Protein 4NM9 (pdb70)

Structure (mmCIF, N/CA/C/O backbone):
data_4NM9
#
_entry.id   4NM9
#
_cell.length_a   95.246
_cell.length_b   151.209
_cell.length_c   175.126
_cell.angle_alpha   90.000
_cell.angle_beta   90.000
_cell.angle_gamma   90.000
#
_symmetry.space_group_name_H-M   'P 21 21 21'
#
loop_
_entity.id
_entity.type
_entity.pdbx_description
1 polymer 'Proline dehydrogenase and Delta-1-pyrroline-5-carboxylate dehydrogenase'
2 non-polymer 'FLAVIN-ADENINE DINUCLEOTIDE'
3 non-polymer 1,2-ETHANEDIOL
4 water water
#
loop_
_atom_site.group_PDB
_atom_site.id
_atom_site.type_symbol
_atom_site.label_atom_id
_atom_site.label_alt_id
_atom_site.label_comp_id
_atom_site.label_asym_id
_atom_site.label_entity_id
_atom_site.label_seq_id
_atom_site.pdbx_PDB_ins_code
_atom_site.Cartn_x
_atom_site.Cartn_y
_atom_site.Cartn_z
_atom_site.occupancy
_atom_site.B_iso_or_equiv
_atom_site.auth_seq_id
_atom_site.auth_comp_id
_atom_site.auth_asym_id
_atom_site.auth_atom_id
_atom_site.pdbx_PDB_model_num
ATOM 1 N N . SER A 1 1 ? 88.854 17.106 5.502 1.00 43.23 0 SER A N 1
ATOM 2 C CA . SER A 1 1 ? 88.209 18.391 5.766 1.00 46.96 0 SER A CA 1
ATOM 3 C C . SER A 1 1 ? 88.752 19.473 4.841 1.00 44.95 0 SER A C 1
ATOM 4 O O . SER A 1 1 ? 88.019 20.015 4.013 1.00 39.07 0 SER A O 1
ATOM 6 N N . MET A 1 2 ? 90.036 19.793 4.990 1.00 43.49 1 MET A N 1
ATOM 7 C CA . MET A 1 2 ? 90.712 20.659 4.034 1.00 42.88 1 MET A CA 1
ATOM 8 C C . MET A 1 2 ? 90.769 19.950 2.674 1.00 45.17 1 MET A C 1
ATOM 9 O O . MET A 1 2 ? 90.524 20.555 1.628 1.00 43.95 1 MET A O 1
ATOM 11 N N . LEU A 1 3 ? 91.085 18.658 2.701 1.00 46.04 2 LEU A N 1
ATOM 12 C CA . LEU A 1 3 ? 91.056 17.830 1.501 1.00 47.71 2 LEU A CA 1
ATOM 13 C C . LEU A 1 3 ? 89.639 17.769 0.934 1.00 46.52 2 LEU A C 1
ATOM 14 O O . LEU A 1 3 ? 89.442 17.807 -0.284 1.00 45.63 2 LEU A O 1
ATOM 19 N N . ASN A 1 4 ? 88.657 17.672 1.826 1.00 42.15 3 ASN A N 1
ATOM 20 C CA . ASN A 1 4 ? 87.258 17.643 1.419 1.00 41.80 3 ASN A CA 1
ATOM 21 C C . ASN A 1 4 ? 86.857 18.904 0.656 1.00 41.41 3 ASN A C 1
ATOM 22 O O . ASN A 1 4 ? 86.246 18.823 -0.414 1.00 40.08 3 ASN A O 1
ATOM 27 N N . SER A 1 5 ? 87.213 20.063 1.210 1.00 36.96 4 SER A N 1
ATOM 28 C CA . SER A 1 5 ? 86.943 21.347 0.571 1.00 37.83 4 SER A CA 1
ATOM 29 C C . SER A 1 5 ? 87.590 21.448 -0.806 1.00 39.88 4 SER A C 1
ATOM 30 O O . SER A 1 5 ? 86.984 21.961 -1.746 1.00 43.24 4 SER A O 1
ATOM 32 N N . GLU A 1 6 ? 88.818 20.953 -0.924 1.00 37.11 5 GLU A N 1
ATOM 33 C CA . GLU A 1 6 ? 89.560 21.038 -2.181 1.00 28.75 5 GLU A CA 1
ATOM 34 C C . GLU A 1 6 ? 88.942 20.193 -3.292 1.00 37.42 5 GLU A C 1
ATOM 35 O O . GLU A 1 6 ? 88.822 20.649 -4.433 1.00 40.35 5 GLU A O 1
ATOM 37 N N . LEU A 1 7 ? 88.564 18.959 -2.965 1.00 32.12 6 LEU A N 1
ATOM 38 C CA . LEU A 1 7 ? 88.035 18.046 -3.972 1.00 34.04 6 LEU A CA 1
ATOM 39 C C . LEU A 1 7 ? 86.640 18.486 -4.390 1.00 36.42 6 LEU A C 1
ATOM 40 O O . LEU A 1 7 ? 86.255 18.365 -5.557 1.00 40.04 6 LEU A O 1
ATOM 45 N N . ASN A 1 8 ? 85.887 18.999 -3.422 1.00 33.33 7 ASN A N 1
ATOM 46 C CA . ASN A 1 8 ? 84.564 19.537 -3.684 1.00 34.62 7 ASN A CA 1
ATOM 47 C C . ASN A 1 8 ? 84.625 20.700 -4.673 1.00 37.76 7 ASN A C 1
ATOM 48 O O . ASN A 1 8 ? 83.730 20.872 -5.493 1.00 35.37 7 ASN A O 1
ATOM 53 N N . THR A 1 9 ? 85.693 21.490 -4.595 1.00 36.31 8 THR A N 1
ATOM 54 C CA . THR A 1 9 ? 85.878 22.610 -5.507 1.00 36.76 8 THR A CA 1
ATOM 55 C C . THR A 1 9 ? 86.058 22.120 -6.943 1.00 42.65 8 THR A C 1
ATOM 56 O O . THR A 1 9 ? 85.492 22.692 -7.874 1.00 44.12 8 THR A O 1
ATOM 60 N N . LYS A 1 10 ? 86.831 21.052 -7.120 1.00 41.44 9 LYS A N 1
ATOM 61 C CA . LYS A 1 10 ? 87.028 20.469 -8.445 1.00 36.03 9 LYS A CA 1
ATOM 62 C C . LYS A 1 10 ? 85.730 19.862 -8.989 1.00 37.00 9 LYS A C 1
ATOM 63 O O . LYS A 1 10 ? 85.475 19.895 -10.194 1.00 36.48 9 LYS A O 1
ATOM 65 N N . ILE A 1 11 ? 84.914 19.303 -8.100 1.00 30.70 10 ILE A N 1
ATOM 66 C CA . ILE A 1 11 ? 83.634 18.742 -8.515 1.00 32.97 10 ILE A CA 1
ATOM 67 C C . ILE A 1 11 ? 82.683 19.856 -8.952 1.00 34.44 10 ILE A C 1
ATOM 68 O O . ILE A 1 11 ? 82.085 19.788 -10.029 1.00 31.85 10 ILE A O 1
ATOM 73 N N . VAL A 1 12 ? 82.559 20.876 -8.107 1.00 34.25 11 VAL A N 1
ATOM 74 C CA . VAL A 1 12 ? 81.722 22.035 -8.391 1.00 39.58 11 VAL A CA 1
ATOM 75 C C . VAL A 1 12 ? 82.164 22.715 -9.684 1.00 43.06 11 VAL A C 1
ATOM 76 O O . VAL A 1 12 ? 81.330 23.073 -10.523 1.00 43.26 11 VAL A O 1
ATOM 80 N N . ASN A 1 13 ? 83.474 22.864 -9.857 1.00 42.42 12 ASN A N 1
ATOM 81 C CA . ASN A 1 13 ? 84.009 23.453 -11.080 1.00 41.90 12 ASN A CA 1
ATOM 82 C C . ASN A 1 13 ? 83.731 22.590 -12.304 1.00 40.48 12 ASN A C 1
ATOM 83 O O . ASN A 1 13 ? 83.501 23.112 -13.398 1.00 35.29 12 ASN A O 1
ATOM 88 N N . ARG A 1 14 ? 83.747 21.272 -12.122 1.00 33.28 13 ARG A N 1
ATOM 89 C CA . ARG A 1 14 ? 83.417 20.369 -13.225 1.00 36.14 13 ARG A CA 1
ATOM 90 C C . ARG A 1 14 ? 81.929 20.451 -13.578 1.00 38.01 13 ARG A C 1
ATOM 91 O O . ARG A 1 14 ? 81.557 20.431 -14.749 1.00 36.66 13 ARG A O 1
ATOM 99 N N . GLY A 1 15 ? 81.086 20.542 -12.556 1.00 35.75 14 GLY A N 1
ATOM 100 C CA . GLY A 1 15 ? 79.664 20.726 -12.764 1.00 35.39 14 GLY A CA 1
ATOM 101 C C . GLY A 1 15 ? 79.340 22.045 -13.444 1.00 38.35 14 GLY A C 1
ATOM 102 O O . GLY A 1 15 ? 78.447 22.105 -14.292 1.00 39.91 14 GLY A O 1
ATOM 103 N N . LYS A 1 16 ? 80.057 23.104 -13.072 1.00 37.23 15 LYS A N 1
ATOM 104 C CA . LYS A 1 16 ? 79.844 24.423 -13.670 1.00 35.63 15 LYS A CA 1
ATOM 105 C C . LYS A 1 16 ? 80.171 24.426 -15.158 1.00 39.20 15 LYS A C 1
ATOM 106 O O . LYS A 1 16 ? 79.453 25.026 -15.959 1.00 42.00 15 LYS A O 1
ATOM 112 N N . GLU A 1 17 ? 81.252 23.748 -15.525 1.00 39.57 16 GLU A N 1
ATOM 113 C CA . GLU A 1 17 ? 81.619 23.626 -16.927 1.00 40.71 16 GLU A CA 1
ATOM 114 C C . GLU A 1 17 ? 80.580 22.787 -17.656 1.00 38.81 16 GLU A C 1
ATOM 115 O O . GLU A 1 17 ? 80.224 23.074 -18.800 1.00 38.73 16 GLU A O 1
ATOM 117 N N . PHE A 1 18 ? 80.090 21.754 -16.979 1.00 38.56 17 PHE A N 1
ATOM 118 C CA . PHE A 1 18 ? 79.086 20.863 -17.546 1.00 40.76 17 PHE A CA 1
ATOM 119 C C . PHE A 1 18 ? 77.838 21.656 -17.907 1.00 41.95 17 PHE A C 1
ATOM 120 O O . PHE A 1 18 ? 77.286 21.500 -18.995 1.00 42.94 17 PHE A O 1
ATOM 128 N N . PHE A 1 19 ? 77.408 22.516 -16.989 1.00 39.89 18 PHE A N 1
ATOM 129 C CA . PHE A 1 19 ? 76.255 23.383 -17.213 1.00 38.13 18 PHE A CA 1
ATOM 130 C C . PHE A 1 19 ? 76.509 24.450 -18.272 1.00 42.89 18 PHE A C 1
ATOM 131 O O . PHE A 1 19 ? 75.635 24.739 -19.088 1.00 47.64 18 PHE A O 1
ATOM 139 N N . GLY A 1 20 ? 77.700 25.042 -18.246 1.00 37.68 19 GLY A N 1
ATOM 140 C CA . GLY A 1 20 ? 78.055 26.073 -19.202 1.00 41.35 19 GLY A CA 1
ATOM 141 C C . GLY A 1 20 ? 78.007 25.548 -20.622 1.00 42.47 19 GLY A C 1
ATOM 142 O O . GLY A 1 20 ? 77.639 26.271 -21.545 1.00 46.32 19 GLY A O 1
ATOM 143 N N . SER A 1 21 ? 78.369 24.279 -20.786 1.00 43.10 20 SER A N 1
ATOM 144 C CA . SER A 1 21 ? 78.391 23.639 -22.095 1.00 49.10 20 SER A CA 1
ATOM 145 C C . SER A 1 21 ? 77.003 23.173 -22.523 1.00 54.30 20 SER A C 1
ATOM 146 O O . SER A 1 21 ? 76.817 22.715 -23.649 1.00 53.87 20 SER A O 1
ATOM 149 N N . ILE A 1 22 ? 76.036 23.275 -21.615 1.00 54.80 21 ILE A N 1
ATOM 150 C CA . ILE A 1 22 ? 74.648 22.950 -21.928 1.00 55.80 21 ILE A CA 1
ATOM 151 C C . ILE A 1 22 ? 73.908 24.206 -22.374 1.00 64.50 21 ILE A C 1
ATOM 152 O O . ILE A 1 22 ? 73.284 24.221 -23.436 1.00 70.10 21 ILE A O 1
ATOM 157 N N . SER A 1 23 ? 73.988 25.246 -21.544 1.00 66.13 22 SER A N 1
ATOM 158 C CA . SER A 1 23 ? 73.523 26.601 -21.868 1.00 64.82 22 SER A CA 1
ATOM 159 C C . SER A 1 23 ? 72.157 26.691 -22.549 1.00 63.19 22 SER A C 1
ATOM 160 O O . SER A 1 23 ? 72.070 26.822 -23.770 1.00 63.12 22 SER A O 1
ATOM 162 N N . GLY A 1 24 ? 71.095 26.628 -21.754 1.00 62.05 23 GLY A N 1
ATOM 163 C CA . GLY A 1 24 ? 69.753 26.833 -22.269 1.00 60.37 23 GLY A CA 1
ATOM 164 C C . GLY A 1 24 ? 69.124 25.625 -22.935 1.00 55.96 23 GLY A C 1
ATOM 165 O O . GLY A 1 24 ? 67.915 25.606 -23.172 1.00 59.64 23 GLY A O 1
ATOM 166 N N . GLU A 1 25 ? 69.936 24.619 -23.248 1.00 50.97 24 GLU A N 1
ATOM 167 C CA . GLU A 1 25 ? 69.417 23.382 -23.819 1.00 47.58 24 GLU A CA 1
ATOM 168 C C . GLU A 1 25 ? 68.654 22.593 -22.753 1.00 49.82 24 GLU A C 1
ATOM 169 O O . GLU A 1 25 ? 69.207 22.253 -21.707 1.00 54.24 24 GLU A O 1
ATOM 171 N N . LYS A 1 26 ? 67.380 22.318 -23.017 1.00 46.74 25 LYS A N 1
ATOM 172 C CA . LYS A 1 26 ? 66.553 21.550 -22.091 1.00 47.73 25 LYS A CA 1
ATOM 173 C C . LYS A 1 26 ? 66.194 20.185 -22.664 1.00 45.86 25 LYS A C 1
ATOM 174 O O . LYS A 1 26 ? 66.083 20.030 -23.881 1.00 48.02 25 LYS A O 1
ATOM 180 N N . PRO A 1 27 ? 66.015 19.187 -21.782 1.00 43.98 26 PRO A N 1
ATOM 181 C CA . PRO A 1 27 ? 65.420 17.908 -22.179 1.00 41.96 26 PRO A CA 1
ATOM 182 C C . PRO A 1 27 ? 64.029 18.168 -22.747 1.00 43.85 26 PRO A C 1
ATOM 183 O O . PRO A 1 27 ? 63.369 19.116 -22.315 1.00 41.37 26 PRO A O 1
ATOM 187 N N . SER A 1 28 ? 63.591 17.343 -23.692 1.00 44.08 27 SER A N 1
ATOM 188 C CA . SER A 1 28 ? 62.354 17.605 -24.422 1.00 47.06 27 SER A CA 1
ATOM 189 C C . SER A 1 28 ? 61.119 17.619 -23.523 1.00 43.09 27 SER A C 1
ATOM 190 O O . SER A 1 28 ? 60.118 18.266 -23.839 1.00 38.86 27 SER A O 1
ATOM 193 N N . LEU A 1 29 ? 61.194 16.917 -22.397 1.00 39.01 28 LEU A N 1
ATOM 194 C CA . LEU A 1 29 ? 60.098 16.920 -21.434 1.00 37.97 28 LEU A CA 1
ATOM 195 C C . LEU A 1 29 ? 59.904 18.313 -20.815 1.00 37.51 28 LEU A C 1
ATOM 196 O O . LEU A 1 29 ? 58.811 18.660 -20.364 1.00 41.37 28 LEU A O 1
ATOM 201 N N . PHE A 1 30 ? 60.965 19.111 -20.803 1.00 32.02 29 PHE A N 1
ATOM 202 C CA . PHE A 1 30 ? 60.894 20.457 -20.248 1.00 32.59 29 PHE A CA 1
ATOM 203 C C . PHE A 1 30 ? 60.732 21.512 -21.340 1.00 33.73 29 PHE A C 1
ATOM 204 O O . PHE A 1 30 ? 60.816 22.711 -21.081 1.00 37.47 29 PHE A O 1
ATOM 212 N N . ASN A 1 31 ? 60.480 21.045 -22.559 1.00 33.89 30 ASN A N 1
ATOM 213 C CA . ASN A 1 31 ? 60.250 21.928 -23.700 1.00 36.56 30 ASN A CA 1
ATOM 214 C C . ASN A 1 31 ? 58.800 22.407 -23.719 1.00 38.21 30 ASN A C 1
ATOM 215 O O . ASN A 1 31 ? 57.908 21.683 -24.160 1.00 37.65 30 ASN A O 1
ATOM 220 N N . LYS A 1 32 ? 58.573 23.631 -23.250 1.00 38.48 31 LYS A N 1
ATOM 221 C CA . LYS A 1 32 ? 57.223 24.170 -23.130 1.00 39.85 31 LYS A CA 1
ATOM 222 C C . LYS A 1 32 ? 56.619 24.531 -24.487 1.00 40.73 31 LYS A C 1
ATOM 223 O O . LYS A 1 32 ? 55.476 24.981 -24.564 1.00 41.42 31 LYS A O 1
ATOM 229 N N . GLY A 1 33 ? 57.393 24.338 -25.549 1.00 41.65 32 GLY A N 1
ATOM 230 C CA . GLY A 1 33 ? 56.907 24.548 -26.899 1.00 47.02 32 GLY A CA 1
ATOM 231 C C . GLY A 1 33 ? 56.172 23.321 -27.402 1.00 51.40 32 GLY A C 1
ATOM 232 O O . GLY A 1 33 ? 55.404 23.395 -28.356 1.00 54.65 32 GLY A O 1
ATOM 233 N N . ALA A 1 34 ? 56.397 22.186 -26.749 1.00 50.28 33 ALA A N 1
ATOM 234 C CA . ALA A 1 34 ? 55.756 20.940 -27.155 1.00 49.13 33 ALA A CA 1
ATOM 235 C C . ALA A 1 34 ? 54.585 20.592 -26.239 1.00 46.69 33 ALA A C 1
ATOM 236 O O . ALA A 1 34 ? 54.497 21.086 -25.117 1.00 42.58 33 ALA A O 1
ATOM 238 N N . TRP A 1 35 ? 53.681 19.749 -26.733 1.00 48.16 34 TRP A N 1
ATOM 239 C CA . TRP A 1 35 ? 52.502 19.338 -25.974 1.00 44.66 34 TRP A CA 1
ATOM 240 C C . TRP A 1 35 ? 52.917 18.648 -24.678 1.00 43.77 34 TRP A C 1
ATOM 241 O O . TRP A 1 35 ? 52.345 18.880 -23.611 1.00 44.53 34 TRP A O 1
ATOM 252 N N . MET A 1 36 ? 53.919 17.791 -24.799 1.00 41.30 35 MET A N 1
ATOM 253 C CA . MET A 1 36 ? 54.475 17.052 -23.678 1.00 44.50 35 MET A CA 1
ATOM 254 C C . MET A 1 36 ? 54.985 17.990 -22.581 1.00 40.78 35 MET A C 1
ATOM 255 O O . MET A 1 36 ? 54.694 17.801 -21.394 1.00 39.50 35 MET A O 1
ATOM 260 N N . GLY A 1 37 ? 55.750 19.001 -22.989 1.00 38.73 36 GLY A N 1
ATOM 261 C CA . GLY A 1 37 ? 56.305 19.971 -22.062 1.00 35.94 36 GLY A CA 1
ATOM 262 C C . GLY A 1 37 ? 55.223 20.804 -21.406 1.00 36.91 36 GLY A C 1
ATOM 263 O O . GLY A 1 37 ? 55.338 21.183 -20.244 1.00 36.46 36 GLY A O 1
ATOM 264 N N . LYS A 1 38 ? 54.160 21.083 -22.154 1.00 36.86 37 LYS A N 1
ATOM 265 C CA . LYS A 1 38 ? 53.040 21.848 -21.621 1.00 35.70 37 LYS A CA 1
ATOM 266 C C . LYS A 1 38 ? 52.280 21.048 -20.567 1.00 34.41 37 LYS A C 1
ATOM 267 O O . LYS A 1 38 ? 51.922 21.574 -19.509 1.00 38.12 37 LYS A O 1
ATOM 269 N N . ALA A 1 39 ? 52.038 19.774 -20.852 1.00 31.48 38 ALA A N 1
ATOM 270 C CA . ALA A 1 39 ? 51.287 18.931 -19.925 1.00 31.48 38 ALA A CA 1
ATOM 271 C C . ALA A 1 39 ? 52.061 18.723 -18.622 1.00 31.40 38 ALA A C 1
ATOM 272 O O . ALA A 1 39 ? 51.483 18.727 -17.526 1.00 27.87 38 ALA A O 1
ATOM 274 N N . MET A 1 40 ? 53.372 18.551 -18.746 1.00 30.80 39 MET A N 1
ATOM 275 C CA . MET A 1 40 ? 54.216 18.362 -17.570 1.00 32.08 39 MET A CA 1
ATOM 276 C C . MET A 1 40 ? 54.378 19.659 -16.777 1.00 32.37 39 MET A C 1
ATOM 277 O O . MET A 1 40 ? 54.429 19.641 -15.546 1.00 34.31 39 MET A O 1
ATOM 282 N N . ASP A 1 41 ? 54.445 20.777 -17.493 1.00 33.34 40 ASP A N 1
ATOM 283 C CA . ASP A 1 41 ? 54.523 22.089 -16.867 1.00 35.99 40 ASP A CA 1
ATOM 284 C C . ASP A 1 41 ? 53.323 22.287 -15.955 1.00 37.74 40 ASP A C 1
ATOM 285 O O . ASP A 1 41 ? 53.467 22.655 -14.791 1.00 37.04 40 ASP A O 1
ATOM 290 N N . TRP A 1 42 ? 52.136 22.018 -16.482 1.00 39.84 41 TRP A N 1
ATOM 291 C CA . TRP A 1 42 ? 50.929 22.216 -15.700 1.00 38.88 41 TRP A CA 1
ATOM 292 C C . TRP A 1 42 ? 50.844 21.208 -14.558 1.00 34.36 41 TRP A C 1
ATOM 293 O O . TRP A 1 42 ? 50.356 21.533 -13.476 1.00 36.00 41 TRP A O 1
ATOM 304 N N . SER A 1 43 ? 51.343 19.997 -14.791 1.00 30.87 42 SER A N 1
ATOM 305 C CA . SER A 1 43 ? 51.422 18.993 -13.729 1.00 30.24 42 SER A CA 1
ATOM 306 C C . SER A 1 43 ? 52.310 19.462 -12.579 1.00 27.87 42 SER A C 1
ATOM 307 O O . SER A 1 43 ? 52.024 19.191 -11.412 1.00 26.28 42 SER A O 1
ATOM 310 N N . MET A 1 44 ? 53.390 20.164 -12.906 1.00 29.84 43 MET A N 1
ATOM 311 C CA . MET A 1 44 ? 54.322 20.620 -11.878 1.00 30.89 43 MET A CA 1
ATOM 312 C C . MET A 1 44 ? 53.784 21.843 -11.144 1.00 33.21 43 MET A C 1
ATOM 313 O O . MET A 1 44 ? 54.139 22.091 -9.992 1.00 35.89 43 MET A O 1
ATOM 318 N N . GLN A 1 45 ? 52.906 22.587 -11.807 1.00 34.17 44 GLN A N 1
ATOM 319 C CA . GLN A 1 45 ? 52.296 23.774 -11.211 1.00 35.63 44 GLN A CA 1
ATOM 320 C C . GLN A 1 45 ? 51.039 23.431 -10.415 1.00 37.13 44 GLN A C 1
ATOM 321 O O . GLN A 1 45 ? 50.681 24.137 -9.471 1.00 32.57 44 GLN A O 1
ATOM 323 N N . ASN A 1 46 ? 50.381 22.338 -10.790 1.00 37.16 45 ASN A N 1
ATOM 324 C CA . ASN A 1 46 ? 49.115 21.956 -10.173 1.00 35.31 45 ASN A CA 1
ATOM 325 C C . ASN A 1 46 ? 49.100 20.472 -9.802 1.00 32.39 45 ASN A C 1
ATOM 326 O O . ASN A 1 46 ? 49.021 19.609 -10.677 1.00 34.13 45 ASN A O 1
ATOM 331 N N . GLU A 1 47 ? 49.176 20.177 -8.505 1.00 26.75 46 GLU A N 1
ATOM 332 C CA . GLU A 1 47 ? 49.291 18.802 -8.041 1.00 26.28 46 GLU A CA 1
ATOM 333 C C . GLU A 1 47 ? 48.019 18.002 -8.307 1.00 29.42 46 GLU A C 1
ATOM 334 O O . GLU A 1 47 ? 48.077 16.796 -8.557 1.00 23.51 46 GLU A O 1
ATOM 340 N N . GLN A 1 48 ? 46.870 18.673 -8.256 1.00 31.22 47 GLN A N 1
ATOM 341 C CA . GLN A 1 48 ? 45.607 18.019 -8.572 1.00 29.46 47 GLN A CA 1
ATOM 342 C C . GLN A 1 48 ? 45.623 17.538 -10.029 1.00 27.07 47 GLN A C 1
ATOM 343 O O . GLN A 1 48 ? 45.261 16.398 -10.325 1.00 25.85 47 GLN A O 1
ATOM 345 N N . PHE A 1 49 ? 46.073 18.398 -10.935 1.00 28.09 48 PHE A N 1
ATOM 346 C CA . PHE A 1 49 ? 46.160 18.009 -12.336 1.00 27.28 48 PHE A CA 1
ATOM 347 C C . PHE A 1 49 ? 47.180 16.897 -12.552 1.00 29.20 48 PHE A C 1
ATOM 348 O O . PHE A 1 49 ? 46.947 15.976 -13.348 1.00 27.05 48 PHE A O 1
ATOM 356 N N . LYS A 1 50 ? 48.313 16.993 -11.857 1.00 23.34 49 LYS A N 1
ATOM 357 C CA . LYS A 1 50 ? 49.335 15.962 -11.943 1.00 23.20 49 LYS A CA 1
ATOM 358 C C . LYS A 1 50 ? 48.745 14.603 -11.606 1.00 24.12 49 LYS A C 1
ATOM 359 O O . LYS A 1 50 ? 48.934 13.637 -12.345 1.00 23.56 49 LYS A O 1
ATOM 365 N N . ILE A 1 51 ? 48.037 14.528 -10.483 1.00 22.84 50 ILE A N 1
ATOM 366 C CA . ILE A 1 51 ? 47.405 13.279 -10.080 1.00 21.56 50 ILE A CA 1
ATOM 367 C C . ILE A 1 51 ? 46.429 12.763 -11.144 1.00 22.34 50 ILE A C 1
ATOM 368 O O . ILE A 1 51 ? 46.452 11.580 -11.486 1.00 18.59 50 ILE A O 1
ATOM 373 N N . GLN A 1 52 ? 45.587 13.643 -11.679 1.00 20.42 51 GLN A N 1
ATOM 374 C CA . GLN A 1 52 ? 44.658 13.234 -12.736 1.00 21.83 51 GLN A CA 1
ATOM 375 C C . GLN A 1 52 ? 45.367 12.772 -14.019 1.00 23.03 51 GLN A C 1
ATOM 376 O O . GLN A 1 52 ? 45.024 11.729 -14.584 1.00 21.42 51 GLN A O 1
ATOM 382 N N . MET A 1 53 ? 46.340 13.555 -14.479 1.00 18.42 52 MET A N 1
ATOM 383 C CA . MET A 1 53 ? 47.048 13.240 -15.714 1.00 19.37 52 MET A CA 1
ATOM 384 C C . MET A 1 53 ? 47.818 11.924 -15.602 1.00 21.98 52 MET A C 1
ATOM 385 O O . MET A 1 53 ? 47.753 11.083 -16.496 1.00 22.07 52 MET A O 1
ATOM 390 N N . PHE A 1 54 ? 48.543 11.743 -14.503 1.00 16.54 53 PHE A N 1
ATOM 391 C CA . PHE A 1 54 ? 49.376 10.547 -14.337 1.00 16.08 53 PHE A CA 1
ATOM 392 C C . PHE A 1 54 ? 48.535 9.281 -14.163 1.00 18.54 53 PHE A C 1
ATOM 393 O O . PHE A 1 54 ? 48.892 8.218 -14.671 1.00 20.02 53 PHE A O 1
ATOM 401 N N . ARG A 1 55 ? 47.435 9.384 -13.421 1.00 15.28 54 ARG A N 1
ATOM 402 C CA . ARG A 1 55 ? 46.517 8.260 -13.295 1.00 14.81 54 ARG A CA 1
ATOM 403 C C . ARG A 1 55 ? 45.862 7.935 -14.640 1.00 17.47 54 ARG A C 1
ATOM 404 O O . ARG A 1 55 ? 45.589 6.771 -14.936 1.00 16.84 54 ARG A O 1
ATOM 412 N N . PHE A 1 56 ? 45.607 8.969 -15.434 1.00 15.68 55 PHE A N 1
ATOM 413 C CA . PHE A 1 56 ? 44.999 8.769 -16.750 1.00 16.02 55 PHE A CA 1
ATOM 414 C C . PHE A 1 56 ? 45.950 7.999 -17.664 1.00 19.91 55 PHE A C 1
ATOM 415 O O . PHE A 1 56 ? 45.536 7.071 -18.358 1.00 18.09 55 PHE A O 1
ATOM 423 N N . VAL A 1 57 ? 47.226 8.379 -17.667 1.00 16.26 56 VAL A N 1
ATOM 424 C CA . VAL A 1 57 ? 48.202 7.671 -18.490 1.00 21.83 56 VAL A CA 1
ATOM 425 C C . VAL A 1 57 ? 48.289 6.197 -18.063 1.00 20.31 56 VAL A C 1
ATOM 426 O O . VAL A 1 57 ? 48.354 5.304 -18.909 1.00 19.44 56 VAL A O 1
ATOM 430 N N . ASP A 1 58 ? 48.271 5.955 -16.755 1.00 15.21 57 ASP A N 1
ATOM 431 C CA . ASP A 1 58 ? 48.269 4.592 -16.206 1.00 15.23 57 ASP A CA 1
ATOM 432 C C . ASP A 1 58 ? 47.101 3.765 -16.753 1.00 18.15 57 ASP A C 1
ATOM 433 O O . ASP A 1 58 ? 47.287 2.631 -17.192 1.00 17.62 57 ASP A O 1
ATOM 438 N N . VAL A 1 59 ? 45.898 4.329 -16.715 1.00 17.00 58 VAL A N 1
ATOM 439 C CA . VAL A 1 59 ? 44.707 3.595 -17.150 1.00 16.37 58 VAL A CA 1
ATOM 440 C C . VAL A 1 59 ? 44.574 3.581 -18.681 1.00 16.10 58 VAL A C 1
ATOM 441 O O . VAL A 1 59 ? 43.880 2.738 -19.246 1.00 15.09 58 VAL A O 1
ATOM 445 N N . PHE A 1 60 ? 45.267 4.503 -19.339 1.00 15.60 59 PHE A N 1
ATOM 446 C CA . PHE A 1 60 ? 45.121 4.716 -20.787 1.00 18.06 59 PHE A CA 1
ATOM 447 C C . PHE A 1 60 ? 45.113 3.455 -21.684 1.00 16.18 59 PHE A C 1
ATOM 448 O O . PHE A 1 60 ? 44.261 3.325 -22.564 1.00 16.50 59 PHE A O 1
ATOM 456 N N . PRO A 1 61 ? 46.039 2.509 -21.456 1.00 15.86 60 PRO A N 1
ATOM 457 C CA . PRO A 1 61 ? 46.009 1.381 -22.401 1.00 19.02 60 PRO A CA 1
ATOM 458 C C . PRO A 1 61 ? 44.793 0.449 -22.266 1.00 23.42 60 PRO A C 1
ATOM 459 O O . PRO A 1 61 ? 44.559 -0.355 -23.164 1.00 17.51 60 PRO A O 1
ATOM 463 N N . SER A 1 62 ? 44.023 0.562 -21.186 1.00 17.71 61 SER A N 1
ATOM 464 C CA A SER A 1 62 ? 42.819 -0.249 -21.054 0.46 16.53 61 SER A CA 1
ATOM 465 C CA B SER A 1 62 ? 42.808 -0.228 -21.012 0.54 16.83 61 SER A CA 1
ATOM 466 C C . SER A 1 62 ? 41.607 0.448 -21.661 1.00 17.20 61 SER A C 1
ATOM 467 O O . SER A 1 62 ? 40.508 -0.109 -21.683 1.00 16.16 61 SER A O 1
ATOM 472 N N . LEU A 1 63 ? 41.804 1.659 -22.174 1.00 15.97 62 LEU A N 1
ATOM 473 C CA . LEU A 1 63 ? 40.690 2.416 -22.747 1.00 18.69 62 LEU A CA 1
ATOM 474 C C . LEU A 1 63 ? 40.465 2.021 -24.202 1.00 18.52 62 LEU A C 1
ATOM 475 O O . LEU A 1 63 ? 40.625 2.838 -25.117 1.00 18.14 62 LEU A O 1
ATOM 480 N N . THR A 1 64 ? 40.065 0.767 -24.394 1.00 16.74 63 THR A N 1
ATOM 481 C CA . THR A 1 64 ? 40.085 0.111 -25.714 1.00 17.63 63 THR A CA 1
ATOM 482 C C . THR A 1 64 ? 38.867 0.315 -26.621 1.00 18.26 63 THR A C 1
ATOM 483 O O . THR A 1 64 ? 38.853 -0.156 -27.780 1.00 20.85 63 THR A O 1
ATOM 487 N N . THR A 1 65 ? 37.848 1.006 -26.124 1.00 17.68 64 THR A N 1
ATOM 488 C CA . THR A 1 65 ? 36.722 1.397 -26.962 1.00 18.53 64 THR A CA 1
ATOM 489 C C . THR A 1 65 ? 36.505 2.907 -26.920 1.00 22.97 64 THR A C 1
ATOM 490 O O . THR A 1 65 ? 36.989 3.591 -26.014 1.00 21.32 64 THR A O 1
ATOM 494 N N . SER A 1 66 ? 35.760 3.414 -27.899 1.00 19.23 65 SER A N 1
ATOM 495 C CA . SER A 1 66 ? 35.442 4.834 -27.972 1.00 19.68 65 SER A CA 1
ATOM 496 C C . SER A 1 66 ? 34.678 5.280 -26.720 1.00 23.73 65 SER A C 1
ATOM 497 O O . SER A 1 66 ? 34.834 6.407 -26.252 1.00 21.29 65 SER A O 1
ATOM 500 N N . LYS A 1 67 ? 33.862 4.376 -26.183 1.00 21.06 66 LYS A N 1
ATOM 501 C CA . LYS A 1 67 ? 33.069 4.639 -24.988 1.00 23.25 66 LYS A CA 1
ATOM 502 C C . LYS A 1 67 ? 33.978 4.807 -23.772 1.00 20.44 66 LYS A C 1
ATOM 503 O O . LYS A 1 67 ? 33.899 5.816 -23.074 1.00 23.61 66 LYS A O 1
ATOM 507 N N . LEU A 1 68 ? 34.830 3.814 -23.522 1.00 17.44 67 LEU A N 1
ATOM 508 C CA . LEU A 1 68 ? 35.776 3.866 -22.414 1.00 20.05 67 LEU A CA 1
ATOM 509 C C . LEU A 1 68 ? 36.652 5.114 -22.460 1.00 22.03 67 LEU A C 1
ATOM 510 O O . LEU A 1 68 ? 36.839 5.787 -21.445 1.00 20.87 67 LEU A O 1
ATOM 515 N N . LEU A 1 69 ? 37.180 5.418 -23.640 1.00 18.88 68 LEU A N 1
ATOM 516 C CA . LEU A 1 69 ? 38.090 6.546 -23.798 1.00 20.26 68 LEU A CA 1
ATOM 517 C C . LEU A 1 69 ? 37.392 7.878 -23.523 1.00 23.01 68 LEU A C 1
ATOM 518 O O . LEU A 1 69 ? 37.854 8.661 -22.691 1.00 21.92 68 LEU A O 1
ATOM 523 N N . THR A 1 70 ? 36.277 8.122 -24.207 1.00 18.90 69 THR A N 1
ATOM 524 C CA . THR A 1 70 ? 35.525 9.364 -24.044 1.00 21.44 69 THR A CA 1
ATOM 525 C C . THR A 1 70 ? 35.076 9.590 -22.596 1.00 19.50 69 THR A C 1
ATOM 526 O O . THR A 1 70 ? 35.219 10.689 -22.054 1.00 20.15 69 THR A O 1
ATOM 530 N N . GLU A 1 71 ? 34.550 8.549 -21.963 1.00 18.21 70 GLU A N 1
ATOM 531 C CA . GLU A 1 71 ? 34.076 8.686 -20.593 1.00 19.05 70 GLU A CA 1
ATOM 532 C C . GLU A 1 71 ? 35.215 8.908 -19.609 1.00 18.99 70 GLU A C 1
ATOM 533 O O . GLU A 1 71 ? 35.075 9.693 -18.671 1.00 22.43 70 GLU A O 1
ATOM 539 N N . HIS A 1 72 ? 36.339 8.226 -19.801 1.00 19.67 71 HIS A N 1
ATOM 540 C CA . HIS A 1 72 ? 37.446 8.406 -18.868 1.00 16.76 71 HIS A CA 1
ATOM 541 C C . HIS A 1 72 ? 38.023 9.809 -18.992 1.00 23.91 71 HIS A C 1
ATOM 542 O O . HIS A 1 72 ? 38.401 10.421 -17.994 1.00 20.55 71 HIS A O 1
ATOM 549 N N . ILE A 1 73 ? 38.063 10.326 -20.216 1.00 19.40 72 ILE A N 1
ATOM 550 C CA . ILE A 1 73 ? 38.598 11.663 -20.445 1.00 23.43 72 ILE A CA 1
ATOM 551 C C . ILE A 1 73 ? 37.809 12.695 -19.648 1.00 24.85 72 ILE A C 1
ATOM 552 O O . ILE A 1 73 ? 38.389 13.546 -18.967 1.00 23.12 72 ILE A O 1
ATOM 557 N N . ARG A 1 74 ? 36.487 12.584 -19.706 1.00 20.88 73 ARG A N 1
ATOM 558 C CA . ARG A 1 74 ? 35.615 13.505 -19.004 1.00 21.85 73 ARG A CA 1
ATOM 559 C C . ARG A 1 74 ? 35.761 13.317 -17.503 1.00 19.07 73 ARG A C 1
ATOM 560 O O . ARG A 1 74 ? 35.778 14.288 -16.762 1.00 23.58 73 ARG A O 1
ATOM 562 N N . GLU A 1 75 ? 35.877 12.067 -17.061 1.00 17.50 74 GLU A N 1
ATOM 563 C CA . GLU A 1 75 ? 35.911 11.769 -15.638 1.00 24.25 74 GLU A CA 1
ATOM 564 C C . GLU A 1 75 ? 37.228 12.208 -15.008 1.00 22.64 74 GLU A C 1
ATOM 565 O O . GLU A 1 75 ? 37.286 12.514 -13.815 1.00 20.18 74 GLU A O 1
ATOM 571 N N . TYR A 1 76 ? 38.286 12.241 -15.804 1.00 17.03 75 TYR A N 1
ATOM 572 C CA . TYR A 1 76 ? 39.590 12.648 -15.280 1.00 21.75 75 TYR A CA 1
ATOM 573 C C . TYR A 1 76 ? 39.852 14.143 -15.452 1.00 19.91 75 TYR A C 1
ATOM 574 O O . TYR A 1 76 ? 40.450 14.770 -14.584 1.00 22.23 75 TYR A O 1
ATOM 583 N N . PHE A 1 77 ? 39.386 14.712 -16.559 1.00 18.29 76 PHE A N 1
ATOM 584 C CA . PHE A 1 77 ? 39.740 16.085 -16.901 1.00 21.96 76 PHE A CA 1
ATOM 585 C C . PHE A 1 77 ? 38.550 17.039 -16.940 1.00 24.90 76 PHE A C 1
ATOM 586 O O . PHE A 1 77 ? 38.727 18.233 -17.147 1.00 26.70 76 PHE A O 1
ATOM 594 N N . GLY A 1 78 ? 37.343 16.519 -16.743 1.00 24.23 77 GLY A N 1
ATOM 595 C CA . GLY A 1 78 ? 36.161 17.364 -16.728 1.00 29.94 77 GLY A CA 1
ATOM 596 C C . GLY A 1 78 ? 35.622 17.646 -18.118 1.00 35.14 77 GLY A C 1
ATOM 597 O O . GLY A 1 78 ? 36.084 17.072 -19.103 1.00 33.69 77 GLY A O 1
ATOM 598 N N . ASN A 1 79 ? 34.634 18.530 -18.204 1.00 42.49 78 ASN A N 1
ATOM 599 C CA . ASN A 1 79 ? 34.074 18.899 -19.501 1.00 52.35 78 ASN A CA 1
ATOM 600 C C . ASN A 1 79 ? 35.104 19.621 -20.363 1.00 55.20 78 ASN A C 1
ATOM 601 O O . ASN A 1 79 ? 36.065 20.191 -19.846 1.00 57.33 78 ASN A O 1
ATOM 606 N N . GLU A 1 80 ? 34.899 19.598 -21.677 1.00 54.40 79 GLU A N 1
ATOM 607 C CA . GLU A 1 80 ? 35.868 20.148 -22.623 1.00 55.07 79 GLU A CA 1
ATOM 608 C C . GLU A 1 80 ? 36.015 21.674 -22.562 1.00 57.32 79 GLU A C 1
ATOM 609 O O . GLU A 1 80 ? 36.371 22.308 -23.553 1.00 60.80 79 GLU A O 1
ATOM 611 N N . GLN A 1 81 ? 35.746 22.254 -21.398 1.00 57.90 80 GLN A N 1
ATOM 612 C CA . GLN A 1 81 ? 35.908 23.686 -21.187 1.00 61.41 80 GLN A CA 1
ATOM 613 C C . GLN A 1 81 ? 36.534 23.943 -19.819 1.00 64.26 80 GLN A C 1
ATOM 614 O O . GLN A 1 81 ? 36.999 25.047 -19.533 1.00 68.11 80 GLN A O 1
ATOM 616 N N . ASP A 1 82 ? 36.538 22.912 -18.980 1.00 61.58 81 ASP A N 1
ATOM 617 C CA . ASP A 1 82 ? 37.162 22.980 -17.664 1.00 57.72 81 ASP A CA 1
ATOM 618 C C . ASP A 1 82 ? 38.623 22.534 -17.746 1.00 58.76 81 ASP A C 1
ATOM 619 O O . ASP A 1 82 ? 39.371 22.629 -16.770 1.00 57.86 81 ASP A O 1
ATOM 621 N N . MET A 1 83 ? 39.019 22.051 -18.923 1.00 58.69 82 MET A N 1
ATOM 622 C CA . MET A 1 83 ? 40.376 21.566 -19.168 1.00 60.03 82 MET A CA 1
ATOM 623 C C . MET A 1 83 ? 41.331 22.728 -19.433 1.00 64.50 82 MET A C 1
ATOM 624 O O . MET A 1 83 ? 40.888 23.860 -19.637 1.00 69.76 82 MET A O 1
ATOM 629 N N . PRO A 1 84 ? 42.647 22.457 -19.424 1.00 58.71 83 PRO A N 1
ATOM 630 C CA . PRO A 1 84 ? 43.604 23.512 -19.787 1.00 57.68 83 PRO A CA 1
ATOM 631 C C . PRO A 1 84 ? 43.729 23.723 -21.301 1.00 57.52 83 PRO A C 1
ATOM 632 O O . PRO A 1 84 ? 43.416 22.830 -22.093 1.00 53.44 83 PRO A O 1
ATOM 636 N N . ASN A 1 106 ? 39.978 12.405 -28.726 1.00 58.35 105 ASN A N 1
ATOM 637 C CA . ASN A 1 106 ? 40.193 10.965 -28.655 1.00 53.44 105 ASN A CA 1
ATOM 638 C C . ASN A 1 106 ? 41.343 10.520 -29.547 1.00 55.63 105 ASN A C 1
ATOM 639 O O . ASN A 1 106 ? 42.319 9.946 -29.066 1.00 50.89 105 ASN A O 1
ATOM 644 N N . LYS A 1 107 ? 41.218 10.778 -30.849 1.00 58.36 106 LYS A N 1
ATOM 645 C CA . LYS A 1 107 ? 42.255 10.415 -31.814 1.00 57.09 106 LYS A CA 1
ATOM 646 C C . LYS A 1 107 ? 43.514 11.252 -31.602 1.00 57.86 106 LYS A C 1
ATOM 647 O O . LYS A 1 107 ? 44.632 10.784 -31.844 1.00 51.81 106 LYS A O 1
ATOM 649 N N . VAL A 1 108 ? 43.319 12.485 -31.139 1.00 60.34 107 VAL A N 1
ATOM 650 C CA . VAL A 1 108 ? 44.418 13.420 -30.919 1.00 60.09 107 VAL A CA 1
ATOM 651 C C . VAL A 1 108 ? 45.162 13.124 -29.625 1.00 56.49 107 VAL A C 1
ATOM 652 O O . VAL A 1 108 ? 46.370 12.884 -29.639 1.00 54.54 107 VAL A O 1
ATOM 654 N N . LEU A 1 109 ? 44.435 13.149 -28.509 1.00 54.32 108 LEU A N 1
ATOM 655 C CA . LEU A 1 109 ? 45.015 12.883 -27.194 1.00 45.19 108 LEU A CA 1
ATOM 656 C C . LEU A 1 109 ? 45.716 11.522 -27.129 1.00 39.15 108 LEU A C 1
ATOM 657 O O . LEU A 1 109 ? 46.702 11.354 -26.400 1.00 33.33 108 LEU A O 1
ATOM 662 N N . THR A 1 110 ? 45.206 10.563 -27.900 1.00 32.22 109 THR A N 1
ATOM 663 C CA . THR A 1 110 ? 45.822 9.244 -28.013 1.00 29.16 109 THR A CA 1
ATOM 664 C C . THR A 1 110 ? 47.203 9.376 -28.641 1.00 32.18 109 THR A C 1
ATOM 665 O O . THR A 1 110 ? 48.183 8.820 -28.140 1.00 28.64 109 THR A O 1
ATOM 669 N N . SER A 1 111 ? 47.280 10.117 -29.743 1.00 33.99 110 SER A N 1
ATOM 670 C CA . SER A 1 111 ? 48.553 10.280 -30.446 1.00 34.85 110 SER A CA 1
ATOM 671 C C . SER A 1 111 ? 49.593 10.997 -29.579 1.00 25.50 110 SER A C 1
ATOM 672 O O . SER A 1 111 ? 50.764 10.633 -29.585 1.00 28.46 110 SER A O 1
ATOM 675 N N . ASN A 1 112 ? 49.166 11.990 -28.807 1.00 25.02 111 ASN A N 1
ATOM 676 C CA . ASN A 1 112 ? 50.086 12.673 -27.901 1.00 25.26 111 ASN A CA 1
ATOM 677 C C . ASN A 1 112 ? 50.658 11.782 -26.790 1.00 26.56 111 ASN A C 1
ATOM 678 O O . ASN A 1 112 ? 51.861 11.805 -26.526 1.00 28.71 111 ASN A O 1
ATOM 683 N N . ILE A 1 113 ? 49.802 11.004 -26.137 1.00 22.53 112 ILE A N 1
ATOM 684 C CA . ILE A 1 113 ? 50.270 10.108 -25.082 1.00 21.83 112 ILE A CA 1
ATOM 685 C C . ILE A 1 113 ? 51.162 9.005 -25.653 1.00 24.31 112 ILE A C 1
ATOM 686 O O . ILE A 1 113 ? 52.201 8.664 -25.075 1.00 19.43 112 ILE A O 1
ATOM 691 N N . GLU A 1 114 ? 50.765 8.460 -26.802 1.00 20.02 113 GLU A N 1
ATOM 692 C CA . GLU A 1 114 ? 51.567 7.433 -27.457 1.00 24.76 113 GLU A CA 1
ATOM 693 C C . GLU A 1 114 ? 52.933 7.979 -27.875 1.00 20.45 113 GLU A C 1
ATOM 694 O O . GLU A 1 114 ? 53.951 7.312 -27.699 1.00 22.51 113 GLU A O 1
ATOM 700 N N . GLU A 1 115 ? 52.960 9.198 -28.407 1.00 21.14 114 GLU A N 1
ATOM 701 C CA . GLU A 1 115 ? 54.226 9.820 -28.774 1.00 25.99 114 GLU A CA 1
ATOM 702 C C . GLU A 1 115 ? 55.086 10.025 -27.528 1.00 26.72 114 GLU A C 1
ATOM 703 O O . GLU A 1 115 ? 56.300 9.860 -27.569 1.00 26.63 114 GLU A O 1
ATOM 705 N N . MET A 1 116 ? 54.441 10.365 -26.417 1.00 22.01 115 MET A N 1
ATOM 706 C CA . MET A 1 116 ? 55.137 10.556 -25.153 1.00 24.43 115 MET A CA 1
ATOM 707 C C . MET A 1 116 ? 55.798 9.249 -24.707 1.00 30.31 115 MET A C 1
ATOM 708 O O . MET A 1 116 ? 56.952 9.240 -24.280 1.00 27.60 115 MET A O 1
ATOM 713 N N . ALA A 1 117 ? 55.072 8.141 -24.827 1.00 19.36 116 ALA A N 1
ATOM 714 C CA . ALA A 1 117 ? 55.610 6.838 -24.441 1.00 19.58 116 ALA A CA 1
ATOM 715 C C . ALA A 1 117 ? 56.740 6.372 -25.364 1.00 19.20 116 ALA A C 1
ATOM 716 O O . ALA A 1 117 ? 57.685 5.719 -24.920 1.00 21.02 116 ALA A O 1
ATOM 718 N N . ARG A 1 118 ? 56.633 6.699 -26.649 1.00 19.77 117 ARG A N 1
ATOM 719 C CA . ARG A 1 118 ? 57.643 6.276 -27.618 1.00 27.86 117 ARG A CA 1
ATOM 720 C C . ARG A 1 118 ? 58.997 6.932 -27.399 1.00 24.46 117 ARG A C 1
ATOM 721 O O . ARG A 1 118 ? 60.027 6.392 -27.809 1.00 27.62 117 ARG A O 1
ATOM 729 N N . GLN A 1 119 ? 59.001 8.090 -26.747 1.00 26.21 118 GLN A N 1
ATOM 730 C CA . GLN A 1 119 ? 60.252 8.788 -26.457 1.00 29.33 118 GLN A CA 1
ATOM 731 C C . GLN A 1 119 ? 61.201 7.963 -25.584 1.00 25.17 118 GLN A C 1
ATOM 732 O O . GLN A 1 119 ? 62.416 8.159 -25.639 1.00 24.54 118 GLN A O 1
ATOM 734 N N . PHE A 1 120 ? 60.652 7.039 -24.795 1.00 25.52 119 PHE A N 1
ATOM 735 C CA . PHE A 1 120 ? 61.441 6.286 -23.809 1.00 21.88 119 PHE A CA 1
ATOM 736 C C . PHE A 1 120 ? 61.734 4.832 -24.179 1.00 23.64 119 PHE A C 1
ATOM 737 O O . PHE A 1 120 ? 62.344 4.103 -23.392 1.00 22.89 119 PHE A O 1
ATOM 745 N N . ILE A 1 121 ? 61.292 4.403 -25.357 1.00 21.12 120 ILE A N 1
ATOM 746 C CA . ILE A 1 121 ? 61.525 3.026 -25.788 1.00 20.99 120 ILE A CA 1
ATOM 747 C C . ILE A 1 121 ? 62.195 3.019 -27.158 1.00 23.02 120 ILE A C 1
ATOM 748 O O . ILE A 1 121 ? 61.971 3.921 -27.970 1.00 26.87 120 ILE A O 1
ATOM 753 N N . VAL A 1 122 ? 63.038 2.021 -27.408 1.00 23.53 121 VAL A N 1
ATOM 754 C CA . VAL A 1 122 ? 63.752 1.949 -28.680 1.00 23.40 121 VAL A CA 1
ATOM 755 C C . VAL A 1 122 ? 63.000 1.170 -29.748 1.00 25.95 121 VAL A C 1
ATOM 756 O O . VAL A 1 122 ? 63.480 1.034 -30.874 1.00 29.41 121 VAL A O 1
ATOM 760 N N . GLY A 1 123 ? 61.822 0.662 -29.409 1.00 25.61 122 GLY A N 1
ATOM 761 C CA . GLY A 1 123 ? 61.020 -0.051 -30.388 1.00 23.68 122 GLY A CA 1
ATOM 762 C C . GLY A 1 123 ? 59.955 -0.941 -29.786 1.00 24.34 122 GLY A C 1
ATOM 763 O O . GLY A 1 123 ? 59.902 -1.139 -28.570 1.00 23.51 122 GLY A O 1
ATOM 764 N N . GLU A 1 124 ? 59.102 -1.485 -30.649 1.00 23.34 123 GLU A N 1
ATOM 765 C CA . GLU A 1 124 ? 57.984 -2.301 -30.198 1.00 28.43 123 GLU A CA 1
ATOM 766 C C . GLU A 1 124 ? 58.189 -3.770 -30.533 1.00 31.26 123 GLU A C 1
ATOM 767 O O . GLU A 1 124 ? 57.556 -4.643 -29.944 1.00 35.82 123 GLU A O 1
ATOM 773 N N . THR A 1 125 ? 59.086 -4.033 -31.474 1.00 32.61 124 THR A N 1
ATOM 774 C CA . THR A 1 125 ? 59.442 -5.398 -31.822 1.00 32.01 124 THR A CA 1
ATOM 775 C C . THR A 1 125 ? 60.946 -5.578 -31.678 1.00 35.25 124 THR A C 1
ATOM 776 O O . THR A 1 125 ? 61.699 -4.600 -31.642 1.00 29.67 124 THR A O 1
ATOM 780 N N . THR A 1 126 ? 61.373 -6.833 -31.601 1.00 32.23 125 THR A N 1
ATOM 781 C CA . THR A 1 126 ? 62.786 -7.159 -31.555 1.00 31.95 125 THR A CA 1
ATOM 782 C C . THR A 1 126 ? 63.534 -6.597 -32.758 1.00 28.67 125 THR A C 1
ATOM 783 O O . THR A 1 126 ? 64.586 -5.989 -32.597 1.00 30.39 125 THR A O 1
ATOM 787 N N . LYS A 1 127 ? 62.989 -6.786 -33.962 1.00 30.47 126 LYS A N 1
ATOM 788 C CA . LYS A 1 127 ? 63.668 -6.314 -35.168 1.00 28.27 126 LYS A CA 1
ATOM 789 C C . LYS A 1 127 ? 63.796 -4.793 -35.180 1.00 24.04 126 LYS A C 1
ATOM 790 O O . LYS A 1 127 ? 64.829 -4.258 -35.565 1.00 25.22 126 LYS A O 1
ATOM 792 N N . GLU A 1 128 ? 62.749 -4.096 -34.754 1.00 26.18 127 GLU A N 1
ATOM 793 C CA . GLU A 1 128 ? 62.801 -2.640 -34.712 1.00 28.21 127 GLU A CA 1
ATOM 794 C C . GLU A 1 128 ? 63.823 -2.183 -33.663 1.00 23.62 127 GLU A C 1
ATOM 795 O O . GLU A 1 128 ? 64.594 -1.257 -33.903 1.00 21.81 127 GLU A O 1
ATOM 801 N N . ALA A 1 129 ? 63.805 -2.835 -32.504 1.00 22.82 128 ALA A N 1
ATOM 802 C CA . ALA A 1 129 ? 64.760 -2.540 -31.432 1.00 23.44 128 ALA A CA 1
ATOM 803 C C . ALA A 1 129 ? 66.188 -2.712 -31.935 1.00 24.79 128 ALA A C 1
ATOM 804 O O . ALA A 1 129 ? 67.018 -1.822 -31.777 1.00 27.63 128 ALA A O 1
ATOM 806 N N . VAL A 1 130 ? 66.458 -3.845 -32.579 1.00 27.49 129 VAL A N 1
ATOM 807 C CA . VAL A 1 130 ? 67.796 -4.126 -33.094 1.00 23.49 129 VAL A CA 1
ATOM 808 C C . VAL A 1 130 ? 68.240 -3.083 -34.115 1.00 26.61 129 VAL A C 1
ATOM 809 O O . VAL A 1 130 ? 69.370 -2.604 -34.050 1.00 22.36 129 VAL A O 1
ATOM 813 N N . LYS A 1 131 ? 67.351 -2.718 -35.040 1.00 26.95 130 LYS A N 1
ATOM 814 C CA . LYS A 1 131 ? 67.657 -1.670 -36.012 1.00 28.17 130 LYS A CA 1
ATOM 815 C C . LYS A 1 131 ? 67.962 -0.335 -35.327 1.00 25.62 130 LYS A C 1
ATOM 816 O O . LYS A 1 131 ? 68.926 0.346 -35.676 1.00 27.64 130 LYS A O 1
ATOM 818 N N . ASN A 1 132 ? 67.146 0.037 -34.349 1.00 23.21 131 ASN A N 1
ATOM 819 C CA . ASN A 1 132 ? 67.366 1.292 -33.638 1.00 25.57 131 ASN A CA 1
ATOM 820 C C . ASN A 1 132 ? 68.621 1.281 -32.753 1.00 27.32 131 ASN A C 1
ATOM 821 O O . ASN A 1 132 ? 69.307 2.294 -32.628 1.00 25.45 131 ASN A O 1
ATOM 826 N N . LEU A 1 133 ? 68.925 0.134 -32.155 1.00 23.50 132 LEU A N 1
ATOM 827 C CA . LEU A 1 133 ? 70.161 -0.009 -31.381 1.00 26.05 132 LEU A CA 1
ATOM 828 C C . LEU A 1 133 ? 71.408 0.193 -32.233 1.00 27.92 132 LEU A C 1
ATOM 829 O O . LEU A 1 133 ? 72.381 0.805 -31.787 1.00 29.50 132 LEU A O 1
ATOM 834 N N . GLU A 1 134 ? 71.382 -0.331 -33.453 1.00 22.97 133 GLU A N 1
ATOM 835 C CA . GLU A 1 134 ? 72.499 -0.156 -34.383 1.00 31.41 133 GLU A CA 1
ATOM 836 C C . GLU A 1 134 ? 72.651 1.307 -34.790 1.00 32.25 133 GLU A C 1
ATOM 837 O O . GLU A 1 134 ? 73.770 1.804 -34.954 1.00 32.27 133 GLU A O 1
ATOM 843 N N . LYS A 1 135 ? 71.524 1.995 -34.938 1.00 24.34 134 LYS A N 1
ATOM 844 C CA . LYS A 1 135 ? 71.537 3.424 -35.234 1.00 35.74 134 LYS A CA 1
ATOM 845 C C . LYS A 1 135 ? 72.210 4.202 -34.109 1.00 24.75 134 LYS A C 1
ATOM 846 O O . LYS A 1 135 ? 73.033 5.084 -34.357 1.00 30.49 134 LYS A O 1
ATOM 852 N N . LEU A 1 136 ? 71.857 3.861 -32.876 1.00 23.98 135 LEU A N 1
ATOM 853 C CA . LEU A 1 136 ? 72.459 4.484 -31.699 1.00 26.21 135 LEU A CA 1
ATOM 854 C C . LEU A 1 136 ? 73.971 4.278 -31.642 1.00 24.69 135 LEU A C 1
ATOM 855 O O . LEU A 1 136 ? 74.708 5.191 -31.273 1.00 30.00 135 LEU A O 1
ATOM 860 N N . ARG A 1 137 ? 74.427 3.083 -32.008 1.00 23.91 136 ARG A N 1
ATOM 861 C CA . ARG A 1 137 ? 75.856 2.796 -32.064 1.00 25.70 136 ARG A CA 1
ATOM 862 C C . ARG A 1 137 ? 76.561 3.747 -33.022 1.00 30.31 136 ARG A C 1
ATOM 863 O O . ARG A 1 137 ? 77.634 4.265 -32.717 1.00 26.60 136 ARG A O 1
ATOM 871 N N . LYS A 1 138 ? 75.959 3.976 -34.185 1.00 33.64 137 LYS A N 1
ATOM 872 C CA . LYS A 1 138 ? 76.560 4.870 -35.172 1.00 35.25 137 LYS A CA 1
ATOM 873 C C . LYS A 1 138 ? 76.619 6.310 -34.658 1.00 32.34 137 LYS A C 1
ATOM 874 O O . LYS A 1 138 ? 77.428 7.114 -35.124 1.00 33.33 137 LYS A O 1
ATOM 876 N N . ASP A 1 139 ? 75.766 6.633 -33.692 1.00 29.87 138 ASP A N 1
ATOM 877 C CA . ASP A 1 139 ? 75.806 7.946 -33.064 1.00 33.09 138 ASP A CA 1
ATOM 878 C C . ASP A 1 139 ? 76.705 7.957 -31.824 1.00 35.51 138 ASP A C 1
ATOM 879 O O . ASP A 1 139 ? 76.753 8.948 -31.093 1.00 37.72 138 ASP A O 1
ATOM 884 N N . GLY A 1 140 ? 77.412 6.849 -31.600 1.00 33.09 139 GLY A N 1
ATOM 885 C CA . GLY A 1 140 ? 78.416 6.760 -30.549 1.00 31.10 139 GLY A CA 1
ATOM 886 C C . GLY A 1 140 ? 77.955 6.250 -29.193 1.00 28.08 139 GLY A C 1
ATOM 887 O O . GLY A 1 140 ? 78.711 6.307 -28.216 1.00 26.75 139 GLY A O 1
ATOM 888 N N . PHE A 1 141 ? 76.728 5.742 -29.125 1.00 24.86 140 PHE A N 1
ATOM 889 C CA . PHE A 1 141 ? 76.155 5.296 -27.855 1.00 24.80 140 PHE A CA 1
ATOM 890 C C . PHE A 1 141 ? 76.089 3.780 -27.727 1.00 26.70 140 PHE A C 1
ATOM 891 O O . PHE A 1 141 ? 75.596 3.094 -28.624 1.00 28.22 140 PHE A O 1
ATOM 899 N N . ALA A 1 142 ? 76.582 3.269 -26.603 1.00 22.22 141 ALA A N 1
ATOM 900 C CA . ALA A 1 142 ? 76.404 1.865 -26.252 1.00 26.39 141 ALA A CA 1
ATOM 901 C C . ALA A 1 142 ? 74.992 1.678 -25.721 1.00 23.01 141 ALA A C 1
ATOM 902 O O . ALA A 1 142 ? 74.272 2.652 -25.503 1.00 21.03 141 ALA A O 1
ATOM 904 N N . ALA A 1 143 ? 74.593 0.434 -25.491 1.00 21.43 142 ALA A N 1
ATOM 905 C CA . ALA A 1 143 ? 73.264 0.183 -24.954 1.00 19.92 142 ALA A CA 1
ATOM 906 C C . ALA A 1 143 ? 73.243 -0.974 -23.961 1.00 19.69 142 ALA A C 1
ATOM 907 O O . ALA A 1 143 ? 74.096 -1.861 -24.002 1.00 20.19 142 ALA A O 1
ATOM 909 N N . VAL A 1 144 ? 72.285 -0.932 -23.043 1.00 18.75 143 VAL A N 1
ATOM 910 C CA . VAL A 1 144 ? 71.887 -2.128 -22.314 1.00 18.15 143 VAL A CA 1
ATOM 911 C C . VAL A 1 144 ? 70.400 -2.308 -22.571 1.00 19.25 143 VAL A C 1
ATOM 912 O O . VAL A 1 144 ? 69.604 -1.398 -22.331 1.00 19.19 143 VAL A O 1
ATOM 916 N N . VAL A 1 145 ? 70.036 -3.472 -23.101 1.00 18.34 144 VAL A N 1
ATOM 917 C CA . VAL A 1 145 ? 68.686 -3.686 -23.613 1.00 18.77 144 VAL A CA 1
ATOM 918 C C . VAL A 1 145 ? 67.778 -4.362 -22.590 1.00 20.72 144 VAL A C 1
ATOM 919 O O . VAL A 1 145 ? 68.153 -5.351 -21.961 1.00 17.74 144 VAL A O 1
ATOM 923 N N . ASP A 1 146 ? 66.580 -3.816 -22.427 1.00 19.19 145 ASP A N 1
ATOM 924 C CA . ASP A 1 146 ? 65.621 -4.351 -21.471 1.00 16.24 145 ASP A CA 1
ATOM 925 C C . ASP A 1 146 ? 64.320 -4.689 -22.191 1.00 20.91 145 ASP A C 1
ATOM 926 O O . ASP A 1 146 ? 63.909 -3.992 -23.119 1.00 16.60 145 ASP A O 1
ATOM 931 N N . VAL A 1 147 ? 63.676 -5.764 -21.762 1.00 20.19 146 VAL A N 1
ATOM 932 C CA . VAL A 1 147 ? 62.426 -6.185 -22.372 1.00 19.92 146 VAL A CA 1
ATOM 933 C C . VAL A 1 147 ? 61.242 -5.712 -21.525 1.00 15.41 146 VAL A C 1
ATOM 934 O O . VAL A 1 147 ? 61.069 -6.145 -20.382 1.00 19.87 146 VAL A O 1
ATOM 938 N N . LEU A 1 148 ? 60.445 -4.797 -22.071 1.00 17.97 147 LEU A N 1
ATOM 939 C CA . LEU A 1 148 ? 59.219 -4.363 -21.391 1.00 24.61 147 LEU A CA 1
ATOM 940 C C . LEU A 1 148 ? 58.238 -5.522 -21.210 1.00 24.91 147 LEU A C 1
ATOM 941 O O . LEU A 1 148 ? 58.116 -6.389 -22.080 1.00 29.76 147 LEU A O 1
ATOM 946 N N . GLY A 1 149 ? 57.502 -5.515 -20.105 1.00 23.52 148 GLY A N 1
ATOM 947 C CA . GLY A 1 149 ? 56.450 -6.495 -19.919 1.00 25.37 148 GLY A CA 1
ATOM 948 C C . GLY A 1 149 ? 55.507 -6.157 -18.786 1.00 24.25 148 GLY A C 1
ATOM 949 O O . GLY A 1 149 ? 55.881 -5.472 -17.832 1.00 21.75 148 GLY A O 1
ATOM 950 N N . GLU A 1 150 ? 54.269 -6.624 -18.898 1.00 25.45 149 GLU A N 1
ATOM 951 C CA . GLU A 1 150 ? 53.344 -6.566 -17.776 1.00 23.02 149 GLU A CA 1
ATOM 952 C C . GLU A 1 150 ? 53.898 -7.489 -16.695 1.00 20.93 149 GLU A C 1
ATOM 953 O O . GLU A 1 150 ? 54.767 -8.321 -16.977 1.00 25.77 149 GLU A O 1
ATOM 959 N N . ALA A 1 151 ? 53.428 -7.325 -15.461 1.00 19.23 150 ALA A N 1
ATOM 960 C CA . ALA A 1 151 ? 53.854 -8.192 -14.365 1.00 20.34 150 ALA A CA 1
ATOM 961 C C . ALA A 1 151 ? 53.691 -9.656 -14.760 1.00 20.57 150 ALA A C 1
ATOM 962 O O . ALA A 1 151 ? 52.720 -10.023 -15.422 1.00 21.55 150 ALA A O 1
ATOM 964 N N . THR A 1 152 ? 54.659 -10.483 -14.373 1.00 23.66 151 THR A N 1
ATOM 965 C CA . THR A 1 152 ? 54.574 -11.911 -14.633 1.00 20.64 151 THR A CA 1
ATOM 966 C C . THR A 1 152 ? 53.649 -12.564 -13.612 1.00 13.81 151 THR A C 1
ATOM 967 O O . THR A 1 152 ? 53.923 -12.557 -12.412 1.00 13.57 151 THR A O 1
ATOM 971 N N . LEU A 1 153 ? 52.549 -13.124 -14.101 1.00 15.37 152 LEU A N 1
ATOM 972 C CA . LEU A 1 153 ? 51.549 -13.728 -13.228 1.00 17.53 152 LEU A CA 1
ATOM 973 C C . LEU A 1 153 ? 51.435 -15.232 -13.444 1.00 19.06 152 LEU A C 1
ATOM 974 O O . LEU A 1 153 ? 50.654 -15.892 -12.775 1.00 18.86 152 LEU A O 1
ATOM 979 N N . SER A 1 154 ? 52.200 -15.776 -14.383 1.00 19.19 153 SER A N 1
ATOM 980 C CA . SER A 1 154 ? 52.174 -17.217 -14.600 1.00 16.57 153 SER A CA 1
ATOM 981 C C . SER A 1 154 ? 53.521 -17.769 -15.062 1.00 17.08 153 SER A C 1
ATOM 982 O O . SER A 1 154 ? 54.420 -17.021 -15.446 1.00 13.86 153 SER A O 1
ATOM 985 N N . GLU A 1 155 ? 53.647 -19.090 -15.029 1.00 15.34 154 GLU A N 1
ATOM 986 C CA . GLU A 1 155 ? 54.782 -19.759 -15.649 1.00 14.72 154 GLU A CA 1
ATOM 987 C C . GLU A 1 155 ? 54.855 -19.507 -17.164 1.00 19.54 154 GLU A C 1
ATOM 988 O O . GLU A 1 155 ? 55.933 -19.266 -17.698 1.00 20.94 154 GLU A O 1
ATOM 994 N N . GLU A 1 156 ? 53.716 -19.554 -17.849 1.00 19.40 155 GLU A N 1
ATOM 995 C CA . GLU A 1 156 ? 53.706 -19.272 -19.290 1.00 19.66 155 GLU A CA 1
ATOM 996 C C . GLU A 1 156 ? 54.216 -17.855 -19.564 1.00 17.21 155 GLU A C 1
ATOM 997 O O . GLU A 1 156 ? 55.034 -17.647 -20.456 1.00 15.75 155 GLU A O 1
ATOM 999 N N . GLU A 1 157 ? 53.742 -16.880 -18.791 1.00 16.31 156 GLU A N 1
ATOM 1000 C CA . GLU A 1 157 ? 54.245 -15.507 -18.917 1.00 17.35 156 GLU A CA 1
ATOM 1001 C C . GLU A 1 157 ? 55.751 -15.410 -18.631 1.00 17.01 156 GLU A C 1
ATOM 1002 O O . GLU A 1 157 ? 56.473 -14.687 -19.328 1.00 17.87 156 GLU A O 1
ATOM 1008 N N . ALA A 1 158 ? 56.229 -16.136 -17.622 1.00 16.03 157 ALA A N 1
ATOM 1009 C CA . ALA A 1 158 ? 57.668 -16.142 -17.337 1.00 18.08 157 ALA A CA 1
ATOM 1010 C C . ALA A 1 158 ? 58.436 -16.718 -18.524 1.00 19.31 157 ALA A C 1
ATOM 1011 O O . ALA A 1 158 ? 59.519 -16.232 -18.871 1.00 18.12 157 ALA A O 1
ATOM 1013 N N . GLU A 1 159 ? 57.865 -17.744 -19.155 1.00 17.80 158 GLU A N 1
ATOM 1014 C CA . GLU A 1 159 ? 58.486 -18.341 -20.343 1.00 19.89 158 GLU A CA 1
ATOM 1015 C C . GLU A 1 159 ? 58.491 -17.399 -21.547 1.00 19.99 158 GLU A C 1
ATOM 1016 O O . GLU A 1 159 ? 59.469 -17.337 -22.291 1.00 22.52 158 GLU A O 1
ATOM 1022 N N . VAL A 1 160 ? 57.403 -16.666 -21.744 1.00 18.22 159 VAL A N 1
ATOM 1023 C CA . VAL A 1 160 ? 57.363 -15.685 -22.825 1.00 23.11 159 VAL A CA 1
ATOM 1024 C C . VAL A 1 160 ? 58.440 -14.609 -22.635 1.00 24.69 159 VAL A C 1
ATOM 1025 O O . VAL A 1 160 ? 59.175 -14.278 -23.574 1.00 24.87 159 VAL A O 1
ATOM 1029 N N . TYR A 1 161 ? 58.546 -14.089 -21.414 1.00 19.21 160 TYR A N 1
ATOM 1030 C CA . TYR A 1 161 ? 59.550 -13.082 -21.077 1.00 17.88 160 TYR A CA 1
ATOM 1031 C C . TYR A 1 161 ? 60.966 -13.630 -21.303 1.00 19.61 160 TYR A C 1
ATOM 1032 O O . TYR A 1 161 ? 61.805 -12.978 -21.939 1.00 19.05 160 TYR A O 1
ATOM 1041 N N . THR A 1 162 ? 61.216 -14.841 -20.809 1.00 19.58 161 THR A N 1
ATOM 1042 C CA . THR A 1 162 ? 62.503 -15.514 -21.010 1.00 15.44 161 THR A CA 1
ATOM 1043 C C . THR A 1 162 ? 62.846 -15.719 -22.493 1.00 18.60 161 THR A C 1
ATOM 1044 O O . THR A 1 162 ? 63.969 -15.440 -22.941 1.00 17.94 161 THR A O 1
ATOM 1048 N N . ASN A 1 163 ? 61.877 -16.215 -23.249 1.00 19.34 162 ASN A N 1
ATOM 1049 C CA . ASN A 1 163 ? 62.078 -16.468 -24.671 1.00 16.76 162 ASN A CA 1
ATOM 1050 C C . ASN A 1 163 ? 62.267 -15.199 -25.481 1.00 21.78 162 ASN A C 1
ATOM 1051 O O . ASN A 1 163 ? 62.893 -15.211 -26.554 1.00 19.17 162 ASN A O 1
ATOM 1056 N N . THR A 1 164 ? 61.732 -14.095 -24.977 1.00 18.05 163 THR A N 1
ATOM 1057 C CA . THR A 1 164 ? 61.944 -12.824 -25.661 1.00 21.47 163 THR A CA 1
ATOM 1058 C C . THR A 1 164 ? 63.411 -12.408 -25.552 1.00 19.04 163 THR A C 1
ATOM 1059 O O . THR A 1 164 ? 63.984 -11.917 -26.517 1.00 19.00 163 THR A O 1
ATOM 1063 N N . TYR A 1 165 ? 64.030 -12.608 -24.388 1.00 18.69 164 TYR A N 1
ATOM 1064 C CA . TYR A 1 165 ? 65.466 -12.330 -24.277 1.00 18.69 164 TYR A CA 1
ATOM 1065 C C . TYR A 1 165 ? 66.296 -13.241 -25.180 1.00 22.62 164 TYR A C 1
ATOM 1066 O O . TYR A 1 165 ? 67.228 -12.785 -25.859 1.00 19.53 164 TYR A O 1
ATOM 1075 N N . LEU A 1 166 ? 65.954 -14.524 -25.190 1.00 22.37 165 LEU A N 1
ATOM 1076 C CA . LEU A 1 166 ? 66.653 -15.486 -26.028 1.00 22.09 165 LEU A CA 1
ATOM 1077 C C . LEU A 1 166 ? 66.529 -15.077 -27.491 1.00 20.74 165 LEU A C 1
ATOM 1078 O O . LEU A 1 166 ? 67.487 -15.195 -28.261 1.00 25.59 165 LEU A O 1
ATOM 1083 N N . GLU A 1 167 ? 65.352 -14.577 -27.865 1.00 17.77 166 GLU A N 1
ATOM 1084 C CA . GLU A 1 167 ? 65.100 -14.157 -29.251 1.00 21.50 166 GLU A CA 1
ATOM 1085 C C . GLU A 1 167 ? 65.968 -12.952 -29.582 1.00 22.54 166 GLU A C 1
ATOM 1086 O O . GLU A 1 167 ? 66.587 -12.884 -30.643 1.00 23.39 166 GLU A O 1
ATOM 1092 N N . LEU A 1 168 ? 66.016 -12.009 -28.648 1.00 19.48 167 LEU A N 1
ATOM 1093 C CA . LEU A 1 168 ? 66.821 -10.807 -28.794 1.00 19.11 167 LEU A CA 1
ATOM 1094 C C . LEU A 1 168 ? 68.289 -11.170 -28.966 1.00 22.30 167 LEU A C 1
ATOM 1095 O O . LEU A 1 168 ? 68.966 -10.687 -29.885 1.00 23.00 167 LEU A O 1
ATOM 1100 N N . LEU A 1 169 ? 68.772 -12.035 -28.077 1.00 20.62 168 LEU A N 1
ATOM 1101 C CA . LEU A 1 169 ? 70.168 -12.447 -28.096 1.00 18.69 168 LEU A CA 1
ATOM 1102 C C . LEU A 1 169 ? 70.502 -13.160 -29.398 1.00 24.41 168 LEU A C 1
ATOM 1103 O O . LEU A 1 169 ? 71.604 -13.017 -29.912 1.00 23.51 168 LEU A O 1
ATOM 1108 N N . GLU A 1 170 ? 69.555 -13.924 -29.937 1.00 20.93 169 GLU A N 1
ATOM 1109 C CA . GLU A 1 170 ? 69.804 -14.597 -31.210 1.00 23.89 169 GLU A CA 1
ATOM 1110 C C . GLU A 1 170 ? 69.937 -13.581 -32.342 1.00 26.93 169 GLU A C 1
ATOM 1111 O O . GLU A 1 170 ? 70.805 -13.710 -33.212 1.00 29.68 169 GLU A O 1
ATOM 1117 N N . ALA A 1 171 ? 69.074 -12.571 -32.322 1.00 28.20 170 ALA A N 1
ATOM 1118 C CA . ALA A 1 171 ? 69.119 -11.505 -33.317 1.00 31.06 170 ALA A CA 1
ATOM 1119 C C . ALA A 1 171 ? 70.428 -10.723 -33.235 1.00 30.22 170 ALA A C 1
ATOM 1120 O O . ALA A 1 171 ? 71.056 -10.435 -34.255 1.00 28.80 170 ALA A O 1
ATOM 1122 N N . LEU A 1 172 ? 70.836 -10.387 -32.015 1.00 27.47 171 LEU A N 1
ATOM 1123 C CA . LEU A 1 172 ? 72.061 -9.628 -31.789 1.00 23.13 171 LEU A CA 1
ATOM 1124 C C . LEU A 1 172 ? 73.295 -10.452 -32.134 1.00 29.98 171 LEU A C 1
ATOM 1125 O O . LEU A 1 172 ? 74.300 -9.911 -32.606 1.00 29.04 171 LEU A O 1
ATOM 1130 N N . LYS A 1 173 ? 73.216 -11.759 -31.891 1.00 31.94 172 LYS A N 1
ATOM 1131 C CA . LYS A 1 173 ? 74.318 -12.672 -32.197 1.00 32.25 172 LYS A CA 1
ATOM 1132 C C . LYS A 1 173 ? 74.685 -12.590 -33.672 1.00 32.40 172 LYS A C 1
ATOM 1133 O O . LYS A 1 173 ? 75.861 -12.618 -34.037 1.00 31.32 172 LYS A O 1
ATOM 1139 N N . LYS A 1 174 ? 73.664 -12.471 -34.509 1.00 33.71 173 LYS A N 1
ATOM 1140 C CA . LYS A 1 174 ? 73.852 -12.444 -35.952 1.00 35.85 173 LYS A CA 1
ATOM 1141 C C . LYS A 1 174 ? 74.359 -11.094 -36.440 1.00 38.57 173 LYS A C 1
ATOM 1142 O O . LYS A 1 174 ? 74.889 -10.992 -37.543 1.00 43.25 173 LYS A O 1
ATOM 1148 N N . GLU A 1 175 ? 74.194 -10.056 -35.629 1.00 32.16 174 GLU A N 1
ATOM 1149 C CA . GLU A 1 175 ? 74.523 -8.705 -36.078 1.00 31.54 174 GLU A CA 1
ATOM 1150 C C . GLU A 1 175 ? 75.858 -8.185 -35.558 1.00 28.61 174 GLU A C 1
ATOM 1151 O O . GLU A 1 175 ? 76.533 -7.427 -36.245 1.00 30.03 174 GLU A O 1
ATOM 1157 N N . GLN A 1 176 ? 76.223 -8.581 -34.340 1.00 27.78 175 GLN A N 1
ATOM 1158 C CA . GLN A 1 176 ? 77.327 -7.936 -33.628 1.00 28.42 175 GLN A CA 1
ATOM 1159 C C . GLN A 1 176 ? 78.682 -8.081 -34.318 1.00 30.97 175 GLN A C 1
ATOM 1160 O O . GLN A 1 176 ? 79.542 -7.208 -34.189 1.00 27.60 175 GLN A O 1
ATOM 1166 N N . GLY A 1 177 ? 78.864 -9.168 -35.064 1.00 35.74 176 GLY A N 1
ATOM 1167 C CA . GLY A 1 177 ? 80.095 -9.380 -35.806 1.00 35.78 176 GLY A CA 1
ATOM 1168 C C . GLY A 1 177 ? 80.387 -8.286 -36.820 1.00 37.10 176 GLY A C 1
ATOM 1169 O O . GLY A 1 177 ? 81.542 -8.041 -37.172 1.00 41.32 176 GLY A O 1
ATOM 1170 N N . SER A 1 178 ? 79.336 -7.621 -37.289 1.00 37.04 177 SER A N 1
ATOM 1171 C CA . SER A 1 178 ? 79.480 -6.564 -38.287 1.00 36.05 177 SER A CA 1
ATOM 1172 C C . SER A 1 178 ? 79.584 -5.180 -37.644 1.00 37.32 177 SER A C 1
ATOM 1173 O O . SER A 1 178 ? 79.682 -4.168 -38.341 1.00 36.80 177 SER A O 1
ATOM 1176 N N . TRP A 1 179 ? 79.562 -5.138 -36.314 1.00 34.73 178 TRP A N 1
ATOM 1177 C CA . TRP A 1 179 ? 79.639 -3.874 -35.588 1.00 34.50 178 TRP A CA 1
ATOM 1178 C C . TRP A 1 179 ? 81.076 -3.525 -35.247 1.00 33.35 178 TRP A C 1
ATOM 1179 O O . TRP A 1 179 ? 81.781 -4.324 -34.638 1.00 40.02 178 TRP A O 1
ATOM 1190 N N . LYS A 1 180 ? 81.505 -2.326 -35.623 1.00 34.36 179 LYS A N 1
ATOM 1191 C CA . LYS A 1 180 ? 82.794 -1.820 -35.178 1.00 35.56 179 LYS A CA 1
ATOM 1192 C C . LYS A 1 180 ? 82.628 -1.411 -33.725 1.00 32.52 179 LYS A C 1
ATOM 1193 O O . LYS A 1 180 ? 81.609 -0.828 -33.365 1.00 32.56 179 LYS A O 1
ATOM 1195 N N . GLY A 1 181 ? 83.613 -1.719 -32.888 1.00 33.72 180 GLY A N 1
ATOM 1196 C CA . GLY A 1 181 ? 83.561 -1.285 -31.502 1.00 31.87 180 GLY A CA 1
ATOM 1197 C C . GLY A 1 181 ? 83.605 0.232 -31.440 1.00 29.17 180 GLY A C 1
ATOM 1198 O O . GLY A 1 181 ? 84.260 0.866 -32.263 1.00 29.05 180 GLY A O 1
ATOM 1199 N N . LEU A 1 182 ? 82.896 0.816 -30.482 1.00 28.35 181 LEU A N 1
ATOM 1200 C CA . LEU A 1 182 ? 82.936 2.259 -30.272 1.00 26.75 181 LEU A CA 1
ATOM 1201 C C . LEU A 1 182 ? 84.365 2.705 -29.987 1.00 29.16 181 LEU A C 1
ATOM 1202 O O . LEU A 1 182 ? 85.130 1.966 -29.367 1.00 30.64 181 LEU A O 1
ATOM 1207 N N . PRO A 1 183 ? 84.728 3.922 -30.423 1.00 29.64 182 PRO A N 1
ATOM 1208 C CA . PRO A 1 183 ? 86.128 4.344 -30.304 1.00 32.98 182 PRO A CA 1
ATOM 1209 C C . PRO A 1 183 ? 86.560 4.531 -28.855 1.00 36.31 182 PRO A C 1
ATOM 1210 O O . PRO A 1 183 ? 85.779 4.984 -28.012 1.00 32.33 182 PRO A O 1
ATOM 1214 N N . GLY A 1 184 ? 87.807 4.160 -28.585 1.00 33.71 183 GLY A N 1
ATOM 1215 C CA . GLY A 1 184 ? 88.410 4.317 -27.277 1.00 31.48 183 GLY A CA 1
ATOM 1216 C C . GLY A 1 184 ? 89.844 4.773 -27.445 1.00 36.71 183 GLY A C 1
ATOM 1217 O O . GLY A 1 184 ? 90.221 5.281 -28.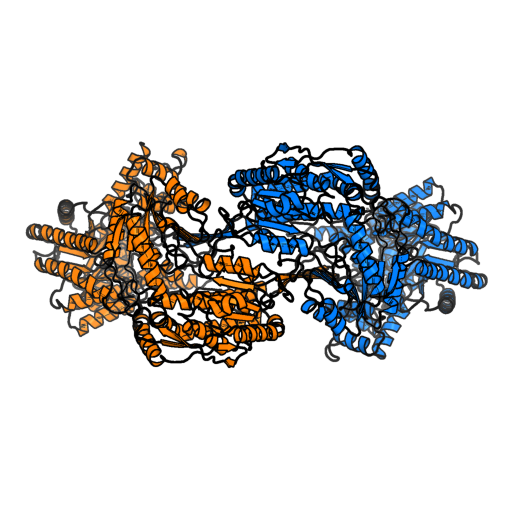505 1.00 39.57 183 GLY A O 1
ATOM 1218 N N . LYS A 1 185 ? 90.650 4.575 -26.410 1.00 34.85 184 LYS A N 1
ATOM 1219 C CA . LYS A 1 185 ? 92.028 5.056 -26.400 1.00 41.03 184 LYS A CA 1
ATOM 1220 C C . LYS A 1 185 ? 93.026 3.940 -26.704 1.00 45.42 184 LYS A C 1
ATOM 1221 O O . LYS A 1 185 ? 94.197 4.199 -26.986 1.00 53.68 184 LYS A O 1
ATOM 1227 N N . GLY A 1 186 ? 92.554 2.701 -26.646 1.00 40.23 185 GLY A N 1
ATOM 1228 C CA . GLY A 1 186 ? 93.385 1.547 -26.929 1.00 39.03 185 GLY A CA 1
ATOM 1229 C C . GLY A 1 186 ? 92.646 0.254 -26.641 1.00 44.30 185 GLY A C 1
ATOM 1230 O O . GLY A 1 186 ? 91.482 0.268 -26.232 1.00 45.39 185 GLY A O 1
ATOM 1231 N N . GLY A 1 187 ? 93.322 -0.869 -26.854 1.00 40.85 186 GLY A N 1
ATOM 1232 C CA . GLY A 1 187 ? 92.730 -2.167 -26.597 1.00 39.25 186 GLY A CA 1
ATOM 1233 C C . GLY A 1 187 ? 92.212 -2.848 -27.849 1.00 41.43 186 GLY A C 1
ATOM 1234 O O . GLY A 1 187 ? 92.811 -2.757 -28.921 1.00 39.61 186 GLY A O 1
ATOM 1235 N N . ASP A 1 188 ? 91.081 -3.528 -27.710 1.00 39.24 187 ASP A N 1
ATOM 1236 C CA . ASP A 1 188 ? 90.537 -4.356 -28.773 1.00 35.82 187 ASP A CA 1
ATOM 1237 C C . ASP A 1 188 ? 89.564 -3.561 -29.638 1.00 35.00 187 ASP A C 1
ATOM 1238 O O . ASP A 1 188 ? 88.496 -3.166 -29.169 1.00 31.60 187 ASP A O 1
ATOM 1243 N N . PRO A 1 189 ? 89.915 -3.345 -30.918 1.00 38.63 188 PRO A N 1
ATOM 1244 C CA . PRO A 1 189 ? 89.051 -2.579 -31.825 1.00 36.60 188 PRO A CA 1
ATOM 1245 C C . PRO A 1 189 ? 87.695 -3.249 -32.072 1.00 36.10 188 PRO A C 1
ATOM 1246 O O . PRO A 1 189 ? 86.794 -2.615 -32.626 1.00 31.08 188 PRO A O 1
ATOM 1250 N N . GLY A 1 190 ? 87.553 -4.507 -31.660 1.00 34.96 189 GLY A N 1
ATOM 1251 C CA . GLY A 1 190 ? 86.296 -5.217 -31.806 1.00 31.39 189 GLY A CA 1
ATOM 1252 C C . GLY A 1 190 ? 85.408 -5.080 -30.581 1.00 33.05 189 GLY A C 1
ATOM 1253 O O . GLY A 1 190 ? 84.259 -5.512 -30.588 1.00 34.46 189 GLY A O 1
ATOM 1254 N N . LEU A 1 191 ? 85.941 -4.474 -29.524 1.00 30.89 190 LEU A N 1
ATOM 1255 C CA . LEU A 1 191 ? 85.164 -4.241 -28.311 1.00 29.34 190 LEU A CA 1
ATOM 1256 C C . LEU A 1 191 ? 84.856 -2.760 -28.148 1.00 26.02 190 LEU A C 1
ATOM 1257 O O . LEU A 1 191 ? 85.573 -1.907 -28.672 1.00 26.30 190 LEU A O 1
ATOM 1262 N N . ASP A 1 192 ? 83.798 -2.452 -27.411 1.00 27.14 191 ASP A N 1
ATOM 1263 C CA . ASP A 1 192 ? 83.426 -1.060 -27.205 1.00 23.23 191 ASP A CA 1
ATOM 1264 C C . ASP A 1 192 ? 84.437 -0.333 -26.321 1.00 25.43 191 ASP A C 1
ATOM 1265 O O . ASP A 1 192 ? 84.757 -0.786 -25.215 1.00 24.42 191 ASP A O 1
ATOM 1270 N N . TRP A 1 193 ? 84.957 0.776 -26.847 1.00 29.25 192 TRP A N 1
ATOM 1271 C CA . TRP A 1 193 ? 86.017 1.550 -26.203 1.00 29.04 192 TRP A CA 1
ATOM 1272 C C . TRP A 1 193 ? 87.273 0.701 -26.021 1.00 27.87 192 TRP A C 1
ATOM 1273 O O . TRP A 1 193 ? 88.182 1.062 -25.276 1.00 27.04 192 TRP A O 1
ATOM 1284 N N . GLY A 1 194 ? 87.316 -0.427 -26.722 1.00 29.35 193 GLY A N 1
ATOM 1285 C CA . GLY A 1 194 ? 88.456 -1.317 -26.669 1.00 30.41 193 GLY A CA 1
ATOM 1286 C C . GLY A 1 194 ? 88.369 -2.379 -25.586 1.00 31.19 193 GLY A C 1
ATOM 1287 O O . GLY A 1 194 ? 89.286 -3.190 -25.467 1.00 25.55 193 GLY A O 1
ATOM 1288 N N . HIS A 1 195 ? 87.282 -2.393 -24.809 1.00 29.45 194 HIS A N 1
ATOM 1289 C CA . HIS A 1 195 ? 87.160 -3.355 -23.705 1.00 27.79 194 HIS A CA 1
ATOM 1290 C C . HIS A 1 195 ? 85.760 -3.924 -23.398 1.00 28.44 194 HIS A C 1
ATOM 1291 O O . HIS A 1 195 ? 85.644 -5.074 -22.973 1.00 31.65 194 HIS A O 1
ATOM 1298 N N . ALA A 1 196 ? 84.706 -3.140 -23.601 1.00 24.91 195 ALA A N 1
ATOM 1299 C CA . ALA A 1 196 ? 83.354 -3.591 -23.239 1.00 25.37 195 ALA A CA 1
ATOM 1300 C C . ALA A 1 196 ? 82.684 -4.499 -24.278 1.00 22.79 195 ALA A C 1
ATOM 1301 O O . ALA A 1 196 ? 82.730 -4.222 -25.474 1.00 27.41 195 ALA A O 1
ATOM 1303 N N . PRO A 1 197 ? 82.052 -5.590 -23.813 1.00 20.69 196 PRO A N 1
ATOM 1304 C CA . PRO A 1 197 ? 81.209 -6.427 -24.675 1.00 20.60 196 PRO A CA 1
ATOM 1305 C C . PRO A 1 197 ? 80.146 -5.576 -25.360 1.00 26.17 196 PRO A C 1
ATOM 1306 O O . PRO A 1 197 ? 79.564 -4.696 -24.719 1.00 22.31 196 PRO A O 1
ATOM 1310 N N . LYS A 1 198 ? 79.895 -5.839 -26.641 1.00 25.49 197 LYS A N 1
ATOM 1311 C CA . LYS A 1 198 ? 78.976 -5.024 -27.427 1.00 21.20 197 LYS A CA 1
ATOM 1312 C C . LYS A 1 198 ? 77.522 -5.330 -27.111 1.00 30.89 197 LYS A C 1
ATOM 1313 O O . LYS A 1 198 ? 76.644 -4.483 -27.296 1.00 28.98 197 LYS A O 1
ATOM 1319 N N . VAL A 1 199 ? 77.272 -6.545 -26.640 1.00 20.21 198 VAL A N 1
ATOM 1320 C CA . VAL A 1 199 ? 75.925 -6.948 -26.277 1.00 19.69 198 VAL A CA 1
ATOM 1321 C C . VAL A 1 199 ? 75.798 -6.946 -24.745 1.00 19.10 198 VAL A C 1
ATOM 1322 O O . VAL A 1 199 ? 76.600 -7.552 -24.035 1.00 22.24 198 VAL A O 1
ATOM 1326 N N . ASN A 1 200 ? 74.798 -6.225 -24.264 1.00 18.79 199 ASN A N 1
ATOM 1327 C CA . ASN A 1 200 ? 74.598 -5.994 -22.840 1.00 22.08 199 ASN A CA 1
ATOM 1328 C C . ASN A 1 200 ? 73.090 -5.937 -22.639 1.00 22.81 199 ASN A C 1
ATOM 1329 O O . ASN A 1 200 ? 72.406 -5.137 -23.280 1.00 19.33 199 ASN A O 1
ATOM 1334 N N . ILE A 1 201 ? 72.563 -6.808 -21.781 1.00 19.52 200 ILE A N 1
ATOM 1335 C CA . ILE A 1 201 ? 71.129 -6.835 -21.523 1.00 16.96 200 ILE A CA 1
ATOM 1336 C C . ILE A 1 201 ? 70.840 -6.765 -20.026 1.00 16.43 200 ILE A C 1
ATOM 1337 O O . ILE A 1 201 ? 71.670 -7.172 -19.218 1.00 16.55 200 ILE A O 1
ATOM 1342 N N . ALA A 1 202 ? 69.672 -6.237 -19.667 1.00 16.14 201 ALA A N 1
ATOM 1343 C CA . ALA A 1 202 ? 69.240 -6.206 -18.265 1.00 19.04 201 ALA A CA 1
ATOM 1344 C C . ALA A 1 202 ? 67.943 -6.966 -18.126 1.00 20.33 201 ALA A C 1
ATOM 1345 O O . ALA A 1 202 ? 67.061 -6.876 -18.988 1.00 18.49 201 ALA A O 1
ATOM 1347 N N . VAL A 1 203 ? 67.823 -7.708 -17.032 1.00 15.10 202 VAL A N 1
ATOM 1348 C CA . VAL A 1 203 ? 66.668 -8.565 -16.808 1.00 14.49 202 VAL A CA 1
ATOM 1349 C C . VAL A 1 203 ? 66.082 -8.267 -15.420 1.00 18.67 202 VAL A C 1
ATOM 1350 O O . VAL A 1 203 ? 66.827 -8.093 -14.455 1.00 16.75 202 VAL A O 1
ATOM 1354 N N . LYS A 1 204 ? 64.754 -8.184 -15.337 1.00 16.51 203 LYS A N 1
ATOM 1355 C CA . LYS A 1 204 ? 64.061 -8.016 -14.059 1.00 16.57 203 LYS A CA 1
ATOM 1356 C C . LYS A 1 204 ? 63.787 -9.394 -13.470 1.00 16.03 203 LYS A C 1
ATOM 1357 O O . LYS A 1 204 ? 62.992 -10.159 -14.023 1.00 17.40 203 LYS A O 1
ATOM 1363 N N . PRO A 1 205 ? 64.446 -9.722 -12.347 1.00 16.97 204 PRO A N 1
ATOM 1364 C CA . PRO A 1 205 ? 64.358 -11.045 -11.716 1.00 13.76 204 PRO A CA 1
ATOM 1365 C C . PRO A 1 205 ? 62.943 -11.540 -11.393 1.00 15.63 204 PRO A C 1
ATOM 1366 O O . PRO A 1 205 ? 62.656 -12.714 -11.638 1.00 16.95 204 PRO A O 1
ATOM 1370 N N . THR A 1 206 ? 62.078 -10.684 -10.855 1.00 16.80 205 THR A N 1
ATOM 1371 C CA . THR A 1 206 ? 60.733 -11.129 -10.473 1.00 20.56 205 THR A CA 1
ATOM 1372 C C . THR A 1 206 ? 59.875 -11.460 -11.689 1.00 23.23 205 THR A C 1
ATOM 1373 O O . THR A 1 206 ? 58.908 -12.221 -11.590 1.00 21.21 205 THR A O 1
ATOM 1377 N N . ALA A 1 207 ? 60.237 -10.907 -12.843 1.00 17.92 206 ALA A N 1
ATOM 1378 C CA . ALA A 1 207 ? 59.560 -11.264 -14.082 1.00 16.52 206 ALA A CA 1
ATOM 1379 C C . ALA A 1 207 ? 59.806 -12.730 -14.476 1.00 16.79 206 ALA A C 1
ATOM 1380 O O . ALA A 1 207 ? 59.144 -13.258 -15.368 1.00 17.23 206 ALA A O 1
ATOM 1382 N N . LEU A 1 208 ? 60.756 -13.381 -13.813 1.00 14.86 207 LEU A N 1
ATOM 1383 C CA . LEU A 1 208 ? 61.068 -14.779 -14.111 1.00 18.22 207 LEU A CA 1
ATOM 1384 C C . LEU A 1 208 ? 60.287 -15.760 -13.212 1.00 17.64 207 LEU A C 1
ATOM 1385 O O . LEU A 1 208 ? 60.394 -16.977 -13.369 1.00 19.94 207 LEU A O 1
ATOM 1390 N N . PHE A 1 209 ? 59.504 -15.235 -12.275 1.00 15.77 208 PHE A N 1
ATOM 1391 C CA . PHE A 1 209 ? 58.774 -16.101 -11.341 1.00 17.50 208 PHE A CA 1
ATOM 1392 C C . PHE A 1 209 ? 57.596 -15.394 -10.680 1.00 16.64 208 PHE A C 1
ATOM 1393 O O . PHE A 1 209 ? 57.779 -14.515 -9.830 1.00 14.06 208 PHE A O 1
ATOM 1401 N N . CYS A 1 210 ? 56.390 -15.820 -11.037 1.00 13.71 209 CYS A N 1
ATOM 1402 C CA . CYS A 1 210 ? 55.184 -15.132 -10.613 1.00 13.64 209 CYS A CA 1
ATOM 1403 C C . CYS A 1 210 ? 54.911 -15.231 -9.114 1.00 18.29 209 CYS A C 1
ATOM 1404 O O . CYS A 1 210 ? 54.110 -14.472 -8.587 1.00 20.16 209 CYS A O 1
ATOM 1407 N N . LEU A 1 211 ? 55.568 -16.160 -8.428 1.00 15.54 210 LEU A N 1
ATOM 1408 C CA . LEU A 1 211 ? 55.338 -16.305 -6.988 1.00 16.88 210 LEU A CA 1
ATOM 1409 C C . LEU A 1 211 ? 56.546 -15.884 -6.141 1.00 17.88 210 LEU A C 1
ATOM 1410 O O . LEU A 1 211 ? 56.674 -16.302 -4.985 1.00 19.18 210 LEU A O 1
ATOM 1415 N N . ALA A 1 212 ? 57.415 -15.045 -6.703 1.00 16.68 211 ALA A N 1
ATOM 1416 C CA . ALA A 1 212 ? 58.603 -14.578 -5.981 1.00 17.29 211 ALA A CA 1
ATOM 1417 C C . ALA A 1 212 ? 58.227 -13.895 -4.669 1.00 18.05 211 ALA A C 1
ATOM 1418 O O . ALA A 1 212 ? 57.467 -12.926 -4.653 1.00 16.62 211 ALA A O 1
ATOM 1420 N N . ASN A 1 213 ? 58.781 -14.398 -3.567 1.00 14.55 212 ASN A N 1
ATOM 1421 C CA . ASN A 1 213 ? 58.285 -14.046 -2.246 1.00 12.75 212 ASN A CA 1
ATOM 1422 C C . ASN A 1 213 ? 59.254 -14.592 -1.200 1.00 11.70 212 ASN A C 1
ATOM 1423 O O . ASN A 1 213 ? 59.506 -15.796 -1.159 1.00 15.94 212 ASN A O 1
ATOM 1428 N N . PRO A 1 214 ? 59.826 -13.710 -0.367 1.00 14.17 213 PRO A N 1
ATOM 1429 C CA . PRO A 1 214 ? 60.845 -14.185 0.582 1.00 10.37 213 PRO A CA 1
ATOM 1430 C C . PRO A 1 214 ? 60.265 -15.125 1.656 1.00 11.32 213 PRO A C 1
ATOM 1431 O O . PRO A 1 214 ? 61.028 -15.762 2.383 1.00 12.15 213 PRO A O 1
ATOM 1435 N N . GLN A 1 215 ? 58.938 -15.203 1.751 1.00 16.99 214 GLN A N 1
ATOM 1436 C CA . GLN A 1 215 ? 58.295 -16.187 2.618 1.00 17.31 214 GLN A CA 1
ATOM 1437 C C . GLN A 1 215 ? 58.653 -17.599 2.146 1.00 15.52 214 GLN A C 1
ATOM 1438 O O . GLN A 1 215 ? 58.783 -18.511 2.955 1.00 17.03 214 GLN A O 1
ATOM 1444 N N . ASP A 1 216 ? 58.801 -17.779 0.833 1.00 17.40 215 ASP A N 1
ATOM 1445 C CA . ASP A 1 216 ? 59.404 -19.004 0.305 1.00 15.81 215 ASP A CA 1
ATOM 1446 C C . ASP A 1 216 ? 60.726 -18.635 -0.355 1.00 18.66 215 ASP A C 1
ATOM 1447 O O . ASP A 1 216 ? 60.855 -18.643 -1.573 1.00 14.65 215 ASP A O 1
ATOM 1452 N N . PHE A 1 217 ? 61.706 -18.303 0.471 1.00 21.37 216 PHE A N 1
ATOM 1453 C CA . PHE A 1 217 ? 62.970 -17.756 -0.014 1.00 19.02 216 PHE A CA 1
ATOM 1454 C C . PHE A 1 217 ? 63.726 -18.687 -0.974 1.00 21.49 216 PHE A C 1
ATOM 1455 O O . PHE A 1 217 ? 64.104 -18.283 -2.083 1.00 15.40 216 PHE A O 1
ATOM 1463 N N . GLU A 1 218 ? 63.943 -19.929 -0.552 1.00 16.91 217 GLU A N 1
ATOM 1464 C CA . GLU A 1 218 ? 64.695 -20.878 -1.370 1.00 18.55 217 GLU A CA 1
ATOM 1465 C C . GLU A 1 218 ? 63.987 -21.188 -2.683 1.00 19.14 217 GLU A C 1
ATOM 1466 O O . GLU A 1 218 ? 64.623 -21.242 -3.734 1.00 20.25 217 GLU A O 1
ATOM 1472 N N . GLY A 1 219 ? 62.673 -21.395 -2.610 1.00 15.87 218 GLY A N 1
ATOM 1473 C CA . GLY A 1 219 ? 61.860 -21.661 -3.779 1.00 16.36 218 GLY A CA 1
ATOM 1474 C C . GLY A 1 219 ? 61.925 -20.528 -4.789 1.00 20.77 218 GLY A C 1
ATOM 1475 O O . GLY A 1 219 ? 61.961 -20.767 -5.997 1.00 14.81 218 GLY A O 1
ATOM 1476 N N . SER A 1 220 ? 61.943 -19.291 -4.292 1.00 15.70 219 SER A N 1
ATOM 1477 C CA . SER A 1 220 ? 61.976 -18.120 -5.168 1.00 18.13 219 SER A CA 1
ATOM 1478 C C . SER A 1 220 ? 63.342 -17.954 -5.841 1.00 15.20 219 SER A C 1
ATOM 1479 O O . SER A 1 220 ? 63.431 -17.663 -7.038 1.00 12.96 219 SER A O 1
ATOM 1482 N N . VAL A 1 221 ? 64.405 -18.152 -5.068 1.00 13.06 220 VAL A N 1
ATOM 1483 C CA . VAL A 1 221 ? 65.758 -18.048 -5.600 1.00 16.43 220 VAL A CA 1
ATOM 1484 C C . VAL A 1 221 ? 65.951 -19.063 -6.721 1.00 17.23 220 VAL A C 1
ATOM 1485 O O . VAL A 1 221 ? 66.382 -18.706 -7.812 1.00 13.84 220 VAL A O 1
ATOM 1489 N N . VAL A 1 222 ? 65.588 -20.317 -6.464 1.00 17.56 221 VAL A N 1
ATOM 1490 C CA . VAL A 1 222 ? 65.786 -21.383 -7.455 1.00 16.75 221 VAL A CA 1
ATOM 1491 C C . VAL A 1 222 ? 65.000 -21.173 -8.751 1.00 19.55 221 VAL A C 1
ATOM 1492 O O . VAL A 1 222 ? 65.533 -21.353 -9.855 1.00 18.36 221 VAL A O 1
ATOM 1496 N N . ALA A 1 223 ? 63.734 -20.780 -8.627 1.00 16.12 222 ALA A N 1
ATOM 1497 C CA . ALA A 1 223 ? 62.897 -20.611 -9.814 1.00 12.57 222 ALA A CA 1
ATOM 1498 C C . ALA A 1 223 ? 63.402 -19.477 -10.684 1.00 15.99 222 ALA A C 1
ATOM 1499 O O . ALA A 1 223 ? 63.409 -19.583 -11.913 1.00 16.30 222 ALA A O 1
ATOM 1501 N N . ILE A 1 224 ? 63.806 -18.385 -10.045 1.00 15.48 223 ILE A N 1
ATOM 1502 C CA . ILE A 1 224 ? 64.381 -17.253 -10.760 1.00 14.59 223 ILE A CA 1
ATOM 1503 C C . ILE A 1 224 ? 65.741 -17.609 -11.348 1.00 17.51 223 ILE A C 1
ATOM 1504 O O . ILE A 1 224 ? 66.004 -17.357 -12.534 1.00 18.31 223 ILE A O 1
ATOM 1509 N N . LEU A 1 225 ? 66.595 -18.204 -10.519 1.00 14.92 224 LEU A N 1
ATOM 1510 C CA . LEU A 1 225 ? 67.925 -18.639 -10.954 1.00 16.94 224 LEU A CA 1
ATOM 1511 C C . LEU A 1 225 ? 67.860 -19.580 -12.160 1.00 18.23 224 LEU A C 1
ATOM 1512 O O . LEU A 1 225 ? 68.642 -19.441 -13.102 1.00 15.49 224 LEU A O 1
ATOM 1517 N N . ASP A 1 226 ? 66.926 -20.525 -12.147 1.00 18.25 225 ASP A N 1
ATOM 1518 C CA . ASP A 1 226 ? 66.836 -21.479 -13.257 1.00 19.16 225 ASP A CA 1
ATOM 1519 C C . ASP A 1 226 ? 66.552 -20.802 -14.598 1.00 22.01 225 ASP A C 1
ATOM 1520 O O . ASP A 1 226 ? 67.076 -21.224 -15.633 1.00 21.25 225 ASP A O 1
ATOM 1525 N N . ARG A 1 227 ? 65.724 -19.762 -14.587 1.00 15.76 226 ARG A N 1
ATOM 1526 C CA . ARG A 1 227 ? 65.472 -19.014 -15.814 1.00 17.51 226 ARG A CA 1
ATOM 1527 C C . ARG A 1 227 ? 66.631 -18.069 -16.148 1.00 17.60 226 ARG A C 1
ATOM 1528 O O . ARG A 1 227 ? 67.052 -17.987 -17.297 1.00 15.21 226 ARG A O 1
ATOM 1536 N N . MET A 1 228 ? 67.149 -17.374 -15.141 1.00 16.31 227 MET A N 1
ATOM 1537 C CA . MET A 1 228 ? 68.284 -16.481 -15.339 1.00 16.99 227 MET A CA 1
ATOM 1538 C C . MET A 1 228 ? 69.500 -17.229 -15.888 1.00 20.26 227 MET A C 1
ATOM 1539 O O . MET A 1 228 ? 70.254 -16.688 -16.698 1.00 20.71 227 MET A O 1
ATOM 1544 N N . ARG A 1 229 ? 69.687 -18.473 -15.452 1.00 17.09 228 ARG A N 1
ATOM 1545 C CA . ARG A 1 229 ? 70.796 -19.280 -15.951 1.00 18.58 228 ARG A CA 1
ATOM 1546 C C . ARG A 1 229 ? 70.619 -19.582 -17.441 1.00 23.60 228 ARG A C 1
ATOM 1547 O O . ARG A 1 229 ? 71.588 -19.578 -18.205 1.00 18.18 228 ARG A O 1
ATOM 1555 N N . ARG A 1 230 ? 69.380 -19.843 -17.850 1.00 19.99 229 ARG A N 1
ATOM 1556 C CA . ARG A 1 230 ? 69.084 -20.100 -19.253 1.00 21.00 229 ARG A CA 1
ATOM 1557 C C . ARG A 1 230 ? 69.421 -18.891 -20.118 1.00 22.03 229 ARG A C 1
ATOM 1558 O O . ARG A 1 230 ? 70.022 -19.034 -21.179 1.00 18.64 229 ARG A O 1
ATOM 1566 N N . ILE A 1 231 ? 69.044 -17.702 -19.661 1.00 21.36 230 ILE A N 1
ATOM 1567 C CA . ILE A 1 231 ? 69.402 -16.474 -20.368 1.00 20.62 230 ILE A CA 1
ATOM 1568 C C . ILE A 1 231 ? 70.923 -16.252 -20.378 1.00 21.03 230 ILE A C 1
ATOM 1569 O O . ILE A 1 231 ? 71.510 -15.923 -21.415 1.00 19.58 230 ILE A O 1
ATOM 1574 N N . PHE A 1 232 ? 71.555 -16.462 -19.226 1.00 18.03 231 PHE A N 1
ATOM 1575 C CA . PHE A 1 232 ? 72.984 -16.194 -19.064 1.00 16.89 231 PHE A CA 1
ATOM 1576 C C . PHE A 1 232 ? 73.842 -17.081 -19.956 1.00 19.32 231 PHE A C 1
ATOM 1577 O O . PHE A 1 232 ? 74.836 -16.621 -20.524 1.00 19.17 231 PHE A O 1
ATOM 1585 N N . LYS A 1 233 ? 73.464 -18.350 -20.091 1.00 22.73 232 LYS A N 1
ATOM 1586 C CA . LYS A 1 233 ? 74.193 -19.254 -20.986 1.00 21.37 232 LYS A CA 1
ATOM 1587 C C . LYS A 1 233 ? 74.181 -18.740 -22.425 1.00 23.99 232 LYS A C 1
ATOM 1588 O O . LYS A 1 233 ? 75.180 -18.832 -23.145 1.00 24.40 232 LYS A O 1
ATOM 1594 N N . LYS A 1 234 ? 73.051 -18.188 -22.843 1.00 20.98 233 LYS A N 1
ATOM 1595 C CA . LYS A 1 234 ? 72.966 -17.612 -24.177 1.00 22.51 233 LYS A CA 1
ATOM 1596 C C . LYS A 1 234 ? 73.815 -16.342 -24.279 1.00 19.63 233 LYS A C 1
ATOM 1597 O O . LYS A 1 234 ? 74.469 -16.099 -25.294 1.00 21.78 233 LYS A O 1
ATOM 1601 N N . VAL A 1 235 ? 73.800 -15.534 -23.225 1.00 19.48 234 VAL A N 1
ATOM 1602 C CA . VAL A 1 235 ? 74.640 -14.338 -23.156 1.00 17.78 234 VAL A CA 1
ATOM 1603 C C . VAL A 1 235 ? 76.124 -14.693 -23.282 1.00 22.93 234 VAL A C 1
ATOM 1604 O O . VAL A 1 235 ? 76.872 -14.053 -24.032 1.00 23.56 234 VAL A O 1
ATOM 1608 N N . MET A 1 236 ? 76.550 -15.718 -22.549 1.00 18.88 235 MET A N 1
ATOM 1609 C CA . MET A 1 236 ? 77.943 -16.162 -22.600 1.00 18.58 235 MET A CA 1
ATOM 1610 C C . MET A 1 236 ? 78.355 -16.672 -23.983 1.00 18.99 235 MET A C 1
ATOM 1611 O O . MET A 1 236 ? 79.506 -16.514 -24.388 1.00 23.89 235 MET A O 1
ATOM 1616 N N . GLU A 1 237 ? 77.424 -17.297 -24.697 1.00 22.15 236 GLU A N 1
ATOM 1617 C CA . GLU A 1 237 ? 77.685 -17.727 -26.073 1.00 26.75 236 GLU A CA 1
ATOM 1618 C C . GLU A 1 237 ? 78.063 -16.551 -26.972 1.00 28.90 236 GLU A C 1
ATOM 1619 O O . GLU A 1 237 ? 78.781 -16.718 -27.953 1.00 29.60 236 GLU A O 1
ATOM 1625 N N . LEU A 1 238 ? 77.543 -15.369 -26.655 1.00 27.82 237 LEU A N 1
ATOM 1626 C CA . LEU A 1 238 ? 77.778 -14.183 -27.472 1.00 30.65 237 LEU A CA 1
ATOM 1627 C C . LEU A 1 238 ? 78.925 -13.371 -26.897 1.00 24.95 237 LEU A C 1
ATOM 1628 O O . LEU A 1 238 ? 79.283 -12.321 -27.438 1.00 25.74 237 LEU A O 1
ATOM 1633 N N . ASN A 1 239 ? 79.496 -13.867 -25.802 1.00 20.42 238 ASN A N 1
ATOM 1634 C CA . ASN A 1 239 ? 80.438 -13.096 -25.003 1.00 21.53 238 ASN A CA 1
ATOM 1635 C C . ASN A 1 239 ? 79.865 -11.732 -24.609 1.00 22.85 238 ASN A C 1
ATOM 1636 O O . ASN A 1 239 ? 80.539 -10.706 -24.724 1.00 24.38 238 ASN A O 1
ATOM 1641 N N . GLY A 1 240 ? 78.614 -11.732 -24.148 1.00 19.80 239 GLY A N 1
ATOM 1642 C CA . GLY A 1 240 ? 77.919 -10.500 -23.827 1.00 18.96 239 GLY A CA 1
ATOM 1643 C C . GLY A 1 240 ? 77.917 -10.221 -22.334 1.00 18.49 239 GLY A C 1
ATOM 1644 O O . GLY A 1 240 ? 78.558 -10.932 -21.566 1.00 20.12 239 GLY A O 1
ATOM 1645 N N . PHE A 1 241 ? 77.180 -9.194 -21.925 1.00 23.28 240 PHE A N 1
ATOM 1646 C CA . PHE A 1 241 ? 77.097 -8.804 -20.510 1.00 19.21 240 PHE A CA 1
ATOM 1647 C C . PHE A 1 241 ? 75.642 -8.948 -20.076 1.00 19.30 240 PHE A C 1
ATOM 1648 O O . PHE A 1 241 ? 74.731 -8.548 -20.810 1.00 19.16 240 PHE A O 1
ATOM 1656 N N . LEU A 1 242 ? 75.430 -9.523 -18.891 1.00 17.47 241 LEU A N 1
ATOM 1657 C CA . LEU A 1 242 ? 74.101 -9.644 -18.304 1.00 18.13 241 LEU A CA 1
ATOM 1658 C C . LEU A 1 242 ? 74.072 -8.817 -17.027 1.00 21.01 241 LEU A C 1
ATOM 1659 O O . LEU A 1 242 ? 74.899 -9.019 -16.135 1.00 16.83 241 LEU A O 1
ATOM 1664 N N . CYS A 1 243 ? 73.146 -7.868 -16.950 1.00 21.12 242 CYS A N 1
ATOM 1665 C CA . CYS A 1 243 ? 72.940 -7.147 -15.701 1.00 15.65 242 CYS A CA 1
ATOM 1666 C C . CYS A 1 243 ? 71.662 -7.620 -15.052 1.00 16.51 242 CYS A C 1
ATOM 1667 O O . CYS A 1 243 ? 70.602 -7.644 -15.682 1.00 20.12 242 CYS A O 1
ATOM 1670 N N . ILE A 1 244 ? 71.768 -8.011 -13.785 1.00 14.82 243 ILE A N 1
ATOM 1671 C CA . ILE A 1 244 ? 70.601 -8.376 -13.003 1.00 15.17 243 ILE A CA 1
ATOM 1672 C C . ILE A 1 244 ? 70.068 -7.119 -12.308 1.00 18.08 243 ILE A C 1
ATOM 1673 O O . ILE A 1 244 ? 70.717 -6.563 -11.413 1.00 14.22 243 ILE A O 1
ATOM 1678 N N . ASP A 1 245 ? 68.910 -6.643 -12.760 1.00 16.91 244 ASP A N 1
ATOM 1679 C CA . ASP A 1 245 ? 68.332 -5.419 -12.214 1.00 18.07 244 ASP A CA 1
ATOM 1680 C C . ASP A 1 245 ? 67.839 -5.633 -10.789 1.00 19.55 244 ASP A C 1
ATOM 1681 O O . ASP A 1 245 ? 67.635 -6.765 -10.357 1.00 16.35 244 ASP A O 1
ATOM 1686 N N . MET A 1 246 ? 67.644 -4.540 -10.063 1.00 13.54 245 MET A N 1
ATOM 1687 C CA . MET A 1 246 ? 67.181 -4.635 -8.679 1.00 13.17 245 MET A CA 1
ATOM 1688 C C . MET A 1 246 ? 65.776 -4.060 -8.594 1.00 13.22 245 MET A C 1
ATOM 1689 O O . MET A 1 246 ? 65.493 -2.997 -9.152 1.00 14.74 245 MET A O 1
ATOM 1694 N N . GLU A 1 247 ? 64.886 -4.767 -7.916 1.00 12.56 246 GLU A N 1
ATOM 1695 C CA . GLU A 1 247 ? 63.503 -4.330 -7.857 1.00 14.75 246 GLU A CA 1
ATOM 1696 C C . GLU A 1 247 ? 63.150 -3.844 -6.451 1.00 13.47 246 GLU A C 1
ATOM 1697 O O . GLU A 1 247 ? 63.974 -3.194 -5.816 1.00 14.36 246 GLU A O 1
ATOM 1703 N N . SER A 1 248 ? 61.949 -4.149 -5.965 1.00 11.80 247 SER A N 1
ATOM 1704 C CA . SER A 1 248 ? 61.513 -3.604 -4.674 1.00 16.70 247 SER A CA 1
ATOM 1705 C C . SER A 1 248 ? 62.184 -4.316 -3.501 1.00 15.21 247 SER A C 1
ATOM 1706 O O . SER A 1 248 ? 62.663 -5.444 -3.633 1.00 12.81 247 SER A O 1
ATOM 1709 N N . TYR A 1 249 ? 62.203 -3.652 -2.351 1.00 12.83 248 TYR A N 1
ATOM 1710 C CA . TYR A 1 249 ? 62.918 -4.155 -1.175 1.00 12.53 248 TYR A CA 1
ATOM 1711 C C . TYR A 1 249 ? 62.485 -5.567 -0.759 1.00 13.31 248 TYR A C 1
ATOM 1712 O O . TYR A 1 249 ? 63.282 -6.353 -0.243 1.00 16.83 248 TYR A O 1
ATOM 1721 N N . ARG A 1 250 ? 61.211 -5.868 -0.981 1.00 16.33 249 ARG A N 1
ATOM 1722 C CA . ARG A 1 250 ? 60.655 -7.204 -0.760 1.00 16.84 249 ARG A CA 1
ATOM 1723 C C . ARG A 1 250 ? 61.514 -8.330 -1.370 1.00 19.00 249 ARG A C 1
ATOM 1724 O O . ARG A 1 250 ? 61.631 -9.417 -0.793 1.00 15.10 249 ARG A O 1
ATOM 1732 N N . HIS A 1 251 ? 62.115 -8.070 -2.530 1.00 12.22 250 HIS A N 1
ATOM 1733 C CA . HIS A 1 251 ? 62.870 -9.102 -3.246 1.00 11.11 250 HIS A CA 1
ATOM 1734 C C . HIS A 1 251 ? 64.387 -8.877 -3.284 1.00 12.80 250 HIS A C 1
ATOM 1735 O O . HIS A 1 251 ? 65.099 -9.638 -3.940 1.00 14.70 250 HIS A O 1
ATOM 1742 N N . LYS A 1 252 ? 64.875 -7.851 -2.587 1.00 17.45 251 LYS A N 1
ATOM 1743 C CA . LYS A 1 252 ? 66.298 -7.487 -2.651 1.00 14.98 251 LYS A CA 1
ATOM 1744 C C . LYS A 1 252 ? 67.236 -8.637 -2.240 1.00 19.09 251 LYS A C 1
ATOM 1745 O O . LYS A 1 252 ? 68.179 -8.962 -2.964 1.00 15.49 251 LYS A O 1
ATOM 1751 N N . GLU A 1 253 ? 66.970 -9.263 -1.095 1.00 14.10 252 GLU A N 1
ATOM 1752 C CA . GLU A 1 253 ? 67.807 -10.373 -0.645 1.00 14.20 252 GLU A CA 1
ATOM 1753 C C . GLU A 1 253 ? 67.739 -11.564 -1.597 1.00 14.29 252 GLU A C 1
ATOM 1754 O O . GLU A 1 253 ? 68.750 -12.213 -1.857 1.00 14.90 252 GLU A O 1
ATOM 1760 N N . ILE A 1 254 ? 66.545 -11.860 -2.100 1.00 13.70 253 ILE A N 1
ATOM 1761 C CA . ILE A 1 254 ? 66.392 -12.918 -3.086 1.00 16.80 253 ILE A CA 1
ATOM 1762 C C . ILE A 1 254 ? 67.299 -12.646 -4.289 1.00 15.89 253 ILE A C 1
ATOM 1763 O O . ILE A 1 254 ? 68.025 -13.528 -4.758 1.00 16.28 253 ILE A O 1
ATOM 1768 N N . ILE A 1 255 ? 67.269 -11.410 -4.767 1.00 13.96 254 ILE A N 1
ATOM 1769 C CA . ILE A 1 255 ? 68.012 -11.048 -5.974 1.00 13.90 254 ILE A CA 1
ATOM 1770 C C . ILE A 1 255 ? 69.513 -11.102 -5.734 1.00 18.00 254 ILE A C 1
ATOM 1771 O O . ILE A 1 255 ? 70.260 -11.615 -6.572 1.00 16.97 254 ILE A O 1
ATOM 1776 N N . LEU A 1 256 ? 69.962 -10.627 -4.572 1.00 16.04 255 LEU A N 1
ATOM 1777 C CA . LEU A 1 256 ? 71.379 -10.734 -4.249 1.00 17.42 255 LEU A CA 1
ATOM 1778 C C . LEU A 1 256 ? 71.828 -12.188 -4.289 1.00 14.18 255 LEU A C 1
ATOM 1779 O O . LEU A 1 256 ? 72.911 -12.497 -4.771 1.00 16.71 255 LEU A O 1
ATOM 1784 N N . GLU A 1 257 ? 70.991 -13.082 -3.778 1.00 14.92 256 GLU A N 1
ATOM 1785 C CA . GLU A 1 257 ? 71.370 -14.486 -3.676 1.00 16.89 256 GLU A CA 1
ATOM 1786 C C . GLU A 1 257 ? 71.375 -15.148 -5.061 1.00 15.88 256 GLU A C 1
ATOM 1787 O O . GLU A 1 257 ? 72.194 -16.025 -5.347 1.00 15.76 256 GLU A O 1
ATOM 1793 N N . VAL A 1 258 ? 70.460 -14.719 -5.927 1.00 15.54 257 VAL A N 1
ATOM 1794 C CA . VAL A 1 258 ? 70.462 -15.190 -7.313 1.00 13.66 257 VAL A CA 1
ATOM 1795 C C . VAL A 1 258 ? 71.780 -14.811 -7.988 1.00 16.69 257 VAL A C 1
ATOM 1796 O O . VAL A 1 258 ? 72.434 -15.655 -8.611 1.00 15.22 257 VAL A O 1
ATOM 1800 N N . PHE A 1 259 ? 72.179 -13.549 -7.841 1.00 15.86 258 PHE A N 1
ATOM 1801 C CA . PHE A 1 259 ? 73.435 -13.070 -8.424 1.00 17.26 258 PHE A CA 1
ATOM 1802 C C . PHE A 1 259 ? 74.643 -13.831 -7.888 1.00 17.21 258 PHE A C 1
ATOM 1803 O O . PHE A 1 259 ? 75.550 -14.194 -8.643 1.00 16.26 258 PHE A O 1
ATOM 1811 N N . ARG A 1 260 ? 74.669 -14.046 -6.575 1.00 16.70 259 ARG A N 1
ATOM 1812 C CA . ARG A 1 260 ? 75.787 -14.753 -5.958 1.00 17.03 259 ARG A CA 1
ATOM 1813 C C . ARG A 1 260 ? 75.889 -16.202 -6.444 1.00 19.32 259 ARG A C 1
ATOM 1814 O O . ARG A 1 260 ? 76.987 -16.679 -6.728 1.00 19.40 259 ARG A O 1
ATOM 1822 N N . ARG A 1 261 ? 74.758 -16.896 -6.571 1.00 15.41 260 ARG A N 1
ATOM 1823 C CA . ARG A 1 261 ? 74.811 -18.300 -7.002 1.00 20.37 260 ARG A CA 1
ATOM 1824 C C . ARG A 1 261 ? 75.257 -18.435 -8.456 1.00 20.57 260 ARG A C 1
ATOM 1825 O O . ARG A 1 261 ? 76.093 -19.285 -8.797 1.00 16.45 260 ARG A O 1
ATOM 1833 N N . LEU A 1 262 ? 74.710 -17.575 -9.305 1.00 16.14 261 LEU A N 1
ATOM 1834 C CA . LEU A 1 262 ? 75.008 -17.613 -10.730 1.00 14.84 261 LEU A CA 1
ATOM 1835 C C . LEU A 1 262 ? 76.461 -17.254 -10.978 1.00 15.87 261 LEU A C 1
ATOM 1836 O O . LEU A 1 262 ? 77.114 -17.826 -11.862 1.00 17.04 261 LEU A O 1
ATOM 1841 N N . LYS A 1 263 ? 76.973 -16.311 -10.190 1.00 19.23 262 LYS A N 1
ATOM 1842 C CA . LYS A 1 263 ? 78.358 -15.871 -10.326 1.00 18.64 262 LYS A CA 1
ATOM 1843 C C . LYS A 1 263 ? 79.303 -17.022 -10.013 1.00 20.28 262 LYS A C 1
ATOM 1844 O O . LYS A 1 263 ? 80.271 -17.251 -10.726 1.00 20.96 262 LYS A O 1
ATOM 1850 N N . LEU A 1 264 ? 79.012 -17.750 -8.940 1.00 17.71 263 LEU A N 1
ATOM 1851 C CA . LEU A 1 264 ? 79.876 -18.858 -8.541 1.00 21.65 263 LEU A CA 1
ATOM 1852 C C . LEU A 1 264 ? 79.771 -20.047 -9.505 1.00 20.50 263 LEU A C 1
ATOM 1853 O O . LEU A 1 264 ? 80.733 -20.795 -9.675 1.00 26.37 263 LEU A O 1
ATOM 1858 N N . GLU A 1 265 ? 78.619 -20.217 -10.154 1.00 19.90 264 GLU A N 1
ATOM 1859 C CA . GLU A 1 265 ? 78.500 -21.260 -11.182 1.00 21.09 264 GLU A CA 1
ATOM 1860 C C . GLU A 1 265 ? 79.398 -20.947 -12.376 1.00 20.61 264 GLU A C 1
ATOM 1861 O O . GLU A 1 265 ? 79.863 -21.852 -13.073 1.00 23.96 264 GLU A O 1
ATOM 1867 N N . TYR A 1 266 ? 79.634 -19.661 -12.618 1.00 20.35 265 TYR A N 1
ATOM 1868 C CA . TYR A 1 266 ? 80.472 -19.232 -13.730 1.00 18.05 265 TYR A CA 1
ATOM 1869 C C . TYR A 1 266 ? 81.529 -18.264 -13.243 1.00 21.54 265 TYR A C 1
ATOM 1870 O O . TYR A 1 266 ? 81.638 -17.136 -13.728 1.00 20.61 265 TYR A O 1
ATOM 1879 N N . ARG A 1 267 ? 82.326 -18.742 -12.293 1.00 20.95 266 ARG A N 1
ATOM 1880 C CA . ARG A 1 267 ? 83.251 -17.895 -11.554 1.00 23.73 266 ARG A CA 1
ATOM 1881 C C . ARG A 1 267 ? 84.275 -17.192 -12.439 1.00 26.53 266 ARG A C 1
ATOM 1882 O O . ARG A 1 267 ? 84.784 -16.133 -12.075 1.00 24.97 266 ARG A O 1
ATOM 1890 N N . ASP A 1 268 ? 84.557 -17.758 -13.609 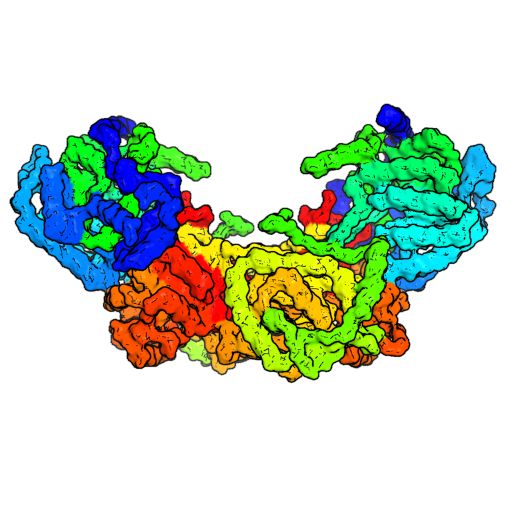1.00 27.06 267 ASP A N 1
ATOM 1891 C CA . ASP A 1 268 ? 85.576 -17.181 -14.477 1.00 29.57 267 ASP A CA 1
ATOM 1892 C C . ASP A 1 268 ? 85.012 -16.202 -15.509 1.00 32.59 267 ASP A C 1
ATOM 1893 O O . ASP A 1 268 ? 85.773 -15.530 -16.204 1.00 34.69 267 ASP A O 1
ATOM 1898 N N . TYR A 1 269 ? 83.689 -16.124 -15.625 1.00 24.90 268 TYR A N 1
ATOM 1899 C CA . TYR A 1 269 ? 83.090 -15.229 -16.620 1.00 19.20 268 TYR A CA 1
ATOM 1900 C C . TYR A 1 269 ? 82.855 -13.852 -16.015 1.00 22.61 268 TYR A C 1
ATOM 1901 O O . TYR A 1 269 ? 82.112 -13.708 -15.045 1.00 22.10 268 TYR A O 1
ATOM 1910 N N . PRO A 1 270 ? 83.505 -12.834 -16.585 1.00 22.30 269 PRO A N 1
ATOM 1911 C CA . PRO A 1 270 ? 83.572 -11.517 -15.946 1.00 25.60 269 PRO A CA 1
ATOM 1912 C C . PRO A 1 270 ? 82.367 -10.613 -16.201 1.00 22.26 269 PRO A C 1
ATOM 1913 O O . PRO A 1 270 ? 82.186 -9.648 -15.464 1.00 23.09 269 PRO A O 1
ATOM 1917 N N . HIS A 1 271 ? 81.559 -10.916 -17.208 1.00 21.77 270 HIS A N 1
ATOM 1918 C CA . HIS A 1 271 ? 80.520 -9.980 -17.645 1.00 23.37 270 HIS A CA 1
ATOM 1919 C C . HIS A 1 271 ? 79.136 -10.237 -17.044 1.00 21.65 270 HIS A C 1
ATOM 1920 O O . HIS A 1 271 ? 78.151 -10.478 -17.762 1.00 19.11 270 HIS A O 1
ATOM 1927 N N . LEU A 1 272 ? 79.076 -10.173 -15.719 1.00 17.77 271 LEU A N 1
ATOM 1928 C CA . LEU A 1 272 ? 77.829 -10.309 -14.994 1.00 18.09 271 LEU A CA 1
ATOM 1929 C C . LEU A 1 272 ? 77.743 -9.184 -13.965 1.00 21.05 271 LEU A C 1
ATOM 1930 O O . LEU A 1 272 ? 78.669 -8.977 -13.178 1.00 19.87 271 LEU A O 1
ATOM 1935 N N . GLY A 1 273 ? 76.634 -8.452 -13.984 1.00 17.93 272 GLY A N 1
ATOM 1936 C CA . GLY A 1 273 ? 76.467 -7.302 -13.117 1.00 17.42 272 GLY A CA 1
ATOM 1937 C C . GLY A 1 273 ? 75.237 -7.405 -12.237 1.00 15.68 272 GLY A C 1
ATOM 1938 O O . GLY A 1 273 ? 74.328 -8.186 -12.506 1.00 16.57 272 GLY A O 1
ATOM 1939 N N .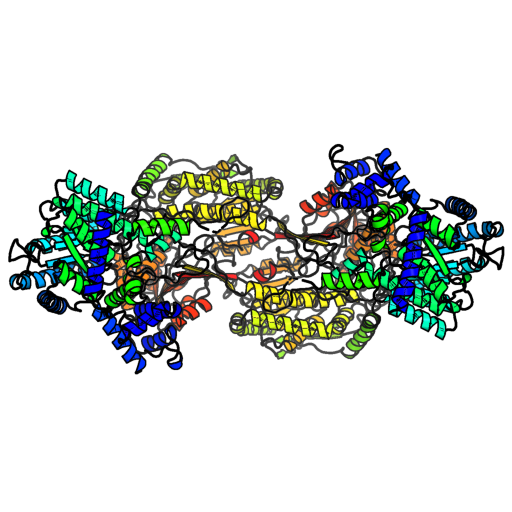 ILE A 1 274 ? 75.232 -6.622 -11.162 1.00 17.42 273 ILE A N 1
ATOM 1940 C CA . ILE A 1 274 ? 74.090 -6.507 -10.276 1.00 15.45 273 ILE A CA 1
ATOM 1941 C C . ILE A 1 274 ? 73.851 -5.017 -10.034 1.00 14.90 273 ILE A C 1
ATOM 1942 O O . ILE A 1 274 ? 74.794 -4.229 -10.027 1.00 17.19 273 ILE A O 1
ATOM 1947 N N . VAL A 1 275 ? 72.587 -4.636 -9.879 1.00 15.53 274 VAL A N 1
ATOM 1948 C CA . VAL A 1 275 ? 72.220 -3.277 -9.510 1.00 14.67 274 VAL A CA 1
ATOM 1949 C C . VAL A 1 275 ? 72.155 -3.165 -7.983 1.00 14.40 274 VAL A C 1
ATOM 1950 O O . VAL A 1 275 ? 71.605 -4.038 -7.322 1.00 14.02 274 VAL A O 1
ATOM 1954 N N . LEU A 1 276 ? 72.740 -2.105 -7.433 1.00 15.03 275 LEU A N 1
ATOM 1955 C CA . LEU A 1 276 ? 72.608 -1.809 -6.006 1.00 16.84 275 LEU A CA 1
ATOM 1956 C C . LEU A 1 276 ? 72.023 -0.410 -5.859 1.00 16.19 275 LEU A C 1
ATOM 1957 O O . LEU A 1 276 ? 72.429 0.509 -6.576 1.00 15.49 275 LEU A O 1
ATOM 1962 N N . GLN A 1 277 ? 71.082 -0.257 -4.926 1.00 17.43 276 GLN A N 1
ATOM 1963 C CA . GLN A 1 277 ? 70.337 0.993 -4.759 1.00 19.05 276 GLN A CA 1
ATOM 1964 C C . GLN A 1 277 ? 70.857 1.837 -3.602 1.00 18.61 276 GLN A C 1
ATOM 1965 O O . GLN A 1 277 ? 70.678 1.480 -2.434 1.00 14.20 276 GLN A O 1
ATOM 1971 N N . ALA A 1 278 ? 71.479 2.965 -3.933 1.00 14.96 277 ALA A N 1
ATOM 1972 C CA . ALA A 1 278 ? 71.975 3.889 -2.920 1.00 17.14 277 ALA A CA 1
ATOM 1973 C C . ALA A 1 278 ? 70.871 4.490 -2.043 1.00 17.60 277 ALA A C 1
ATOM 1974 O O . ALA A 1 278 ? 71.157 5.022 -0.976 1.00 17.34 277 ALA A O 1
ATOM 1976 N N . TYR A 1 279 ? 69.612 4.425 -2.465 1.00 16.49 278 TYR A N 1
ATOM 1977 C CA . TYR A 1 279 ? 68.571 4.970 -1.587 1.00 17.40 278 TYR A CA 1
ATOM 1978 C C . TYR A 1 279 ? 68.195 4.064 -0.413 1.00 15.34 278 TYR A C 1
ATOM 1979 O O . TYR A 1 279 ? 67.444 4.480 0.467 1.00 16.63 278 TYR A O 1
ATOM 1988 N N . LEU A 1 280 ? 68.716 2.837 -0.393 1.00 16.04 279 LEU A N 1
ATOM 1989 C CA . LEU A 1 280 ? 68.466 1.926 0.735 1.00 14.03 279 LEU A CA 1
ATOM 1990 C C . LEU A 1 280 ? 69.458 2.125 1.880 1.00 15.00 279 LEU A C 1
ATOM 1991 O O . LEU A 1 280 ? 70.679 2.141 1.684 1.00 16.14 279 LEU A O 1
ATOM 1996 N N . LYS A 1 281 ? 68.929 2.267 3.085 1.00 15.36 280 LYS A N 1
ATOM 1997 C CA . LYS A 1 281 ? 69.770 2.304 4.275 1.00 17.75 280 LYS A CA 1
ATOM 1998 C C . LYS A 1 281 ? 70.697 1.079 4.340 1.00 15.32 280 LYS A C 1
ATOM 1999 O O . LYS A 1 281 ? 71.846 1.199 4.742 1.00 17.98 280 LYS A O 1
ATOM 2005 N N . ASP A 1 282 ? 70.193 -0.081 3.922 1.00 13.28 281 ASP A N 1
ATOM 2006 C CA . ASP A 1 282 ? 70.978 -1.320 3.859 1.00 17.08 281 ASP A CA 1
ATOM 2007 C C . ASP A 1 282 ? 72.188 -1.265 2.920 1.00 17.90 281 ASP A C 1
ATOM 2008 O O . ASP A 1 282 ? 73.062 -2.125 2.991 1.00 13.70 281 ASP A O 1
ATOM 2013 N N . ASN A 1 283 ? 72.223 -0.319 1.984 1.00 16.86 282 ASN A N 1
ATOM 2014 C CA . ASN A 1 283 ? 73.185 -0.456 0.897 1.00 14.15 282 ASN A CA 1
ATOM 2015 C C . ASN A 1 283 ? 74.658 -0.311 1.281 1.00 15.05 282 ASN A C 1
ATOM 2016 O O . ASN A 1 283 ? 75.523 -0.909 0.642 1.00 16.96 282 ASN A O 1
ATOM 2021 N N . ASP A 1 284 ? 74.947 0.497 2.299 1.00 15.18 283 ASP A N 1
ATOM 2022 C CA . ASP A 1 284 ? 76.314 0.608 2.788 1.00 17.01 283 ASP A CA 1
ATOM 2023 C C . ASP A 1 284 ? 76.819 -0.780 3.175 1.00 17.93 283 ASP A C 1
ATOM 2024 O O . ASP A 1 284 ? 77.888 -1.212 2.729 1.00 19.32 283 ASP A O 1
ATOM 2029 N N . LYS A 1 285 ? 76.026 -1.491 3.968 1.00 17.81 284 LYS A N 1
ATOM 2030 C CA . LYS A 1 285 ? 76.383 -2.846 4.378 1.00 17.24 284 LYS A CA 1
ATOM 2031 C C . LYS A 1 285 ? 76.350 -3.853 3.221 1.00 14.37 284 LYS A C 1
ATOM 2032 O O . LYS A 1 285 ? 77.226 -4.712 3.124 1.00 20.84 284 LYS A O 1
ATOM 2038 N N . ASP A 1 286 ? 75.332 -3.764 2.367 1.00 14.10 285 ASP A N 1
ATOM 2039 C CA . ASP A 1 286 ? 75.198 -4.709 1.255 1.00 13.98 285 ASP A CA 1
ATOM 2040 C C . ASP A 1 286 ? 76.394 -4.616 0.321 1.00 18.79 285 ASP A C 1
ATOM 2041 O O . ASP A 1 286 ? 76.933 -5.633 -0.104 1.00 17.40 285 ASP A O 1
ATOM 2046 N N . LEU A 1 287 ? 76.825 -3.393 0.029 1.00 17.24 286 LEU A N 1
ATOM 2047 C CA . LEU A 1 287 ? 77.993 -3.192 -0.827 1.00 18.06 286 LEU A CA 1
ATOM 2048 C C . LEU A 1 287 ? 79.270 -3.702 -0.139 1.00 19.75 286 LEU A C 1
ATOM 2049 O O . LEU A 1 287 ? 80.079 -4.394 -0.754 1.00 15.65 286 LEU A O 1
ATOM 2054 N N . ASP A 1 288 ? 79.451 -3.365 1.135 1.00 16.11 287 ASP A N 1
ATOM 2055 C CA . ASP A 1 288 ? 80.583 -3.910 1.891 1.00 18.28 287 ASP A CA 1
ATOM 2056 C C . ASP A 1 288 ? 80.579 -5.442 1.831 1.00 15.54 287 ASP A C 1
ATOM 2057 O O . ASP A 1 288 ? 81.601 -6.059 1.535 1.00 20.14 287 ASP A O 1
ATOM 2062 N N . ASP A 1 289 ? 79.417 -6.042 2.103 1.00 17.61 288 ASP A N 1
ATOM 2063 C CA . ASP A 1 289 ? 79.282 -7.500 2.148 1.00 19.67 288 ASP A CA 1
ATOM 2064 C C . ASP A 1 289 ? 79.617 -8.144 0.801 1.00 20.55 288 ASP A C 1
ATOM 2065 O O . ASP A 1 289 ? 80.286 -9.177 0.749 1.00 20.54 288 ASP A O 1
ATOM 2070 N N . LEU A 1 290 ? 79.130 -7.544 -0.283 1.00 18.69 289 LEU A N 1
ATOM 2071 C CA . LEU A 1 290 ? 79.301 -8.130 -1.612 1.00 15.02 289 LEU A CA 1
ATOM 2072 C C . LEU A 1 290 ? 80.765 -8.031 -2.040 1.00 17.41 289 LEU A C 1
ATOM 2073 O O . LEU A 1 290 ? 81.319 -8.953 -2.661 1.00 15.68 289 LEU A O 1
ATOM 2078 N N . LEU A 1 291 ? 81.396 -6.913 -1.695 1.00 15.82 290 LEU A N 1
ATOM 2079 C CA . LEU A 1 291 ? 82.808 -6.728 -1.995 1.00 16.35 290 LEU A CA 1
ATOM 2080 C C . LEU A 1 291 ? 83.667 -7.735 -1.221 1.00 18.63 290 LEU A C 1
ATOM 2081 O O . LEU A 1 291 ? 84.596 -8.335 -1.777 1.00 17.70 290 LEU A O 1
ATOM 2086 N N . ALA A 1 292 ? 83.361 -7.915 0.063 1.00 21.14 291 ALA A N 1
ATOM 2087 C CA . ALA A 1 292 ? 84.061 -8.911 0.873 1.00 23.90 291 ALA A CA 1
ATOM 2088 C C . ALA A 1 292 ? 83.797 -10.325 0.350 1.00 21.33 291 ALA A C 1
ATOM 2089 O O . ALA A 1 292 ? 84.699 -11.154 0.314 1.00 21.00 291 ALA A O 1
ATOM 2091 N N . TRP A 1 293 ? 82.554 -10.585 -0.048 1.00 18.93 292 TRP A N 1
ATOM 2092 C CA . TRP A 1 293 ? 82.164 -11.868 -0.625 1.00 20.06 292 TRP A CA 1
ATOM 2093 C C . TRP A 1 293 ? 82.943 -12.165 -1.902 1.00 21.02 292 TRP A C 1
ATOM 2094 O O . TRP A 1 293 ? 83.427 -13.282 -2.090 1.00 22.34 292 TRP A O 1
ATOM 2105 N N . ALA A 1 294 ? 83.073 -11.164 -2.771 1.00 17.03 293 ALA A N 1
ATOM 2106 C CA . ALA A 1 294 ? 83.819 -11.336 -4.009 1.00 19.18 293 ALA A CA 1
ATOM 2107 C C . ALA A 1 294 ? 85.284 -11.661 -3.719 1.00 23.05 293 ALA A C 1
ATOM 2108 O O . ALA A 1 294 ? 85.865 -12.551 -4.339 1.00 22.09 293 ALA A O 1
ATOM 2110 N N . LYS A 1 295 ? 85.868 -10.945 -2.762 1.00 22.28 294 LYS A N 1
ATOM 2111 C CA . LYS A 1 295 ? 87.241 -11.207 -2.328 1.00 26.24 294 LYS A CA 1
ATOM 2112 C C . LYS A 1 295 ? 87.419 -12.621 -1.777 1.00 24.00 294 LYS A C 1
ATOM 2113 O O . LYS A 1 295 ? 88.351 -13.327 -2.163 1.00 26.10 294 LYS A O 1
ATOM 2119 N N . GLU A 1 296 ? 86.538 -13.028 -0.867 1.00 24.91 295 GLU A N 1
ATOM 2120 C CA . GLU A 1 296 ? 86.634 -14.362 -0.272 1.00 25.77 295 GLU A CA 1
ATOM 2121 C C . GLU A 1 296 ? 86.602 -15.449 -1.349 1.00 25.72 295 GLU A C 1
ATOM 2122 O O . GLU A 1 296 ? 87.377 -16.401 -1.306 1.00 23.67 295 GLU A O 1
ATOM 2125 N N . HIS A 1 297 ? 85.729 -15.282 -2.336 1.00 23.38 296 HIS A N 1
ATOM 2126 C CA . HIS A 1 297 ? 85.576 -16.277 -3.393 1.00 22.11 296 HIS A CA 1
ATOM 2127 C C . HIS A 1 297 ? 86.516 -16.053 -4.577 1.00 25.22 296 HIS A C 1
ATOM 2128 O O . HIS A 1 297 ? 86.479 -16.807 -5.558 1.00 26.87 296 HIS A O 1
ATOM 2135 N N . LYS A 1 298 ? 87.352 -15.022 -4.481 1.00 24.32 297 LYS A N 1
ATOM 2136 C CA . LYS A 1 298 ? 88.320 -14.703 -5.529 1.00 25.28 297 LYS A CA 1
ATOM 2137 C C . LYS A 1 298 ? 87.666 -14.565 -6.901 1.00 23.80 297 LYS A C 1
ATOM 2138 O O . LYS A 1 298 ? 88.189 -15.051 -7.912 1.00 25.20 297 LYS A O 1
ATOM 2142 N N . VAL A 1 299 ? 86.508 -13.919 -6.929 1.00 20.58 298 VAL A N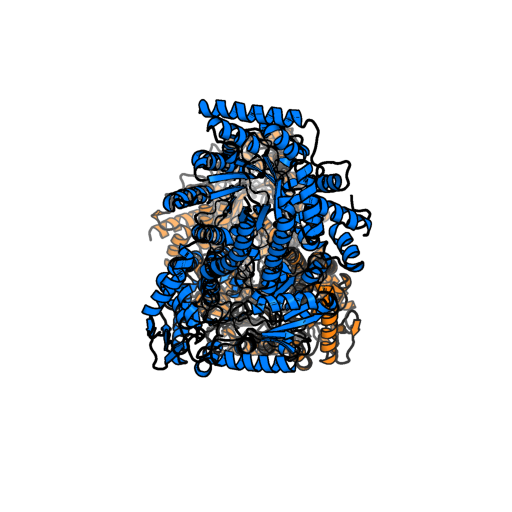 1
ATOM 2143 C CA . VAL A 1 299 ? 85.851 -13.615 -8.201 1.00 25.69 298 VAL A CA 1
ATOM 2144 C C . VAL A 1 299 ? 85.835 -12.107 -8.414 1.00 26.06 298 VAL A C 1
ATOM 2145 O O . VAL A 1 299 ? 86.142 -11.345 -7.502 1.00 23.58 298 VAL A O 1
ATOM 2149 N N . GLN A 1 300 ? 85.495 -11.679 -9.622 1.00 24.86 299 GLN A N 1
ATOM 2150 C CA . GLN A 1 300 ? 85.292 -10.263 -9.883 1.00 28.04 299 GLN A CA 1
ATOM 2151 C C . GLN A 1 300 ? 83.806 -10.027 -10.060 1.00 24.47 299 GLN A C 1
ATOM 2152 O O . GLN A 1 300 ? 83.075 -10.948 -10.397 1.00 19.63 299 GLN A O 1
ATOM 2158 N N . ILE A 1 301 ? 83.351 -8.804 -9.809 1.00 22.39 300 ILE A N 1
ATOM 2159 C CA . ILE A 1 301 ? 81.946 -8.470 -10.012 1.00 19.40 300 ILE A CA 1
ATOM 2160 C C . ILE A 1 301 ? 81.785 -7.163 -10.782 1.00 19.32 300 ILE A C 1
ATOM 2161 O O . ILE A 1 301 ? 82.755 -6.450 -11.043 1.00 19.43 300 ILE A O 1
ATOM 2166 N N . SER A 1 302 ? 80.548 -6.857 -11.145 1.00 20.27 301 SER A N 1
ATOM 2167 C CA . SER A 1 302 ? 80.224 -5.550 -11.687 1.00 19.65 301 SER A CA 1
ATOM 2168 C C . SER A 1 302 ? 78.995 -5.024 -10.971 1.00 16.51 301 SER A C 1
ATOM 2169 O O . SER A 1 302 ? 78.039 -5.762 -10.740 1.00 16.08 301 SER A O 1
ATOM 2172 N N . VAL A 1 303 ? 79.017 -3.746 -10.614 1.00 21.03 302 VAL A N 1
ATOM 2173 C CA . VAL A 1 303 ? 77.863 -3.135 -9.962 1.00 16.30 302 VAL A CA 1
ATOM 2174 C C . VAL A 1 303 ? 77.349 -1.928 -10.751 1.00 16.53 302 VAL A C 1
ATOM 2175 O O . VAL A 1 303 ? 78.102 -1.007 -11.041 1.00 16.99 302 VAL A O 1
ATOM 2179 N N . ARG A 1 304 ? 76.069 -1.932 -11.113 1.00 16.90 303 ARG A N 1
ATOM 2180 C CA . ARG A 1 304 ? 75.461 -0.691 -11.566 1.00 16.41 303 ARG A CA 1
ATOM 2181 C C . ARG A 1 304 ? 74.843 -0.022 -10.336 1.00 16.15 303 ARG A C 1
ATOM 2182 O O . ARG A 1 304 ? 73.830 -0.495 -9.803 1.00 15.67 303 ARG A O 1
ATOM 2190 N N . LEU A 1 305 ? 75.459 1.061 -9.874 1.00 16.49 304 LEU A N 1
ATOM 2191 C CA . LEU A 1 305 ? 74.926 1.788 -8.719 1.00 16.31 304 LEU A CA 1
ATOM 2192 C C . LEU A 1 305 ? 73.905 2.814 -9.192 1.00 17.21 304 LEU A C 1
ATOM 2193 O O . LEU A 1 305 ? 74.190 3.651 -10.065 1.00 17.80 304 LEU A O 1
ATOM 2198 N N . VAL A 1 306 ? 72.709 2.714 -8.625 1.00 15.94 305 VAL A N 1
ATOM 2199 C CA . VAL A 1 306 ? 71.628 3.635 -8.891 1.00 19.40 305 VAL A CA 1
ATOM 2200 C C . VAL A 1 306 ? 71.176 4.202 -7.545 1.00 22.35 305 VAL A C 1
ATOM 2201 O O . VAL A 1 306 ? 71.563 3.699 -6.484 1.00 15.55 305 VAL A O 1
ATOM 2205 N N . LYS A 1 307 ? 70.370 5.253 -7.585 1.00 17.05 306 LYS A N 1
ATOM 2206 C CA . LYS A 1 307 ? 69.715 5.708 -6.371 1.00 17.14 306 LYS A CA 1
ATOM 2207 C C . LYS A 1 307 ? 68.538 4.786 -6.062 1.00 16.82 306 LYS A C 1
ATOM 2208 O O . LYS A 1 307 ? 68.560 4.092 -5.049 1.00 14.81 306 LYS A O 1
ATOM 2214 N N . GLY A 1 308 ? 67.543 4.722 -6.951 1.00 15.58 307 GLY A N 1
ATOM 2215 C CA . GLY A 1 308 ? 66.466 3.761 -6.779 1.00 14.42 307 GLY A CA 1
ATOM 2216 C C . GLY A 1 308 ? 65.139 4.214 -7.350 1.00 14.72 307 GLY A C 1
ATOM 2217 O O . GLY A 1 308 ? 64.818 5.401 -7.310 1.00 17.95 307 GLY A O 1
ATOM 2218 N N . ALA A 1 309 ? 64.352 3.261 -7.844 1.00 14.05 308 ALA A N 1
ATOM 2219 C CA . ALA A 1 309 ? 63.155 3.574 -8.621 1.00 21.55 308 ALA A CA 1
ATOM 2220 C C . ALA A 1 309 ? 61.818 3.474 -7.868 1.00 19.55 308 ALA A C 1
ATOM 2221 O O . ALA A 1 309 ? 60.781 3.845 -8.414 1.00 15.81 308 ALA A O 1
ATOM 2223 N N . TYR A 1 310 ? 61.832 3.003 -6.621 1.00 13.83 309 TYR A N 1
ATOM 2224 C CA . TYR A 1 310 ? 60.575 2.675 -5.938 1.00 14.20 309 TYR A CA 1
ATOM 2225 C C . TYR A 1 310 ? 60.362 3.461 -4.651 1.00 13.60 309 TYR A C 1
ATOM 2226 O O . TYR A 1 310 ? 59.758 2.951 -3.711 1.00 12.95 309 TYR A O 1
ATOM 2235 N N . TRP A 1 311 ? 60.855 4.691 -4.605 1.00 16.50 310 TRP A N 1
ATOM 2236 C CA . TRP A 1 311 ? 60.908 5.423 -3.341 1.00 16.62 310 TRP A CA 1
ATOM 2237 C C . TRP A 1 311 ? 59.545 5.589 -2.657 1.00 15.70 310 TRP A C 1
ATOM 2238 O O . TRP A 1 311 ? 59.367 5.214 -1.493 1.00 14.60 310 TRP A O 1
ATOM 2249 N N . ASP A 1 312 ? 58.584 6.152 -3.378 1.00 15.69 311 ASP A N 1
ATOM 2250 C CA . ASP A 1 312 ? 57.250 6.358 -2.812 1.00 17.55 311 ASP A CA 1
ATOM 2251 C C . ASP A 1 312 ? 56.617 5.057 -2.367 1.00 15.77 311 ASP A C 1
ATOM 2252 O O . ASP A 1 312 ? 56.027 4.985 -1.288 1.00 19.21 311 ASP A O 1
ATOM 2257 N N . TYR A 1 313 ? 56.748 4.030 -3.201 1.00 15.98 312 TYR A N 1
ATOM 2258 C CA . TYR A 1 313 ? 56.228 2.708 -2.880 1.00 18.29 312 TYR A CA 1
ATOM 2259 C C . TYR A 1 313 ? 56.822 2.148 -1.583 1.00 16.84 312 TYR A C 1
ATOM 2260 O O . TYR A 1 313 ? 56.088 1.660 -0.717 1.00 14.01 312 TYR A O 1
ATOM 2269 N N . GLU A 1 314 ? 58.146 2.197 -1.448 1.00 17.45 313 GLU A N 1
ATOM 2270 C CA . GLU A 1 314 ? 58.773 1.627 -0.245 1.00 14.77 313 GLU A CA 1
ATOM 2271 C C . GLU A 1 314 ? 58.334 2.362 1.005 1.00 14.67 313 GLU A C 1
ATOM 2272 O O . GLU A 1 314 ? 58.159 1.758 2.060 1.00 15.77 313 GLU A O 1
ATOM 2278 N N . THR A 1 315 ? 58.200 3.676 0.901 1.00 15.06 314 THR A N 1
ATOM 2279 C CA . THR A 1 315 ? 57.836 4.463 2.071 1.00 17.49 314 THR A CA 1
ATOM 2280 C C . THR A 1 315 ? 56.422 4.106 2.535 1.00 15.57 314 THR A C 1
ATOM 2281 O O . THR A 1 315 ? 56.189 3.828 3.723 1.00 20.57 314 THR A O 1
ATOM 2285 N N . VAL A 1 316 ? 55.494 4.083 1.588 1.00 13.45 315 VAL A N 1
ATOM 2286 C CA . VAL A 1 316 ? 54.103 3.745 1.864 1.00 17.20 315 VAL A CA 1
ATOM 2287 C C . VAL A 1 316 ? 53.978 2.320 2.395 1.00 20.94 315 VAL A C 1
ATOM 2288 O O . VAL A 1 316 ? 53.315 2.082 3.409 1.00 18.76 315 VAL A O 1
ATOM 2292 N N . LYS A 1 317 ? 54.648 1.380 1.730 1.00 21.39 316 LYS A N 1
ATOM 2293 C CA . LYS A 1 317 ? 54.536 -0.030 2.092 1.00 19.73 316 LYS A CA 1
ATOM 2294 C C . LYS A 1 317 ? 55.026 -0.261 3.515 1.00 17.03 316 LYS A C 1
ATOM 2295 O O . LYS A 1 317 ? 54.393 -0.982 4.283 1.00 20.15 316 LYS A O 1
ATOM 2301 N N . ALA A 1 318 ? 56.150 0.358 3.864 1.00 14.91 317 ALA A N 1
ATOM 2302 C CA . ALA A 1 318 ? 56.692 0.219 5.215 1.00 14.81 317 ALA A CA 1
ATOM 2303 C C . ALA A 1 318 ? 55.746 0.803 6.265 1.00 17.26 317 ALA A C 1
ATOM 2304 O O . ALA A 1 318 ? 55.496 0.186 7.309 1.00 17.50 317 ALA A O 1
ATOM 2306 N N . LYS A 1 319 ? 55.226 1.996 5.987 1.00 15.81 318 LYS A N 1
ATOM 2307 C CA . LYS A 1 319 ? 54.319 2.676 6.914 1.00 18.21 318 LYS A CA 1
ATOM 2308 C C . LYS A 1 319 ? 53.024 1.887 7.084 1.00 19.59 318 LYS A C 1
ATOM 2309 O O . LYS A 1 319 ? 52.389 1.934 8.132 1.00 19.24 318 LYS A O 1
ATOM 2315 N N . GLN A 1 320 ? 52.622 1.177 6.037 1.00 17.92 319 GLN A N 1
ATOM 2316 C CA . GLN A 1 320 ? 51.405 0.379 6.082 1.00 18.53 319 GLN A CA 1
ATOM 2317 C C . GLN A 1 320 ? 51.544 -0.870 6.944 1.00 21.67 319 GLN A C 1
ATOM 2318 O O . GLN A 1 320 ? 50.552 -1.482 7.330 1.00 21.34 319 GLN A O 1
ATOM 2324 N N . ASN A 1 321 ? 52.779 -1.243 7.253 1.00 24.54 320 ASN A N 1
ATOM 2325 C CA . ASN A 1 321 ? 53.029 -2.510 7.920 1.00 23.82 320 ASN A CA 1
ATOM 2326 C C . ASN A 1 321 ? 53.832 -2.372 9.203 1.00 21.30 320 ASN A C 1
ATOM 2327 O O . ASN A 1 321 ? 54.277 -3.374 9.779 1.00 22.34 320 ASN A O 1
ATOM 2332 N N . ASP A 1 322 ? 54.000 -1.128 9.654 1.00 19.58 321 ASP A N 1
ATOM 2333 C CA . ASP A 1 322 ? 54.819 -0.810 10.834 1.00 20.02 321 ASP A CA 1
ATOM 2334 C C . ASP A 1 322 ? 56.233 -1.372 10.728 1.00 22.27 321 ASP A C 1
ATOM 2335 O O . ASP A 1 322 ? 56.814 -1.806 11.720 1.00 18.76 321 ASP A O 1
ATOM 2337 N N . TRP A 1 323 ? 56.769 -1.381 9.511 1.00 25.38 322 TRP A N 1
ATOM 2338 C CA . TRP A 1 323 ? 58.156 -1.759 9.272 1.00 21.68 322 TRP A CA 1
ATOM 2339 C C . TRP A 1 323 ? 59.003 -0.494 9.251 1.00 21.62 322 TRP A C 1
ATOM 2340 O O . TRP A 1 323 ? 58.495 0.582 8.951 1.00 20.59 322 TRP A O 1
ATOM 2351 N N . GLU A 1 324 ? 60.291 -0.613 9.569 1.00 17.97 323 GLU A N 1
ATOM 2352 C CA . GLU A 1 324 ? 61.201 0.511 9.397 1.00 19.86 323 GLU A CA 1
ATOM 2353 C C . GLU A 1 324 ? 61.261 0.844 7.915 1.00 19.52 323 GLU A C 1
ATOM 2354 O O . GLU A 1 324 ? 61.361 -0.063 7.084 1.00 16.30 323 GLU A O 1
ATOM 2360 N N . VAL A 1 325 ? 61.170 2.129 7.578 1.00 20.53 324 VAL A N 1
ATOM 2361 C CA . VAL A 1 325 ? 61.260 2.552 6.178 1.00 19.98 324 VAL A CA 1
ATOM 2362 C C . VAL A 1 325 ? 62.663 2.241 5.661 1.00 16.63 324 VAL A C 1
ATOM 2363 O O . VAL A 1 325 ? 63.655 2.701 6.235 1.00 13.77 324 VAL A O 1
ATOM 2367 N N . PRO A 1 326 ? 62.753 1.431 4.593 1.00 19.44 325 PRO A N 1
ATOM 2368 C CA . PRO A 1 326 ? 64.069 0.931 4.179 1.00 16.21 325 PRO A CA 1
ATOM 2369 C C . PRO A 1 326 ? 64.876 1.951 3.382 1.00 17.75 325 PRO A C 1
ATOM 2370 O O . PRO A 1 326 ? 66.086 1.764 3.198 1.00 15.78 325 PRO A O 1
ATOM 2374 N N . VAL A 1 327 ? 64.218 3.013 2.925 1.00 13.87 326 VAL A N 1
ATOM 2375 C CA . VAL A 1 327 ? 64.896 4.064 2.185 1.00 13.09 326 VAL A CA 1
ATOM 2376 C C . VAL A 1 327 ? 65.188 5.282 3.044 1.00 14.72 326 VAL A C 1
ATOM 2377 O O . VAL A 1 327 ? 64.478 5.546 4.018 1.00 18.08 326 VAL A O 1
ATOM 2381 N N . TRP A 1 328 ? 66.243 6.015 2.690 1.00 14.33 327 TRP A N 1
ATOM 2382 C CA . TRP A 1 328 ? 66.448 7.357 3.230 1.00 16.60 327 TRP A CA 1
ATOM 2383 C C . TRP A 1 328 ? 65.228 8.203 2.855 1.00 20.86 327 TRP A C 1
ATOM 2384 O O . TRP A 1 328 ? 64.593 7.960 1.818 1.00 17.46 327 TRP A O 1
ATOM 2395 N N . THR A 1 329 ? 64.875 9.177 3.691 1.00 14.57 328 THR A N 1
ATOM 2396 C CA . THR A 1 329 ? 63.694 9.984 3.388 1.00 19.16 328 THR A CA 1
ATOM 2397 C C . THR A 1 329 ? 63.982 11.465 3.144 1.00 15.26 328 THR A C 1
ATOM 2398 O O . THR A 1 329 ? 63.076 12.239 2.851 1.00 21.99 328 THR A O 1
ATOM 2402 N N . ILE A 1 330 ? 65.248 11.850 3.260 1.00 15.68 329 ILE A N 1
ATOM 2403 C CA . ILE A 1 330 ? 65.692 13.149 2.786 1.00 22.22 329 ILE A CA 1
ATOM 2404 C C . ILE A 1 330 ? 66.442 12.902 1.472 1.00 22.18 329 ILE A C 1
ATOM 2405 O O . ILE A 1 330 ? 67.382 12.104 1.439 1.00 20.49 329 ILE A O 1
ATOM 2410 N N . LYS A 1 331 ? 66.036 13.572 0.397 1.00 16.82 330 LYS A N 1
ATOM 2411 C CA . LYS A 1 331 ? 66.609 13.285 -0.926 1.00 20.93 330 LYS A CA 1
ATOM 2412 C C . LYS A 1 331 ? 68.139 13.430 -0.971 1.00 19.73 330 LYS A C 1
ATOM 2413 O O . LYS A 1 331 ? 68.834 12.628 -1.604 1.00 18.49 330 LYS A O 1
ATOM 2419 N N . ALA A 1 332 ? 68.663 14.441 -0.288 1.00 18.78 331 ALA A N 1
ATOM 2420 C CA . ALA A 1 332 ? 70.110 14.629 -0.213 1.00 20.22 331 ALA A CA 1
ATOM 2421 C C . ALA A 1 332 ? 70.842 13.432 0.413 1.00 17.97 331 ALA A C 1
ATOM 2422 O O . ALA A 1 332 ? 72.007 13.186 0.097 1.00 18.22 331 ALA A O 1
ATOM 2424 N N . GLU A 1 333 ? 70.168 12.698 1.297 1.00 17.40 332 GLU A N 1
ATOM 2425 C CA . GLU A 1 333 ? 70.748 11.487 1.885 1.00 19.91 332 GLU A CA 1
ATOM 2426 C C . GLU A 1 333 ? 71.046 10.402 0.841 1.00 20.86 332 GLU A C 1
ATOM 2427 O O . GLU A 1 333 ? 72.052 9.694 0.940 1.00 17.93 332 GLU A O 1
ATOM 2433 N N . SER A 1 334 ? 70.168 10.263 -0.148 1.00 16.55 333 SER A N 1
ATOM 2434 C CA . SER A 1 334 ? 70.431 9.347 -1.265 1.00 19.84 333 SER A CA 1
ATOM 2435 C C . SER A 1 334 ? 71.599 9.812 -2.135 1.00 18.81 333 SER A C 1
ATOM 2436 O O . SER A 1 334 ? 72.437 9.000 -2.545 1.00 16.95 333 SER A O 1
ATOM 2439 N N . ASP A 1 335 ? 71.652 11.113 -2.423 1.00 17.53 334 ASP A N 1
ATOM 2440 C CA . ASP A 1 335 ? 72.774 11.684 -3.162 1.00 19.54 334 ASP A CA 1
ATOM 2441 C C . ASP A 1 335 ? 74.091 11.448 -2.419 1.00 21.90 334 ASP A C 1
ATOM 2442 O O . ASP A 1 335 ? 75.093 11.035 -3.012 1.00 18.56 334 ASP A O 1
ATOM 2447 N N . ALA A 1 336 ? 74.087 11.733 -1.120 1.00 18.33 335 ALA A N 1
ATOM 2448 C CA . ALA A 1 336 ? 75.281 11.548 -0.296 1.00 20.53 335 ALA A CA 1
ATOM 2449 C C . ALA A 1 336 ? 75.693 10.079 -0.266 1.00 18.08 335 ALA A C 1
ATOM 2450 O O . ALA A 1 336 ? 76.866 9.757 -0.397 1.00 19.75 335 ALA A O 1
ATOM 2452 N N . ALA A 1 337 ? 74.725 9.192 -0.086 1.00 17.43 336 ALA A N 1
ATOM 2453 C CA . ALA A 1 337 ? 75.008 7.763 -0.096 1.00 21.56 336 ALA A CA 1
ATOM 2454 C C . ALA A 1 337 ? 75.599 7.335 -1.449 1.00 19.22 336 ALA A C 1
ATOM 2455 O O . ALA A 1 337 ? 76.544 6.540 -1.502 1.00 17.19 336 ALA A O 1
ATOM 2457 N N . TYR A 1 338 ? 75.058 7.877 -2.538 1.00 17.30 337 TYR A N 1
ATOM 2458 C CA . TYR A 1 338 ? 75.585 7.550 -3.870 1.00 17.50 337 TYR A CA 1
ATOM 2459 C C . TYR A 1 338 ? 77.066 7.904 -3.992 1.00 18.09 337 TYR A C 1
ATOM 2460 O O . TYR A 1 338 ? 77.883 7.081 -4.412 1.00 18.12 337 TYR A O 1
ATOM 2469 N N . GLU A 1 339 ? 77.420 9.129 -3.636 1.00 18.61 338 GLU A N 1
ATOM 2470 C CA . GLU A 1 339 ? 78.810 9.551 -3.789 1.00 19.23 338 GLU A CA 1
ATOM 2471 C C . GLU A 1 339 ? 79.750 8.740 -2.874 1.00 19.14 338 GLU A C 1
ATOM 2472 O O . GLU A 1 339 ? 80.857 8.369 -3.273 1.00 19.42 338 GLU A O 1
ATOM 2478 N N . ARG A 1 340 ? 79.276 8.455 -1.663 1.00 18.75 339 ARG A N 1
ATOM 2479 C CA . ARG A 1 340 ? 80.005 7.625 -0.700 1.00 23.25 339 ARG A CA 1
ATOM 2480 C C . ARG A 1 340 ? 80.225 6.213 -1.234 1.00 18.26 339 ARG A C 1
ATOM 2481 O O . ARG A 1 340 ? 81.327 5.670 -1.152 1.00 18.46 339 ARG A O 1
ATOM 2489 N N . GLN A 1 341 ? 79.168 5.634 -1.796 1.00 17.77 340 GLN A N 1
ATOM 2490 C CA . GLN A 1 341 ? 79.210 4.262 -2.289 1.00 21.27 340 GLN A CA 1
ATOM 2491 C C . GLN A 1 341 ? 79.951 4.148 -3.617 1.00 19.00 340 GLN A C 1
ATOM 2492 O O . GLN A 1 341 ? 80.684 3.178 -3.842 1.00 17.80 340 GLN A O 1
ATOM 2498 N N . ALA A 1 342 ? 79.784 5.143 -4.486 1.00 18.10 341 ALA A N 1
ATOM 2499 C CA . ALA A 1 342 ? 80.597 5.202 -5.702 1.00 18.55 341 ALA A CA 1
ATOM 2500 C C . ALA A 1 342 ? 82.096 5.236 -5.383 1.00 26.07 341 ALA A C 1
ATOM 2501 O O . ALA A 1 342 ? 82.892 4.538 -6.017 1.00 19.18 341 ALA A O 1
ATOM 2503 N N . ARG A 1 343 ? 82.484 6.042 -4.395 1.00 19.31 342 ARG A N 1
ATOM 2504 C CA . ARG A 1 343 ? 83.889 6.076 -3.986 1.00 23.11 342 ARG A CA 1
ATOM 2505 C C . ARG A 1 343 ? 84.353 4.691 -3.542 1.00 19.46 342 ARG A C 1
ATOM 2506 O O . ARG A 1 343 ? 85.444 4.255 -3.897 1.00 20.56 342 ARG A O 1
ATOM 2514 N N . LYS A 1 344 ? 83.515 3.997 -2.779 1.00 18.87 343 LYS A N 1
ATOM 2515 C CA . LYS A 1 344 ? 83.885 2.682 -2.261 1.00 23.41 343 LYS A CA 1
ATOM 2516 C C . LYS A 1 344 ? 84.083 1.680 -3.409 1.00 23.20 343 LYS A C 1
ATOM 2517 O O . LYS A 1 344 ? 85.058 0.920 -3.427 1.00 19.45 343 LYS A O 1
ATOM 2523 N N . ILE A 1 345 ? 83.182 1.711 -4.385 1.00 18.28 344 ILE A N 1
ATOM 2524 C CA . ILE A 1 345 ? 83.353 0.891 -5.578 1.00 18.27 344 ILE A CA 1
ATOM 2525 C C . ILE A 1 345 ? 84.644 1.235 -6.326 1.00 18.91 344 ILE A C 1
ATOM 2526 O O . ILE A 1 345 ? 85.436 0.348 -6.652 1.00 20.52 344 ILE A O 1
ATOM 2531 N N . LEU A 1 346 ? 84.862 2.522 -6.580 1.00 19.37 345 LEU A N 1
ATOM 2532 C CA . LEU A 1 346 ? 86.052 2.970 -7.303 1.00 22.01 345 LEU A CA 1
ATOM 2533 C C . LEU A 1 346 ? 87.357 2.589 -6.591 1.00 22.35 345 LEU A C 1
ATOM 2534 O O . LEU A 1 346 ? 88.350 2.227 -7.239 1.00 20.70 345 LEU A O 1
ATOM 2539 N N . GLU A 1 347 ? 87.345 2.685 -5.260 1.00 20.19 346 GLU A N 1
ATOM 2540 C CA . GLU A 1 347 ? 88.482 2.262 -4.438 1.00 20.43 346 GLU A CA 1
ATOM 2541 C C . GLU A 1 347 ? 88.765 0.793 -4.730 1.00 21.61 346 GLU A C 1
ATOM 2542 O O . GLU A 1 347 ? 89.917 0.357 -4.754 1.00 22.07 346 GLU A O 1
ATOM 2548 N N . ASN A 1 348 ? 87.694 0.039 -4.946 1.00 19.60 347 ASN A N 1
ATOM 2549 C CA . ASN A 1 348 ? 87.789 -1.391 -5.214 1.00 19.81 347 ASN A CA 1
ATOM 2550 C C . ASN A 1 348 ? 87.761 -1.779 -6.694 1.00 19.42 347 ASN A C 1
ATOM 2551 O O . ASN A 1 348 ? 87.309 -2.865 -7.036 1.00 19.66 347 ASN A O 1
ATOM 2556 N N . HIS A 1 349 ? 88.250 -0.903 -7.561 1.00 21.74 348 HIS A N 1
ATOM 2557 C CA . HIS A 1 349 ? 88.133 -1.126 -9.004 1.00 22.43 348 HIS A CA 1
ATOM 2558 C C . HIS A 1 349 ? 88.831 -2.406 -9.495 1.00 22.70 348 HIS A C 1
ATOM 2559 O O . HIS A 1 349 ? 88.490 -2.942 -10.555 1.00 24.16 348 HIS A O 1
ATOM 2566 N N . GLN A 1 350 ? 89.800 -2.898 -8.730 1.00 21.03 349 GLN A N 1
ATOM 2567 C CA . GLN A 1 350 ? 90.508 -4.112 -9.130 1.00 23.02 349 GLN A CA 1
ATOM 2568 C C . GLN A 1 350 ? 89.566 -5.316 -9.149 1.00 20.55 349 GLN A C 1
ATOM 2569 O O . GLN A 1 350 ? 89.709 -6.201 -9.986 1.00 22.72 349 GLN A O 1
ATOM 2571 N N . ILE A 1 351 ? 88.585 -5.345 -8.254 1.00 19.30 350 ILE A N 1
ATOM 2572 C CA . ILE A 1 351 ? 87.656 -6.469 -8.246 1.00 25.20 350 ILE A CA 1
ATOM 2573 C C . ILE A 1 351 ? 86.236 -6.105 -8.684 1.00 22.71 350 ILE A C 1
ATOM 2574 O O . ILE A 1 351 ? 85.438 -6.987 -8.985 1.00 23.75 350 ILE A O 1
ATOM 2579 N N . CYS A 1 352 ? 85.927 -4.813 -8.735 1.00 20.72 351 CYS A N 1
ATOM 2580 C CA . CYS A 1 352 ? 84.558 -4.384 -9.015 1.00 18.08 351 CYS A CA 1
ATOM 2581 C C . CYS A 1 352 ? 84.460 -3.340 -10.133 1.00 21.25 351 CYS A C 1
ATOM 2582 O O . CYS A 1 352 ? 84.858 -2.185 -9.970 1.00 20.99 351 CYS A O 1
ATOM 2585 N N . HIS A 1 353 ? 83.926 -3.767 -11.274 1.00 19.25 352 HIS A N 1
ATOM 2586 C CA . HIS A 1 353 ? 83.640 -2.869 -12.379 1.00 18.63 352 HIS A CA 1
ATOM 2587 C C . HIS A 1 353 ? 82.425 -2.013 -12.017 1.00 18.33 352 HIS A C 1
ATOM 2588 O O . HIS A 1 353 ? 81.524 -2.483 -11.331 1.00 18.62 352 HIS A O 1
ATOM 2595 N N . PHE A 1 354 ? 82.403 -0.769 -12.491 1.00 21.24 353 PHE A N 1
ATOM 2596 C CA . PHE A 1 354 ? 81.426 0.234 -12.054 1.00 19.99 353 PHE A CA 1
ATOM 2597 C C . PHE A 1 354 ? 80.630 0.835 -13.223 1.00 23.18 353 PHE A C 1
ATOM 2598 O O . PHE A 1 354 ? 81.201 1.318 -14.195 1.00 19.18 353 PHE A O 1
ATOM 2606 N N . ALA A 1 355 ? 79.306 0.808 -13.125 1.00 23.36 354 ALA A N 1
ATOM 2607 C CA . ALA A 1 355 ? 78.481 1.596 -14.033 1.00 18.37 354 ALA A CA 1
ATOM 2608 C C . ALA A 1 355 ? 77.782 2.683 -13.218 1.00 21.28 354 ALA A C 1
ATOM 2609 O O . ALA A 1 355 ? 76.952 2.390 -12.354 1.00 17.76 354 ALA A O 1
ATOM 2611 N N . CYS A 1 356 ? 78.153 3.933 -13.474 1.00 18.81 355 CYS A N 1
ATOM 2612 C CA . CYS A 1 356 ? 77.520 5.071 -12.837 1.00 20.15 355 CYS A CA 1
ATOM 2613 C C . CYS A 1 356 ? 76.209 5.348 -13.549 1.00 23.55 355 CYS A C 1
ATOM 2614 O O . CYS A 1 356 ? 76.211 5.766 -14.697 1.00 25.82 355 CYS A O 1
ATOM 2617 N N . ALA A 1 357 ? 75.090 5.124 -12.867 1.00 18.53 356 ALA A N 1
ATOM 2618 C CA . ALA A 1 357 ? 73.786 5.303 -13.493 1.00 18.01 356 ALA A CA 1
ATOM 2619 C C . ALA A 1 357 ? 73.012 6.438 -12.831 1.00 18.02 356 ALA A C 1
ATOM 2620 O O . ALA A 1 357 ? 72.306 6.229 -11.844 1.00 20.93 356 ALA A O 1
ATOM 2622 N N . SER A 1 358 ? 73.146 7.633 -13.396 1.00 18.60 357 SER A N 1
ATOM 2623 C CA . SER A 1 358 ? 72.555 8.843 -12.841 1.00 18.76 357 SER A CA 1
ATOM 2624 C C . SER A 1 358 ? 72.423 9.902 -13.926 1.00 20.13 357 SER A C 1
ATOM 2625 O O . SER A 1 358 ? 73.246 9.972 -14.843 1.00 20.93 357 SER A O 1
ATOM 2628 N N . HIS A 1 359 ? 71.397 10.737 -13.800 1.00 22.01 358 HIS A N 1
ATOM 2629 C CA . HIS A 1 359 ? 71.193 11.853 -14.711 1.00 22.06 358 HIS A CA 1
ATOM 2630 C C . HIS A 1 359 ? 71.589 13.151 -14.010 1.00 21.59 358 HIS A C 1
ATOM 2631 O O . HIS A 1 359 ? 71.471 14.238 -14.573 1.00 21.75 358 HIS A O 1
ATOM 2638 N N . ASN A 1 360 ? 72.088 13.015 -12.782 1.00 20.34 359 ASN A N 1
ATOM 2639 C CA . ASN A 1 360 ? 72.426 14.148 -11.916 1.00 20.73 359 ASN A CA 1
ATOM 2640 C C . ASN A 1 360 ? 73.842 14.644 -12.167 1.00 21.41 359 ASN A C 1
ATOM 2641 O O . ASN A 1 360 ? 74.807 13.926 -11.910 1.00 24.84 359 ASN A O 1
ATOM 2646 N N . ILE A 1 361 ? 73.954 15.887 -12.635 1.00 22.16 360 ILE A N 1
ATOM 2647 C CA . ILE A 1 361 ? 75.240 16.470 -13.016 1.00 24.68 360 ILE A CA 1
ATOM 2648 C C . ILE A 1 361 ? 76.232 16.542 -11.851 1.00 22.96 360 ILE A C 1
ATOM 2649 O O . ILE A 1 361 ? 77.421 16.295 -12.032 1.00 25.01 360 ILE A O 1
ATOM 2654 N N . ARG A 1 362 ? 75.743 16.877 -10.663 1.00 22.72 361 ARG A N 1
ATOM 2655 C CA . ARG A 1 362 ? 76.587 16.834 -9.464 1.00 25.42 361 ARG A CA 1
ATOM 2656 C C . ARG A 1 362 ? 77.127 15.420 -9.250 1.00 22.12 361 ARG A C 1
ATOM 2657 O O . ARG A 1 362 ? 78.330 15.220 -9.096 1.00 22.38 361 ARG A O 1
ATOM 2665 N N . THR A 1 363 ? 76.222 14.447 -9.255 1.00 21.38 362 THR A N 1
ATOM 2666 C CA . THR A 1 363 ? 76.581 13.054 -9.029 1.00 21.76 362 THR A CA 1
ATOM 2667 C C . THR A 1 363 ? 77.600 12.564 -10.053 1.00 26.38 362 THR A C 1
ATOM 2668 O O . THR A 1 363 ? 78.611 11.954 -9.700 1.00 23.01 362 THR A O 1
ATOM 2672 N N . ILE A 1 364 ? 77.332 12.849 -11.323 1.00 21.41 363 ILE A N 1
ATOM 2673 C CA . ILE A 1 364 ? 78.229 12.459 -12.394 1.00 21.76 363 ILE A CA 1
ATOM 2674 C C . ILE A 1 364 ? 79.577 13.147 -12.260 1.00 22.46 363 ILE A C 1
ATOM 2675 O O . ILE A 1 364 ? 80.615 12.514 -12.446 1.00 24.60 363 ILE A O 1
ATOM 2680 N N . SER A 1 365 ? 79.565 14.441 -11.948 1.00 22.99 364 SER A N 1
ATOM 2681 C CA . SER A 1 365 ? 80.810 15.192 -11.789 1.00 23.74 364 SER A CA 1
ATOM 2682 C C . SER A 1 365 ? 81.625 14.667 -10.610 1.00 23.51 364 SER A C 1
ATOM 2683 O O . SER A 1 365 ? 82.862 14.676 -10.640 1.00 23.96 364 SER A O 1
ATOM 2686 N N . ALA A 1 366 ? 80.922 14.237 -9.565 1.00 24.34 365 ALA A N 1
ATOM 2687 C CA . ALA A 1 366 ? 81.578 13.706 -8.373 1.00 26.28 365 ALA A CA 1
ATOM 2688 C C . ALA A 1 366 ? 82.304 12.414 -8.716 1.00 22.35 365 ALA A C 1
ATOM 2689 O O . ALA A 1 366 ? 83.454 12.236 -8.355 1.00 24.04 365 ALA A O 1
ATOM 2691 N N . VAL A 1 367 ? 81.626 11.529 -9.437 1.00 21.85 366 VAL A N 1
ATOM 2692 C CA . VAL A 1 367 ? 82.226 10.285 -9.911 1.00 21.63 366 VAL A CA 1
ATOM 2693 C C . VAL A 1 367 ? 83.458 10.513 -10.801 1.00 26.32 366 VAL A C 1
ATOM 2694 O O . VAL A 1 367 ? 84.482 9.848 -10.631 1.00 22.39 366 VAL A O 1
ATOM 2698 N N . MET A 1 368 ? 83.372 11.454 -11.739 1.00 26.66 367 MET A N 1
ATOM 2699 C CA . MET A 1 368 ? 84.507 11.717 -12.630 1.00 25.64 367 MET A CA 1
ATOM 2700 C C . MET A 1 368 ? 85.743 12.189 -11.868 1.00 26.03 367 MET A C 1
ATOM 2701 O O . MET A 1 368 ? 86.863 11.772 -12.165 1.00 25.59 367 MET A O 1
ATOM 2706 N N . GLU A 1 369 ? 85.537 13.063 -10.892 1.00 27.49 368 GLU A N 1
ATOM 2707 C CA . GLU A 1 369 ? 86.646 13.585 -10.105 1.00 26.73 368 GLU A CA 1
ATOM 2708 C C . GLU A 1 369 ? 87.226 12.536 -9.153 1.00 25.28 368 GLU A C 1
ATOM 2709 O O . GLU A 1 369 ? 88.438 12.464 -8.956 1.00 28.50 368 GLU A O 1
ATOM 2715 N N . MET A 1 370 ? 86.357 11.723 -8.569 1.00 24.82 369 MET A N 1
ATOM 2716 C CA . MET A 1 370 ? 86.807 10.654 -7.685 1.00 23.09 369 MET A CA 1
ATOM 2717 C C . MET A 1 370 ? 87.606 9.602 -8.451 1.00 26.22 369 MET A C 1
ATOM 2718 O O . MET A 1 370 ? 88.596 9.077 -7.946 1.00 23.20 369 MET A O 1
ATOM 2723 N N . ALA A 1 371 ? 87.183 9.303 -9.678 1.00 24.88 370 ALA A N 1
ATOM 2724 C CA . ALA A 1 371 ? 87.919 8.358 -10.518 1.00 24.44 370 ALA A CA 1
ATOM 2725 C C . ALA A 1 371 ? 89.304 8.900 -10.818 1.00 24.79 370 ALA A C 1
ATOM 2726 O O . ALA A 1 371 ? 90.292 8.160 -10.828 1.00 24.44 370 ALA A O 1
ATOM 2728 N N . ARG A 1 372 ? 89.372 10.206 -11.052 1.00 28.05 371 ARG A N 1
ATOM 2729 C CA . ARG A 1 372 ? 90.642 10.872 -11.283 1.00 26.91 371 ARG A CA 1
ATOM 2730 C C . ARG A 1 372 ? 91.515 10.865 -10.020 1.00 25.49 371 ARG A C 1
ATOM 2731 O O . ARG A 1 372 ? 92.704 10.537 -10.084 1.00 27.30 371 ARG A O 1
ATOM 2733 N N . GLU A 1 373 ? 90.923 11.219 -8.883 1.00 25.20 372 GLU A N 1
ATOM 2734 C CA . GLU A 1 373 ? 91.640 11.229 -7.606 1.00 25.31 372 GLU A CA 1
ATOM 2735 C C . GLU A 1 373 ? 92.234 9.851 -7.292 1.00 27.13 372 GLU A C 1
ATOM 2736 O O . GLU A 1 373 ? 93.359 9.749 -6.807 1.00 30.41 372 GLU A O 1
ATOM 2742 N N . LEU A 1 374 ? 91.469 8.797 -7.568 1.00 24.23 373 LEU A N 1
ATOM 2743 C CA . LEU A 1 374 ? 91.896 7.434 -7.257 1.00 24.27 373 LEU A CA 1
ATOM 2744 C C . LEU A 1 374 ? 92.632 6.751 -8.412 1.00 27.48 373 LEU A C 1
ATOM 2745 O O . LEU A 1 374 ? 92.968 5.570 -8.318 1.00 25.34 373 LEU A O 1
ATOM 2750 N N . ASN A 1 375 ? 92.876 7.498 -9.491 1.00 24.63 374 ASN A N 1
ATOM 2751 C CA . ASN A 1 375 ? 93.574 6.992 -10.679 1.00 28.20 374 ASN A CA 1
ATOM 2752 C C . ASN A 1 375 ? 93.005 5.676 -11.224 1.00 27.97 374 ASN A C 1
ATOM 2753 O O . ASN A 1 375 ? 93.745 4.741 -11.542 1.00 27.58 374 ASN A O 1
ATOM 2758 N N . VAL A 1 376 ? 91.683 5.623 -11.3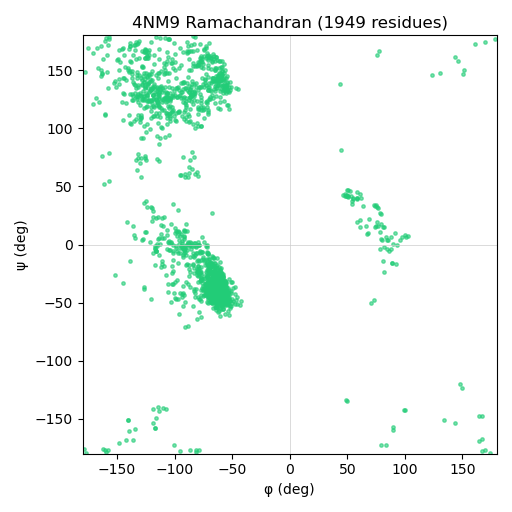43 1.00 24.77 375 VAL A N 1
ATOM 2759 C CA . VAL A 1 376 ? 90.996 4.427 -11.800 1.00 23.17 375 VAL A CA 1
ATOM 2760 C C . VAL A 1 376 ? 91.118 4.321 -13.314 1.00 26.47 375 VAL A C 1
ATOM 2761 O O . VAL A 1 376 ? 90.852 5.289 -14.013 1.00 26.42 375 VAL A O 1
ATOM 2765 N N . PRO A 1 377 ? 91.540 3.149 -13.822 1.00 27.07 376 PRO A N 1
ATOM 2766 C CA . PRO A 1 377 ? 91.617 2.914 -15.273 1.00 25.00 376 PRO A CA 1
ATOM 2767 C C . PRO A 1 377 ? 90.230 2.994 -15.913 1.00 25.70 376 PRO A C 1
ATOM 2768 O O . PRO A 1 377 ? 89.240 2.560 -15.319 1.00 22.62 376 PRO A O 1
ATOM 2772 N N . GLU A 1 378 ? 90.163 3.537 -17.121 1.00 27.21 377 GLU A N 1
ATOM 2773 C CA . GLU A 1 378 ? 88.876 3.791 -17.752 1.00 27.06 377 GLU A CA 1
ATOM 2774 C C . GLU A 1 378 ? 88.069 2.529 -18.000 1.00 27.97 377 GLU A C 1
ATOM 2775 O O . GLU A 1 378 ? 86.839 2.570 -17.986 1.00 24.84 377 GLU A O 1
ATOM 2781 N N . ASP A 1 379 ? 88.749 1.402 -18.185 1.00 24.46 378 ASP A N 1
ATOM 2782 C CA . ASP A 1 379 ? 88.038 0.155 -18.460 1.00 23.16 378 ASP A CA 1
ATOM 2783 C C . ASP A 1 379 ? 87.306 -0.384 -17.230 1.00 24.39 378 ASP A C 1
ATOM 2784 O O . ASP A 1 379 ? 86.649 -1.418 -17.307 1.00 21.74 378 ASP A O 1
ATOM 2789 N N . ARG A 1 380 ? 87.415 0.321 -16.104 1.00 24.33 379 ARG A N 1
ATOM 2790 C CA . ARG A 1 380 ? 86.760 -0.103 -14.865 1.00 20.87 379 ARG A CA 1
ATOM 2791 C C . ARG A 1 380 ? 85.509 0.713 -14.513 1.00 20.54 379 ARG A C 1
ATOM 2792 O O . ARG A 1 380 ? 84.831 0.413 -13.528 1.00 20.01 379 ARG A O 1
ATOM 2800 N N . TYR A 1 381 ? 85.214 1.752 -15.291 1.00 20.90 380 TYR A N 1
ATOM 2801 C CA . TYR A 1 381 ? 83.980 2.514 -15.081 1.00 23.25 380 TYR A CA 1
ATOM 2802 C C . TYR A 1 381 ? 83.392 3.104 -16.359 1.00 20.92 380 TYR A C 1
ATOM 2803 O O . TYR A 1 381 ? 84.121 3.553 -17.235 1.00 24.69 380 TYR A O 1
ATOM 2812 N N . GLU A 1 382 ? 82.063 3.101 -16.436 1.00 20.50 381 GLU A N 1
ATOM 2813 C CA . GLU A 1 382 ? 81.336 3.703 -17.550 1.00 24.09 381 GLU A CA 1
ATOM 2814 C C . GLU A 1 382 ? 80.135 4.439 -16.988 1.00 20.44 381 GLU A C 1
ATOM 2815 O O . GLU A 1 382 ? 79.840 4.332 -15.796 1.00 22.31 381 GLU A O 1
ATOM 2821 N N . PHE A 1 383 ? 79.430 5.173 -17.842 1.00 20.70 382 PHE A N 1
ATOM 2822 C CA . PHE A 1 383 ? 78.258 5.927 -17.404 1.00 23.76 382 PHE A CA 1
ATOM 2823 C C . PHE A 1 383 ? 76.994 5.470 -18.141 1.00 21.94 382 PHE A C 1
ATOM 2824 O O . PHE A 1 383 ? 77.034 5.181 -19.342 1.00 21.01 382 PHE A O 1
ATOM 2832 N N . GLN A 1 384 ? 75.875 5.408 -17.427 1.00 21.83 383 GLN A N 1
ATOM 2833 C CA . GLN A 1 384 ? 74.621 4.970 -18.035 1.00 19.33 383 GLN A CA 1
ATOM 2834 C C . GLN A 1 384 ? 73.500 5.958 -17.749 1.00 28.52 383 GLN A C 1
ATOM 2835 O O . GLN A 1 384 ? 73.457 6.555 -16.682 1.00 19.17 383 GLN A O 1
ATOM 2841 N N . VAL A 1 385 ? 72.616 6.155 -18.725 1.00 19.42 384 VAL A N 1
ATOM 2842 C CA . VAL A 1 385 ? 71.409 6.945 -18.526 1.00 19.34 384 VAL A CA 1
ATOM 2843 C C . VAL A 1 385 ? 70.246 6.202 -19.172 1.00 21.22 384 VAL A C 1
ATOM 2844 O O . VAL A 1 385 ? 70.457 5.294 -19.976 1.00 20.29 384 VAL A O 1
ATOM 2848 N N . LEU A 1 386 ? 69.025 6.569 -18.800 1.00 18.90 385 LEU A N 1
ATOM 2849 C CA . LEU A 1 386 ? 67.847 5.963 -19.400 1.00 18.49 385 LEU A CA 1
ATOM 2850 C C . LEU A 1 386 ? 67.619 6.613 -20.758 1.00 21.42 385 LEU A C 1
ATOM 2851 O O . LEU A 1 386 ? 67.726 7.833 -20.904 1.00 22.79 385 LEU A O 1
ATOM 2856 N N . TYR A 1 387 ? 67.329 5.781 -21.749 1.00 19.12 386 TYR A N 1
ATOM 2857 C CA . TYR A 1 387 ? 67.001 6.256 -23.091 1.00 19.69 386 TYR A CA 1
ATOM 2858 C C . TYR A 1 387 ? 65.843 7.264 -23.030 1.00 19.80 386 TYR A C 1
ATOM 2859 O O . TYR A 1 387 ? 64.855 7.045 -22.328 1.00 21.27 386 TYR A O 1
ATOM 2868 N N . GLY A 1 388 ? 65.991 8.382 -23.731 1.00 23.02 387 GLY A N 1
ATOM 2869 C CA . GLY A 1 388 ? 64.892 9.314 -23.917 1.00 26.99 387 GLY A CA 1
ATOM 2870 C C . GLY A 1 388 ? 64.801 10.450 -22.915 1.00 31.32 387 GLY A C 1
ATOM 2871 O O . GLY A 1 388 ? 63.903 11.286 -22.995 1.00 35.08 387 GLY A O 1
ATOM 2872 N N . MET A 1 389 ? 65.714 10.496 -21.957 1.00 33.35 388 MET A N 1
ATOM 2873 C CA . MET A 1 389 ? 65.699 11.629 -21.039 1.00 38.29 388 MET A CA 1
ATOM 2874 C C . MET A 1 389 ? 67.062 12.237 -20.794 1.00 34.38 388 MET A C 1
ATOM 2875 O O . MET A 1 389 ? 68.086 11.667 -21.180 1.00 32.64 388 MET A O 1
ATOM 2880 N N . ALA A 1 390 ? 67.047 13.415 -20.176 1.00 34.21 389 ALA A N 1
ATOM 2881 C CA . ALA A 1 390 ? 68.264 14.151 -19.850 1.00 32.54 389 ALA A CA 1
ATOM 2882 C C . ALA A 1 390 ? 69.224 14.252 -21.032 1.00 29.74 389 ALA A C 1
ATOM 2883 O O . ALA A 1 390 ? 70.431 14.101 -20.863 1.00 31.86 389 ALA A O 1
ATOM 2885 N N . GLU A 1 391 ? 68.684 14.504 -22.226 1.00 30.70 390 GLU A N 1
ATOM 2886 C CA . GLU A 1 391 ? 69.499 14.588 -23.449 1.00 29.34 390 GLU A CA 1
ATOM 2887 C C . GLU A 1 391 ? 70.782 15.423 -23.359 1.00 30.08 390 GLU A C 1
ATOM 2888 O O . GLU A 1 391 ? 71.833 14.958 -23.798 1.00 31.00 390 GLU A O 1
ATOM 2894 N N . PRO A 1 392 ? 70.710 16.652 -22.804 1.00 32.05 391 PRO A N 1
ATOM 2895 C CA . PRO A 1 392 ? 71.955 17.425 -22.731 1.00 30.83 391 PRO A CA 1
ATOM 2896 C C . PRO A 1 392 ? 72.960 16.795 -21.775 1.00 30.72 391 PRO A C 1
ATOM 2897 O O . PRO A 1 392 ? 74.167 16.923 -21.982 1.00 33.15 391 PRO A O 1
ATOM 2901 N N . VAL A 1 393 ? 72.464 16.138 -20.731 1.00 32.95 392 VAL A N 1
ATOM 2902 C CA . VAL A 1 393 ? 73.332 15.461 -19.773 1.00 32.92 392 VAL A CA 1
ATOM 2903 C C . VAL A 1 393 ? 74.032 14.293 -20.464 1.00 31.76 392 VAL A C 1
ATOM 2904 O O . VAL A 1 393 ? 75.244 14.119 -20.342 1.00 35.16 392 VAL A O 1
ATOM 2908 N N . ARG A 1 394 ? 73.256 13.507 -21.205 1.00 31.26 393 ARG A N 1
ATOM 2909 C CA . ARG A 1 394 ? 73.788 12.447 -22.057 1.00 30.69 393 ARG A CA 1
ATOM 2910 C C . ARG A 1 394 ? 74.818 12.977 -23.068 1.00 36.56 393 ARG A C 1
ATOM 2911 O O . ARG A 1 394 ? 75.881 12.380 -23.278 1.00 37.66 393 ARG A O 1
ATOM 2919 N N . LYS A 1 395 ? 74.496 14.098 -23.702 1.00 36.86 394 LYS A N 1
ATOM 2920 C CA . LYS A 1 395 ? 75.398 14.691 -24.682 1.00 36.67 394 LYS A CA 1
ATOM 2921 C C . LYS A 1 395 ? 76.701 15.092 -24.002 1.00 35.67 394 LYS A C 1
ATOM 2922 O O . LYS A 1 395 ? 77.786 14.853 -24.530 1.00 34.75 394 LYS A O 1
ATOM 2924 N N . GLY A 1 396 ? 76.581 15.681 -22.814 1.00 35.24 395 GLY A N 1
ATOM 2925 C CA . GLY A 1 396 ? 77.735 16.126 -22.055 1.00 35.86 395 GLY A CA 1
ATOM 2926 C C . GLY A 1 396 ? 78.660 14.992 -21.649 1.00 31.31 395 GLY A C 1
ATOM 2927 O O . GLY A 1 396 ? 79.877 15.124 -21.721 1.00 29.62 395 GLY A O 1
ATOM 2928 N N . ILE A 1 397 ? 78.081 13.875 -21.214 1.00 30.62 396 ILE A N 1
ATOM 2929 C CA . ILE A 1 397 ? 78.872 12.712 -20.825 1.00 30.00 396 ILE A CA 1
ATOM 2930 C C . ILE A 1 397 ? 79.659 12.162 -22.008 1.00 32.92 396 ILE A C 1
ATOM 2931 O O . ILE A 1 397 ? 80.851 11.857 -21.892 1.00 34.48 396 ILE A O 1
ATOM 2936 N N . LEU A 1 398 ? 78.989 12.052 -23.150 1.00 32.36 397 LEU A N 1
ATOM 2937 C CA . LEU A 1 398 ? 79.637 11.589 -24.364 1.00 29.96 397 LEU A CA 1
ATOM 2938 C C . LEU A 1 398 ? 80.836 12.465 -24.685 1.00 32.66 397 LEU A C 1
ATOM 2939 O O . LEU A 1 398 ? 81.906 11.961 -25.035 1.00 34.42 397 LEU A O 1
ATOM 2944 N N . LYS A 1 399 ? 80.665 13.776 -24.543 1.00 33.70 398 LYS A N 1
ATOM 2945 C CA . LYS A 1 399 ? 81.726 14.720 -24.890 1.00 38.21 398 LYS A CA 1
ATOM 2946 C C . LYS A 1 399 ? 82.912 14.645 -23.925 1.00 38.48 398 LYS A C 1
ATOM 2947 O O . LYS A 1 399 ? 84.061 14.659 -24.354 1.00 39.28 398 LYS A O 1
ATOM 2949 N N . VAL A 1 400 ? 82.624 14.555 -22.629 1.00 37.41 399 VAL A N 1
ATOM 2950 C CA . VAL A 1 400 ? 83.664 14.550 -21.597 1.00 41.84 399 VAL A CA 1
ATOM 2951 C C . VAL A 1 400 ? 84.277 13.168 -21.354 1.00 42.24 399 VAL A C 1
ATOM 2952 O O . VAL A 1 400 ? 85.496 13.006 -21.384 1.00 45.02 399 VAL A O 1
ATOM 2956 N N . ALA A 1 401 ? 83.429 12.174 -21.107 1.00 40.07 400 ALA A N 1
ATOM 2957 C CA . ALA A 1 401 ? 83.907 10.831 -20.777 1.00 37.18 400 ALA A CA 1
ATOM 2958 C C . ALA A 1 401 ? 84.055 9.929 -22.005 1.00 36.67 400 ALA A C 1
ATOM 2959 O O . ALA A 1 401 ? 85.047 9.205 -22.136 1.00 34.55 400 ALA A O 1
ATOM 2961 N N . GLY A 1 402 ? 83.072 9.969 -22.901 1.00 27.32 401 GLY A N 1
ATOM 2962 C CA . GLY A 1 402 ? 83.133 9.178 -24.119 1.00 28.86 401 GLY A CA 1
ATOM 2963 C C . GLY A 1 402 ? 82.560 7.779 -23.979 1.00 30.82 401 GLY A C 1
ATOM 2964 O O . GLY A 1 402 ? 82.289 7.113 -24.978 1.00 34.96 401 GLY A O 1
ATOM 2965 N N . ARG A 1 403 ? 82.374 7.324 -22.745 1.00 24.81 402 ARG A N 1
ATOM 2966 C CA . ARG A 1 403 ? 81.830 5.989 -22.511 1.00 23.90 402 ARG A CA 1
ATOM 2967 C C . ARG A 1 403 ? 80.443 6.089 -21.880 1.00 25.67 402 ARG A C 1
ATOM 2968 O O . ARG A 1 403 ? 80.298 6.171 -20.661 1.00 22.82 402 ARG A O 1
ATOM 2976 N N . ILE A 1 404 ? 79.425 6.099 -22.737 1.00 22.53 403 ILE A N 1
ATOM 2977 C CA . ILE A 1 404 ? 78.052 6.292 -22.306 1.00 22.06 403 ILE A CA 1
ATOM 2978 C C . ILE A 1 404 ? 77.164 5.208 -22.910 1.00 23.29 403 ILE A C 1
ATOM 2979 O O . ILE A 1 404 ? 77.220 4.928 -24.120 1.00 24.69 403 ILE A O 1
ATOM 2984 N N . ARG A 1 405 ? 76.375 4.579 -22.052 1.00 20.93 404 ARG A N 1
ATOM 2985 C CA . ARG A 1 405 ? 75.502 3.485 -22.442 1.00 23.46 404 ARG A CA 1
ATOM 2986 C C . ARG A 1 405 ? 74.060 3.842 -22.095 1.00 29.30 404 ARG A C 1
ATOM 2987 O O . ARG A 1 405 ? 73.770 4.276 -20.972 1.00 26.23 404 ARG A O 1
ATOM 2995 N N . LEU A 1 406 ? 73.157 3.662 -23.055 1.00 23.64 405 LEU A N 1
ATOM 2996 C CA . LEU A 1 406 ? 71.749 3.964 -22.848 1.00 19.86 405 LEU A CA 1
ATOM 2997 C C . LEU A 1 406 ? 70.979 2.712 -22.453 1.00 19.18 405 LEU A C 1
ATOM 2998 O O . LEU A 1 406 ? 71.055 1.688 -23.139 1.00 19.15 405 LEU A O 1
ATOM 3003 N N . TYR A 1 407 ? 70.237 2.800 -21.352 1.00 18.67 406 TYR A N 1
ATOM 3004 C CA . TYR A 1 407 ? 69.316 1.746 -20.958 1.00 18.05 406 TYR A CA 1
ATOM 3005 C C . TYR A 1 407 ? 68.100 1.835 -21.871 1.00 19.47 406 TYR A C 1
ATOM 3006 O O . TYR A 1 407 ? 67.367 2.823 -21.854 1.00 20.32 406 TYR A O 1
ATOM 3015 N N . ALA A 1 408 ? 67.896 0.795 -22.665 1.00 18.11 407 ALA A N 1
ATOM 3016 C CA . ALA A 1 408 ? 67.014 0.883 -23.824 1.00 20.27 407 ALA A CA 1
ATOM 3017 C C . ALA A 1 408 ? 65.945 -0.189 -23.748 1.00 19.67 407 ALA A C 1
ATOM 3018 O O . ALA A 1 408 ? 66.189 -1.336 -24.121 1.00 20.76 407 ALA A O 1
ATOM 3020 N N . PRO A 1 409 ? 64.760 0.173 -23.242 1.00 19.03 408 PRO A N 1
ATOM 3021 C CA . PRO A 1 409 ? 63.682 -0.814 -23.178 1.00 20.91 408 PRO A CA 1
ATOM 3022 C C . PRO A 1 409 ? 62.950 -0.878 -24.512 1.00 20.06 408 PRO A C 1
ATOM 3023 O O . PRO A 1 409 ? 62.948 0.087 -25.279 1.00 21.92 408 PRO A O 1
ATOM 3027 N N . TYR A 1 410 ? 62.356 -2.028 -24.797 1.00 18.69 409 TYR A N 1
ATOM 3028 C CA . TYR A 1 410 ? 61.534 -2.165 -25.988 1.00 18.46 409 TYR A CA 1
ATOM 3029 C C . TYR A 1 410 ? 60.419 -3.148 -25.711 1.00 20.52 409 TYR A C 1
ATOM 3030 O O . TYR A 1 410 ? 60.526 -3.992 -24.809 1.00 18.45 409 TYR A O 1
ATOM 3039 N N . GLY A 1 411 ? 59.343 -3.037 -26.477 1.00 23.63 410 GLY A N 1
ATOM 3040 C CA . GLY A 1 411 ? 58.242 -3.958 -26.318 1.00 28.98 410 GLY A CA 1
ATOM 3041 C C . GLY A 1 411 ? 56.888 -3.319 -26.512 1.00 23.87 410 GLY A C 1
ATOM 3042 O O . GLY A 1 411 ? 56.746 -2.317 -27.208 1.00 22.57 410 GLY A O 1
ATOM 3043 N N . ASN A 1 412 ? 55.892 -3.913 -25.873 1.00 25.04 411 ASN A N 1
ATOM 3044 C CA . ASN A 1 412 ? 54.497 -3.576 -26.119 1.00 23.49 411 ASN A CA 1
ATOM 3045 C C . ASN A 1 412 ? 54.076 -2.260 -25.479 1.00 23.63 411 ASN A C 1
ATOM 3046 O O . ASN A 1 412 ? 54.496 -1.933 -24.360 1.00 21.73 411 ASN A O 1
ATOM 3051 N N . MET A 1 413 ? 53.218 -1.516 -26.173 1.00 24.16 412 MET A N 1
ATOM 3052 C CA . MET A 1 413 ? 52.746 -0.233 -25.661 1.00 30.48 412 MET A CA 1
ATOM 3053 C C . MET A 1 413 ? 52.052 -0.324 -24.289 1.00 28.55 412 MET A C 1
ATOM 3054 O O . MET A 1 413 ? 52.041 0.653 -23.538 1.00 27.72 412 MET A O 1
ATOM 3059 N N . VAL A 1 414 ? 51.466 -1.477 -23.968 1.00 22.99 413 VAL A N 1
ATOM 3060 C CA . VAL A 1 414 ? 50.810 -1.633 -22.670 1.00 20.18 413 VAL A CA 1
ATOM 3061 C C . VAL A 1 414 ? 51.798 -1.449 -21.498 1.00 23.20 413 VAL A C 1
ATOM 3062 O O . VAL A 1 414 ? 51.625 -0.521 -20.701 1.00 25.24 413 VAL A O 1
ATOM 3066 N N . PRO A 1 415 ? 52.845 -2.300 -21.394 1.00 24.62 414 PRO A N 1
ATOM 3067 C CA . PRO A 1 415 ? 53.819 -1.998 -20.330 1.00 23.52 414 PRO A CA 1
ATOM 3068 C C . PRO A 1 415 ? 54.637 -0.737 -20.630 1.00 25.00 414 PRO A C 1
ATOM 3069 O O . PRO A 1 415 ? 55.265 -0.178 -19.721 1.00 21.81 414 PRO A O 1
ATOM 3073 N N . GLY A 1 416 ? 54.624 -0.297 -21.888 1.00 24.21 415 GLY A N 1
ATOM 3074 C CA . GLY A 1 416 ? 55.272 0.949 -22.269 1.00 21.44 415 GLY A CA 1
ATOM 3075 C C . GLY A 1 416 ? 54.638 2.157 -21.593 1.00 23.73 415 GLY A C 1
ATOM 3076 O O . GLY A 1 416 ? 55.321 3.132 -21.272 1.00 20.91 415 GLY A O 1
ATOM 3077 N N . MET A 1 417 ? 53.329 2.083 -21.359 1.00 23.56 416 MET A N 1
ATOM 3078 C CA . MET A 1 417 ? 52.600 3.164 -20.702 1.00 27.16 416 MET A CA 1
ATOM 3079 C C . MET A 1 417 ? 52.910 3.220 -19.210 1.00 23.74 416 MET A C 1
ATOM 3080 O O . MET A 1 417 ? 53.012 4.304 -18.633 1.00 22.73 416 MET A O 1
ATOM 3085 N N . GLY A 1 418 ? 53.036 2.049 -18.592 1.00 22.15 417 GLY A N 1
ATOM 3086 C CA . GLY A 1 418 ? 53.418 1.959 -17.195 1.00 23.25 417 GLY A CA 1
ATOM 3087 C C . GLY A 1 418 ? 54.801 2.545 -17.012 1.00 23.74 417 GLY A C 1
ATOM 3088 O O . GLY A 1 418 ? 55.039 3.290 -16.064 1.00 22.09 417 GLY A O 1
ATOM 3089 N N . TYR A 1 419 ? 55.705 2.224 -17.943 1.00 20.99 418 TYR A N 1
ATOM 3090 C CA . TYR A 1 419 ? 57.066 2.752 -17.915 1.00 20.57 418 TYR A CA 1
ATOM 3091 C C . TYR A 1 419 ? 57.034 4.269 -18.091 1.00 20.73 418 TYR A C 1
ATOM 3092 O O . TYR A 1 419 ? 57.755 4.996 -17.404 1.00 22.53 418 TYR A O 1
ATOM 3101 N N . LEU A 1 420 ? 56.191 4.743 -19.008 1.00 19.75 419 LEU A N 1
ATOM 3102 C CA . LEU A 1 420 ? 56.042 6.179 -19.230 1.00 17.74 419 LEU A CA 1
ATOM 3103 C C . LEU A 1 420 ? 55.692 6.910 -17.930 1.00 20.23 419 LEU A C 1
ATOM 3104 O O . LEU A 1 420 ? 56.338 7.896 -17.577 1.00 22.00 419 LEU A O 1
ATOM 3109 N N . VAL A 1 421 ? 54.675 6.425 -17.224 1.00 21.29 420 VAL A N 1
ATOM 3110 C CA . VAL A 1 421 ? 54.280 7.020 -15.943 1.00 19.97 420 VAL A CA 1
ATOM 3111 C C . VAL A 1 421 ? 55.465 7.158 -14.983 1.00 24.06 420 VAL A C 1
ATOM 3112 O O . VAL A 1 421 ? 55.689 8.223 -14.404 1.00 21.65 420 VAL A O 1
ATOM 3116 N N . ARG A 1 422 ? 56.233 6.086 -14.828 1.00 23.08 421 ARG A N 1
ATOM 3117 C CA . ARG A 1 422 ? 57.393 6.114 -13.932 1.00 24.49 421 ARG A CA 1
ATOM 3118 C C . ARG A 1 422 ? 58.450 7.150 -14.335 1.00 24.33 421 ARG A C 1
ATOM 3119 O O . ARG A 1 422 ? 59.071 7.781 -13.468 1.00 21.79 421 ARG A O 1
ATOM 3127 N N . ARG A 1 423 ? 58.642 7.339 -15.641 1.00 19.39 422 ARG A N 1
ATOM 3128 C CA . ARG A 1 423 ? 59.579 8.347 -16.118 1.00 21.65 422 ARG A CA 1
ATOM 3129 C C . ARG A 1 423 ? 59.027 9.753 -15.888 1.00 21.02 422 ARG A C 1
ATOM 3130 O O . ARG A 1 423 ? 59.787 10.695 -15.637 1.00 23.90 422 ARG A O 1
ATOM 3138 N N . LEU A 1 424 ? 57.708 9.903 -16.003 1.00 19.60 423 LEU A N 1
ATOM 3139 C CA . LEU A 1 424 ? 57.091 11.214 -15.827 1.00 17.52 423 LEU A CA 1
ATOM 3140 C C . LEU A 1 424 ? 57.183 11.619 -14.356 1.00 18.56 423 LEU A C 1
ATOM 3141 O O . LEU A 1 424 ? 57.386 12.789 -14.041 1.00 20.45 423 LEU A O 1
ATOM 3146 N N . LEU A 1 425 ? 57.048 10.634 -13.472 1.00 20.65 424 LEU A N 1
ATOM 3147 C CA . LEU A 1 425 ? 57.188 10.837 -12.031 1.00 22.49 424 LEU A CA 1
ATOM 3148 C C . LEU A 1 425 ? 58.613 11.232 -11.674 1.00 25.54 424 LEU A C 1
ATOM 3149 O O . LEU A 1 425 ? 58.836 12.176 -10.914 1.00 24.06 424 LEU A O 1
ATOM 3154 N N . GLU A 1 426 ? 59.575 10.498 -12.226 1.00 22.34 425 GLU A N 1
ATOM 3155 C CA . GLU A 1 426 ? 60.987 10.782 -12.016 1.00 17.73 425 GLU A CA 1
ATOM 3156 C C . GLU A 1 426 ? 61.358 12.204 -12.438 1.00 24.48 425 GLU A C 1
ATOM 3157 O O . GLU A 1 426 ? 62.043 12.918 -11.702 1.00 22.19 425 GLU A O 1
ATOM 3163 N N . ASN A 1 427 ? 60.897 12.615 -13.618 1.00 21.13 426 ASN A N 1
ATOM 3164 C CA . ASN A 1 427 ? 61.226 13.930 -14.167 1.00 20.85 426 ASN A CA 1
ATOM 3165 C C . ASN A 1 427 ? 60.554 15.120 -13.486 1.00 22.01 426 ASN A C 1
ATOM 3166 O O . ASN A 1 427 ? 61.085 16.227 -13.516 1.00 26.54 426 ASN A O 1
ATOM 3171 N N . THR A 1 428 ? 59.383 14.900 -12.902 1.00 18.58 427 THR A N 1
ATOM 3172 C CA . THR A 1 428 ? 58.594 16.000 -12.360 1.00 20.10 427 THR A CA 1
ATOM 3173 C C . THR A 1 428 ? 58.539 16.036 -10.832 1.00 24.27 427 THR A C 1
ATOM 3174 O O . THR A 1 428 ? 57.801 16.843 -10.261 1.00 23.47 427 THR A O 1
ATOM 3178 N N . ALA A 1 429 ? 59.294 15.159 -10.175 1.00 24.46 428 ALA A N 1
ATOM 3179 C CA . ALA A 1 429 ? 59.319 15.132 -8.710 1.00 25.56 428 ALA A CA 1
ATOM 3180 C C . ALA A 1 429 ? 59.850 16.457 -8.180 1.00 19.68 428 ALA A C 1
ATOM 3181 O O . ALA A 1 429 ? 60.716 17.063 -8.794 1.00 18.82 428 ALA A O 1
ATOM 3183 N N . ASN A 1 430 ? 59.328 16.910 -7.046 1.00 22.62 429 ASN A N 1
ATOM 3184 C CA . ASN A 1 430 ? 59.804 18.149 -6.437 1.00 27.09 429 ASN A CA 1
ATOM 3185 C C . ASN A 1 430 ? 61.312 18.167 -6.232 1.00 22.34 429 ASN A C 1
ATOM 3186 O O . ASN A 1 430 ? 61.962 19.179 -6.472 1.00 25.77 429 ASN A O 1
ATOM 3191 N N . GLU A 1 431 ? 61.856 17.032 -5.803 1.00 21.32 430 GLU A N 1
ATOM 3192 C CA . GLU A 1 431 ? 63.277 16.908 -5.491 1.00 21.73 430 GLU A CA 1
ATOM 3193 C C . GLU A 1 431 ? 64.123 16.379 -6.654 1.00 27.83 430 GLU A C 1
ATOM 3194 O O . GLU A 1 431 ? 65.305 16.068 -6.478 1.00 26.15 430 GLU A O 1
ATOM 3196 N N . SER A 1 432 ? 63.523 16.276 -7.839 1.00 25.21 431 SER A N 1
ATOM 3197 C CA . SER A 1 432 ? 64.248 15.821 -9.022 1.00 18.94 431 SER A CA 1
ATOM 3198 C C . SER A 1 432 ? 65.299 16.836 -9.430 1.00 20.24 431 SER A C 1
ATOM 3199 O O . SER A 1 432 ? 64.997 18.024 -9.590 1.00 20.32 431 SER A O 1
ATOM 3202 N N . PHE A 1 433 ? 66.534 16.364 -9.609 1.00 19.98 432 PHE A N 1
ATOM 3203 C CA . PHE A 1 433 ? 67.617 17.214 -10.083 1.00 23.04 432 PHE A CA 1
ATOM 3204 C C . PHE A 1 433 ? 67.304 17.756 -11.479 1.00 25.73 432 PHE A C 1
ATOM 3205 O O . PHE A 1 433 ? 67.695 18.873 -11.833 1.00 21.90 432 PHE A O 1
ATOM 3213 N N . LEU A 1 434 ? 66.615 16.957 -12.283 1.00 28.08 433 LEU A N 1
ATOM 3214 C CA . LEU A 1 434 ? 66.273 17.399 -13.632 1.00 26.05 433 LEU A CA 1
ATOM 3215 C C . LEU A 1 434 ? 65.275 18.554 -13.583 1.00 22.39 433 LEU A C 1
ATOM 3216 O O . LEU A 1 434 ? 65.491 19.587 -14.213 1.00 27.18 433 LEU A O 1
ATOM 3221 N N . ARG A 1 435 ? 64.196 18.379 -12.822 1.00 26.05 434 ARG A N 1
ATOM 3222 C CA . ARG A 1 435 ? 63.207 19.442 -12.654 1.00 25.72 434 ARG A CA 1
ATOM 3223 C C . ARG A 1 435 ? 63.846 20.748 -12.177 1.00 27.86 434 ARG A C 1
ATOM 3224 O O . ARG A 1 435 ? 63.625 21.803 -12.769 1.00 27.32 434 ARG A O 1
ATOM 3232 N N . GLN A 1 436 ? 64.648 20.672 -11.116 1.00 25.66 435 GLN A N 1
ATOM 3233 C CA . GLN A 1 436 ? 65.281 21.867 -10.551 1.00 24.74 435 GLN A CA 1
ATOM 3234 C C . GLN A 1 436 ? 66.239 22.540 -11.525 1.00 28.98 435 GLN A C 1
ATOM 3235 O O . GLN A 1 436 ? 66.361 23.770 -11.545 1.00 29.54 435 GLN A O 1
ATOM 3241 N N . SER A 1 437 ? 66.915 21.737 -12.338 1.00 28.30 436 SER A N 1
ATOM 3242 C CA . SER A 1 437 ? 67.841 22.277 -13.329 1.00 33.65 436 SER A CA 1
ATOM 3243 C C . SER A 1 437 ? 67.119 22.887 -14.530 1.00 38.99 436 SER A C 1
ATOM 3244 O O . SER A 1 437 ? 67.531 23.924 -15.047 1.00 41.03 436 SER A O 1
ATOM 3247 N N . PHE A 1 438 ? 66.043 22.243 -14.971 1.00 39.96 437 PHE A N 1
ATOM 3248 C CA . PHE A 1 438 ? 65.469 22.557 -16.281 1.00 40.62 437 PHE A CA 1
ATOM 3249 C C . PHE A 1 438 ? 64.057 23.121 -16.265 1.00 42.69 437 PHE A C 1
ATOM 3250 O O . PHE A 1 438 ? 63.531 23.504 -17.309 1.00 43.92 437 PHE A O 1
ATOM 3258 N N . ALA A 1 439 ? 63.442 23.169 -15.089 1.00 42.94 438 ALA A N 1
ATOM 3259 C CA . ALA A 1 439 ? 62.140 23.808 -14.951 1.00 45.43 438 ALA A CA 1
ATOM 3260 C C . ALA A 1 439 ? 62.199 24.961 -13.952 1.00 53.16 438 ALA A C 1
ATOM 3261 O O . ALA A 1 439 ? 61.706 26.056 -14.228 1.00 55.31 438 ALA A O 1
ATOM 3263 N N . GLU A 1 440 ? 62.820 24.714 -12.802 1.00 55.34 439 GLU A N 1
ATOM 3264 C CA . GLU A 1 440 ? 62.786 25.662 -11.693 1.00 55.08 439 GLU A CA 1
ATOM 3265 C C . GLU A 1 440 ? 63.839 26.765 -11.799 1.00 55.87 439 GLU A C 1
ATOM 3266 O O . GLU A 1 440 ? 63.821 27.710 -11.009 1.00 57.06 439 GLU A O 1
ATOM 3272 N N . ASP A 1 441 ? 64.738 26.646 -12.775 1.00 54.67 440 ASP A N 1
ATOM 3273 C CA . ASP A 1 441 ? 65.839 27.597 -12.941 1.00 56.83 440 ASP A CA 1
ATOM 3274 C C . ASP A 1 441 ? 66.575 27.822 -11.615 1.00 58.43 440 ASP A C 1
ATOM 3275 O O . ASP A 1 441 ? 66.831 28.958 -11.211 1.00 57.00 440 ASP A O 1
ATOM 3277 N N . ALA A 1 442 ? 66.889 26.723 -10.934 1.00 56.82 441 ALA A N 1
ATOM 3278 C CA . ALA A 1 442 ? 67.544 26.773 -9.632 1.00 48.09 441 ALA A CA 1
ATOM 3279 C C . ALA A 1 442 ? 68.966 27.314 -9.748 1.00 46.14 441 ALA A C 1
ATOM 3280 O O . ALA A 1 442 ? 69.574 27.271 -10.819 1.00 47.56 441 ALA A O 1
ATOM 3282 N N . GLN A 1 443 ? 69.487 27.838 -8.644 1.00 46.65 442 GLN A N 1
ATOM 3283 C CA . GLN A 1 443 ? 70.839 28.383 -8.632 1.00 44.21 442 GLN A CA 1
ATOM 3284 C C . GLN A 1 443 ? 71.853 27.249 -8.725 1.00 38.46 442 GLN A C 1
ATOM 3285 O O . GLN A 1 443 ? 71.749 26.251 -8.010 1.00 35.64 442 GLN A O 1
ATOM 3287 N N . ILE A 1 444 ? 72.829 27.408 -9.612 1.00 40.93 443 ILE A N 1
ATOM 3288 C CA . ILE A 1 444 ? 73.815 26.362 -9.869 1.00 43.89 443 ILE A CA 1
ATOM 3289 C C . ILE A 1 444 ? 74.618 25.992 -8.618 1.00 42.70 443 ILE A C 1
ATOM 3290 O O . ILE A 1 444 ? 75.004 24.838 -8.442 1.00 40.71 443 ILE A O 1
ATOM 3295 N N . GLU A 1 445 ? 74.835 26.963 -7.737 1.00 45.45 444 GLU A N 1
ATOM 3296 C CA . GLU A 1 445 ? 75.582 26.720 -6.507 1.00 41.33 444 GLU A CA 1
ATOM 3297 C C . GLU A 1 445 ? 74.850 25.750 -5.585 1.00 35.26 444 GLU A C 1
ATOM 3298 O O . GLU A 1 445 ? 75.478 24.915 -4.945 1.00 36.77 444 GLU A O 1
ATOM 3304 N N . ARG A 1 446 ? 73.525 25.854 -5.521 1.00 34.95 445 ARG A N 1
ATOM 3305 C CA . ARG A 1 446 ? 72.740 24.916 -4.725 1.00 34.10 445 ARG A CA 1
ATOM 3306 C C . ARG A 1 446 ? 72.727 23.534 -5.378 1.00 31.77 445 ARG A C 1
ATOM 3307 O O . ARG A 1 446 ? 72.764 22.515 -4.694 1.00 32.07 445 ARG A O 1
ATOM 3309 N N . LEU A 1 447 ? 72.688 23.508 -6.705 1.00 32.01 446 LEU A N 1
ATOM 3310 C CA . LEU A 1 447 ? 72.632 22.254 -7.451 1.00 31.89 446 LEU A CA 1
ATOM 3311 C C . LEU A 1 447 ? 73.911 21.434 -7.291 1.00 26.23 446 LEU A C 1
ATOM 3312 O O . LEU A 1 447 ? 73.862 20.207 -7.192 1.00 26.71 446 LEU A O 1
ATOM 3317 N N . LEU A 1 448 ? 75.051 22.120 -7.274 1.00 24.72 447 LEU A N 1
ATOM 3318 C CA . LEU A 1 448 ? 76.348 21.452 -7.261 1.00 28.43 447 LEU A CA 1
ATOM 3319 C C . LEU A 1 448 ? 76.940 21.371 -5.855 1.00 29.60 447 LEU A C 1
ATOM 3320 O O . LEU A 1 448 ? 78.106 21.039 -5.681 1.00 28.92 447 LEU A O 1
ATOM 3325 N N . GLU A 1 449 ? 76.124 21.683 -4.860 1.00 30.71 448 GLU A N 1
ATOM 3326 C CA . GLU A 1 449 ? 76.535 21.609 -3.465 1.00 32.64 448 GLU A CA 1
ATOM 3327 C C . GLU A 1 449 ? 76.851 20.167 -3.058 1.00 28.06 448 GLU A C 1
ATOM 3328 O O . GLU A 1 449 ? 76.164 19.237 -3.486 1.00 24.95 448 GLU A O 1
ATOM 3334 N N . ASP A 1 450 ? 77.894 19.976 -2.249 1.00 25.06 449 ASP A N 1
ATOM 3335 C CA . ASP A 1 450 ? 78.151 18.663 -1.659 1.00 23.99 449 ASP A CA 1
ATOM 3336 C C . ASP A 1 450 ? 76.881 18.247 -0.932 1.00 22.23 449 ASP A C 1
ATOM 3337 O O . ASP A 1 450 ? 76.419 18.954 -0.038 1.00 33.70 449 ASP A O 1
ATOM 3342 N N . PRO A 1 451 ? 76.290 17.107 -1.333 1.00 21.49 450 PRO A N 1
ATOM 3343 C CA . PRO A 1 451 ? 75.023 16.684 -0.727 1.00 23.25 450 PRO A CA 1
ATOM 3344 C C . PRO A 1 451 ? 75.157 16.344 0.758 1.00 24.02 450 PRO A C 1
ATOM 3345 O O . PRO A 1 451 ? 74.152 16.329 1.471 1.00 25.22 450 PRO A O 1
ATOM 3349 N N . ALA A 1 452 ? 76.377 16.074 1.217 1.00 21.76 451 ALA A N 1
ATOM 3350 C CA . ALA A 1 452 ? 76.612 15.847 2.638 1.00 23.79 451 ALA A CA 1
ATOM 3351 C C . ALA A 1 452 ? 76.310 17.119 3.423 1.00 24.96 451 ALA A C 1
ATOM 3352 O O . ALA A 1 452 ? 75.818 17.065 4.554 1.00 26.46 451 ALA A O 1
ATOM 3354 N N . VAL A 1 453 ? 76.612 18.267 2.821 1.00 25.13 452 VAL A N 1
ATOM 3355 C CA . VAL A 1 453 ? 76.296 19.546 3.450 1.00 30.09 452 VAL A CA 1
ATOM 3356 C C . VAL A 1 453 ? 74.783 19.777 3.444 1.00 30.60 452 VAL A C 1
ATOM 3357 O O . VAL A 1 453 ? 74.200 20.167 4.455 1.00 30.55 452 VAL A O 1
ATOM 3361 N N . THR A 1 454 ? 74.153 19.511 2.302 1.00 25.41 453 THR A N 1
ATOM 3362 C CA . THR A 1 454 ? 72.704 19.578 2.189 1.00 21.35 453 THR A CA 1
ATOM 3363 C C . THR A 1 454 ? 72.040 18.690 3.242 1.00 24.54 453 THR A C 1
ATOM 3364 O O . THR A 1 454 ? 71.041 19.081 3.863 1.00 25.06 453 THR A O 1
ATOM 3368 N N . VAL A 1 455 ? 72.595 17.494 3.440 1.00 21.96 454 VAL A N 1
ATOM 3369 C CA . VAL A 1 455 ? 72.051 16.557 4.425 1.00 21.39 454 VAL A CA 1
ATOM 3370 C C . VAL A 1 455 ? 72.008 17.195 5.812 1.00 26.42 454 VAL A C 1
ATOM 3371 O O . VAL A 1 455 ? 70.957 17.221 6.460 1.00 32.22 454 VAL A O 1
ATOM 3375 N N . GLU A 1 456 ? 73.145 17.728 6.248 1.00 30.82 455 GLU A N 1
ATOM 3376 C CA . GLU A 1 456 ? 73.252 18.309 7.581 1.00 31.16 455 GLU A CA 1
ATOM 3377 C C . GLU A 1 456 ? 72.261 19.441 7.778 1.00 32.45 455 GLU A C 1
ATOM 3378 O O . GLU A 1 456 ? 71.637 19.554 8.833 1.00 33.34 455 GLU A O 1
ATOM 3384 N N . ARG A 1 457 ? 72.109 20.268 6.751 1.00 34.32 456 ARG A N 1
ATOM 3385 C CA . ARG A 1 457 ? 71.197 21.398 6.824 1.00 37.70 456 ARG A CA 1
ATOM 3386 C C . ARG A 1 457 ? 69.744 20.940 6.918 1.00 38.63 456 ARG A C 1
ATOM 3387 O O . ARG A 1 457 ? 68.979 21.463 7.729 1.00 42.02 456 ARG A O 1
ATOM 3395 N N . GLU A 1 458 ? 69.374 19.953 6.101 1.00 36.56 457 GLU A N 1
ATOM 3396 C CA . GLU A 1 458 ? 68.014 19.417 6.101 1.00 37.43 457 GLU A CA 1
ATOM 3397 C C . GLU A 1 458 ? 67.668 18.693 7.399 1.00 38.84 457 GLU A C 1
ATOM 3398 O O . GLU A 1 458 ? 66.520 18.717 7.845 1.00 39.48 457 GLU A O 1
ATOM 3404 N N . ARG A 1 459 ? 68.656 18.026 7.987 1.00 41.02 458 ARG A N 1
ATOM 3405 C CA . ARG A 1 459 ? 68.441 17.317 9.244 1.00 38.28 458 ARG A CA 1
ATOM 3406 C C . ARG A 1 459 ? 68.196 18.308 10.370 1.00 43.93 458 ARG A C 1
ATOM 3407 O O . ARG A 1 459 ? 67.296 18.118 11.185 1.00 48.17 458 ARG A O 1
ATOM 3415 N N . ALA A 1 460 ? 68.995 19.372 10.398 1.00 46.39 459 ALA A N 1
ATOM 3416 C CA . ALA A 1 460 ? 68.861 20.415 11.412 1.00 50.81 459 ALA A CA 1
ATOM 3417 C C . ALA A 1 460 ? 67.480 21.068 11.367 1.00 56.39 459 ALA A C 1
ATOM 3418 O O . ALA A 1 460 ? 66.846 21.282 12.405 1.00 58.63 459 ALA A O 1
ATOM 3420 N N . ALA A 1 461 ? 67.019 21.380 10.160 1.00 55.62 460 ALA A N 1
ATOM 3421 C CA . ALA A 1 461 ? 65.710 21.996 9.981 1.00 54.72 460 ALA A CA 1
ATOM 3422 C C . ALA A 1 461 ? 64.585 21.065 10.426 1.00 59.39 460 ALA A C 1
ATOM 3423 O O . ALA A 1 461 ? 63.647 21.496 11.098 1.00 63.34 460 ALA A O 1
ATOM 3425 N N . ARG A 1 462 ? 64.682 19.790 10.055 1.00 58.01 461 ARG A N 1
ATOM 3426 C CA . ARG A 1 462 ? 63.669 18.808 10.436 1.00 54.83 461 ARG A CA 1
ATOM 3427 C C . ARG A 1 462 ? 63.695 18.564 11.942 1.00 58.09 461 ARG A C 1
ATOM 3428 O O . ARG A 1 462 ? 62.699 18.139 12.526 1.00 59.69 461 ARG A O 1
ATOM 3430 N N . ALA A 1 463 ? 64.838 18.844 12.564 1.00 58.32 462 ALA A N 1
ATOM 3431 C CA . ALA A 1 463 ? 64.976 18.723 14.010 1.00 60.37 462 ALA A CA 1
ATOM 3432 C C . ALA A 1 463 ? 64.166 19.803 14.725 1.00 66.75 462 ALA A C 1
ATOM 3433 O O . ALA A 1 463 ? 63.666 19.588 15.832 1.00 71.06 462 ALA A O 1
ATOM 3435 N N . ALA A 1 464 ? 64.039 20.963 14.086 1.00 64.64 463 ALA A N 1
ATOM 3436 C CA . ALA A 1 464 ? 63.275 22.072 14.650 1.00 60.85 463 ALA A CA 1
ATOM 3437 C C . ALA A 1 464 ? 61.828 22.053 14.164 1.00 60.53 463 ALA A C 1
ATOM 3438 O O . ALA A 1 464 ? 61.001 21.291 14.669 1.00 60.82 463 ALA A O 1
ATOM 3440 N N . LYS A 1 471 ? 49.814 12.157 18.975 1.00 45.18 470 LYS A N 1
ATOM 3441 C CA . LYS A 1 471 ? 49.855 12.343 20.422 1.00 52.31 470 LYS A CA 1
ATOM 3442 C C . LYS A 1 471 ? 49.001 11.306 21.157 1.00 56.24 470 LYS A C 1
ATOM 3443 O O . LYS A 1 471 ? 47.814 11.142 20.866 1.00 58.20 470 LYS A O 1
ATOM 3445 N N . GLY A 1 472 ? 49.612 10.605 22.107 1.00 54.58 471 GLY A N 1
ATOM 3446 C CA . GLY A 1 472 ? 48.892 9.640 22.918 1.00 55.28 471 GLY A CA 1
ATOM 3447 C C . GLY A 1 472 ? 48.237 10.308 24.114 1.00 57.70 471 GLY A C 1
ATOM 3448 O O . GLY A 1 472 ? 48.483 11.484 24.387 1.00 56.74 471 GLY A O 1
ATOM 3449 N N . LEU A 1 473 ? 47.408 9.558 24.835 1.00 57.99 472 LEU A N 1
ATOM 3450 C CA . LEU A 1 473 ? 46.655 10.116 25.955 1.00 56.31 472 LEU A CA 1
ATOM 3451 C C . LEU A 1 473 ? 46.835 9.319 27.246 1.00 56.74 472 LEU A C 1
ATOM 3452 O O . LEU A 1 473 ? 46.958 8.094 27.228 1.00 54.05 472 LEU A O 1
ATOM 3457 N N . GLY A 1 474 ? 46.840 10.027 28.370 1.00 58.64 473 GLY A N 1
ATOM 3458 C CA . GLY A 1 474 ? 46.996 9.394 29.664 1.00 55.00 473 GLY A CA 1
ATOM 3459 C C . GLY A 1 474 ? 48.388 8.828 29.848 1.00 54.25 473 GLY A C 1
ATOM 3460 O O . GLY A 1 474 ? 48.594 7.923 30.654 1.00 58.23 473 GLY A O 1
ATOM 3461 N N . GLY A 1 475 ? 49.344 9.355 29.088 1.00 51.00 474 GLY A N 1
ATOM 3462 C CA . GLY A 1 475 ? 50.727 8.930 29.205 1.00 45.51 474 GLY A CA 1
ATOM 3463 C C . GLY A 1 475 ? 51.076 7.718 28.363 1.00 39.54 474 GLY A C 1
ATOM 3464 O O . GLY A 1 475 ? 52.238 7.313 28.309 1.00 43.19 474 GLY A O 1
ATOM 3465 N N . LEU A 1 476 ? 50.077 7.126 27.715 1.00 32.78 475 LEU A N 1
ATOM 3466 C CA . LEU A 1 476 ? 50.317 6.001 26.811 1.00 27.90 475 LEU A CA 1
ATOM 3467 C C . LEU A 1 476 ? 50.608 6.525 25.415 1.00 24.39 475 LEU A C 1
ATOM 3468 O O . LEU A 1 476 ? 50.009 7.518 24.999 1.00 28.25 475 LEU A O 1
ATOM 3473 N N . PRO A 1 477 ? 51.506 5.849 24.674 1.00 22.78 476 PRO A N 1
ATOM 3474 C CA . PRO A 1 477 ? 51.716 6.207 23.264 1.00 24.12 476 PRO A CA 1
ATOM 3475 C C . PRO A 1 477 ? 50.425 6.018 22.486 1.00 24.62 476 PRO A C 1
ATOM 3476 O O . PRO A 1 477 ? 49.560 5.268 22.937 1.00 24.26 476 PRO A O 1
ATOM 3480 N N . PRO A 1 478 ? 50.288 6.697 21.339 1.00 24.38 477 PRO A N 1
ATOM 3481 C CA . PRO A 1 478 ? 49.082 6.512 20.529 1.00 25.06 477 PRO A CA 1
ATOM 3482 C C . PRO A 1 478 ? 49.003 5.075 20.025 1.00 20.41 477 PRO A C 1
ATOM 3483 O O . PRO A 1 478 ? 50.011 4.362 20.038 1.00 23.32 477 PRO A O 1
ATOM 3487 N N . PHE A 1 479 ? 47.819 4.642 19.605 1.00 21.04 478 PHE A N 1
ATOM 3488 C CA . PHE A 1 479 ? 47.693 3.302 19.060 1.00 21.03 478 PHE A CA 1
ATOM 3489 C C . PHE A 1 479 ? 48.431 3.211 17.726 1.00 21.47 478 PHE A C 1
ATOM 3490 O O . PHE A 1 479 ? 48.363 4.127 16.905 1.00 18.05 478 PHE A O 1
ATOM 3498 N N . ASN A 1 480 ? 49.131 2.098 17.526 1.00 18.32 479 ASN A N 1
ATOM 3499 C CA . ASN A 1 480 ? 49.679 1.727 16.226 1.00 16.59 479 ASN A CA 1
ATOM 3500 C C . ASN A 1 480 ? 49.540 0.224 16.082 1.00 16.09 479 ASN A C 1
ATOM 3501 O O . ASN A 1 480 ? 49.696 -0.503 17.065 1.00 16.87 479 ASN A O 1
ATOM 3506 N N . ASN A 1 481 ? 49.213 -0.240 14.878 1.00 14.25 480 ASN A N 1
ATOM 3507 C CA . ASN A 1 481 ? 49.092 -1.674 14.638 1.00 12.89 480 ASN A CA 1
ATOM 3508 C C . ASN A 1 481 ? 50.454 -2.348 14.793 1.00 14.77 480 ASN A C 1
ATOM 3509 O O . ASN A 1 481 ? 51.489 -1.797 14.375 1.00 14.58 480 ASN A O 1
ATOM 3514 N N . GLU A 1 482 ? 50.454 -3.535 15.389 1.00 12.90 481 GLU A N 1
ATOM 3515 C CA . GLU A 1 482 ? 51.680 -4.302 15.580 1.00 15.18 481 GLU A CA 1
ATOM 3516 C C . GLU A 1 482 ? 52.304 -4.665 14.228 1.00 19.82 481 GLU A C 1
ATOM 3517 O O . GLU A 1 482 ? 51.603 -5.052 13.291 1.00 18.08 481 GLU A O 1
ATOM 3523 N N . ALA A 1 483 ? 53.624 -4.532 14.139 1.00 16.87 482 ALA A N 1
ATOM 3524 C CA . ALA A 1 483 ? 54.360 -4.837 12.915 1.00 15.04 482 ALA A CA 1
ATOM 3525 C C . ALA A 1 483 ? 54.089 -6.246 12.397 1.00 15.40 482 ALA A C 1
ATOM 3526 O O . ALA A 1 483 ? 54.141 -7.226 13.148 1.00 16.02 482 ALA A O 1
ATOM 3528 N N . MET A 1 484 ? 53.804 -6.342 11.102 1.00 16.57 483 MET A N 1
ATOM 3529 C CA . MET A 1 484 ? 53.595 -7.626 10.459 1.00 15.21 483 MET A CA 1
ATOM 3530 C C . MET A 1 484 ? 54.931 -8.370 10.362 1.00 14.43 483 MET A C 1
ATOM 3531 O O . MET A 1 484 ? 55.997 -7.746 10.363 1.00 12.75 483 MET A O 1
ATOM 3536 N N . VAL A 1 485 ? 54.882 -9.695 10.295 1.00 15.28 484 VAL A N 1
ATOM 3537 C CA . VAL A 1 485 ? 56.094 -10.476 10.080 1.00 16.55 484 VAL A CA 1
ATOM 3538 C C . VAL A 1 485 ? 56.782 -9.987 8.793 1.00 14.11 484 VAL A C 1
ATOM 3539 O O . VAL A 1 485 ? 56.118 -9.599 7.826 1.00 13.53 484 VAL A O 1
ATOM 3543 N N . ASP A 1 486 ? 58.108 -9.968 8.804 1.00 14.37 485 ASP A N 1
ATOM 3544 C CA . ASP A 1 486 ? 58.861 -9.376 7.706 1.00 15.36 485 ASP A CA 1
ATOM 3545 C C . ASP A 1 486 ? 59.900 -10.368 7.184 1.00 12.69 485 ASP A C 1
ATOM 3546 O O . ASP A 1 486 ? 61.038 -10.413 7.662 1.00 13.51 485 ASP A O 1
ATOM 3551 N N . PHE A 1 487 ? 59.508 -11.157 6.186 1.00 13.26 486 PHE A N 1
ATOM 3552 C CA . PHE A 1 487 ? 60.384 -12.208 5.664 1.00 17.07 486 PHE A CA 1
ATOM 3553 C C . PHE A 1 487 ? 61.558 -11.731 4.797 1.00 16.21 486 PHE A C 1
ATOM 3554 O O . PHE A 1 487 ? 62.332 -12.553 4.303 1.00 15.05 486 PHE A O 1
ATOM 3562 N N . THR A 1 488 ? 61.717 -10.419 4.633 1.00 12.91 487 THR A N 1
ATOM 3563 C CA . THR A 1 488 ? 62.991 -9.914 4.107 1.00 12.27 487 THR A CA 1
ATOM 3564 C C . THR A 1 488 ? 64.107 -10.206 5.118 1.00 13.79 487 THR A C 1
ATOM 3565 O O . THR A 1 488 ? 65.277 -10.291 4.754 1.00 18.61 487 THR A O 1
ATOM 3569 N N . ARG A 1 489 ? 63.731 -10.382 6.386 1.00 15.27 488 ARG A N 1
ATOM 3570 C CA . ARG A 1 489 ? 64.685 -10.657 7.452 1.00 13.79 488 ARG A CA 1
ATOM 3571 C C . ARG A 1 489 ? 65.021 -12.144 7.593 1.00 12.73 488 ARG A C 1
ATOM 3572 O O . ARG A 1 489 ? 64.133 -12.983 7.713 1.00 17.27 488 ARG A O 1
ATOM 3580 N N . ALA A 1 490 ? 66.311 -12.459 7.615 1.00 16.40 489 ALA A N 1
ATOM 3581 C CA . ALA A 1 490 ? 66.749 -13.834 7.835 1.00 19.61 489 ALA A CA 1
ATOM 3582 C C . ALA A 1 490 ? 66.234 -14.386 9.168 1.00 18.32 489 ALA A C 1
ATOM 3583 O O . ALA A 1 490 ? 65.825 -15.543 9.236 1.00 21.94 489 ALA A O 1
ATOM 3585 N N . ASP A 1 491 ? 66.238 -13.564 10.216 1.00 16.41 490 ASP A N 1
ATOM 3586 C CA . ASP A 1 491 ? 65.795 -14.046 11.523 1.00 18.62 490 ASP A CA 1
ATOM 3587 C C . ASP A 1 491 ? 64.309 -14.417 11.512 1.00 20.23 490 ASP A C 1
ATOM 3588 O O . ASP A 1 491 ? 63.915 -15.447 12.063 1.00 17.93 490 ASP A O 1
ATOM 3593 N N . HIS A 1 492 ? 63.495 -13.628 10.818 1.00 15.75 491 HIS A N 1
ATOM 3594 C CA . HIS A 1 492 ? 62.080 -13.973 10.694 1.00 14.12 491 HIS A CA 1
ATOM 3595 C C . HIS A 1 492 ? 61.849 -15.248 9.888 1.00 19.20 491 HIS A C 1
ATOM 3596 O O . HIS A 1 492 ? 61.025 -16.074 10.276 1.00 18.06 491 HIS A O 1
ATOM 3603 N N . ARG A 1 493 ? 62.568 -15.405 8.775 1.00 16.96 492 ARG A N 1
ATOM 3604 C CA . ARG A 1 493 ? 62.490 -16.627 7.980 1.00 20.04 492 ARG A CA 1
ATOM 3605 C C . ARG A 1 493 ? 62.890 -17.851 8.805 1.00 19.21 492 ARG A C 1
ATOM 3606 O O . ARG A 1 493 ? 62.306 -18.929 8.661 1.00 19.65 492 ARG A O 1
ATOM 3614 N N . ALA A 1 494 ? 63.880 -17.688 9.675 1.00 18.40 493 ALA A N 1
ATOM 3615 C CA . ALA A 1 494 ? 64.382 -18.828 10.430 1.00 15.15 493 ALA A CA 1
ATOM 3616 C C . ALA A 1 494 ? 63.483 -19.156 11.623 1.00 18.18 493 ALA A C 1
ATOM 3617 O O . ALA A 1 494 ? 63.502 -20.282 12.131 1.00 17.64 493 ALA A O 1
ATOM 3619 N N . ALA A 1 495 ? 62.709 -18.177 12.075 1.00 18.16 494 ALA A N 1
ATOM 3620 C CA . ALA A 1 495 ? 61.960 -18.343 13.325 1.00 20.07 494 ALA A CA 1
ATOM 3621 C C . ALA A 1 495 ? 60.854 -19.386 13.199 1.00 18.67 494 ALA A C 1
ATOM 3622 O O . ALA A 1 495 ? 60.610 -20.150 14.122 1.00 15.12 494 ALA A O 1
ATOM 3624 N N . PHE A 1 496 ? 60.183 -19.427 12.056 1.00 15.43 495 PHE A N 1
ATOM 3625 C CA . PHE A 1 496 ? 59.052 -20.345 11.928 1.00 16.79 495 PHE A CA 1
ATOM 3626 C C . PHE A 1 496 ? 59.425 -21.833 12.041 1.00 20.97 495 PHE A C 1
ATOM 3627 O O . PHE A 1 496 ? 58.819 -22.544 12.848 1.00 16.06 495 PHE A O 1
ATOM 3635 N N . PRO A 1 497 ? 60.425 -22.304 11.263 1.00 19.40 496 PRO A N 1
ATOM 3636 C CA . PRO A 1 497 ? 60.836 -23.703 11.450 1.00 12.69 496 PRO A CA 1
ATOM 3637 C C . PRO A 1 497 ? 61.293 -24.004 12.884 1.00 15.49 496 PRO A C 1
ATOM 3638 O O . PRO A 1 497 ? 60.986 -25.078 13.413 1.00 17.63 496 PRO A O 1
ATOM 3642 N N . LYS A 1 498 ? 61.999 -23.060 13.496 1.00 16.68 497 LYS A N 1
ATOM 3643 C CA . LYS A 1 498 ? 62.466 -23.203 14.876 1.00 18.86 497 LYS A CA 1
ATOM 3644 C C . LYS A 1 498 ? 61.291 -23.370 15.846 1.00 17.89 497 LYS A C 1
ATOM 3645 O O . LYS A 1 498 ? 61.266 -24.297 16.656 1.00 18.27 497 LYS A O 1
ATOM 3651 N N . HIS A 1 499 ? 60.312 -22.478 15.740 1.00 18.21 498 HIS A N 1
ATOM 3652 C CA . HIS A 1 499 ? 59.190 -22.469 16.664 1.00 17.81 498 HIS A CA 1
ATOM 3653 C C . HIS A 1 499 ? 58.172 -23.573 16.396 1.00 17.08 498 HIS A C 1
ATOM 3654 O O . HIS A 1 499 ? 57.531 -24.057 17.314 1.00 16.03 498 HIS A O 1
ATOM 3661 N N . ILE A 1 500 ? 58.031 -23.985 15.141 1.00 14.75 499 ILE A N 1
ATOM 3662 C CA . ILE A 1 500 ? 57.201 -25.142 14.848 1.00 13.64 499 ILE A CA 1
ATOM 3663 C C . ILE A 1 500 ? 57.798 -26.388 15.489 1.00 17.73 499 ILE A C 1
ATOM 3664 O O . ILE A 1 500 ? 57.078 -27.215 16.062 1.00 18.08 499 ILE A O 1
ATOM 3669 N N . ALA A 1 501 ? 59.119 -26.511 15.414 1.00 15.92 500 ALA A N 1
ATOM 3670 C CA . ALA A 1 501 ? 59.804 -27.623 16.064 1.00 14.91 500 ALA A CA 1
ATOM 3671 C C . ALA A 1 501 ? 59.647 -27.585 17.599 1.00 16.14 500 ALA A C 1
ATOM 3672 O O . ALA A 1 501 ? 59.397 -28.614 18.235 1.00 14.50 500 ALA A O 1
ATOM 3674 N N . GLN A 1 502 ? 59.811 -26.402 18.185 1.00 14.91 501 GLN A N 1
ATOM 3675 C CA . GLN A 1 502 ? 59.665 -26.228 19.629 1.00 16.91 501 GLN A CA 1
ATOM 3676 C C . GLN A 1 502 ? 58.255 -26.561 20.088 1.00 16.81 501 GLN A C 1
ATOM 3677 O O . GLN A 1 502 ? 58.066 -27.207 21.124 1.00 17.23 501 GLN A O 1
ATOM 3683 N N . VAL A 1 503 ? 57.262 -26.128 19.320 1.00 13.26 502 VAL A N 1
ATOM 3684 C CA . VAL A 1 503 ? 55.883 -26.486 19.631 1.00 12.43 502 VAL A CA 1
ATOM 3685 C C . VAL A 1 503 ? 55.711 -28.003 19.609 1.00 14.48 502 VAL A C 1
ATOM 3686 O O . VAL A 1 503 ? 55.033 -28.564 20.469 1.00 16.16 502 VAL A O 1
ATOM 3690 N N . ARG A 1 504 ? 56.337 -28.674 18.642 1.00 14.24 503 ARG A N 1
ATOM 3691 C CA . ARG A 1 504 ? 56.243 -30.135 18.577 1.00 13.42 503 ARG A CA 1
ATOM 3692 C C . ARG A 1 504 ? 56.811 -30.864 19.807 1.00 16.25 503 ARG A C 1
ATOM 3693 O O . ARG A 1 504 ? 56.425 -31.999 20.083 1.00 15.87 503 ARG A O 1
ATOM 3701 N N . THR A 1 505 ? 57.711 -30.231 20.556 1.00 18.93 504 THR A N 1
ATOM 3702 C CA . THR A 1 505 ? 58.186 -30.864 21.797 1.00 18.43 504 THR A CA 1
ATOM 3703 C C . THR A 1 505 ? 57.152 -30.778 22.920 1.00 19.16 504 THR A C 1
ATOM 3704 O O . THR A 1 505 ? 57.320 -31.417 23.956 1.00 15.93 504 THR A O 1
ATOM 3708 N N . GLN A 1 506 ? 56.095 -29.989 22.716 1.00 20.91 505 GLN A N 1
ATOM 3709 C CA . GLN A 1 506 ? 55.109 -29.708 23.773 1.00 22.34 505 GLN A CA 1
ATOM 3710 C C . GLN A 1 506 ? 53.745 -30.341 23.531 1.00 19.16 505 GLN A C 1
ATOM 3711 O O . GLN A 1 506 ? 52.764 -29.928 24.143 1.00 22.77 505 GLN A O 1
ATOM 3717 N N . LEU A 1 507 ? 53.669 -31.306 22.624 1.00 16.12 506 LEU A N 1
ATOM 3718 C CA . LEU A 1 507 ? 52.389 -31.927 22.293 1.00 19.02 506 LEU A CA 1
ATOM 3719 C C . LEU A 1 507 ? 52.036 -33.045 23.280 1.00 23.48 506 LEU A C 1
ATOM 3720 O O . LEU A 1 507 ? 52.884 -33.496 24.047 1.00 23.40 506 LEU A O 1
ATOM 3725 N N . GLY A 1 508 ? 50.782 -33.492 23.252 1.00 22.65 507 GLY A N 1
ATOM 3726 C CA . GLY A 1 508 ? 50.369 -34.623 24.066 1.00 24.15 507 GLY A CA 1
ATOM 3727 C C . GLY A 1 508 ? 49.742 -34.233 25.394 1.00 28.41 507 GLY A C 1
ATOM 3728 O O . GLY A 1 508 ? 49.408 -35.094 26.204 1.00 32.98 507 GLY A O 1
ATOM 3729 N N . LYS A 1 509 ? 49.576 -32.937 25.628 1.00 26.31 508 LYS A N 1
ATOM 3730 C CA . LYS A 1 509 ? 49.038 -32.481 26.905 1.00 21.82 508 LYS A CA 1
ATOM 3731 C C . LYS A 1 509 ? 47.526 -32.600 26.957 1.00 22.30 508 LYS A C 1
ATOM 3732 O O . LYS A 1 509 ? 46.848 -32.565 25.920 1.00 17.71 508 LYS A O 1
ATOM 3738 N N . THR A 1 510 ? 47.004 -32.717 28.173 1.00 21.26 509 THR A N 1
ATOM 3739 C CA . THR A 1 510 ? 45.567 -32.660 28.405 1.00 22.21 509 THR A CA 1
ATOM 3740 C C . THR A 1 510 ? 45.207 -31.269 28.926 1.00 25.12 509 THR A C 1
ATOM 3741 O O . THR A 1 510 ? 45.798 -30.785 29.897 1.00 21.80 509 THR A O 1
ATOM 3745 N N . TYR A 1 511 ? 44.242 -30.631 28.274 1.00 18.16 510 TYR A N 1
ATOM 3746 C CA . TYR A 1 511 ? 43.876 -29.260 28.590 1.00 21.22 510 TYR A CA 1
ATOM 3747 C C . TYR A 1 511 ? 42.578 -29.220 29.384 1.00 21.58 510 TYR A C 1
ATOM 3748 O O . TYR A 1 511 ? 41.537 -29.678 28.913 1.00 20.52 510 TYR A O 1
ATOM 3757 N N . PRO A 1 512 ? 42.639 -28.676 30.610 1.00 21.64 511 PRO A N 1
ATOM 3758 C CA . PRO A 1 512 ? 41.486 -28.687 31.510 1.00 21.25 511 PRO A CA 1
ATOM 3759 C C . PRO A 1 512 ? 40.612 -27.463 31.289 1.00 18.56 511 PRO A C 1
ATOM 3760 O O . PRO A 1 512 ? 41.006 -26.546 30.565 1.00 16.53 511 PRO A O 1
ATOM 3764 N N . LEU A 1 513 ? 39.437 -27.448 31.909 1.00 16.86 512 LEU A N 1
ATOM 3765 C CA . LEU A 1 513 ? 38.670 -26.218 32.009 1.00 17.37 512 LEU A CA 1
ATOM 3766 C C . LEU A 1 513 ? 39.426 -25.270 32.937 1.00 14.62 512 LEU A C 1
ATOM 3767 O O . LEU A 1 513 ? 40.265 -25.701 33.734 1.00 19.78 512 LEU A O 1
ATOM 3772 N N . PHE A 1 514 ? 39.127 -23.981 32.848 1.00 16.28 513 PHE A N 1
ATOM 3773 C CA . PHE A 1 514 ? 39.714 -23.024 33.777 1.00 18.74 513 PHE A CA 1
ATOM 3774 C C . PHE A 1 514 ? 38.595 -22.181 34.357 1.00 16.20 513 PHE A C 1
ATOM 3775 O O . PHE A 1 514 ? 38.018 -21.332 33.681 1.00 17.19 513 PHE A O 1
ATOM 3783 N N . ILE A 1 515 ? 38.264 -22.457 35.612 1.00 17.79 514 ILE A N 1
ATOM 3784 C CA . ILE A 1 515 ? 37.111 -21.836 36.245 1.00 17.71 514 ILE A CA 1
ATOM 3785 C C . ILE A 1 515 ? 37.499 -21.245 37.596 1.00 17.73 514 ILE A C 1
ATOM 3786 O O . ILE A 1 515 ? 38.112 -21.925 38.429 1.00 16.06 514 ILE A O 1
ATOM 3791 N N . ASN A 1 516 ? 37.159 -19.974 37.799 1.00 17.71 515 ASN A N 1
ATOM 3792 C CA . ASN A 1 516 ? 37.471 -19.274 39.049 1.00 17.19 515 ASN A CA 1
ATOM 3793 C C . ASN A 1 516 ? 38.935 -19.403 39.474 1.00 19.35 515 ASN A C 1
ATOM 3794 O O . ASN A 1 516 ? 39.242 -19.595 40.657 1.00 17.09 515 ASN A O 1
ATOM 3799 N N . GLY A 1 517 ? 39.838 -19.309 38.505 1.00 19.16 516 GLY A N 1
ATOM 3800 C CA . GLY A 1 517 ? 41.261 -19.364 38.783 1.00 20.84 516 GLY A CA 1
ATOM 3801 C C . GLY A 1 517 ? 41.815 -20.762 38.983 1.00 22.08 516 GLY A C 1
ATOM 3802 O O . GLY A 1 517 ? 42.990 -20.917 39.299 1.00 22.51 516 GLY A O 1
ATOM 3803 N N . LYS A 1 518 ? 40.980 -21.780 38.806 1.00 18.92 517 LYS A N 1
ATOM 3804 C CA . LYS A 1 518 ? 41.410 -23.156 39.046 1.00 21.46 517 LYS A CA 1
ATOM 3805 C C . LYS A 1 518 ? 41.258 -24.025 37.801 1.00 21.59 517 LYS A C 1
ATOM 3806 O O . LYS A 1 518 ? 40.297 -23.884 37.046 1.00 17.41 517 LYS A O 1
ATOM 3810 N N . GLU A 1 519 ? 42.210 -24.930 37.601 1.00 23.73 518 GLU A N 1
ATOM 3811 C CA . GLU A 1 519 ? 42.103 -25.938 36.554 1.00 22.36 518 GLU A CA 1
ATOM 3812 C C . GLU A 1 519 ? 41.148 -27.039 36.995 1.00 24.76 518 GLU A C 1
ATOM 3813 O O . GLU A 1 519 ? 41.291 -27.607 38.080 1.00 28.53 518 GLU A O 1
ATOM 3819 N N . VAL A 1 520 ? 40.157 -27.314 36.158 1.00 20.11 519 VAL A N 1
ATOM 3820 C CA . VAL A 1 520 ? 39.152 -28.323 36.443 1.00 20.93 519 VAL A CA 1
ATOM 3821 C C . VAL A 1 520 ? 39.158 -29.411 35.366 1.00 24.84 519 VAL A C 1
ATOM 3822 O O . VAL A 1 520 ? 38.847 -29.143 34.216 1.00 18.29 519 VAL A O 1
ATOM 3826 N N . ARG A 1 521 ? 39.507 -30.640 35.729 1.00 23.04 520 ARG A N 1
ATOM 3827 C CA . ARG A 1 521 ? 39.477 -31.718 34.747 1.00 28.03 520 ARG A CA 1
ATOM 3828 C C . ARG A 1 521 ? 38.107 -32.375 34.669 1.00 28.84 520 ARG A C 1
ATOM 3829 O O . ARG A 1 521 ? 37.372 -32.417 35.656 1.00 25.29 520 ARG A O 1
ATOM 3837 N N . THR A 1 522 ? 37.763 -32.883 33.491 1.00 24.53 521 THR A N 1
ATOM 3838 C CA . THR A 1 522 ? 36.579 -33.731 33.342 1.00 29.70 521 THR A CA 1
ATOM 3839 C C . THR A 1 522 ? 36.931 -35.029 32.622 1.00 30.84 521 THR A C 1
ATOM 3840 O O . THR A 1 522 ? 38.005 -35.147 32.027 1.00 33.44 521 THR A O 1
ATOM 3844 N N . ASN A 1 523 ? 36.020 -35.997 32.662 1.00 23.35 522 ASN A N 1
ATOM 3845 C CA . ASN A 1 523 ? 36.283 -37.304 32.067 1.00 29.21 522 ASN A CA 1
ATOM 3846 C C . ASN A 1 523 ? 35.983 -37.369 30.572 1.00 26.46 522 ASN A C 1
ATOM 3847 O O . ASN A 1 523 ? 36.186 -38.403 29.944 1.00 34.57 522 ASN A O 1
ATOM 3852 N N . ASP A 1 524 ? 35.498 -36.270 30.006 1.00 22.74 523 ASP A N 1
ATOM 3853 C CA . ASP A 1 524 ? 35.156 -36.238 28.584 1.00 24.26 523 ASP A CA 1
ATOM 3854 C C . ASP A 1 524 ? 36.226 -35.491 27.791 1.00 23.05 523 ASP A C 1
ATOM 3855 O O . ASP A 1 524 ? 36.323 -34.268 27.871 1.00 23.22 523 ASP A O 1
ATOM 3860 N N . LEU A 1 525 ? 37.031 -36.237 27.038 1.00 24.36 524 LEU A N 1
ATOM 3861 C CA . LEU A 1 525 ? 38.165 -35.674 26.315 1.00 23.71 524 LEU A CA 1
ATOM 3862 C C . LEU A 1 525 ? 37.967 -35.789 24.812 1.00 23.00 524 LEU A C 1
ATOM 3863 O O . LEU A 1 525 ? 37.594 -36.851 24.323 1.00 22.22 524 LEU A O 1
ATOM 3868 N N . ILE A 1 526 ? 38.235 -34.704 24.088 1.00 19.49 525 ILE A N 1
ATOM 3869 C CA . ILE A 1 526 ? 38.220 -34.716 22.623 1.00 19.88 525 ILE A CA 1
ATOM 3870 C C . ILE A 1 526 ? 39.603 -34.351 22.087 1.00 21.23 525 ILE A C 1
ATOM 3871 O O . ILE A 1 526 ? 40.156 -33.314 22.448 1.00 20.32 525 ILE A O 1
ATOM 3876 N N . PRO A 1 527 ? 40.175 -35.209 21.230 1.00 22.97 526 PRO A N 1
ATOM 3877 C CA . PRO A 1 527 ? 41.500 -34.884 20.696 1.00 22.65 526 PRO A CA 1
ATOM 3878 C C . PRO A 1 527 ? 41.460 -33.722 19.712 1.00 22.11 526 PRO A C 1
ATOM 3879 O O . PRO A 1 527 ? 40.434 -33.475 19.069 1.00 20.38 526 PRO A O 1
ATOM 3883 N N . THR A 1 528 ? 42.569 -32.995 19.629 1.00 17.77 527 THR A N 1
ATOM 3884 C CA . THR A 1 528 ? 42.730 -31.942 18.633 1.00 17.59 527 THR A CA 1
ATOM 3885 C C . THR A 1 528 ? 43.920 -32.308 17.746 1.00 17.76 527 THR A C 1
ATOM 3886 O O . THR A 1 528 ? 45.003 -32.646 18.238 1.00 16.62 527 THR A O 1
ATOM 3890 N N . VAL A 1 529 ? 43.710 -32.287 16.435 1.00 13.74 528 VAL A N 1
ATOM 3891 C CA . VAL A 1 529 ? 44.721 -32.805 15.524 1.00 16.42 528 VAL A CA 1
ATOM 3892 C C . VAL A 1 529 ? 45.126 -31.778 14.478 1.00 15.46 528 VAL A C 1
ATOM 3893 O O . VAL A 1 529 ? 44.473 -30.750 14.306 1.00 16.77 528 VAL A O 1
ATOM 3897 N N . ASN A 1 530 ? 46.234 -32.064 13.811 1.00 17.54 529 ASN A N 1
ATOM 3898 C CA . ASN A 1 530 ? 46.739 -31.256 12.708 1.00 13.98 529 ASN A CA 1
ATOM 3899 C C . ASN A 1 530 ? 45.903 -31.565 11.452 1.00 12.38 529 ASN A C 1
ATOM 3900 O O . ASN A 1 530 ? 45.882 -32.696 10.985 1.00 15.07 529 ASN A O 1
ATOM 3905 N N . PRO A 1 531 ? 45.200 -30.563 10.906 1.00 13.09 530 PRO A N 1
ATOM 3906 C CA . PRO A 1 531 ? 44.393 -30.803 9.698 1.00 13.20 530 PRO A CA 1
ATOM 3907 C C . PRO A 1 531 ? 45.207 -31.212 8.466 1.00 15.20 530 PRO A C 1
ATOM 3908 O O . PRO A 1 531 ? 44.680 -31.898 7.585 1.00 17.38 530 PRO A O 1
ATOM 3912 N N . ASN A 1 532 ? 46.461 -30.790 8.386 1.00 14.72 531 ASN A N 1
ATOM 3913 C CA . ASN A 1 532 ? 47.312 -31.215 7.278 1.00 15.56 531 ASN A CA 1
ATOM 3914 C C . ASN A 1 532 ? 47.962 -32.566 7.537 1.00 19.89 531 ASN A C 1
ATOM 3915 O O . ASN A 1 532 ? 48.573 -33.150 6.649 1.00 21.14 531 ASN A O 1
ATOM 3920 N N . LYS A 1 533 ? 47.840 -33.060 8.764 1.00 14.12 532 LYS A N 1
ATOM 3921 C CA . LYS A 1 533 ? 48.352 -34.382 9.092 1.00 16.02 532 LYS A CA 1
ATOM 3922 C C . LYS A 1 533 ? 47.598 -34.902 10.300 1.00 19.24 532 LYS A C 1
ATOM 3923 O O . LYS A 1 533 ? 48.095 -34.823 11.421 1.00 19.05 532 LYS A O 1
ATOM 3929 N N . PRO A 1 534 ? 46.374 -35.404 10.073 1.00 19.23 533 PRO A N 1
ATOM 3930 C CA . PRO A 1 534 ? 45.435 -35.755 11.146 1.00 20.87 533 PRO A CA 1
ATOM 3931 C C . PRO A 1 534 ? 45.969 -36.816 12.104 1.00 19.19 533 PRO A C 1
ATOM 3932 O O . PRO A 1 534 ? 45.452 -36.928 13.208 1.00 23.22 533 PRO A O 1
ATOM 3936 N N . SER A 1 535 ? 46.972 -37.582 11.685 1.00 18.74 534 SER A N 1
ATOM 3937 C CA . SER A 1 535 ? 47.575 -38.582 12.557 1.00 22.43 534 SER A CA 1
ATOM 3938 C C . SER A 1 535 ? 48.385 -37.914 13.670 1.00 22.19 534 SER A C 1
ATOM 3939 O O . SER A 1 535 ? 48.684 -38.537 14.678 1.00 19.97 534 SER A O 1
ATOM 3942 N N . GLU A 1 536 ? 48.729 -36.644 13.483 1.00 21.18 535 GLU A N 1
ATOM 3943 C CA . GLU A 1 536 ? 49.449 -35.893 14.504 1.00 22.81 535 GLU A CA 1
ATOM 3944 C C . GLU A 1 536 ? 48.493 -35.254 15.508 1.00 21.38 535 GLU A C 1
ATOM 3945 O O . GLU A 1 536 ? 47.813 -34.274 15.197 1.00 17.83 535 GLU A O 1
ATOM 3951 N N . VAL A 1 537 ? 48.439 -35.812 16.714 1.00 19.59 536 VAL A N 1
ATOM 3952 C CA . VAL A 1 537 ? 47.541 -35.301 17.746 1.00 19.63 536 VAL A CA 1
ATOM 3953 C C . VAL A 1 537 ? 48.264 -34.272 18.610 1.00 18.09 536 VAL A C 1
ATOM 3954 O O . VAL A 1 537 ? 49.295 -34.575 19.189 1.00 22.23 536 VAL A O 1
ATOM 3958 N N . LEU A 1 538 ? 47.735 -33.055 18.687 1.00 16.93 537 LEU A N 1
ATOM 3959 C CA . LEU A 1 538 ? 48.408 -31.995 19.441 1.00 19.42 537 LEU A CA 1
ATOM 3960 C C . LEU A 1 538 ? 48.098 -32.049 20.937 1.00 22.12 537 LEU A C 1
ATOM 3961 O O . LEU A 1 538 ? 48.870 -31.544 21.749 1.00 24.56 537 LEU A O 1
ATOM 3966 N N . GLY A 1 539 ? 46.962 -32.639 21.296 1.00 18.92 538 GLY A N 1
ATOM 3967 C CA . GLY A 1 539 ? 46.592 -32.757 22.697 1.00 20.46 538 GLY A CA 1
ATOM 3968 C C . GLY A 1 539 ? 45.166 -33.233 22.880 1.00 21.12 538 GLY A C 1
ATOM 3969 O O . GLY A 1 539 ? 44.480 -33.534 21.910 1.00 21.50 538 GLY A O 1
ATOM 3970 N N . GLN A 1 540 ? 44.722 -33.302 24.131 1.00 21.73 539 GLN A N 1
ATOM 3971 C CA . GLN A 1 540 ? 43.356 -33.706 24.449 1.00 22.02 539 GLN A CA 1
ATOM 3972 C C . GLN A 1 540 ? 42.693 -32.587 25.235 1.00 22.18 539 GLN A C 1
ATOM 3973 O O . GLN A 1 540 ? 43.319 -31.993 26.114 1.00 24.53 539 GLN A O 1
ATOM 3979 N N . ILE A 1 541 ? 41.424 -32.317 24.942 1.00 18.56 540 ILE A N 1
ATOM 3980 C CA . ILE A 1 541 ? 40.713 -31.218 25.584 1.00 13.99 540 ILE A CA 1
ATOM 3981 C C . ILE A 1 541 ? 39.547 -31.725 26.446 1.00 21.77 540 ILE A C 1
ATOM 3982 O O . ILE A 1 541 ? 38.672 -32.428 25.948 1.00 20.81 540 ILE A O 1
ATOM 3987 N N . CYS A 1 542 ? 39.545 -31.376 27.735 1.00 17.74 541 CYS A N 1
ATOM 3988 C CA . CYS A 1 542 ? 38.408 -31.669 28.611 1.00 18.88 541 CYS A CA 1
ATOM 3989 C C . CYS A 1 542 ? 37.180 -30.878 28.189 1.00 20.21 541 CYS A C 1
ATOM 3990 O O . CYS A 1 542 ? 37.284 -29.708 27.832 1.00 20.33 541 CYS A O 1
ATOM 3993 N N . GLN A 1 543 ? 36.014 -31.510 28.263 1.00 20.05 542 GLN A N 1
ATOM 3994 C CA . GLN A 1 543 ? 34.771 -30.865 27.862 1.00 18.95 542 GLN A CA 1
ATOM 3995 C C . GLN A 1 543 ? 33.916 -30.537 29.076 1.00 20.44 542 GLN A C 1
ATOM 3996 O O . GLN A 1 543 ? 33.764 -31.363 29.981 1.00 18.55 542 GLN A O 1
ATOM 4002 N N . ALA A 1 544 ? 33.360 -29.329 29.094 1.00 16.34 543 ALA A N 1
ATOM 4003 C CA . ALA A 1 544 ? 32.509 -28.906 30.203 1.00 16.35 543 ALA A CA 1
ATOM 4004 C C . ALA A 1 544 ? 31.089 -29.417 29.997 1.00 17.96 543 ALA A C 1
ATOM 4005 O O . ALA A 1 544 ? 30.519 -29.247 28.923 1.00 19.28 543 ALA A O 1
ATOM 4007 N N . GLY A 1 545 ? 30.525 -30.058 31.016 1.00 18.25 544 GLY A N 1
ATOM 4008 C CA . GLY A 1 545 ? 29.107 -30.359 31.015 1.00 21.03 544 GLY A CA 1
ATOM 4009 C C . GLY A 1 545 ? 28.345 -29.118 31.453 1.00 22.40 544 GLY A C 1
ATOM 4010 O O . GLY A 1 545 ? 28.951 -28.077 31.708 1.00 20.39 544 GLY A O 1
ATOM 4011 N N . THR A 1 546 ? 27.022 -29.212 31.537 1.00 22.90 545 THR A N 1
ATOM 4012 C CA . THR A 1 546 ? 26.223 -28.073 31.984 1.00 23.87 545 THR A CA 1
ATOM 4013 C C . THR A 1 546 ? 26.544 -27.703 33.421 1.00 19.55 545 THR A C 1
ATOM 4014 O O . THR A 1 546 ? 26.465 -26.536 33.799 1.00 19.94 545 THR A O 1
ATOM 4018 N N . THR A 1 547 ? 26.901 -28.700 34.223 1.00 20.19 546 THR A N 1
ATOM 4019 C CA . THR A 1 547 ? 27.313 -28.447 35.600 1.00 25.63 546 THR A CA 1
ATOM 4020 C C . THR A 1 547 ? 28.530 -27.519 35.650 1.00 25.84 546 THR A C 1
ATOM 4021 O O . THR A 1 547 ? 28.541 -26.527 36.389 1.00 21.80 546 THR A O 1
ATOM 4025 N N . GLU A 1 548 ? 29.545 -27.824 34.847 1.00 22.26 547 GLU A N 1
ATOM 4026 C CA . GLU A 1 548 ? 30.754 -27.010 34.851 1.00 20.66 547 GLU A CA 1
ATOM 4027 C C . GLU A 1 548 ? 30.494 -25.630 34.254 1.00 20.10 547 GLU A C 1
ATOM 4028 O O . GLU A 1 548 ? 31.037 -24.630 34.729 1.00 18.64 547 GLU A O 1
ATOM 4034 N N . VAL A 1 549 ? 29.664 -25.568 33.217 1.00 18.09 548 VAL A N 1
ATOM 4035 C CA . VAL A 1 549 ? 29.345 -24.278 32.614 1.00 20.51 548 VAL A CA 1
ATOM 4036 C C . VAL A 1 549 ? 28.623 -23.402 33.635 1.00 19.86 548 VAL A C 1
ATOM 4037 O O . VAL A 1 549 ? 28.929 -22.220 33.772 1.00 18.00 548 VAL A O 1
ATOM 4041 N N . GLY A 1 550 ? 27.668 -23.990 34.350 1.00 22.93 549 GLY A N 1
ATOM 4042 C CA . GLY A 1 550 ? 26.955 -23.291 35.408 1.00 21.99 549 GLY A CA 1
ATOM 4043 C C . GLY A 1 550 ? 27.893 -22.810 36.503 1.00 17.73 549 GLY A C 1
ATOM 4044 O O . GLY A 1 550 ? 27.726 -21.712 37.045 1.00 18.16 549 GLY A O 1
ATOM 4045 N N . ASP A 1 551 ? 28.893 -23.623 36.819 1.00 17.82 550 ASP A N 1
ATOM 4046 C CA . ASP A 1 551 ? 29.927 -23.226 37.773 1.00 21.48 550 ASP A CA 1
ATOM 4047 C C . ASP A 1 551 ? 30.725 -22.014 37.280 1.00 21.40 550 ASP A C 1
ATOM 4048 O O . ASP A 1 551 ? 31.074 -21.132 38.063 1.00 17.72 550 ASP A O 1
ATOM 4053 N N . ALA A 1 552 ? 31.042 -21.985 35.986 1.00 15.62 551 ALA A N 1
ATOM 4054 C CA . ALA A 1 552 ? 31.801 -20.870 35.434 1.00 17.66 551 ALA A CA 1
ATOM 4055 C C . ALA A 1 552 ? 30.973 -19.591 35.456 1.00 17.16 551 ALA A C 1
ATOM 4056 O O . ALA A 1 552 ? 31.479 -18.516 35.770 1.00 17.14 551 ALA A O 1
ATOM 4058 N N . ILE A 1 553 ? 29.695 -19.715 35.112 1.00 13.15 552 ILE A N 1
ATOM 4059 C CA . ILE A 1 553 ? 28.798 -18.571 35.126 1.00 14.79 552 ILE A CA 1
ATOM 4060 C C . ILE A 1 553 ? 28.674 -18.043 36.557 1.00 18.84 552 ILE A C 1
ATOM 4061 O O . ILE A 1 553 ? 28.652 -16.830 36.789 1.00 18.27 552 ILE A O 1
ATOM 4066 N N . ALA A 1 554 ? 28.633 -18.960 37.519 1.00 14.93 553 ALA A N 1
ATOM 4067 C CA . ALA A 1 554 ? 28.508 -18.565 38.922 1.00 16.12 553 ALA A CA 1
ATOM 4068 C C . ALA A 1 554 ? 29.776 -17.854 39.359 1.00 18.45 553 ALA A C 1
ATOM 4069 O O . ALA A 1 554 ? 29.724 -16.860 40.090 1.00 20.69 553 ALA A O 1
ATOM 4071 N N . ALA A 1 555 ? 30.915 -18.364 38.905 1.00 18.71 554 ALA A N 1
ATOM 4072 C CA . ALA A 1 555 ? 32.200 -17.747 39.219 1.00 21.70 554 ALA A CA 1
ATOM 4073 C C . ALA A 1 555 ? 32.257 -16.331 38.659 1.00 20.50 554 ALA A C 1
ATOM 4074 O O . ALA A 1 555 ? 32.619 -15.391 39.368 1.00 18.18 554 ALA A O 1
ATOM 4076 N N . ALA A 1 556 ? 31.886 -16.193 37.386 1.00 13.09 555 ALA A N 1
ATOM 4077 C CA . ALA A 1 556 ? 31.841 -14.896 36.718 1.00 12.70 555 ALA A CA 1
ATOM 4078 C C . ALA A 1 556 ? 30.896 -13.942 37.432 1.00 15.88 555 ALA A C 1
ATOM 4079 O O . ALA A 1 556 ? 31.214 -12.770 37.628 1.00 17.00 555 ALA A O 1
ATOM 4081 N N . LYS A 1 557 ? 29.730 -14.445 37.827 1.00 14.41 556 LYS A N 1
ATOM 4082 C CA . LYS A 1 557 ? 28.757 -13.603 38.506 1.00 17.64 556 LYS A CA 1
ATOM 4083 C C . LYS A 1 557 ? 29.290 -13.115 39.860 1.00 16.83 556 LYS A C 1
ATOM 4084 O O . LYS A 1 557 ? 29.062 -11.968 40.245 1.00 16.47 556 LYS A O 1
ATOM 4090 N N . ALA A 1 558 ? 30.011 -13.979 40.566 1.00 14.92 557 ALA A N 1
ATOM 4091 C CA . ALA A 1 558 ? 30.557 -13.606 41.871 1.00 19.23 557 ALA A CA 1
ATOM 4092 C C . ALA A 1 558 ? 31.683 -12.577 41.746 1.00 18.59 557 ALA A C 1
ATOM 4093 O O . ALA A 1 558 ? 31.837 -11.715 42.606 1.00 18.31 557 ALA A O 1
ATOM 4095 N N . ALA A 1 559 ? 32.454 -12.670 40.667 1.00 17.15 558 ALA A N 1
ATOM 4096 C CA . ALA A 1 559 ? 33.588 -11.774 40.433 1.00 18.24 558 ALA A CA 1
ATOM 4097 C C . ALA A 1 559 ? 33.158 -10.393 39.939 1.00 20.12 558 ALA A C 1
ATOM 4098 O O . ALA A 1 559 ? 33.892 -9.410 40.097 1.00 16.50 558 ALA A O 1
ATOM 4100 N N . PHE A 1 560 ? 31.971 -10.338 39.338 1.00 18.33 559 PHE A N 1
ATOM 4101 C CA . PHE A 1 560 ? 31.465 -9.144 38.656 1.00 16.23 559 PHE A CA 1
ATOM 4102 C C . PHE A 1 560 ? 31.381 -7.858 39.496 1.00 16.57 559 PHE A C 1
ATOM 4103 O O . PHE A 1 560 ? 31.826 -6.806 39.040 1.00 14.01 559 PHE A O 1
ATOM 4111 N N . PRO A 1 561 ? 30.798 -7.919 40.709 1.00 17.57 560 PRO A N 1
ATOM 4112 C CA . PRO A 1 561 ? 30.693 -6.635 41.422 1.00 18.24 560 PRO A CA 1
ATOM 4113 C C . PRO A 1 561 ? 32.038 -5.948 41.684 1.00 16.77 560 PRO A C 1
ATOM 4114 O O . PRO A 1 561 ? 32.110 -4.733 41.533 1.00 19.04 560 PRO A O 1
ATOM 4118 N N . ALA A 1 562 ? 33.070 -6.698 42.063 1.00 13.90 561 ALA A N 1
ATOM 4119 C CA . ALA A 1 562 ? 34.381 -6.102 42.314 1.00 19.13 561 ALA A CA 1
ATOM 4120 C C . ALA A 1 562 ? 35.067 -5.670 41.020 1.00 19.12 561 ALA A C 1
ATOM 4121 O O . ALA A 1 562 ? 35.806 -4.690 41.001 1.00 16.93 561 ALA A O 1
ATOM 4123 N N . TRP A 1 563 ? 34.825 -6.411 39.944 1.00 16.25 562 TRP A N 1
ATOM 4124 C CA . TRP A 1 563 ? 35.422 -6.085 38.653 1.00 15.16 562 TRP A CA 1
ATOM 4125 C C . TRP A 1 563 ? 34.730 -4.850 38.061 1.00 16.90 562 TRP A C 1
ATOM 4126 O O . TRP A 1 563 ? 35.381 -3.944 37.541 1.00 14.62 562 TRP A O 1
ATOM 4137 N N . ARG A 1 564 ? 33.404 -4.813 38.149 1.00 16.89 563 ARG A N 1
ATOM 4138 C CA . ARG A 1 564 ? 32.656 -3.634 37.724 1.00 17.37 563 ARG A CA 1
ATOM 4139 C C . ARG A 1 564 ? 33.164 -2.374 38.429 1.00 16.24 563 ARG A C 1
ATOM 4140 O O . ARG A 1 564 ? 33.276 -1.309 37.819 1.00 15.75 563 ARG A O 1
ATOM 4148 N N . ASP A 1 565 ? 33.475 -2.505 39.717 1.00 14.04 564 ASP A N 1
ATOM 4149 C CA . ASP A 1 565 ? 33.920 -1.372 40.528 1.00 17.17 564 ASP A CA 1
ATOM 4150 C C . ASP A 1 565 ? 35.409 -1.060 40.394 1.00 18.46 564 ASP A C 1
ATOM 4151 O O . ASP A 1 565 ? 35.910 -0.129 41.014 1.00 19.88 564 ASP A O 1
ATOM 4156 N N . THR A 1 566 ? 36.118 -1.842 39.592 1.00 14.21 565 THR A N 1
ATOM 4157 C CA . THR A 1 566 ? 37.523 -1.575 39.330 1.00 15.90 565 THR A CA 1
ATOM 4158 C C . THR A 1 566 ? 37.667 -0.417 38.321 1.00 18.70 565 THR A C 1
ATOM 4159 O O . THR A 1 566 ? 36.956 -0.364 37.319 1.00 21.02 565 THR A O 1
ATOM 4163 N N . ASP A 1 567 ? 38.575 0.511 38.605 1.00 17.96 566 ASP A N 1
ATOM 4164 C CA . ASP A 1 567 ? 38.795 1.680 37.753 1.00 21.34 566 ASP A CA 1
ATOM 4165 C C . ASP A 1 567 ? 39.071 1.278 36.302 1.00 13.84 566 ASP A C 1
ATOM 4166 O O . ASP A 1 567 ? 39.877 0.393 36.046 1.00 15.82 566 ASP A O 1
ATOM 4171 N N . PRO A 1 568 ? 38.384 1.921 35.349 1.00 18.80 567 PRO A N 1
ATOM 4172 C CA . PRO A 1 568 ? 38.558 1.625 33.918 1.00 16.58 567 PRO A CA 1
ATOM 4173 C C . PRO A 1 568 ? 40.019 1.642 33.479 1.00 14.68 567 PRO A C 1
ATOM 4174 O O . PRO A 1 568 ? 40.432 0.803 32.674 1.00 17.74 567 PRO A O 1
ATOM 4178 N N . ARG A 1 569 ? 40.794 2.590 34.001 1.00 18.36 568 ARG A N 1
ATOM 4179 C CA . ARG A 1 569 ? 42.220 2.659 33.698 1.00 18.28 568 ARG A CA 1
ATOM 4180 C C . ARG A 1 569 ? 42.954 1.411 34.200 1.00 20.61 568 ARG A C 1
ATOM 4181 O O . ARG A 1 569 ? 43.896 0.928 33.555 1.00 17.72 568 ARG A O 1
ATOM 4189 N N . THR A 1 570 ? 42.524 0.890 35.350 1.00 18.15 569 THR A N 1
ATOM 4190 C CA . THR A 1 570 ? 43.136 -0.306 35.921 1.00 15.86 569 THR A CA 1
ATOM 4191 C C . THR A 1 570 ? 42.790 -1.542 35.091 1.00 12.34 569 THR A C 1
ATOM 4192 O O . THR A 1 570 ? 43.654 -2.375 34.813 1.00 15.79 569 THR A O 1
ATOM 4196 N N . ARG A 1 571 ? 41.523 -1.649 34.694 1.00 13.10 570 ARG A N 1
ATOM 4197 C CA . ARG A 1 571 ? 41.091 -2.753 33.847 1.00 15.37 570 ARG A CA 1
ATOM 4198 C C . ARG A 1 571 ? 41.877 -2.727 32.526 1.00 14.71 570 ARG A C 1
ATOM 4199 O O . ARG A 1 571 ? 42.331 -3.766 32.050 1.00 15.95 570 ARG A O 1
ATOM 4207 N N . ALA A 1 572 ? 42.062 -1.534 31.966 1.00 14.05 571 ALA A N 1
ATOM 4208 C CA . ALA A 1 572 ? 42.825 -1.383 30.723 1.00 18.73 571 ALA A CA 1
ATOM 4209 C C . ALA A 1 572 ? 44.268 -1.854 30.900 1.00 15.53 571 ALA A C 1
ATOM 4210 O O . ALA A 1 572 ? 44.843 -2.466 29.992 1.00 15.84 571 ALA A O 1
ATOM 4212 N N . GLU A 1 573 ? 44.841 -1.589 32.073 1.00 12.93 572 GLU A N 1
ATOM 4213 C CA . GLU A 1 573 ? 46.205 -2.031 32.362 1.00 14.87 572 GLU A CA 1
ATOM 4214 C C . GLU A 1 573 ? 46.368 -3.547 32.204 1.00 17.87 572 GLU A C 1
ATOM 4215 O O . GLU A 1 573 ? 47.406 -4.015 31.740 1.00 16.46 572 GLU A O 1
ATOM 4221 N N . TYR A 1 574 ? 45.347 -4.316 32.579 1.00 15.48 573 TYR A N 1
ATOM 4222 C CA . TYR A 1 574 ? 45.427 -5.766 32.413 1.00 12.77 573 TYR A CA 1
ATOM 4223 C C . TYR A 1 574 ? 45.549 -6.144 30.941 1.00 14.17 573 TYR A C 1
ATOM 4224 O O . TYR A 1 574 ? 46.308 -7.042 30.584 1.00 16.36 573 TYR A O 1
ATOM 4233 N N . LEU A 1 575 ? 44.799 -5.460 30.091 1.00 14.39 574 LEU A N 1
ATOM 4234 C CA . LEU A 1 575 ? 44.864 -5.739 28.652 1.00 14.49 574 LEU A CA 1
ATOM 4235 C C . LEU A 1 575 ? 46.239 -5.403 28.082 1.00 15.64 574 LEU A C 1
ATOM 4236 O O . LEU A 1 575 ? 46.759 -6.116 27.218 1.00 16.81 574 LEU A O 1
ATOM 4241 N N . LEU A 1 576 ? 46.823 -4.309 28.559 1.00 19.57 575 LEU A N 1
ATOM 4242 C CA . LEU A 1 576 ? 48.163 -3.922 28.129 1.00 17.04 575 LEU A CA 1
ATOM 4243 C C . LEU A 1 576 ? 49.207 -4.942 28.560 1.00 20.06 575 LEU A C 1
ATOM 4244 O O . LEU A 1 576 ? 50.151 -5.225 27.814 1.00 15.87 575 LEU A O 1
ATOM 4249 N N . LYS A 1 577 ? 49.046 -5.492 29.763 1.00 15.42 576 LYS A N 1
ATOM 4250 C CA . LYS A 1 577 ? 49.944 -6.541 30.230 1.00 15.96 576 LYS A CA 1
ATOM 4251 C C . LYS A 1 577 ? 49.781 -7.793 29.387 1.00 16.67 576 LYS A C 1
ATOM 4252 O O . LYS A 1 577 ? 50.774 -8.436 29.019 1.00 15.80 576 LYS A O 1
ATOM 4258 N N . ALA A 1 578 ? 48.536 -8.127 29.060 1.00 16.19 577 ALA A N 1
ATOM 4259 C CA . ALA A 1 578 ? 48.270 -9.285 28.214 1.00 14.39 577 ALA A CA 1
ATOM 4260 C C . ALA A 1 578 ? 48.856 -9.097 26.809 1.00 15.53 577 ALA A C 1
ATOM 4261 O O . ALA A 1 578 ? 49.320 -10.057 26.194 1.00 14.06 577 ALA A O 1
ATOM 4263 N N . ALA A 1 579 ? 48.828 -7.863 26.310 1.00 17.03 578 ALA A N 1
ATOM 4264 C CA . ALA A 1 579 ? 49.391 -7.555 24.992 1.00 18.44 578 ALA A CA 1
ATOM 4265 C C . ALA A 1 579 ? 50.913 -7.716 24.989 1.00 14.26 578 ALA A C 1
ATOM 4266 O O . ALA A 1 579 ? 51.490 -8.236 24.028 1.00 15.24 578 ALA A O 1
ATOM 4268 N N . GLN A 1 580 ? 51.570 -7.282 26.061 1.00 15.91 579 GLN A N 1
ATOM 4269 C CA . GLN A 1 580 ? 53.015 -7.473 26.153 1.00 17.80 579 GLN A CA 1
ATOM 4270 C C . GLN A 1 580 ? 53.347 -8.967 26.278 1.00 18.45 579 GLN A C 1
ATOM 4271 O O . GLN A 1 580 ? 54.323 -9.442 25.695 1.00 18.91 579 GLN A O 1
ATOM 4277 N N . ALA A 1 581 ? 52.522 -9.715 27.015 1.00 17.78 580 ALA A N 1
ATOM 4278 C CA . ALA A 1 581 ? 52.729 -11.162 27.140 1.00 16.65 580 ALA A CA 1
ATOM 4279 C C . ALA A 1 581 ? 52.643 -11.874 25.784 1.00 17.24 580 ALA A C 1
ATOM 4280 O O . ALA A 1 581 ? 53.412 -12.792 25.507 1.00 16.70 580 ALA A O 1
ATOM 4282 N N . ALA A 1 582 ? 51.712 -11.435 24.945 1.00 14.74 581 ALA A N 1
ATOM 4283 C CA . ALA A 1 582 ? 51.520 -12.023 23.621 1.00 12.29 581 ALA A CA 1
ATOM 4284 C C . ALA A 1 582 ? 52.637 -11.596 22.677 1.00 14.50 581 ALA A C 1
ATOM 4285 O O . ALA A 1 582 ? 53.176 -12.410 21.918 1.00 16.43 581 ALA A O 1
ATOM 4287 N N . ARG A 1 583 ? 52.983 -10.315 22.739 1.00 13.53 582 ARG A N 1
ATOM 4288 C CA . ARG A 1 583 ? 54.061 -9.768 21.928 1.00 15.94 582 ARG A CA 1
ATOM 4289 C C . ARG A 1 583 ? 55.356 -10.543 22.165 1.00 17.95 582 ARG A C 1
ATOM 4290 O O . ARG A 1 583 ? 56.082 -10.848 21.227 1.00 13.95 582 ARG A O 1
ATOM 4298 N N . LYS A 1 584 ? 55.619 -10.898 23.418 1.00 13.75 583 LYS A N 1
ATOM 4299 C CA . LYS A 1 584 ? 56.816 -11.664 23.764 1.00 12.25 583 LYS A CA 1
ATOM 4300 C C . LYS A 1 584 ? 56.774 -13.102 23.263 1.00 18.43 583 LYS A C 1
ATOM 4301 O O . LYS A 1 584 ? 57.809 -13.769 23.207 1.00 24.52 583 LYS A O 1
ATOM 4307 N N . ARG A 1 585 ? 55.587 -13.589 22.913 1.00 16.79 584 ARG A N 1
ATOM 4308 C CA . ARG A 1 585 ? 55.439 -14.980 22.472 1.00 15.32 584 ARG A CA 1
ATOM 4309 C C . ARG A 1 585 ? 54.975 -15.084 21.020 1.00 17.96 584 ARG A C 1
ATOM 4310 O O . ARG A 1 585 ? 54.416 -16.103 20.612 1.00 17.08 584 ARG A O 1
ATOM 4318 N N . LEU A 1 586 ? 55.215 -14.029 20.253 1.00 14.21 585 LEU A N 1
ATOM 4319 C CA . LEU A 1 586 ? 54.640 -13.906 18.913 1.00 14.62 585 LEU A CA 1
ATOM 4320 C C . LEU A 1 586 ? 54.876 -15.114 18.004 1.00 13.01 585 LEU A C 1
ATOM 4321 O O . LEU A 1 586 ? 53.917 -15.688 17.485 1.00 15.43 585 LEU A O 1
ATOM 4326 N N . PHE A 1 587 ? 56.131 -15.525 17.820 1.00 15.60 586 PHE A N 1
ATOM 4327 C CA . PHE A 1 587 ? 56.386 -16.639 16.902 1.00 17.33 586 PHE A CA 1
ATOM 4328 C C . PHE A 1 587 ? 55.901 -17.960 17.489 1.00 14.79 586 PHE A C 1
ATOM 4329 O O . PHE A 1 587 ? 55.436 -18.831 16.771 1.00 13.68 586 PHE A O 1
ATOM 4337 N N . GLU A 1 588 ? 56.001 -18.098 18.807 1.00 11.93 587 GLU A N 1
ATOM 4338 C CA . GLU A 1 588 ? 55.520 -19.309 19.462 1.00 12.53 587 GLU A CA 1
ATOM 4339 C C . GLU A 1 588 ? 54.004 -19.484 19.279 1.00 15.17 587 GLU A C 1
ATOM 4340 O O . GLU A 1 588 ? 53.526 -20.557 18.888 1.00 14.09 587 GLU A O 1
ATOM 4346 N N . LEU A 1 589 ? 53.257 -18.422 19.570 1.00 10.39 588 LEU A N 1
ATOM 4347 C CA . LEU A 1 589 ? 51.803 -18.411 19.417 1.00 18.57 588 LEU A CA 1
ATOM 4348 C C . LEU A 1 589 ? 51.408 -18.670 17.961 1.00 16.41 588 LEU A C 1
ATOM 4349 O O . LEU A 1 589 ? 50.433 -19.366 17.673 1.00 13.34 588 LEU A O 1
ATOM 4354 N N . SER A 1 590 ? 52.189 -18.121 17.045 1.00 14.61 589 SER A N 1
ATOM 4355 C CA . SER A 1 590 ? 51.945 -18.324 15.623 1.00 12.66 589 SER A CA 1
ATOM 4356 C C . SER A 1 590 ? 52.109 -19.791 15.220 1.00 13.32 589 SER A C 1
ATOM 4357 O O . SER A 1 590 ? 51.288 -20.345 14.479 1.00 13.47 589 SER A O 1
ATOM 4360 N N . ALA A 1 591 ? 53.180 -20.413 15.701 1.00 17.74 590 ALA A N 1
ATOM 4361 C CA . ALA A 1 591 ? 53.498 -21.793 15.332 1.00 15.19 590 ALA A CA 1
ATOM 4362 C C . ALA A 1 591 ? 52.399 -22.759 15.750 1.00 17.37 590 ALA A C 1
ATOM 4363 O O . ALA A 1 591 ? 52.135 -23.747 15.067 1.00 13.79 590 ALA A O 1
ATOM 4365 N N . TRP A 1 592 ? 51.768 -22.479 16.883 1.00 12.61 591 TRP A N 1
ATOM 4366 C CA . TRP A 1 592 ? 50.673 -23.316 17.356 1.00 12.03 591 TRP A CA 1
ATOM 4367 C C . TRP A 1 592 ? 49.529 -23.310 16.348 1.00 10.53 591 TRP A C 1
ATOM 4368 O O . TRP A 1 592 ? 48.888 -24.325 16.114 1.00 16.43 591 TRP A O 1
ATOM 4379 N N . GLN A 1 593 ? 49.258 -22.139 15.779 1.00 13.22 592 GLN A N 1
ATOM 4380 C CA . GLN A 1 593 ? 48.171 -22.001 14.822 1.00 17.38 592 GLN A CA 1
ATOM 4381 C C . GLN A 1 593 ? 48.489 -22.696 13.503 1.00 16.32 592 GLN A C 1
ATOM 4382 O O . GLN A 1 593 ? 47.608 -23.282 12.880 1.00 12.73 592 GLN A O 1
ATOM 4388 N N . VAL A 1 594 ? 49.753 -22.643 13.092 1.00 13.31 593 VAL A N 1
ATOM 4389 C CA . VAL A 1 594 ? 50.197 -23.357 11.900 1.00 14.86 593 VAL A CA 1
ATOM 4390 C C . VAL A 1 594 ? 49.825 -24.835 11.997 1.00 15.74 593 VAL A C 1
ATOM 4391 O O . VAL A 1 594 ? 49.259 -25.406 11.064 1.00 14.45 593 VAL A O 1
ATOM 4395 N N . LEU A 1 595 ? 50.108 -25.435 13.148 1.00 11.93 594 LEU A N 1
ATOM 4396 C CA . LEU A 1 595 ? 49.850 -26.860 13.347 1.00 13.86 594 LEU A CA 1
ATOM 4397 C C . LEU A 1 595 ? 48.396 -27.201 13.719 1.00 14.63 594 LEU A C 1
ATOM 4398 O O . LEU A 1 595 ? 47.861 -28.200 13.249 1.00 14.89 594 LEU A O 1
ATOM 4403 N N . GLU A 1 596 ? 47.770 -26.410 14.587 1.00 16.55 595 GLU A N 1
ATOM 4404 C CA . GLU A 1 596 ? 46.438 -26.789 15.065 1.00 16.21 595 GLU A CA 1
ATOM 4405 C C . GLU A 1 596 ? 45.311 -26.527 14.058 1.00 15.82 595 GLU A C 1
ATOM 4406 O O . GLU A 1 596 ? 44.310 -27.238 14.060 1.00 14.82 595 GLU A O 1
ATOM 4412 N N . ILE A 1 597 ? 45.451 -25.512 13.210 1.00 14.83 596 ILE A N 1
ATOM 4413 C CA . ILE A 1 597 ? 44.352 -25.182 12.301 1.00 12.87 596 ILE A CA 1
ATOM 4414 C C . ILE A 1 597 ? 44.814 -24.913 10.864 1.00 12.18 596 ILE A C 1
ATOM 4415 O O . ILE A 1 597 ? 44.028 -24.479 10.034 1.00 15.17 596 ILE A O 1
ATOM 4420 N N . GLY A 1 598 ? 46.084 -25.173 10.569 1.00 10.38 597 GLY A N 1
ATOM 4421 C CA . GLY A 1 598 ? 46.546 -25.094 9.191 1.00 10.34 597 GLY A CA 1
ATOM 4422 C C . GLY A 1 598 ? 46.682 -23.680 8.653 1.00 13.37 597 GLY A C 1
ATOM 4423 O O . GLY A 1 598 ? 46.445 -23.427 7.457 1.00 12.18 597 GLY A O 1
ATOM 4424 N N . LYS A 1 599 ? 47.066 -22.755 9.530 1.00 14.16 598 LYS A N 1
ATOM 4425 C CA . LYS A 1 599 ? 47.426 -21.404 9.111 1.00 11.47 598 LYS A CA 1
ATOM 4426 C C . LYS A 1 599 ? 48.793 -21.406 8.434 1.00 13.83 598 LYS A C 1
ATOM 4427 O O . LYS A 1 599 ? 49.731 -22.037 8.922 1.00 11.64 598 LYS A O 1
ATOM 4433 N N . GLN A 1 600 ? 48.902 -20.692 7.317 1.00 10.46 599 GLN A N 1
ATOM 4434 C CA . GLN A 1 600 ? 50.190 -20.444 6.689 1.00 11.28 599 GLN A CA 1
ATOM 4435 C C . GLN A 1 600 ? 50.984 -19.506 7.598 1.00 15.47 599 GLN A C 1
ATOM 4436 O O . GLN A 1 600 ? 50.394 -18.861 8.468 1.00 13.44 599 GLN A O 1
ATOM 4442 N N . TRP A 1 601 ? 52.304 -19.431 7.411 1.00 14.08 600 TRP A N 1
ATOM 4443 C CA . TRP A 1 601 ? 53.158 -18.682 8.345 1.00 14.76 600 TRP A CA 1
ATOM 4444 C C . TRP A 1 601 ? 52.686 -17.244 8.524 1.00 18.45 600 TRP A C 1
ATOM 4445 O O . TRP A 1 601 ? 52.561 -16.776 9.647 1.00 15.92 600 TRP A O 1
ATOM 4456 N N . ASP A 1 602 ? 52.441 -16.543 7.415 1.00 14.16 601 ASP A N 1
ATOM 4457 C CA . ASP A 1 602 ? 51.960 -15.158 7.479 1.00 10.57 601 ASP A CA 1
ATOM 4458 C C . ASP A 1 602 ? 50.562 -15.035 8.104 1.00 12.93 601 ASP A C 1
ATOM 4459 O O . ASP A 1 602 ? 50.295 -14.103 8.863 1.00 11.44 601 ASP A O 1
ATOM 4464 N N . GLN A 1 603 ? 49.673 -15.965 7.761 1.00 14.32 602 GLN A N 1
ATOM 4465 C CA . GLN A 1 603 ? 48.313 -15.976 8.288 1.00 15.60 602 GLN A CA 1
ATOM 4466 C C . GLN A 1 603 ? 48.339 -16.159 9.799 1.00 13.89 602 GLN A C 1
ATOM 4467 O O . GLN A 1 603 ? 47.586 -15.515 10.548 1.00 10.93 602 GLN A O 1
ATOM 4473 N N . ALA A 1 604 ? 49.216 -17.045 10.245 1.00 9.37 603 ALA A N 1
ATOM 4474 C CA . ALA A 1 604 ? 49.340 -17.326 11.674 1.00 12.22 603 ALA A CA 1
ATOM 4475 C C . ALA A 1 604 ? 49.840 -16.100 12.448 1.00 12.09 603 ALA A C 1
ATOM 4476 O O . ALA A 1 604 ? 49.273 -15.721 13.486 1.00 13.69 603 ALA A O 1
ATOM 4478 N N . TYR A 1 605 ? 50.897 -15.479 11.934 1.00 12.03 604 TYR A N 1
ATOM 4479 C CA . TYR A 1 605 ? 51.492 -14.309 12.581 1.00 13.05 604 TYR A CA 1
ATOM 4480 C C . TYR A 1 605 ? 50.497 -13.155 12.628 1.00 12.55 604 TYR A C 1
ATOM 4481 O O . TYR A 1 605 ? 50.361 -12.486 13.656 1.00 15.73 604 TYR A O 1
ATOM 4490 N N . ALA A 1 606 ? 49.792 -12.947 11.516 1.00 10.82 605 ALA A N 1
ATOM 4491 C CA . ALA A 1 606 ? 48.760 -11.916 11.430 1.00 10.30 605 ALA A CA 1
ATOM 4492 C C . ALA A 1 606 ? 47.606 -12.147 12.413 1.00 11.59 605 ALA A C 1
ATOM 4493 O O . ALA A 1 606 ? 46.969 -11.195 12.871 1.00 14.76 605 ALA A O 1
ATOM 4495 N N . ASP A 1 607 ? 47.325 -13.405 12.728 1.00 12.02 606 ASP A N 1
ATOM 4496 C CA . ASP A 1 607 ? 46.274 -13.712 13.704 1.00 10.70 606 ASP A CA 1
ATOM 4497 C C . ASP A 1 607 ? 46.716 -13.230 15.083 1.00 13.73 606 ASP A C 1
ATOM 4498 O O . ASP A 1 607 ? 45.920 -12.668 15.852 1.00 12.36 606 ASP A O 1
ATOM 4503 N N . VAL A 1 608 ? 47.987 -13.453 15.403 1.00 12.44 607 VAL A N 1
ATOM 4504 C CA . VAL A 1 608 ? 48.503 -13.038 16.712 1.00 11.47 607 VAL A CA 1
ATOM 4505 C C . VAL A 1 608 ? 48.645 -11.520 16.809 1.00 13.30 607 VAL A C 1
ATOM 4506 O O . VAL A 1 608 ? 48.298 -10.928 17.840 1.00 12.86 607 VAL A O 1
ATOM 4510 N N . THR A 1 609 ? 49.141 -10.878 15.748 1.00 11.92 608 THR A N 1
ATOM 4511 C CA . THR A 1 609 ? 49.258 -9.417 15.774 1.00 12.48 608 THR A CA 1
ATOM 4512 C C . THR A 1 609 ? 47.891 -8.737 15.892 1.00 12.93 608 THR A C 1
ATOM 4513 O O . THR A 1 609 ? 47.772 -7.682 16.520 1.00 12.76 608 THR A O 1
ATOM 4517 N N . GLU A 1 610 ? 46.871 -9.330 15.277 1.00 13.48 609 GLU A N 1
ATOM 4518 C CA . GLU A 1 610 ? 45.514 -8.797 15.398 1.00 8.61 609 GLU A CA 1
ATOM 4519 C C . GLU A 1 610 ? 45.021 -8.881 16.850 1.00 8.69 609 GLU A C 1
ATOM 4520 O O . GLU A 1 610 ? 44.443 -7.933 17.367 1.00 16.01 609 GLU A O 1
ATOM 4526 N N . ALA A 1 611 ? 45.245 -10.030 17.485 1.00 8.77 610 ALA A N 1
ATOM 4527 C CA . ALA A 1 611 ? 44.965 -10.193 18.912 1.00 10.65 610 ALA A CA 1
ATOM 4528 C C . ALA A 1 611 ? 45.634 -9.094 19.748 1.00 16.68 610 ALA A C 1
ATOM 4529 O O . ALA A 1 611 ? 45.006 -8.487 20.628 1.00 14.97 610 ALA A O 1
ATOM 4531 N N . ILE A 1 612 ? 46.908 -8.845 19.465 1.00 12.19 611 ILE A N 1
ATOM 4532 C CA . ILE A 1 612 ? 47.663 -7.816 20.173 1.00 14.26 611 ILE A CA 1
ATOM 4533 C C . ILE A 1 612 ? 47.027 -6.454 19.913 1.00 17.00 611 ILE A C 1
ATOM 4534 O O . ILE A 1 612 ? 46.833 -5.662 20.837 1.00 17.24 611 ILE A O 1
ATOM 4539 N N . ASP A 1 613 ? 46.681 -6.193 18.653 1.00 10.98 612 ASP A N 1
ATOM 4540 C CA . ASP A 1 613 ? 46.036 -4.930 18.299 1.00 11.65 612 ASP A CA 1
ATOM 4541 C C . ASP A 1 613 ? 44.727 -4.690 19.068 1.00 11.93 612 ASP A C 1
ATOM 4542 O O . ASP A 1 613 ? 44.483 -3.577 19.508 1.00 12.45 612 ASP A O 1
ATOM 4547 N N . PHE A 1 614 ? 43.884 -5.714 19.199 1.00 10.22 613 PHE A N 1
ATOM 4548 C CA . PHE A 1 614 ? 42.612 -5.567 19.925 1.00 11.76 613 PHE A CA 1
ATOM 4549 C C . PHE A 1 614 ? 42.901 -5.156 21.367 1.00 12.37 613 PHE A C 1
ATOM 4550 O O . PHE A 1 614 ? 42.278 -4.242 21.920 1.00 12.72 613 PHE A O 1
ATOM 4558 N N . LEU A 1 615 ? 43.868 -5.835 21.970 1.00 11.77 614 LEU A N 1
ATOM 4559 C CA . LEU A 1 615 ? 44.241 -5.539 23.351 1.00 14.40 614 LEU A CA 1
ATOM 4560 C C . LEU A 1 615 ? 44.697 -4.086 23.517 1.00 17.98 614 LEU A C 1
ATOM 4561 O O . LEU A 1 615 ? 44.195 -3.367 24.394 1.00 11.38 614 LEU A O 1
ATOM 4566 N N . GLU A 1 616 ? 45.628 -3.652 22.666 1.00 11.97 615 GLU A N 1
ATOM 4567 C CA . GLU A 1 616 ? 46.149 -2.284 22.728 1.00 12.41 615 GLU A CA 1
ATOM 4568 C C . GLU A 1 616 ? 45.061 -1.250 22.432 1.00 13.52 615 GLU A C 1
ATOM 4569 O O . GLU A 1 616 ? 45.023 -0.171 23.029 1.00 13.27 615 GLU A O 1
ATOM 4575 N N . TYR A 1 617 ? 44.192 -1.580 21.482 1.00 16.28 616 TYR A N 1
ATOM 4576 C CA . TYR A 1 617 ? 43.173 -0.649 21.030 1.00 13.68 616 TYR A CA 1
ATOM 4577 C C . TYR A 1 617 ? 42.020 -0.547 22.027 1.00 10.85 616 TYR A C 1
ATOM 4578 O O . TYR A 1 617 ? 41.588 0.545 22.364 1.00 11.36 616 TYR A O 1
ATOM 4587 N N . TYR A 1 618 ? 41.503 -1.689 22.473 1.00 9.98 617 TYR A N 1
ATOM 4588 C CA . TYR A 1 618 ? 40.419 -1.675 23.454 1.00 13.13 617 TYR A CA 1
ATOM 4589 C C . TYR A 1 618 ? 40.863 -1.107 24.805 1.00 13.44 617 TYR A C 1
ATOM 4590 O O . TYR A 1 618 ? 40.056 -0.514 25.505 1.00 13.45 617 TYR A O 1
ATOM 4599 N N . ALA A 1 619 ? 42.136 -1.264 25.167 1.00 11.76 618 ALA A N 1
ATOM 4600 C CA . ALA A 1 619 ? 42.628 -0.626 26.392 1.00 13.25 618 ALA A CA 1
ATOM 4601 C C . ALA A 1 619 ? 42.481 0.888 26.290 1.00 15.47 618 ALA A C 1
ATOM 4602 O O . ALA A 1 619 ? 41.965 1.541 27.202 1.00 13.00 618 ALA A O 1
ATOM 4604 N N . ARG A 1 620 ? 42.929 1.439 25.168 1.00 13.48 619 ARG A N 1
ATOM 4605 C CA . ARG A 1 620 ? 42.858 2.878 24.937 1.00 15.98 619 ARG A CA 1
ATOM 4606 C C . ARG A 1 620 ? 41.410 3.359 24.833 1.00 14.01 619 ARG A C 1
ATOM 4607 O O . ARG A 1 620 ? 41.065 4.425 25.344 1.00 15.65 619 ARG A O 1
ATOM 4615 N N . GLU A 1 621 ? 40.568 2.568 24.182 1.00 10.42 620 GLU A N 1
ATOM 4616 C CA . GLU A 1 621 ? 39.162 2.921 24.063 1.00 10.41 620 GLU A CA 1
ATOM 4617 C C . GLU A 1 621 ? 38.478 2.985 25.434 1.00 10.61 620 GLU A C 1
ATOM 4618 O O . GLU A 1 621 ? 37.690 3.885 25.686 1.00 13.99 620 GLU A O 1
ATOM 4624 N N . MET A 1 622 ? 38.779 2.039 26.314 1.00 11.81 621 MET A N 1
ATOM 4625 C CA . MET A 1 622 ? 38.141 2.062 27.630 1.00 12.61 621 MET A CA 1
ATOM 4626 C C . MET A 1 622 ? 38.627 3.267 28.422 1.00 16.98 621 MET A C 1
ATOM 4627 O O . MET A 1 622 ? 37.865 3.877 29.177 1.00 16.70 621 MET A O 1
ATOM 4632 N N . ILE A 1 623 ? 39.902 3.605 28.257 1.00 11.90 622 ILE A N 1
ATOM 4633 C CA . ILE A 1 623 ? 40.463 4.777 28.945 1.00 13.27 622 ILE A CA 1
ATOM 4634 C C . ILE A 1 623 ? 39.757 6.030 28.436 1.00 14.77 622 ILE A C 1
ATOM 4635 O O . ILE A 1 623 ? 39.404 6.926 29.205 1.00 13.90 622 ILE A O 1
ATOM 4640 N N . ARG A 1 624 ? 39.531 6.076 27.131 1.00 13.08 623 ARG A N 1
ATOM 4641 C CA . ARG A 1 624 ? 38.837 7.201 26.525 1.00 14.82 623 ARG A CA 1
ATOM 4642 C C . ARG A 1 624 ? 37.398 7.308 27.031 1.00 16.01 623 ARG A C 1
ATOM 4643 O O . ARG A 1 624 ? 36.905 8.402 27.312 1.00 17.23 623 ARG A O 1
ATOM 4651 N N . LEU A 1 625 ? 36.726 6.167 27.139 1.00 12.61 624 LEU A N 1
ATOM 4652 C CA . LEU A 1 625 ? 35.295 6.154 27.458 1.00 14.79 624 LEU A CA 1
ATOM 4653 C C . LEU A 1 625 ? 35.024 6.097 28.957 1.00 18.18 624 LEU A C 1
ATOM 4654 O O . LEU A 1 625 ? 33.886 6.252 29.398 1.00 18.56 624 LEU A O 1
ATOM 4659 N N . GLY A 1 626 ? 36.078 5.889 29.733 1.00 16.41 625 GLY A N 1
ATOM 4660 C CA . GLY A 1 626 ? 35.943 5.571 31.146 1.00 16.27 625 GLY A CA 1
ATOM 4661 C C . GLY A 1 626 ? 35.689 6.723 32.097 1.00 24.64 625 GLY A C 1
ATOM 4662 O O . GLY A 1 626 ? 35.317 6.497 33.249 1.00 25.00 625 GLY A O 1
ATOM 4663 N N . GLN A 1 627 ? 35.892 7.954 31.641 1.00 23.29 626 GLN A N 1
ATOM 4664 C CA . GLN A 1 627 ? 35.654 9.108 32.507 1.00 28.57 626 GLN A CA 1
ATOM 4665 C C . GLN A 1 627 ? 34.279 9.724 32.238 1.00 22.87 626 GLN A C 1
ATOM 4666 O O . GLN A 1 627 ? 33.970 10.043 31.100 1.00 23.69 626 GLN A O 1
ATOM 4668 N N . PRO A 1 628 ? 33.451 9.895 33.288 1.00 24.48 627 PRO A N 1
ATOM 4669 C CA . PRO A 1 628 ? 32.157 10.573 33.129 1.00 21.77 627 PRO A CA 1
ATOM 4670 C C . PRO A 1 628 ? 32.306 11.962 32.515 1.00 20.51 627 PRO A C 1
ATOM 4671 O O . PRO A 1 628 ? 33.211 12.702 32.888 1.00 25.07 627 PRO A O 1
ATOM 4675 N N . GLN A 1 629 ? 31.428 12.304 31.579 1.00 23.39 628 GLN A N 1
ATOM 4676 C CA . GLN A 1 629 ? 31.486 13.600 30.920 1.00 19.41 628 GLN A CA 1
ATOM 4677 C C . GLN A 1 629 ? 30.280 14.441 31.294 1.00 15.98 628 GLN A C 1
ATOM 4678 O O . GLN A 1 629 ? 29.152 13.942 31.297 1.00 15.25 628 GLN A O 1
ATOM 4684 N N . ARG A 1 630 ? 30.513 15.713 31.601 1.00 15.25 629 ARG A N 1
ATOM 4685 C CA . ARG A 1 630 ? 29.402 16.622 31.824 1.00 15.86 629 ARG A CA 1
ATOM 4686 C C . ARG A 1 630 ? 28.617 16.776 30.531 1.00 22.57 629 ARG A C 1
ATOM 4687 O O . ARG A 1 630 ? 29.213 16.931 29.466 1.00 16.14 629 ARG A O 1
ATOM 4695 N N . VAL A 1 631 ? 27.293 16.710 30.617 1.00 15.51 630 VAL A N 1
ATOM 4696 C CA . VAL A 1 631 ? 26.441 17.006 29.466 1.00 15.46 630 VAL A CA 1
ATOM 4697 C C . VAL A 1 631 ? 25.441 18.105 29.829 1.00 17.88 630 VAL A C 1
ATOM 4698 O O . VAL A 1 631 ? 25.003 18.211 30.982 1.00 16.88 630 VAL A O 1
ATOM 4702 N N . GLY A 1 632 ? 25.085 18.940 28.856 1.00 16.24 631 GLY A N 1
ATOM 4703 C CA . GLY A 1 632 ? 24.338 20.150 29.154 1.00 16.86 631 GLY A CA 1
ATOM 4704 C C . GLY A 1 632 ? 25.226 21.224 29.772 1.00 17.41 631 GLY A C 1
ATOM 4705 O O . GLY A 1 632 ? 26.328 20.944 30.248 1.00 17.31 631 GLY A O 1
ATOM 4706 N N . HIS A 1 633 ? 24.759 22.461 29.770 1.00 18.03 632 HIS A N 1
ATOM 4707 C CA . HIS A 1 633 ? 25.567 23.556 30.290 1.00 18.62 632 HIS A CA 1
ATOM 4708 C C . HIS A 1 633 ? 24.772 24.521 31.177 1.00 19.31 632 HIS A C 1
ATOM 4709 O O . HIS A 1 633 ? 25.226 25.634 31.460 1.00 19.93 632 HIS A O 1
ATOM 4716 N N . ALA A 1 634 ? 23.595 24.092 31.622 1.00 19.23 633 ALA A N 1
ATOM 4717 C CA . ALA A 1 634 ? 22.770 24.920 32.509 1.00 19.86 633 ALA A CA 1
ATOM 4718 C C . ALA A 1 634 ? 23.410 25.007 33.900 1.00 20.15 633 ALA A C 1
ATOM 4719 O O . ALA A 1 634 ? 23.870 24.005 34.432 1.00 20.60 633 ALA A O 1
ATOM 4721 N N . PRO A 1 635 ? 23.454 26.210 34.480 1.00 20.91 634 PRO A N 1
ATOM 4722 C CA . PRO A 1 635 ? 24.064 26.380 35.805 1.00 21.27 634 PRO A CA 1
ATOM 4723 C C . PRO A 1 635 ? 23.160 25.796 36.907 1.00 21.25 634 PRO A C 1
ATOM 4724 O O . PRO A 1 635 ? 22.019 25.449 36.622 1.00 21.05 634 PRO A O 1
ATOM 4728 N N . GLY A 1 636 ? 23.672 25.680 38.133 1.00 21.46 635 GLY A N 1
ATOM 4729 C CA . GLY A 1 636 ? 22.909 25.110 39.232 1.00 21.48 635 GLY A CA 1
ATOM 4730 C C . GLY A 1 636 ? 22.628 23.627 39.041 1.00 20.69 635 GLY A C 1
ATOM 4731 O O . GLY A 1 636 ? 21.864 23.030 39.799 1.00 20.64 635 GLY A O 1
ATOM 4732 N N . GLU A 1 637 ? 23.263 23.030 38.036 1.00 20.10 636 GLU A N 1
ATOM 4733 C CA . GLU A 1 637 ? 22.998 21.650 37.646 1.00 19.36 636 GLU A CA 1
ATOM 4734 C C . GLU A 1 637 ? 24.243 20.985 37.092 1.00 22.46 636 GLU A C 1
ATOM 4735 O O . GLU A 1 637 ? 24.980 21.594 36.315 1.00 20.09 636 GLU A O 1
ATOM 4741 N N . LEU A 1 638 ? 24.468 19.732 37.479 1.00 18.38 637 LEU A N 1
ATOM 4742 C CA . LEU A 1 638 ? 25.522 18.923 36.879 1.00 17.84 637 LEU A CA 1
ATOM 4743 C C . LEU A 1 638 ? 24.928 17.618 36.403 1.00 19.24 637 LEU A C 1
ATOM 4744 O O . LEU A 1 638 ? 24.396 16.860 37.209 1.00 20.01 637 LEU A O 1
ATOM 4749 N N . ASN A 1 639 ? 24.985 17.371 35.094 1.00 16.80 638 ASN A N 1
ATOM 4750 C CA . ASN A 1 639 ? 24.656 16.055 34.556 1.00 16.18 638 ASN A CA 1
ATOM 4751 C C . ASN A 1 639 ? 25.913 15.382 34.072 1.00 21.18 638 ASN A C 1
ATOM 4752 O O . ASN A 1 639 ? 26.638 15.948 33.255 1.00 16.64 638 ASN A O 1
ATOM 4757 N N . HIS A 1 640 ? 26.165 14.172 34.557 1.00 15.43 639 HIS A N 1
ATOM 4758 C CA . HIS A 1 640 ? 27.297 13.400 34.070 1.00 16.65 639 HIS A CA 1
ATOM 4759 C C . HIS A 1 640 ? 26.798 12.128 33.411 1.00 20.45 639 HIS A C 1
ATOM 4760 O O . HIS A 1 640 ? 25.957 11.418 33.963 1.00 17.82 639 HIS A O 1
ATOM 4767 N N . TYR A 1 641 ? 27.313 11.871 32.213 1.00 14.11 640 TYR A N 1
ATOM 4768 C CA . TYR A 1 641 ? 26.910 10.742 31.391 1.00 13.61 640 TYR A CA 1
ATOM 4769 C C . TYR A 1 641 ? 28.102 9.798 31.359 1.00 17.74 640 TYR A C 1
ATOM 4770 O O . TYR A 1 641 ? 29.238 10.227 31.109 1.00 18.63 640 TYR A O 1
ATOM 4779 N N . PHE A 1 642 ? 27.860 8.518 31.622 1.00 13.00 641 PHE A N 1
ATOM 4780 C CA . PHE A 1 642 ? 28.949 7.553 31.715 1.00 12.74 641 PHE A CA 1
ATOM 4781 C C . PHE A 1 642 ? 28.419 6.149 31.463 1.00 15.79 641 PHE A C 1
ATOM 4782 O O . PHE A 1 642 ? 27.217 5.967 31.282 1.00 15.19 641 PHE A O 1
ATOM 4790 N N . TYR A 1 643 ? 29.314 5.165 31.451 1.00 12.14 642 TYR A N 1
ATOM 4791 C CA . TYR A 1 643 ? 28.948 3.800 31.084 1.00 16.71 642 TYR A CA 1
ATOM 4792 C C . TYR A 1 643 ? 29.200 2.777 32.186 1.00 18.30 642 TYR A C 1
ATOM 4793 O O . TYR A 1 643 ? 30.111 2.930 33.002 1.00 18.19 642 TYR A O 1
ATOM 4802 N N . GLU A 1 644 ? 28.372 1.738 32.193 1.00 16.46 643 GLU A N 1
ATOM 4803 C CA . GLU A 1 644 ? 28.457 0.655 33.164 1.00 18.16 643 GLU A CA 1
ATOM 4804 C C . GLU A 1 644 ? 28.419 -0.667 32.432 1.00 16.00 643 GLU A C 1
ATOM 4805 O O . GLU A 1 644 ? 27.715 -0.802 31.435 1.00 14.33 643 GLU A O 1
ATOM 4811 N N . PRO A 1 645 ? 29.144 -1.665 32.942 1.00 17.28 644 PRO A N 1
ATOM 4812 C CA . PRO A 1 645 ? 29.045 -2.981 32.315 1.00 16.84 644 PRO A CA 1
ATOM 4813 C C . PRO A 1 645 ? 27.688 -3.634 32.568 1.00 15.63 644 PRO A C 1
ATOM 4814 O O . PRO A 1 645 ? 26.879 -3.125 33.346 1.00 18.64 644 PRO A O 1
ATOM 4818 N N . LYS A 1 646 ? 27.475 -4.774 31.919 1.00 22.26 645 LYS A N 1
ATOM 4819 C CA . LYS A 1 646 ? 26.201 -5.482 31.950 1.00 19.94 645 LYS A CA 1
ATOM 4820 C C . LYS A 1 646 ? 26.197 -6.656 32.923 1.00 22.26 645 LYS A C 1
ATOM 4821 O O . LYS A 1 646 ? 25.220 -6.884 33.638 1.00 22.24 645 LYS A O 1
ATOM 4827 N N . GLY A 1 647 ? 27.284 -7.413 32.951 1.00 18.38 646 GLY A N 1
ATOM 4828 C CA . GLY A 1 647 ? 27.350 -8.547 33.845 1.00 17.49 646 GLY A CA 1
ATOM 4829 C C . GLY A 1 647 ? 28.175 -9.689 33.304 1.00 19.14 646 GLY A C 1
ATOM 4830 O O . GLY A 1 647 ? 29.366 -9.539 33.045 1.00 16.00 646 GLY A O 1
ATOM 4831 N N . VAL A 1 648 ? 27.544 -10.845 33.148 1.00 14.22 647 VAL A N 1
ATOM 4832 C CA . VAL A 1 648 ? 28.252 -12.001 32.632 1.00 13.68 647 VAL A CA 1
ATOM 4833 C C . VAL A 1 648 ? 28.062 -12.111 31.129 1.00 13.98 647 VAL A C 1
ATOM 4834 O O . VAL A 1 648 ? 26.934 -12.094 30.632 1.00 13.67 647 VAL A O 1
ATOM 4838 N N . ALA A 1 649 ? 29.182 -12.197 30.414 1.00 14.26 648 ALA A N 1
ATOM 4839 C CA . ALA A 1 649 ? 29.176 -12.319 28.955 1.00 10.56 648 ALA A CA 1
ATOM 4840 C C . ALA A 1 649 ? 29.547 -13.733 28.520 1.00 16.98 648 ALA A C 1
ATOM 4841 O O . ALA A 1 649 ? 30.588 -14.248 28.908 1.00 16.83 648 ALA A O 1
ATOM 4843 N N . ALA A 1 650 ? 28.704 -14.355 27.701 1.00 14.86 649 ALA A N 1
ATOM 4844 C CA . ALA A 1 650 ? 29.094 -15.599 27.044 1.00 13.15 649 ALA A CA 1
ATOM 4845 C C . ALA A 1 650 ? 29.836 -15.248 25.752 1.00 12.69 649 ALA A C 1
ATOM 4846 O O . ALA A 1 650 ? 29.346 -14.464 24.941 1.00 13.53 649 ALA A O 1
ATOM 4848 N N . VAL A 1 651 ? 31.029 -15.806 25.583 1.00 12.36 650 VAL A N 1
ATOM 4849 C CA . VAL A 1 651 ? 31.836 -15.537 24.392 1.00 13.76 650 VAL A CA 1
ATOM 4850 C C . VAL A 1 651 ? 32.001 -16.844 23.638 1.00 14.71 650 VAL A C 1
ATOM 4851 O O . VAL A 1 651 ? 32.614 -17.787 24.134 1.00 13.43 650 VAL A O 1
ATOM 4855 N N . ILE A 1 652 ? 31.407 -16.906 22.452 1.00 14.66 651 ILE A N 1
ATOM 4856 C CA . ILE A 1 652 ? 31.404 -18.127 21.669 1.00 13.58 651 ILE A CA 1
ATOM 4857 C C . ILE A 1 652 ? 32.207 -17.852 20.404 1.00 16.46 651 ILE A C 1
ATOM 4858 O O . ILE A 1 652 ? 31.772 -17.092 19.538 1.00 12.25 651 ILE A O 1
ATOM 4863 N N . ALA A 1 653 ? 33.377 -18.480 20.320 1.00 18.47 652 ALA A N 1
ATOM 4864 C CA . ALA A 1 653 ? 34.430 -18.083 19.387 1.00 15.39 652 ALA A CA 1
ATOM 4865 C C . ALA A 1 653 ? 34.622 -19.055 18.222 1.00 10.31 652 ALA A C 1
ATOM 4866 O O . ALA A 1 653 ? 34.377 -20.252 18.366 1.00 16.09 652 ALA A O 1
ATOM 4868 N N . PRO A 1 654 ? 35.065 -18.537 17.056 1.00 12.48 653 PRO A N 1
ATOM 4869 C CA . PRO A 1 654 ? 35.319 -19.371 15.877 1.00 12.30 653 PRO A CA 1
ATOM 4870 C C . PRO A 1 654 ? 36.734 -19.977 15.876 1.00 15.81 653 PRO A C 1
ATOM 4871 O O . PRO A 1 654 ? 37.601 -19.555 16.654 1.00 14.06 653 PRO A O 1
ATOM 4875 N N . TRP A 1 655 ? 36.954 -20.962 15.008 1.00 12.30 654 TRP A N 1
ATOM 4876 C CA . TRP A 1 655 ? 38.271 -21.586 14.836 1.00 10.74 654 TRP A CA 1
ATOM 4877 C C . TRP A 1 655 ? 39.141 -20.899 13.780 1.00 13.06 654 TRP A C 1
ATOM 4878 O O . TRP A 1 655 ? 40.353 -21.100 13.743 1.00 14.26 654 TRP A O 1
ATOM 4889 N N . ASN A 1 656 ? 38.535 -20.094 12.916 1.00 12.01 655 ASN A N 1
ATOM 4890 C CA . ASN A 1 656 ? 39.270 -19.566 11.764 1.00 16.38 655 ASN A CA 1
ATOM 4891 C C . ASN A 1 656 ? 40.202 -18.399 12.103 1.00 19.93 655 ASN A C 1
ATOM 4892 O O . ASN A 1 656 ? 41.240 -18.238 11.473 1.00 15.04 655 ASN A O 1
ATOM 4897 N N . PHE A 1 657 ? 39.831 -17.595 13.098 1.00 16.38 656 PHE A N 1
ATOM 4898 C CA . PHE A 1 657 ? 40.755 -16.622 13.682 1.00 15.76 656 PHE A CA 1
ATOM 4899 C C . PHE A 1 657 ? 40.821 -16.867 15.175 1.00 16.49 656 PHE A C 1
ATOM 4900 O O . PHE A 1 657 ? 40.292 -16.086 15.958 1.00 12.07 656 PHE A O 1
ATOM 4908 N N . PRO A 1 658 ? 41.479 -17.967 15.561 1.00 14.89 657 PRO A N 1
ATOM 4909 C CA . PRO A 1 658 ? 41.320 -18.589 16.879 1.00 9.29 657 PRO A CA 1
ATOM 4910 C C . PRO A 1 658 ? 41.906 -17.787 18.031 1.00 17.07 657 PRO A C 1
ATOM 4911 O O . PRO A 1 658 ? 41.463 -17.979 19.163 1.00 20.53 657 PRO A O 1
ATOM 4915 N N . LEU A 1 659 ? 42.876 -16.919 17.771 1.00 14.89 658 LEU A N 1
ATOM 4916 C CA . LEU A 1 659 ? 43.376 -16.059 18.839 1.00 15.66 658 LEU A CA 1
ATOM 4917 C C . LEU A 1 659 ? 42.805 -14.654 18.654 1.00 15.98 658 LEU A C 1
ATOM 4918 O O . LEU A 1 659 ? 42.249 -14.083 19.589 1.00 15.04 658 LEU A O 1
ATOM 4923 N N . ALA A 1 660 ? 42.909 -14.124 17.432 1.00 11.62 659 ALA A N 1
ATOM 4924 C CA . ALA A 1 660 ? 42.463 -12.763 17.127 1.00 12.29 659 ALA A CA 1
ATOM 4925 C C . ALA A 1 660 ? 41.019 -12.472 17.553 1.00 13.94 659 ALA A C 1
ATOM 4926 O O . ALA A 1 660 ? 40.780 -11.591 18.368 1.00 13.21 659 ALA A O 1
ATOM 4928 N N . ILE A 1 661 ? 40.060 -13.213 17.006 1.00 12.97 660 ILE A N 1
ATOM 4929 C CA . ILE A 1 661 ? 38.646 -12.922 17.278 1.00 13.26 660 ILE A CA 1
ATOM 4930 C C . ILE A 1 661 ? 38.234 -13.293 18.711 1.00 14.70 660 ILE A C 1
ATOM 4931 O O . ILE A 1 661 ? 37.488 -12.565 19.361 1.00 14.95 660 ILE A O 1
ATOM 4936 N N . SER A 1 662 ? 38.733 -14.421 19.194 1.00 15.00 661 SER A N 1
ATOM 4937 C CA . SER A 1 662 ? 38.536 -14.804 20.588 1.00 15.61 661 SER A CA 1
ATOM 4938 C C . SER A 1 662 ? 39.006 -13.711 21.541 1.00 15.40 661 SER A C 1
ATOM 4939 O O . SER A 1 662 ? 38.276 -13.293 22.438 1.00 15.86 661 SER A O 1
ATOM 4942 N N . MET A 1 663 ? 40.238 -13.256 21.347 1.00 11.53 662 MET A N 1
ATOM 4943 C CA . MET A 1 663 ? 40.803 -12.243 22.225 1.00 16.60 662 MET A CA 1
ATOM 4944 C C . MET A 1 663 ? 40.100 -10.898 22.067 1.00 14.68 662 MET A C 1
ATOM 4945 O O . MET A 1 663 ? 39.910 -10.180 23.035 1.00 14.15 662 MET A O 1
ATOM 4950 N N . GLY A 1 664 ? 39.719 -10.548 20.846 1.00 13.73 663 GLY A N 1
ATOM 4951 C CA . GLY A 1 664 ? 38.967 -9.321 20.639 1.00 12.49 663 GLY A CA 1
ATOM 4952 C C . GLY A 1 664 ? 37.652 -9.312 21.410 1.00 13.32 663 GLY A C 1
ATOM 4953 O O . GLY A 1 664 ? 37.379 -8.376 22.160 1.00 13.87 663 GLY A O 1
ATOM 4954 N N . MET A 1 665 ? 36.846 -10.358 21.239 1.00 10.90 664 MET A N 1
ATOM 4955 C CA . MET A 1 665 ? 35.547 -10.430 21.911 1.00 10.36 664 MET A CA 1
ATOM 4956 C C . MET A 1 665 ? 35.706 -10.509 23.420 1.00 10.21 664 MET A C 1
ATOM 4957 O O . MET A 1 665 ? 35.018 -9.809 24.149 1.00 10.85 664 MET A O 1
ATOM 4962 N N . ALA A 1 666 ? 36.592 -11.384 23.883 1.00 9.36 665 ALA A N 1
ATOM 4963 C CA . ALA A 1 666 ? 36.782 -11.562 25.318 1.00 12.66 665 ALA A CA 1
ATOM 4964 C C . ALA A 1 666 ? 37.353 -10.307 25.992 1.00 17.53 665 ALA A C 1
ATOM 4965 O O . ALA A 1 666 ? 36.868 -9.886 27.053 1.00 14.00 665 ALA A O 1
ATOM 4967 N N . SER A 1 667 ? 38.379 -9.708 25.391 1.00 11.57 666 SER A N 1
ATOM 4968 C CA . SER A 1 667 ? 39.030 -8.557 26.022 1.0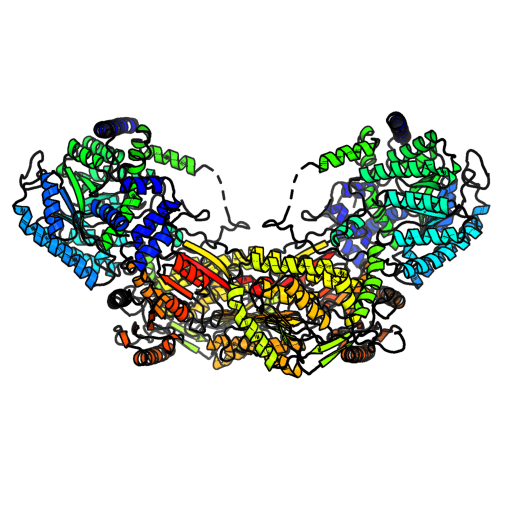0 13.29 666 SER A CA 1
ATOM 4969 C C . SER A 1 667 ? 38.136 -7.319 25.991 1.00 13.38 666 SER A C 1
ATOM 4970 O O . SER A 1 667 ? 38.220 -6.476 26.881 1.00 14.84 666 SER A O 1
ATOM 4973 N N . ALA A 1 668 ? 37.300 -7.198 24.957 1.00 11.85 667 ALA A N 1
ATOM 4974 C CA . ALA A 1 668 ? 36.327 -6.109 24.907 1.00 13.99 667 ALA A CA 1
ATOM 4975 C C . ALA A 1 668 ? 35.351 -6.232 26.076 1.00 13.82 667 ALA A C 1
ATOM 4976 O O . ALA A 1 668 ? 35.126 -5.272 26.798 1.00 11.34 667 ALA A O 1
ATOM 4978 N N . ALA A 1 669 ? 34.767 -7.416 26.242 1.00 11.58 668 ALA A N 1
ATOM 4979 C CA . ALA A 1 669 ? 33.859 -7.678 27.366 1.00 13.30 668 ALA A CA 1
ATOM 4980 C C . ALA A 1 669 ? 34.538 -7.439 28.724 1.00 14.60 668 ALA A C 1
ATOM 4981 O O . ALA A 1 669 ? 33.977 -6.801 29.615 1.00 12.95 668 ALA A O 1
ATOM 4983 N N . ILE A 1 670 ? 35.762 -7.929 28.861 1.00 11.61 669 ILE A N 1
ATOM 4984 C CA . ILE A 1 670 ? 36.503 -7.811 30.111 1.00 13.71 669 ILE A CA 1
ATOM 4985 C C . ILE A 1 670 ? 36.866 -6.367 30.440 1.00 15.50 669 ILE A C 1
ATOM 4986 O O . ILE A 1 670 ? 36.666 -5.922 31.577 1.00 14.73 669 ILE A O 1
ATOM 4991 N N . VAL A 1 671 ? 37.373 -5.621 29.454 1.00 13.61 670 VAL A N 1
ATOM 4992 C CA . VAL A 1 671 ? 37.862 -4.278 29.755 1.00 14.77 670 VAL A CA 1
ATOM 4993 C C . VAL A 1 671 ? 36.730 -3.327 30.117 1.00 13.41 670 VAL A C 1
ATOM 4994 O O . VAL A 1 671 ? 36.935 -2.378 30.881 1.00 12.73 670 VAL A O 1
ATOM 4998 N N . THR A 1 672 ? 35.537 -3.605 29.597 1.00 13.56 671 THR A N 1
ATOM 4999 C CA . THR A 1 672 ? 34.362 -2.781 29.870 1.00 14.19 671 THR A CA 1
ATOM 5000 C C . THR A 1 672 ? 33.703 -3.138 31.213 1.00 16.76 671 THR A C 1
ATOM 5001 O O . THR A 1 672 ? 32.670 -2.574 31.574 1.00 16.07 671 THR A O 1
ATOM 5005 N N . GLY A 1 673 ? 34.285 -4.090 31.933 1.00 13.40 672 GLY A N 1
ATOM 5006 C CA . GLY A 1 673 ? 33.817 -4.406 33.276 1.00 13.61 672 GLY A CA 1
ATOM 5007 C C . GLY A 1 673 ? 32.923 -5.628 33.387 1.00 14.54 672 GLY A C 1
ATOM 5008 O O . GLY A 1 673 ? 32.357 -5.893 34.457 1.00 15.75 672 GLY A O 1
ATOM 5009 N N . ASN A 1 674 ? 32.786 -6.385 32.299 1.00 11.80 673 ASN A N 1
ATOM 5010 C CA . ASN A 1 674 ? 32.017 -7.626 32.354 1.00 13.54 673 ASN A CA 1
ATOM 5011 C C . ASN A 1 674 ? 32.933 -8.782 32.734 1.00 18.49 673 ASN A C 1
ATOM 5012 O O . ASN A 1 674 ? 34.158 -8.644 32.673 1.00 16.68 673 ASN A O 1
ATOM 5017 N N . CYS A 1 675 ? 32.351 -9.914 33.131 1.00 11.24 674 CYS A N 1
ATOM 5018 C CA . CYS A 1 675 ? 33.139 -11.131 33.321 1.00 12.51 674 CYS A CA 1
ATOM 5019 C C . CYS A 1 675 ? 32.725 -12.166 32.284 1.00 16.88 674 CYS A C 1
ATOM 5020 O O . CYS A 1 675 ? 31.565 -12.227 31.888 1.00 19.41 674 CYS A O 1
ATOM 5023 N N . VAL A 1 676 ? 33.676 -12.991 31.865 1.00 12.78 675 VAL A N 1
ATOM 5024 C CA . VAL A 1 676 ? 33.510 -13.788 30.654 1.00 11.39 675 VAL A CA 1
ATOM 5025 C C . VAL A 1 676 ? 33.479 -15.293 30.909 1.00 12.62 675 VAL A C 1
ATOM 5026 O O . VAL A 1 676 ? 34.268 -15.819 31.699 1.00 18.01 675 VAL A O 1
ATOM 5030 N N . VAL A 1 677 ? 32.532 -15.972 30.268 1.00 15.41 676 VAL A N 1
ATOM 5031 C CA . VAL A 1 677 ? 32.587 -17.424 30.147 1.00 14.09 676 VAL A CA 1
ATOM 5032 C C . VAL A 1 677 ? 32.793 -17.725 28.663 1.00 13.67 676 VAL A C 1
ATOM 5033 O O . VAL A 1 677 ? 31.966 -17.381 27.818 1.00 13.40 676 VAL A O 1
ATOM 5037 N N . PHE A 1 678 ? 33.910 -18.367 28.366 1.00 16.96 677 PHE A N 1
ATOM 5038 C CA . PHE A 1 678 ? 34.429 -18.433 27.006 1.00 13.63 677 PHE A CA 1
ATOM 5039 C C . PHE A 1 678 ? 34.438 -19.867 26.487 1.00 16.07 677 PHE A C 1
ATOM 5040 O O . PHE A 1 678 ? 34.991 -20.765 27.130 1.00 14.23 677 PHE A O 1
ATOM 5048 N N . LYS A 1 679 ? 33.803 -20.075 25.335 1.00 16.57 678 LYS A N 1
ATOM 5049 C CA . LYS A 1 679 ? 33.770 -21.381 24.685 1.00 16.57 678 LYS A CA 1
ATOM 5050 C C . LYS A 1 679 ? 34.528 -21.269 23.371 1.00 17.82 678 LYS A C 1
ATOM 5051 O O . LYS A 1 679 ? 34.010 -20.692 22.417 1.00 14.66 678 LYS A O 1
ATOM 5057 N N . PRO A 1 680 ? 35.764 -21.802 23.320 1.00 16.34 679 PRO A N 1
ATOM 5058 C CA . PRO A 1 680 ? 36.502 -21.810 22.052 1.00 17.94 679 PRO A CA 1
ATOM 5059 C C . PRO A 1 680 ? 35.906 -22.865 21.140 1.00 19.59 679 PRO A C 1
ATOM 5060 O O . PRO A 1 680 ? 35.195 -23.748 21.619 1.00 16.04 679 PRO A O 1
ATOM 5064 N N . SER A 1 681 ? 36.175 -22.800 19.846 1.00 13.56 680 SER A N 1
ATOM 5065 C CA A SER A 1 681 ? 35.804 -23.902 18.974 0.54 13.02 680 SER A CA 1
ATOM 5066 C CA B SER A 1 681 ? 35.799 -23.907 18.981 0.46 13.19 680 SER A CA 1
ATOM 5067 C C . SER A 1 681 ? 36.613 -25.132 19.369 1.00 15.72 680 SER A C 1
ATOM 5068 O O . SER A 1 681 ? 37.771 -25.010 19.778 1.00 18.13 680 SER A O 1
ATOM 5073 N N . GLY A 1 682 ? 36.003 -26.311 19.250 1.00 16.18 681 GLY A N 1
ATOM 5074 C CA . GLY A 1 682 ? 36.677 -27.550 19.597 1.00 19.71 681 GLY A CA 1
ATOM 5075 C C . GLY A 1 682 ? 38.046 -27.711 18.960 1.00 22.33 681 GLY A C 1
ATOM 5076 O O . GLY A 1 682 ? 39.043 -27.946 19.650 1.00 22.45 681 GLY A O 1
ATOM 5077 N N . ILE A 1 683 ? 38.107 -27.556 17.639 1.00 15.76 682 ILE A N 1
ATOM 5078 C CA . ILE A 1 683 ? 39.351 -27.797 16.908 1.00 16.45 682 ILE A CA 1
ATOM 5079 C C . ILE A 1 683 ? 40.455 -26.757 17.135 1.00 16.38 682 ILE A C 1
ATOM 5080 O O . ILE A 1 683 ? 41.581 -26.937 16.692 1.00 20.65 682 ILE A O 1
ATOM 5085 N N . THR A 1 684 ? 40.144 -25.663 17.815 1.00 14.85 683 THR A N 1
ATOM 5086 C CA . THR A 1 684 ? 41.196 -24.706 18.141 1.00 14.29 683 THR A CA 1
ATOM 5087 C C . THR A 1 684 ? 41.234 -24.444 19.644 1.00 15.13 683 THR A C 1
ATOM 5088 O O . THR A 1 684 ? 41.491 -23.323 20.094 1.00 14.58 683 THR A O 1
ATOM 5092 N N . SER A 1 685 ? 40.990 -25.496 20.416 1.00 11.59 684 SER A N 1
ATOM 5093 C CA . SER A 1 685 ? 40.921 -25.357 21.871 1.00 14.18 684 SER A CA 1
ATOM 5094 C C . SER A 1 685 ? 42.256 -24.976 22.510 1.00 16.19 684 SER A C 1
ATOM 5095 O O . SER A 1 685 ? 42.284 -24.246 23.504 1.00 15.38 684 SER A O 1
ATOM 5098 N N . ILE A 1 686 ? 43.362 -25.457 21.949 1.00 13.14 685 ILE A N 1
ATOM 5099 C CA . ILE A 1 686 ? 44.676 -25.061 22.461 1.00 15.42 685 ILE A CA 1
ATOM 5100 C C . ILE A 1 686 ? 44.924 -23.565 22.283 1.00 16.73 685 ILE A C 1
ATOM 5101 O O . ILE A 1 686 ? 45.480 -22.913 23.169 1.00 15.77 685 ILE A O 1
ATOM 5106 N N . ILE A 1 687 ? 44.498 -23.010 21.149 1.00 15.76 686 ILE A N 1
ATOM 5107 C CA . ILE A 1 687 ? 44.613 -21.569 20.957 1.00 13.73 686 ILE A CA 1
ATOM 5108 C C . ILE A 1 687 ? 43.725 -20.853 21.976 1.00 14.51 686 ILE A C 1
ATOM 5109 O O . ILE A 1 687 ? 44.066 -19.777 22.464 1.00 14.03 686 ILE A O 1
ATOM 5114 N N . GLY A 1 688 ? 42.584 -21.456 22.293 1.00 17.76 687 GLY A N 1
ATOM 5115 C CA . GLY A 1 688 ? 41.713 -20.925 23.329 1.00 16.91 687 GLY A CA 1
ATOM 5116 C C . GLY A 1 688 ? 42.448 -20.884 24.661 1.00 19.63 687 GLY A C 1
ATOM 5117 O O . GLY A 1 688 ? 42.359 -19.905 25.404 1.00 18.09 687 GLY A O 1
ATOM 5118 N N . TRP A 1 689 ? 43.192 -21.949 24.946 1.00 14.08 688 TRP A N 1
ATOM 5119 C CA . TRP A 1 689 ? 44.006 -22.027 26.160 1.00 15.84 688 TRP A CA 1
ATOM 5120 C C . TRP A 1 689 ? 45.024 -20.890 26.245 1.00 17.22 688 TRP A C 1
ATOM 5121 O O . TRP A 1 689 ? 45.358 -20.428 27.335 1.00 15.76 688 TRP A O 1
ATOM 5132 N N . HIS A 1 690 ? 45.510 -20.433 25.092 1.00 13.92 689 HIS A N 1
ATOM 5133 C CA . HIS A 1 690 ? 46.411 -19.285 25.063 1.00 16.60 689 HIS A CA 1
ATOM 5134 C C . HIS A 1 690 ? 45.808 -18.043 25.722 1.00 15.12 689 HIS A C 1
ATOM 5135 O O . HIS A 1 690 ? 46.540 -17.239 26.297 1.00 12.95 689 HIS A O 1
ATOM 5142 N N . LEU A 1 691 ? 44.488 -17.891 25.651 1.00 11.90 690 LEU A N 1
ATOM 5143 C CA . LEU A 1 691 ? 43.837 -16.788 26.346 1.00 12.36 690 LEU A CA 1
ATOM 5144 C C . LEU A 1 691 ? 43.977 -16.966 27.854 1.00 13.04 690 LEU A C 1
ATOM 5145 O O . LEU A 1 691 ? 44.207 -16.001 28.577 1.00 13.79 690 LEU A O 1
ATOM 5150 N N . VAL A 1 692 ? 43.850 -18.202 28.320 1.00 14.60 691 VAL A N 1
ATOM 5151 C CA . VAL A 1 692 ? 44.035 -18.491 29.740 1.00 13.09 691 VAL A CA 1
ATOM 5152 C C . VAL A 1 692 ? 45.454 -18.129 30.161 1.00 17.74 691 VAL A C 1
ATOM 5153 O O . VAL A 1 692 ? 45.657 -17.439 31.152 1.00 17.68 691 VAL A O 1
ATOM 5157 N N . GLU A 1 693 ? 46.430 -18.588 29.390 1.00 16.33 692 GLU A N 1
ATOM 5158 C CA . GLU A 1 693 ? 47.832 -18.299 29.686 1.00 18.77 692 GLU A CA 1
ATOM 5159 C C . GLU A 1 693 ? 48.120 -16.795 29.732 1.00 14.90 692 GLU A C 1
ATOM 5160 O O . GLU A 1 693 ? 48.807 -16.320 30.640 1.00 18.15 692 GLU A O 1
ATOM 5166 N N . LEU A 1 694 ? 47.580 -16.055 28.765 1.00 14.20 693 LEU A N 1
ATOM 5167 C CA . LEU A 1 694 ? 47.857 -14.623 28.648 1.00 17.29 693 LEU A CA 1
ATOM 5168 C C . LEU A 1 694 ? 47.206 -13.815 29.770 1.00 18.33 693 LEU A C 1
ATOM 5169 O O . LEU A 1 694 ? 47.835 -12.925 30.355 1.00 14.42 693 LEU A O 1
ATOM 5174 N N . PHE A 1 695 ? 45.948 -14.119 30.073 1.00 13.78 694 PHE A N 1
ATOM 5175 C CA . PHE A 1 695 ? 45.282 -13.431 31.170 1.00 16.68 694 PHE A CA 1
ATOM 5176 C C . PHE A 1 695 ? 45.886 -13.799 32.517 1.00 17.81 694 PHE A C 1
ATOM 5177 O O . PHE A 1 695 ? 45.968 -12.954 33.410 1.00 18.82 694 PHE A O 1
ATOM 5185 N N . ARG A 1 696 ? 46.329 -15.046 32.664 1.00 18.76 695 ARG A N 1
ATOM 5186 C CA . ARG A 1 696 ? 47.011 -15.434 33.897 1.00 19.49 695 ARG A CA 1
ATOM 5187 C C . ARG A 1 696 ? 48.307 -14.655 34.061 1.00 22.27 695 ARG A C 1
ATOM 5188 O O . ARG A 1 696 ? 48.616 -14.181 35.159 1.00 19.35 695 ARG A O 1
ATOM 5196 N N . GLU A 1 697 ? 49.066 -14.518 32.978 1.00 17.11 696 GLU A N 1
ATOM 5197 C CA . GLU A 1 697 ? 50.330 -13.787 33.063 1.00 19.51 696 GLU A CA 1
ATOM 5198 C C . GLU A 1 697 ? 50.074 -12.316 33.387 1.00 20.14 696 GLU A C 1
ATOM 5199 O O . GLU A 1 697 ? 50.884 -11.670 34.047 1.00 21.52 696 GLU A O 1
ATOM 5205 N N . ALA A 1 698 ? 48.928 -11.805 32.945 1.00 15.72 697 ALA A N 1
ATOM 5206 C CA . ALA A 1 698 ? 48.547 -10.417 33.201 1.00 17.61 697 ALA A CA 1
ATOM 5207 C C . ALA A 1 698 ? 48.051 -10.222 34.633 1.00 20.30 697 ALA A C 1
ATOM 5208 O O . ALA A 1 698 ? 47.900 -9.089 35.092 1.00 17.44 697 ALA A O 1
ATOM 5210 N N . GLY A 1 699 ? 47.787 -11.328 35.322 1.00 16.14 698 GLY A N 1
ATOM 5211 C CA . GLY A 1 699 ? 47.320 -11.285 36.698 1.00 18.59 698 GLY A CA 1
ATOM 5212 C C . GLY A 1 699 ? 45.841 -10.946 36.843 1.00 21.68 698 GLY A C 1
ATOM 5213 O O . GLY A 1 699 ? 45.417 -10.400 37.867 1.00 15.36 698 GLY A O 1
ATOM 5214 N N . LEU A 1 700 ? 45.047 -11.259 35.825 1.00 16.40 699 LEU A N 1
ATOM 5215 C CA . LEU A 1 700 ? 43.610 -10.975 35.872 1.00 15.07 699 LEU A CA 1
ATOM 5216 C C . LEU A 1 700 ? 42.934 -11.630 37.088 1.00 18.34 699 LEU A C 1
ATOM 5217 O O . LEU A 1 700 ? 43.203 -12.794 37.397 1.00 16.90 699 LEU A O 1
ATOM 5222 N N . PRO A 1 701 ? 42.050 -10.886 37.781 1.00 20.90 700 PRO A N 1
ATOM 5223 C CA . PRO A 1 701 ? 41.395 -11.458 38.968 1.00 21.13 700 PRO A CA 1
ATOM 5224 C C . PRO A 1 701 ? 40.615 -12.724 38.632 1.00 21.46 700 PRO A C 1
ATOM 5225 O O . PRO A 1 701 ? 40.087 -12.844 37.523 1.00 18.43 700 PRO A O 1
ATOM 5229 N N . GLU A 1 702 ? 40.582 -13.668 39.570 1.00 17.95 701 GLU A N 1
ATOM 5230 C CA . GLU A 1 702 ? 39.921 -14.955 39.353 1.00 15.12 701 GLU A CA 1
ATOM 5231 C C . GLU A 1 702 ? 38.436 -14.771 39.054 1.00 15.18 701 GLU A C 1
ATOM 5232 O O . GLU A 1 702 ? 37.779 -13.893 39.617 1.00 18.98 701 GLU A O 1
ATOM 5235 N N . GLY A 1 703 ? 37.913 -15.573 38.131 1.00 17.58 702 GLY A N 1
ATOM 5236 C CA . GLY A 1 703 ? 36.503 -15.502 37.798 1.00 14.95 702 GLY A CA 1
ATOM 5237 C C . GLY A 1 703 ? 36.164 -14.513 36.695 1.00 18.58 702 GLY A C 1
ATOM 5238 O O . GLY A 1 703 ? 35.072 -14.565 36.139 1.00 17.02 702 GLY A O 1
ATOM 5239 N N . VAL A 1 704 ? 37.089 -13.607 36.385 1.00 15.83 703 VAL A N 1
ATOM 5240 C CA . VAL A 1 704 ? 36.835 -12.587 35.372 1.00 16.02 703 VAL A CA 1
ATOM 5241 C C . VAL A 1 704 ? 36.862 -13.194 33.957 1.00 15.53 703 VAL A C 1
ATOM 5242 O O . VAL A 1 704 ? 36.164 -12.728 33.051 1.00 16.36 703 VAL A O 1
ATOM 5246 N N . PHE A 1 705 ? 37.648 -14.258 33.792 1.00 16.36 704 PHE A N 1
ATOM 5247 C CA . PHE A 1 705 ? 37.703 -15.004 32.532 1.00 12.83 704 PHE A CA 1
ATOM 5248 C C . PHE A 1 705 ? 37.701 -16.487 32.857 1.00 13.76 704 PHE A C 1
ATOM 5249 O O . PHE A 1 705 ? 38.548 -16.965 33.611 1.00 18.17 704 PHE A O 1
ATOM 5257 N N . ASN A 1 706 ? 36.746 -17.209 32.296 1.00 14.60 705 ASN A N 1
ATOM 5258 C CA . ASN A 1 706 ? 36.647 -18.642 32.525 1.00 14.14 705 ASN A CA 1
ATOM 5259 C C . ASN A 1 706 ? 36.608 -19.373 31.196 1.00 16.79 705 ASN A C 1
ATOM 5260 O O . ASN A 1 706 ? 35.959 -18.927 30.253 1.00 16.11 705 ASN A O 1
ATOM 5265 N N . PHE A 1 707 ? 37.305 -20.502 31.140 1.00 13.56 706 PHE A N 1
ATOM 5266 C CA . PHE A 1 707 ? 37.537 -21.226 29.894 1.00 17.22 706 PHE A CA 1
ATOM 5267 C C . PHE A 1 707 ? 36.779 -22.544 29.970 1.00 16.81 706 PHE A C 1
ATOM 5268 O O . PHE A 1 707 ? 37.123 -23.424 30.768 1.00 17.41 706 PHE A O 1
ATOM 5276 N N . THR A 1 708 ? 35.713 -22.647 29.179 1.00 15.62 707 THR A N 1
ATOM 5277 C CA . THR A 1 708 ? 34.848 -23.821 29.183 1.00 14.61 707 THR A CA 1
ATOM 5278 C C . THR A 1 708 ? 34.556 -24.354 27.766 1.00 15.20 707 THR A C 1
ATOM 5279 O O . THR A 1 708 ? 33.452 -24.179 27.232 1.00 14.74 707 THR A O 1
ATOM 5283 N N . PRO A 1 709 ? 35.547 -25.009 27.151 1.00 15.74 708 PRO A N 1
ATOM 5284 C CA . PRO A 1 709 ? 35.221 -25.753 25.927 1.00 16.48 708 PRO A CA 1
ATOM 5285 C C . PRO A 1 709 ? 34.207 -26.841 26.283 1.00 18.48 708 PRO A C 1
ATOM 5286 O O . PRO A 1 709 ? 34.172 -27.302 27.432 1.00 15.79 708 PRO A O 1
ATOM 5290 N N . GLY A 1 710 ? 33.372 -27.232 25.330 1.00 18.35 709 GLY A N 1
ATOM 5291 C CA . GLY A 1 710 ? 32.350 -28.225 25.608 1.00 15.69 709 GLY A CA 1
ATOM 5292 C C . GLY A 1 710 ? 31.609 -28.576 24.335 1.00 19.82 709 GLY A C 1
ATOM 5293 O O . GLY A 1 710 ? 31.767 -27.905 23.321 1.00 16.67 709 GLY A O 1
ATOM 5294 N N . ARG A 1 711 ? 30.794 -29.623 24.387 1.00 21.78 710 ARG A N 1
ATOM 5295 C CA . ARG A 1 711 ? 30.022 -30.025 23.221 1.00 26.55 710 ARG A CA 1
ATOM 5296 C C . ARG A 1 711 ? 28.784 -29.148 23.104 1.00 24.92 710 ARG A C 1
ATOM 5297 O O . ARG A 1 711 ? 27.995 -29.057 24.041 1.00 21.94 710 ARG A O 1
ATOM 5305 N N . GLY A 1 712 ? 28.628 -28.497 21.956 1.00 23.05 711 GLY A N 1
ATOM 5306 C CA . GLY A 1 712 ? 27.471 -27.652 21.705 1.00 23.32 711 GLY A CA 1
ATOM 5307 C C . GLY A 1 712 ? 26.146 -28.356 21.946 1.00 27.14 711 GLY A C 1
ATOM 5308 O O . GLY A 1 712 ? 25.209 -27.764 22.485 1.00 24.69 711 GLY A O 1
ATOM 5309 N N . SER A 1 713 ? 26.079 -29.630 21.560 1.00 22.83 712 SER A N 1
ATOM 5310 C CA . SER A 1 713 ? 24.875 -30.435 21.747 1.00 29.54 712 SER A CA 1
ATOM 5311 C C . SER A 1 713 ? 24.562 -30.701 23.220 1.00 28.13 712 SER A C 1
ATOM 5312 O O . SER A 1 713 ? 23.434 -31.056 23.566 1.00 29.12 712 SER A O 1
ATOM 5315 N N . VAL A 1 714 ? 25.563 -30.533 24.080 1.00 27.12 713 VAL A N 1
ATOM 5316 C CA . VAL A 1 714 ? 25.395 -30.743 25.516 1.00 27.24 713 VAL A CA 1
ATOM 5317 C C . VAL A 1 714 ? 25.143 -29.431 26.270 1.00 26.91 713 VAL A C 1
ATOM 5318 O O . VAL A 1 714 ? 24.231 -29.354 27.091 1.00 25.48 713 VAL A O 1
ATOM 5322 N N . MET A 1 715 ? 25.937 -28.401 25.984 1.00 26.82 714 MET A N 1
ATOM 5323 C CA . MET A 1 715 ? 25.904 -27.177 26.792 1.00 21.38 714 MET A CA 1
ATOM 5324 C C . MET A 1 715 ? 25.741 -25.884 25.997 1.00 20.54 714 MET A C 1
ATOM 5325 O O . MET A 1 715 ? 25.789 -24.796 26.570 1.00 23.60 714 MET A O 1
ATOM 5330 N N . GLY A 1 716 ? 25.565 -25.989 24.683 1.00 21.05 715 GLY A N 1
ATOM 5331 C CA . GLY A 1 716 ? 25.433 -24.799 23.855 1.00 20.03 715 GLY A CA 1
ATOM 5332 C C . GLY A 1 716 ? 24.213 -23.948 24.186 1.00 17.83 715 GLY A C 1
ATOM 5333 O O . GLY A 1 716 ? 24.327 -22.737 24.434 1.00 19.01 715 GLY A O 1
ATOM 5334 N N . ASP A 1 717 ? 23.036 -24.567 24.178 1.00 17.98 716 ASP A N 1
ATOM 5335 C CA . ASP A 1 717 ? 21.805 -23.844 24.487 1.00 21.39 716 ASP A CA 1
ATOM 5336 C C . ASP A 1 717 ? 21.795 -23.427 25.954 1.00 22.24 716 ASP A C 1
ATOM 5337 O O . ASP A 1 717 ? 21.323 -22.346 26.292 1.00 23.51 716 ASP A O 1
ATOM 5342 N N . TYR A 1 718 ? 22.333 -24.284 26.818 1.00 20.48 717 TYR A N 1
ATOM 5343 C CA . TYR A 1 718 ? 22.416 -23.987 28.246 1.00 18.48 717 TYR A CA 1
ATOM 5344 C C . TYR A 1 718 ? 23.127 -22.649 28.483 1.00 19.67 717 TYR A C 1
ATOM 5345 O O . TYR A 1 718 ? 22.629 -21.788 29.211 1.00 19.53 717 TYR A O 1
ATOM 5354 N N . LEU A 1 719 ? 24.282 -22.478 27.846 1.00 16.06 718 LEU A N 1
ATOM 5355 C CA . LEU A 1 719 ? 25.083 -21.272 28.007 1.00 20.95 718 LEU A CA 1
ATOM 5356 C C . LEU A 1 719 ? 24.334 -20.033 27.521 1.00 20.90 718 LEU A C 1
ATOM 5357 O O . LEU A 1 719 ? 24.266 -19.024 28.222 1.00 21.74 718 LEU A O 1
ATOM 5362 N N . VAL A 1 720 ? 23.772 -20.120 26.321 1.00 15.26 719 VAL A N 1
ATOM 5363 C CA . VAL A 1 720 ? 22.995 -19.028 25.743 1.00 15.80 719 VAL A CA 1
ATOM 5364 C C . VAL A 1 720 ? 21.711 -18.708 26.512 1.00 17.67 719 VAL A C 1
ATOM 5365 O O . VAL A 1 720 ? 21.356 -17.532 26.655 1.00 17.87 719 VAL A O 1
ATOM 5369 N N . ASP A 1 721 ? 21.027 -19.743 27.009 1.00 13.40 720 ASP A N 1
ATOM 5370 C CA . ASP A 1 721 ? 19.730 -19.578 27.667 1.00 16.09 720 ASP A CA 1
ATOM 5371 C C . ASP A 1 721 ? 19.832 -19.105 29.109 1.00 16.16 720 ASP A C 1
ATOM 5372 O O . ASP A 1 721 ? 18.838 -18.662 29.686 1.00 17.38 720 ASP A O 1
ATOM 5377 N N . HIS A 1 722 ? 21.010 -19.257 29.705 1.00 14.02 721 HIS A N 1
ATOM 5378 C CA . HIS A 1 722 ? 21.141 -19.104 31.152 1.00 14.68 721 HIS A CA 1
ATOM 5379 C C . HIS A 1 722 ? 20.702 -17.707 31.571 1.00 17.33 721 HIS A C 1
ATOM 5380 O O . HIS A 1 722 ? 21.053 -16.730 30.911 1.00 17.30 721 HIS A O 1
ATOM 5387 N N . PRO A 1 723 ? 19.926 -17.608 32.666 1.00 18.42 722 PRO A N 1
ATOM 5388 C CA . PRO A 1 723 ? 19.395 -16.317 33.124 1.00 15.72 722 PRO A CA 1
ATOM 5389 C C . PRO A 1 723 ? 20.449 -15.350 33.681 1.00 15.03 722 PRO A C 1
ATOM 5390 O O . PRO A 1 723 ? 20.170 -14.156 33.758 1.00 16.83 722 PRO A O 1
ATOM 5394 N N . ASP A 1 724 ? 21.624 -15.837 34.072 1.00 14.64 723 ASP A N 1
ATOM 5395 C CA . ASP A 1 724 ? 22.659 -14.931 34.571 1.00 14.72 723 ASP A CA 1
ATOM 5396 C C . ASP A 1 724 ? 23.536 -14.345 33.446 1.00 16.16 723 ASP A C 1
ATOM 5397 O O . ASP A 1 724 ? 24.440 -13.548 33.697 1.00 17.43 723 ASP A O 1
ATOM 5402 N N . ILE A 1 725 ? 23.263 -14.728 32.206 1.00 14.71 724 ILE A N 1
ATOM 5403 C CA . ILE A 1 725 ? 23.984 -14.164 31.065 1.00 14.99 724 ILE A CA 1
ATOM 5404 C C . ILE A 1 725 ? 23.310 -12.859 30.640 1.00 15.93 724 ILE A C 1
ATOM 5405 O O . ILE A 1 725 ? 22.095 -12.827 30.468 1.00 17.65 724 ILE A O 1
ATOM 5410 N N . SER A 1 726 ? 24.083 -11.783 30.500 1.00 12.66 725 SER A N 1
ATOM 5411 C CA . SER A 1 726 ? 23.524 -10.485 30.093 1.00 12.28 725 SER A CA 1
ATOM 5412 C C . SER A 1 726 ? 23.974 -10.081 28.691 1.00 12.74 725 SER A C 1
ATOM 5413 O O . SER A 1 726 ? 23.394 -9.180 28.066 1.00 13.57 725 SER A O 1
ATOM 5416 N N . LEU A 1 727 ? 25.025 -10.733 28.214 1.00 13.95 726 LEU A N 1
ATOM 5417 C CA . LEU A 1 727 ? 25.591 -10.412 26.903 1.00 18.15 726 LEU A CA 1
ATOM 5418 C C . LEU A 1 727 ? 26.095 -11.678 26.233 1.00 14.92 726 LEU A C 1
ATOM 5419 O O . LEU A 1 727 ? 26.638 -12.551 26.898 1.00 14.04 726 LEU A O 1
ATOM 5424 N N . ILE A 1 728 ? 25.932 -11.774 24.913 1.00 10.35 727 ILE A N 1
ATOM 5425 C CA . ILE A 1 728 ? 26.545 -12.863 24.165 1.00 11.51 727 ILE A CA 1
ATOM 5426 C C . ILE A 1 728 ? 27.361 -12.279 23.008 1.00 13.34 727 ILE A C 1
ATOM 5427 O O . ILE A 1 728 ? 26.843 -11.513 22.203 1.00 15.47 727 ILE A O 1
ATOM 5432 N N . ALA A 1 729 ? 28.643 -12.620 22.951 1.00 14.95 728 ALA A N 1
ATOM 5433 C CA . ALA A 1 729 ? 29.477 -12.221 21.823 1.00 13.46 728 ALA A CA 1
ATOM 5434 C C . ALA A 1 729 ? 29.774 -13.470 21.016 1.00 14.18 728 ALA A C 1
ATOM 5435 O O . ALA A 1 729 ? 30.415 -14.402 21.514 1.00 12.32 728 ALA A O 1
ATOM 5437 N N . PHE A 1 730 ? 29.280 -13.492 19.777 1.00 13.45 729 PHE A N 1
ATOM 5438 C CA . PHE A 1 730 ? 29.382 -14.661 18.917 1.00 13.68 729 PHE A CA 1
ATOM 5439 C C . PHE A 1 730 ? 29.977 -14.267 17.570 1.00 17.21 729 PHE A C 1
ATOM 5440 O O . PHE A 1 730 ? 29.650 -13.221 17.011 1.00 14.18 729 PHE A O 1
ATOM 5448 N N . THR A 1 731 ? 30.874 -15.096 17.059 1.00 15.16 730 THR A N 1
ATOM 5449 C CA . THR A 1 731 ? 31.336 -14.929 15.688 1.00 10.16 730 THR A CA 1
ATOM 5450 C C . THR A 1 731 ? 31.347 -16.317 15.082 1.00 14.32 730 THR A C 1
ATOM 5451 O O . THR A 1 731 ? 31.920 -17.238 15.659 1.00 15.87 730 THR A O 1
ATOM 5455 N N . GLY A 1 732 ? 30.704 -16.478 13.931 1.00 13.12 731 GLY A N 1
ATOM 5456 C CA . GLY A 1 732 ? 30.618 -17.787 13.310 1.00 17.52 731 GLY A CA 1
ATOM 5457 C C . GLY A 1 732 ? 29.539 -17.794 12.250 1.00 18.72 731 GLY A C 1
ATOM 5458 O O . GLY A 1 732 ? 29.295 -16.764 11.619 1.00 19.22 731 GLY A O 1
ATOM 5459 N N . SER A 1 733 ? 28.880 -18.935 12.060 1.00 14.28 732 SER A N 1
ATOM 5460 C CA . SER A 1 733 ? 27.967 -19.094 10.926 1.00 19.42 732 SER A CA 1
ATOM 5461 C C . SER A 1 733 ? 26.658 -18.350 11.144 1.00 21.68 732 SER A C 1
ATOM 5462 O O . SER A 1 733 ? 26.224 -18.157 12.283 1.00 15.91 732 SER A O 1
ATOM 5465 N N . MET A 1 734 ? 26.034 -17.933 10.044 1.00 19.48 733 MET A N 1
ATOM 5466 C CA . MET A 1 734 ? 24.716 -17.312 10.095 1.00 18.16 733 MET A CA 1
ATOM 5467 C C . MET A 1 734 ? 23.704 -18.211 10.801 1.00 17.62 733 MET A C 1
ATOM 5468 O O . MET A 1 734 ? 22.950 -17.752 11.662 1.00 16.74 733 MET A O 1
ATOM 5473 N N . GLU A 1 735 ? 23.681 -19.488 10.424 1.00 15.92 734 GLU A N 1
ATOM 5474 C CA . GLU A 1 735 ? 22.718 -20.432 10.996 1.00 21.92 734 GLU A CA 1
ATOM 5475 C C . GLU A 1 735 ? 22.799 -20.476 12.532 1.00 20.78 734 GLU A C 1
ATOM 5476 O O . GLU A 1 735 ? 21.782 -20.386 13.224 1.00 20.55 734 GLU A O 1
ATOM 5478 N N . THR A 1 736 ? 24.008 -20.611 13.061 1.00 15.91 735 THR A N 1
ATOM 5479 C CA . THR A 1 736 ? 24.184 -20.634 14.507 1.00 16.08 735 THR A CA 1
ATOM 5480 C C . THR A 1 736 ? 23.915 -19.266 15.125 1.00 18.23 735 THR A C 1
ATOM 5481 O O . THR A 1 736 ? 23.270 -19.168 16.167 1.00 21.19 735 THR A O 1
ATOM 5485 N N . GLY A 1 737 ? 24.400 -18.211 14.475 1.00 16.00 736 GLY A N 1
ATOM 5486 C CA . GLY A 1 737 ? 24.175 -16.863 14.966 1.00 16.72 736 GLY A CA 1
ATOM 5487 C C . GLY A 1 737 ? 22.704 -16.529 15.105 1.00 17.48 736 GLY A C 1
ATOM 5488 O O . GLY A 1 737 ? 22.276 -15.974 16.121 1.00 17.54 736 GLY A O 1
ATOM 5489 N N . LEU A 1 738 ? 21.929 -16.859 14.073 1.00 15.57 737 LEU A N 1
ATOM 5490 C CA . LEU A 1 738 ? 20.490 -16.613 14.085 1.00 13.55 737 LEU A CA 1
ATOM 5491 C C . LEU A 1 738 ? 19.762 -17.398 15.178 1.00 14.60 737 LEU A C 1
ATOM 5492 O O . LEU A 1 738 ? 18.818 -16.891 15.779 1.00 14.39 737 LEU A O 1
ATOM 5497 N N . ARG A 1 739 ? 20.178 -18.638 15.412 1.00 12.59 738 ARG A N 1
ATOM 5498 C CA . ARG A 1 739 ? 19.589 -19.432 16.480 1.00 15.77 738 ARG A CA 1
ATOM 5499 C C . ARG A 1 739 ? 19.863 -18.773 17.833 1.00 16.73 738 ARG A C 1
ATOM 5500 O O . ARG A 1 739 ? 18.969 -18.659 18.670 1.00 16.23 738 ARG A O 1
ATOM 5508 N N . ILE A 1 740 ? 21.098 -18.324 18.038 1.00 13.16 739 ILE A N 1
ATOM 5509 C CA . ILE A 1 740 ? 21.463 -17.664 19.289 1.00 17.84 739 ILE A CA 1
ATOM 5510 C C . ILE A 1 740 ? 20.620 -16.408 19.520 1.00 19.61 739 ILE A C 1
ATOM 5511 O O . ILE A 1 740 ? 20.120 -16.171 20.622 1.00 15.94 739 ILE A O 1
ATOM 5516 N N . ILE A 1 741 ? 20.442 -15.620 18.464 1.00 16.17 740 ILE A N 1
ATOM 5517 C CA . ILE A 1 741 ? 19.704 -14.369 18.565 1.00 15.40 740 ILE A CA 1
ATOM 5518 C C . ILE A 1 741 ? 18.271 -14.665 18.966 1.00 17.17 740 ILE A C 1
ATOM 5519 O O . ILE A 1 741 ? 17.705 -13.996 19.830 1.00 17.20 740 ILE A O 1
ATOM 5524 N N . GLU A 1 742 ? 17.700 -15.701 18.363 1.00 13.77 741 GLU A N 1
ATOM 5525 C CA . GLU A 1 742 ? 16.319 -16.055 18.637 1.00 17.35 741 GLU A CA 1
ATOM 5526 C C . GLU A 1 742 ? 16.147 -16.475 20.096 1.00 20.61 741 GLU A C 1
ATOM 5527 O O . GLU A 1 742 ? 15.257 -15.977 20.784 1.00 16.87 741 GLU A O 1
ATOM 5533 N N . ARG A 1 743 ? 17.007 -17.375 20.564 1.00 15.36 742 ARG A N 1
ATOM 5534 C CA . ARG A 1 743 ? 16.917 -17.876 21.937 1.00 17.82 742 ARG A CA 1
ATOM 5535 C C . ARG A 1 743 ? 17.234 -16.808 22.980 1.00 18.32 742 ARG A C 1
ATOM 5536 O O . ARG A 1 743 ? 16.633 -16.788 24.060 1.00 20.46 742 ARG A O 1
ATOM 5544 N N . ALA A 1 744 ? 18.177 -15.924 22.667 1.00 15.15 743 ALA A N 1
ATOM 5545 C CA . ALA A 1 744 ? 18.634 -14.926 23.635 1.00 18.22 743 ALA A CA 1
ATOM 5546 C C . ALA A 1 744 ? 17.580 -13.870 23.908 1.00 18.50 743 ALA A C 1
ATOM 5547 O O . ALA A 1 744 ? 17.642 -13.167 24.919 1.00 20.11 743 ALA A O 1
ATOM 5549 N N . ALA A 1 745 ? 16.625 -13.748 22.995 1.00 14.95 744 ALA A N 1
ATOM 5550 C CA . ALA A 1 745 ? 15.596 -12.722 23.100 1.00 20.86 744 ALA A CA 1
ATOM 5551 C C . ALA A 1 745 ? 14.668 -12.981 24.281 1.00 20.62 744 ALA A C 1
ATOM 5552 O O . ALA A 1 745 ? 14.122 -12.047 24.857 1.00 21.64 744 ALA A O 1
ATOM 5554 N N . LYS A 1 746 ? 14.502 -14.249 24.647 1.00 18.53 745 LYS A N 1
ATOM 5555 C CA . LYS A 1 746 ? 13.621 -14.596 25.768 1.00 21.81 745 LYS A CA 1
ATOM 5556 C C . LYS A 1 746 ? 14.222 -14.167 27.114 1.00 20.78 745 LYS A C 1
ATOM 5557 O O . LYS A 1 746 ? 15.411 -14.394 27.386 1.00 20.93 745 LYS A O 1
ATOM 5563 N N . VAL A 1 747 ? 13.408 -13.518 27.940 1.00 19.67 746 VAL A N 1
ATOM 5564 C CA . VAL A 1 747 ? 13.806 -13.205 29.309 1.00 15.89 746 VAL A CA 1
ATOM 5565 C C . VAL A 1 747 ? 13.262 -14.289 30.238 1.00 20.08 746 VAL A C 1
ATOM 5566 O O . VAL A 1 747 ? 12.057 -14.448 30.367 1.00 18.84 746 VAL A O 1
ATOM 5570 N N . HIS A 1 748 ? 14.157 -15.042 30.864 1.00 20.04 747 HIS A N 1
ATOM 5571 C CA . HIS A 1 748 ? 13.764 -16.134 31.752 1.00 21.86 747 HIS A CA 1
ATOM 5572 C C . HIS A 1 748 ? 13.589 -15.644 33.187 1.00 26.22 747 HIS A C 1
ATOM 5573 O O . HIS A 1 748 ? 14.006 -14.530 33.509 1.00 21.97 747 HIS A O 1
ATOM 5580 N N . PRO A 1 749 ? 12.957 -16.465 34.051 1.00 25.79 748 PRO A N 1
ATOM 5581 C CA . PRO A 1 749 ? 12.847 -16.064 35.459 1.00 24.45 748 PRO A CA 1
ATOM 5582 C C . PRO A 1 749 ? 14.216 -15.771 36.064 1.00 25.68 748 PRO A C 1
ATOM 5583 O O . PRO A 1 749 ? 15.146 -16.574 35.917 1.00 26.79 748 PRO A O 1
ATOM 5587 N N . GLY A 1 750 ? 14.346 -14.620 36.715 1.00 21.75 749 GLY A N 1
ATOM 5588 C CA . GLY A 1 750 ? 15.588 -14.287 37.388 1.00 20.41 749 GLY A CA 1
ATOM 5589 C C . GLY A 1 750 ? 16.592 -13.582 36.504 1.00 23.24 749 GLY A C 1
ATOM 5590 O O . GLY A 1 750 ? 17.663 -13.199 36.965 1.00 24.14 749 GLY A O 1
ATOM 5591 N N . GLN A 1 751 ? 16.257 -13.423 35.225 1.00 18.08 750 GLN A N 1
ATOM 5592 C CA . GLN A 1 751 ? 17.139 -12.735 34.293 1.00 16.28 750 GLN A CA 1
ATOM 5593 C C . GLN A 1 751 ? 17.072 -11.224 34.486 1.00 15.01 750 GLN A C 1
ATOM 5594 O O . GLN A 1 751 ? 16.008 -10.623 34.359 1.00 24.12 750 GLN A O 1
ATOM 5600 N N . ALA A 1 752 ? 18.217 -10.615 34.766 1.00 15.22 751 ALA A N 1
ATOM 5601 C CA . ALA A 1 752 ? 18.286 -9.198 35.101 1.00 19.00 751 ALA A CA 1
ATOM 5602 C C . ALA A 1 752 ? 18.078 -8.272 33.906 1.00 18.48 751 ALA A C 1
ATOM 5603 O O . ALA A 1 752 ? 17.446 -7.226 34.031 1.00 13.99 751 ALA A O 1
ATOM 5605 N N . ASN A 1 753 ? 18.629 -8.651 32.759 1.00 17.79 752 ASN A N 1
ATOM 5606 C CA . ASN A 1 753 ? 18.603 -7.791 31.581 1.00 15.68 752 ASN A CA 1
ATOM 5607 C C . ASN A 1 753 ? 18.008 -8.473 30.345 1.00 17.22 752 ASN A C 1
ATOM 5608 O O . ASN A 1 753 ? 17.943 -9.702 30.264 1.00 15.52 752 ASN A O 1
ATOM 5613 N N . VAL A 1 754 ? 17.583 -7.658 29.382 1.00 11.74 753 VAL A N 1
ATOM 5614 C CA . VAL A 1 754 ? 17.375 -8.130 28.015 1.00 11.40 753 VAL A CA 1
ATOM 5615 C C . VAL A 1 754 ? 18.778 -8.389 27.472 1.00 12.61 753 VAL A C 1
ATOM 5616 O O . VAL A 1 754 ? 19.645 -7.516 27.546 1.00 15.12 753 VAL A O 1
ATOM 5620 N N . LYS A 1 755 ? 19.021 -9.596 26.982 1.00 12.55 754 LYS A N 1
ATOM 5621 C CA . LYS A 1 755 ? 20.358 -9.980 26.554 1.00 15.19 754 LYS A CA 1
ATOM 5622 C C . LYS A 1 755 ? 20.832 -9.191 25.344 1.00 16.89 754 LYS A C 1
ATOM 5623 O O . LYS A 1 755 ? 20.091 -9.010 24.374 1.00 17.77 754 LYS A O 1
ATOM 5629 N N . LYS A 1 756 ? 22.072 -8.715 25.420 1.00 15.99 755 LYS A N 1
ATOM 5630 C CA . LYS A 1 756 ? 22.674 -7.950 24.331 1.00 16.13 755 LYS A CA 1
ATOM 5631 C C . LYS A 1 756 ? 23.452 -8.880 23.415 1.00 17.30 755 LYS A C 1
ATOM 5632 O O . LYS A 1 756 ? 24.219 -9.714 23.885 1.00 15.79 755 LYS A O 1
ATOM 5638 N N . ILE A 1 757 ? 23.247 -8.717 22.107 1.00 14.61 756 ILE A N 1
ATOM 5639 C CA . ILE A 1 757 ? 23.930 -9.513 21.096 1.00 17.39 756 ILE A CA 1
ATOM 5640 C C . ILE A 1 757 ? 25.009 -8.708 20.387 1.00 18.45 756 ILE A C 1
ATOM 5641 O O . ILE A 1 757 ? 24.746 -7.633 19.852 1.00 17.43 756 ILE A O 1
ATOM 5646 N N . ILE A 1 758 ? 26.226 -9.239 20.388 1.00 15.28 757 ILE A N 1
ATOM 5647 C CA . ILE A 1 758 ? 27.289 -8.726 19.532 1.00 20.04 757 ILE A CA 1
ATOM 5648 C C . ILE A 1 758 ? 27.678 -9.876 18.612 1.00 16.87 757 ILE A C 1
ATOM 5649 O O . ILE A 1 758 ? 28.226 -10.879 19.059 1.00 17.55 757 ILE A O 1
ATOM 5654 N N . SER A 1 759 ? 27.352 -9.750 17.328 1.00 16.69 758 SER A N 1
ATOM 5655 C CA . SER A 1 759 ? 27.453 -10.886 16.424 1.00 17.11 758 SER A CA 1
ATOM 5656 C C . SER A 1 759 ? 28.064 -10.506 15.078 1.00 16.76 758 SER A C 1
ATOM 5657 O O . SER A 1 759 ? 27.658 -9.534 14.443 1.00 13.18 758 SER A O 1
ATOM 5660 N N . GLU A 1 760 ? 29.061 -11.278 14.673 1.00 20.88 759 GLU A N 1
ATOM 5661 C CA . GLU A 1 760 ? 29.690 -11.138 13.368 1.00 19.13 759 GLU A CA 1
ATOM 5662 C C . GLU A 1 760 ? 29.444 -12.473 12.687 1.00 14.92 759 GLU A C 1
ATOM 5663 O O . GLU A 1 760 ? 29.845 -13.520 13.196 1.00 14.88 759 GLU A O 1
ATOM 5669 N N . MET A 1 761 ? 28.739 -12.467 11.562 1.00 13.52 760 MET A N 1
ATOM 5670 C CA . MET A 1 761 ? 28.427 -13.724 10.910 1.00 12.21 760 MET A CA 1
ATOM 5671 C C . MET A 1 761 ? 29.079 -13.761 9.519 1.00 20.11 760 MET A C 1
ATOM 5672 O O . MET A 1 761 ? 30.059 -13.056 9.270 1.00 22.45 760 MET A O 1
ATOM 5677 N N . GLY A 1 762 ? 28.562 -14.590 8.631 1.00 18.66 761 GLY A N 1
ATOM 5678 C CA . GLY A 1 762 ? 29.267 -14.854 7.387 1.00 21.05 761 GLY A CA 1
ATOM 5679 C C . GLY A 1 762 ? 29.099 -13.829 6.285 1.00 17.45 761 GLY A C 1
ATOM 5680 O O . GLY A 1 762 ? 28.451 -12.797 6.451 1.00 14.83 761 GLY A O 1
ATOM 5681 N N . GLY A 1 763 ? 29.697 -14.127 5.137 1.00 13.41 762 GLY A N 1
ATOM 5682 C CA . GLY A 1 763 ? 29.541 -13.294 3.965 1.00 10.89 762 GLY A CA 1
ATOM 5683 C C . GLY A 1 763 ? 29.503 -14.152 2.716 1.00 10.99 762 GLY A C 1
ATOM 5684 O O . GLY A 1 763 ? 29.873 -15.326 2.748 1.00 11.99 762 GLY A O 1
ATOM 5685 N N . LYS A 1 764 ? 29.027 -13.567 1.620 1.00 13.47 763 LYS A N 1
ATOM 5686 C CA . LYS A 1 764 ? 29.181 -14.163 0.292 1.00 9.70 763 LYS A CA 1
ATOM 5687 C C . LYS A 1 764 ? 29.750 -13.043 -0.569 1.00 11.61 763 LYS A C 1
ATOM 5688 O O . LYS A 1 764 ? 29.051 -12.427 -1.365 1.00 13.40 763 LYS A O 1
ATOM 5694 N N . ASN A 1 765 ? 31.030 -12.773 -0.364 1.00 10.71 764 ASN A N 1
ATOM 5695 C CA . ASN A 1 765 ? 31.623 -11.508 -0.758 1.00 9.46 764 ASN A CA 1
ATOM 5696 C C . ASN A 1 765 ? 32.101 -11.520 -2.195 1.00 14.47 764 ASN A C 1
ATOM 5697 O O . ASN A 1 765 ? 32.769 -12.457 -2.617 1.00 12.92 764 ASN A O 1
ATOM 5702 N N . ALA A 1 766 ? 31.748 -10.470 -2.931 1.00 12.55 765 ALA A N 1
ATOM 5703 C CA . ALA A 1 766 ? 32.160 -10.332 -4.322 1.00 13.48 765 ALA A CA 1
ATOM 5704 C C . ALA A 1 766 ? 33.266 -9.297 -4.498 1.00 14.16 765 ALA A C 1
ATOM 5705 O O . ALA A 1 766 ? 33.325 -8.314 -3.761 1.00 12.14 765 ALA A O 1
ATOM 5707 N N . ILE A 1 767 ? 34.140 -9.538 -5.480 1.00 13.59 766 ILE A N 1
ATOM 5708 C CA . ILE A 1 767 ? 35.041 -8.509 -6.003 1.00 12.16 766 ILE A CA 1
ATOM 5709 C C . ILE A 1 767 ? 34.626 -8.249 -7.452 1.00 11.69 766 ILE A C 1
ATOM 5710 O O . ILE A 1 767 ? 34.464 -9.182 -8.237 1.00 13.57 766 ILE A O 1
ATOM 5715 N N . ILE A 1 768 ? 34.419 -6.984 -7.793 1.00 11.18 767 ILE A N 1
ATOM 5716 C CA . ILE A 1 768 ? 34.040 -6.610 -9.156 1.00 11.56 767 ILE A CA 1
ATOM 5717 C C . ILE A 1 768 ? 35.289 -6.224 -9.943 1.00 14.77 767 ILE A C 1
ATOM 5718 O O . ILE A 1 768 ? 36.090 -5.419 -9.472 1.00 13.28 767 ILE A O 1
ATOM 5723 N N . ILE A 1 769 ? 35.468 -6.816 -11.125 1.00 13.01 768 ILE A N 1
ATOM 5724 C CA . ILE A 1 769 ? 36.575 -6.469 -12.013 1.00 11.56 768 ILE A CA 1
ATOM 5725 C C . ILE A 1 769 ? 36.026 -5.662 -13.191 1.00 12.34 768 ILE A C 1
ATOM 5726 O O . ILE A 1 769 ? 35.413 -6.229 -14.082 1.00 13.77 768 ILE A O 1
ATOM 5731 N N . ASP A 1 770 ? 36.242 -4.346 -13.178 1.00 12.10 769 ASP A N 1
ATOM 5732 C CA . ASP A 1 770 ? 35.688 -3.429 -14.183 1.00 12.55 769 ASP A CA 1
ATOM 5733 C C . ASP A 1 770 ? 36.517 -3.537 -15.457 1.00 14.47 769 ASP A C 1
ATOM 5734 O O . ASP A 1 770 ? 37.660 -4.011 -15.413 1.00 14.53 769 ASP A O 1
ATOM 5739 N N . ASP A 1 771 ? 35.955 -3.094 -16.581 1.00 13.34 770 ASP A N 1
ATOM 5740 C CA . ASP A 1 771 ? 36.662 -3.118 -17.860 1.00 16.10 770 ASP A CA 1
ATOM 5741 C C . ASP A 1 771 ? 38.065 -2.533 -17.791 1.00 17.57 770 ASP A C 1
ATOM 5742 O O . ASP A 1 771 ? 38.981 -3.024 -18.447 1.00 18.27 770 ASP A O 1
ATOM 5747 N N . ASP A 1 772 ? 38.226 -1.473 -17.005 1.00 15.75 771 ASP A N 1
ATOM 5748 C CA . ASP A 1 772 ? 39.486 -0.739 -16.973 1.00 18.70 771 ASP A CA 1
ATOM 5749 C C . ASP A 1 772 ? 40.413 -1.175 -15.828 1.00 17.41 771 ASP A C 1
ATOM 5750 O O . ASP A 1 772 ? 41.411 -0.508 -15.547 1.00 15.73 771 ASP A O 1
ATOM 5755 N N . ALA A 1 773 ? 40.081 -2.284 -15.170 1.00 13.72 772 ALA A N 1
ATOM 5756 C CA . ALA A 1 773 ? 40.890 -2.772 -14.048 1.00 16.52 772 ALA A CA 1
ATOM 5757 C C . ALA A 1 773 ? 42.341 -3.028 -14.459 1.00 16.33 772 ALA A C 1
ATOM 5758 O O . ALA A 1 773 ? 42.604 -3.484 -15.565 1.00 15.25 772 ALA A O 1
ATOM 5760 N N . ASP A 1 774 ? 43.277 -2.712 -13.568 1.00 13.50 773 ASP A N 1
ATOM 5761 C CA . ASP A 1 774 ? 44.672 -3.099 -13.743 1.00 14.33 773 ASP A CA 1
ATOM 5762 C C . ASP A 1 774 ? 44.783 -4.568 -13.388 1.00 11.89 773 ASP A C 1
ATOM 5763 O O . ASP A 1 774 ? 44.841 -4.916 -12.212 1.00 13.90 773 ASP A O 1
ATOM 5768 N N . LEU A 1 775 ? 44.846 -5.430 -14.395 1.00 12.08 774 LEU A N 1
ATOM 5769 C CA . LEU A 1 775 ? 44.825 -6.869 -14.142 1.00 12.75 774 LEU A CA 1
ATOM 5770 C C . LEU A 1 775 ? 46.088 -7.367 -13.448 1.00 15.22 774 LEU A C 1
ATOM 5771 O O . LEU A 1 775 ? 46.071 -8.416 -12.794 1.00 14.70 774 LEU A O 1
ATOM 5776 N N . ASP A 1 776 ? 47.187 -6.627 -13.592 1.00 14.52 775 ASP A N 1
ATOM 5777 C CA . ASP A 1 776 ? 48.408 -6.982 -12.869 1.00 15.29 775 ASP A CA 1
ATOM 5778 C C . ASP A 1 776 ? 48.185 -6.952 -11.353 1.00 18.06 775 ASP A C 1
ATOM 5779 O O . ASP A 1 776 ? 48.831 -7.693 -10.613 1.00 16.23 775 ASP A O 1
ATOM 5784 N N . GLU A 1 777 ? 47.274 -6.098 -10.895 1.00 18.85 776 GLU A N 1
ATOM 5785 C CA . GLU A 1 777 ? 46.918 -6.066 -9.472 1.00 15.96 776 GLU A CA 1
ATOM 5786 C C . GLU A 1 777 ? 45.713 -6.950 -9.167 1.00 12.83 776 GLU A C 1
ATOM 5787 O O . GLU A 1 777 ? 45.699 -7.671 -8.160 1.00 17.68 776 GLU A O 1
ATOM 5793 N N . ALA A 1 778 ? 44.683 -6.854 -10.009 1.00 11.91 777 ALA A N 1
ATOM 5794 C CA . ALA A 1 778 ? 43.424 -7.557 -9.770 1.00 12.33 777 ALA A CA 1
ATOM 5795 C C . ALA A 1 778 ? 43.625 -9.066 -9.616 1.00 14.98 777 ALA A C 1
ATOM 5796 O O . ALA A 1 778 ? 43.075 -9.684 -8.709 1.00 10.47 777 ALA A O 1
ATOM 5798 N N . VAL A 1 779 ? 44.418 -9.659 -10.503 1.00 17.89 778 VAL A N 1
ATOM 5799 C CA . VAL A 1 779 ? 44.592 -11.111 -10.494 1.00 17.02 778 VAL A CA 1
ATOM 5800 C C . VAL A 1 779 ? 45.199 -11.632 -9.175 1.00 16.35 778 VAL A C 1
ATOM 5801 O O . VAL A 1 779 ? 44.579 -12.463 -8.503 1.00 14.59 778 VAL A O 1
ATOM 5805 N N . PRO A 1 780 ? 46.390 -11.142 -8.787 1.00 13.03 779 PRO A N 1
ATOM 5806 C CA . PRO A 1 780 ? 46.909 -11.715 -7.538 1.00 14.49 779 PRO A CA 1
ATOM 5807 C C . PRO A 1 780 ? 46.076 -11.360 -6.302 1.00 16.72 779 PRO A C 1
ATOM 5808 O O . PRO A 1 780 ? 46.040 -12.161 -5.367 1.00 15.99 779 PRO A O 1
ATOM 5812 N N . HIS A 1 781 ? 45.430 -10.196 -6.290 1.00 13.45 780 HIS A N 1
ATOM 5813 C CA . HIS A 1 781 ? 44.601 -9.823 -5.137 1.00 11.50 780 HIS A CA 1
ATOM 5814 C C . HIS A 1 781 ? 43.356 -10.693 -5.045 1.00 12.47 780 HIS A C 1
ATOM 5815 O O . HIS A 1 781 ? 42.935 -11.069 -3.951 1.00 11.77 780 HIS A O 1
ATOM 5822 N N . VAL A 1 782 ? 42.757 -10.999 -6.191 1.00 9.83 781 VAL A N 1
ATOM 5823 C CA . VAL A 1 782 ? 41.602 -11.886 -6.215 1.00 13.46 781 VAL A CA 1
ATOM 5824 C C . VAL A 1 782 ? 41.995 -13.299 -5.771 1.00 13.02 781 VAL A C 1
ATOM 5825 O O . VAL A 1 782 ? 41.290 -13.925 -4.978 1.00 13.00 781 VAL A O 1
ATOM 5829 N N . LEU A 1 783 ? 43.126 -13.790 -6.274 1.00 10.65 782 LEU A N 1
ATOM 5830 C CA . LEU A 1 783 ? 43.606 -15.125 -5.911 1.00 9.92 782 LEU A CA 1
ATOM 5831 C C . LEU A 1 783 ? 43.813 -15.219 -4.405 1.00 11.10 782 LEU A C 1
ATOM 5832 O O . LEU A 1 783 ? 43.430 -16.204 -3.775 1.00 9.86 782 LEU A O 1
ATOM 5837 N N . TYR A 1 784 ? 44.428 -14.192 -3.831 1.00 11.87 783 TYR A N 1
ATOM 5838 C CA . TYR A 1 784 ? 44.642 -14.167 -2.392 1.00 13.91 783 TYR A CA 1
ATOM 5839 C C . TYR A 1 784 ? 43.325 -14.037 -1.598 1.00 15.53 783 TYR A C 1
ATOM 5840 O O . TYR A 1 784 ? 43.139 -14.690 -0.557 1.00 13.63 783 TYR A O 1
ATOM 5849 N N . SER A 1 785 ? 42.425 -13.184 -2.079 1.00 13.99 784 SER A N 1
ATOM 5850 C CA . SER A 1 785 ? 41.137 -12.970 -1.410 1.00 16.20 784 SER A CA 1
ATOM 5851 C C . SER A 1 785 ? 40.324 -14.248 -1.386 1.00 11.97 784 SER A C 1
ATOM 5852 O O . SER A 1 785 ? 39.610 -14.518 -0.432 1.00 11.31 784 SER A O 1
ATOM 5855 N N . ALA A 1 786 ? 40.449 -15.043 -2.444 1.00 11.60 785 ALA A N 1
ATOM 5856 C CA . ALA A 1 786 ? 39.686 -16.277 -2.558 1.00 11.05 785 ALA A CA 1
ATOM 5857 C C . ALA A 1 786 ? 40.315 -17.459 -1.825 1.00 13.52 785 ALA A C 1
ATOM 5858 O O . ALA A 1 786 ? 39.604 -18.274 -1.233 1.00 15.19 785 ALA A O 1
ATOM 5860 N N . PHE A 1 787 ? 41.639 -17.575 -1.897 1.00 9.54 786 PHE A N 1
ATOM 5861 C CA . PHE A 1 787 ? 42.302 -18.796 -1.457 1.00 12.32 786 PHE A CA 1
ATOM 5862 C C . PHE A 1 787 ? 43.261 -18.639 -0.274 1.00 12.65 786 PHE A C 1
ATOM 5863 O O . PHE A 1 787 ? 43.821 -19.623 0.196 1.00 12.04 786 PHE A O 1
ATOM 5871 N N . GLY A 1 788 ? 43.451 -17.409 0.200 1.00 13.44 787 GLY A N 1
ATOM 5872 C CA . GLY A 1 788 ? 44.231 -17.196 1.411 1.00 14.81 787 GLY A CA 1
ATOM 5873 C C . GLY A 1 788 ? 43.596 -17.978 2.545 1.00 16.07 787 GLY A C 1
ATOM 5874 O O . GLY A 1 788 ? 42.382 -17.910 2.744 1.00 14.31 787 GLY A O 1
ATOM 5875 N N . PHE A 1 789 ? 44.408 -18.744 3.268 1.00 15.33 788 PHE A N 1
ATOM 5876 C CA . PHE A 1 789 ? 43.898 -19.625 4.320 1.00 12.87 788 PHE A CA 1
ATOM 5877 C C . PHE A 1 789 ? 42.735 -20.492 3.809 1.00 12.27 788 PHE A C 1
ATOM 5878 O O . PHE A 1 789 ? 41.706 -20.643 4.478 1.00 9.40 788 PHE A O 1
ATOM 5886 N N . GLN A 1 790 ? 42.887 -21.023 2.593 1.00 14.38 789 GLN A N 1
ATOM 5887 C CA . GLN A 1 790 ? 41.920 -21.974 2.039 1.00 16.17 789 GLN A CA 1
ATOM 5888 C C . GLN A 1 790 ? 40.544 -21.353 1.908 1.00 11.45 789 GLN A C 1
ATOM 5889 O O . GLN A 1 790 ? 39.560 -22.084 1.899 1.00 14.46 789 GLN A O 1
ATOM 5895 N N . GLY A 1 791 ? 40.450 -20.026 1.878 1.00 10.17 790 GLY A N 1
ATOM 5896 C CA . GLY A 1 791 ? 39.154 -19.378 1.765 1.00 9.43 790 GLY A CA 1
ATOM 5897 C C . GLY A 1 791 ? 38.314 -19.421 3.034 1.00 15.48 790 GLY A C 1
ATOM 5898 O O . GLY A 1 791 ? 37.110 -19.155 2.999 1.00 14.47 790 GLY A O 1
ATOM 5899 N N . GLN A 1 792 ? 38.942 -19.745 4.160 1.00 11.94 791 GLN A N 1
ATOM 5900 C CA . GLN A 1 792 ? 38.203 -19.898 5.409 1.00 13.16 791 GLN A CA 1
ATOM 5901 C C . GLN A 1 792 ? 38.131 -18.590 6.193 1.00 16.15 791 GLN A C 1
ATOM 5902 O O . GLN A 1 792 ? 38.585 -18.508 7.346 1.00 14.54 791 GLN A O 1
ATOM 5908 N N . LYS A 1 793 ? 37.576 -17.565 5.554 1.00 14.09 792 LYS A N 1
ATOM 5909 C CA . LYS A 1 793 ? 37.424 -16.255 6.177 1.00 17.41 792 LYS A CA 1
ATOM 5910 C C . LYS A 1 793 ? 36.036 -15.725 5.880 1.00 20.98 792 LYS A C 1
ATOM 5911 O O . LYS A 1 793 ? 35.550 -15.859 4.755 1.00 14.80 792 LYS A O 1
ATOM 5917 N N . CYS A 1 794 ? 35.386 -15.126 6.877 1.00 16.21 793 CYS A N 1
ATOM 5918 C CA . CYS A 1 794 ? 34.089 -14.516 6.626 1.00 16.61 793 CYS A CA 1
ATOM 5919 C C . CYS A 1 794 ? 34.193 -13.407 5.586 1.00 17.86 793 CYS A C 1
ATOM 5920 O O . CYS A 1 794 ? 33.198 -13.061 4.949 1.00 16.44 793 CYS A O 1
ATOM 5923 N N . SER A 1 795 ? 35.400 -12.875 5.407 1.00 13.68 794 SER A N 1
ATOM 5924 C CA . SER A 1 795 ? 35.639 -11.789 4.455 1.00 13.33 794 SER A CA 1
ATOM 5925 C C . SER A 1 795 ? 36.084 -12.281 3.070 1.00 11.57 794 SER A C 1
ATOM 5926 O O . SER A 1 795 ? 36.264 -11.476 2.153 1.00 11.67 794 SER A O 1
ATOM 5929 N N . ALA A 1 796 ? 36.253 -13.592 2.919 1.00 11.12 795 ALA A N 1
ATOM 5930 C CA . ALA A 1 796 ? 36.832 -14.145 1.693 1.00 13.85 795 ALA A CA 1
ATOM 5931 C C . ALA A 1 796 ? 36.035 -13.801 0.448 1.00 15.08 795 ALA A C 1
ATOM 5932 O O . ALA A 1 796 ? 34.805 -13.735 0.474 1.00 13.68 795 ALA A O 1
ATOM 5934 N N . CYS A 1 797 ? 36.749 -13.599 -0.653 1.00 14.17 796 CYS A N 1
ATOM 5935 C CA . CYS A 1 797 ? 36.089 -13.469 -1.940 1.00 11.52 796 CYS A CA 1
ATOM 5936 C C . CYS A 1 797 ? 35.669 -14.852 -2.439 1.00 11.09 796 CYS A C 1
ATOM 5937 O O . CYS A 1 797 ? 36.505 -15.715 -2.672 1.00 12.03 796 CYS A O 1
ATOM 5940 N N . SER A 1 798 ? 34.364 -15.068 -2.567 1.00 10.02 797 SER A N 1
ATOM 5941 C CA . SER A 1 798 ? 33.845 -16.329 -3.083 1.00 9.95 797 SER A CA 1
ATOM 5942 C C . SER A 1 798 ? 33.116 -16.075 -4.401 1.00 10.93 797 SER A C 1
ATOM 5943 O O . SER A 1 798 ? 32.650 -17.003 -5.061 1.00 12.83 797 SER A O 1
ATOM 5946 N N . ARG A 1 799 ? 32.990 -14.804 -4.758 1.00 11.47 798 ARG A N 1
ATOM 5947 C CA . ARG A 1 799 ? 32.411 -14.424 -6.041 1.00 11.74 798 ARG A CA 1
ATOM 5948 C C . ARG A 1 799 ? 33.303 -13.388 -6.705 1.00 12.88 798 ARG A C 1
ATOM 5949 O O . ARG A 1 799 ? 33.607 -12.352 -6.125 1.00 13.59 798 ARG A O 1
ATOM 5957 N N . VAL A 1 800 ? 33.727 -13.655 -7.931 1.00 15.03 799 VAL A N 1
ATOM 5958 C CA . VAL A 1 800 ? 34.388 -12.605 -8.680 1.00 11.86 799 VAL A CA 1
ATOM 5959 C C . VAL A 1 800 ? 33.502 -12.249 -9.878 1.00 11.10 799 VAL A C 1
ATOM 5960 O O . VAL A 1 800 ? 33.154 -13.103 -10.688 1.00 16.62 799 VAL A O 1
ATOM 5964 N N . ILE A 1 801 ? 33.080 -10.992 -9.929 1.00 11.13 800 ILE A N 1
ATOM 5965 C CA . ILE A 1 801 ? 32.104 -10.547 -10.921 1.00 11.48 800 ILE A CA 1
ATOM 5966 C C . ILE A 1 801 ? 32.851 -9.723 -11.939 1.00 15.92 800 ILE A C 1
ATOM 5967 O O . ILE A 1 801 ? 33.345 -8.637 -11.628 1.00 12.84 800 ILE A O 1
ATOM 5972 N N . VAL A 1 802 ? 32.948 -10.258 -13.152 1.00 15.56 801 VAL A N 1
ATOM 5973 C CA . VAL A 1 802 ? 33.860 -9.718 -14.142 1.00 13.49 801 VAL A CA 1
ATOM 5974 C C . VAL A 1 802 ? 33.104 -9.117 -15.320 1.00 12.68 801 VAL A C 1
ATOM 5975 O O . VAL A 1 802 ? 32.219 -9.756 -15.899 1.00 15.43 801 VAL A O 1
ATOM 5979 N N . LEU A 1 803 ? 33.458 -7.886 -15.673 1.00 12.80 802 LEU A N 1
ATOM 5980 C CA . LEU A 1 803 ? 32.818 -7.212 -16.795 1.00 16.20 802 LEU A CA 1
ATOM 5981 C C . LEU A 1 803 ? 33.038 -7.977 -18.101 1.00 13.66 802 LEU A C 1
ATOM 5982 O O . LEU A 1 803 ? 34.113 -8.520 -18.347 1.00 14.85 802 LEU A O 1
ATOM 5987 N N . ASP A 1 804 ? 31.989 -8.009 -18.914 1.00 14.06 803 ASP A N 1
ATOM 5988 C CA . ASP A 1 804 ? 31.903 -8.793 -20.143 1.00 15.46 803 ASP A CA 1
ATOM 5989 C C . ASP A 1 804 ? 33.159 -8.683 -21.022 1.00 18.45 803 ASP A C 1
ATOM 5990 O O . ASP A 1 804 ? 33.754 -9.694 -21.390 1.00 16.18 803 ASP A O 1
ATOM 5995 N N . ALA A 1 805 ? 33.588 -7.459 -21.305 1.00 14.82 804 ALA A N 1
ATOM 5996 C CA . ALA A 1 805 ? 34.682 -7.220 -22.255 1.00 19.79 804 ALA A CA 1
ATOM 5997 C C . ALA A 1 805 ? 36.085 -7.557 -21.750 1.00 17.01 804 ALA A C 1
ATOM 5998 O O . ALA A 1 805 ? 37.024 -7.628 -22.539 1.00 18.39 804 ALA A O 1
ATOM 6000 N N . VAL A 1 806 ? 36.240 -7.752 -20.446 1.00 14.22 805 VAL A N 1
ATOM 6001 C CA . VAL A 1 806 ? 37.544 -8.103 -19.911 1.00 16.18 805 VAL A CA 1
ATOM 6002 C C . VAL A 1 806 ? 37.544 -9.537 -19.365 1.00 18.15 805 VAL A C 1
ATOM 6003 O O . VAL A 1 806 ? 38.566 -10.032 -18.898 1.00 16.12 805 VAL A O 1
ATOM 6007 N N . TYR A 1 807 ? 36.396 -10.208 -19.471 1.00 17.99 806 TYR A N 1
ATOM 6008 C CA . TYR A 1 807 ? 36.215 -11.554 -18.911 1.00 16.11 806 TYR A CA 1
ATOM 6009 C C . TYR A 1 807 ? 37.260 -12.594 -19.337 1.00 20.25 806 TYR A C 1
ATOM 6010 O O . TYR A 1 807 ? 37.900 -13.215 -18.491 1.00 18.76 806 TYR A O 1
ATOM 6019 N N . ASP A 1 808 ? 37.395 -12.808 -20.646 1.00 15.93 807 ASP A N 1
ATOM 6020 C CA . ASP A 1 808 ? 38.313 -13.820 -21.162 1.00 14.24 807 ASP A CA 1
ATOM 6021 C C . ASP A 1 808 ? 39.755 -13.529 -20.773 1.00 16.54 807 ASP A C 1
ATOM 6022 O O . ASP A 1 808 ? 40.475 -14.425 -20.329 1.00 17.71 807 ASP A O 1
ATOM 6027 N N . LYS A 1 809 ? 40.176 -12.275 -20.910 1.00 14.00 808 LYS A N 1
ATOM 6028 C CA . LYS A 1 809 ? 41.530 -11.898 -20.524 1.00 13.79 808 LYS A CA 1
ATOM 6029 C C . LYS A 1 809 ? 41.798 -12.111 -19.022 1.00 16.35 808 LYS A C 1
ATOM 6030 O O . LYS A 1 809 ? 42.815 -12.697 -18.639 1.00 14.96 808 LYS A O 1
ATOM 6036 N N . PHE A 1 810 ? 40.884 -11.637 -18.179 1.00 13.01 809 PHE A N 1
ATOM 6037 C CA . PHE A 1 810 ? 41.040 -11.781 -16.726 1.00 13.99 809 PHE A CA 1
ATOM 6038 C C . PHE A 1 810 ? 41.069 -13.239 -16.299 1.00 13.53 809 PHE A C 1
ATOM 6039 O O . PHE A 1 810 ? 41.926 -13.636 -15.517 1.00 13.33 809 PHE A O 1
ATOM 6047 N N . ILE A 1 811 ? 40.146 -14.044 -16.819 1.00 12.95 810 ILE A N 1
ATOM 6048 C CA . ILE A 1 811 ? 40.054 -15.427 -16.359 1.00 14.22 810 ILE A CA 1
ATOM 6049 C C . ILE A 1 811 ? 41.262 -16.256 -16.765 1.00 15.10 810 ILE A C 1
ATOM 6050 O O . ILE A 1 811 ? 41.737 -17.084 -15.992 1.00 17.08 810 ILE A O 1
ATOM 6055 N N . GLU A 1 812 ? 41.771 -16.011 -17.971 1.00 14.47 811 GLU A N 1
ATOM 6056 C CA . GLU A 1 812 ? 42.972 -16.695 -18.437 1.00 19.15 811 GLU A CA 1
ATOM 6057 C C . GLU A 1 812 ? 44.179 -16.421 -17.532 1.00 17.89 811 GLU A C 1
ATOM 6058 O O . GLU A 1 812 ? 44.938 -17.339 -17.209 1.00 15.21 811 GLU A O 1
ATOM 6064 N N . ARG A 1 813 ? 44.374 -15.167 -17.132 1.00 12.66 812 ARG A N 1
ATOM 6065 C CA . ARG A 1 813 ? 45.496 -14.850 -16.253 1.00 12.36 812 ARG A CA 1
ATOM 6066 C C . ARG A 1 813 ? 45.267 -15.391 -14.844 1.00 14.20 812 ARG A C 1
ATOM 6067 O O . ARG A 1 813 ? 46.205 -15.834 -14.185 1.00 15.13 812 ARG A O 1
ATOM 6075 N N . LEU A 1 814 ? 44.020 -15.355 -14.383 1.00 13.41 813 LEU A N 1
ATOM 6076 C CA . LEU A 1 814 ? 43.716 -15.812 -13.018 1.00 14.45 813 LEU A CA 1
ATOM 6077 C C . LEU A 1 814 ? 43.968 -17.314 -12.902 1.00 13.44 813 LEU A C 1
ATOM 6078 O O . LEU A 1 814 ? 44.657 -17.781 -11.985 1.00 15.59 813 LEU A O 1
ATOM 6083 N N . VAL A 1 815 ? 43.414 -18.065 -13.844 1.00 14.50 814 VAL A N 1
ATOM 6084 C CA . VAL A 1 815 ? 43.618 -19.511 -13.897 1.00 16.99 814 VAL A CA 1
ATOM 6085 C C . VAL A 1 815 ? 45.094 -19.855 -14.089 1.00 17.60 814 VAL A C 1
ATOM 6086 O O . VAL A 1 815 ? 45.607 -20.780 -13.463 1.00 18.02 814 VAL A O 1
ATOM 6090 N N . SER A 1 816 ? 45.790 -19.100 -14.933 1.00 20.49 815 SER A N 1
ATOM 6091 C CA . SER A 1 816 ? 47.209 -19.371 -15.149 1.00 17.56 815 SER A CA 1
ATOM 6092 C C . SER A 1 816 ? 48.047 -19.117 -13.895 1.00 14.26 815 SER A C 1
ATOM 6093 O O . SER A 1 816 ? 49.011 -19.839 -13.636 1.00 15.65 815 SER A O 1
ATOM 6096 N N . MET A 1 817 ? 47.691 -18.098 -13.119 1.00 11.76 816 MET A N 1
ATOM 6097 C CA . MET A 1 817 ? 48.402 -17.866 -11.863 1.00 12.26 816 MET A CA 1
ATOM 6098 C C . MET A 1 817 ? 48.078 -18.968 -10.863 1.00 12.72 816 MET A C 1
ATOM 6099 O O . MET A 1 817 ? 48.966 -19.472 -10.175 1.00 17.22 816 MET A O 1
ATOM 6104 N N . ALA A 1 818 ? 46.799 -19.325 -10.785 1.00 11.72 817 ALA A N 1
ATOM 6105 C CA . ALA A 1 818 ? 46.346 -20.402 -9.903 1.00 16.60 817 ALA A CA 1
ATOM 6106 C C . ALA A 1 818 ? 47.137 -21.680 -10.160 1.00 18.96 817 ALA A C 1
ATOM 6107 O O . ALA A 1 818 ? 47.593 -22.333 -9.219 1.00 14.26 817 ALA A O 1
ATOM 6109 N N . LYS A 1 819 ? 47.322 -22.011 -11.438 1.00 13.62 818 LYS A N 1
ATOM 6110 C CA . LYS A 1 819 ? 48.031 -23.233 -11.831 1.00 12.84 818 LYS A CA 1
ATOM 6111 C C . LYS A 1 819 ? 49.460 -23.276 -11.316 1.00 14.00 818 LYS A C 1
ATOM 6112 O O . LYS A 1 819 ? 50.055 -24.352 -11.204 1.00 16.59 818 LYS A O 1
ATOM 6118 N N . ALA A 1 820 ? 50.020 -22.105 -11.042 1.00 13.56 819 ALA A N 1
ATOM 6119 C CA . ALA A 1 820 ? 51.396 -22.013 -10.572 1.00 18.09 819 ALA A CA 1
ATOM 6120 C C . ALA A 1 820 ? 51.494 -22.316 -9.079 1.00 16.52 819 ALA A C 1
ATOM 6121 O O . ALA A 1 820 ? 52.554 -22.697 -8.593 1.00 13.51 819 ALA A O 1
ATOM 6123 N N . THR A 1 821 ? 50.392 -22.138 -8.354 1.00 13.90 820 THR A N 1
ATOM 6124 C CA . THR A 1 821 ? 50.406 -22.333 -6.898 1.00 14.63 820 THR A CA 1
ATOM 6125 C C . THR A 1 821 ? 50.319 -23.812 -6.523 1.00 18.33 820 THR A C 1
ATOM 6126 O O . THR A 1 821 ? 49.809 -24.622 -7.292 1.00 17.01 820 THR A O 1
ATOM 6130 N N . LYS A 1 822 ? 50.826 -24.159 -5.343 1.00 18.62 821 LYS A N 1
ATOM 6131 C CA . LYS A 1 822 ? 50.764 -25.531 -4.850 1.00 16.91 821 LYS A CA 1
ATOM 6132 C C . LYS A 1 822 ? 49.887 -25.619 -3.610 1.00 15.75 821 LYS A C 1
ATOM 6133 O O . LYS A 1 822 ? 49.904 -24.722 -2.769 1.00 16.61 821 LYS A O 1
ATOM 6139 N N . VAL A 1 823 ? 49.143 -26.714 -3.496 1.00 13.66 822 VAL A N 1
ATOM 6140 C CA . VAL A 1 823 ? 48.356 -27.006 -2.297 1.00 16.32 822 VAL A CA 1
ATOM 6141 C C . VAL A 1 823 ? 49.078 -28.049 -1.437 1.00 15.27 822 VAL A C 1
ATOM 6142 O O . VAL A 1 823 ? 49.488 -29.102 -1.935 1.00 15.46 822 VAL A O 1
ATOM 6146 N N . GLY A 1 824 ? 49.253 -27.755 -0.149 1.00 16.60 823 GLY A N 1
ATOM 6147 C CA . GLY A 1 824 ? 49.957 -28.667 0.734 1.00 13.36 823 GLY A CA 1
ATOM 6148 C C . GLY A 1 824 ? 50.080 -28.110 2.141 1.00 13.73 823 GLY A C 1
ATOM 6149 O O . GLY A 1 824 ? 49.661 -26.984 2.398 1.00 15.71 823 GLY A O 1
ATOM 6150 N N . PRO A 1 825 ? 50.661 -28.900 3.060 1.00 18.85 824 PRO A N 1
ATOM 6151 C CA . PRO A 1 825 ? 50.782 -28.509 4.470 1.00 15.06 824 PRO A CA 1
ATOM 6152 C C . PRO A 1 825 ? 51.260 -27.076 4.668 1.00 15.99 824 PRO A C 1
ATOM 6153 O O . PRO A 1 825 ? 52.211 -26.637 4.019 1.00 16.07 824 PRO A O 1
ATOM 6157 N N . SER A 1 826 ? 50.579 -26.364 5.561 1.00 11.26 825 SER A N 1
ATOM 6158 C CA . SER A 1 826 ? 50.854 -24.957 5.827 1.00 13.12 825 SER A CA 1
ATOM 6159 C C . SER A 1 826 ? 52.201 -24.717 6.499 1.00 12.64 825 SER A C 1
ATOM 6160 O O . SER A 1 826 ? 52.705 -23.593 6.489 1.00 16.97 825 SER A O 1
ATOM 6163 N N . GLU A 1 827 ? 52.785 -25.754 7.096 1.00 14.93 826 GLU A N 1
ATOM 6164 C CA . GLU A 1 827 ? 54.097 -25.595 7.715 1.00 15.18 826 GLU A CA 1
ATOM 6165 C C . GLU A 1 827 ? 55.211 -25.454 6.674 1.00 15.27 826 GLU A C 1
ATOM 6166 O O . GLU A 1 827 ? 56.304 -24.998 6.988 1.00 16.64 826 GLU A O 1
ATOM 6172 N N . ASP A 1 828 ? 54.922 -25.845 5.439 1.00 17.28 827 ASP A N 1
ATOM 6173 C CA . ASP A 1 828 ? 55.864 -25.684 4.334 1.00 13.90 827 ASP A CA 1
ATOM 6174 C C . ASP A 1 828 ? 55.487 -24.394 3.624 1.00 16.20 827 ASP A C 1
ATOM 6175 O O . ASP A 1 828 ? 54.403 -24.289 3.049 1.00 15.87 827 ASP A O 1
ATOM 6180 N N . PRO A 1 829 ? 56.374 -23.394 3.677 1.00 13.99 828 PRO A N 1
ATOM 6181 C CA . PRO A 1 829 ? 56.015 -22.077 3.150 1.00 11.37 828 PRO A CA 1
ATOM 6182 C C . PRO A 1 829 ? 55.924 -22.060 1.617 1.00 16.74 828 PRO A C 1
ATOM 6183 O O . PRO A 1 829 ? 55.474 -21.077 1.047 1.00 18.77 828 PRO A O 1
ATOM 6187 N N . ALA A 1 830 ? 56.329 -23.144 0.969 1.00 17.04 829 ALA A N 1
ATOM 6188 C CA . ALA A 1 830 ? 56.251 -23.224 -0.486 1.00 18.20 829 ALA A CA 1
ATOM 6189 C C . ALA A 1 830 ? 54.804 -23.361 -0.945 1.00 17.95 829 ALA A C 1
ATOM 6190 O O . ALA A 1 830 ? 54.474 -23.053 -2.089 1.00 18.48 829 ALA A O 1
ATOM 6192 N N . ASN A 1 831 ? 53.936 -23.827 -0.052 1.00 14.50 830 ASN A N 1
ATOM 6193 C CA . ASN A 1 831 ? 52.538 -24.054 -0.398 1.00 13.46 830 ASN A CA 1
ATOM 6194 C C . ASN A 1 831 ? 51.708 -22.779 -0.267 1.00 16.57 830 ASN A C 1
ATOM 6195 O O . ASN A 1 831 ? 51.915 -21.982 0.653 1.00 19.23 830 ASN A O 1
ATOM 6200 N N . TYR A 1 832 ? 50.791 -22.578 -1.208 1.00 14.25 831 TYR A N 1
ATOM 6201 C CA . TYR A 1 832 ? 49.956 -21.384 -1.223 1.00 13.34 831 TYR A CA 1
ATOM 6202 C C . TYR A 1 832 ? 48.834 -21.519 -0.205 1.00 14.55 831 TYR A C 1
ATOM 6203 O O . TYR A 1 832 ? 48.573 -20.598 0.569 1.00 13.11 831 TYR A O 1
ATOM 6212 N N . MET A 1 833 ? 48.177 -22.675 -0.221 1.00 14.07 832 MET A N 1
ATOM 6213 C CA . MET A 1 833 ? 47.126 -22.993 0.731 1.00 16.37 832 MET A CA 1
ATOM 6214 C C . MET A 1 833 ? 47.215 -24.480 1.029 1.00 16.25 832 MET A C 1
ATOM 6215 O O . MET A 1 833 ? 47.936 -25.209 0.343 1.00 15.09 832 MET A O 1
ATOM 6220 N N . GLY A 1 834 ? 46.478 -24.924 2.048 1.00 14.03 833 GLY A N 1
ATOM 6221 C CA . GLY A 1 834 ? 46.564 -26.295 2.519 1.00 10.79 833 GLY A CA 1
ATOM 6222 C C . GLY A 1 834 ? 45.227 -26.900 2.900 1.00 15.10 833 GLY A C 1
ATOM 6223 O O . GLY A 1 834 ? 44.189 -26.520 2.355 1.00 16.35 833 GLY A O 1
ATOM 6224 N N . ALA A 1 835 ? 45.252 -27.841 3.840 1.00 13.87 834 ALA A N 1
ATOM 6225 C CA . ALA A 1 835 ? 44.046 -28.540 4.270 1.00 14.54 834 ALA A CA 1
ATOM 6226 C C . ALA A 1 835 ? 43.056 -27.595 4.938 1.00 12.25 834 ALA A C 1
ATOM 6227 O O . ALA A 1 835 ? 43.447 -26.588 5.542 1.00 14.89 834 ALA A O 1
ATOM 6229 N N . VAL A 1 836 ? 41.773 -27.920 4.821 1.00 11.62 835 VAL A N 1
ATOM 6230 C CA . VAL A 1 836 ? 40.734 -27.146 5.490 1.00 11.10 835 VAL A CA 1
ATOM 6231 C C . VAL A 1 836 ? 40.617 -27.661 6.923 1.00 14.06 835 VAL A C 1
ATOM 6232 O O . VAL A 1 836 ? 41.330 -28.591 7.305 1.00 14.65 835 VAL A O 1
ATOM 6236 N N . ALA A 1 837 ? 39.725 -27.065 7.708 1.00 14.25 836 ALA A N 1
ATOM 6237 C CA . ALA A 1 837 ? 39.805 -27.168 9.177 1.00 16.36 836 ALA A CA 1
ATOM 6238 C C . ALA A 1 837 ? 39.676 -28.584 9.750 1.00 15.74 836 ALA A C 1
ATOM 6239 O O . ALA A 1 837 ? 40.402 -28.958 10.675 1.00 17.37 836 ALA A O 1
ATOM 6241 N N . ASP A 1 838 ? 38.729 -29.355 9.231 1.00 13.60 837 ASP A N 1
ATOM 6242 C CA . ASP A 1 838 ? 38.511 -30.708 9.734 1.00 18.23 837 ASP A CA 1
ATOM 6243 C C . ASP A 1 838 ? 37.760 -31.576 8.735 1.00 19.49 837 ASP A C 1
ATOM 6244 O O . ASP A 1 838 ? 37.442 -31.126 7.626 1.00 19.37 837 ASP A O 1
ATOM 6249 N N . ASP A 1 839 ? 37.483 -32.818 9.129 1.00 17.09 838 ASP A N 1
ATOM 6250 C CA . ASP A 1 839 ? 36.800 -33.760 8.248 1.00 18.24 838 ASP A CA 1
ATOM 6251 C C . ASP A 1 839 ? 35.433 -33.228 7.837 1.00 16.47 838 ASP A C 1
ATOM 6252 O O . ASP A 1 839 ? 35.023 -33.367 6.685 1.00 19.74 838 ASP A O 1
ATOM 6254 N N . LYS A 1 840 ? 34.734 -32.623 8.787 1.00 19.33 839 LYS A N 1
ATOM 6255 C CA . LYS A 1 840 ? 33.387 -32.114 8.548 1.00 21.81 839 LYS A CA 1
ATOM 6256 C C . LYS A 1 840 ? 33.409 -30.994 7.508 1.00 22.53 839 LYS A C 1
ATOM 6257 O O . LYS A 1 840 ? 32.594 -30.976 6.582 1.00 20.18 839 LYS A O 1
ATOM 6259 N N . ALA A 1 841 ? 34.352 -30.066 7.660 1.00 18.79 840 ALA A N 1
ATOM 6260 C CA . ALA A 1 841 ? 34.507 -28.971 6.710 1.00 20.08 840 ALA A CA 1
ATOM 6261 C C . ALA A 1 841 ? 34.803 -29.509 5.311 1.00 17.42 840 ALA A C 1
ATOM 6262 O O . ALA A 1 841 ? 34.217 -29.063 4.326 1.00 15.92 840 ALA A O 1
ATOM 6264 N N . MET A 1 842 ? 35.704 -30.484 5.236 1.00 16.79 841 MET A N 1
ATOM 6265 C CA . MET A 1 842 ? 36.106 -31.050 3.960 1.00 20.15 841 MET A CA 1
ATOM 6266 C C . MET A 1 842 ? 34.909 -31.656 3.240 1.00 24.95 841 MET A C 1
ATOM 6267 O O . MET A 1 842 ? 34.717 -31.426 2.039 1.00 21.67 841 MET A O 1
ATOM 6272 N N . LYS A 1 843 ? 34.106 -32.423 3.979 1.00 22.15 842 LYS A N 1
ATOM 6273 C CA . LYS A 1 843 ? 32.924 -33.074 3.407 1.00 18.52 842 LYS A CA 1
ATOM 6274 C C . LYS A 1 843 ? 31.925 -32.043 2.898 1.00 20.01 842 LYS A C 1
ATOM 6275 O O . LYS A 1 843 ? 31.401 -32.166 1.792 1.00 22.16 842 LYS A O 1
ATOM 6277 N N . SER A 1 844 ? 31.687 -31.018 3.709 1.00 17.10 843 SER A N 1
ATOM 6278 C CA . SER A 1 844 ? 30.728 -29.973 3.374 1.00 19.10 843 SER A CA 1
ATOM 6279 C C . SER A 1 844 ? 31.179 -29.164 2.151 1.00 16.57 843 SER A C 1
ATOM 6280 O O . SER A 1 844 ? 30.398 -28.932 1.227 1.00 20.09 843 SER A O 1
ATOM 6283 N N . ILE A 1 845 ? 32.445 -28.750 2.148 1.00 12.07 844 ILE A N 1
ATOM 6284 C CA . ILE A 1 845 ? 33.015 -28.012 1.022 1.00 16.46 844 ILE A CA 1
ATOM 6285 C C . ILE A 1 845 ? 33.025 -28.824 -0.277 1.00 16.72 844 ILE A C 1
ATOM 6286 O O . ILE A 1 845 ? 32.752 -28.285 -1.353 1.00 17.59 844 ILE A O 1
ATOM 6291 N N . LYS A 1 846 ? 33.342 -30.114 -0.190 1.00 14.99 845 LYS A N 1
ATOM 6292 C CA . LYS A 1 846 ? 33.369 -30.952 -1.382 1.00 18.01 845 LYS A CA 1
ATOM 6293 C C . LYS A 1 846 ? 31.971 -31.135 -1.980 1.00 20.09 845 LYS A C 1
ATOM 6294 O O . LYS A 1 846 ? 31.816 -31.204 -3.202 1.00 22.41 845 LYS A O 1
ATOM 6300 N N . GLU A 1 847 ? 30.965 -31.230 -1.118 1.00 16.39 846 GLU A N 1
ATOM 6301 C CA . GLU A 1 847 ? 29.582 -31.312 -1.579 1.00 20.38 846 GLU A CA 1
ATOM 6302 C C . GLU A 1 847 ? 29.239 -30.039 -2.345 1.00 23.61 846 GLU A C 1
ATOM 6303 O O . GLU A 1 847 ? 28.674 -30.098 -3.448 1.00 19.22 846 GLU A O 1
ATOM 6309 N N . TYR A 1 848 ? 29.633 -28.897 -1.784 1.00 20.22 847 TYR A N 1
ATOM 6310 C CA . TYR A 1 848 ? 29.426 -27.611 -2.447 1.00 18.89 847 TYR A CA 1
ATOM 6311 C C . TYR A 1 848 ? 30.160 -27.510 -3.779 1.00 17.68 847 TYR A C 1
ATOM 6312 O O . TYR A 1 848 ? 29.632 -26.955 -4.736 1.00 18.40 847 TYR A O 1
ATOM 6321 N N . ALA A 1 849 ? 31.377 -28.041 -3.843 1.00 14.97 848 ALA A N 1
ATOM 6322 C CA . ALA A 1 849 ? 32.110 -28.053 -5.104 1.00 17.89 848 ALA A CA 1
ATOM 6323 C C . ALA A 1 849 ? 31.341 -28.828 -6.177 1.00 22.32 848 ALA A C 1
ATOM 6324 O O . ALA A 1 849 ? 31.213 -28.372 -7.317 1.00 21.56 848 ALA A O 1
ATOM 6326 N N . GLU A 1 850 ? 30.827 -30.002 -5.815 1.00 18.52 849 GLU A N 1
ATOM 6327 C CA . GLU A 1 850 ? 30.052 -30.807 -6.759 1.00 20.49 849 GLU A CA 1
ATOM 6328 C C . GLU A 1 850 ? 28.777 -30.091 -7.199 1.00 18.86 849 GLU A C 1
ATOM 6329 O O . GLU A 1 850 ? 28.432 -30.096 -8.378 1.00 18.33 849 GLU A O 1
ATOM 6335 N N . ILE A 1 851 ? 28.085 -29.462 -6.255 1.00 16.67 850 ILE A N 1
ATOM 6336 C CA . ILE A 1 851 ? 26.929 -28.636 -6.600 1.00 18.49 850 ILE A CA 1
ATOM 6337 C C . ILE A 1 851 ? 27.324 -27.545 -7.610 1.00 17.62 850 ILE A C 1
ATOM 6338 O O . ILE A 1 851 ? 26.669 -27.369 -8.643 1.00 20.07 850 ILE A O 1
ATOM 6343 N N . GLY A 1 852 ? 28.407 -26.834 -7.313 1.00 16.79 851 GLY A N 1
ATOM 6344 C CA . GLY A 1 852 ? 28.902 -25.793 -8.202 1.00 22.04 851 GLY A CA 1
ATOM 6345 C C . GLY A 1 852 ? 29.277 -26.284 -9.592 1.00 21.31 851 GLY A C 1
ATOM 6346 O O . GLY A 1 852 ? 29.086 -25.576 -10.588 1.00 20.97 851 GLY A O 1
ATOM 6347 N N . LYS A 1 853 ? 29.809 -27.497 -9.669 1.00 18.45 852 LYS A N 1
ATOM 6348 C CA . LYS A 1 853 ? 30.205 -28.061 -10.953 1.00 22.86 852 LYS A CA 1
ATOM 6349 C C . LYS A 1 853 ? 29.007 -28.413 -11.825 1.00 23.71 852 LYS A C 1
ATOM 6350 O O . LYS A 1 853 ? 29.118 -28.479 -13.055 1.00 25.27 852 LYS A O 1
ATOM 6356 N N . ARG A 1 854 ? 27.865 -28.663 -11.197 1.00 23.30 853 ARG A N 1
ATOM 6357 C CA . ARG A 1 854 ? 26.661 -28.949 -11.961 1.00 24.12 853 ARG A CA 1
ATOM 6358 C C . ARG A 1 854 ? 25.963 -27.644 -12.331 1.00 26.63 853 ARG A C 1
ATOM 6359 O O . ARG A 1 854 ? 25.230 -27.586 -13.311 1.00 33.29 853 ARG A O 1
ATOM 6361 N N . GLU A 1 855 ? 26.213 -26.592 -11.552 1.00 21.06 854 GLU A N 1
ATOM 6362 C CA . GLU A 1 855 ? 25.624 -25.281 -11.816 1.00 21.28 854 GLU A CA 1
ATOM 6363 C C . GLU A 1 855 ? 26.410 -24.503 -12.876 1.00 22.43 854 GLU A C 1
ATOM 6364 O O . GLU A 1 855 ? 25.821 -23.910 -13.778 1.00 22.40 854 GLU A O 1
ATOM 6370 N N . GLY A 1 856 ? 27.735 -24.499 -12.746 1.00 23.90 855 GLY A N 1
ATOM 6371 C CA . GLY A 1 856 ? 28.604 -23.801 -13.678 1.00 23.01 855 GLY A CA 1
ATOM 6372 C C . GLY A 1 856 ? 29.510 -24.764 -14.420 1.00 22.81 855 GLY A C 1
ATOM 6373 O O . GLY A 1 856 ? 29.145 -25.916 -14.663 1.00 23.46 855 GLY A O 1
ATOM 6374 N N . HIS A 1 857 ? 30.699 -24.295 -14.782 1.00 18.57 856 HIS A N 1
ATOM 6375 C CA . HIS A 1 857 ? 31.684 -25.151 -15.414 1.00 16.50 856 HIS A CA 1
ATOM 6376 C C . HIS A 1 857 ? 33.034 -24.925 -14.763 1.00 18.72 856 HIS A C 1
ATOM 6377 O O . HIS A 1 857 ? 33.413 -23.791 -14.490 1.00 21.84 856 HIS A O 1
ATOM 6384 N N . VAL A 1 858 ? 33.755 -26.007 -14.499 1.00 19.31 857 VAL A N 1
ATOM 6385 C CA . VAL A 1 858 ? 35.037 -25.887 -13.824 1.00 19.68 857 VAL A CA 1
ATOM 6386 C C . VAL A 1 858 ? 36.081 -25.228 -14.726 1.00 18.56 857 VAL A C 1
ATOM 6387 O O . VAL A 1 858 ? 36.291 -25.644 -15.861 1.00 19.87 857 VAL A O 1
ATOM 6391 N N . LEU A 1 859 ? 36.714 -24.179 -14.215 1.00 16.28 858 LEU A N 1
ATOM 6392 C CA . LEU A 1 859 ? 37.799 -23.514 -14.925 1.00 17.04 858 LEU A CA 1
ATOM 6393 C C . LEU A 1 859 ? 39.154 -24.003 -14.422 1.00 18.18 858 LEU A C 1
ATOM 6394 O O . LEU A 1 859 ? 40.125 -24.034 -15.174 1.00 18.51 858 LEU A O 1
ATOM 6399 N N . TYR A 1 860 ? 39.209 -24.379 -13.145 1.00 18.19 859 TYR A N 1
ATOM 6400 C CA . TYR A 1 860 ? 40.429 -24.911 -12.544 1.00 16.12 859 TYR A CA 1
ATOM 6401 C C . TYR A 1 860 ? 40.119 -25.737 -11.302 1.00 17.05 859 TYR A C 1
ATOM 6402 O O . TYR A 1 860 ? 39.330 -25.323 -10.444 1.00 12.99 859 TYR A O 1
ATOM 6411 N N . GLU A 1 861 ? 40.763 -26.894 -11.207 1.00 17.09 860 GLU A N 1
ATOM 6412 C CA . GLU A 1 861 ? 40.695 -27.726 -10.010 1.00 16.63 860 GLU A CA 1
ATOM 6413 C C . GLU A 1 861 ? 42.084 -28.293 -9.761 1.00 16.18 860 GLU A C 1
ATOM 6414 O O . GLU A 1 861 ? 42.564 -29.112 -10.543 1.00 15.59 860 GLU A O 1
ATOM 6420 N N . SER A 1 862 ? 42.733 -27.837 -8.688 1.00 16.55 861 SER A N 1
ATOM 6421 C CA . SER A 1 862 ? 44.141 -28.146 -8.448 1.00 15.01 861 SER A CA 1
ATOM 6422 C C . SER A 1 862 ? 44.366 -29.597 -8.064 1.00 18.07 861 SER A C 1
ATOM 6423 O O . SER A 1 862 ? 43.449 -30.267 -7.603 1.00 20.42 861 SER A O 1
ATOM 6426 N N . PRO A 1 863 ? 45.601 -30.088 -8.254 1.00 18.86 862 PRO A N 1
ATOM 6427 C CA . PRO A 1 863 ? 45.962 -31.348 -7.604 1.00 22.35 862 PRO A CA 1
ATOM 6428 C C . PRO A 1 863 ? 45.990 -31.117 -6.095 1.00 17.80 862 PRO A C 1
ATOM 6429 O O . PRO A 1 863 ? 46.083 -29.961 -5.655 1.00 17.36 862 PRO A O 1
ATOM 6433 N N . VAL A 1 864 ? 45.890 -32.189 -5.314 1.00 19.55 863 VAL A N 1
ATOM 6434 C CA . VAL A 1 864 ? 46.137 -32.116 -3.872 1.00 19.88 863 VAL A CA 1
ATOM 6435 C C . VAL A 1 864 ? 47.094 -33.249 -3.484 1.00 18.89 863 VAL A C 1
ATOM 6436 O O . VAL A 1 864 ? 47.248 -34.208 -4.248 1.00 18.18 863 VAL A O 1
ATOM 6440 N N . PRO A 1 865 ? 47.761 -33.138 -2.318 1.00 16.53 864 PRO A N 1
ATOM 6441 C CA . PRO A 1 865 ? 48.731 -34.188 -1.981 1.00 17.34 864 PRO A CA 1
ATOM 6442 C C . PRO A 1 865 ? 48.047 -35.536 -1.807 1.00 19.66 864 PRO A C 1
ATOM 6443 O O . PRO A 1 865 ? 46.868 -35.578 -1.459 1.00 21.56 864 PRO A O 1
ATOM 6447 N N . ALA A 1 866 ? 48.768 -36.620 -2.073 1.00 21.73 865 ALA A N 1
ATOM 6448 C CA . ALA A 1 866 ? 48.253 -37.954 -1.807 1.00 24.75 865 ALA A CA 1
ATOM 6449 C C . ALA A 1 866 ? 48.382 -38.212 -0.308 1.00 27.21 865 ALA A C 1
ATOM 6450 O O . ALA A 1 866 ? 49.189 -37.574 0.356 1.00 26.26 865 ALA A O 1
ATOM 6452 N N . GLY A 1 867 ? 47.590 -39.137 0.223 1.00 30.22 866 GLY A N 1
ATOM 6453 C CA . GLY A 1 867 ? 47.689 -39.487 1.630 1.00 32.19 866 GLY A CA 1
ATOM 6454 C C . GLY A 1 867 ? 46.793 -38.654 2.529 1.00 31.92 866 GLY A C 1
ATOM 6455 O O . GLY A 1 867 ? 45.805 -38.075 2.077 1.00 31.49 866 GLY A O 1
ATOM 6456 N N . GLU A 1 868 ? 47.147 -38.575 3.809 1.00 28.32 867 GLU A N 1
ATOM 6457 C CA . GLU A 1 868 ? 46.265 -37.974 4.802 1.00 19.75 867 GLU A CA 1
ATOM 6458 C C . GLU A 1 868 ? 46.249 -36.448 4.764 1.00 19.15 867 GLU A C 1
ATOM 6459 O O . GLU A 1 868 ? 47.157 -35.817 4.224 1.00 21.91 867 GLU A O 1
ATOM 6465 N N . GLY A 1 869 ? 45.205 -35.866 5.347 1.00 19.80 868 GLY A N 1
ATOM 6466 C CA . GLY A 1 869 ? 45.047 -34.423 5.380 1.00 16.92 868 GLY A CA 1
ATOM 6467 C C . GLY A 1 869 ? 43.726 -34.020 4.763 1.00 16.42 868 GLY A C 1
ATOM 6468 O O . GLY A 1 869 ? 43.266 -34.656 3.818 1.00 20.12 868 GLY A O 1
ATOM 6469 N N . TYR A 1 870 ? 43.107 -32.967 5.290 1.00 15.12 869 TYR A N 1
ATOM 6470 C CA . TYR A 1 870 ? 41.766 -32.596 4.852 1.00 16.05 869 TYR A CA 1
ATOM 6471 C C . TYR A 1 870 ? 41.822 -31.664 3.637 1.00 18.04 869 TYR A C 1
ATOM 6472 O O . TYR A 1 870 ? 41.358 -30.521 3.696 1.00 13.92 869 TYR A O 1
ATOM 6481 N N . PHE A 1 871 ? 42.395 -32.161 2.539 1.00 17.44 870 PHE A N 1
ATOM 6482 C CA . PHE A 1 871 ? 42.645 -31.330 1.362 1.00 21.15 870 PHE A CA 1
ATOM 6483 C C . PHE A 1 871 ? 41.427 -31.191 0.451 1.00 21.47 870 PHE A C 1
ATOM 6484 O O . PHE A 1 871 ? 40.775 -32.170 0.102 1.00 20.81 870 PHE A O 1
ATOM 6492 N N . VAL A 1 872 ? 41.128 -29.953 0.086 1.00 18.08 871 VAL A N 1
ATOM 6493 C CA . VAL A 1 872 ? 40.132 -29.664 -0.929 1.00 17.81 871 VAL A CA 1
ATOM 6494 C C . VAL A 1 872 ? 40.898 -28.905 -1.997 1.00 15.31 871 VAL A C 1
ATOM 6495 O O . VAL A 1 872 ? 41.639 -27.981 -1.671 1.00 11.74 871 VAL A O 1
ATOM 6499 N N . PRO A 1 873 ? 40.719 -29.282 -3.274 1.00 14.93 872 PRO A N 1
ATOM 6500 C CA . PRO A 1 873 ? 41.434 -28.588 -4.351 1.00 15.87 872 PRO A CA 1
ATOM 6501 C C . PRO A 1 873 ? 41.110 -27.100 -4.396 1.00 14.62 872 PRO A C 1
ATOM 6502 O O . PRO A 1 873 ? 39.987 -26.691 -4.089 1.00 15.91 872 PRO A O 1
ATOM 6506 N N . MET A 1 874 ? 42.102 -26.299 -4.758 1.00 15.08 873 MET A N 1
ATOM 6507 C CA . MET A 1 874 ? 41.857 -24.919 -5.141 1.00 15.69 873 MET A CA 1
ATOM 6508 C C . MET A 1 874 ? 40.965 -24.991 -6.387 1.00 17.47 873 MET A C 1
ATOM 6509 O O . MET A 1 874 ? 41.355 -25.555 -7.405 1.00 13.95 873 MET A O 1
ATOM 6514 N N . THR A 1 875 ? 39.755 -24.449 -6.282 1.00 12.86 874 THR A N 1
ATOM 6515 C CA . THR A 1 875 ? 38.717 -24.689 -7.263 1.00 13.75 874 THR A CA 1
ATOM 6516 C C . THR A 1 875 ? 38.138 -23.380 -7.784 1.00 16.74 874 THR A C 1
ATOM 6517 O O . THR A 1 875 ? 37.756 -22.509 -7.003 1.00 14.00 874 THR A O 1
ATOM 6521 N N . ILE A 1 876 ? 38.103 -23.240 -9.111 1.00 16.06 875 ILE A N 1
ATOM 6522 C CA . ILE A 1 876 ? 37.513 -22.067 -9.748 1.00 13.86 875 ILE A CA 1
ATOM 6523 C C . ILE A 1 876 ? 36.434 -22.522 -10.723 1.00 16.34 875 ILE A C 1
ATOM 6524 O O . ILE A 1 876 ? 36.676 -23.386 -11.574 1.00 15.58 875 ILE A O 1
ATOM 6529 N N . ILE A 1 877 ? 35.249 -21.930 -10.602 1.00 14.68 876 ILE A N 1
ATOM 6530 C CA . ILE A 1 877 ? 34.080 -22.350 -11.369 1.00 12.54 876 ILE A CA 1
ATOM 6531 C C . ILE A 1 877 ? 33.422 -21.167 -12.072 1.00 15.77 876 ILE A C 1
ATOM 6532 O O . ILE A 1 877 ? 33.066 -20.179 -11.427 1.00 15.78 876 ILE A O 1
ATOM 6537 N N . GLY A 1 878 ? 33.259 -21.274 -13.390 1.00 19.88 877 GLY A N 1
ATOM 6538 C CA . GLY A 1 878 ? 32.694 -20.196 -14.186 1.00 18.86 877 GLY A CA 1
ATOM 6539 C C . GLY A 1 878 ? 31.265 -20.462 -14.613 1.00 19.45 877 GLY A C 1
ATOM 6540 O O . GLY A 1 878 ? 30.718 -21.532 -14.341 1.00 20.40 877 GLY A O 1
ATOM 6541 N N . GLY A 1 879 ? 30.653 -19.489 -15.283 1.00 16.84 878 GLY A N 1
ATOM 6542 C CA . GLY A 1 879 ? 29.272 -19.630 -15.719 1.00 17.66 878 GLY A CA 1
ATOM 6543 C C . GLY A 1 879 ? 28.261 -19.434 -14.593 1.00 15.92 878 GLY A C 1
ATOM 6544 O O . GLY A 1 879 ? 27.090 -19.781 -14.728 1.00 14.34 878 GLY A O 1
ATOM 6545 N N . ILE A 1 880 ? 28.701 -18.862 -13.483 1.00 15.15 879 ILE A N 1
ATOM 6546 C CA . ILE A 1 880 ? 27.833 -18.732 -12.313 1.00 15.55 879 ILE A CA 1
ATOM 6547 C C . ILE A 1 880 ? 26.963 -17.475 -12.362 1.00 19.85 879 ILE A C 1
ATOM 6548 O O . ILE A 1 880 ? 27.436 -16.392 -12.709 1.00 19.94 879 ILE A O 1
ATOM 6553 N N . LYS A 1 881 ? 25.684 -17.647 -12.030 1.00 14.74 880 LYS A N 1
ATOM 6554 C CA . LYS A 1 881 ? 24.686 -16.582 -12.063 1.00 14.48 880 LYS A CA 1
ATOM 6555 C C . LYS A 1 881 ? 24.072 -16.438 -10.671 1.00 18.08 880 LYS A C 1
ATOM 6556 O O . LYS A 1 881 ? 24.202 -17.340 -9.850 1.00 16.01 880 LYS A O 1
ATOM 6558 N N . PRO A 1 882 ? 23.404 -15.307 -10.397 1.00 15.20 881 PRO A N 1
ATOM 6559 C CA . PRO A 1 882 ? 22.884 -15.101 -9.035 1.00 19.04 881 PRO A CA 1
ATOM 6560 C C . PRO A 1 882 ? 21.892 -16.169 -8.552 1.00 20.12 881 PRO A C 1
ATOM 6561 O O . PRO A 1 882 ? 21.832 -16.404 -7.355 1.00 18.77 881 PRO A O 1
ATOM 6565 N N . GLU A 1 883 ? 21.144 -16.812 -9.447 1.00 18.97 882 GLU A N 1
ATOM 6566 C CA . GLU A 1 883 ? 20.210 -17.854 -9.006 1.00 19.27 882 GLU A CA 1
ATOM 6567 C C . GLU A 1 883 ? 20.898 -19.126 -8.486 1.00 23.59 882 GLU A C 1
ATOM 6568 O O . GLU A 1 883 ? 20.259 -19.949 -7.836 1.00 25.88 882 GLU A O 1
ATOM 6574 N N . HIS A 1 884 ? 22.188 -19.290 -8.766 1.00 20.04 883 HIS A N 1
ATOM 6575 C CA . HIS A 1 884 ? 22.902 -20.512 -8.378 1.00 17.87 883 HIS A CA 1
ATOM 6576 C C . HIS A 1 884 ? 23.202 -20.591 -6.881 1.00 18.59 883 HIS A C 1
ATOM 6577 O O . HIS A 1 884 ? 23.550 -19.587 -6.252 1.00 14.72 883 HIS A O 1
ATOM 6584 N N . ARG A 1 885 ? 23.084 -21.791 -6.316 1.00 15.50 884 ARG A N 1
ATOM 6585 C CA . ARG A 1 885 ? 23.425 -21.995 -4.909 1.00 14.39 884 ARG A CA 1
ATOM 6586 C C . ARG A 1 885 ? 24.830 -21.508 -4.542 1.00 19.13 884 ARG A C 1
ATOM 6587 O O . ARG A 1 885 ? 25.010 -20.888 -3.495 1.00 16.84 884 ARG A O 1
ATOM 6595 N N . ILE A 1 886 ? 25.831 -21.761 -5.381 1.00 12.16 885 ILE A N 1
ATOM 6596 C CA . ILE A 1 886 ? 27.177 -21.311 -5.006 1.00 14.45 885 ILE A CA 1
ATOM 6597 C C . ILE A 1 886 ? 27.410 -19.824 -5.264 1.00 13.98 885 ILE A C 1
ATOM 6598 O O . ILE A 1 886 ? 28.493 -19.315 -5.006 1.00 17.59 885 ILE A O 1
ATOM 6603 N N . ALA A 1 887 ? 26.396 -19.141 -5.786 1.00 14.54 886 ALA A N 1
ATOM 6604 C CA . ALA A 1 887 ? 26.398 -17.681 -5.828 1.00 12.18 886 ALA A CA 1
ATOM 6605 C C . ALA A 1 887 ? 25.729 -17.079 -4.595 1.00 14.70 886 ALA A C 1
ATOM 6606 O O . ALA A 1 887 ? 25.709 -15.855 -4.436 1.00 13.28 886 ALA A O 1
ATOM 6608 N N . GLN A 1 888 ? 25.177 -17.928 -3.730 1.00 11.29 887 GLN A N 1
ATOM 6609 C CA . GLN A 1 888 ? 24.346 -17.443 -2.616 1.00 14.37 887 GLN A CA 1
ATOM 6610 C C . GLN A 1 888 ? 24.770 -17.947 -1.240 1.00 15.81 887 GLN A C 1
ATOM 6611 O O . GLN A 1 888 ? 24.689 -17.211 -0.250 1.00 16.38 887 GLN A O 1
ATOM 6617 N N . GLU A 1 889 ? 25.198 -19.203 -1.178 1.00 15.47 888 GLU A N 1
ATOM 6618 C CA . GLU A 1 889 ? 25.484 -19.861 0.093 1.00 13.32 888 GLU A CA 1
ATOM 6619 C C . GLU A 1 889 ? 26.971 -19.835 0.433 1.00 17.57 888 GLU A C 1
ATOM 6620 O O . GLU A 1 889 ? 27.817 -20.110 -0.414 1.00 18.30 888 GLU A O 1
ATOM 6626 N N . GLU A 1 890 ? 27.282 -19.498 1.679 1.00 12.34 889 GLU A N 1
ATOM 6627 C CA . GLU A 1 890 ? 28.673 -19.411 2.117 1.00 15.32 889 GLU A CA 1
ATOM 6628 C C . GLU A 1 890 ? 29.276 -20.804 2.229 1.00 19.29 889 GLU A C 1
ATOM 6629 O O . GLU A 1 890 ? 28.823 -21.630 3.023 1.00 16.17 889 GLU A O 1
ATOM 6635 N N . ILE A 1 891 ? 30.310 -21.054 1.438 1.00 12.39 890 ILE A N 1
ATOM 6636 C CA . ILE A 1 891 ? 30.950 -22.355 1.399 1.00 13.85 890 ILE A CA 1
ATOM 6637 C C . ILE A 1 891 ? 32.096 -22.450 2.421 1.00 16.29 890 ILE A C 1
ATOM 6638 O O . ILE A 1 891 ? 32.357 -23.519 2.972 1.00 15.37 890 ILE A O 1
ATOM 6643 N N . PHE A 1 892 ? 32.767 -21.329 2.669 1.00 12.31 891 PHE A N 1
ATOM 6644 C CA . PHE A 1 892 ? 33.865 -21.264 3.640 1.00 14.13 891 PHE A CA 1
ATOM 6645 C C . PHE A 1 892 ? 35.038 -22.177 3.268 1.00 16.57 891 PHE A C 1
ATOM 6646 O O . PHE A 1 892 ? 35.652 -22.805 4.123 1.00 12.36 891 PHE A O 1
ATOM 6654 N N . GLY A 1 893 ? 35.354 -22.231 1.979 1.00 11.60 892 GLY A N 1
ATOM 6655 C CA . GLY A 1 893 ? 36.438 -23.059 1.503 1.00 12.94 892 GLY A CA 1
ATOM 6656 C C . GLY A 1 893 ? 36.951 -22.570 0.158 1.00 14.11 892 GLY A C 1
ATOM 6657 O O . GLY A 1 893 ? 36.491 -21.551 -0.352 1.00 16.25 892 GLY A O 1
ATOM 6658 N N . PRO A 1 894 ? 37.912 -23.297 -0.418 1.00 14.86 893 PRO A N 1
ATOM 6659 C CA . PRO A 1 894 ? 38.617 -22.834 -1.621 1.00 13.45 893 PRO A CA 1
ATOM 6660 C C . PRO A 1 894 ? 37.808 -23.067 -2.900 1.00 14.47 893 PRO A C 1
ATOM 6661 O O . PRO A 1 894 ? 38.266 -23.781 -3.784 1.00 11.49 893 PRO A O 1
ATOM 6665 N N . VAL A 1 895 ? 36.614 -22.480 -2.970 1.00 13.28 894 VAL A N 1
ATOM 6666 C CA . VAL A 1 895 ? 35.744 -22.592 -4.143 1.00 17.84 894 VAL A CA 1
ATOM 6667 C C . VAL A 1 895 ? 35.297 -21.200 -4.584 1.00 18.01 894 VAL A C 1
ATOM 6668 O O . VAL A 1 895 ? 34.494 -20.547 -3.913 1.00 17.57 894 VAL A O 1
ATOM 6672 N N . LEU A 1 896 ? 35.825 -20.752 -5.714 1.00 14.36 895 LEU A N 1
ATOM 6673 C CA . LEU A 1 896 ? 35.557 -19.406 -6.204 1.00 13.73 895 LEU A CA 1
ATOM 6674 C C . LEU A 1 896 ? 34.609 -19.450 -7.403 1.00 13.65 895 LEU A C 1
ATOM 6675 O O . LEU A 1 896 ? 34.893 -20.112 -8.403 1.00 13.75 895 LEU A O 1
ATOM 6680 N N . ALA A 1 897 ? 33.490 -18.742 -7.294 1.00 13.79 896 ALA A N 1
ATOM 6681 C CA . ALA A 1 897 ? 32.555 -18.595 -8.410 1.00 13.62 896 ALA A CA 1
ATOM 6682 C C . ALA A 1 897 ? 32.934 -17.403 -9.287 1.00 14.27 896 ALA A C 1
ATOM 6683 O O . ALA A 1 897 ? 33.154 -16.293 -8.786 1.00 13.89 896 ALA A O 1
ATOM 6685 N N . VAL A 1 898 ? 32.976 -17.625 -10.599 1.00 18.11 897 VAL A N 1
ATOM 6686 C CA . VAL A 1 898 ? 33.202 -16.541 -11.544 1.00 15.18 897 VAL A CA 1
ATOM 6687 C C . VAL A 1 898 ? 31.901 -16.189 -12.276 1.00 12.13 897 VAL A C 1
ATOM 6688 O O . VAL A 1 898 ? 31.245 -17.052 -12.859 1.00 14.10 897 VAL A O 1
ATOM 6692 N N . MET A 1 899 ? 31.525 -14.916 -12.223 1.00 15.68 898 MET A N 1
ATOM 6693 C CA . MET A 1 899 ? 30.253 -14.454 -12.771 1.00 12.33 898 MET A CA 1
ATOM 6694 C C . MET A 1 899 ? 30.520 -13.391 -13.834 1.00 13.52 898 MET A C 1
ATOM 6695 O O . MET A 1 899 ? 31.310 -12.466 -13.615 1.00 17.89 898 MET A O 1
ATOM 6700 N N . ARG A 1 900 ? 29.868 -13.534 -14.986 1.00 12.99 899 ARG A N 1
ATOM 6701 C CA . ARG A 1 900 ? 30.097 -12.637 -16.114 1.00 13.28 899 ARG A CA 1
ATOM 6702 C C . ARG A 1 900 ? 29.007 -11.568 -16.220 1.00 13.44 899 ARG A C 1
ATOM 6703 O O . ARG A 1 900 ? 27.871 -11.859 -16.614 1.00 16.23 899 ARG A O 1
ATOM 6711 N N . ALA A 1 901 ? 29.348 -10.328 -15.879 1.00 14.99 900 ALA A N 1
ATOM 6712 C CA . ALA A 1 901 ? 28.356 -9.249 -15.887 1.00 13.43 900 ALA A CA 1
ATOM 6713 C C . ALA A 1 901 ? 28.343 -8.514 -17.228 1.00 14.97 900 ALA A C 1
ATOM 6714 O O . ALA A 1 901 ? 29.403 -8.277 -17.814 1.00 14.27 900 ALA A O 1
ATOM 6716 N N . LYS A 1 902 ? 27.153 -8.157 -17.712 1.00 14.27 901 LYS A N 1
ATOM 6717 C CA . LYS A 1 902 ? 27.008 -7.609 -19.066 1.00 20.36 901 LYS A CA 1
ATOM 6718 C C . LYS A 1 902 ? 27.393 -6.141 -19.117 1.00 19.83 901 LYS A C 1
ATOM 6719 O O . LYS A 1 902 ? 27.812 -5.634 -20.158 1.00 17.08 901 LYS A O 1
ATOM 6725 N N . ASP A 1 903 ? 27.247 -5.462 -17.983 1.00 16.04 902 ASP A N 1
ATOM 6726 C CA . ASP A 1 903 ? 27.666 -4.071 -17.868 1.00 15.41 902 ASP A CA 1
ATOM 6727 C C . ASP A 1 903 ? 27.863 -3.727 -16.398 1.00 20.09 902 ASP A C 1
ATOM 6728 O O . ASP A 1 903 ? 27.667 -4.576 -15.525 1.00 13.69 902 ASP A O 1
ATOM 6733 N N . PHE A 1 904 ? 28.285 -2.504 -16.112 1.00 14.05 903 PHE A N 1
ATOM 6734 C CA . PHE A 1 904 ? 28.647 -2.188 -14.735 1.00 13.59 903 PHE A CA 1
ATOM 6735 C C . PHE A 1 904 ? 27.417 -2.139 -13.821 1.00 13.94 903 PHE A C 1
ATOM 6736 O O . PHE A 1 904 ? 27.476 -2.545 -12.646 1.00 15.69 903 PHE A O 1
ATOM 6744 N N . ASP A 1 905 ? 26.301 -1.665 -14.362 1.00 17.56 904 ASP A N 1
ATOM 6745 C CA . ASP A 1 905 ? 25.039 -1.668 -13.617 1.00 22.33 904 ASP A CA 1
ATOM 6746 C C . ASP A 1 905 ? 24.641 -3.075 -13.153 1.00 23.42 904 ASP A C 1
ATOM 6747 O O . ASP A 1 905 ? 24.185 -3.264 -12.022 1.00 16.22 904 ASP A O 1
ATOM 6752 N N . GLN A 1 906 ? 24.797 -4.064 -14.027 1.00 21.04 905 GLN A N 1
ATOM 6753 C CA . GLN A 1 906 ? 24.506 -5.436 -13.634 1.00 13.49 905 GLN A CA 1
ATOM 6754 C C . GLN A 1 906 ? 25.542 -5.975 -12.648 1.00 12.97 905 GLN A C 1
ATOM 6755 O O . GLN A 1 906 ? 25.197 -6.730 -11.741 1.00 19.10 905 GLN A O 1
ATOM 6761 N N . ALA A 1 907 ? 26.807 -5.593 -12.819 1.00 12.86 906 ALA A N 1
ATOM 6762 C CA . ALA A 1 907 ? 27.853 -5.990 -11.875 1.00 12.41 906 ALA A CA 1
ATOM 6763 C C . ALA A 1 907 ? 27.482 -5.590 -10.442 1.00 19.32 906 ALA A C 1
ATOM 6764 O O . ALA A 1 907 ? 27.636 -6.374 -9.499 1.00 14.51 906 ALA A O 1
ATOM 6766 N N . ILE A 1 908 ? 26.983 -4.369 -10.292 1.00 12.22 907 ILE A N 1
ATOM 6767 C CA . ILE A 1 908 ? 26.584 -3.856 -8.977 1.00 17.17 907 ILE A CA 1
ATOM 6768 C C . ILE A 1 908 ? 25.329 -4.582 -8.478 1.00 16.79 907 ILE A C 1
ATOM 6769 O O . ILE A 1 908 ? 25.249 -4.999 -7.319 1.00 14.19 907 ILE A O 1
ATOM 6774 N N . GLU A 1 909 ? 24.356 -4.740 -9.367 1.00 14.50 908 GLU A N 1
ATOM 6775 C CA . GLU A 1 909 ? 23.138 -5.490 -9.064 1.00 16.51 908 GLU A CA 1
ATOM 6776 C C . GLU A 1 909 ? 23.458 -6.909 -8.577 1.00 19.09 908 GLU A C 1
ATOM 6777 O O . GLU A 1 909 ? 22.918 -7.370 -7.557 1.00 16.15 908 GLU A O 1
ATOM 6783 N N . TRP A 1 910 ? 24.353 -7.592 -9.293 1.00 15.52 909 TRP A N 1
ATOM 6784 C CA . TRP A 1 910 ? 24.767 -8.933 -8.899 1.00 14.39 909 TRP A CA 1
ATOM 6785 C C . TRP A 1 910 ? 25.549 -8.961 -7.575 1.00 15.06 909 TRP A C 1
ATOM 6786 O O . TRP A 1 910 ? 25.336 -9.846 -6.748 1.00 18.37 909 TRP A O 1
ATOM 6797 N N . ALA A 1 911 ? 26.449 -8.000 -7.376 1.00 15.21 910 ALA A N 1
ATOM 6798 C CA . ALA A 1 911 ? 27.170 -7.896 -6.112 1.00 14.70 910 ALA A CA 1
ATOM 6799 C C . ALA A 1 911 ? 26.199 -7.813 -4.935 1.00 15.03 910 ALA A C 1
ATOM 6800 O O . ALA A 1 911 ? 26.466 -8.359 -3.861 1.00 13.11 910 ALA A O 1
ATOM 6802 N N . ASN A 1 912 ? 25.076 -7.134 -5.157 1.00 14.84 911 ASN A N 1
ATOM 6803 C CA . ASN A 1 912 ? 24.074 -6.915 -4.118 1.00 17.46 911 ASN A CA 1
ATOM 6804 C C . ASN A 1 912 ? 22.988 -7.978 -4.063 1.00 16.59 911 ASN A C 1
ATOM 6805 O O . ASN A 1 912 ? 21.982 -7.778 -3.380 1.00 16.83 911 ASN A O 1
ATOM 6810 N N . SER A 1 913 ? 23.169 -9.096 -4.769 1.00 12.27 912 SER A N 1
ATOM 6811 C CA . SER A 1 913 ? 22.077 -10.067 -4.931 1.00 14.76 912 SER A CA 1
ATOM 6812 C C . SER A 1 913 ? 22.004 -11.201 -3.896 1.00 16.87 912 SER A C 1
ATOM 6813 O O . SER A 1 913 ? 21.191 -12.118 -4.054 1.00 15.06 912 SER A O 1
ATOM 6816 N N . THR A 1 914 ? 22.840 -11.157 -2.861 1.00 14.08 913 THR A N 1
ATOM 6817 C CA . THR A 1 914 ? 22.806 -12.195 -1.822 1.00 14.18 913 THR A CA 1
ATOM 6818 C C . THR A 1 914 ? 22.173 -11.646 -0.554 1.00 13.65 913 THR A C 1
ATOM 6819 O O . THR A 1 914 ? 21.834 -10.474 -0.490 1.00 13.13 913 THR A O 1
ATOM 6823 N N . GLN A 1 915 ? 22.019 -12.493 0.456 1.00 12.16 914 GLN A N 1
ATOM 6824 C CA . GLN A 1 915 ? 21.448 -12.033 1.717 1.00 15.41 914 GLN A CA 1
ATOM 6825 C C . GLN A 1 915 ? 22.536 -11.502 2.648 1.00 13.80 914 GLN A C 1
ATOM 6826 O O . GLN A 1 915 ? 22.259 -11.077 3.771 1.00 13.44 914 GLN A O 1
ATOM 6832 N N . PHE A 1 916 ? 23.773 -11.507 2.164 1.00 13.11 915 PHE A N 1
ATOM 6833 C CA . PHE A 1 916 ? 24.913 -11.076 2.971 1.00 13.19 915 PHE A CA 1
ATOM 6834 C C . PHE A 1 916 ? 25.420 -9.698 2.554 1.00 12.41 915 PHE A C 1
ATOM 6835 O O . PHE A 1 916 ? 25.126 -9.221 1.455 1.00 15.07 915 PHE A O 1
ATOM 6843 N N . ALA A 1 917 ? 26.170 -9.049 3.439 1.00 11.53 916 ALA A N 1
ATOM 6844 C CA . ALA A 1 917 ? 26.759 -7.753 3.105 1.00 13.14 916 ALA A CA 1
ATOM 6845 C C . ALA A 1 917 ? 27.972 -7.469 3.976 1.00 11.43 916 ALA A C 1
ATOM 6846 O O . ALA A 1 917 ? 28.040 -6.436 4.655 1.00 16.70 916 ALA A O 1
ATOM 6848 N N . LEU A 1 918 ? 28.929 -8.394 3.980 1.00 11.26 917 LEU A N 1
ATOM 6849 C CA . LEU A 1 918 ? 30.071 -8.256 4.885 1.00 10.79 917 LEU A CA 1
ATOM 6850 C C . LEU A 1 918 ? 31.197 -7.449 4.239 1.00 14.09 917 LEU A C 1
ATOM 6851 O O . LEU A 1 918 ? 31.467 -6.315 4.636 1.00 11.27 917 LEU A O 1
ATOM 6856 N N . THR A 1 919 ? 31.858 -8.035 3.246 1.00 13.25 918 THR A N 1
ATOM 6857 C CA . THR A 1 919 ? 32.897 -7.312 2.513 1.00 10.65 918 THR A CA 1
ATOM 6858 C C . THR A 1 919 ? 32.635 -7.332 1.019 1.00 9.15 918 THR A C 1
ATOM 6859 O O . THR A 1 919 ? 31.786 -8.070 0.527 1.00 12.51 918 THR A O 1
ATOM 6863 N N . GLY A 1 920 ? 33.381 -6.503 0.307 1.00 12.01 919 GLY A N 1
ATOM 6864 C CA . GLY A 1 920 ? 33.300 -6.453 -1.144 1.00 9.45 919 GLY A CA 1
ATOM 6865 C C . GLY A 1 920 ? 34.540 -5.754 -1.643 1.00 15.39 919 GLY A C 1
ATOM 6866 O O . GLY A 1 920 ? 35.211 -5.035 -0.895 1.00 11.85 919 GLY A O 1
ATOM 6867 N N . GLY A 1 921 ? 34.858 -5.968 -2.914 1.00 14.40 920 GLY A N 1
ATOM 6868 C CA . GLY A 1 921 ? 36.005 -5.320 -3.494 1.00 13.59 920 GLY A CA 1
ATOM 6869 C C . GLY A 1 921 ? 35.639 -4.827 -4.879 1.00 16.04 920 GLY A C 1
ATOM 6870 O O . GLY A 1 921 ? 34.690 -5.322 -5.497 1.00 10.21 920 GLY A O 1
ATOM 6871 N N . ILE A 1 922 ? 36.369 -3.831 -5.360 1.00 12.10 921 ILE A N 1
ATOM 6872 C CA . ILE A 1 922 ? 36.244 -3.468 -6.765 1.00 11.89 921 ILE A CA 1
ATOM 6873 C C . ILE A 1 922 ? 37.579 -3.031 -7.335 1.00 12.26 921 ILE A C 1
ATOM 6874 O O . ILE A 1 922 ? 38.281 -2.201 -6.740 1.00 11.65 921 ILE A O 1
ATOM 6879 N N . PHE A 1 923 ? 37.937 -3.601 -8.484 1.00 12.43 922 PHE A N 1
ATOM 6880 C CA . PHE A 1 923 ? 39.082 -3.107 -9.235 1.00 11.65 922 PHE A CA 1
ATOM 6881 C C . PHE A 1 923 ? 38.567 -2.281 -10.394 1.00 15.91 922 PHE A C 1
ATOM 6882 O O . PHE A 1 923 ? 37.894 -2.797 -11.286 1.00 15.18 922 PHE A O 1
ATOM 6890 N N . SER A 1 924 ? 38.872 -0.988 -10.356 1.00 11.67 923 SER A N 1
ATOM 6891 C CA . SER A 1 924 ? 38.384 -0.049 -11.345 1.00 13.71 923 SER A CA 1
ATOM 6892 C C . SER A 1 924 ? 39.205 1.215 -11.260 1.00 13.48 923 SER A C 1
ATOM 6893 O O . SER A 1 924 ? 39.621 1.618 -10.172 1.00 14.68 923 SER A O 1
ATOM 6896 N N . ARG A 1 925 ? 39.439 1.834 -12.409 1.00 13.56 924 ARG A N 1
ATOM 6897 C CA . ARG A 1 925 ? 40.125 3.117 -12.458 1.00 14.13 924 ARG A CA 1
ATOM 6898 C C . ARG A 1 925 ? 39.209 4.174 -13.058 1.00 16.48 924 ARG A C 1
ATOM 6899 O O . ARG A 1 925 ? 39.664 5.136 -13.671 1.00 18.96 924 ARG A O 1
ATOM 6907 N N . SER A 1 926 ? 37.904 3.974 -12.867 1.00 14.97 925 SER A N 1
ATOM 6908 C CA . SER A 1 926 ? 36.878 4.915 -13.315 1.00 13.86 925 SER A CA 1
ATOM 6909 C C . SER A 1 926 ? 36.291 5.667 -12.125 1.00 16.22 925 SER A C 1
ATOM 6910 O O . SER A 1 926 ? 35.626 5.055 -11.288 1.00 15.66 925 SER A O 1
ATOM 6913 N N . PRO A 1 927 ? 36.528 6.989 -12.046 1.00 17.43 926 PRO A N 1
ATOM 6914 C CA . PRO A 1 927 ? 35.987 7.789 -10.939 1.00 21.20 926 PRO A CA 1
ATOM 6915 C C . PRO A 1 927 ? 34.468 7.666 -10.801 1.00 20.22 926 PRO A C 1
ATOM 6916 O O . PRO A 1 927 ? 33.959 7.623 -9.685 1.00 17.74 926 PRO A O 1
ATOM 6920 N N . GLU A 1 928 ? 33.763 7.596 -11.922 1.00 16.47 927 GLU A N 1
ATOM 6921 C CA . GLU A 1 928 ? 32.308 7.465 -11.907 1.00 16.00 927 GLU A CA 1
ATOM 6922 C C . GLU A 1 928 ? 31.879 6.118 -11.328 1.00 17.93 927 GLU A C 1
ATOM 6923 O O . GLU A 1 928 ? 30.973 6.047 -10.488 1.00 17.39 927 GLU A O 1
ATOM 6929 N N . HIS A 1 929 ? 32.528 5.047 -11.775 1.00 17.03 928 HIS A N 1
ATOM 6930 C CA . HIS A 1 929 ? 32.197 3.708 -11.289 1.00 14.21 928 HIS A CA 1
ATOM 6931 C C . HIS A 1 929 ? 32.585 3.508 -9.835 1.00 16.16 928 HIS A C 1
ATOM 6932 O O . HIS A 1 929 ? 31.878 2.827 -9.085 1.00 14.93 928 HIS A O 1
ATOM 6939 N N . LEU A 1 930 ? 33.717 4.082 -9.442 1.00 16.48 929 LEU A N 1
ATOM 6940 C CA . LEU A 1 930 ? 34.138 4.019 -8.048 1.00 15.75 929 LEU A CA 1
ATOM 6941 C C . LEU A 1 930 ? 33.144 4.772 -7.162 1.00 12.37 929 LEU A C 1
ATOM 6942 O O . LEU A 1 930 ? 32.788 4.301 -6.077 1.00 15.95 929 LEU A O 1
ATOM 6947 N N . ALA A 1 931 ? 32.686 5.930 -7.635 1.00 15.34 930 ALA A N 1
ATOM 6948 C CA . ALA A 1 931 ? 31.673 6.710 -6.912 1.00 18.77 930 ALA A CA 1
ATOM 6949 C C . ALA A 1 931 ? 30.371 5.924 -6.758 1.00 20.76 930 ALA A C 1
ATOM 6950 O O . ALA A 1 931 ? 29.775 5.888 -5.672 1.00 14.40 930 ALA A O 1
ATOM 6952 N N . LYS A 1 932 ? 29.931 5.296 -7.846 1.00 12.94 931 LYS A N 1
ATOM 6953 C CA . LYS A 1 932 ? 28.737 4.450 -7.817 1.00 17.92 931 LYS A CA 1
ATOM 6954 C C . LYS A 1 932 ? 28.896 3.276 -6.845 1.00 16.88 931 LYS A C 1
ATOM 6955 O O . LYS A 1 932 ? 27.967 2.943 -6.100 1.00 14.89 931 LYS A O 1
ATOM 6961 N N . ALA A 1 933 ? 30.074 2.660 -6.834 1.00 12.62 932 ALA A N 1
ATOM 6962 C CA . ALA A 1 933 ? 30.335 1.552 -5.911 1.00 13.55 932 ALA A CA 1
ATOM 6963 C C . ALA A 1 933 ? 30.347 2.009 -4.455 1.00 15.47 932 ALA A C 1
ATOM 6964 O O . ALA A 1 933 ? 29.796 1.330 -3.592 1.00 15.85 932 ALA A O 1
ATOM 6966 N N . ARG A 1 934 ? 30.981 3.150 -4.180 1.00 14.58 933 ARG A N 1
ATOM 6967 C CA . ARG A 1 934 ? 31.011 3.692 -2.814 1.00 14.99 933 ARG A CA 1
ATOM 6968 C C . ARG A 1 934 ? 29.594 3.884 -2.283 1.00 15.36 933 ARG A C 1
ATOM 6969 O O . ARG A 1 934 ? 29.300 3.584 -1.124 1.00 17.84 933 ARG A O 1
ATOM 6977 N N . ARG A 1 935 ? 28.710 4.371 -3.142 1.00 15.80 934 ARG A N 1
ATOM 6978 C CA . ARG A 1 935 ? 27.327 4.596 -2.749 1.00 17.25 934 ARG A CA 1
ATOM 6979 C C . ARG A 1 935 ? 26.487 3.320 -2.700 1.00 19.52 934 ARG A C 1
ATOM 6980 O O . ARG A 1 935 ? 25.780 3.069 -1.721 1.00 17.37 934 ARG A O 1
ATOM 6988 N N . GLU A 1 936 ? 26.582 2.500 -3.740 1.00 15.23 935 GLU A N 1
ATOM 6989 C CA . GLU A 1 936 ? 25.624 1.404 -3.938 1.00 12.41 935 GLU A CA 1
ATOM 6990 C C . GLU A 1 936 ? 26.086 0.002 -3.534 1.00 11.28 935 GLU A C 1
ATOM 6991 O O . GLU A 1 936 ? 25.259 -0.871 -3.300 1.00 18.62 935 GLU A O 1
ATOM 6997 N N . PHE A 1 937 ? 27.395 -0.226 -3.483 1.00 14.28 936 PHE A N 1
ATOM 6998 C CA . PHE A 1 937 ? 27.921 -1.540 -3.122 1.00 15.20 936 PHE A CA 1
ATOM 6999 C C . PHE A 1 937 ? 27.974 -1.568 -1.586 1.00 17.88 936 PHE A C 1
ATOM 7000 O O . PHE A 1 937 ? 29.025 -1.378 -0.968 1.00 15.86 936 PHE A O 1
ATOM 7008 N N . ARG A 1 938 ? 26.816 -1.808 -0.985 1.00 15.51 937 ARG A N 1
ATOM 7009 C CA . ARG A 1 938 ? 26.617 -1.525 0.434 1.00 14.62 937 ARG A CA 1
ATOM 7010 C C . ARG A 1 938 ? 27.012 -2.669 1.369 1.00 20.56 937 ARG A C 1
ATOM 7011 O O . ARG A 1 938 ? 26.171 -3.254 2.052 1.00 26.14 937 ARG A O 1
ATOM 7019 N N . VAL A 1 939 ? 28.307 -2.959 1.412 1.00 13.33 938 VAL A N 1
ATOM 7020 C CA . VAL A 1 939 ? 28.848 -3.923 2.362 1.00 13.66 938 VAL A CA 1
ATOM 7021 C C . VAL A 1 939 ? 29.461 -3.187 3.555 1.00 14.47 938 VAL A C 1
ATOM 7022 O O . VAL A 1 939 ? 29.705 -1.981 3.490 1.00 13.96 938 VAL A O 1
ATOM 7026 N N . GLY A 1 940 ? 29.699 -3.903 4.650 1.00 15.37 939 GLY A N 1
ATOM 7027 C CA . GLY A 1 940 ? 30.287 -3.286 5.828 1.00 15.38 939 GLY A CA 1
ATOM 7028 C C . GLY A 1 940 ? 31.710 -2.797 5.602 1.00 12.42 939 GLY A C 1
ATOM 7029 O O . GLY A 1 940 ? 32.159 -1.813 6.213 1.00 13.12 939 GLY A O 1
ATOM 7030 N N . ASN A 1 941 ? 32.429 -3.496 4.728 1.00 13.56 940 ASN A N 1
ATOM 7031 C CA . ASN A 1 941 ? 33.785 -3.107 4.384 1.00 9.67 940 ASN A CA 1
ATOM 7032 C C . ASN A 1 941 ? 33.996 -3.271 2.890 1.00 11.08 940 ASN A C 1
ATOM 7033 O O . ASN A 1 941 ? 34.113 -4.391 2.395 1.00 9.88 940 ASN A O 1
ATOM 7038 N N . LEU A 1 942 ? 34.011 -2.153 2.177 1.00 11.83 941 LEU A N 1
ATOM 7039 C CA . LEU A 1 942 ? 34.237 -2.160 0.735 1.00 11.44 941 LEU A CA 1
ATOM 7040 C C . LEU A 1 942 ? 35.683 -1.782 0.464 1.00 16.14 941 LEU A C 1
ATOM 7041 O O . LEU A 1 942 ? 36.180 -0.797 1.013 1.00 12.88 941 LEU A O 1
ATOM 7046 N N . TYR A 1 943 ? 36.363 -2.551 -0.379 1.00 9.53 942 TYR A N 1
ATOM 7047 C CA . TYR A 1 943 ? 37.761 -2.254 -0.676 1.00 11.23 942 TYR A CA 1
ATOM 7048 C C . TYR A 1 943 ? 37.932 -1.861 -2.149 1.00 13.26 942 TYR A C 1
ATOM 7049 O O . TYR A 1 943 ? 37.377 -2.512 -3.028 1.00 14.26 942 TYR A O 1
ATOM 7058 N N . ILE A 1 944 ? 38.690 -0.800 -2.406 1.00 12.17 943 ILE A N 1
ATOM 7059 C CA . ILE A 1 944 ? 38.904 -0.329 -3.777 1.00 11.39 943 ILE A CA 1
ATOM 7060 C C . ILE A 1 944 ? 40.345 -0.583 -4.188 1.00 13.65 943 ILE A C 1
ATOM 7061 O O . ILE A 1 944 ? 41.274 -0.123 -3.523 1.00 12.81 943 ILE A O 1
ATOM 7066 N N . ASN A 1 945 ? 40.519 -1.329 -5.280 1.00 15.23 944 ASN A N 1
ATOM 7067 C CA . ASN A 1 945 ? 41.837 -1.644 -5.840 1.00 15.98 944 ASN A CA 1
ATOM 7068 C C . ASN A 1 945 ? 42.814 -2.379 -4.914 1.00 17.87 944 ASN A C 1
ATOM 7069 O O . ASN A 1 945 ? 44.021 -2.118 -4.913 1.00 12.52 944 ASN A O 1
ATOM 7074 N N . ARG A 1 946 ? 42.274 -3.311 -4.137 1.00 10.74 945 ARG A N 1
ATOM 7075 C CA . ARG A 1 946 ? 43.081 -4.217 -3.333 1.00 9.70 945 ARG A CA 1
ATOM 7076 C C . ARG A 1 946 ? 42.193 -5.366 -2.904 1.00 13.14 945 ARG A C 1
ATOM 7077 O O . ARG A 1 946 ? 40.976 -5.321 -3.114 1.00 15.08 945 ARG A O 1
ATOM 7085 N N . ASN A 1 947 ? 42.795 -6.392 -2.311 1.00 10.79 946 ASN A N 1
ATOM 7086 C CA . ASN A 1 947 ? 42.039 -7.525 -1.786 1.00 14.01 946 ASN A CA 1
ATOM 7087 C C . ASN A 1 947 ? 41.017 -7.079 -0.735 1.00 14.60 946 ASN A C 1
ATOM 7088 O O . ASN A 1 947 ? 41.157 -6.008 -0.122 1.00 11.55 946 ASN A O 1
ATOM 7093 N N . ASN A 1 948 ? 39.992 -7.900 -0.523 1.00 10.29 947 ASN A N 1
ATOM 7094 C CA . ASN A 1 948 ? 38.920 -7.538 0.411 1.00 15.09 947 ASN A CA 1
ATOM 7095 C C . ASN A 1 948 ? 39.020 -8.263 1.745 1.00 15.98 947 ASN A C 1
ATOM 7096 O O . ASN A 1 948 ? 38.046 -8.330 2.488 1.00 10.35 947 ASN A O 1
ATOM 7101 N N . THR A 1 949 ? 40.197 -8.814 2.036 1.00 12.61 948 THR A N 1
ATOM 7102 C CA . THR A 1 949 ? 40.442 -9.472 3.312 1.00 18.41 948 THR A CA 1
ATOM 7103 C C . THR A 1 949 ? 41.522 -8.723 4.100 1.00 20.09 948 THR A C 1
ATOM 7104 O O . THR A 1 949 ? 42.053 -7.715 3.634 1.00 18.09 948 THR A O 1
ATOM 7108 N N . GLY A 1 950 ? 41.827 -9.206 5.302 1.00 20.44 949 GLY A N 1
ATOM 7109 C CA . GLY A 1 950 ? 42.904 -8.630 6.097 1.00 25.03 949 GLY A CA 1
ATOM 7110 C C . GLY A 1 950 ? 42.638 -7.290 6.771 1.00 22.60 949 GLY A C 1
ATOM 7111 O O . GLY A 1 950 ? 43.548 -6.463 6.909 1.00 20.74 949 GLY A O 1
ATOM 7112 N N . ALA A 1 951 ? 41.401 -7.069 7.203 1.00 14.42 950 ALA A N 1
ATOM 7113 C CA . ALA A 1 951 ? 41.056 -5.840 7.910 1.00 15.11 950 ALA A CA 1
ATOM 7114 C C . ALA A 1 951 ? 41.938 -5.663 9.153 1.00 12.82 950 ALA A C 1
ATOM 7115 O O . ALA A 1 951 ? 42.196 -6.629 9.871 1.00 14.87 950 ALA A O 1
ATOM 7117 N N . LEU A 1 952 ? 42.408 -4.435 9.381 1.00 10.28 951 LEU A N 1
ATOM 7118 C CA . LEU A 1 952 ? 43.256 -4.103 10.533 1.00 9.61 951 LEU A CA 1
ATOM 7119 C C . LEU A 1 952 ? 42.482 -3.259 11.535 1.00 10.63 951 LEU A C 1
ATOM 7120 O O . LEU A 1 952 ? 41.635 -2.440 11.153 1.00 10.82 951 LEU A O 1
ATOM 7125 N N . VAL A 1 953 ? 42.793 -3.449 12.813 1.00 9.91 952 VAL A N 1
ATOM 7126 C CA . VAL A 1 953 ? 42.197 -2.651 13.877 1.00 15.03 952 VAL A CA 1
ATOM 7127 C C . VAL A 1 953 ? 42.406 -1.159 13.615 1.00 14.76 952 VAL A C 1
ATOM 7128 O O . VAL A 1 953 ? 43.485 -0.743 13.193 1.00 19.12 952 VAL A O 1
ATOM 7132 N N . GLU A 1 954 ? 41.345 -0.388 13.857 1.00 11.34 953 GLU A N 1
ATOM 7133 C CA . GLU A 1 954 ? 41.269 1.065 13.655 1.00 11.07 953 GLU A CA 1
ATOM 7134 C C . GLU A 1 954 ? 41.191 1.495 12.183 1.00 10.28 953 GLU A C 1
ATOM 7135 O O . GLU A 1 954 ? 40.357 2.334 11.831 1.00 11.69 953 GLU A O 1
ATOM 7141 N N . ARG A 1 955 ? 42.061 0.934 11.343 1.00 10.35 954 ARG A N 1
ATOM 7142 C CA . ARG A 1 955 ? 42.072 1.268 9.909 1.00 13.20 954 ARG A CA 1
ATOM 7143 C C . ARG A 1 955 ? 40.843 0.688 9.215 1.00 13.32 954 ARG A C 1
ATOM 7144 O O . ARG A 1 955 ? 40.190 1.358 8.420 1.00 10.51 954 ARG A O 1
ATOM 7152 N N . GLN A 1 956 ? 40.528 -0.565 9.516 1.00 11.49 955 GLN A N 1
ATOM 7153 C CA . GLN A 1 956 ? 39.355 -1.200 8.934 1.00 9.86 955 GLN A CA 1
ATOM 7154 C C . GLN A 1 956 ? 38.470 -1.871 9.987 1.00 13.11 955 GLN A C 1
ATOM 7155 O O . GLN A 1 956 ? 38.395 -3.102 10.040 1.00 11.55 955 GLN A O 1
ATOM 7161 N N . PRO A 1 957 ? 37.789 -1.066 10.815 1.00 12.74 956 PRO A N 1
ATOM 7162 C CA . PRO A 1 957 ? 36.826 -1.669 11.755 1.00 14.92 956 PRO A CA 1
ATOM 7163 C C . PRO A 1 957 ? 35.858 -2.578 10.976 1.00 17.11 956 PRO A C 1
ATOM 7164 O O . PRO A 1 957 ? 35.328 -2.179 9.937 1.00 14.77 956 PRO A O 1
ATOM 7168 N N . PHE A 1 958 ? 35.663 -3.799 11.462 1.00 10.96 957 PHE A N 1
ATOM 7169 C CA . PHE A 1 958 ? 35.124 -4.870 10.638 1.00 10.06 957 PHE A CA 1
ATOM 7170 C C . PHE A 1 958 ? 33.736 -5.358 11.057 1.00 14.48 957 PHE A C 1
ATOM 7171 O O . PHE A 1 958 ? 33.495 -5.655 12.224 1.00 13.69 957 PHE A O 1
ATOM 7179 N N . GLY A 1 959 ? 32.832 -5.470 10.090 1.00 10.61 958 GLY A N 1
ATOM 7180 C CA . GLY A 1 959 ? 31.508 -5.996 10.362 1.00 9.78 958 GLY A CA 1
ATOM 7181 C C . GLY A 1 959 ? 30.449 -5.338 9.512 1.00 11.20 958 GLY A C 1
ATOM 7182 O O . GLY A 1 959 ? 30.645 -4.221 9.035 1.00 14.48 958 GLY A O 1
ATOM 7183 N N . GLY A 1 960 ? 29.319 -6.021 9.345 1.00 10.62 959 GLY A N 1
ATOM 7184 C CA . GLY A 1 960 ? 28.238 -5.522 8.511 1.00 13.20 959 GLY A CA 1
ATOM 7185 C C . GLY A 1 960 ? 26.858 -5.833 9.074 1.00 13.97 959 GLY A C 1
ATOM 7186 O O . GLY A 1 960 ? 26.713 -6.247 10.229 1.00 14.69 959 GLY A O 1
ATOM 7187 N N . ALA A 1 961 ? 25.845 -5.617 8.245 1.00 14.52 960 ALA A N 1
ATOM 7188 C CA . ALA A 1 961 ? 24.467 -5.891 8.608 1.00 16.06 960 ALA A CA 1
ATOM 7189 C C . ALA A 1 961 ? 23.903 -6.951 7.654 1.00 12.65 960 ALA A C 1
ATOM 7190 O O . ALA A 1 961 ? 24.616 -7.875 7.277 1.00 14.77 960 ALA A O 1
ATOM 7192 N N . ARG A 1 962 ? 22.637 -6.806 7.259 1.00 11.08 961 ARG A N 1
ATOM 7193 C CA . ARG A 1 962 ? 21.921 -7.868 6.534 1.00 13.28 961 ARG A CA 1
ATOM 7194 C C . ARG A 1 962 ? 22.093 -9.195 7.288 1.00 13.65 961 ARG A C 1
ATOM 7195 O O . ARG A 1 962 ? 21.964 -9.219 8.508 1.00 16.13 961 ARG A O 1
ATOM 7203 N N . MET A 1 963 ? 22.400 -10.293 6.599 1.00 13.33 962 MET A N 1
ATOM 7204 C CA . MET A 1 963 ? 22.606 -11.549 7.330 1.00 13.31 962 MET A CA 1
ATOM 7205 C C . MET A 1 963 ? 24.052 -11.751 7.775 1.00 16.32 962 MET A C 1
ATOM 7206 O O . MET A 1 963 ? 24.416 -12.837 8.232 1.00 13.64 962 MET A O 1
ATOM 7211 N N . SER A 1 964 ? 24.865 -10.702 7.675 1.00 10.06 963 SER A N 1
ATOM 7212 C CA . SER A 1 964 ? 26.283 -10.813 8.010 1.00 9.39 963 SER A CA 1
ATOM 7213 C C . SER A 1 964 ? 26.617 -10.343 9.433 1.00 10.60 963 SER A C 1
ATOM 7214 O O . SER A 1 964 ? 27.753 -10.476 9.889 1.00 14.51 963 SER A O 1
ATOM 7217 N N . GLY A 1 965 ? 25.638 -9.774 10.120 1.00 13.64 964 GLY A N 1
ATOM 7218 C CA . GLY A 1 965 ? 25.866 -9.329 11.484 1.00 13.66 964 GLY A CA 1
ATOM 7219 C C . GLY A 1 965 ? 24.785 -8.389 11.968 1.00 14.67 964 GLY A C 1
ATOM 7220 O O . GLY A 1 965 ? 23.747 -8.232 11.323 1.00 13.22 964 GLY A O 1
ATOM 7221 N N . VAL A 1 966 ? 25.029 -7.766 13.117 1.00 15.26 965 VAL A N 1
ATOM 7222 C CA . VAL A 1 966 ? 24.062 -6.841 13.691 1.00 13.96 965 VAL A CA 1
ATOM 7223 C C . VAL A 1 966 ? 24.594 -5.408 13.715 1.00 14.97 965 VAL A C 1
ATOM 7224 O O . VAL A 1 966 ? 24.155 -4.583 14.514 1.00 16.31 965 VAL A O 1
ATOM 7228 N N . GLY A 1 967 ? 25.549 -5.116 12.840 1.00 19.06 966 GLY A N 1
ATOM 7229 C CA . GLY A 1 967 ? 26.046 -3.758 12.703 1.00 14.23 966 GLY A CA 1
ATOM 7230 C C . GLY A 1 967 ? 27.061 -3.371 13.760 1.00 16.23 966 GLY A C 1
ATOM 7231 O O . GLY A 1 967 ? 27.349 -2.194 13.958 1.00 18.69 966 GLY A O 1
ATOM 7232 N N . THR A 1 968 ? 27.592 -4.361 14.461 1.00 13.54 967 THR A N 1
ATOM 7233 C CA . THR A 1 968 ? 28.688 -4.114 15.379 1.00 15.67 967 THR A CA 1
ATOM 7234 C C . THR A 1 968 ? 29.998 -4.258 14.609 1.00 17.23 967 THR A C 1
ATOM 7235 O O . THR A 1 968 ? 30.132 -5.144 13.761 1.00 16.93 967 THR A O 1
ATOM 7239 N N . LYS A 1 969 ? 30.943 -3.362 14.873 1.00 15.25 968 LYS A N 1
ATOM 7240 C CA . LYS A 1 969 ? 32.221 -3.378 14.160 1.00 16.21 968 LYS A CA 1
ATOM 7241 C C . LYS A 1 969 ? 33.412 -3.523 15.101 1.00 9.66 968 LYS A C 1
ATOM 7242 O O . LYS A 1 969 ? 33.872 -2.544 15.689 1.00 10.12 968 LYS A O 1
ATOM 7248 N N . ALA A 1 970 ? 33.919 -4.745 15.216 1.00 11.93 969 ALA A N 1
ATOM 7249 C CA . ALA A 1 970 ? 35.137 -4.997 15.979 1.00 14.83 969 ALA A CA 1
ATOM 7250 C C . ALA A 1 970 ? 36.279 -4.111 15.474 1.00 16.69 969 ALA A C 1
ATOM 7251 O O . ALA A 1 970 ? 36.362 -3.820 14.287 1.00 13.84 969 ALA A O 1
ATOM 7253 N N . GLY A 1 971 ? 37.141 -3.670 16.383 1.00 12.19 970 GLY A N 1
ATOM 7254 C CA . GLY A 1 971 ? 38.309 -2.896 16.010 1.00 15.39 970 GLY A CA 1
ATOM 7255 C C . GLY A 1 971 ? 38.026 -1.451 15.629 1.00 16.16 970 GLY A C 1
ATOM 7256 O O . GLY A 1 971 ? 38.871 -0.790 15.016 1.00 13.12 970 GLY A O 1
ATOM 7257 N N . GLY A 1 972 ? 36.843 -0.959 15.986 1.00 11.84 971 GLY A N 1
ATOM 7258 C CA . GLY A 1 972 ? 36.477 0.422 15.721 1.00 11.95 971 GLY A CA 1
ATOM 7259 C C . GLY A 1 972 ? 35.915 1.168 16.928 1.00 16.37 971 GLY A C 1
ATOM 7260 O O . GLY A 1 972 ? 35.702 0.586 18.002 1.00 13.73 971 GLY A O 1
ATOM 7261 N N . PRO A 1 973 ? 35.661 2.474 16.756 1.00 15.09 972 PRO A N 1
ATOM 7262 C CA . PRO A 1 973 ? 35.383 3.354 17.897 1.00 16.67 972 PRO A CA 1
ATOM 7263 C C . PRO A 1 973 ? 33.951 3.275 18.433 1.00 13.88 972 PRO A C 1
ATOM 7264 O O . PRO A 1 973 ? 33.644 4.027 19.360 1.00 16.38 972 PRO A O 1
ATOM 7268 N N . ASP A 1 974 ? 33.102 2.412 17.868 1.00 11.11 973 ASP A N 1
ATOM 7269 C CA . ASP A 1 974 ? 31.740 2.231 18.376 1.00 14.37 973 ASP A CA 1
ATOM 7270 C C . ASP A 1 974 ? 31.576 0.900 19.114 1.00 16.29 973 ASP A C 1
ATOM 7271 O O . ASP A 1 974 ? 30.514 0.616 19.663 1.00 16.16 973 ASP A O 1
ATOM 7276 N N . TYR A 1 975 ? 32.628 0.084 19.119 1.00 10.82 974 TYR A N 1
ATOM 7277 C CA . TYR A 1 975 ? 32.513 -1.301 19.563 1.00 11.90 974 TYR A CA 1
ATOM 7278 C C . TYR A 1 975 ? 32.302 -1.467 21.074 1.00 9.37 974 TYR A C 1
ATOM 7279 O O . TYR A 1 975 ? 31.405 -2.196 21.485 1.00 10.74 974 TYR A O 1
ATOM 7288 N N . LEU A 1 976 ? 33.133 -0.822 21.889 1.00 10.60 975 LEU A N 1
ATOM 7289 C CA . LEU A 1 976 ? 33.032 -1.008 23.352 1.00 11.77 975 LEU A CA 1
ATOM 7290 C C . LEU A 1 976 ? 31.668 -0.609 23.922 1.00 11.75 975 LEU A C 1
ATOM 7291 O O . LEU A 1 976 ? 31.195 -1.217 24.882 1.00 14.98 975 LEU A O 1
ATOM 7296 N N . LEU A 1 977 ? 31.023 0.399 23.337 1.00 13.69 976 LEU A N 1
ATOM 7297 C CA . LEU A 1 977 ? 29.725 0.831 23.851 1.00 16.50 976 LEU A CA 1
ATOM 7298 C C . LEU A 1 977 ? 28.705 -0.307 23.846 1.00 17.96 976 LEU A C 1
ATOM 7299 O O . LEU A 1 977 ? 27.791 -0.333 24.676 1.00 16.20 976 LEU A O 1
ATOM 7304 N N . HIS A 1 978 ? 28.870 -1.262 22.934 1.00 14.13 977 HIS A N 1
ATOM 7305 C CA . HIS A 1 978 ? 27.905 -2.356 22.835 1.00 13.24 977 HIS A CA 1
ATOM 7306 C C . HIS A 1 978 ? 27.969 -3.295 24.037 1.00 12.92 977 HIS A C 1
ATOM 7307 O O . HIS A 1 978 ? 27.026 -4.045 24.286 1.00 13.68 977 HIS A O 1
ATOM 7314 N N . PHE A 1 979 ? 29.075 -3.248 24.775 1.00 11.39 978 PHE A N 1
ATOM 7315 C CA . PHE A 1 979 ? 29.255 -4.127 25.936 1.00 12.05 978 PHE A CA 1
ATOM 7316 C C . PHE A 1 979 ? 28.815 -3.446 27.230 1.00 14.04 978 PHE A C 1
ATOM 7317 O O . PHE A 1 979 ? 28.926 -4.025 28.317 1.00 17.65 978 PHE A O 1
ATOM 7325 N N . MET A 1 980 ? 28.301 -2.225 27.112 1.00 14.41 979 MET A N 1
ATOM 7326 C CA . MET A 1 980 ? 27.912 -1.439 28.286 1.00 16.99 979 MET A CA 1
ATOM 7327 C C . MET A 1 980 ? 26.532 -0.810 28.125 1.00 15.67 979 MET A C 1
ATOM 7328 O O . MET A 1 980 ? 25.916 -0.911 27.056 1.00 15.72 979 MET A O 1
ATOM 7333 N N . ASP A 1 981 ? 26.050 -0.178 29.198 1.00 15.14 980 ASP A N 1
ATOM 7334 C CA . ASP A 1 981 ? 24.831 0.629 29.154 1.00 19.15 980 ASP A CA 1
ATOM 7335 C C . ASP A 1 981 ? 25.118 1.991 29.751 1.00 17.88 980 ASP A C 1
ATOM 7336 O O . ASP A 1 981 ? 25.851 2.094 30.730 1.00 17.08 980 ASP A O 1
ATOM 7341 N N . PRO A 1 982 ? 24.546 3.043 29.157 1.00 15.32 981 PRO A N 1
ATOM 7342 C CA . PRO A 1 982 ? 24.829 4.389 29.652 1.00 16.63 981 PRO A CA 1
ATOM 7343 C C . PRO A 1 982 ? 24.032 4.696 30.906 1.00 14.54 981 PRO A C 1
ATOM 7344 O O . PRO A 1 982 ? 22.965 4.110 31.114 1.00 12.47 981 PRO A O 1
ATOM 7348 N N . ARG A 1 983 ? 24.548 5.606 31.727 1.00 12.52 982 ARG A N 1
ATOM 7349 C CA . ARG A 1 983 ? 23.842 6.079 32.913 1.00 15.18 982 ARG A CA 1
ATOM 7350 C C . ARG A 1 983 ? 24.035 7.580 32.969 1.00 13.26 982 ARG A C 1
ATOM 7351 O O . ARG A 1 983 ? 25.071 8.094 32.533 1.00 16.89 982 ARG A O 1
ATOM 7359 N N . VAL A 1 984 ? 23.057 8.282 33.524 1.00 13.62 983 VAL A N 1
ATOM 7360 C CA . VAL A 1 984 ? 23.232 9.693 33.821 1.00 14.04 983 VAL A CA 1
ATOM 7361 C C . VAL A 1 984 ? 22.974 9.963 35.307 1.00 15.36 983 VAL A C 1
ATOM 7362 O O . VAL A 1 984 ? 21.996 9.468 35.854 1.00 15.39 983 VAL A O 1
ATOM 7366 N N . VAL A 1 985 ? 23.851 10.743 35.946 1.00 14.79 984 VAL A N 1
ATOM 7367 C CA . VAL A 1 985 ? 23.561 11.303 37.265 1.00 15.30 984 VAL A CA 1
ATOM 7368 C C . VAL A 1 985 ? 23.351 12.805 37.116 1.00 15.92 984 VAL A C 1
ATOM 7369 O O . VAL A 1 985 ? 24.203 13.508 36.562 1.00 15.92 984 VAL A O 1
ATOM 7373 N N . THR A 1 986 ? 22.202 13.283 37.581 1.00 16.09 985 THR A N 1
ATOM 7374 C CA . THR A 1 986 ? 21.860 14.694 37.523 1.00 16.57 985 THR A CA 1
ATOM 7375 C C . THR A 1 986 ? 21.779 15.261 38.945 1.00 22.25 985 THR A C 1
ATOM 7376 O O . THR A 1 986 ? 21.003 14.775 39.766 1.00 19.94 985 THR A O 1
ATOM 7380 N N . GLU A 1 987 ? 22.572 16.284 39.236 1.00 17.56 986 GLU A N 1
ATOM 7381 C CA . GLU A 1 987 ? 22.557 16.864 40.586 1.00 18.16 986 GLU A CA 1
ATOM 7382 C C . GLU A 1 987 ? 22.157 18.334 40.599 1.00 18.76 986 GLU A C 1
ATOM 7383 O O . GLU A 1 987 ? 22.780 19.159 39.935 1.00 19.13 986 GLU A O 1
ATOM 7389 N N . ASN A 1 988 ? 21.095 18.651 41.332 1.00 19.17 987 ASN A N 1
ATOM 7390 C CA . ASN A 1 988 ? 20.787 20.031 41.667 1.00 19.87 987 ASN A CA 1
ATOM 7391 C C . ASN A 1 988 ? 21.837 20.505 42.671 1.00 31.75 987 ASN A C 1
ATOM 7392 O O . ASN A 1 988 ? 21.869 20.030 43.802 1.00 20.47 987 ASN A O 1
ATOM 7397 N N . THR A 1 989 ? 22.693 21.435 42.257 1.00 20.56 988 THR A N 1
ATOM 7398 C CA . THR A 1 989 ? 23.808 21.871 43.100 1.00 20.98 988 THR A CA 1
ATOM 7399 C C . THR A 1 989 ? 23.469 23.114 43.915 1.00 21.84 988 THR A C 1
ATOM 7400 O O . THR A 1 989 ? 24.297 23.608 44.682 1.00 22.31 988 THR A O 1
ATOM 7404 N N . MET A 1 990 ? 22.258 23.634 43.735 1.00 22.09 989 MET A N 1
ATOM 7405 C CA . MET A 1 990 ? 21.849 24.821 44.468 1.00 22.93 989 MET A CA 1
ATOM 7406 C C . MET A 1 990 ? 21.339 24.458 45.870 1.00 23.24 989 MET A C 1
ATOM 7407 O O . MET A 1 990 ? 20.453 23.621 46.022 1.00 22.93 989 MET A O 1
ATOM 7412 N N . ARG A 1 991 ? 21.941 25.071 46.885 1.00 23.88 990 ARG A N 1
ATOM 7413 C CA . ARG A 1 991 ? 21.469 24.943 48.260 1.00 24.34 990 ARG A CA 1
ATOM 7414 C C . ARG A 1 991 ? 21.260 26.341 48.806 1.00 25.27 990 ARG A C 1
ATOM 7415 O O . ARG A 1 991 ? 22.166 27.167 48.733 1.00 25.65 990 ARG A O 1
ATOM 7423 N N . ARG A 1 992 ? 20.073 26.607 49.347 1.00 25.67 991 ARG A N 1
ATOM 7424 C CA . ARG A 1 992 ? 19.811 27.861 50.048 1.00 26.62 991 ARG A CA 1
ATOM 7425 C C . ARG A 1 992 ? 20.149 29.078 49.175 1.00 26.96 991 ARG A C 1
ATOM 7426 O O . ARG A 1 992 ? 20.670 30.075 49.656 1.00 27.70 991 ARG A O 1
ATOM 7434 N N . GLY A 1 993 ? 19.868 28.972 47.876 1.00 26.44 992 GLY A N 1
ATOM 7435 C CA . GLY A 1 993 ? 20.037 30.093 46.965 1.00 26.76 992 GLY A CA 1
ATOM 7436 C C . GLY A 1 993 ? 21.406 30.266 46.323 1.00 33.42 992 GLY A C 1
ATOM 7437 O O . GLY A 1 993 ? 21.648 31.268 45.644 1.00 32.53 992 GLY A O 1
ATOM 7438 N N . PHE A 1 994 ? 22.309 29.312 46.532 1.00 26.06 993 PHE A N 1
ATOM 7439 C CA . PHE A 1 994 ? 23.627 29.394 45.907 1.00 25.85 993 PHE A CA 1
ATOM 7440 C C . PHE A 1 994 ? 24.108 28.051 45.399 1.00 24.90 993 PHE A C 1
ATOM 7441 O O . PHE A 1 994 ? 23.784 27.006 45.961 1.00 24.52 993 PHE A O 1
ATOM 7449 N N . ALA A 1 995 ? 24.883 28.095 44.318 1.00 24.55 994 ALA A N 1
ATOM 7450 C CA . ALA A 1 995 ? 25.499 26.905 43.753 1.00 23.70 994 ALA A CA 1
ATOM 7451 C C . ALA A 1 995 ? 26.913 27.254 43.302 1.00 23.73 994 ALA A C 1
ATOM 7452 O O . ALA A 1 995 ? 27.183 28.395 42.946 1.00 25.48 994 ALA A O 1
ATOM 7454 N N . PRO A 1 996 ? 27.824 26.275 43.328 1.00 26.60 995 PRO A N 1
ATOM 7455 C CA . PRO A 1 996 ? 29.173 26.524 42.816 1.00 25.79 995 PRO A CA 1
ATOM 7456 C C . PRO A 1 996 ? 29.097 26.848 41.317 1.00 23.44 995 PRO A C 1
ATOM 7457 O O . PRO A 1 996 ? 28.275 26.257 40.614 1.00 22.36 995 PRO A O 1
ATOM 7461 N N . ILE A 1 997 ? 29.910 27.789 40.850 1.00 24.17 996 ILE A N 1
ATOM 7462 C CA . ILE A 1 997 ? 29.982 28.091 39.426 1.00 29.43 996 ILE A CA 1
ATOM 7463 C C . ILE A 1 997 ? 30.980 27.141 38.799 1.00 22.38 996 ILE A C 1
ATOM 7464 O O . ILE A 1 997 ? 32.125 27.066 39.239 1.00 31.45 996 ILE A O 1
ATOM 7469 N N . GLU A 1 998 ? 30.546 26.398 37.790 1.00 24.43 997 GLU A N 1
ATOM 7470 C CA . GLU A 1 998 ? 31.418 25.442 37.119 1.00 24.45 997 GLU A CA 1
ATOM 7471 C C . GLU A 1 998 ? 31.892 26.036 35.796 1.00 29.85 997 GLU A C 1
ATOM 7472 O O . GLU A 1 998 ? 31.229 26.910 35.234 1.00 26.89 997 GLU A O 1
ATOM 7478 N N . GLU A 1 999 ? 33.033 25.559 35.307 1.00 29.30 998 GLU A N 1
ATOM 7479 C CA . GLU A 1 999 ? 33.721 26.191 34.178 1.00 33.51 998 GLU A CA 1
ATOM 7480 C C . GLU A 1 999 ? 32.865 26.309 32.912 1.00 30.35 998 GLU A C 1
ATOM 7481 O O . GLU A 1 999 ? 32.821 27.364 32.274 1.00 34.08 998 GLU A O 1
ATOM 7483 N N . ASP A 1 1000 ? 32.179 25.231 32.558 1.00 23.43 999 ASP A N 1
ATOM 7484 C CA . ASP A 1 1000 ? 31.420 25.204 31.317 1.00 25.51 999 ASP A CA 1
ATOM 7485 C C . ASP A 1 1000 ? 29.966 25.638 31.506 1.00 24.49 999 ASP A C 1
ATOM 7486 O O . ASP A 1 1000 ? 29.143 25.447 30.610 1.00 25.84 999 ASP A O 1
ATOM 7488 N N . ASP A 1 1001 ? 29.649 26.215 32.667 1.00 22.77 1000 ASP A N 1
ATOM 7489 C CA . ASP A 1 1001 ? 28.311 26.756 32.903 1.00 24.55 1000 ASP A CA 1
ATOM 7490 C C . ASP A 1 1001 ? 28.001 27.885 31.924 1.00 29.93 1000 ASP A C 1
ATOM 7491 O O . ASP A 1 1001 ? 28.846 28.749 31.682 1.00 30.15 1000 ASP A O 1
ATOM 7496 N N . ASP A 1 1002 ? 26.784 27.896 31.393 1.00 26.80 1001 ASP A N 1
ATOM 7497 C CA . ASP A 1 1002 ? 26.238 29.096 30.768 1.00 29.80 1001 ASP A CA 1
ATOM 7498 C C . ASP A 1 1002 ? 25.945 30.087 31.895 1.00 31.93 1001 ASP A C 1
ATOM 7499 O O . ASP A 1 1002 ? 25.089 29.842 32.747 1.00 32.32 1001 ASP A O 1
ATOM 7504 N N . TRP A 1 1003 ? 26.669 31.201 31.913 1.00 32.39 1002 TRP A N 1
ATOM 7505 C CA . TRP A 1 1003 ? 26.518 32.176 32.990 1.00 34.04 1002 TRP A CA 1
ATOM 7506 C C . TRP A 1 1003 ? 26.425 33.601 32.426 1.00 37.71 1002 TRP A C 1
ATOM 7507 O O . TRP A 1 1003 ? 26.084 33.782 31.255 1.00 39.53 1002 TRP A O 1
ATOM 7518 N N . VAL A 1 1004 ? 26.718 34.603 33.252 1.00 41.84 1003 VAL A N 1
ATOM 7519 C CA . VAL A 1 1004 ? 26.598 36.002 32.840 1.00 42.04 1003 VAL A CA 1
ATOM 7520 C C . VAL A 1 1004 ? 27.949 36.637 32.498 1.00 45.73 1003 VAL A C 1
ATOM 7521 O O . VAL A 1 1004 ? 29.010 36.103 32.837 1.00 47.41 1003 VAL A O 1
ATOM 7525 N N . ASN B 1 4 ? 24.295 64.014 37.503 1.00 46.21 3 ASN B N 1
ATOM 7526 C CA . ASN B 1 4 ? 24.169 65.383 37.996 1.00 48.45 3 ASN B CA 1
ATOM 7527 C C . ASN B 1 4 ? 25.323 65.753 38.927 1.00 48.20 3 ASN B C 1
ATOM 7528 O O . ASN B 1 4 ? 25.237 65.556 40.138 1.00 49.92 3 ASN B O 1
ATOM 7530 N N . SER B 1 5 ? 26.391 66.299 38.346 1.00 45.49 4 SER B N 1
ATOM 7531 C CA . SER B 1 5 ? 27.683 66.501 39.023 1.00 44.77 4 SER B CA 1
ATOM 7532 C C . SER B 1 5 ? 27.657 67.146 40.418 1.00 42.24 4 SER B C 1
ATOM 7533 O O . SER B 1 5 ? 28.389 66.723 41.316 1.00 36.24 4 SER B O 1
ATOM 7535 N N . GLU B 1 6 ? 26.837 68.177 40.594 1.00 40.32 5 GLU B N 1
ATOM 7536 C CA . GLU B 1 6 ? 26.802 68.899 41.862 1.00 36.07 5 GLU B CA 1
ATOM 7537 C C . GLU B 1 6 ? 26.225 68.021 42.971 1.00 37.03 5 GLU B C 1
ATOM 7538 O O . GLU B 1 6 ? 26.777 67.939 44.077 1.00 35.42 5 GLU B O 1
ATOM 7541 N N . LEU B 1 7 ? 25.112 67.363 42.665 1.00 33.70 6 LEU B N 1
ATOM 7542 C CA . LEU B 1 7 ? 24.488 66.443 43.600 1.00 31.81 6 LEU B CA 1
ATOM 7543 C C . LEU B 1 7 ? 25.444 65.290 43.888 1.00 28.11 6 LEU B C 1
ATOM 7544 O O . LEU B 1 7 ? 25.658 64.920 45.041 1.00 25.85 6 LEU B O 1
ATOM 7549 N N . ASN B 1 8 ? 26.033 64.735 42.833 1.00 26.50 7 ASN B N 1
ATOM 7550 C CA . ASN B 1 8 ? 26.944 63.616 43.000 1.00 29.28 7 ASN B CA 1
ATOM 7551 C C . ASN B 1 8 ? 28.098 63.945 43.938 1.00 31.70 7 ASN B C 1
ATOM 7552 O O . ASN B 1 8 ? 28.511 63.109 44.734 1.00 27.95 7 ASN B O 1
ATOM 7557 N N . THR B 1 9 ? 28.599 65.172 43.847 1.00 30.84 8 THR B N 1
ATOM 7558 C CA . THR B 1 9 ? 29.664 65.638 44.734 1.00 33.82 8 THR B CA 1
ATOM 7559 C C . THR B 1 9 ? 29.216 65.690 46.200 1.00 32.57 8 THR B C 1
ATOM 7560 O O . THR B 1 9 ? 29.987 65.358 47.108 1.00 31.06 8 THR B O 1
ATOM 7564 N N . LYS B 1 10 ? 27.972 66.106 46.431 1.00 28.23 9 LYS B N 1
ATOM 7565 C CA . LYS B 1 10 ? 27.415 66.125 47.782 1.00 26.62 9 LYS B CA 1
ATOM 7566 C C . LYS B 1 10 ? 27.261 64.712 48.322 1.00 27.25 9 LYS B C 1
ATOM 7567 O O . LYS B 1 10 ? 27.523 64.454 49.498 1.00 27.71 9 LYS B O 1
ATOM 7573 N N . ILE B 1 11 ? 26.823 63.806 47.455 1.00 25.25 10 ILE B N 1
ATOM 7574 C CA . ILE B 1 11 ? 26.672 62.403 47.815 1.00 24.08 10 ILE B CA 1
ATOM 7575 C C . ILE B 1 11 ? 28.026 61.813 48.207 1.00 27.35 10 ILE B C 1
ATOM 7576 O O . ILE B 1 11 ? 28.143 61.158 49.239 1.00 24.22 10 ILE B O 1
ATOM 7581 N N . VAL B 1 12 ? 29.046 62.057 47.387 1.00 28.05 11 VAL B N 1
ATOM 7582 C CA . VAL B 1 12 ? 30.387 61.546 47.669 1.00 27.99 11 VAL B CA 1
ATOM 7583 C C . VAL B 1 12 ? 30.937 62.086 48.992 1.00 25.26 11 VAL B C 1
ATOM 7584 O O . VAL B 1 12 ? 31.492 61.332 49.787 1.00 27.10 11 VAL B O 1
ATOM 7588 N N . ASN B 1 13 ? 30.766 63.382 49.239 1.00 26.26 12 ASN B N 1
ATOM 7589 C CA . ASN B 1 13 ? 31.224 63.963 50.498 1.00 28.08 12 ASN B CA 1
ATOM 7590 C C . ASN B 1 13 ? 30.462 63.421 51.696 1.00 28.90 12 ASN B C 1
ATOM 7591 O O . ASN B 1 13 ? 31.039 63.218 52.765 1.00 29.66 12 ASN B O 1
ATOM 7596 N N . ARG B 1 14 ? 29.164 63.194 51.518 1.00 25.40 13 ARG B N 1
ATOM 7597 C CA . ARG B 1 14 ? 28.343 62.604 52.573 1.00 25.12 13 ARG B CA 1
ATOM 7598 C C . ARG B 1 14 ? 28.863 61.204 52.874 1.00 26.74 13 ARG B C 1
ATOM 7599 O O . ARG B 1 14 ? 28.984 60.815 54.034 1.00 23.79 13 ARG B O 1
ATOM 7607 N N . GLY B 1 15 ? 29.183 60.458 51.819 1.00 23.08 14 GLY B N 1
ATOM 7608 C CA . GLY B 1 15 ? 29.757 59.129 51.968 1.00 26.83 14 GLY B CA 1
ATOM 7609 C C . GLY B 1 15 ? 31.102 59.165 52.681 1.00 27.58 14 GLY B C 1
ATOM 7610 O O . GLY B 1 15 ? 31.384 58.328 53.546 1.00 22.59 14 GLY B O 1
ATOM 7611 N N . LYS B 1 16 ? 31.936 60.135 52.316 1.00 24.01 15 LYS B N 1
ATOM 7612 C CA . LYS B 1 16 ? 33.237 60.300 52.954 1.00 30.66 15 LYS B CA 1
ATOM 7613 C C . LYS B 1 16 ? 33.108 60.584 54.454 1.00 32.89 15 LYS B C 1
ATOM 7614 O O . LYS B 1 16 ? 33.835 60.006 55.264 1.00 35.79 15 LYS B O 1
ATOM 7620 N N . GLU B 1 17 ? 32.177 61.459 54.825 1.00 26.82 16 GLU B N 1
ATOM 7621 C CA . GLU B 1 17 ? 31.941 61.755 56.236 1.00 27.18 16 GLU B CA 1
ATOM 7622 C C . GLU B 1 17 ? 31.462 60.504 56.963 1.00 28.04 16 GLU B C 1
ATOM 7623 O O . GLU B 1 17 ? 31.798 60.272 58.124 1.00 28.04 16 GLU B O 1
ATOM 7625 N N . PHE B 1 18 ? 30.676 59.695 56.266 1.00 23.77 17 PHE B N 1
ATOM 7626 C CA . PHE B 1 18 ? 30.134 58.479 56.848 1.00 22.84 17 PHE B CA 1
ATOM 7627 C C . PHE B 1 18 ? 31.240 57.484 57.198 1.00 24.37 17 PHE B C 1
ATOM 7628 O O . PHE B 1 18 ? 31.285 56.975 58.325 1.00 26.59 17 PHE B O 1
ATOM 7636 N N . PHE B 1 19 ? 32.121 57.210 56.236 1.00 24.14 18 PHE B N 1
ATOM 7637 C CA . PHE B 1 19 ? 33.272 56.337 56.467 1.00 25.45 18 PHE B CA 1
ATOM 7638 C C . PHE B 1 19 ? 34.183 56.896 57.562 1.00 29.85 18 PHE B C 1
ATOM 7639 O O . PHE B 1 19 ? 34.834 56.142 58.282 1.00 30.12 18 PHE B O 1
ATOM 7647 N N . GLY B 1 20 ? 34.232 58.219 57.674 1.00 27.50 19 GLY B N 1
ATOM 7648 C CA . GLY B 1 20 ? 35.008 58.864 58.713 1.00 25.42 19 GLY B CA 1
ATOM 7649 C C . GLY B 1 20 ? 34.415 58.611 60.083 1.00 30.08 19 GLY B C 1
ATOM 7650 O O . GLY B 1 20 ? 35.130 58.312 61.032 1.00 30.82 19 GLY B O 1
ATOM 7651 N N . SER B 1 21 ? 33.097 58.712 60.195 1.00 28.57 20 SER B N 1
ATOM 7652 C CA . SER B 1 21 ? 32.451 58.548 61.496 1.00 31.58 20 SER B CA 1
ATOM 7653 C C . SER B 1 21 ? 32.468 57.094 61.988 1.00 32.96 20 SER B C 1
ATOM 7654 O O . SER B 1 21 ? 32.174 56.824 63.150 1.00 35.23 20 SER B O 1
ATOM 7657 N N . ILE B 1 22 ? 32.817 56.173 61.093 1.00 28.13 21 ILE B N 1
ATOM 7658 C CA . ILE B 1 22 ? 32.865 54.740 61.386 1.00 31.70 21 ILE B CA 1
ATOM 7659 C C . ILE B 1 22 ? 34.120 54.375 62.189 1.00 33.19 21 ILE B C 1
ATOM 7660 O O . ILE B 1 22 ? 34.121 53.418 62.977 1.00 29.19 21 ILE B O 1
ATOM 7665 N N . SER B 1 23 ? 35.177 55.156 61.989 1.00 29.25 22 SER B N 1
ATOM 7666 C CA . SER B 1 23 ? 36.404 55.050 62.783 1.00 31.27 22 SER B CA 1
ATOM 7667 C C . SER B 1 23 ? 37.112 53.710 62.624 1.00 26.81 22 SER B C 1
ATOM 7668 O O . SER B 1 23 ? 37.719 53.215 63.572 1.00 30.75 22 SER B O 1
ATOM 7671 N N . GLY B 1 24 ? 37.027 53.122 61.435 1.00 23.80 23 GLY B N 1
ATOM 7672 C CA . GLY B 1 24 ? 37.715 51.872 61.156 1.00 25.03 23 GLY B CA 1
ATOM 7673 C C . GLY B 1 24 ? 37.039 50.621 61.699 1.00 23.19 23 GLY B C 1
ATOM 7674 O O . GLY B 1 24 ? 37.512 49.506 61.451 1.00 21.88 23 GLY B O 1
ATOM 7675 N N . GLU B 1 25 ? 35.935 50.792 62.429 1.00 22.53 24 GLU B N 1
ATOM 7676 C CA . GLU B 1 25 ? 35.183 49.652 62.947 1.00 19.30 24 GLU B CA 1
ATOM 7677 C C . GLU B 1 25 ? 34.718 48.687 61.857 1.00 24.73 24 GLU B C 1
ATOM 7678 O O . GLU B 1 25 ? 34.180 49.105 60.820 1.00 20.51 24 GLU B O 1
ATOM 7684 N N . LYS B 1 26 ? 34.917 47.393 62.105 1.00 18.52 25 LYS B N 1
ATOM 7685 C CA . LYS B 1 26 ? 34.435 46.351 61.201 1.00 17.94 25 LYS B CA 1
ATOM 7686 C C . LYS B 1 26 ? 33.219 45.651 61.798 1.00 18.15 25 LYS B C 1
ATOM 7687 O O . LYS B 1 26 ? 33.166 45.418 63.012 1.00 17.51 25 LYS B O 1
ATOM 7693 N N . PRO B 1 27 ? 32.225 45.329 60.956 1.00 16.81 26 PRO B N 1
ATOM 7694 C CA . PRO B 1 27 ? 31.105 44.513 61.434 1.00 16.31 26 PRO B CA 1
ATOM 7695 C C . PRO B 1 27 ? 31.657 43.183 61.938 1.00 21.01 26 PRO B C 1
ATOM 7696 O O . PRO B 1 27 ? 32.716 42.757 61.470 1.00 18.71 26 PRO B O 1
ATOM 7700 N N . SER B 1 28 ? 30.961 42.543 62.876 1.00 16.98 27 SER B N 1
ATOM 7701 C CA . SER B 1 28 ? 31.478 41.338 63.535 1.00 20.68 27 SER B CA 1
ATOM 7702 C C . SER B 1 28 ? 31.867 40.240 62.550 1.00 19.26 27 SER B C 1
ATOM 7703 O O . SER B 1 28 ? 32.811 39.480 62.773 1.00 22.00 27 SER B O 1
ATOM 7706 N N . LEU B 1 29 ? 31.144 40.178 61.443 1.00 19.44 28 LEU B N 1
ATOM 7707 C CA . LEU B 1 29 ? 31.394 39.173 60.432 1.00 22.53 28 LEU B CA 1
ATOM 7708 C C . LEU B 1 29 ? 32.767 39.364 59.779 1.00 23.03 28 LEU B C 1
ATOM 7709 O O . LEU B 1 29 ? 33.345 38.420 59.242 1.00 21.37 28 LEU B O 1
ATOM 7714 N N . PHE B 1 30 ? 33.296 40.585 59.843 1.00 22.45 29 PHE B N 1
ATOM 7715 C CA . PHE B 1 30 ? 34.631 40.869 59.315 1.00 18.04 29 PHE B CA 1
ATOM 7716 C C . PHE B 1 30 ? 35.669 41.075 60.424 1.00 19.67 29 PHE B C 1
ATOM 7717 O O . PHE B 1 30 ? 36.781 41.540 60.165 1.00 18.95 29 PHE B O 1
ATOM 7725 N N . ASN B 1 31 ? 35.298 40.730 61.657 1.00 22.48 30 ASN B N 1
ATOM 7726 C CA . ASN B 1 31 ? 36.209 40.822 62.795 1.00 20.81 30 ASN B CA 1
ATOM 7727 C C . ASN B 1 31 ? 37.072 39.568 62.856 1.00 26.77 30 ASN B C 1
ATOM 7728 O O . ASN B 1 31 ? 36.616 38.505 63.295 1.00 24.16 30 ASN B O 1
ATOM 7733 N N . LYS B 1 32 ? 38.323 39.704 62.428 1.00 25.53 31 LYS B N 1
ATOM 7734 C CA . LYS B 1 32 ? 39.245 38.575 62.364 1.00 34.92 31 LYS B CA 1
ATOM 7735 C C . LYS B 1 32 ? 39.701 38.106 63.743 1.00 37.81 31 LYS B C 1
ATOM 7736 O O . LYS B 1 32 ? 40.449 37.137 63.860 1.00 38.08 31 LYS B O 1
ATOM 7742 N N . GLY B 1 33 ? 39.245 38.795 64.782 1.00 37.84 32 GLY B N 1
ATOM 7743 C CA . GLY B 1 33 ? 39.529 38.384 66.143 1.00 41.68 32 GLY B CA 1
ATOM 7744 C C . GLY B 1 33 ? 38.459 37.437 66.642 1.00 44.33 32 GLY B C 1
ATOM 7745 O O . GLY B 1 33 ? 38.652 36.732 67.631 1.00 46.18 32 GLY B O 1
ATOM 7746 N N . ALA B 1 34 ? 37.325 37.423 65.948 1.00 39.93 33 ALA B N 1
ATOM 7747 C CA . ALA B 1 34 ? 36.203 36.572 66.322 1.00 37.94 33 ALA B CA 1
ATOM 7748 C C . ALA B 1 34 ? 36.164 35.314 65.463 1.00 36.13 33 ALA B C 1
ATOM 7749 O O . ALA B 1 34 ? 36.691 35.293 64.345 1.00 34.18 33 ALA B O 1
ATOM 7751 N N . TRP B 1 35 ? 35.527 34.270 65.985 1.00 32.84 34 TRP B N 1
ATOM 7752 C CA . TRP B 1 35 ? 35.483 32.992 65.292 1.00 30.48 34 TRP B CA 1
ATOM 7753 C C . TRP B 1 35 ? 34.782 33.118 63.942 1.00 28.14 34 TRP B C 1
ATOM 7754 O O . TRP B 1 35 ? 35.273 32.603 62.932 1.00 27.20 34 TRP B O 1
ATOM 7765 N N . MET B 1 36 ? 33.640 33.799 63.924 1.00 21.85 35 MET B N 1
ATOM 7766 C CA . MET B 1 36 ? 32.882 33.927 62.686 1.00 24.84 35 MET B CA 1
ATOM 7767 C C . MET B 1 36 ? 33.681 34.705 61.647 1.00 22.32 35 MET B C 1
ATOM 7768 O O . MET B 1 36 ? 33.624 34.403 60.457 1.00 26.20 35 MET B O 1
ATOM 7773 N N . GLY B 1 37 ? 34.452 35.682 62.113 1.00 24.26 36 GLY B N 1
ATOM 7774 C CA . GLY B 1 37 ? 35.314 36.461 61.241 1.00 26.77 36 GLY B CA 1
ATOM 7775 C C . GLY B 1 37 ? 36.406 35.627 60.598 1.00 25.41 36 GLY B C 1
ATOM 7776 O O . GLY B 1 37 ? 36.696 35.781 59.408 1.00 23.48 36 GLY B O 1
ATOM 7777 N N . LYS B 1 38 ? 37.012 34.739 61.385 1.00 22.59 37 LYS B N 1
ATOM 7778 C CA . LYS B 1 38 ? 38.026 33.821 60.870 1.00 21.96 37 LYS B CA 1
ATOM 7779 C C . LYS B 1 38 ? 37.396 32.865 59.856 1.00 22.70 37 LYS B C 1
ATOM 7780 O O . LYS B 1 38 ? 37.967 32.594 58.799 1.00 25.07 37 LYS B O 1
ATOM 7786 N N . ALA B 1 39 ? 36.206 32.368 60.185 1.00 18.37 38 ALA B N 1
ATOM 7787 C CA . ALA B 1 39 ? 35.494 31.439 59.321 1.00 22.51 38 ALA B CA 1
ATOM 7788 C C . ALA B 1 39 ? 35.140 32.105 57.996 1.00 24.98 38 ALA B C 1
ATOM 7789 O O . ALA B 1 39 ? 35.295 31.509 56.926 1.00 22.79 38 ALA B O 1
ATOM 7791 N N . MET B 1 40 ? 34.656 33.340 58.064 1.00 19.29 39 MET B N 1
ATOM 7792 C CA . MET B 1 40 ? 34.287 34.043 56.843 1.00 21.99 39 MET B CA 1
ATOM 7793 C C . MET B 1 40 ? 35.517 34.476 56.047 1.00 20.50 39 MET B C 1
ATOM 7794 O O . MET B 1 40 ? 35.493 34.476 54.818 1.00 18.64 39 MET B O 1
ATOM 7799 N N . ASP B 1 41 ? 36.591 34.825 56.754 1.00 23.46 40 ASP B N 1
ATOM 7800 C CA . ASP B 1 41 ? 37.846 35.209 56.110 1.00 26.36 40 ASP B CA 1
ATOM 7801 C C . ASP B 1 41 ? 38.379 34.069 55.242 1.00 27.39 40 ASP B C 1
ATOM 7802 O O . ASP B 1 41 ? 38.775 34.279 54.092 1.00 26.88 40 ASP B O 1
ATOM 7807 N N . TRP B 1 42 ? 38.371 32.858 55.785 1.00 26.08 41 TRP B N 1
ATOM 7808 C CA . TRP B 1 42 ? 38.879 31.720 55.034 1.00 28.01 41 TRP B CA 1
ATOM 7809 C C . TRP B 1 42 ? 37.932 31.359 53.883 1.00 24.45 41 TRP B C 1
ATOM 7810 O O . TRP B 1 42 ? 38.385 31.013 52.781 1.00 21.43 41 TRP B O 1
ATOM 7821 N N . SER B 1 43 ? 36.627 31.472 54.130 1.00 22.71 42 SER B N 1
ATOM 7822 C CA . SER B 1 43 ? 35.620 31.251 53.088 1.00 19.08 42 SER B CA 1
ATOM 7823 C C . SER B 1 43 ? 35.850 32.189 51.913 1.00 21.41 42 SER B C 1
ATOM 7824 O O . SER B 1 43 ? 35.676 31.802 50.754 1.00 18.90 42 SER B O 1
ATOM 7827 N N . MET B 1 44 ? 36.225 33.428 52.221 1.00 18.42 43 MET B N 1
ATOM 7828 C CA . MET B 1 44 ? 36.426 34.441 51.189 1.00 22.48 43 MET B CA 1
ATOM 7829 C C . MET B 1 44 ? 37.723 34.228 50.409 1.00 23.89 43 MET B C 1
ATOM 7830 O O . MET B 1 44 ? 37.817 34.606 49.240 1.00 25.05 43 MET B O 1
ATOM 7835 N N . GLN B 1 45 ? 38.708 33.603 51.049 1.00 24.56 44 GLN B N 1
ATOM 7836 C CA . GLN B 1 45 ? 39.985 33.320 50.399 1.00 26.25 44 GLN B CA 1
ATOM 7837 C C . GLN B 1 45 ? 39.964 31.990 49.644 1.00 26.86 44 GLN B C 1
ATOM 7838 O O . GLN B 1 45 ? 40.770 31.770 48.745 1.00 30.00 44 GLN B O 1
ATOM 7844 N N . ASN B 1 46 ? 39.043 31.106 50.017 1.00 23.66 45 ASN B N 1
ATOM 7845 C CA . ASN B 1 46 ? 39.063 29.733 49.525 1.00 21.58 45 ASN B CA 1
ATOM 7846 C C . ASN B 1 46 ? 37.662 29.270 49.179 1.00 24.07 45 ASN B C 1
ATOM 7847 O O . ASN B 1 46 ? 36.866 28.957 50.064 1.00 25.03 45 ASN B O 1
ATOM 7852 N N . GLU B 1 47 ? 37.367 29.228 47.883 1.00 18.66 46 GLU B N 1
ATOM 7853 C CA . GLU B 1 47 ? 36.021 28.941 47.411 1.00 19.28 46 GLU B CA 1
ATOM 7854 C C . GLU B 1 47 ? 35.537 27.539 47.789 1.00 17.77 46 GLU B C 1
ATOM 7855 O O . GLU B 1 47 ? 34.357 27.353 48.097 1.00 19.68 46 GLU B O 1
ATOM 7861 N N . GLN B 1 48 ? 36.441 26.562 47.768 1.00 21.72 47 GLN B N 1
ATOM 7862 C CA . GLN B 1 48 ? 36.085 25.199 48.156 1.00 26.09 47 GLN B CA 1
ATOM 7863 C C . GLN B 1 48 ? 35.616 25.190 49.614 1.00 21.60 47 GLN B C 1
ATOM 7864 O O . GLN B 1 48 ? 34.587 24.596 49.947 1.00 17.29 47 GLN B O 1
ATOM 7866 N N . PHE B 1 49 ? 36.357 25.871 50.475 1.00 20.24 48 PHE B N 1
ATOM 7867 C CA . PHE B 1 49 ? 35.957 25.945 51.876 1.00 16.26 48 PHE B CA 1
ATOM 7868 C C . PHE B 1 49 ? 34.619 26.656 52.064 1.00 18.27 48 PHE B C 1
ATOM 7869 O O . PHE B 1 49 ? 33.791 26.214 52.854 1.00 19.07 48 PHE B O 1
ATOM 7877 N N . LYS B 1 50 ? 34.424 27.768 51.360 1.00 15.39 49 LYS B N 1
ATOM 7878 C CA . LYS B 1 50 ? 33.150 28.476 51.410 1.00 18.55 49 LYS B CA 1
ATOM 7879 C C . LYS B 1 50 ? 31.974 27.550 51.104 1.00 18.00 49 LYS B C 1
ATOM 7880 O O . LYS B 1 50 ? 30.980 27.542 51.821 1.00 17.49 49 LYS B O 1
ATOM 7886 N N . ILE B 1 51 ? 32.095 26.787 50.024 1.00 16.56 50 ILE B N 1
ATOM 7887 C CA . ILE B 1 51 ? 31.062 25.849 49.629 1.00 17.29 50 ILE B CA 1
ATOM 7888 C C . ILE B 1 51 ? 30.830 24.816 50.730 1.00 16.57 50 ILE B C 1
ATOM 7889 O O . ILE B 1 51 ? 29.690 24.534 51.092 1.00 15.01 50 ILE B O 1
ATOM 7894 N N . GLN B 1 52 ? 31.911 24.263 51.266 1.00 17.84 51 GLN B N 1
ATOM 7895 C CA . GLN B 1 52 ? 31.786 23.278 52.337 1.00 16.83 51 GLN B CA 1
ATOM 7896 C C . GLN B 1 52 ? 31.161 23.896 53.597 1.00 18.68 51 GLN B C 1
ATOM 7897 O O . GLN B 1 52 ? 30.221 23.340 54.165 1.00 12.33 51 GLN B O 1
ATOM 7903 N N . MET B 1 53 ? 31.673 25.051 54.018 1.00 15.88 52 MET B N 1
ATOM 7904 C CA . MET B 1 53 ? 31.198 25.697 55.244 1.00 15.29 52 MET B CA 1
ATOM 7905 C C . MET B 1 53 ? 29.738 26.132 55.131 1.00 17.46 52 MET B C 1
ATOM 7906 O O . MET B 1 53 ? 28.945 25.911 56.050 1.00 16.47 52 MET B O 1
ATOM 7911 N N . PHE B 1 54 ? 29.373 26.737 54.002 1.00 14.69 53 PHE B N 1
ATOM 7912 C CA . PHE B 1 54 ? 28.009 27.233 53.856 1.00 11.85 53 PHE B CA 1
ATOM 7913 C C . PHE B 1 54 ? 27.012 26.085 53.708 1.00 14.78 53 PHE B C 1
ATOM 7914 O O . PHE B 1 54 ? 25.894 26.152 54.229 1.00 15.55 53 PHE B O 1
ATOM 7922 N N . ARG B 1 55 ? 27.405 25.031 52.997 1.00 16.32 54 ARG B N 1
ATOM 7923 C CA . ARG B 1 55 ? 26.546 23.857 52.900 1.00 11.14 54 ARG B CA 1
ATOM 7924 C C . ARG B 1 55 ? 26.422 23.154 54.246 1.00 16.11 54 ARG B C 1
ATOM 7925 O O . ARG B 1 55 ? 25.368 22.600 54.567 1.00 16.34 54 ARG B O 1
ATOM 7933 N N . PHE B 1 56 ? 27.497 23.163 55.027 1.00 13.87 55 PHE B N 1
ATOM 7934 C CA . PHE B 1 56 ? 27.421 22.555 56.354 1.00 15.14 55 PHE B CA 1
ATOM 7935 C C . PHE B 1 56 ? 26.431 23.308 57.259 1.00 16.56 55 PHE B C 1
ATOM 7936 O O . PHE B 1 56 ? 25.644 22.696 57.994 1.00 13.99 55 PHE B O 1
ATOM 7944 N N . VAL B 1 57 ? 26.468 24.635 57.200 1.00 14.58 56 VAL B N 1
ATOM 7945 C CA . VAL B 1 57 ? 25.570 25.440 58.018 1.00 14.31 56 VAL B CA 1
ATOM 7946 C C . VAL B 1 57 ? 24.119 25.178 57.609 1.00 16.08 56 VAL B C 1
ATOM 7947 O O . VAL B 1 57 ? 23.236 25.099 58.459 1.00 13.26 56 VAL B O 1
ATOM 7951 N N . ASP B 1 58 ? 23.891 25.014 56.306 1.00 11.38 57 ASP B N 1
ATOM 7952 C CA . ASP B 1 58 ? 22.570 24.668 55.785 1.00 10.76 57 ASP B CA 1
ATOM 7953 C C . ASP B 1 58 ? 22.051 23.334 56.351 1.00 13.49 57 ASP B C 1
ATOM 7954 O O . ASP B 1 58 ? 20.907 23.249 56.801 1.00 13.78 57 ASP B O 1
ATOM 7959 N N . VAL B 1 59 ? 22.886 22.296 56.344 1.00 12.47 58 VAL B N 1
ATOM 7960 C CA . VAL B 1 59 ? 22.435 20.981 56.820 1.00 14.76 58 VAL B CA 1
ATOM 7961 C C . VAL B 1 59 ? 22.418 20.878 58.360 1.00 16.10 58 VAL B C 1
ATOM 7962 O O . VAL B 1 59 ? 21.716 20.045 58.940 1.00 14.68 58 VAL B O 1
ATOM 7966 N N . PHE B 1 60 ? 23.172 21.752 59.007 1.00 12.64 59 PHE B N 1
ATOM 7967 C CA . PHE B 1 60 ? 23.360 21.726 60.469 1.00 14.29 59 PHE B CA 1
ATOM 7968 C C . PHE B 1 60 ? 22.110 21.458 61.343 1.00 13.65 59 PHE B C 1
ATOM 7969 O O . PHE B 1 60 ? 22.148 20.616 62.244 1.00 16.04 59 PHE B O 1
ATOM 7977 N N . PRO B 1 61 ? 20.999 22.168 61.094 1.00 15.47 60 PRO B N 1
ATOM 7978 C CA . PRO B 1 61 ? 19.885 21.900 62.019 1.00 16.78 60 PRO B CA 1
ATOM 7979 C C . PRO B 1 61 ? 19.273 20.496 61.895 1.00 16.87 60 PRO B C 1
ATOM 7980 O O . PRO B 1 61 ? 18.469 20.123 62.739 1.00 16.88 60 PRO B O 1
ATOM 7984 N N . SER B 1 62 ? 19.639 19.732 60.873 1.00 15.21 61 SER B N 1
ATOM 7985 C CA A SER B 1 62 ? 19.129 18.370 60.755 0.47 16.61 61 SER B CA 1
ATOM 7986 C CA B SER B 1 62 ? 19.150 18.364 60.712 0.53 16.65 61 SER B CA 1
ATOM 7987 C C . SER B 1 62 ? 20.075 17.351 61.390 1.00 15.57 61 SER B C 1
ATOM 7988 O O . SER B 1 62 ? 19.766 16.168 61.449 1.00 19.61 61 SER B O 1
ATOM 7993 N N . LEU B 1 63 ? 21.221 17.812 61.887 1.00 11.92 62 LEU B N 1
ATOM 7994 C CA . LEU B 1 63 ? 22.185 16.893 62.497 1.00 12.91 62 LEU B CA 1
ATOM 7995 C C . LEU B 1 63 ? 21.834 16.693 63.972 1.00 16.22 62 LEU B C 1
ATOM 7996 O O . LEU B 1 63 ? 22.526 17.186 64.858 1.00 14.39 62 LEU B O 1
ATOM 8001 N N . THR B 1 64 ? 20.759 15.949 64.210 1.00 13.47 63 THR B N 1
ATOM 8002 C CA . THR B 1 64 ? 20.116 15.896 65.522 1.00 19.05 63 THR B CA 1
ATOM 8003 C C . THR B 1 64 ? 20.575 14.755 66.425 1.00 20.66 63 THR B C 1
ATOM 8004 O O . THR B 1 64 ? 20.110 14.637 67.558 1.00 22.90 63 THR B O 1
ATOM 8008 N N . THR B 1 65 ? 21.475 13.910 65.938 1.00 19.69 64 THR B N 1
ATOM 8009 C CA . THR B 1 65 ? 22.088 12.904 66.805 1.00 20.01 64 THR B CA 1
ATOM 8010 C C . THR B 1 65 ? 23.594 13.038 66.722 1.00 20.08 64 THR B C 1
ATOM 8011 O O . THR B 1 65 ? 24.107 13.678 65.815 1.00 16.39 64 THR B O 1
ATOM 8015 N N . SER B 1 66 ? 24.297 12.415 67.659 1.00 21.48 65 SER B N 1
ATOM 8016 C CA . SER B 1 66 ? 25.748 12.545 67.750 1.00 21.41 65 SER B CA 1
ATOM 8017 C C . SER B 1 66 ? 26.457 11.927 66.541 1.00 21.65 65 SER B C 1
ATOM 8018 O O . SER B 1 66 ? 27.490 12.427 66.082 1.00 19.92 65 SER B O 1
ATOM 8021 N N . LYS B 1 67 ? 25.890 10.839 66.031 1.00 19.54 66 LYS B N 1
ATOM 8022 C CA . LYS B 1 67 ? 26.448 10.136 64.884 1.00 22.71 66 LYS B CA 1
ATOM 8023 C C . LYS B 1 67 ? 26.351 10.971 63.599 1.00 21.69 66 LYS B C 1
ATOM 8024 O O . LYS B 1 67 ? 27.339 11.119 62.882 1.00 24.52 66 LYS B O 1
ATOM 8027 N N . LEU B 1 68 ? 25.158 11.488 63.311 1.00 18.20 67 LEU B N 1
ATOM 8028 C CA . LEU B 1 68 ? 24.930 12.369 62.167 1.00 22.23 67 LEU B CA 1
ATOM 8029 C C . LEU B 1 68 ? 25.904 13.534 62.190 1.00 25.27 67 LEU B C 1
ATOM 8030 O O . LEU B 1 68 ? 26.540 13.857 61.181 1.00 22.59 67 LEU B O 1
ATOM 8035 N N . LEU B 1 69 ? 26.012 14.158 63.357 1.00 19.99 68 LEU B N 1
ATOM 8036 C CA . LEU B 1 69 ? 26.855 15.331 63.516 1.00 18.10 68 LEU B CA 1
ATOM 8037 C C . LEU B 1 69 ? 28.333 15.012 63.276 1.00 16.87 68 LEU B C 1
ATOM 8038 O O . LEU B 1 69 ? 28.988 15.658 62.456 1.00 17.67 68 LEU B O 1
ATOM 8043 N N . THR B 1 70 ? 28.850 14.020 63.989 1.00 15.74 69 THR B N 1
ATOM 8044 C CA . THR B 1 70 ? 30.248 13.627 63.846 1.00 20.09 69 THR B CA 1
ATOM 8045 C C . THR B 1 70 ? 30.581 13.262 62.402 1.00 20.88 69 THR B C 1
ATOM 8046 O O . THR B 1 70 ? 31.601 13.689 61.858 1.00 19.92 69 THR B O 1
ATOM 8050 N N . GLU B 1 71 ? 29.715 12.473 61.780 1.00 16.98 70 GLU B N 1
ATOM 8051 C CA . GLU B 1 71 ? 29.961 12.035 60.411 1.00 17.53 70 GLU B CA 1
ATOM 8052 C C . GLU B 1 71 ? 29.930 13.172 59.404 1.00 20.30 70 GLU B C 1
ATOM 8053 O O . GLU B 1 71 ? 30.768 13.226 58.500 1.00 22.49 70 GLU B O 1
ATOM 8059 N N . HIS B 1 72 ? 28.967 14.074 59.548 1.00 16.22 71 HIS B N 1
ATOM 8060 C CA . HIS B 1 72 ? 28.867 15.195 58.624 1.00 15.98 71 HIS B CA 1
ATOM 8061 C C . HIS B 1 72 ? 30.061 16.131 58.755 1.00 17.92 71 HIS B C 1
ATOM 8062 O O . HIS B 1 72 ? 30.524 16.703 57.765 1.00 17.63 71 HIS B O 1
ATOM 8069 N N . ILE B 1 73 ? 30.559 16.279 59.978 1.00 15.88 72 ILE B N 1
ATOM 8070 C CA . ILE B 1 73 ? 31.695 17.154 60.225 1.00 16.64 72 ILE B CA 1
ATOM 8071 C C . ILE B 1 73 ? 32.906 16.616 59.486 1.00 18.76 72 ILE B C 1
ATOM 8072 O O . ILE B 1 73 ? 33.577 17.354 58.756 1.00 17.11 72 ILE B O 1
ATOM 8077 N N . ARG B 1 74 ? 33.154 15.318 59.633 1.00 20.84 73 ARG B N 1
ATOM 8078 C CA . ARG B 1 74 ? 34.232 14.682 58.891 1.00 20.90 73 ARG B CA 1
ATOM 8079 C C . ARG B 1 74 ? 34.032 14.748 57.376 1.00 18.41 73 ARG B C 1
ATOM 8080 O O . ARG B 1 74 ? 34.989 14.971 56.644 1.00 20.07 73 ARG B O 1
ATOM 8088 N N . GLU B 1 75 ? 32.801 14.559 56.903 1.00 16.03 74 GLU B N 1
ATOM 8089 C CA . GLU B 1 75 ? 32.550 14.544 55.463 1.00 20.60 74 GLU B CA 1
ATOM 8090 C C . GLU B 1 75 ? 32.681 15.920 54.814 1.00 22.33 74 GLU B C 1
ATOM 8091 O O . GLU B 1 75 ? 33.067 16.025 53.653 1.00 21.28 74 GLU B O 1
ATOM 8097 N N . TYR B 1 76 ? 32.342 16.968 55.558 1.00 19.44 75 TYR B N 1
ATOM 8098 C CA . TYR B 1 76 ? 32.429 18.329 55.043 1.00 17.97 75 TYR B CA 1
ATOM 8099 C C . TYR B 1 76 ? 33.818 18.959 55.234 1.00 22.00 75 TYR B C 1
ATOM 8100 O O . TYR B 1 76 ? 34.294 19.704 54.369 1.00 22.40 75 TYR B O 1
ATOM 8109 N N . PHE B 1 77 ? 34.469 18.656 56.354 1.00 17.53 76 PHE B N 1
ATOM 8110 C CA . PHE B 1 77 ? 35.710 19.340 56.704 1.00 17.60 76 PHE B CA 1
ATOM 8111 C C . PHE B 1 77 ? 36.940 18.436 56.760 1.00 22.99 76 PHE B C 1
ATOM 8112 O O . PHE B 1 77 ? 38.064 18.918 56.948 1.00 27.33 76 PHE B O 1
ATOM 8120 N N . GLY B 1 78 ? 36.739 17.136 56.594 1.00 22.43 77 GLY B N 1
ATOM 8121 C CA . GLY B 1 78 ? 37.846 16.196 56.664 1.00 27.51 77 GLY B CA 1
ATOM 8122 C C . GLY B 1 78 ? 38.214 15.906 58.106 1.00 30.97 77 GLY B C 1
ATOM 8123 O O . GLY B 1 78 ? 37.512 16.322 59.029 1.00 33.11 77 GLY B O 1
ATOM 8124 N N . ASN B 1 79 ? 39.313 15.187 58.308 1.00 35.67 78 ASN B N 1
ATOM 8125 C CA . ASN B 1 79 ? 39.766 14.877 59.661 1.00 39.64 78 ASN B CA 1
ATOM 8126 C C . ASN B 1 79 ? 40.315 16.132 60.346 1.00 39.90 78 ASN B C 1
ATOM 8127 O O . ASN B 1 79 ? 40.653 17.105 59.672 1.00 37.87 78 ASN B O 1
ATOM 8132 N N . GLU B 1 80 ? 40.387 16.103 61.675 1.00 41.44 79 GLU B N 1
ATOM 8133 C CA . GLU B 1 80 ? 40.835 17.248 62.472 1.00 46.49 79 GLU B CA 1
ATOM 8134 C C . GLU B 1 80 ? 42.166 17.839 61.995 1.00 45.91 79 GLU B C 1
ATOM 8135 O O . GLU B 1 80 ? 42.319 19.060 61.935 1.00 44.81 79 GLU B O 1
ATOM 8141 N N . GLN B 1 81 ? 43.119 16.982 61.638 1.00 48.12 80 GLN B N 1
ATOM 8142 C CA . GLN B 1 81 ? 44.447 17.446 61.228 1.00 51.72 80 GLN B CA 1
ATOM 8143 C C . GLN B 1 81 ? 44.426 18.262 59.928 1.00 52.90 80 GLN B C 1
ATOM 8144 O O . GLN B 1 81 ? 45.343 19.050 59.677 1.00 57.86 80 GLN B O 1
ATOM 8146 N N . ASP B 1 82 ? 43.387 18.062 59.112 1.00 47.58 81 ASP B N 1
ATOM 8147 C CA . ASP B 1 82 ? 43.289 18.689 57.794 1.00 44.15 81 ASP B CA 1
ATOM 8148 C C . ASP B 1 82 ? 42.401 19.943 57.785 1.00 44.88 81 ASP B C 1
ATOM 8149 O O . ASP B 1 82 ? 42.249 20.589 56.741 1.00 47.75 81 ASP B O 1
ATOM 8151 N N . MET B 1 83 ? 41.829 20.281 58.942 1.00 42.14 82 MET B N 1
ATOM 8152 C CA . MET B 1 83 ? 40.965 21.454 59.075 1.00 40.76 82 MET B CA 1
ATOM 8153 C C . MET B 1 83 ? 41.780 22.724 59.299 1.00 43.86 82 MET B C 1
ATOM 8154 O O . MET B 1 83 ? 42.904 22.665 59.796 1.00 46.15 82 MET B O 1
ATOM 8159 N N . PRO B 1 84 ? 41.207 23.888 58.949 1.00 43.05 83 PRO B N 1
ATOM 8160 C CA . PRO B 1 84 ? 41.843 25.174 59.280 1.00 43.85 83 PRO B CA 1
ATOM 8161 C C . PRO B 1 84 ? 42.022 25.357 60.785 1.00 44.05 83 PRO B C 1
ATOM 8162 O O . PRO B 1 84 ? 41.238 24.793 61.553 1.00 42.72 83 PRO B O 1
ATOM 8166 N N . ALA B 1 85 ? 43.019 26.145 61.191 1.00 43.41 84 ALA B N 1
ATOM 8167 C CA . ALA B 1 85 ? 43.352 26.313 62.607 1.00 44.05 84 ALA B CA 1
ATOM 8168 C C . ALA B 1 85 ? 42.176 26.768 63.465 1.00 40.99 84 ALA B C 1
ATOM 8169 O O . ALA B 1 85 ? 41.955 26.236 64.549 1.00 41.41 84 ALA B O 1
ATOM 8171 N N . PHE B 1 86 ? 41.412 27.737 62.970 1.00 39.05 85 PHE B N 1
ATOM 8172 C CA . PHE B 1 86 ? 40.316 28.309 63.744 1.00 36.82 85 PHE B CA 1
ATOM 8173 C C . PHE B 1 86 ? 39.250 27.277 64.126 1.00 40.44 85 PHE B C 1
ATOM 8174 O O . PHE B 1 86 ? 38.411 27.531 64.993 1.00 39.69 85 PHE B O 1
ATOM 8182 N N . MET B 1 87 ? 39.279 26.119 63.475 1.00 41.30 86 MET B N 1
ATOM 8183 C CA . MET B 1 87 ? 38.356 25.048 63.819 1.00 44.35 86 MET B CA 1
ATOM 8184 C C . MET B 1 87 ? 38.989 24.064 64.791 1.00 46.42 86 MET B C 1
ATOM 8185 O O . MET B 1 87 ? 38.309 23.175 65.293 1.00 50.86 86 MET B O 1
ATOM 8190 N N . ALA B 1 103 ? 32.285 14.217 71.399 1.00 48.27 102 ALA B N 1
ATOM 8191 C CA . ALA B 1 103 ? 33.471 14.815 70.800 1.00 52.68 102 ALA B CA 1
ATOM 8192 C C . ALA B 1 103 ? 33.586 16.293 71.162 1.00 55.44 102 ALA B C 1
ATOM 8193 O O . ALA B 1 103 ? 32.590 17.022 71.165 1.00 59.01 102 ALA B O 1
ATOM 8195 N N . VAL B 1 104 ? 34.804 16.729 71.466 1.00 51.24 103 VAL B N 1
ATOM 8196 C CA . VAL B 1 104 ? 35.057 18.135 71.756 1.00 48.85 103 VAL B CA 1
ATOM 8197 C C . VAL B 1 104 ? 34.828 18.973 70.502 1.00 47.77 103 VAL B C 1
ATOM 8198 O O . VAL B 1 104 ? 34.330 20.097 70.570 1.00 48.63 103 VAL B O 1
ATOM 8202 N N . LEU B 1 105 ? 35.182 18.406 69.354 1.00 48.80 104 LEU B N 1
ATOM 8203 C CA . LEU B 1 105 ? 35.008 19.077 68.074 1.00 44.47 104 LEU B CA 1
ATOM 8204 C C . LEU B 1 105 ? 33.532 19.324 67.787 1.00 42.89 104 LEU B C 1
ATOM 8205 O O . LEU B 1 105 ? 33.163 20.377 67.270 1.00 43.69 104 LEU B O 1
ATOM 8210 N N . ASN B 1 106 ? 32.692 18.348 68.119 1.00 46.37 105 ASN B N 1
ATOM 8211 C CA . ASN B 1 106 ? 31.245 18.510 67.983 1.00 47.55 105 ASN B CA 1
ATOM 8212 C C . ASN B 1 106 ? 30.753 19.730 68.748 1.00 48.83 105 ASN B C 1
ATOM 8213 O O . ASN B 1 106 ? 30.029 20.563 68.204 1.00 48.49 105 ASN B O 1
ATOM 8218 N N . LYS B 1 107 ? 31.169 19.829 70.010 1.00 46.52 106 LYS B N 1
ATOM 8219 C CA . LYS B 1 107 ? 30.695 20.874 70.916 1.00 43.81 106 LYS B CA 1
ATOM 8220 C C . LYS B 1 107 ? 31.154 22.275 70.507 1.00 42.74 106 LYS B C 1
ATOM 8221 O O . LYS B 1 107 ? 30.362 23.218 70.520 1.00 42.88 106 LYS B O 1
ATOM 8223 N N . VAL B 1 108 ? 32.425 22.408 70.141 1.00 41.10 107 VAL B N 1
ATOM 8224 C CA . VAL B 1 108 ? 32.978 23.709 69.775 1.00 40.61 107 VAL B CA 1
ATOM 8225 C C . VAL B 1 108 ? 32.390 24.233 68.469 1.00 41.14 107 VAL B C 1
ATOM 8226 O O . VAL B 1 108 ? 32.058 25.416 68.356 1.00 42.22 107 VAL B O 1
ATOM 8230 N N . LEU B 1 109 ? 32.266 23.355 67.480 1.00 36.46 108 LEU B N 1
ATOM 8231 C CA . LEU B 1 109 ? 31.689 23.749 66.207 1.00 34.35 108 LEU B CA 1
ATOM 8232 C C . LEU B 1 109 ? 30.214 24.100 66.395 1.00 28.07 108 LEU B C 1
ATOM 8233 O O . LEU B 1 109 ? 29.748 25.123 65.903 1.00 26.01 108 LEU B O 1
ATOM 8238 N N . THR B 1 110 ? 29.493 23.253 67.123 1.00 30.09 109 THR B N 1
ATOM 8239 C CA . THR B 1 110 ? 28.085 23.493 67.416 1.00 30.93 109 THR B CA 1
ATOM 8240 C C . THR B 1 110 ? 27.866 24.842 68.087 1.00 27.97 109 THR B C 1
ATOM 8241 O O . THR B 1 110 ? 27.017 25.626 67.652 1.00 23.98 109 THR B O 1
ATOM 8245 N N . SER B 1 111 ? 28.632 25.118 69.141 1.00 26.85 110 SER B N 1
ATOM 8246 C CA . SER B 1 111 ? 28.414 26.341 69.907 1.00 26.60 110 SER B CA 1
ATOM 8247 C C . SER B 1 111 ? 28.686 27.569 69.040 1.00 25.49 110 SER B C 1
ATOM 8248 O O . SER B 1 111 ? 27.940 28.545 69.087 1.00 21.12 110 SER B O 1
ATOM 8251 N N . ASN B 1 112 ? 29.735 27.504 68.226 1.00 26.76 111 ASN B N 1
ATOM 8252 C CA . ASN B 1 112 ? 30.077 28.626 67.355 1.00 25.64 111 ASN B CA 1
ATOM 8253 C C . ASN B 1 112 ? 29.057 28.897 66.253 1.00 23.77 111 ASN B C 1
ATOM 8254 O O . ASN B 1 112 ? 28.770 30.053 65.938 1.00 22.09 111 ASN B O 1
ATOM 8259 N N . ILE B 1 113 ? 28.515 27.838 65.663 1.00 18.66 112 ILE B N 1
ATOM 8260 C CA . ILE B 1 113 ? 27.502 28.019 64.628 1.00 20.02 112 ILE B CA 1
ATOM 8261 C C . ILE B 1 113 ? 26.208 28.542 65.238 1.00 19.97 112 ILE B C 1
ATOM 8262 O O . ILE B 1 113 ? 25.602 29.467 64.711 1.00 18.32 112 ILE B O 1
ATOM 8267 N N . GLU B 1 114 ? 25.804 27.978 66.370 1.00 19.82 113 GLU B N 1
ATOM 8268 C CA . GLU B 1 114 ? 24.610 28.470 67.048 1.00 20.87 113 GLU B CA 1
ATOM 8269 C C . GLU B 1 114 ? 24.752 29.937 67.418 1.00 21.53 113 GLU B C 1
ATOM 8270 O O . GLU B 1 114 ? 23.812 30.715 67.243 1.00 22.55 113 GLU B O 1
ATOM 8276 N N . GLU B 1 115 ? 25.929 30.322 67.904 1.00 18.58 114 GLU B N 1
ATOM 8277 C CA . GLU B 1 115 ? 26.177 31.726 68.234 1.00 20.88 114 GLU B CA 1
ATOM 8278 C C . GLU B 1 115 ? 26.060 32.630 67.003 1.00 23.10 114 GLU B C 1
ATOM 8279 O O . GLU B 1 115 ? 25.508 33.729 67.090 1.00 23.01 114 GLU B O 1
ATOM 8282 N N . MET B 1 116 ? 26.588 32.178 65.866 1.00 21.89 115 MET B N 1
ATOM 8283 C CA . MET B 1 116 ? 26.465 32.941 64.622 1.00 26.02 115 MET B CA 1
ATOM 8284 C C . MET B 1 116 ? 25.007 33.181 64.282 1.00 23.20 115 MET B C 1
ATOM 8285 O O . MET B 1 116 ? 24.634 34.288 63.900 1.00 27.09 115 MET B O 1
ATOM 8290 N N . ALA B 1 117 ? 24.184 32.142 64.403 1.00 18.47 116 ALA B N 1
ATOM 8291 C CA . ALA B 1 117 ? 22.777 32.277 64.025 1.00 17.29 116 ALA B CA 1
ATOM 8292 C C . ALA B 1 117 ? 22.038 33.230 64.964 1.00 20.25 116 ALA B C 1
ATOM 8293 O O . ALA B 1 117 ? 21.182 34.003 64.517 1.00 19.38 116 ALA B O 1
ATOM 8295 N N . ARG B 1 118 ? 22.396 33.203 66.251 1.00 20.61 117 ARG B N 1
ATOM 8296 C CA . ARG B 1 118 ? 21.750 34.066 67.242 1.00 21.64 117 ARG B CA 1
ATOM 8297 C C . ARG B 1 118 ? 22.049 35.530 67.002 1.00 17.25 117 ARG B C 1
ATOM 8298 O O . ARG B 1 118 ? 21.244 36.393 67.333 1.00 20.64 117 ARG B O 1
ATOM 8306 N N . GLN B 1 119 ? 23.213 35.799 66.421 1.00 18.85 118 GLN B N 1
ATOM 8307 C CA . GLN B 1 119 ? 23.610 37.144 66.010 1.00 23.45 118 GLN B CA 1
ATOM 8308 C C . GLN B 1 119 ? 22.546 37.844 65.147 1.00 21.08 118 GLN B C 1
ATOM 8309 O O . GLN B 1 119 ? 22.389 39.066 65.201 1.00 20.93 118 GLN B O 1
ATOM 8315 N N . PHE B 1 120 ? 21.808 37.066 64.365 1.00 19.41 119 PHE B N 1
ATOM 8316 C CA . PHE B 1 120 ? 20.901 37.632 63.370 1.00 20.80 119 PHE B CA 1
ATOM 8317 C C . PHE B 1 120 ? 19.427 37.576 63.747 1.00 18.21 119 PHE B C 1
ATOM 8318 O O . PHE B 1 120 ? 18.576 38.001 62.962 1.00 15.92 119 PHE B O 1
ATOM 8326 N N . ILE B 1 121 ? 19.126 37.056 64.938 1.00 17.92 120 ILE B N 1
ATOM 8327 C CA . ILE B 1 121 ? 17.740 36.870 65.366 1.00 22.08 120 ILE B CA 1
ATOM 8328 C C . ILE B 1 121 ? 17.479 37.522 66.731 1.00 19.32 120 ILE B C 1
ATOM 8329 O O . ILE B 1 121 ? 18.333 37.484 67.611 1.00 23.28 120 ILE B O 1
ATOM 8334 N N . VAL B 1 122 ? 16.319 38.156 66.895 1.00 19.81 121 VAL B N 1
ATOM 8335 C CA . VAL B 1 122 ? 16.043 38.877 68.141 1.00 20.14 121 VAL B CA 1
ATOM 8336 C C . VAL B 1 122 ? 15.537 37.980 69.261 1.00 23.42 121 VAL B C 1
ATOM 8337 O O . VAL B 1 122 ? 15.403 38.433 70.394 1.00 22.77 121 VAL B O 1
ATOM 8341 N N . GLY B 1 123 ? 15.239 36.724 68.946 1.00 24.14 122 GLY B N 1
ATOM 8342 C CA . GLY B 1 123 ? 14.777 35.797 69.967 1.00 25.43 122 GLY B CA 1
ATOM 8343 C C . GLY B 1 123 ? 14.262 34.500 69.381 1.00 26.06 122 GLY B C 1
ATOM 8344 O O . GLY B 1 123 ? 14.174 34.362 68.159 1.00 21.42 122 GLY B O 1
ATOM 8345 N N . GLU B 1 124 ? 13.921 33.547 70.247 1.00 24.10 123 GLU B N 1
ATOM 8346 C CA . GLU B 1 124 ? 13.330 32.289 69.792 1.00 28.62 123 GLU B CA 1
ATOM 8347 C C . GLU B 1 124 ? 11.838 32.208 70.127 1.00 28.34 123 GLU B C 1
ATOM 8348 O O . GLU B 1 124 ? 11.085 31.519 69.446 1.00 36.49 123 GLU B O 1
ATOM 8354 N N . THR B 1 125 ? 11.421 32.919 71.170 1.00 30.37 124 THR B N 1
ATOM 8355 C CA . THR B 1 125 ? 10.013 32.981 71.550 1.00 29.62 124 THR B CA 1
ATOM 8356 C C . THR B 1 125 ? 9.462 34.390 71.350 1.00 33.50 124 THR B C 1
ATOM 8357 O O . THR B 1 125 ? 10.221 35.360 71.298 1.00 26.58 124 THR B O 1
ATOM 8361 N N . THR B 1 126 ? 8.139 34.497 71.257 1.00 34.82 125 THR B N 1
ATOM 8362 C CA . THR B 1 126 ? 7.483 35.794 71.167 1.00 30.59 125 THR B CA 1
ATOM 8363 C C . THR B 1 126 ? 7.825 36.675 72.362 1.00 26.45 125 THR B C 1
ATOM 8364 O O . THR B 1 126 ? 8.175 37.843 72.190 1.00 24.36 125 THR B O 1
ATOM 8368 N N . LYS B 1 127 ? 7.740 36.115 73.570 1.00 26.23 126 LYS B N 1
ATOM 8369 C CA . LYS B 1 127 ? 8.080 36.863 74.777 1.00 24.56 126 LYS B CA 1
ATOM 8370 C C . LYS B 1 127 ? 9.523 37.370 74.763 1.00 20.47 126 LYS B C 1
ATOM 8371 O O . LYS B 1 127 ? 9.789 38.495 75.181 1.00 23.96 126 LYS B O 1
ATOM 8373 N N . GLU B 1 128 ? 10.449 36.537 74.292 1.00 22.76 127 GLU B N 1
ATOM 8374 C CA . GLU B 1 128 ? 11.858 36.919 74.223 1.00 25.21 127 GLU B CA 1
ATOM 8375 C C . GLU B 1 128 ? 12.081 38.008 73.172 1.00 18.72 127 GLU B C 1
ATOM 8376 O O . GLU B 1 128 ? 12.800 38.989 73.411 1.00 17.54 127 GLU B O 1
ATOM 8382 N N . ALA B 1 129 ? 11.466 37.816 72.009 1.00 21.10 128 ALA B N 1
ATOM 8383 C CA . ALA B 1 129 ? 11.500 38.811 70.944 1.00 18.33 128 ALA B CA 1
ATOM 8384 C C . ALA B 1 129 ? 11.040 40.164 71.460 1.00 20.41 128 ALA B C 1
ATOM 8385 O O . ALA B 1 129 ? 11.738 41.159 71.293 1.00 23.90 128 ALA B O 1
ATOM 8387 N N . VAL B 1 130 ? 9.883 40.190 72.120 1.00 20.74 129 VAL B N 1
ATOM 8388 C CA . VAL B 1 130 ? 9.329 41.433 72.652 1.00 18.82 129 VAL B CA 1
ATOM 8389 C C . VAL B 1 130 ? 10.290 42.105 73.640 1.00 18.27 129 VAL B C 1
ATOM 8390 O O . VAL B 1 130 ? 10.529 43.319 73.570 1.00 17.70 129 VAL B O 1
ATOM 8394 N N . LYS B 1 131 ? 10.862 41.306 74.532 1.00 19.37 130 LYS B N 1
ATOM 8395 C CA . LYS B 1 131 ? 11.835 41.802 75.505 1.00 24.27 130 LYS B CA 1
ATOM 8396 C C . LYS B 1 131 ? 13.027 42.450 74.805 1.00 23.81 130 LYS B C 1
ATOM 8397 O O . LYS B 1 131 ? 13.477 43.530 75.189 1.00 25.14 130 LYS B O 1
ATOM 8403 N N . ASN B 1 132 ? 13.532 41.785 73.773 1.00 18.57 131 ASN B N 1
ATOM 8404 C CA . ASN B 1 132 ? 14.713 42.270 73.067 1.00 22.92 131 ASN B CA 1
ATOM 8405 C C . ASN B 1 132 ? 14.421 43.483 72.182 1.00 22.77 131 ASN B C 1
ATOM 8406 O O . ASN B 1 132 ? 15.275 44.359 72.010 1.00 26.09 131 ASN B O 1
ATOM 8411 N N . LEU B 1 133 ? 13.205 43.547 71.649 1.00 22.07 132 LEU B N 1
ATOM 8412 C CA . LEU B 1 133 ? 12.778 44.713 70.878 1.00 21.72 132 LEU B CA 1
ATOM 8413 C C . LEU B 1 133 ? 12.762 45.966 71.753 1.00 23.25 132 LEU B C 1
ATOM 8414 O O . LEU B 1 133 ? 13.134 47.044 71.302 1.00 22.89 132 LEU B O 1
ATOM 8419 N N . GLU B 1 134 ? 12.360 45.816 73.015 1.00 21.51 133 GLU B N 1
ATOM 8420 C CA . GLU B 1 134 ? 12.386 46.935 73.955 1.00 21.38 133 GLU B CA 1
ATOM 8421 C C . GLU B 1 134 ? 13.812 47.395 74.261 1.00 19.33 133 GLU B C 1
ATOM 8422 O O . GLU B 1 134 ? 14.071 48.588 74.392 1.00 24.15 133 GLU B O 1
ATOM 8428 N N . LYS B 1 135 ? 14.739 46.450 74.364 1.00 18.63 134 LYS B N 1
ATOM 8429 C CA . LYS B 1 135 ? 16.147 46.798 74.529 1.00 23.84 134 LYS B CA 1
ATOM 8430 C C . LYS B 1 135 ? 16.639 47.615 73.335 1.00 24.96 134 LYS B C 1
ATOM 8431 O O . LYS B 1 135 ? 17.375 48.590 73.497 1.00 25.29 134 LYS B O 1
ATOM 8437 N N . LEU B 1 136 ? 16.226 47.215 72.135 1.00 23.03 135 LEU B N 1
ATOM 8438 C CA . LEU B 1 136 ? 16.629 47.922 70.919 1.00 20.46 135 LEU B CA 1
ATOM 8439 C C . LEU B 1 136 ? 16.142 49.364 70.942 1.00 20.00 135 LEU B C 1
ATOM 8440 O O . LEU B 1 136 ? 16.863 50.280 70.540 1.00 19.61 135 LEU B O 1
ATOM 8445 N N . ARG B 1 137 ? 14.916 49.558 71.420 1.00 19.84 136 ARG B N 1
ATOM 8446 C CA . ARG B 1 137 ? 14.327 50.890 71.509 1.00 20.52 136 ARG B CA 1
ATOM 8447 C C . ARG B 1 137 ? 15.121 51.794 72.441 1.00 21.06 136 ARG B C 1
ATOM 8448 O O . ARG B 1 137 ? 15.315 52.971 72.163 1.00 18.84 136 ARG B O 1
ATOM 8456 N N . LYS B 1 138 ? 15.581 51.238 73.555 1.00 21.46 137 LYS B N 1
ATOM 8457 C CA . LYS B 1 138 ? 16.384 52.005 74.494 1.00 22.60 137 LYS B CA 1
ATOM 8458 C C . LYS B 1 138 ? 17.714 52.430 73.868 1.00 24.80 137 LYS B C 1
ATOM 8459 O O . LYS B 1 138 ? 18.273 53.461 74.224 1.00 25.78 137 LYS B O 1
ATOM 8465 N N . ASP B 1 139 ? 18.195 51.652 72.907 1.00 23.09 138 ASP B N 1
ATOM 8466 C CA . ASP B 1 139 ? 19.401 52.018 72.170 1.00 24.21 138 ASP B CA 1
ATOM 8467 C C . ASP B 1 139 ? 19.094 52.933 70.981 1.00 21.85 138 ASP B C 1
ATOM 8468 O O . ASP B 1 139 ? 19.993 53.317 70.235 1.00 22.87 138 ASP B O 1
ATOM 8473 N N . GLY B 1 140 ? 17.824 53.283 70.810 1.00 22.98 139 GLY B N 1
ATOM 8474 C CA . GLY B 1 140 ? 17.436 54.250 69.797 1.00 20.32 139 GLY B CA 1
ATOM 8475 C C . GLY B 1 140 ? 16.940 53.672 68.484 1.00 17.59 139 GLY B C 1
ATOM 8476 O O . GLY B 1 140 ? 16.688 54.420 67.544 1.00 18.95 139 GLY B O 1
ATOM 8477 N N . PHE B 1 141 ? 16.778 52.352 68.418 1.00 15.82 140 PHE B N 1
ATOM 8478 C CA . PHE B 1 141 ? 16.369 51.683 67.174 1.00 16.83 140 PHE B CA 1
ATOM 8479 C C . PHE B 1 141 ? 14.896 51.271 67.116 1.00 19.98 140 PHE B C 1
ATOM 8480 O O . PHE B 1 141 ? 14.359 50.692 68.061 1.00 20.33 140 PHE B O 1
ATOM 8488 N N . ALA B 1 142 ? 14.254 51.555 65.990 1.00 16.60 141 ALA B N 1
ATOM 8489 C CA . ALA B 1 142 ? 12.928 51.026 65.715 1.00 18.35 141 ALA B CA 1
ATOM 8490 C C . ALA B 1 142 ? 13.093 49.623 65.153 1.00 15.27 141 ALA B C 1
ATOM 8491 O O . ALA B 1 142 ? 14.208 49.196 64.868 1.00 15.11 141 ALA B O 1
ATOM 8493 N N . ALA B 1 143 ? 11.988 48.907 64.974 1.00 14.93 142 ALA B N 1
ATOM 8494 C CA . ALA B 1 143 ? 12.068 47.559 64.423 1.00 15.90 142 ALA B CA 1
ATOM 8495 C C . ALA B 1 143 ? 10.945 47.248 63.442 1.00 19.08 142 ALA B C 1
ATOM 8496 O O . ALA B 1 143 ? 9.863 47.832 63.509 1.00 15.34 142 ALA B O 1
ATOM 8498 N N . VAL B 1 144 ? 11.231 46.349 62.504 1.00 20.37 143 VAL B N 1
ATOM 8499 C CA . VAL B 1 144 ? 10.180 45.664 61.776 1.00 16.68 143 VAL B CA 1
ATOM 8500 C C . VAL B 1 144 ? 10.380 44.179 62.061 1.00 16.57 143 VAL B C 1
ATOM 8501 O O . VAL B 1 144 ? 11.466 43.642 61.852 1.00 17.21 143 VAL B O 1
ATOM 8505 N N . VAL B 1 145 ? 9.349 43.527 62.590 1.00 14.98 144 VAL B N 1
ATOM 8506 C CA . VAL B 1 145 ? 9.512 42.162 63.073 1.00 17.43 144 VAL B CA 1
ATOM 8507 C C . VAL B 1 145 ? 9.060 41.142 62.048 1.00 18.67 144 VAL B C 1
ATOM 8508 O O . VAL B 1 145 ? 7.998 41.286 61.427 1.00 13.71 144 VAL B O 1
ATOM 8512 N N . ASP B 1 146 ? 9.874 40.104 61.879 1.00 12.62 145 ASP B N 1
ATOM 8513 C CA . ASP B 1 146 ? 9.578 39.041 60.931 1.00 12.76 145 ASP B CA 1
ATOM 8514 C C . ASP B 1 146 ? 9.580 37.705 61.670 1.00 16.60 145 ASP B C 1
ATOM 8515 O O . ASP B 1 146 ? 10.345 37.509 62.625 1.00 12.45 145 ASP B O 1
ATOM 8520 N N . VAL B 1 147 ? 8.706 36.801 61.243 1.00 16.11 146 VAL B N 1
ATOM 8521 C CA . VAL B 1 147 ? 8.576 35.508 61.893 1.00 13.23 146 VAL B CA 1
ATOM 8522 C C . VAL B 1 147 ? 9.301 34.470 61.059 1.00 13.84 146 VAL B C 1
ATOM 8523 O O . VAL B 1 147 ? 8.913 34.211 59.929 1.00 13.88 146 VAL B O 1
ATOM 8527 N N . LEU B 1 148 ? 10.354 33.882 61.615 1.00 16.80 147 LEU B N 1
ATOM 8528 C CA . LEU B 1 148 ? 11.086 32.825 60.921 1.00 18.81 147 LEU B CA 1
ATOM 8529 C C . LEU B 1 148 ? 10.201 31.598 60.783 1.00 19.47 147 LEU B C 1
ATOM 8530 O O . LEU B 1 148 ? 9.436 31.267 61.693 1.00 17.74 147 LEU B O 1
ATOM 8535 N N . GLY B 1 149 ? 10.318 30.913 59.654 1.00 19.08 148 GLY B N 1
ATOM 8536 C CA . GLY B 1 149 ? 9.579 29.683 59.446 1.00 24.11 148 GLY B CA 1
ATOM 8537 C C . GLY B 1 149 ? 10.147 28.873 58.295 1.00 24.72 148 GLY B C 1
ATOM 8538 O O . GLY B 1 149 ? 10.718 29.426 57.356 1.00 21.19 148 GLY B O 1
ATOM 8539 N N . GLU B 1 150 ? 10.013 27.553 58.384 1.00 23.98 149 GLU B N 1
ATOM 8540 C CA . GLU B 1 150 ? 10.353 26.674 57.277 1.00 18.78 149 GLU B CA 1
ATOM 8541 C C . GLU B 1 150 ? 9.349 26.963 56.179 1.00 22.23 149 GLU B C 1
ATOM 8542 O O . GLU B 1 150 ? 8.323 27.594 56.439 1.00 18.41 149 GLU B O 1
ATOM 8548 N N . ALA B 1 151 ? 9.645 26.536 54.953 1.00 21.45 150 ALA B N 1
ATOM 8549 C CA . ALA B 1 151 ? 8.723 26.748 53.849 1.00 14.83 150 ALA B CA 1
ATOM 8550 C C . ALA B 1 151 ? 7.326 26.260 54.230 1.00 15.36 150 ALA B C 1
ATOM 8551 O O . ALA B 1 151 ? 7.180 25.200 54.828 1.00 19.48 150 ALA B O 1
ATOM 8553 N N . THR B 1 152 ? 6.305 27.047 53.913 1.00 16.71 151 THR B N 1
ATOM 8554 C CA . THR B 1 152 ? 4.935 26.615 54.179 1.00 18.84 151 THR B CA 1
ATOM 8555 C C . THR B 1 152 ? 4.550 25.558 53.148 1.00 16.58 151 THR B C 1
ATOM 8556 O O . THR B 1 152 ? 4.497 25.842 51.954 1.00 13.53 151 THR B O 1
ATOM 8560 N N . LEU B 1 153 ? 4.279 24.345 53.615 1.00 15.11 152 LEU B N 1
ATOM 8561 C CA . LEU B 1 153 ? 3.952 23.242 52.717 1.00 15.47 152 LEU B CA 1
ATOM 8562 C C . LEU B 1 153 ? 2.518 22.753 52.900 1.00 17.45 152 LEU B C 1
ATOM 8563 O O . LEU B 1 153 ? 2.108 21.788 52.271 1.00 16.69 152 LEU B O 1
ATOM 8568 N N . SER B 1 154 ? 1.743 23.420 53.749 1.00 14.80 153 SER B N 1
ATOM 8569 C CA . SER B 1 154 ? 0.376 22.973 53.982 1.00 14.64 153 SER B CA 1
ATOM 8570 C C . SER B 1 154 ? -0.501 24.089 54.514 1.00 14.78 153 SER B C 1
ATOM 8571 O O . SER B 1 154 ? -0.018 25.161 54.858 1.00 13.62 153 SER B O 1
ATOM 8574 N N . GLU B 1 155 ? -1.799 23.826 54.601 1.00 13.46 154 GLU B N 1
ATOM 8575 C CA . GLU B 1 155 ? -2.705 24.820 55.143 1.00 10.72 154 GLU B CA 1
ATOM 8576 C C . GLU B 1 155 ? -2.479 24.930 56.640 1.00 14.15 154 GLU B C 1
ATOM 8577 O O . GLU B 1 155 ? -2.580 26.013 57.220 1.00 13.90 154 GLU B O 1
ATOM 8583 N N . GLU B 1 156 ? -2.166 23.806 57.275 1.00 14.00 155 GLU B N 1
ATOM 8584 C CA . GLU B 1 156 ? -1.933 23.831 58.710 1.00 15.87 155 GLU B CA 1
ATOM 8585 C C . GLU B 1 156 ? -0.703 24.686 58.991 1.00 16.65 155 GLU B C 1
ATOM 8586 O O . GLU B 1 156 ? -0.696 25.480 59.938 1.00 17.91 155 GLU B O 1
ATOM 8588 N N . GLU B 1 157 ? 0.326 24.552 58.152 1.00 15.19 156 GLU B N 1
ATOM 8589 C CA . GLU B 1 157 ? 1.538 25.352 58.331 1.00 13.89 156 GLU B CA 1
ATOM 8590 C C . GLU B 1 157 ? 1.287 26.842 58.061 1.00 18.07 156 GLU B C 1
ATOM 8591 O O . GLU B 1 157 ? 1.820 27.691 58.772 1.00 18.67 156 GLU B O 1
ATOM 8597 N N . ALA B 1 158 ? 0.469 27.162 57.054 1.00 11.89 157 ALA B N 1
ATOM 8598 C CA . ALA B 1 158 ? 0.101 28.555 56.813 1.00 10.51 157 ALA B CA 1
ATOM 8599 C C . ALA B 1 158 ? -0.659 29.146 58.003 1.00 13.96 157 ALA B C 1
ATOM 8600 O O . ALA B 1 158 ? -0.453 30.307 58.357 1.00 16.08 157 ALA B O 1
ATOM 8602 N N . GLU B 1 159 ? -1.533 28.347 58.614 1.00 14.49 158 GLU B N 1
ATOM 8603 C CA . GLU B 1 159 ? -2.263 28.779 59.813 1.00 14.99 158 GLU B CA 1
ATOM 8604 C C . GLU B 1 159 ? -1.342 29.021 61.019 1.00 14.84 158 GLU B C 1
ATOM 8605 O O . GLU B 1 159 ? -1.551 29.967 61.783 1.00 17.44 158 GLU B O 1
ATOM 8611 N N . VAL B 1 160 ? -0.334 28.172 61.197 1.00 17.44 159 VAL B N 1
ATOM 8612 C CA . VAL B 1 160 ? 0.637 28.356 62.285 1.00 18.75 159 VAL B CA 1
ATOM 8613 C C . VAL B 1 160 ? 1.416 29.669 62.121 1.00 17.17 159 VAL B C 1
ATOM 8614 O O . VAL B 1 160 ? 1.595 30.438 63.063 1.00 19.11 159 VAL B O 1
ATOM 8618 N N . TYR B 1 161 ? 1.859 29.921 60.904 1.00 15.45 160 TYR B N 1
ATOM 8619 C CA . TYR B 1 161 ? 2.557 31.151 60.576 1.00 15.74 160 TYR B CA 1
ATOM 8620 C C . TYR B 1 161 ? 1.659 32.361 60.847 1.00 17.33 160 TYR B C 1
ATOM 8621 O O . TYR B 1 161 ? 2.061 33.313 61.532 1.00 15.94 160 TYR B O 1
ATOM 8630 N N . THR B 1 162 ? 0.439 32.310 60.319 1.00 12.67 161 THR B N 1
ATOM 8631 C CA . THR B 1 162 ? -0.546 33.374 60.512 1.00 15.89 161 THR B CA 1
ATOM 8632 C C . THR B 1 162 ? -0.805 33.629 62.001 1.00 19.39 161 THR B C 1
ATOM 8633 O O . THR B 1 162 ? -0.747 34.769 62.473 1.00 17.19 161 THR B O 1
ATOM 8637 N N . ASN B 1 163 ? -1.075 32.559 62.737 1.00 16.48 162 ASN B N 1
ATOM 8638 C CA . ASN B 1 163 ? -1.339 32.666 64.171 1.00 18.04 162 ASN B CA 1
ATOM 8639 C C . ASN B 1 163 ? -0.142 33.167 64.973 1.00 18.14 162 ASN B C 1
ATOM 8640 O O . ASN B 1 163 ? -0.298 33.734 66.066 1.00 16.86 162 ASN B O 1
ATOM 8645 N N . THR B 1 164 ? 1.058 32.972 64.439 1.00 15.98 163 THR B N 1
ATOM 8646 C CA . THR B 1 164 ? 2.249 33.453 65.139 1.00 16.65 163 THR B CA 1
ATOM 8647 C C . THR B 1 164 ? 2.326 34.975 65.044 1.00 16.85 163 THR B C 1
ATOM 8648 O O . THR B 1 164 ? 2.650 35.654 66.028 1.00 17.18 163 THR B O 1
ATOM 8652 N N . TYR B 1 165 ? 2.000 35.516 63.868 1.00 14.88 164 TYR B N 1
ATOM 8653 C CA . TYR B 1 165 ? 1.869 36.967 63.735 1.00 14.77 164 TYR B CA 1
ATOM 8654 C C . TYR B 1 165 ? 0.766 37.524 64.632 1.00 12.21 164 TYR B C 1
ATOM 8655 O O . TYR B 1 165 ? 0.932 38.580 65.246 1.00 13.00 164 TYR B O 1
ATOM 8664 N N . LEU B 1 166 ? -0.360 36.822 64.710 1.00 15.41 165 LEU B N 1
ATOM 8665 C CA . LEU B 1 166 ? -1.467 37.283 65.552 1.00 16.33 165 LEU B CA 1
ATOM 8666 C C . LEU B 1 166 ? -1.048 37.257 67.030 1.00 18.99 165 LEU B C 1
ATOM 8667 O O . LEU B 1 166 ? -1.362 38.165 67.801 1.00 23.71 165 LEU B O 1
ATOM 8672 N N . GLU B 1 167 ? -0.321 36.216 67.414 1.00 14.94 166 GLU B N 1
ATOM 8673 C CA . GLU B 1 167 ? 0.196 36.099 68.773 1.00 17.32 166 GLU B CA 1
ATOM 8674 C C . GLU B 1 167 ? 1.172 37.234 69.083 1.00 19.42 166 GLU B C 1
ATOM 8675 O O . GLU B 1 167 ? 1.112 37.845 70.150 1.00 20.43 166 GLU B O 1
ATOM 8681 N N . LEU B 1 168 ? 2.057 37.519 68.132 1.00 18.13 167 LEU B N 1
ATOM 8682 C CA . LEU B 1 168 ? 3.037 38.592 68.267 1.00 15.42 167 LEU B CA 1
ATOM 8683 C C . LEU B 1 168 ? 2.346 39.944 68.413 1.00 16.81 167 LEU B C 1
ATOM 8684 O O . LEU B 1 168 ? 2.705 40.749 69.275 1.00 16.30 167 LEU B O 1
ATOM 8689 N N . LEU B 1 169 ? 1.344 40.183 67.572 1.00 14.42 168 LEU B N 1
ATOM 8690 C CA . LEU B 1 169 ? 0.626 41.450 67.597 1.00 15.47 168 LEU B CA 1
ATOM 8691 C C . LEU B 1 169 ? -0.094 41.634 68.936 1.00 18.85 168 LEU B C 1
ATOM 8692 O O . LEU B 1 169 ? -0.112 42.733 69.495 1.00 17.75 168 LEU B O 1
ATOM 8697 N N . GLU B 1 170 ? -0.679 40.559 69.453 1.00 17.43 169 GLU B N 1
ATOM 8698 C CA . GLU B 1 170 ? -1.335 40.644 70.755 1.00 20.54 169 GLU B CA 1
ATOM 8699 C C . GLU B 1 170 ? -0.338 41.017 71.859 1.00 20.84 169 GLU B C 1
ATOM 8700 O O . GLU B 1 170 ? -0.644 41.847 72.722 1.00 18.27 169 GLU B O 1
ATOM 8706 N N . ALA B 1 171 ? 0.856 40.426 71.826 1.00 21.24 170 ALA B N 1
ATOM 8707 C CA . ALA B 1 171 ? 1.876 40.760 72.824 1.00 19.45 170 ALA B CA 1
ATOM 8708 C C . ALA B 1 171 ? 2.327 42.213 72.690 1.00 23.03 170 ALA B C 1
ATOM 8709 O O . ALA B 1 171 ? 2.478 42.914 73.688 1.00 26.45 170 ALA B O 1
ATOM 8711 N N . LEU B 1 172 ? 2.519 42.675 71.458 1.00 20.28 171 LEU B N 1
ATOM 8712 C CA . LEU B 1 172 ? 2.947 44.054 71.222 1.00 19.29 171 LEU B CA 1
ATOM 8713 C C . LEU B 1 172 ? 1.868 45.063 71.597 1.00 21.26 171 LEU B C 1
ATOM 8714 O O . LEU B 1 172 ? 2.166 46.147 72.108 1.00 23.50 171 LEU B O 1
ATOM 8719 N N . LYS B 1 173 ? 0.614 44.705 71.341 1.00 23.40 172 LYS B N 1
ATOM 8720 C CA . LYS B 1 173 ? -0.512 45.560 71.705 1.00 27.27 172 LYS B CA 1
ATOM 8721 C C . LYS B 1 173 ? -0.482 45.889 73.205 1.00 27.32 172 LYS B C 1
ATOM 8722 O O . LYS B 1 173 ? -0.706 47.032 73.608 1.00 28.61 172 LYS B O 1
ATOM 8728 N N . LYS B 1 174 ? -0.185 44.885 74.025 1.00 26.23 173 LYS B N 1
ATOM 8729 C CA . LYS B 1 174 ? -0.126 45.072 75.474 1.00 27.31 173 LYS B CA 1
ATOM 8730 C C . LYS B 1 174 ? 1.080 45.902 75.933 1.00 28.62 173 LYS B C 1
ATOM 8731 O O . LYS B 1 174 ? 1.072 46.463 77.032 1.00 33.21 173 LYS B O 1
ATOM 8736 N N . GLU B 1 175 ? 2.119 45.965 75.109 1.00 25.63 174 GLU B N 1
ATOM 8737 C CA . GLU B 1 175 ? 3.373 46.599 75.514 1.00 26.98 174 GLU B CA 1
ATOM 8738 C C . GLU B 1 175 ? 3.550 48.015 74.998 1.00 26.07 174 GLU B C 1
ATOM 8739 O O . GLU B 1 175 ? 4.172 48.847 75.662 1.00 24.91 174 GLU B O 1
ATOM 8745 N N . GLN B 1 176 ? 3.011 48.290 73.814 1.00 24.94 175 GLN B N 1
ATOM 8746 C CA . GLN B 1 176 ? 3.390 49.502 73.090 1.00 23.33 175 GLN B CA 1
ATOM 8747 C C . GLN B 1 176 ? 2.988 50.795 73.795 1.00 25.79 175 GLN B C 1
ATOM 8748 O O . GLN B 1 176 ? 3.657 51.822 73.642 1.00 26.03 175 GLN B O 1
ATOM 8754 N N . GLY B 1 177 ? 1.906 50.741 74.567 1.00 26.75 176 GLY B N 1
ATOM 8755 C CA . GLY B 1 177 ? 1.462 51.892 75.334 1.00 26.79 176 GLY B CA 1
ATOM 8756 C C . GLY B 1 177 ? 2.500 52.377 76.332 1.00 29.20 176 GLY B C 1
ATOM 8757 O O . GLY B 1 177 ? 2.541 53.556 76.661 1.00 35.80 176 GLY B O 1
ATOM 8758 N N . SER B 1 178 ? 3.348 51.471 76.807 1.00 23.72 177 SER B N 1
ATOM 8759 C CA . SER B 1 178 ? 4.349 51.824 77.807 1.00 31.00 177 SER B CA 1
ATOM 8760 C C . SER B 1 178 ? 5.682 52.267 77.198 1.00 32.58 177 SER B C 1
ATOM 8761 O O . SER B 1 178 ? 6.599 52.647 77.922 1.00 32.15 177 SER B O 1
ATOM 8764 N N . TRP B 1 179 ? 5.787 52.213 75.872 1.00 28.07 178 TRP B N 1
ATOM 8765 C CA . TRP B 1 179 ? 7.003 52.625 75.181 1.00 27.97 178 TRP B CA 1
ATOM 8766 C C . TRP B 1 179 ? 6.945 54.104 74.828 1.00 30.55 178 TRP B C 1
ATOM 8767 O O . TRP B 1 179 ? 6.023 54.544 74.143 1.00 29.99 178 TRP B O 1
ATOM 8778 N N . LYS B 1 180 ? 7.930 54.872 75.278 1.00 33.79 179 LYS B N 1
ATOM 8779 C CA . LYS B 1 180 ? 8.056 56.248 74.821 1.00 29.91 179 LYS B CA 1
ATOM 8780 C C . LYS B 1 180 ? 8.492 56.219 73.356 1.00 25.91 179 LYS B C 1
ATOM 8781 O O . LYS B 1 180 ? 9.367 55.439 72.987 1.00 26.51 179 LYS B O 1
ATOM 8783 N N . GLY B 1 181 ? 7.874 57.052 72.526 1.00 23.95 180 GLY B N 1
ATOM 8784 C CA . GLY B 1 181 ? 8.243 57.137 71.122 1.00 26.57 180 GLY B CA 1
ATOM 8785 C C . GLY B 1 181 ? 9.669 57.624 70.935 1.00 28.69 180 GLY B C 1
ATOM 8786 O O . GLY B 1 181 ? 10.137 58.489 71.679 1.00 24.12 180 GLY B O 1
ATOM 8787 N N . LEU B 1 182 ? 10.363 57.059 69.950 1.00 25.56 181 LEU B N 1
ATOM 8788 C CA . LEU B 1 182 ? 11.722 57.483 69.627 1.00 22.43 181 LEU B CA 1
ATOM 8789 C C . LEU B 1 182 ? 11.746 58.967 69.292 1.00 25.36 181 LEU B C 1
ATOM 8790 O O . LEU B 1 182 ? 10.821 59.477 68.656 1.00 28.27 181 LEU B O 1
ATOM 8795 N N . PRO B 1 183 ? 12.793 59.673 69.740 1.00 25.39 182 PRO B N 1
ATOM 8796 C CA . PRO B 1 183 ? 12.825 61.132 69.606 1.00 25.83 182 PRO B CA 1
ATOM 8797 C C . PRO B 1 183 ? 12.911 61.584 68.157 1.00 28.34 182 PRO B C 1
ATOM 8798 O O . PRO B 1 183 ? 13.563 60.938 67.339 1.00 27.42 182 PRO B O 1
ATOM 8802 N N . GLY B 1 184 ? 12.234 62.684 67.844 1.00 24.79 183 GLY B N 1
ATOM 8803 C CA . GLY B 1 184 ? 12.217 63.218 66.493 1.00 30.54 183 GLY B CA 1
ATOM 8804 C C . GLY B 1 184 ? 12.405 64.720 66.530 1.00 31.64 183 GLY B C 1
ATOM 8805 O O . GLY B 1 184 ? 12.754 65.280 67.568 1.00 30.66 183 GLY B O 1
ATOM 8806 N N . LYS B 1 185 ? 12.176 65.379 65.403 1.00 34.68 184 LYS B N 1
ATOM 8807 C CA . LYS B 1 185 ? 12.332 66.826 65.352 1.00 36.83 184 LYS B CA 1
ATOM 8808 C C . LYS B 1 185 ? 10.990 67.531 65.521 1.00 40.82 184 LYS B C 1
ATOM 8809 O O . LYS B 1 185 ? 10.942 68.727 65.791 1.00 46.72 184 LYS B O 1
ATOM 8815 N N . GLY B 1 186 ? 9.903 66.781 65.364 1.00 39.90 185 GLY B N 1
ATOM 8816 C CA . GLY B 1 186 ? 8.563 67.327 65.501 1.00 37.22 185 GLY B CA 1
ATOM 8817 C C . GLY B 1 186 ? 7.506 66.254 65.306 1.00 35.31 185 GLY B C 1
ATOM 8818 O O . GLY B 1 186 ? 7.835 65.082 65.137 1.00 34.98 185 GLY B O 1
ATOM 8819 N N . GLY B 1 187 ? 6.237 66.646 65.330 1.00 28.64 186 GLY B N 1
ATOM 8820 C CA . GLY B 1 187 ? 5.152 65.694 65.159 1.00 27.23 186 GLY B CA 1
ATOM 8821 C C . GLY B 1 187 ? 4.514 65.257 66.468 1.00 27.67 186 GLY B C 1
ATOM 8822 O O . GLY B 1 187 ? 4.357 66.050 67.387 1.00 27.89 186 GLY B O 1
ATOM 8823 N N . ASP B 1 188 ? 4.154 63.980 66.541 1.00 25.91 187 ASP B N 1
ATOM 8824 C CA . ASP B 1 188 ? 3.342 63.429 67.623 1.00 20.66 187 ASP B CA 1
ATOM 8825 C C . ASP B 1 188 ? 4.238 62.670 68.600 1.00 21.88 187 ASP B C 1
ATOM 8826 O O . ASP B 1 188 ? 4.849 61.675 68.227 1.00 24.58 187 ASP B O 1
ATOM 8831 N N . PRO B 1 189 ? 4.286 63.115 69.868 1.00 24.62 188 PRO B N 1
ATOM 8832 C CA . PRO B 1 189 ? 5.204 62.528 70.859 1.00 21.19 188 PRO B CA 1
ATOM 8833 C C . PRO B 1 189 ? 4.888 61.072 71.190 1.00 22.42 188 PRO B C 1
ATOM 8834 O O . PRO B 1 189 ? 5.733 60.374 71.746 1.00 20.03 188 PRO B O 1
ATOM 8838 N N . GLY B 1 190 ? 3.695 60.611 70.838 1.00 21.34 189 GLY B N 1
ATOM 8839 C CA . GLY B 1 190 ? 3.360 59.213 71.034 1.00 22.58 189 GLY B CA 1
ATOM 8840 C C . GLY B 1 190 ? 3.781 58.302 69.883 1.00 24.59 189 GLY B C 1
ATOM 8841 O O . GLY B 1 190 ? 3.546 57.098 69.937 1.00 25.36 189 GLY B O 1
ATOM 8842 N N . LEU B 1 191 ? 4.390 58.865 68.839 1.00 21.31 190 LEU B N 1
ATOM 8843 C CA . LEU B 1 191 ? 4.827 58.071 67.688 1.00 20.44 190 LEU B CA 1
ATOM 8844 C C . LEU B 1 191 ? 6.341 58.145 67.514 1.00 21.39 190 LEU B C 1
ATOM 8845 O O . LEU B 1 191 ? 6.975 59.117 67.935 1.00 18.97 190 LEU B O 1
ATOM 8850 N N . ASP B 1 192 ? 6.916 57.134 66.872 1.00 21.65 191 ASP B N 1
ATOM 8851 C CA . ASP B 1 192 ? 8.366 57.096 66.693 1.00 20.42 191 ASP B CA 1
ATOM 8852 C C . ASP B 1 192 ? 8.864 58.208 65.769 1.00 17.29 191 ASP B C 1
ATOM 8853 O O . ASP B 1 192 ? 8.387 58.365 64.644 1.00 19.87 191 ASP B O 1
ATOM 8858 N N . TRP B 1 193 ? 9.822 58.982 66.271 1.00 18.28 192 TRP B N 1
ATOM 8859 C CA . TRP B 1 193 ? 10.320 60.170 65.583 1.00 20.16 192 TRP B CA 1
ATOM 8860 C C . TRP B 1 193 ? 9.200 61.177 65.320 1.00 21.57 192 TRP B C 1
ATOM 8861 O O . TRP B 1 193 ? 9.326 62.050 64.462 1.00 20.49 192 TRP B O 1
ATOM 8872 N N . GLY B 1 194 ? 8.104 61.045 66.061 1.00 23.63 193 GLY B N 1
ATOM 8873 C CA . GLY B 1 194 ? 6.949 61.906 65.884 1.00 23.57 193 GLY B CA 1
ATOM 8874 C C . GLY B 1 194 ? 5.960 61.501 64.797 1.00 23.02 193 GLY B C 1
ATOM 8875 O O . GLY B 1 194 ? 4.998 62.226 64.559 1.00 22.29 193 GLY B O 1
ATOM 8876 N N . HIS B 1 195 ? 6.163 60.363 64.133 1.00 20.34 194 HIS B N 1
ATOM 8877 C CA . HIS B 1 195 ? 5.268 60.017 63.017 1.00 19.59 194 HIS B CA 1
ATOM 8878 C C . HIS B 1 195 ? 5.080 58.522 62.720 1.00 22.65 194 HIS B C 1
ATOM 8879 O O . HIS B 1 195 ? 4.057 58.140 62.162 1.00 25.38 194 HIS B O 1
ATOM 8886 N N . ALA B 1 196 ? 6.051 57.677 63.061 1.00 21.50 195 ALA B N 1
ATOM 8887 C CA . ALA B 1 196 ? 5.948 56.259 62.689 1.00 18.29 195 ALA B CA 1
ATOM 8888 C C . ALA B 1 196 ? 5.266 55.390 63.757 1.00 18.32 195 ALA B C 1
ATOM 8889 O O . ALA B 1 196 ? 5.572 55.506 64.939 1.00 18.17 195 ALA B O 1
ATOM 8891 N N . PRO B 1 197 ? 4.339 54.511 63.337 1.00 21.30 196 PRO B N 1
ATOM 8892 C CA . PRO B 1 197 ? 3.736 53.561 64.279 1.00 20.04 196 PRO B CA 1
ATOM 8893 C C . PRO B 1 197 ? 4.815 52.710 64.948 1.00 19.11 196 PRO B C 1
ATOM 8894 O O . PRO B 1 197 ? 5.798 52.325 64.304 1.00 16.15 196 PRO B O 1
ATOM 8898 N N . LYS B 1 198 ? 4.639 52.438 66.234 1.00 16.41 197 LYS B N 1
ATOM 8899 C CA . LYS B 1 198 ? 5.653 51.741 67.017 1.00 17.82 197 LYS B CA 1
ATOM 8900 C C . LYS B 1 198 ? 5.742 50.273 66.643 1.00 17.64 197 LYS B C 1
ATOM 8901 O O . LYS B 1 198 ? 6.791 49.647 66.800 1.00 20.74 197 LYS B O 1
ATOM 8907 N N . VAL B 1 199 ? 4.625 49.728 66.174 1.00 18.31 198 VAL B N 1
ATOM 8908 C CA . VAL B 1 199 ? 4.548 48.328 65.783 1.00 14.49 198 VAL B CA 1
ATOM 8909 C C . VAL B 1 199 ? 4.566 48.220 64.258 1.00 15.84 198 VAL B C 1
ATOM 8910 O O . VAL B 1 199 ? 3.734 48.807 63.562 1.00 16.71 198 VAL B O 1
ATOM 8914 N N . ASN B 1 200 ? 5.537 47.465 63.759 1.00 12.99 199 ASN B N 1
ATOM 8915 C CA . ASN B 1 200 ? 5.790 47.327 62.332 1.00 12.77 199 ASN B CA 1
ATOM 8916 C C . ASN B 1 200 ? 6.192 45.870 62.114 1.00 15.27 199 ASN B C 1
ATOM 8917 O O . ASN B 1 200 ? 7.151 45.380 62.730 1.00 18.18 199 ASN B O 1
ATOM 8922 N N . ILE B 1 201 ? 5.451 45.167 61.267 1.00 12.68 200 ILE B N 1
ATOM 8923 C CA . ILE B 1 201 ? 5.747 43.758 61.002 1.00 13.19 200 ILE B CA 1
ATOM 8924 C C . ILE B 1 201 ? 5.859 43.501 59.499 1.00 13.69 200 ILE B C 1
ATOM 8925 O O . ILE B 1 201 ? 5.262 44.215 58.686 1.00 12.56 200 ILE B O 1
ATOM 8930 N N . ALA B 1 202 ? 6.617 42.472 59.142 1.00 14.56 201 ALA B N 1
ATOM 8931 C CA . ALA B 1 202 ? 6.783 42.103 57.743 1.00 14.72 201 ALA B CA 1
ATOM 8932 C C . ALA B 1 202 ? 6.372 40.649 57.579 1.00 11.10 201 ALA B C 1
ATOM 8933 O O . ALA B 1 202 ? 6.697 39.805 58.424 1.00 17.62 201 ALA B O 1
ATOM 8935 N N . VAL B 1 203 ? 5.650 40.368 56.496 1.00 15.01 202 VAL B N 1
ATOM 8936 C CA . VAL B 1 203 ? 5.093 39.048 56.245 1.00 10.79 202 VAL B CA 1
ATOM 8937 C C . VAL B 1 203 ? 5.545 38.554 54.863 1.00 11.60 202 VAL B C 1
ATOM 8938 O O . VAL B 1 203 ? 5.521 39.311 53.907 1.00 12.23 202 VAL B O 1
ATOM 8942 N N . LYS B 1 204 ? 5.974 37.295 54.767 1.00 14.58 203 LYS B N 1
ATOM 8943 C CA . LYS B 1 204 ? 6.292 36.692 53.469 1.00 15.48 203 LYS B CA 1
ATOM 8944 C C . LYS B 1 204 ? 5.028 36.083 52.871 1.00 12.87 203 LYS B C 1
ATOM 8945 O O . LYS B 1 204 ? 4.538 35.070 53.371 1.00 17.69 203 LYS B O 1
ATOM 8951 N N . PRO B 1 205 ? 4.502 36.686 51.790 1.00 18.12 204 PRO B N 1
ATOM 8952 C CA . PRO B 1 205 ? 3.224 36.242 51.213 1.00 16.90 204 PRO B CA 1
ATOM 8953 C C . PRO B 1 205 ? 3.140 34.749 50.864 1.00 15.91 204 PRO B C 1
ATOM 8954 O O . PRO B 1 205 ? 2.098 34.153 51.139 1.00 16.31 204 PRO B O 1
ATOM 8958 N N . THR B 1 206 ? 4.186 34.140 50.310 1.00 14.14 205 THR B N 1
ATOM 8959 C CA . THR B 1 206 ? 4.070 32.731 49.924 1.00 16.80 205 THR B CA 1
ATOM 8960 C C . THR B 1 206 ? 4.019 31.795 51.127 1.00 16.40 205 THR B C 1
ATOM 8961 O O . THR B 1 206 ? 3.591 30.646 51.006 1.00 20.15 205 THR B O 1
ATOM 8965 N N . ALA B 1 207 ? 4.425 32.277 52.297 1.00 11.34 206 ALA B N 1
ATOM 8966 C CA . ALA B 1 207 ? 4.290 31.469 53.498 1.00 13.44 206 ALA B CA 1
ATOM 8967 C C . ALA B 1 207 ? 2.819 31.357 53.902 1.00 15.35 206 ALA B C 1
ATOM 8968 O O . ALA B 1 207 ? 2.471 30.605 54.810 1.00 14.55 206 ALA B O 1
ATOM 8970 N N . LEU B 1 208 ? 1.952 32.099 53.218 1.00 15.85 207 LEU B N 1
ATOM 8971 C CA . LEU B 1 208 ? 0.527 32.086 53.543 1.00 16.32 207 LEU B CA 1
ATOM 8972 C C . LEU B 1 208 ? -0.260 31.107 52.664 1.00 16.71 207 LEU B C 1
ATOM 8973 O O . LEU B 1 208 ? -1.463 30.932 52.852 1.00 16.11 207 LEU B O 1
ATOM 8978 N N . PHE B 1 209 ? 0.418 30.471 51.713 1.00 13.60 208 PHE B N 1
ATOM 8979 C CA . PHE B 1 209 ? -0.251 29.538 50.801 1.00 13.86 208 PHE B CA 1
ATOM 8980 C C . PHE B 1 209 ? 0.761 28.615 50.151 1.00 15.75 208 PHE B C 1
ATOM 8981 O O . PHE B 1 209 ? 1.571 29.059 49.334 1.00 15.30 208 PHE B O 1
ATOM 8989 N N . CYS B 1 210 ? 0.694 27.331 50.500 1.00 10.62 209 CYS B N 1
ATOM 8990 C CA . CYS B 1 210 ? 1.683 26.355 50.048 1.00 14.05 209 CYS B CA 1
ATOM 8991 C C . CYS B 1 210 ? 1.653 26.061 48.548 1.00 16.87 209 CYS B C 1
ATOM 8992 O O . CYS B 1 210 ? 2.605 25.510 48.006 1.00 19.45 209 CYS B O 1
ATOM 8995 N N . LEU B 1 211 ? 0.566 26.400 47.873 1.00 14.03 210 LEU B N 1
ATOM 8996 C CA . LEU B 1 211 ? 0.491 26.119 46.437 1.00 17.95 210 LEU B CA 1
ATOM 8997 C C . LEU B 1 211 ? 0.573 27.386 45.590 1.00 19.54 210 LEU B C 1
ATOM 8998 O O . LEU B 1 211 ? 0.098 27.416 44.451 1.00 15.20 210 LEU B O 1
ATOM 9003 N N . ALA B 1 212 ? 1.164 28.430 46.159 1.00 15.95 211 ALA B N 1
ATOM 9004 C CA . ALA B 1 212 ? 1.324 29.708 45.457 1.00 19.08 211 ALA B CA 1
ATOM 9005 C C . ALA B 1 212 ? 2.015 29.495 44.108 1.00 11.97 211 ALA B C 1
ATOM 9006 O O . ALA B 1 212 ? 3.149 29.008 44.042 1.00 14.90 211 ALA B O 1
ATOM 9008 N N . ASN B 1 213 ? 1.334 29.867 43.031 1.00 14.28 212 ASN B N 1
ATOM 9009 C CA . ASN B 1 213 ? 1.799 29.536 41.683 1.00 15.39 212 ASN B CA 1
ATOM 9010 C C . ASN B 1 213 ? 1.031 30.376 40.667 1.00 13.58 212 ASN B C 1
ATOM 9011 O O . ASN B 1 213 ? -0.199 30.332 40.638 1.00 13.94 212 ASN B O 1
ATOM 9016 N N . PRO B 1 214 ? 1.746 31.157 39.833 1.00 11.37 213 PRO B N 1
ATOM 9017 C CA . PRO B 1 214 ? 1.023 31.995 38.865 1.00 13.09 213 PRO B CA 1
ATOM 9018 C C . PRO B 1 214 ? 0.283 31.178 37.795 1.00 15.26 213 PRO B C 1
ATOM 9019 O O . PRO B 1 214 ? -0.518 31.757 37.046 1.00 14.85 213 PRO B O 1
ATOM 9023 N N . GLN B 1 215 ? 0.541 29.871 37.720 1.00 17.04 214 GLN B N 1
ATOM 9024 C CA . GLN B 1 215 ? -0.274 28.984 36.879 1.00 16.78 214 GLN B CA 1
ATOM 9025 C C . GLN B 1 215 ? -1.724 29.002 37.365 1.00 18.87 214 GLN B C 1
ATOM 9026 O O . GLN B 1 215 ? -2.651 28.888 36.569 1.00 21.48 214 GLN B O 1
ATOM 9032 N N . ASP B 1 216 ? -1.917 29.139 38.679 1.00 19.58 215 ASP B N 1
ATOM 9033 C CA . ASP B 1 216 ? -3.244 29.426 39.229 1.00 16.56 215 ASP B CA 1
ATOM 9034 C C . ASP B 1 216 ? -3.182 30.809 39.866 1.00 19.22 215 ASP B C 1
ATOM 9035 O O . ASP B 1 216 ? -3.164 30.937 41.096 1.00 16.83 215 ASP B O 1
ATOM 9040 N N . PHE B 1 217 ? -3.141 31.835 39.019 1.00 17.33 216 PHE B N 1
ATOM 9041 C CA . PHE B 1 217 ? -2.904 33.205 39.466 1.00 20.42 216 PHE B CA 1
ATOM 9042 C C . PHE B 1 217 ? -3.969 33.701 40.447 1.00 20.58 216 PHE B C 1
ATOM 9043 O O . PHE B 1 217 ? -3.642 34.148 41.542 1.00 17.40 216 PHE B O 1
ATOM 9051 N N . GLU B 1 218 ? -5.237 33.619 40.043 1.00 15.83 217 GLU B N 1
ATOM 9052 C CA . GLU B 1 218 ? -6.337 34.121 40.867 1.00 19.54 217 GLU B CA 1
ATOM 9053 C C . GLU B 1 218 ? -6.453 33.340 42.172 1.00 19.61 217 GLU B C 1
ATOM 9054 O O . GLU B 1 218 ? -6.635 33.922 43.237 1.00 21.83 217 GLU B O 1
ATOM 9060 N N . GLY B 1 219 ? -6.333 32.019 42.092 1.00 19.74 218 GLY B N 1
ATOM 9061 C CA . GLY B 1 219 ? -6.439 31.192 43.276 1.00 16.16 218 GLY B CA 1
ATOM 9062 C C . GLY B 1 219 ? -5.351 31.513 44.280 1.00 20.31 218 GLY B C 1
ATOM 9063 O O . GLY B 1 219 ? -5.583 31.480 45.489 1.00 15.62 218 GLY B O 1
ATOM 9064 N N . SER B 1 220 ? -4.164 31.829 43.774 1.00 15.47 219 SER B N 1
ATOM 9065 C CA . SER B 1 220 ? -3.021 32.143 44.623 1.00 16.93 219 SER B CA 1
ATOM 9066 C C . SER B 1 220 ? -3.196 33.502 45.294 1.00 17.45 219 SER B C 1
ATOM 9067 O O . SER B 1 220 ? -2.931 33.653 46.492 1.00 15.48 219 SER B O 1
ATOM 9070 N N . VAL B 1 221 ? -3.638 34.488 44.515 1.00 17.38 220 VAL B N 1
ATOM 9071 C CA . VAL B 1 221 ? -3.891 35.828 45.031 1.00 17.64 220 VAL B CA 1
ATOM 9072 C C . VAL B 1 221 ? -4.905 35.781 46.174 1.00 20.08 220 VAL B C 1
ATOM 9073 O O . VAL B 1 221 ? -4.673 36.342 47.242 1.00 18.64 220 VAL B O 1
ATOM 9077 N N . VAL B 1 222 ? -6.019 35.092 45.942 1.00 16.67 221 VAL B N 1
ATOM 9078 C CA . VAL B 1 222 ? -7.095 35.006 46.928 1.00 20.07 221 VAL B CA 1
ATOM 9079 C C . VAL B 1 222 ? -6.671 34.304 48.219 1.00 18.23 221 VAL B C 1
ATOM 9080 O O . VAL B 1 222 ? -6.946 34.784 49.323 1.00 13.73 221 VAL B O 1
ATOM 9084 N N . ALA B 1 223 ? -5.993 33.171 48.082 1.00 18.71 222 ALA B N 1
ATOM 9085 C CA . ALA B 1 223 ? -5.588 32.400 49.250 1.00 16.60 222 ALA B CA 1
ATOM 9086 C C . ALA B 1 223 ? -4.641 33.211 50.139 1.00 17.28 222 ALA B C 1
ATOM 9087 O O . ALA B 1 223 ? -4.812 33.285 51.367 1.00 14.90 222 ALA B O 1
ATOM 9089 N N . ILE B 1 224 ? -3.652 33.831 49.507 1.00 21.87 223 ILE B N 1
ATOM 9090 C CA . ILE B 1 224 ? -2.711 34.691 50.211 1.00 19.74 223 ILE B CA 1
ATOM 9091 C C . ILE B 1 224 ? -3.426 35.913 50.804 1.00 19.66 223 ILE B C 1
ATOM 9092 O O . ILE B 1 224 ? -3.264 36.236 51.986 1.00 16.00 223 ILE B O 1
ATOM 9097 N N . LEU B 1 225 ? -4.221 36.586 49.978 1.00 16.03 224 LEU B N 1
ATOM 9098 C CA . LEU B 1 225 ? -4.962 37.761 50.421 1.00 15.43 224 LEU B CA 1
ATOM 9099 C C . LEU B 1 225 ? -5.831 37.485 51.649 1.00 14.90 224 LEU B C 1
ATOM 9100 O O . LEU B 1 225 ? -5.846 38.290 52.578 1.00 13.75 224 LEU B O 1
ATOM 9105 N N . ASP B 1 226 ? -6.533 36.350 51.661 1.00 14.42 225 ASP B N 1
ATOM 9106 C CA . ASP B 1 226 ? -7.426 36.027 52.771 1.00 15.55 225 ASP B CA 1
ATOM 9107 C C . ASP B 1 226 ? -6.683 35.912 54.114 1.00 18.32 225 ASP B C 1
ATOM 9108 O O . ASP B 1 226 ? -7.201 36.327 55.150 1.00 16.45 225 ASP B O 1
ATOM 9113 N N . ARG B 1 227 ? -5.478 35.354 54.096 1.00 17.91 226 ARG B N 1
ATOM 9114 C CA . ARG B 1 227 ? -4.680 35.292 55.320 1.00 17.98 226 ARG B CA 1
ATOM 9115 C C . ARG B 1 227 ? -4.036 36.638 55.655 1.00 17.78 226 ARG B C 1
ATOM 9116 O O . ARG B 1 227 ? -3.987 37.033 56.825 1.00 14.87 226 ARG B O 1
ATOM 9124 N N . MET B 1 228 ? -3.558 37.343 54.632 1.00 12.59 227 MET B N 1
ATOM 9125 C CA . MET B 1 228 ? -2.958 38.661 54.828 1.00 16.42 227 MET B CA 1
ATOM 9126 C C . MET B 1 228 ? -3.983 39.626 55.408 1.00 17.37 227 MET B C 1
ATOM 9127 O O . MET B 1 228 ? -3.647 40.476 56.229 1.00 18.95 227 MET B O 1
ATOM 9132 N N . ARG B 1 229 ? -5.236 39.485 54.983 1.00 14.99 228 ARG B N 1
ATOM 9133 C CA . ARG B 1 229 ? -6.310 40.333 55.490 1.00 16.82 228 ARG B CA 1
ATOM 9134 C C . ARG B 1 229 ? -6.499 40.119 56.991 1.00 13.57 228 ARG B C 1
ATOM 9135 O O . ARG B 1 229 ? -6.662 41.073 57.741 1.00 18.22 228 ARG B O 1
ATOM 9143 N N . ARG B 1 230 ? -6.453 38.867 57.427 1.00 14.66 229 ARG B N 1
ATOM 9144 C CA . ARG B 1 230 ? -6.611 38.560 58.845 1.00 18.89 229 ARG B CA 1
ATOM 9145 C C . ARG B 1 230 ? -5.508 39.206 59.677 1.00 21.29 229 ARG B C 1
ATOM 9146 O O . ARG B 1 230 ? -5.774 39.807 60.719 1.00 13.97 229 ARG B O 1
ATOM 9154 N N . ILE B 1 231 ? -4.270 39.081 59.208 1.00 16.51 230 ILE B N 1
ATOM 9155 C CA . ILE B 1 231 ? -3.141 39.717 59.874 1.00 20.10 230 ILE B CA 1
ATOM 9156 C C . ILE B 1 231 ? -3.296 41.238 59.872 1.00 19.49 230 ILE B C 1
ATOM 9157 O O . ILE B 1 231 ? -3.079 41.896 60.893 1.00 15.79 230 ILE B O 1
ATOM 9162 N N . PHE B 1 232 ? -3.682 41.788 58.724 1.00 13.91 231 PHE B N 1
ATOM 9163 C CA . PHE B 1 232 ? -3.807 43.235 58.558 1.00 14.65 231 PHE B CA 1
ATOM 9164 C C . PHE B 1 232 ? -4.868 43.850 59.476 1.00 14.40 231 PHE B C 1
ATOM 9165 O O . PHE B 1 232 ? -4.673 44.936 60.026 1.00 15.08 231 PHE B O 1
ATOM 9173 N N . LYS B 1 233 ? -5.991 43.155 59.639 1.00 15.28 232 LYS B N 1
ATOM 9174 C CA . LYS B 1 233 ? -7.036 43.620 60.544 1.00 18.22 232 LYS B CA 1
ATOM 9175 C C . LYS B 1 233 ? -6.494 43.797 61.969 1.00 18.56 232 LYS B C 1
ATOM 9176 O O . LYS B 1 233 ? -6.820 44.770 62.652 1.00 17.82 232 LYS B O 1
ATOM 9182 N N . LYS B 1 234 ? -5.652 42.869 62.410 1.00 18.39 233 LYS B N 1
ATOM 9183 C CA . LYS B 1 234 ? -5.090 42.951 63.757 1.00 18.57 233 LYS B CA 1
ATOM 9184 C C . LYS B 1 234 ? -4.043 44.068 63.870 1.00 19.03 233 LYS B C 1
ATOM 9185 O O . LYS B 1 234 ? -3.952 44.754 64.902 1.00 16.38 233 LYS B O 1
ATOM 9189 N N . VAL B 1 235 ? -3.244 44.231 62.815 1.00 14.40 234 VAL B N 1
ATOM 9190 C CA . VAL B 1 235 ? -2.306 45.347 62.702 1.00 14.41 234 VAL B CA 1
ATOM 9191 C C . VAL B 1 235 ? -3.035 46.690 62.829 1.00 16.36 234 VAL B C 1
ATOM 9192 O O . VAL B 1 235 ? -2.619 47.572 63.589 1.00 18.99 234 VAL B O 1
ATOM 9196 N N . MET B 1 236 ? -4.128 46.840 62.088 1.00 14.62 235 MET B N 1
ATOM 9197 C CA . MET B 1 236 ? -4.895 48.092 62.108 1.00 16.84 235 MET B CA 1
ATOM 9198 C C . MET B 1 236 ? -5.490 48.346 63.492 1.00 19.32 235 MET B C 1
ATOM 9199 O O . MET B 1 236 ? -5.516 49.482 63.979 1.00 20.52 235 MET B O 1
ATOM 9204 N N . GLU B 1 237 ? -5.933 47.268 64.131 1.00 20.69 236 GLU B N 1
ATOM 9205 C CA . GLU B 1 237 ? -6.460 47.317 65.496 1.00 24.32 236 GLU B CA 1
ATOM 9206 C C . GLU B 1 237 ? -5.501 47.986 66.493 1.00 25.34 236 GLU B C 1
ATOM 9207 O O . GLU B 1 237 ? -5.935 48.606 67.469 1.00 22.40 236 GLU B O 1
ATOM 9213 N N . LEU B 1 238 ? -4.197 47.884 66.254 1.00 21.88 237 LEU B N 1
ATOM 9214 C CA . LEU B 1 238 ? -3.262 48.583 67.135 1.00 26.94 237 LEU B CA 1
ATOM 9215 C C . LEU B 1 238 ? -2.530 49.737 66.444 1.00 21.66 237 LEU B C 1
ATOM 9216 O O . LEU B 1 238 ? -1.517 50.241 66.948 1.00 22.02 237 LEU B O 1
ATOM 9221 N N . ASN B 1 239 ? -3.072 50.156 65.305 1.00 18.64 238 ASN B N 1
ATOM 9222 C CA . ASN B 1 239 ? -2.520 51.265 64.535 1.00 20.51 238 ASN B CA 1
ATOM 9223 C C . ASN B 1 239 ? -1.069 51.010 64.135 1.00 18.63 238 ASN B C 1
ATOM 9224 O O . ASN B 1 239 ? -0.229 51.906 64.171 1.00 24.62 238 ASN B O 1
ATOM 9229 N N . GLY B 1 240 ? -0.788 49.771 63.750 1.00 21.61 239 GLY B N 1
ATOM 9230 C CA . GLY B 1 240 ? 0.557 49.375 63.387 1.00 19.47 239 GLY B CA 1
ATOM 9231 C C . GLY B 1 240 ? 0.790 49.454 61.892 1.00 17.40 239 GLY B C 1
ATOM 9232 O O . GLY B 1 240 ? -0.103 49.847 61.133 1.00 16.19 239 GLY B O 1
ATOM 9233 N N . PHE B 1 241 ? 1.992 49.065 61.473 1.00 15.43 240 PHE B N 1
ATOM 9234 C CA . PHE B 1 241 ? 2.370 49.048 60.058 1.00 13.03 240 PHE B CA 1
ATOM 9235 C C . PHE B 1 241 ? 2.545 47.595 59.622 1.00 17.35 240 PHE B C 1
ATOM 9236 O O . PHE B 1 241 ? 3.127 46.795 60.350 1.00 15.20 240 PHE B O 1
ATOM 9244 N N . LEU B 1 242 ? 2.026 47.254 58.441 1.00 16.46 241 LEU B N 1
ATOM 9245 C CA . LEU B 1 242 ? 2.261 45.943 57.837 1.00 12.23 241 LEU B CA 1
ATOM 9246 C C . LEU B 1 242 ? 3.023 46.134 56.542 1.00 12.99 241 LEU B C 1
ATOM 9247 O O . LEU B 1 242 ? 2.593 46.890 55.677 1.00 13.39 241 LEU B O 1
ATOM 9252 N N . CYS B 1 243 ? 4.160 45.459 56.413 1.00 15.54 242 CYS B N 1
ATOM 9253 C CA . CYS B 1 243 ? 4.876 45.466 55.153 1.00 14.68 242 CYS B CA 1
ATOM 9254 C C . CYS B 1 243 ? 4.723 44.105 54.502 1.00 15.55 242 CYS B C 1
ATOM 9255 O O . CYS B 1 243 ? 4.933 43.071 55.137 1.00 15.50 242 CYS B O 1
ATOM 9258 N N . ILE B 1 244 ? 4.362 44.108 53.228 1.00 11.42 243 ILE B N 1
ATOM 9259 C CA . ILE B 1 244 ? 4.309 42.877 52.456 1.00 15.04 243 ILE B CA 1
ATOM 9260 C C . ILE B 1 244 ? 5.648 42.711 51.739 1.00 17.90 243 ILE B C 1
ATOM 9261 O O . ILE B 1 244 ? 5.971 43.494 50.849 1.00 14.92 243 ILE B O 1
ATOM 9266 N N . ASP B 1 245 ? 6.440 41.725 52.161 1.00 16.17 244 ASP B N 1
ATOM 9267 C CA . ASP B 1 245 ? 7.758 41.493 51.569 1.00 16.41 244 ASP B CA 1
ATOM 9268 C C . ASP B 1 245 ? 7.648 40.934 50.153 1.00 15.60 244 ASP B C 1
ATOM 9269 O O . ASP B 1 245 ? 6.605 40.418 49.767 1.00 13.22 244 ASP B O 1
ATOM 9274 N N . MET B 1 246 ? 8.740 41.015 49.396 1.00 12.58 245 MET B N 1
ATOM 9275 C CA . MET B 1 246 ? 8.769 40.494 48.020 1.00 10.42 245 MET B CA 1
ATOM 9276 C C . MET B 1 246 ? 9.662 39.258 47.959 1.00 14.98 245 MET B C 1
ATOM 9277 O O . MET B 1 246 ? 10.775 39.260 48.498 1.00 15.63 245 MET B O 1
ATOM 9282 N N . GLU B 1 247 ? 9.178 38.196 47.325 1.00 13.22 246 GLU B N 1
ATOM 9283 C CA . GLU B 1 247 ? 9.963 36.970 47.247 1.00 13.18 246 GLU B CA 1
ATOM 9284 C C . GLU B 1 247 ? 10.494 36.773 45.824 1.00 15.36 246 GLU B C 1
ATOM 9285 O O . GLU B 1 247 ? 10.889 37.752 45.194 1.00 15.46 246 GLU B O 1
ATOM 9291 N N . SER B 1 248 ? 10.520 35.539 45.322 1.00 9.54 247 SER B N 1
ATOM 9292 C CA . SER B 1 248 ? 11.114 35.285 44.007 1.00 13.60 247 SER B CA 1
ATOM 9293 C C . SER B 1 248 ? 10.241 35.805 42.867 1.00 14.13 247 SER B C 1
ATOM 9294 O O . SER B 1 248 ? 9.046 36.027 43.036 1.00 11.57 247 SER B O 1
ATOM 9297 N N . TYR B 1 249 ? 10.852 35.996 41.703 1.00 12.69 248 TYR B N 1
ATOM 9298 C CA . TYR B 1 249 ? 10.173 36.585 40.551 1.00 15.57 248 TYR B CA 1
ATOM 9299 C C . TYR B 1 249 ? 8.910 35.818 40.143 1.00 16.54 248 TYR B C 1
ATOM 9300 O O . TYR B 1 249 ? 7.941 36.401 39.644 1.00 12.48 248 TYR B O 1
ATOM 9309 N N . ARG B 1 250 ? 8.928 34.509 40.380 1.00 17.72 249 ARG B N 1
ATOM 9310 C CA . ARG B 1 250 ? 7.782 33.639 40.131 1.00 12.81 249 ARG B CA 1
ATOM 9311 C C . ARG B 1 250 ? 6.487 34.176 40.755 1.00 17.69 249 ARG B C 1
ATOM 9312 O O . ARG B 1 250 ? 5.402 33.977 40.208 1.00 15.61 249 ARG B O 1
ATOM 9320 N N . HIS B 1 251 ? 6.598 34.863 41.892 1.00 14.79 250 HIS B N 1
ATOM 9321 C CA . HIS B 1 251 ? 5.408 35.304 42.622 1.00 15.65 250 HIS B CA 1
ATOM 9322 C C . HIS B 1 251 ? 5.233 36.814 42.654 1.00 13.81 250 HIS B C 1
ATOM 9323 O O . HIS B 1 251 ? 4.328 37.313 43.323 1.00 16.00 250 HIS B O 1
ATOM 9330 N N . LYS B 1 252 ? 6.100 37.531 41.939 1.00 16.16 251 LYS B N 1
ATOM 9331 C CA . LYS B 1 252 ? 6.129 38.989 42.017 1.00 15.13 251 LYS B CA 1
ATOM 9332 C C . LYS B 1 252 ? 4.794 39.636 41.633 1.00 15.16 251 LYS B C 1
ATOM 9333 O O . LYS B 1 252 ? 4.304 40.513 42.347 1.00 14.79 251 LYS B O 1
ATOM 9339 N N . GLU B 1 253 ? 4.206 39.206 40.519 1.00 14.09 252 GLU B N 1
ATOM 9340 C CA . GLU B 1 253 ? 2.913 39.752 40.081 1.00 13.31 252 GLU B CA 1
ATOM 9341 C C . GLU B 1 253 ? 1.778 39.364 41.019 1.00 13.06 252 GLU B C 1
ATOM 9342 O O . GLU B 1 253 ? 0.868 40.156 41.254 1.00 12.36 252 GLU B O 1
ATOM 9348 N N . ILE B 1 254 ? 1.809 38.134 41.520 1.00 10.46 253 ILE B N 1
ATOM 9349 C CA . ILE B 1 254 ? 0.834 37.714 42.519 1.00 16.27 253 ILE B CA 1
ATOM 9350 C C . ILE B 1 254 ? 0.885 38.656 43.732 1.00 15.63 253 ILE B C 1
ATOM 9351 O O . ILE B 1 254 ? -0.144 39.149 44.201 1.00 14.62 253 ILE B O 1
ATOM 9356 N N . ILE B 1 255 ? 2.094 38.914 44.223 1.00 16.08 254 ILE B N 1
ATOM 9357 C CA . ILE B 1 255 ? 2.262 39.708 45.439 1.00 11.66 254 ILE B CA 1
ATOM 9358 C C . ILE B 1 255 ? 1.868 41.172 45.215 1.00 14.15 254 ILE B C 1
ATOM 9359 O O . ILE B 1 255 ? 1.226 41.784 46.066 1.00 16.59 254 ILE B O 1
ATOM 9364 N N . LEU B 1 256 ? 2.223 41.719 44.051 1.00 14.39 255 LEU B N 1
ATOM 9365 C CA . LEU B 1 256 ? 1.761 43.057 43.682 1.00 17.92 255 LEU B CA 1
ATOM 9366 C C . LEU B 1 256 ? 0.243 43.128 43.721 1.00 14.45 255 LEU B C 1
ATOM 9367 O O . LEU B 1 256 ? -0.330 44.096 44.216 1.00 15.92 255 LEU B O 1
ATOM 9372 N N . GLU B 1 257 ? -0.409 42.094 43.201 1.00 14.86 256 GLU B N 1
ATOM 9373 C CA . GLU B 1 257 ? -1.871 42.080 43.144 1.00 15.03 256 GLU B CA 1
ATOM 9374 C C . GLU B 1 257 ? -2.500 41.935 44.534 1.00 14.87 256 GLU B C 1
ATOM 9375 O O . GLU B 1 257 ? -3.529 42.552 44.818 1.00 15.23 256 GLU B O 1
ATOM 9381 N N . VAL B 1 258 ? -1.886 41.116 45.389 1.00 16.18 257 VAL B N 1
ATOM 9382 C CA . VAL B 1 258 ? -2.315 41.020 46.786 1.00 16.66 257 VAL B CA 1
ATOM 9383 C C . VAL B 1 258 ? -2.253 42.398 47.449 1.00 16.36 257 VAL B C 1
ATOM 9384 O O . VAL B 1 258 ? -3.227 42.841 48.052 1.00 16.86 257 VAL B O 1
ATOM 9388 N N . PHE B 1 259 ? -1.126 43.091 47.301 1.00 15.65 258 PHE B N 1
ATOM 9389 C CA . PHE B 1 259 ? -0.987 44.435 47.874 1.00 16.88 258 PHE B CA 1
ATOM 9390 C C . PHE B 1 259 ? -2.061 45.400 47.362 1.00 19.04 258 PHE B C 1
ATOM 9391 O O . PHE B 1 259 ? -2.690 46.117 48.151 1.00 18.59 258 PHE B O 1
ATOM 9399 N N . ARG B 1 260 ? -2.261 45.429 46.045 1.00 17.32 259 ARG B N 1
ATOM 9400 C CA . ARG B 1 260 ? -3.236 46.343 45.458 1.00 19.35 259 ARG B CA 1
ATOM 9401 C C . ARG B 1 260 ? -4.648 46.075 45.981 1.00 18.67 259 ARG B C 1
ATOM 9402 O O . ARG B 1 260 ? -5.378 47.007 46.303 1.00 17.50 259 ARG B O 1
ATOM 9410 N N . ARG B 1 261 ? -5.029 44.807 46.087 1.00 16.71 260 ARG B N 1
ATOM 9411 C CA . ARG B 1 261 ? -6.381 44.498 46.557 1.00 15.48 260 ARG B CA 1
ATOM 9412 C C . ARG B 1 261 ? -6.590 44.860 48.018 1.00 18.28 260 ARG B C 1
ATOM 9413 O O . ARG B 1 261 ? -7.635 45.411 48.387 1.00 18.86 260 ARG B O 1
ATOM 9421 N N . LEU B 1 262 ? -5.602 44.550 48.848 1.00 15.50 261 LEU B N 1
ATOM 9422 C CA . LEU B 1 262 ? -5.733 44.783 50.285 1.00 16.27 261 LEU B CA 1
ATOM 9423 C C . LEU B 1 262 ? -5.785 46.280 50.545 1.00 17.55 261 LEU B C 1
ATOM 9424 O O . LEU B 1 262 ? -6.528 46.753 51.414 1.00 18.65 261 LEU B O 1
ATOM 9429 N N . LYS B 1 263 ? -5.001 47.021 49.769 1.00 15.89 262 LYS B N 1
ATOM 9430 C CA . LYS B 1 263 ? -4.969 48.471 49.879 1.00 15.67 262 LYS B CA 1
ATOM 9431 C C . LYS B 1 263 ? -6.337 49.071 49.545 1.00 19.59 262 LYS B C 1
ATOM 9432 O O . LYS B 1 263 ? -6.820 49.938 50.266 1.00 20.96 262 LYS B O 1
ATOM 9438 N N . LEU B 1 264 ? -6.951 48.621 48.448 1.00 18.29 263 LEU B N 1
ATOM 9439 C CA . LEU B 1 264 ? -8.250 49.164 48.046 1.00 20.17 263 LEU B CA 1
ATOM 9440 C C . LEU B 1 264 ? -9.355 48.790 49.040 1.00 22.60 263 LEU B C 1
ATOM 9441 O O . LEU B 1 264 ? -10.315 49.532 49.206 1.00 27.64 263 LEU B O 1
ATOM 9446 N N . GLU B 1 265 ? -9.207 47.656 49.718 1.00 19.93 264 GLU B N 1
ATOM 9447 C CA . GLU B 1 265 ? -10.138 47.296 50.794 1.00 24.53 264 GLU B CA 1
ATOM 9448 C C . GLU B 1 265 ? -10.057 48.250 51.994 1.00 24.96 264 GLU B C 1
ATOM 9449 O O . GLU B 1 265 ? -11.045 48.450 52.712 1.00 24.37 264 GLU B O 1
ATOM 9455 N N . TYR B 1 266 ? -8.880 48.832 52.210 1.00 23.59 265 TYR B N 1
ATOM 9456 C CA . TYR B 1 266 ? -8.667 49.771 53.315 1.00 21.70 265 TYR B CA 1
ATOM 9457 C C . TYR B 1 266 ? -7.952 51.020 52.809 1.00 22.15 265 TYR B C 1
ATOM 9458 O O . TYR B 1 266 ? -6.823 51.320 53.207 1.00 18.51 265 TYR B O 1
ATOM 9467 N N . ARG B 1 267 ? -8.630 51.744 51.926 1.00 18.98 266 ARG B N 1
ATOM 9468 C CA . ARG B 1 267 ? -8.019 52.826 51.160 1.00 23.32 266 ARG B CA 1
ATOM 9469 C C . ARG B 1 267 ? -7.561 53.986 52.028 1.00 20.87 266 ARG B C 1
ATOM 9470 O O . ARG B 1 267 ? -6.727 54.786 51.614 1.00 25.51 266 ARG B O 1
ATOM 9478 N N . ASP B 1 268 ? -8.118 54.081 53.229 1.00 20.61 267 ASP B N 1
ATOM 9479 C CA . ASP B 1 268 ? -7.825 55.202 54.117 1.00 22.98 267 ASP B CA 1
ATOM 9480 C C . ASP B 1 268 ? -6.757 54.860 55.166 1.00 26.67 267 ASP B C 1
ATOM 9481 O O . ASP B 1 268 ? -6.329 55.725 55.938 1.00 29.77 267 ASP B O 1
ATOM 9486 N N . TYR B 1 269 ? -6.330 53.603 55.210 1.00 23.39 268 TYR B N 1
ATOM 9487 C CA . TYR B 1 269 ? -5.318 53.218 56.193 1.00 23.49 268 TYR B CA 1
ATOM 9488 C C . TYR B 1 269 ? -3.919 53.372 55.600 1.00 23.43 268 TYR B C 1
ATOM 9489 O O . TYR B 1 269 ? -3.567 52.687 54.643 1.00 16.46 268 TYR B O 1
ATOM 9498 N N . PRO B 1 270 ? -3.118 54.284 56.170 1.00 21.87 269 PRO B N 1
ATOM 9499 C CA . PRO B 1 270 ? -1.841 54.660 55.548 1.00 22.04 269 PRO B CA 1
ATOM 9500 C C . PRO B 1 270 ? -0.687 53.669 55.751 1.00 18.16 269 PRO B C 1
ATOM 9501 O O . PRO B 1 270 ? 0.258 53.678 54.968 1.00 23.73 269 PRO B O 1
ATOM 9505 N N . HIS B 1 271 ? -0.751 52.838 56.784 1.00 21.46 270 HIS B N 1
ATOM 9506 C CA . HIS B 1 271 ? 0.426 52.071 57.196 1.00 16.73 270 HIS B CA 1
ATOM 9507 C C . HIS B 1 271 ? 0.485 50.671 56.594 1.00 13.58 270 HIS B C 1
ATOM 9508 O O . HIS B 1 271 ? 0.506 49.678 57.319 1.00 13.50 270 HIS B O 1
ATOM 9515 N N . LEU B 1 272 ? 0.522 50.608 55.264 1.00 15.94 271 LEU B N 1
ATOM 9516 C CA . LEU B 1 272 ? 0.642 49.352 54.537 1.00 17.67 271 LEU B CA 1
ATOM 9517 C C . LEU B 1 272 ? 1.734 49.529 53.501 1.00 19.13 271 LEU B C 1
ATOM 9518 O O . LEU B 1 272 ? 1.640 50.417 52.650 1.00 19.07 271 LEU B O 1
ATOM 9523 N N . GLY B 1 273 ? 2.762 48.685 53.557 1.00 19.07 272 GLY B N 1
ATOM 9524 C CA . GLY B 1 273 ? 3.872 48.804 52.628 1.00 13.07 272 GLY B CA 1
ATOM 9525 C C . GLY B 1 273 ? 4.053 47.602 51.729 1.00 15.99 272 GLY B C 1
ATOM 9526 O O . GLY B 1 273 ? 3.527 46.522 51.997 1.00 12.67 272 GLY B O 1
ATOM 9527 N N . ILE B 1 274 ? 4.801 47.801 50.647 1.00 17.80 273 ILE B N 1
ATOM 9528 C CA . ILE B 1 274 ? 5.176 46.720 49.748 1.00 15.77 273 ILE B CA 1
ATOM 9529 C C . ILE B 1 274 ? 6.677 46.838 49.463 1.00 16.70 273 ILE B C 1
ATOM 9530 O O . ILE B 1 274 ? 7.220 47.940 49.394 1.00 16.44 273 ILE B O 1
ATOM 9535 N N . VAL B 1 275 ? 7.356 45.703 49.356 1.00 12.90 274 VAL B N 1
ATOM 9536 C CA . VAL B 1 275 ? 8.746 45.698 48.939 1.00 12.53 274 VAL B CA 1
ATOM 9537 C C . VAL B 1 275 ? 8.831 45.671 47.407 1.00 11.50 274 VAL B C 1
ATOM 9538 O O . VAL B 1 275 ? 8.119 44.902 46.766 1.00 15.54 274 VAL B O 1
ATOM 9542 N N . LEU B 1 276 ? 9.690 46.514 46.832 1.00 14.42 275 LEU B N 1
ATOM 9543 C CA . LEU B 1 276 ? 10.003 46.453 45.403 1.00 16.65 275 LEU B CA 1
ATOM 9544 C C . LEU B 1 276 ? 11.512 46.283 45.246 1.00 15.48 275 LEU B C 1
ATOM 9545 O O . LEU B 1 276 ? 12.283 46.901 45.980 1.00 15.92 275 LEU B O 1
ATOM 9550 N N . GLN B 1 277 ? 11.925 45.438 44.303 1.00 15.33 276 GLN B N 1
ATOM 9551 C CA . GLN B 1 277 ? 13.335 45.072 44.143 1.00 14.82 276 GLN B CA 1
ATOM 9552 C C . GLN B 1 277 ? 14.001 45.756 42.956 1.00 15.15 276 GLN B C 1
ATOM 9553 O O . GLN B 1 277 ? 13.672 45.472 41.803 1.00 15.11 276 GLN B O 1
ATOM 9559 N N . ALA B 1 278 ? 14.947 46.643 43.242 1.00 12.14 277 ALA B N 1
ATOM 9560 C CA . ALA B 1 278 ? 15.657 47.387 42.206 1.00 19.71 277 ALA B CA 1
ATOM 9561 C C . ALA B 1 278 ? 16.527 46.505 41.310 1.00 18.96 277 ALA B C 1
ATOM 9562 O O . ALA B 1 278 ? 16.946 46.938 40.234 1.00 14.04 277 ALA B O 1
ATOM 9564 N N . TYR B 1 279 ? 16.810 45.273 41.728 1.00 15.81 278 TYR B N 1
ATOM 9565 C CA . TYR B 1 279 ? 17.615 44.419 40.854 1.00 16.55 278 TYR B CA 1
ATOM 9566 C C . TYR B 1 279 ? 16.804 43.827 39.689 1.00 14.68 278 TYR B C 1
ATOM 9567 O O . TYR B 1 279 ? 17.371 43.208 38.798 1.00 14.90 278 TYR B O 1
ATOM 9576 N N . LEU B 1 280 ? 15.487 44.037 39.691 1.00 13.66 279 LEU B N 1
ATOM 9577 C CA . LEU B 1 280 ? 14.646 43.527 38.597 1.00 16.24 279 LEU B CA 1
ATOM 9578 C C . LEU B 1 280 ? 14.571 44.528 37.455 1.00 15.57 279 LEU B C 1
ATOM 9579 O O . LEU B 1 280 ? 14.298 45.715 37.663 1.00 12.19 279 LEU B O 1
ATOM 9584 N N . LYS B 1 281 ? 14.800 44.050 36.237 1.00 17.32 280 LYS B N 1
ATOM 9585 C CA . LYS B 1 281 ? 14.626 44.909 35.068 1.00 18.57 280 LYS B CA 1
ATOM 9586 C C . LYS B 1 281 ? 13.204 45.471 35.012 1.00 16.07 280 LYS B C 1
ATOM 9587 O O . LYS B 1 281 ? 12.998 46.607 34.585 1.00 19.34 280 LYS B O 1
ATOM 9593 N N . ASP B 1 282 ? 12.235 44.684 35.473 1.00 16.40 281 ASP B N 1
ATOM 9594 C CA . ASP B 1 282 ? 10.839 45.124 35.524 1.00 18.95 281 ASP B CA 1
ATOM 9595 C C . ASP B 1 282 ? 10.602 46.301 36.472 1.00 19.97 281 ASP B C 1
ATOM 9596 O O . ASP B 1 282 ? 9.563 46.955 36.391 1.00 16.34 281 ASP B O 1
ATOM 9601 N N . ASN B 1 283 ? 11.517 46.553 37.404 1.00 21.32 282 ASN B N 1
ATOM 9602 C CA . ASN B 1 283 ? 11.166 47.485 38.475 1.00 16.34 282 ASN B CA 1
ATOM 9603 C C . ASN B 1 283 ? 10.900 48.933 38.069 1.00 15.23 282 ASN B C 1
ATOM 9604 O O . ASN B 1 283 ? 10.081 49.601 38.698 1.00 17.50 282 ASN B O 1
ATOM 9609 N N . ASP B 1 284 ? 11.585 49.430 37.041 1.00 14.02 283 ASP B N 1
ATOM 9610 C CA . ASP B 1 284 ? 11.290 50.781 36.574 1.00 17.85 283 ASP B CA 1
ATOM 9611 C C . ASP B 1 284 ? 9.805 50.883 36.207 1.00 20.58 283 ASP B C 1
ATOM 9612 O O . ASP B 1 284 ? 9.100 51.794 36.665 1.00 20.07 283 ASP B O 1
ATOM 9617 N N . LYS B 1 285 ? 9.330 49.926 35.417 1.00 17.34 284 LYS B N 1
ATOM 9618 C CA . LYS B 1 285 ? 7.921 49.907 35.009 1.00 21.73 284 LYS B CA 1
ATOM 9619 C C . LYS B 1 285 ? 6.988 49.629 36.184 1.00 15.13 284 LYS B C 1
ATOM 9620 O O . LYS B 1 285 ? 5.957 50.281 36.327 1.00 17.28 284 LYS B O 1
ATOM 9626 N N . ASP B 1 286 ? 7.355 48.662 37.025 1.00 15.07 285 ASP B N 1
ATOM 9627 C CA . ASP B 1 286 ? 6.520 48.303 38.167 1.00 16.25 285 ASP B CA 1
ATOM 9628 C C . ASP B 1 286 ? 6.330 49.473 39.127 1.00 17.23 285 ASP B C 1
ATOM 9629 O O . ASP B 1 286 ? 5.221 49.700 39.611 1.00 21.58 285 ASP B O 1
ATOM 9634 N N . LEU B 1 287 ? 7.403 50.214 39.402 1.00 15.78 286 LEU B N 1
ATOM 9635 C CA . LEU B 1 287 ? 7.301 51.372 40.296 1.00 18.07 286 LEU B CA 1
ATOM 9636 C C . LEU B 1 287 ? 6.430 52.455 39.672 1.00 20.04 286 LEU B C 1
ATOM 9637 O O . LEU B 1 287 ? 5.544 53.020 40.322 1.00 18.40 286 LEU B O 1
ATOM 9642 N N . ASP B 1 288 ? 6.692 52.739 38.403 1.00 19.51 287 ASP B N 1
ATOM 9643 C CA . ASP B 1 288 ? 5.902 53.707 37.660 1.00 25.50 287 ASP B CA 1
ATOM 9644 C C . ASP B 1 288 ? 4.420 53.322 37.645 1.00 21.03 287 ASP B C 1
ATOM 9645 O O . ASP B 1 288 ? 3.557 54.167 37.880 1.00 23.93 287 ASP B O 1
ATOM 9650 N N . ASP B 1 289 ? 4.134 52.050 37.370 1.00 23.45 288 ASP B N 1
ATOM 9651 C CA . ASP B 1 289 ? 2.748 51.557 37.330 1.00 24.30 288 ASP B CA 1
ATOM 9652 C C . ASP B 1 289 ? 2.065 51.715 38.690 1.00 20.12 288 ASP B C 1
ATOM 9653 O O . ASP B 1 289 ? 0.925 52.160 38.780 1.00 16.68 288 ASP B O 1
ATOM 9658 N N . LEU B 1 290 ? 2.774 51.350 39.750 1.00 18.84 289 LEU B N 1
ATOM 9659 C CA . LEU B 1 290 ? 2.218 51.416 41.093 1.00 16.90 289 LEU B CA 1
ATOM 9660 C C . LEU B 1 290 ? 1.924 52.855 41.531 1.00 17.09 289 LEU B C 1
ATOM 9661 O O . LEU B 1 290 ? 0.895 53.123 42.153 1.00 19.51 289 LEU B O 1
ATOM 9666 N N . LEU B 1 291 ? 2.823 53.783 41.208 1.00 17.65 290 LEU B N 1
ATOM 9667 C CA . LEU B 1 291 ? 2.590 55.184 41.543 1.00 18.75 290 LEU B CA 1
ATOM 9668 C C . LEU B 1 291 ? 1.398 55.723 40.750 1.00 21.97 290 LEU B C 1
ATOM 9669 O O . LEU B 1 291 ? 0.554 56.435 41.296 1.00 23.32 290 LEU B O 1
ATOM 9674 N N . ALA B 1 292 ? 1.337 55.381 39.464 1.00 21.11 291 ALA B N 1
ATOM 9675 C CA . ALA B 1 292 ? 0.243 55.846 38.611 1.00 21.17 291 ALA B CA 1
ATOM 9676 C C . ALA B 1 292 ? -1.069 55.270 39.126 1.00 25.03 291 ALA B C 1
ATOM 9677 O O . ALA B 1 292 ? -2.091 55.957 39.155 1.00 24.79 291 ALA B O 1
ATOM 9679 N N . TRP B 1 293 ? -1.018 54.007 39.549 1.00 20.36 292 TRP B N 1
ATOM 9680 C CA . TRP B 1 293 ? -2.168 53.321 40.136 1.00 19.28 292 TRP B CA 1
ATOM 9681 C C . TRP B 1 293 ? -2.642 54.018 41.412 1.00 21.59 292 TRP B C 1
ATOM 9682 O O . TRP B 1 293 ? -3.844 54.202 41.620 1.00 21.08 292 TRP B O 1
ATOM 9693 N N . ALA B 1 294 ? -1.699 54.406 42.268 1.00 18.31 293 ALA B N 1
ATOM 9694 C CA . ALA B 1 294 ? -2.048 55.059 43.522 1.00 18.40 293 ALA B CA 1
ATOM 9695 C C . ALA B 1 294 ? -2.711 56.408 43.252 1.00 22.79 293 ALA B C 1
ATOM 9696 O O . ALA B 1 294 ? -3.705 56.770 43.898 1.00 18.91 293 ALA B O 1
ATOM 9698 N N . LYS B 1 295 ? -2.154 57.146 42.294 1.00 24.02 294 LYS B N 1
ATOM 9699 C CA . LYS B 1 295 ? -2.726 58.424 41.877 1.00 29.77 294 LYS B CA 1
ATOM 9700 C C . LYS B 1 295 ? -4.143 58.255 41.351 1.00 25.49 294 LYS B C 1
ATOM 9701 O O . LYS B 1 295 ? -5.039 59.000 41.733 1.00 27.64 294 LYS B O 1
ATOM 9705 N N . GLU B 1 296 ? -4.335 57.275 40.474 1.00 27.72 295 GLU B N 1
ATOM 9706 C CA . GLU B 1 296 ? -5.639 57.041 39.854 1.00 31.31 295 GLU B CA 1
ATOM 9707 C C . GLU B 1 296 ? -6.692 56.701 40.901 1.00 33.49 295 GLU B C 1
ATOM 9708 O O . GLU B 1 296 ? -7.842 57.122 40.794 1.00 30.73 295 GLU B O 1
ATOM 9710 N N . HIS B 1 297 ? -6.286 55.955 41.923 1.00 25.07 296 HIS B N 1
ATOM 9711 C CA . HIS B 1 297 ? -7.219 55.492 42.945 1.00 25.69 296 HIS B CA 1
ATOM 9712 C C . HIS B 1 297 ? -7.301 56.445 44.127 1.00 25.10 296 HIS B C 1
ATOM 9713 O O . HIS B 1 297 ? -8.118 56.259 45.028 1.00 25.83 296 HIS B O 1
ATOM 9720 N N . LYS B 1 298 ? -6.461 57.476 44.091 1.00 25.96 297 LYS B N 1
ATOM 9721 C CA . LYS B 1 298 ? -6.404 58.492 45.131 1.00 28.21 297 LYS B CA 1
ATOM 9722 C C . LYS B 1 298 ? -6.099 57.888 46.494 1.00 25.86 297 LYS B C 1
ATOM 9723 O O . LYS B 1 298 ? -6.739 58.218 47.486 1.00 28.24 297 LYS B O 1
ATOM 9727 N N . VAL B 1 299 ? -5.114 56.994 46.532 1.00 24.80 298 VAL B N 1
ATOM 9728 C CA . VAL B 1 299 ? -4.646 56.425 47.791 1.00 24.77 298 VAL B CA 1
ATOM 9729 C C . VAL B 1 299 ? -3.163 56.712 47.930 1.00 25.42 298 VAL B C 1
ATOM 9730 O O . VAL B 1 299 ? -2.510 57.116 46.969 1.00 22.70 298 VAL B O 1
ATOM 9734 N N . GLN B 1 300 ? -2.634 56.499 49.129 1.00 23.86 299 GLN B N 1
ATOM 9735 C CA . GLN B 1 300 ? -1.203 56.617 49.360 1.00 23.78 299 GLN B CA 1
ATOM 9736 C C . GLN B 1 300 ? -0.604 55.230 49.526 1.00 23.08 299 GLN B C 1
ATOM 9737 O O . GLN B 1 300 ? -1.310 54.278 49.847 1.00 22.47 299 GLN B O 1
ATOM 9743 N N . ILE B 1 301 ? 0.697 55.108 49.300 1.00 18.32 300 ILE B N 1
ATOM 9744 C CA . ILE B 1 301 ? 1.356 53.819 49.466 1.00 18.98 300 ILE B CA 1
ATOM 9745 C C . ILE B 1 301 ? 2.658 54.000 50.236 1.00 19.00 300 ILE B C 1
ATOM 9746 O O . ILE B 1 301 ? 3.074 55.129 50.503 1.00 19.06 300 ILE B O 1
ATOM 9751 N N . SER B 1 302 ? 3.284 52.885 50.606 1.00 17.60 301 SER B N 1
ATOM 9752 C CA . SER B 1 302 ? 4.621 52.895 51.186 1.00 13.43 301 SER B CA 1
ATOM 9753 C C . SER B 1 302 ? 5.438 51.824 50.483 1.00 20.08 301 SER B C 1
ATOM 9754 O O . SER B 1 302 ? 4.962 50.714 50.263 1.00 18.67 301 SER B O 1
ATOM 9757 N N . VAL B 1 303 ? 6.658 52.168 50.104 1.00 13.17 302 VAL B N 1
ATOM 9758 C CA . VAL B 1 303 ? 7.518 51.216 49.429 1.00 15.44 302 VAL B CA 1
ATOM 9759 C C . VAL B 1 303 ? 8.833 51.062 50.183 1.00 15.42 302 VAL B C 1
ATOM 9760 O O . VAL B 1 303 ? 9.529 52.046 50.424 1.00 16.12 302 VAL B O 1
ATOM 9764 N N . ARG B 1 304 ? 9.161 49.834 50.568 1.00 16.55 303 ARG B N 1
ATOM 9765 C CA . ARG B 1 304 ? 10.508 49.543 51.026 1.00 16.24 303 ARG B CA 1
ATOM 9766 C C . ARG B 1 304 ? 11.295 49.143 49.798 1.00 14.31 303 ARG B C 1
ATOM 9767 O O . ARG B 1 304 ? 11.108 48.051 49.260 1.00 14.21 303 ARG B O 1
ATOM 9775 N N . LEU B 1 305 ? 12.164 50.028 49.334 1.00 14.79 304 LEU B N 1
ATOM 9776 C CA . LEU B 1 305 ? 12.954 49.702 48.157 1.00 15.24 304 LEU B CA 1
ATOM 9777 C C . LEU B 1 305 ? 14.177 48.913 48.608 1.00 13.60 304 LEU B C 1
ATOM 9778 O O . LEU B 1 305 ? 14.892 49.327 49.526 1.00 14.48 304 LEU B O 1
ATOM 9783 N N . VAL B 1 306 ? 14.378 47.757 47.983 1.00 12.29 305 VAL B N 1
ATOM 9784 C CA . VAL B 1 306 ? 15.531 46.915 48.241 1.00 12.39 305 VAL B CA 1
ATOM 9785 C C . VAL B 1 306 ? 16.200 46.648 46.900 1.00 15.90 305 VAL B C 1
ATOM 9786 O O . VAL B 1 306 ? 15.624 46.922 45.847 1.00 14.04 305 VAL B O 1
ATOM 9790 N N . LYS B 1 307 ? 17.410 46.112 46.926 1.00 12.21 306 LYS B N 1
ATOM 9791 C CA . LYS B 1 307 ? 18.008 45.643 45.684 1.00 14.33 306 LYS B CA 1
ATOM 9792 C C . LYS B 1 307 ? 17.423 44.266 45.367 1.00 13.15 306 LYS B C 1
ATOM 9793 O O . LYS B 1 307 ? 16.680 44.119 44.394 1.00 12.55 306 LYS B O 1
ATOM 9799 N N . GLY B 1 308 ? 17.677 43.276 46.218 1.00 11.88 307 GLY B N 1
ATOM 9800 C CA . GLY B 1 308 ? 16.955 42.019 46.111 1.00 11.18 307 GLY B CA 1
ATOM 9801 C C . GLY B 1 308 ? 17.734 40.827 46.612 1.00 14.36 307 GLY B C 1
ATOM 9802 O O . GLY B 1 308 ? 18.958 40.790 46.504 1.00 13.92 307 GLY B O 1
ATOM 9803 N N . ALA B 1 309 ? 17.014 39.829 47.117 1.00 12.44 308 ALA B N 1
ATOM 9804 C CA . ALA B 1 309 ? 17.628 38.781 47.931 1.00 15.12 308 ALA B CA 1
ATOM 9805 C C . ALA B 1 309 ? 17.879 37.471 47.196 1.00 17.12 308 ALA B C 1
ATOM 9806 O O . ALA B 1 309 ? 18.513 36.576 47.742 1.00 14.69 308 ALA B O 1
ATOM 9808 N N . TYR B 1 310 ? 17.391 37.356 45.966 1.00 15.85 309 TYR B N 1
ATOM 9809 C CA . TYR B 1 310 ? 17.400 36.066 45.279 1.00 13.48 309 TYR B CA 1
ATOM 9810 C C . TYR B 1 310 ? 18.210 36.051 43.979 1.00 14.33 309 TYR B C 1
ATOM 9811 O O . TYR B 1 310 ? 17.874 35.283 43.077 1.00 14.51 309 TYR B O 1
ATOM 9820 N N . TRP B 1 311 ? 19.282 36.850 43.897 1.00 14.29 310 TRP B N 1
ATOM 9821 C CA . TRP B 1 311 ? 19.978 37.092 42.614 1.00 14.57 310 TRP B CA 1
ATOM 9822 C C . TRP B 1 311 ? 20.498 35.815 41.942 1.00 17.18 310 TRP B C 1
ATOM 9823 O O . TRP B 1 311 ? 20.208 35.571 40.777 1.00 13.72 310 TRP B O 1
ATOM 9834 N N . ASP B 1 312 ? 21.246 34.996 42.680 1.00 17.70 311 ASP B N 1
ATOM 9835 C CA . ASP B 1 312 ? 21.790 33.767 42.108 1.00 17.01 311 ASP B CA 1
ATOM 9836 C C . ASP B 1 312 ? 20.685 32.815 41.662 1.00 17.93 311 ASP B C 1
ATOM 9837 O O . ASP B 1 312 ? 20.744 32.231 40.570 1.00 16.93 311 ASP B O 1
ATOM 9842 N N . TYR B 1 313 ? 19.672 32.674 42.508 1.00 13.21 312 TYR B N 1
ATOM 9843 C CA . TYR B 1 313 ? 18.507 31.865 42.183 1.00 17.50 312 TYR B CA 1
ATOM 9844 C C . TYR B 1 313 ? 17.827 32.300 40.880 1.00 15.40 312 TYR B C 1
ATOM 9845 O O . TYR B 1 313 ? 17.535 31.468 40.009 1.00 17.89 312 TYR B O 1
ATOM 9854 N N . GLU B 1 314 ? 17.552 33.593 40.737 1.00 13.80 313 GLU B N 1
ATOM 9855 C CA . GLU B 1 314 ? 16.851 34.045 39.528 1.00 16.84 313 GLU B CA 1
ATOM 9856 C C . GLU B 1 314 ? 17.664 33.810 38.257 1.00 17.04 313 GLU B C 1
ATOM 9857 O O . GLU B 1 314 ? 17.108 33.484 37.195 1.00 12.49 313 GLU B O 1
ATOM 9863 N N . THR B 1 315 ? 18.973 33.996 38.358 1.00 13.81 314 THR B N 1
ATOM 9864 C CA . THR B 1 315 ? 19.830 33.861 37.183 1.00 16.83 314 THR B CA 1
ATOM 9865 C C . THR B 1 315 ? 19.879 32.390 36.775 1.00 19.34 314 THR B C 1
ATOM 9866 O O . THR B 1 315 ? 19.738 32.056 35.601 1.00 17.69 314 THR B O 1
ATOM 9870 N N . VAL B 1 316 ? 20.055 31.516 37.761 1.00 14.75 315 VAL B N 1
ATOM 9871 C CA . VAL B 1 316 ? 20.081 30.075 37.511 1.00 14.13 315 VAL B CA 1
ATOM 9872 C C . VAL B 1 316 ? 18.745 29.560 36.962 1.00 15.92 315 VAL B C 1
ATOM 9873 O O . VAL B 1 316 ? 18.712 28.805 35.984 1.00 16.04 315 VAL B O 1
ATOM 9877 N N . LYS B 1 317 ? 17.643 29.961 37.599 1.00 16.11 316 LYS B N 1
ATOM 9878 C CA . LYS B 1 317 ? 16.307 29.493 37.209 1.00 12.70 316 LYS B CA 1
ATOM 9879 C C . LYS B 1 317 ? 15.957 29.888 35.772 1.00 14.32 316 LYS B C 1
ATOM 9880 O O . LYS B 1 317 ? 15.361 29.110 35.015 1.00 19.46 316 LYS B O 1
ATOM 9886 N N . ALA B 1 318 ? 16.311 31.113 35.410 1.00 17.19 317 ALA B N 1
ATOM 9887 C CA . ALA B 1 318 ? 16.027 31.616 34.081 1.00 14.05 317 ALA B CA 1
ATOM 9888 C C . ALA B 1 318 ? 16.903 30.896 33.054 1.00 15.82 317 ALA B C 1
ATOM 9889 O O . ALA B 1 318 ? 16.432 30.512 31.982 1.00 17.85 317 ALA B O 1
ATOM 9891 N N . LYS B 1 319 ? 18.170 30.688 33.387 1.00 14.77 318 LYS B N 1
ATOM 9892 C CA . LYS B 1 319 ? 19.046 29.969 32.469 1.00 16.22 318 LYS B CA 1
ATOM 9893 C C . LYS B 1 319 ? 18.623 28.501 32.309 1.00 19.54 318 LYS B C 1
ATOM 9894 O O . LYS B 1 319 ? 18.789 27.924 31.241 1.00 24.42 318 LYS B O 1
ATOM 9900 N N . GLN B 1 320 ? 18.070 27.900 33.362 1.00 14.70 319 GLN B N 1
ATOM 9901 C CA . GLN B 1 320 ? 17.611 26.518 33.274 1.00 16.12 319 GLN B CA 1
ATOM 9902 C C . GLN B 1 320 ? 16.377 26.365 32.376 1.00 21.98 319 GLN B C 1
ATOM 9903 O O . GLN B 1 320 ? 16.051 25.260 31.945 1.00 20.33 319 GLN B O 1
ATOM 9909 N N . ASN B 1 321 ? 15.705 27.473 32.075 1.00 22.42 320 ASN B N 1
ATOM 9910 C CA . ASN B 1 321 ? 14.430 27.400 31.366 1.00 19.92 320 ASN B CA 1
ATOM 9911 C C . ASN B 1 321 ? 14.364 28.221 30.088 1.00 19.53 320 ASN B C 1
ATOM 9912 O O . ASN B 1 321 ? 13.288 28.378 29.516 1.00 23.01 320 ASN B O 1
ATOM 9917 N N . ASP B 1 322 ? 15.514 28.724 29.639 1.00 15.70 321 ASP B N 1
ATOM 9918 C CA . ASP B 1 322 ? 15.592 29.681 28.527 1.00 21.36 321 ASP B CA 1
ATOM 9919 C C . ASP B 1 322 ? 14.596 30.835 28.663 1.00 25.23 321 ASP B C 1
ATOM 9920 O O . ASP B 1 322 ? 13.931 31.210 27.697 1.00 23.57 321 ASP B O 1
ATOM 9925 N N . TRP B 1 323 ? 14.489 31.375 29.873 1.00 22.28 322 TRP B N 1
ATOM 9926 C CA . TRP B 1 323 ? 13.748 32.607 30.118 1.00 20.12 322 TRP B CA 1
ATOM 9927 C C . TRP B 1 323 ? 14.731 33.781 30.120 1.00 19.54 322 TRP B C 1
ATOM 9928 O O . TRP B 1 323 ? 15.908 33.605 30.430 1.00 21.34 322 TRP B O 1
ATOM 9939 N N . GLU B 1 324 ? 14.264 34.973 29.762 1.00 19.40 323 GLU B N 1
ATOM 9940 C CA . GLU B 1 324 ? 15.093 36.157 29.921 1.00 19.73 323 GLU B CA 1
ATOM 9941 C C . GLU B 1 324 ? 15.393 36.266 31.408 1.00 18.77 323 GLU B C 1
ATOM 9942 O O . GLU B 1 324 ? 14.488 36.115 32.230 1.00 16.92 323 GLU B O 1
ATOM 9948 N N . VAL B 1 325 ? 16.661 36.484 31.747 1.00 19.51 324 VAL B N 1
ATOM 9949 C CA . VAL B 1 325 ? 17.052 36.733 33.134 1.00 21.39 324 VAL B CA 1
ATOM 9950 C C . VAL B 1 325 ? 16.345 37.992 33.638 1.00 20.79 324 VAL B C 1
ATOM 9951 O O . VAL B 1 325 ? 16.471 39.062 33.043 1.00 16.65 324 VAL B O 1
ATOM 9955 N N . PRO B 1 326 ? 15.570 37.867 34.726 1.00 17.69 325 PRO B N 1
ATOM 9956 C CA . PRO B 1 326 ? 14.774 39.037 35.123 1.00 15.44 325 PRO B CA 1
ATOM 9957 C C . PRO B 1 326 ? 15.558 40.046 35.960 1.00 17.87 325 PRO B C 1
ATOM 9958 O O . PRO B 1 326 ? 15.068 41.151 36.198 1.00 19.02 325 PRO B O 1
ATOM 9962 N N . VAL B 1 327 ? 16.751 39.670 36.411 1.00 16.35 326 VAL B N 1
ATOM 9963 C CA . VAL B 1 327 ? 17.601 40.592 37.157 1.00 12.75 326 VAL B CA 1
ATOM 9964 C C . VAL B 1 327 ? 18.682 41.211 36.282 1.00 17.07 326 VAL B C 1
ATOM 9965 O O . VAL B 1 327 ? 19.130 40.591 35.315 1.00 14.93 326 VAL B O 1
ATOM 9969 N N . TRP B 1 328 ? 19.098 42.435 36.617 1.00 14.88 327 TRP B N 1
ATOM 9970 C CA . TRP B 1 328 ? 20.347 42.976 36.084 1.00 15.93 327 TRP B CA 1
ATOM 9971 C C . TRP B 1 328 ? 21.475 42.008 36.444 1.00 16.41 327 TRP B C 1
ATOM 9972 O O . TRP B 1 328 ? 21.394 41.319 37.453 1.00 15.34 327 TRP B O 1
ATOM 9983 N N . THR B 1 329 ? 22.521 41.933 35.622 1.00 18.74 328 THR B N 1
ATOM 9984 C CA . THR B 1 329 ? 23.594 40.984 35.906 1.00 18.43 328 THR B CA 1
ATOM 9985 C C . THR B 1 329 ? 24.956 41.645 36.066 1.00 20.12 328 THR B C 1
ATOM 9986 O O . THR B 1 329 ? 25.970 40.972 36.271 1.00 17.12 328 THR B O 1
ATOM 9990 N N . ILE B 1 330 ? 24.973 42.969 35.973 1.00 13.23 329 ILE B N 1
ATOM 9991 C CA . ILE B 1 330 ? 26.127 43.738 36.395 1.00 15.84 329 ILE B CA 1
ATOM 9992 C C . ILE B 1 330 ? 25.697 44.423 37.684 1.00 19.78 329 ILE B C 1
ATOM 9993 O O . ILE B 1 330 ? 24.659 45.085 37.711 1.00 19.67 329 ILE B O 1
ATOM 9998 N N . LYS B 1 331 ? 26.475 44.256 38.748 1.00 17.39 330 LYS B N 1
ATOM 9999 C CA . LYS B 1 331 ? 26.017 44.679 40.081 1.00 15.23 330 LYS B CA 1
ATOM 10000 C C . LYS B 1 331 ? 25.727 46.175 40.135 1.00 15.28 330 LYS B C 1
ATOM 10001 O O . LYS B 1 331 ? 24.748 46.602 40.749 1.00 15.87 330 LYS B O 1
ATOM 10007 N N . ALA B 1 332 ? 26.560 46.972 39.475 1.00 15.71 331 ALA B N 1
ATOM 10008 C CA . ALA B 1 332 ? 26.359 48.416 39.468 1.00 17.11 331 ALA B CA 1
ATOM 10009 C C . ALA B 1 332 ? 25.026 48.823 38.832 1.00 14.78 331 ALA B C 1
ATOM 10010 O O . ALA B 1 332 ? 24.497 49.890 39.133 1.00 15.00 331 ALA B O 1
ATOM 10012 N N . GLU B 1 333 ? 24.489 47.975 37.956 1.00 16.05 332 GLU B N 1
ATOM 10013 C CA . GLU B 1 333 ? 23.167 48.226 37.364 1.00 15.01 332 GLU B CA 1
ATOM 10014 C C . GLU B 1 333 ? 22.072 48.233 38.433 1.00 13.96 332 GLU B C 1
ATOM 10015 O O . GLU B 1 333 ? 21.123 49.017 38.367 1.00 16.12 332 GLU B O 1
ATOM 10021 N N . SER B 1 334 ? 22.193 47.344 39.410 1.00 18.52 333 SER B N 1
ATOM 10022 C CA . SER B 1 334 ? 21.239 47.322 40.512 1.00 18.28 333 SER B CA 1
ATOM 10023 C C . SER B 1 334 ? 21.397 48.558 41.392 1.00 17.57 333 SER B C 1
ATOM 10024 O O . SER B 1 334 ? 20.400 49.121 41.844 1.00 17.24 333 SER B O 1
ATOM 10027 N N . ASP B 1 335 ? 22.644 48.975 41.629 1.00 14.09 334 ASP B N 1
ATOM 10028 C CA . ASP B 1 335 ? 22.905 50.195 42.395 1.00 16.93 334 ASP B CA 1
ATOM 10029 C C . ASP B 1 335 ? 22.362 51.428 41.670 1.00 18.77 334 ASP B C 1
ATOM 10030 O O . ASP B 1 335 ? 21.756 52.310 42.284 1.00 16.86 334 ASP B O 1
ATOM 10035 N N . ALA B 1 336 ? 22.608 51.496 40.365 1.00 17.03 335 ALA B N 1
ATOM 10036 C CA . ALA B 1 336 ? 22.120 52.606 39.561 1.00 15.99 335 ALA B CA 1
ATOM 10037 C C . ALA B 1 336 ? 20.598 52.602 39.523 1.00 15.03 335 ALA B C 1
ATOM 10038 O O . ALA B 1 336 ? 19.971 53.650 39.617 1.00 17.20 335 ALA B O 1
ATOM 10040 N N . ALA B 1 337 ? 20.005 51.421 39.390 1.00 14.53 336 ALA B N 1
ATOM 10041 C CA . ALA B 1 337 ? 18.555 51.318 39.417 1.00 18.96 336 ALA B CA 1
ATOM 10042 C C . ALA B 1 337 ? 18.019 51.784 40.772 1.00 19.73 336 ALA B C 1
ATOM 10043 O O . ALA B 1 337 ? 17.039 52.523 40.835 1.00 14.31 336 ALA B O 1
ATOM 10045 N N . TYR B 1 338 ? 18.678 51.381 41.855 1.00 16.33 337 TYR B N 1
ATOM 10046 C CA . TYR B 1 338 ? 18.219 51.790 43.180 1.00 15.93 337 TYR B CA 1
ATOM 10047 C C . TYR B 1 338 ? 18.189 53.306 43.306 1.00 20.08 337 TYR B C 1
ATOM 10048 O O . TYR B 1 338 ? 17.193 53.871 43.771 1.00 17.68 337 TYR B O 1
ATOM 10057 N N . GLU B 1 339 ? 19.273 53.966 42.899 1.00 14.99 338 GLU B N 1
ATOM 10058 C CA . GLU B 1 339 ? 19.359 55.415 43.072 1.00 21.17 338 GLU B CA 1
ATOM 10059 C C . GLU B 1 339 ? 18.322 56.138 42.222 1.00 20.08 338 GLU B C 1
ATOM 10060 O O . GLU B 1 339 ? 17.727 57.124 42.656 1.00 16.62 338 GLU B O 1
ATOM 10066 N N . ARG B 1 340 ? 18.117 55.633 41.009 1.00 21.87 339 ARG B N 1
ATOM 10067 C CA . ARG B 1 340 ? 17.133 56.171 40.084 1.00 21.97 339 ARG B CA 1
ATOM 10068 C C . ARG B 1 340 ? 15.719 56.000 40.639 1.00 21.71 339 ARG B C 1
ATOM 10069 O O . ARG B 1 340 ? 14.904 56.923 40.608 1.00 15.65 339 ARG B O 1
ATOM 10077 N N . GLN B 1 341 ? 15.435 54.810 41.147 1.00 15.62 340 GLN B N 1
ATOM 10078 C CA . GLN B 1 341 ? 14.105 54.509 41.662 1.00 17.41 340 GLN B CA 1
ATOM 10079 C C . GLN B 1 341 ? 13.826 55.192 43.006 1.00 20.72 340 GLN B C 1
ATOM 10080 O O . GLN B 1 341 ? 12.698 55.599 43.277 1.00 20.50 340 GLN B O 1
ATOM 10086 N N . ALA B 1 342 ? 14.857 55.341 43.836 1.00 16.81 341 ALA B N 1
ATOM 10087 C CA . ALA B 1 342 ? 14.707 56.104 45.071 1.00 17.90 341 ALA B CA 1
ATOM 10088 C C . ALA B 1 342 ? 14.392 57.573 44.783 1.00 18.51 341 ALA B C 1
ATOM 10089 O O . ALA B 1 342 ? 13.548 58.173 45.455 1.00 18.10 341 ALA B O 1
ATOM 10091 N N . ARG B 1 343 ? 15.058 58.153 43.784 1.00 16.67 342 ARG B N 1
ATOM 10092 C CA . ARG B 1 343 ? 14.763 59.530 43.396 1.00 21.17 342 ARG B CA 1
ATOM 10093 C C . ARG B 1 343 ? 13.302 59.678 42.961 1.00 23.80 342 ARG B C 1
ATOM 10094 O O . ARG B 1 343 ? 12.627 60.639 43.339 1.00 22.16 342 ARG B O 1
ATOM 10102 N N . LYS B 1 344 ? 12.825 58.720 42.171 1.00 21.40 343 LYS B N 1
ATOM 10103 C CA . LYS B 1 344 ? 11.431 58.692 41.724 1.00 22.42 343 LYS B CA 1
ATOM 10104 C C . LYS B 1 344 ? 10.467 58.623 42.912 1.00 16.94 343 LYS B C 1
ATOM 10105 O O . LYS B 1 344 ? 9.445 59.311 42.947 1.00 16.27 343 LYS B O 1
ATOM 10111 N N . ILE B 1 345 ? 10.787 57.785 43.887 1.00 15.34 344 ILE B N 1
ATOM 10112 C CA . ILE B 1 345 ? 9.940 57.688 45.080 1.00 15.17 344 ILE B CA 1
ATOM 10113 C C . ILE B 1 345 ? 9.926 58.999 45.871 1.00 21.20 344 ILE B C 1
ATOM 10114 O O . ILE B 1 345 ? 8.855 59.504 46.238 1.00 19.47 344 ILE B O 1
ATOM 10119 N N . LEU B 1 346 ? 11.111 59.556 46.122 1.00 19.64 345 LEU B N 1
ATOM 10120 C CA . LEU B 1 346 ? 11.222 60.781 46.915 1.00 17.62 345 LEU B CA 1
ATOM 10121 C C . LEU B 1 346 ? 10.510 61.949 46.232 1.00 21.64 345 LEU B C 1
ATOM 10122 O O . LEU B 1 346 ? 9.871 62.770 46.893 1.00 19.34 345 LEU B O 1
ATOM 10127 N N . GLU B 1 347 ? 10.627 62.020 44.910 1.00 19.24 346 GLU B N 1
ATOM 10128 C CA . GLU B 1 347 ? 9.935 63.052 44.145 1.00 21.81 346 GLU B CA 1
ATOM 10129 C C . GLU B 1 347 ? 8.433 62.930 44.363 1.00 22.24 346 GLU B C 1
ATOM 10130 O O . GLU B 1 347 ? 7.708 63.925 44.369 1.00 27.55 346 GLU B O 1
ATOM 10136 N N . ASN B 1 348 ? 7.979 61.697 44.559 1.00 19.58 347 ASN B N 1
ATOM 10137 C CA . ASN B 1 348 ? 6.566 61.424 44.784 1.00 21.36 347 ASN B CA 1
ATOM 10138 C C . ASN B 1 348 ? 6.204 61.177 46.250 1.00 20.69 347 ASN B C 1
ATOM 10139 O O . ASN B 1 348 ? 5.311 60.378 46.547 1.00 20.91 347 ASN B O 1
ATOM 10144 N N . HIS B 1 349 ? 6.874 61.878 47.161 1.00 23.32 348 HIS B N 1
ATOM 10145 C CA . HIS B 1 349 ? 6.671 61.652 48.596 1.00 22.64 348 HIS B CA 1
ATOM 10146 C C . HIS B 1 349 ? 5.237 61.932 49.041 1.00 24.20 348 HIS B C 1
ATOM 10147 O O . HIS B 1 349 ? 4.780 61.380 50.047 1.00 20.82 348 HIS B O 1
ATOM 10154 N N . GLN B 1 350 ? 4.534 62.783 48.292 1.00 24.95 349 GLN B N 1
ATOM 10155 C CA . GLN B 1 350 ? 3.131 63.076 48.583 1.00 28.98 349 GLN B CA 1
ATOM 10156 C C . GLN B 1 350 ? 2.317 61.789 48.628 1.00 26.94 349 GLN B C 1
ATOM 10157 O O . GLN B 1 350 ? 1.526 61.576 49.545 1.00 31.83 349 GLN B O 1
ATOM 10159 N N . ILE B 1 351 ? 2.540 60.915 47.657 1.00 24.20 350 ILE B N 1
ATOM 10160 C CA . ILE B 1 351 ? 1.764 59.686 47.573 1.00 27.29 350 ILE B CA 1
ATOM 10161 C C . ILE B 1 351 ? 2.516 58.455 48.079 1.00 22.45 350 ILE B C 1
ATOM 10162 O O . ILE B 1 351 ? 1.895 57.443 48.392 1.00 23.47 350 ILE B O 1
ATOM 10167 N N . CYS B 1 352 ? 3.840 58.546 48.175 1.00 19.92 351 CYS B N 1
ATOM 10168 C CA . CYS B 1 352 ? 4.659 57.371 48.470 1.00 18.50 351 CYS B CA 1
ATOM 10169 C C . CYS B 1 352 ? 5.665 57.567 49.611 1.00 16.73 351 CYS B C 1
ATOM 10170 O O . CYS B 1 352 ? 6.664 58.276 49.470 1.00 18.88 351 CYS B O 1
ATOM 10173 N N . HIS B 1 353 ? 5.376 56.929 50.740 1.00 16.06 352 HIS B N 1
ATOM 10174 C CA . HIS B 1 353 ? 6.304 56.829 51.859 1.00 14.56 352 HIS B CA 1
ATOM 10175 C C . HIS B 1 353 ? 7.456 55.883 51.483 1.00 18.54 352 HIS B C 1
ATOM 10176 O O . HIS B 1 353 ? 7.250 54.896 50.775 1.00 15.31 352 HIS B O 1
ATOM 10183 N N . PHE B 1 354 ? 8.663 56.194 51.951 1.00 16.40 353 PHE B N 1
ATOM 10184 C CA . PHE B 1 354 ? 9.870 55.501 51.502 1.00 16.19 353 PHE B CA 1
ATOM 10185 C C . PHE B 1 354 ? 10.655 54.875 52.652 1.00 14.74 353 PHE B C 1
ATOM 10186 O O . PHE B 1 354 ? 11.040 55.562 53.592 1.00 18.06 353 PHE B O 1
ATOM 10194 N N . ALA B 1 355 ? 10.897 53.570 52.573 1.00 14.30 354 ALA B N 1
ATOM 10195 C CA . ALA B 1 355 ? 11.896 52.941 53.435 1.00 14.64 354 ALA B CA 1
ATOM 10196 C C . ALA B 1 355 ? 13.129 52.580 52.605 1.00 18.22 354 ALA B C 1
ATOM 10197 O O . ALA B 1 355 ? 13.055 51.727 51.712 1.00 16.80 354 ALA B O 1
ATOM 10199 N N . CYS B 1 356 ? 14.246 53.250 52.884 1.00 13.84 355 CYS B N 1
ATOM 10200 C CA . CYS B 1 356 ? 15.532 52.923 52.259 1.00 19.83 355 CYS B CA 1
ATOM 10201 C C . CYS B 1 356 ? 16.181 51.721 52.945 1.00 19.92 355 CYS B C 1
ATOM 10202 O O . CYS B 1 356 ? 16.754 51.852 54.019 1.00 20.89 355 CYS B O 1
ATOM 10205 N N . ALA B 1 357 ? 16.090 50.553 52.317 1.00 19.54 356 ALA B N 1
ATOM 10206 C CA . ALA B 1 357 ? 16.611 49.323 52.904 1.00 14.70 356 ALA B CA 1
ATOM 10207 C C . ALA B 1 357 ? 17.914 48.888 52.227 1.00 18.31 356 ALA B C 1
ATOM 10208 O O . ALA B 1 357 ? 17.893 48.186 51.213 1.00 19.18 356 ALA B O 1
ATOM 10210 N N . SER B 1 358 ? 19.041 49.285 52.805 1.00 16.35 357 SER B N 1
ATOM 10211 C CA . SER B 1 358 ? 20.344 49.037 52.193 1.00 16.24 357 SER B CA 1
ATOM 10212 C C . SER B 1 358 ? 21.459 49.208 53.221 1.00 14.59 357 SER B C 1
ATOM 10213 O O . SER B 1 358 ? 21.349 50.046 54.113 1.00 17.41 357 SER B O 1
ATOM 10216 N N . HIS B 1 359 ? 22.527 48.422 53.080 1.00 15.29 358 HIS B N 1
ATOM 10217 C CA . HIS B 1 359 ? 23.704 48.527 53.952 1.00 14.22 358 HIS B CA 1
ATOM 10218 C C . HIS B 1 359 ? 24.843 49.248 53.238 1.00 18.17 358 HIS B C 1
ATOM 10219 O O . HIS B 1 359 ? 25.944 49.409 53.786 1.00 15.03 358 HIS B O 1
ATOM 10226 N N . ASN B 1 360 ? 24.564 49.678 52.008 1.00 15.25 359 ASN B N 1
ATOM 10227 C CA . ASN B 1 360 ? 25.549 50.341 51.155 1.00 15.07 359 ASN B CA 1
ATOM 10228 C C . ASN B 1 360 ? 25.630 51.842 51.466 1.00 15.54 359 ASN B C 1
ATOM 10229 O O . ASN B 1 360 ? 24.639 52.567 51.349 1.00 16.60 359 ASN B O 1
ATOM 10234 N N . ILE B 1 361 ? 26.818 52.302 51.849 1.00 16.03 360 ILE B N 1
ATOM 10235 C CA . ILE B 1 361 ? 27.012 53.690 52.258 1.00 16.53 360 ILE B CA 1
ATOM 10236 C C . ILE B 1 361 ? 26.797 54.671 51.093 1.00 17.77 360 ILE B C 1
ATOM 10237 O O . ILE B 1 361 ? 26.268 55.770 51.286 1.00 17.58 360 ILE B O 1
ATOM 10242 N N . ARG B 1 362 ? 27.210 54.281 49.892 1.00 17.41 361 ARG B N 1
ATOM 10243 C CA . ARG B 1 362 ? 26.945 55.111 48.715 1.00 18.48 361 ARG B CA 1
ATOM 10244 C C . ARG B 1 362 ? 25.435 55.261 48.501 1.00 16.72 361 ARG B C 1
ATOM 10245 O O . ARG B 1 362 ? 24.929 56.371 48.335 1.00 20.44 361 ARG B O 1
ATOM 10253 N N . THR B 1 363 ? 24.729 54.134 48.497 1.00 16.01 362 THR B N 1
ATOM 10254 C CA . THR B 1 363 ? 23.281 54.124 48.337 1.00 19.66 362 THR B CA 1
ATOM 10255 C C . THR B 1 363 ? 22.579 54.965 49.414 1.00 23.37 362 THR B C 1
ATOM 10256 O O . THR B 1 363 ? 21.698 55.783 49.119 1.00 16.64 362 THR B O 1
ATOM 10260 N N . ILE B 1 364 ? 22.973 54.753 50.665 1.00 21.54 363 ILE B N 1
ATOM 10261 C CA . ILE B 1 364 ? 22.393 55.482 51.778 1.00 15.89 363 ILE B CA 1
ATOM 10262 C C . ILE B 1 364 ? 22.683 56.970 51.628 1.00 18.41 363 ILE B C 1
ATOM 10263 O O . ILE B 1 364 ? 21.801 57.804 51.824 1.00 18.80 363 ILE B O 1
ATOM 10268 N N . SER B 1 365 ? 23.921 57.294 51.267 1.00 16.87 364 SER B N 1
ATOM 10269 C CA . SER B 1 365 ? 24.315 58.682 51.084 1.00 18.02 364 SER B CA 1
ATOM 10270 C C . SER B 1 365 ? 23.541 59.334 49.938 1.00 18.52 364 SER B C 1
ATOM 10271 O O . SER B 1 365 ? 23.139 60.493 50.043 1.00 17.86 364 SER B O 1
ATOM 10274 N N . ALA B 1 366 ? 23.323 58.583 48.859 1.00 17.22 365 ALA B N 1
ATOM 10275 C CA . ALA B 1 366 ? 22.567 59.105 47.721 1.00 21.72 365 ALA B CA 1
ATOM 10276 C C . ALA B 1 366 ? 21.146 59.461 48.156 1.00 17.98 365 ALA B C 1
ATOM 10277 O O . ALA B 1 366 ? 20.658 60.549 47.865 1.00 21.34 365 ALA B O 1
ATOM 10279 N N . VAL B 1 367 ? 20.494 58.547 48.867 1.00 17.78 366 VAL B N 1
ATOM 10280 C CA . VAL B 1 367 ? 19.147 58.803 49.374 1.00 19.05 366 VAL B CA 1
ATOM 10281 C C . VAL B 1 367 ? 19.089 60.036 50.275 1.00 23.08 366 VAL B C 1
ATOM 10282 O O . VAL B 1 367 ? 18.213 60.893 50.114 1.00 19.77 366 VAL B O 1
ATOM 10286 N N . MET B 1 368 ? 20.022 60.129 51.222 1.00 17.01 367 MET B N 1
ATOM 10287 C CA . MET B 1 368 ? 20.081 61.284 52.108 1.00 20.71 367 MET B CA 1
ATOM 10288 C C . MET B 1 368 ? 20.168 62.602 51.339 1.00 23.09 367 MET B C 1
ATOM 10289 O O . MET B 1 368 ? 19.431 63.547 51.627 1.00 18.20 367 MET B O 1
ATOM 10294 N N . GLU B 1 369 ? 21.069 62.668 50.363 1.00 20.29 368 GLU B N 1
ATOM 10295 C CA . GLU B 1 369 ? 21.291 63.930 49.656 1.00 21.45 368 GLU B CA 1
ATOM 10296 C C . GLU B 1 369 ? 20.171 64.254 48.664 1.00 21.99 368 GLU B C 1
ATOM 10297 O O . GLU B 1 369 ? 19.819 65.414 48.479 1.00 22.84 368 GLU B O 1
ATOM 10303 N N . MET B 1 370 ? 19.619 63.232 48.020 1.00 20.01 369 MET B N 1
ATOM 10304 C CA . MET B 1 370 ? 18.470 63.453 47.144 1.00 22.64 369 MET B CA 1
ATOM 10305 C C . MET B 1 370 ? 17.272 63.976 47.935 1.00 20.62 369 MET B C 1
ATOM 10306 O O . MET B 1 370 ? 16.596 64.902 47.494 1.00 22.90 369 MET B O 1
ATOM 10311 N N . ALA B 1 371 ? 17.037 63.411 49.120 1.00 21.12 370 ALA B N 1
ATOM 10312 C CA . ALA B 1 371 ? 15.923 63.848 49.961 1.00 17.78 370 ALA B CA 1
ATOM 10313 C C . ALA B 1 371 ? 16.137 65.285 50.439 1.00 23.97 370 ALA B C 1
ATOM 10314 O O . ALA B 1 371 ? 15.202 66.085 50.478 1.00 21.04 370 ALA B O 1
ATOM 10316 N N . ARG B 1 372 ? 17.373 65.602 50.808 1.00 24.90 371 ARG B N 1
ATOM 10317 C CA . ARG B 1 372 ? 17.720 66.961 51.212 1.00 21.83 371 ARG B CA 1
ATOM 10318 C C . ARG B 1 372 ? 17.502 67.931 50.052 1.00 27.10 371 ARG B C 1
ATOM 10319 O O . ARG B 1 372 ? 16.928 69.006 50.230 1.00 29.99 371 ARG B O 1
ATOM 10321 N N . GLU B 1 373 ? 17.952 67.542 48.864 1.00 26.87 372 GLU B N 1
ATOM 10322 C CA . GLU B 1 373 ? 17.826 68.400 47.691 1.00 30.84 372 GLU B CA 1
ATOM 10323 C C . GLU B 1 373 ? 16.363 68.613 47.294 1.00 28.14 372 GLU B C 1
ATOM 10324 O O . GLU B 1 373 ? 15.976 69.708 46.907 1.00 31.99 372 GLU B O 1
ATOM 10330 N N . LEU B 1 374 ? 15.554 67.566 47.406 1.00 22.91 373 LEU B N 1
ATOM 10331 C CA . LEU B 1 374 ? 14.126 67.664 47.117 1.00 26.88 373 LEU B CA 1
ATOM 10332 C C . LEU B 1 374 ? 13.317 68.210 48.298 1.00 29.37 373 LEU B C 1
ATOM 10333 O O . LEU B 1 374 ? 12.092 68.323 48.215 1.00 29.46 373 LEU B O 1
ATOM 10338 N N . ASN B 1 375 ? 14.005 68.540 49.390 1.00 26.74 374 ASN B N 1
ATOM 10339 C CA . ASN B 1 375 ? 13.357 68.987 50.623 1.00 24.56 374 ASN B CA 1
ATOM 10340 C C . ASN B 1 375 ? 12.219 68.072 51.096 1.00 22.91 374 ASN B C 1
ATOM 10341 O O . ASN B 1 375 ? 11.173 68.544 51.540 1.00 24.28 374 ASN B O 1
ATOM 10346 N N . VAL B 1 376 ? 12.425 66.765 51.006 1.00 19.08 375 VAL B N 1
ATOM 10347 C CA . VAL B 1 376 ? 11.394 65.816 51.416 1.00 22.42 375 VAL B CA 1
ATOM 10348 C C . VAL B 1 376 ? 11.227 65.867 52.931 1.00 24.23 375 VAL B C 1
ATOM 10349 O O . VAL B 1 376 ? 12.217 65.851 53.667 1.00 26.06 375 VAL B O 1
ATOM 10353 N N . PRO B 1 377 ? 9.974 65.945 53.402 1.00 22.15 376 PRO B N 1
ATOM 10354 C CA . PRO B 1 377 ? 9.722 65.912 54.850 1.00 21.87 376 PRO B CA 1
ATOM 10355 C C . PRO B 1 377 ? 10.209 64.591 55.454 1.00 22.12 376 PRO B C 1
ATOM 10356 O O . PRO B 1 377 ? 10.055 63.543 54.833 1.00 20.28 376 PRO B O 1
ATOM 10360 N N . GLU B 1 378 ? 10.784 64.648 56.653 1.00 18.71 377 GLU B N 1
ATOM 10361 C CA . GLU B 1 378 ? 11.415 63.478 57.254 1.00 21.30 377 GLU B CA 1
ATOM 10362 C C . GLU B 1 378 ? 10.419 62.368 57.584 1.00 20.72 377 GLU B C 1
ATOM 10363 O O . GLU B 1 378 ? 10.791 61.197 57.677 1.00 21.51 377 GLU B O 1
ATOM 10369 N N . ASP B 1 379 ? 9.150 62.730 57.734 1.00 18.83 378 ASP B N 1
ATOM 10370 C CA . ASP B 1 379 ? 8.111 61.726 57.961 1.00 23.07 378 ASP B CA 1
ATOM 10371 C C . ASP B 1 379 ? 7.807 60.890 56.716 1.00 21.03 378 ASP B C 1
ATOM 10372 O O . ASP B 1 379 ? 7.049 59.923 56.793 1.00 20.25 378 ASP B O 1
ATOM 10377 N N . ARG B 1 380 ? 8.400 61.251 55.580 1.00 16.05 379 ARG B N 1
ATOM 10378 C CA . ARG B 1 380 ? 8.190 60.497 54.341 1.00 20.06 379 ARG B CA 1
ATOM 10379 C C . ARG B 1 380 ? 9.329 59.540 53.969 1.00 19.58 379 ARG B C 1
ATOM 10380 O O . ARG B 1 380 ? 9.242 58.860 52.940 1.00 16.41 379 ARG B O 1
ATOM 10388 N N . TYR B 1 381 ? 10.390 59.488 54.776 1.00 16.88 380 TYR B N 1
ATOM 10389 C CA . TYR B 1 381 ? 11.461 58.508 54.539 1.00 17.97 380 TYR B CA 1
ATOM 10390 C C . TYR B 1 381 ? 12.210 58.076 55.794 1.00 18.95 380 TYR B C 1
ATOM 10391 O O . TYR B 1 381 ? 12.498 58.883 56.669 1.00 15.53 380 TYR B O 1
ATOM 10400 N N . GLU B 1 382 ? 12.529 56.789 55.856 1.00 19.84 381 GLU B N 1
ATOM 10401 C CA . GLU B 1 382 ? 13.298 56.239 56.961 1.00 21.48 381 GLU B CA 1
ATOM 10402 C C . GLU B 1 382 ? 14.303 55.251 56.397 1.00 19.99 381 GLU B C 1
ATOM 10403 O O . GLU B 1 382 ? 14.236 54.894 55.217 1.00 20.00 381 GLU B O 1
ATOM 10409 N N . PHE B 1 383 ? 15.219 54.802 57.245 1.00 16.49 382 PHE B N 1
ATOM 10410 C CA . PHE B 1 383 ? 16.254 53.867 56.832 1.00 16.86 382 PHE B CA 1
ATOM 10411 C C . PHE B 1 383 ? 16.123 52.536 57.572 1.00 18.10 382 PHE B C 1
ATOM 10412 O O . PHE B 1 383 ? 15.729 52.486 58.742 1.00 14.11 382 PHE B O 1
ATOM 10420 N N . GLN B 1 384 ? 16.453 51.453 56.880 1.00 14.13 383 GLN B N 1
ATOM 10421 C CA . GLN B 1 384 ? 16.301 50.122 57.442 1.00 14.57 383 GLN B CA 1
ATOM 10422 C C . GLN B 1 384 ? 17.515 49.269 57.126 1.00 17.74 383 GLN B C 1
ATOM 10423 O O . GLN B 1 384 ? 18.098 49.360 56.039 1.00 15.10 383 GLN B O 1
ATOM 10429 N N . VAL B 1 385 ? 17.897 48.436 58.078 1.00 13.36 384 VAL B N 1
ATOM 10430 C CA . VAL B 1 385 ? 18.972 47.479 57.850 1.00 16.77 384 VAL B CA 1
ATOM 10431 C C . VAL B 1 385 ? 18.557 46.180 58.505 1.00 20.82 384 VAL B C 1
ATOM 10432 O O . VAL B 1 385 ? 17.590 46.155 59.280 1.00 16.42 384 VAL B O 1
ATOM 10436 N N . LEU B 1 386 ? 19.280 45.102 58.211 1.00 16.41 385 LEU B N 1
ATOM 10437 C CA . LEU B 1 386 ? 18.974 43.824 58.846 1.00 13.88 385 LEU B CA 1
ATOM 10438 C C . LEU B 1 386 ? 19.636 43.735 60.215 1.00 13.65 385 LEU B C 1
ATOM 10439 O O . LEU B 1 386 ? 20.785 44.131 60.403 1.00 13.23 385 LEU B O 1
ATOM 10444 N N . TYR B 1 387 ? 18.880 43.217 61.173 1.00 16.75 386 TYR B N 1
ATOM 10445 C CA . TYR B 1 387 ? 19.379 42.994 62.521 1.00 14.82 386 TYR B CA 1
ATOM 10446 C C . TYR B 1 387 ? 20.666 42.176 62.491 1.00 13.17 386 TYR B C 1
ATOM 10447 O O . TYR B 1 387 ? 20.769 41.203 61.750 1.00 17.15 386 TYR B O 1
ATOM 10456 N N . GLY B 1 388 ? 21.650 42.597 63.280 1.00 16.21 387 GLY B N 1
ATOM 10457 C CA . GLY B 1 388 ? 22.832 41.793 63.534 1.00 21.24 387 GLY B CA 1
ATOM 10458 C C . GLY B 1 388 ? 23.948 41.867 62.506 1.00 25.97 387 GLY B C 1
ATOM 10459 O O . GLY B 1 388 ? 24.918 41.117 62.593 1.00 28.06 387 GLY B O 1
ATOM 10460 N N . MET B 1 389 ? 23.824 42.752 61.526 1.00 23.68 388 MET B N 1
ATOM 10461 C CA . MET B 1 389 ? 24.899 42.909 60.555 1.00 25.44 388 MET B CA 1
ATOM 10462 C C . MET B 1 389 ? 25.152 44.365 60.205 1.00 19.29 388 MET B C 1
ATOM 10463 O O . MET B 1 389 ? 24.394 45.251 60.614 1.00 18.69 388 MET B O 1
ATOM 10468 N N . ALA B 1 390 ? 26.235 44.602 59.468 1.00 16.16 389 ALA B N 1
ATOM 10469 C CA . ALA B 1 390 ? 26.652 45.949 59.100 1.00 16.34 389 ALA B CA 1
ATOM 10470 C C . ALA B 1 390 ? 26.608 46.903 60.294 1.00 19.02 389 ALA B C 1
ATOM 10471 O O . ALA B 1 390 ? 26.150 48.042 60.170 1.00 17.45 389 ALA B O 1
ATOM 10473 N N . GLU B 1 391 ? 27.075 46.429 61.450 1.00 18.90 390 GLU B N 1
ATOM 10474 C CA . GLU B 1 391 ? 26.975 47.207 62.692 1.00 19.55 390 GLU B CA 1
ATOM 10475 C C . GLU B 1 391 ? 27.424 48.672 62.600 1.00 16.17 390 GLU B C 1
ATOM 10476 O O . GLU B 1 391 ? 26.675 49.556 62.998 1.00 16.20 390 GLU B O 1
ATOM 10482 N N . PRO B 1 392 ? 28.637 48.940 62.071 1.00 16.54 391 PRO B N 1
ATOM 10483 C CA . PRO B 1 392 ? 29.039 50.351 61.969 1.00 17.71 391 PRO B CA 1
ATOM 10484 C C . PRO B 1 392 ? 28.125 51.165 61.057 1.00 18.18 391 PRO B C 1
ATOM 10485 O O . PRO B 1 392 ? 27.986 52.365 61.255 1.00 17.10 391 PRO B O 1
ATOM 10489 N N . VAL B 1 393 ? 27.533 50.525 60.054 1.00 18.44 392 VAL B N 1
ATOM 10490 C CA . VAL B 1 393 ? 26.657 51.249 59.142 1.00 24.06 392 VAL B CA 1
ATOM 10491 C C . VAL B 1 393 ? 25.381 51.640 59.875 1.00 15.97 392 VAL B C 1
ATOM 10492 O O . VAL B 1 393 ? 24.936 52.780 59.803 1.00 16.50 392 VAL B O 1
ATOM 10496 N N . ARG B 1 394 ? 24.821 50.681 60.600 1.00 17.02 393 ARG B N 1
ATOM 10497 C CA . ARG B 1 394 ? 23.654 50.912 61.443 1.00 18.88 393 ARG B CA 1
ATOM 10498 C C . ARG B 1 394 ? 23.913 52.080 62.397 1.00 22.93 393 ARG B C 1
ATOM 10499 O O . ARG B 1 394 ? 23.118 53.020 62.482 1.00 20.81 393 ARG B O 1
ATOM 10507 N N . LYS B 1 395 ? 25.040 52.027 63.102 1.00 19.06 394 LYS B N 1
ATOM 10508 C CA . LYS B 1 395 ? 25.373 53.082 64.055 1.00 20.76 394 LYS B CA 1
ATOM 10509 C C . LYS B 1 395 ? 25.586 54.435 63.374 1.00 20.64 394 LYS B C 1
ATOM 10510 O O . LYS B 1 395 ? 25.219 55.476 63.918 1.00 19.43 394 LYS B O 1
ATOM 10516 N N . GLY B 1 396 ? 26.153 54.422 62.171 1.00 21.61 395 GLY B N 1
ATOM 10517 C CA . GLY B 1 396 ? 26.350 55.658 61.432 1.00 19.73 395 GLY B CA 1
ATOM 10518 C C . GLY B 1 396 ? 25.039 56.295 60.987 1.00 18.53 395 GLY B C 1
ATOM 10519 O O . GLY B 1 396 ? 24.907 57.523 60.938 1.00 19.29 395 GLY B O 1
ATOM 10520 N N . ILE B 1 397 ? 24.065 55.463 60.642 1.00 19.84 396 ILE B N 1
ATOM 10521 C CA . ILE B 1 397 ? 22.759 55.979 60.231 1.00 20.64 396 ILE B CA 1
ATOM 10522 C C . ILE B 1 397 ? 22.070 56.634 61.421 1.00 17.95 396 ILE B C 1
ATOM 10523 O O . ILE B 1 397 ? 21.550 57.751 61.322 1.00 18.18 396 ILE B O 1
ATOM 10528 N N . LEU B 1 398 ? 22.081 55.934 62.551 1.00 17.86 397 LEU B N 1
ATOM 10529 C CA . LEU B 1 398 ? 21.542 56.488 63.790 1.00 18.45 397 LEU B CA 1
ATOM 10530 C C . LEU B 1 398 ? 22.112 57.876 64.052 1.00 21.99 397 LEU B C 1
ATOM 10531 O O . LEU B 1 398 ? 21.366 58.813 64.350 1.00 22.88 397 LEU B O 1
ATOM 10536 N N . LYS B 1 399 ? 23.430 58.011 63.905 1.00 20.05 398 LYS B N 1
ATOM 10537 C CA . LYS B 1 399 ? 24.108 59.276 64.186 1.00 22.90 398 LYS B CA 1
ATOM 10538 C C . LYS B 1 399 ? 23.757 60.394 63.205 1.00 26.38 398 LYS B C 1
ATOM 10539 O O . LYS B 1 399 ? 23.557 61.534 63.614 1.00 26.70 398 LYS B O 1
ATOM 10541 N N . VAL B 1 400 ? 23.677 60.071 61.916 1.00 24.04 399 VAL B N 1
ATOM 10542 C CA . VAL B 1 400 ? 23.501 61.100 60.892 1.00 30.82 399 VAL B CA 1
ATOM 10543 C C . VAL B 1 400 ? 22.034 61.355 60.536 1.00 31.35 399 VAL B C 1
ATOM 10544 O O . VAL B 1 400 ? 21.624 62.501 60.369 1.00 29.27 399 VAL B O 1
ATOM 10548 N N . ALA B 1 401 ? 21.249 60.287 60.428 1.00 27.04 400 ALA B N 1
ATOM 10549 C CA . ALA B 1 401 ? 19.848 60.401 60.016 1.00 27.55 400 ALA B CA 1
ATOM 10550 C C . ALA B 1 401 ? 18.883 60.292 61.198 1.00 28.46 400 ALA B C 1
ATOM 10551 O O . ALA B 1 401 ? 17.831 60.932 61.216 1.00 30.13 400 ALA B O 1
ATOM 10553 N N . GLY B 1 402 ? 19.242 59.479 62.187 1.00 23.82 401 GLY B N 1
ATOM 10554 C CA . GLY B 1 402 ? 18.430 59.348 63.384 1.00 20.58 401 GLY B CA 1
ATOM 10555 C C . GLY B 1 402 ? 17.242 58.412 63.261 1.00 20.86 401 GLY B C 1
ATOM 10556 O O . GLY B 1 402 ? 16.744 57.910 64.268 1.00 23.28 401 GLY B O 1
ATOM 10557 N N . ARG B 1 403 ? 16.759 58.187 62.041 1.00 23.71 402 ARG B N 1
ATOM 10558 C CA . ARG B 1 403 ? 15.594 57.328 61.850 1.00 22.37 402 ARG B CA 1
ATOM 10559 C C . ARG B 1 403 ? 16.002 55.995 61.211 1.00 20.28 402 ARG B C 1
ATOM 10560 O O . ARG B 1 403 ? 16.081 55.876 59.992 1.00 18.70 402 ARG B O 1
ATOM 10568 N N . ILE B 1 404 ? 16.270 55.002 62.054 1.00 16.45 403 ILE B N 1
ATOM 10569 C CA . ILE B 1 404 ? 16.809 53.729 61.600 1.00 15.53 403 ILE B CA 1
ATOM 10570 C C . ILE B 1 404 ? 15.996 52.593 62.224 1.00 18.56 403 ILE B C 1
ATOM 10571 O O . ILE B 1 404 ? 15.744 52.578 63.437 1.00 17.71 403 ILE B O 1
ATOM 10576 N N . ARG B 1 405 ? 15.550 51.674 61.374 1.00 17.05 404 ARG B N 1
ATOM 10577 C CA . ARG B 1 405 ? 14.697 50.563 61.783 1.00 15.48 404 ARG B CA 1
ATOM 10578 C C . ARG B 1 405 ? 15.433 49.265 61.486 1.00 16.88 404 ARG B C 1
ATOM 10579 O O . ARG B 1 405 ? 16.025 49.119 60.417 1.00 16.89 404 ARG B O 1
ATOM 10587 N N . LEU B 1 406 ? 15.418 48.332 62.434 1.00 13.94 405 LEU B N 1
ATOM 10588 C CA . LEU B 1 406 ? 16.084 47.047 62.244 1.00 13.27 405 LEU B CA 1
ATOM 10589 C C . LEU B 1 406 ? 15.071 45.993 61.856 1.00 16.49 405 LEU B C 1
ATOM 10590 O O . LEU B 1 406 ? 14.050 45.824 62.528 1.00 15.43 405 LEU B O 1
ATOM 10595 N N . TYR B 1 407 ? 15.364 45.279 60.776 1.00 12.64 406 TYR B N 1
ATOM 10596 C CA . TYR B 1 407 ? 14.556 44.151 60.361 1.00 12.29 406 TYR B CA 1
ATOM 10597 C C . TYR B 1 407 ? 14.987 43.005 61.246 1.00 16.98 406 TYR B C 1
ATOM 10598 O O . TYR B 1 407 ? 16.141 42.569 61.192 1.00 13.21 406 TYR B O 1
ATOM 10607 N N . ALA B 1 408 ? 14.052 42.518 62.055 1.00 14.96 407 ALA B N 1
ATOM 10608 C CA . ALA B 1 408 ? 14.379 41.633 63.161 1.00 15.95 407 ALA B CA 1
ATOM 10609 C C . ALA B 1 408 ? 13.559 40.347 63.115 1.00 17.09 407 ALA B C 1
ATOM 10610 O O . ALA B 1 408 ? 12.382 40.334 63.492 1.00 15.25 407 ALA B O 1
ATOM 10612 N N . PRO B 1 409 ? 14.182 39.255 62.656 1.00 15.18 408 PRO B N 1
ATOM 10613 C CA . PRO B 1 409 ? 13.488 37.970 62.619 1.00 17.62 408 PRO B CA 1
ATOM 10614 C C . PRO B 1 409 ? 13.538 37.298 63.990 1.00 17.14 408 PRO B C 1
ATOM 10615 O O . PRO B 1 409 ? 14.457 37.522 64.775 1.00 16.29 408 PRO B O 1
ATOM 10619 N N . TYR B 1 410 ? 12.553 36.460 64.271 1.00 17.18 409 TYR B N 1
ATOM 10620 C CA . TYR B 1 410 ? 12.599 35.679 65.494 1.00 19.63 409 TYR B CA 1
ATOM 10621 C C . TYR B 1 410 ? 11.903 34.354 65.273 1.00 19.96 409 TYR B C 1
ATOM 10622 O O . TYR B 1 410 ? 11.102 34.202 64.342 1.00 16.02 409 TYR B O 1
ATOM 10631 N N . GLY B 1 411 ? 12.224 33.390 66.123 1.00 22.09 410 GLY B N 1
ATOM 10632 C CA . GLY B 1 411 ? 11.584 32.094 66.054 1.00 23.38 410 GLY B CA 1
ATOM 10633 C C . GLY B 1 411 ? 12.563 30.948 66.143 1.00 25.54 410 GLY B C 1
ATOM 10634 O O . GLY B 1 411 ? 13.633 31.062 66.753 1.00 23.96 410 GLY B O 1
ATOM 10635 N N . ASN B 1 412 ? 12.191 29.840 65.517 1.00 24.73 411 ASN B N 1
ATOM 10636 C CA . ASN B 1 412 ? 12.913 28.591 65.680 1.00 27.69 411 ASN B CA 1
ATOM 10637 C C . ASN B 1 412 ? 14.256 28.572 64.961 1.00 28.01 411 ASN B C 1
ATOM 10638 O O . ASN B 1 412 ? 14.392 29.084 63.843 1.00 22.27 411 ASN B O 1
ATOM 10643 N N . MET B 1 413 ? 15.240 27.949 65.606 1.00 26.08 412 MET B N 1
ATOM 10644 C CA . MET B 1 413 ? 16.595 27.868 65.074 1.00 28.43 412 MET B CA 1
ATOM 10645 C C . MET B 1 413 ? 16.698 27.144 63.721 1.00 22.36 412 MET B C 1
ATOM 10646 O O . MET B 1 413 ? 17.641 27.376 62.954 1.00 23.13 412 MET B O 1
ATOM 10651 N N . VAL B 1 414 ? 15.759 26.246 63.436 1.00 18.75 413 VAL B N 1
ATOM 10652 C CA . VAL B 1 414 ? 15.820 25.514 62.174 1.00 18.33 413 VAL B CA 1
ATOM 10653 C C . VAL B 1 414 ? 15.713 26.458 60.953 1.00 22.48 413 VAL B C 1
ATOM 10654 O O . VAL B 1 414 ? 16.628 26.499 60.127 1.00 20.12 413 VAL B O 1
ATOM 10658 N N . PRO B 1 415 ? 14.619 27.237 60.841 1.00 20.36 414 PRO B N 1
ATOM 10659 C CA . PRO B 1 415 ? 14.685 28.235 59.764 1.00 19.28 414 PRO B CA 1
ATOM 10660 C C . PRO B 1 415 ? 15.714 29.346 60.038 1.00 16.33 414 PRO B C 1
ATOM 10661 O O . PRO B 1 415 ? 16.142 30.037 59.114 1.00 17.63 414 PRO B O 1
ATOM 10665 N N . GLY B 1 416 ? 16.102 29.520 61.300 1.00 16.44 415 GLY B N 1
ATOM 10666 C CA . GLY B 1 416 ? 17.118 30.498 61.645 1.00 15.75 415 GLY B CA 1
ATOM 10667 C C . GLY B 1 416 ? 18.463 30.188 60.995 1.00 18.98 415 GLY B C 1
ATOM 10668 O O . GLY B 1 416 ? 19.195 31.098 60.609 1.00 18.04 415 GLY B O 1
ATOM 10669 N N . MET B 1 417 ? 18.792 28.904 60.867 1.00 17.54 416 MET B N 1
ATOM 10670 C CA . MET B 1 417 ? 20.025 28.501 60.187 1.00 17.42 416 MET B CA 1
ATOM 10671 C C . MET B 1 417 ? 19.966 28.819 58.689 1.00 17.29 416 MET B C 1
ATOM 10672 O O . MET B 1 417 ? 20.964 29.249 58.104 1.00 19.54 416 MET B O 1
ATOM 10677 N N . GLY B 1 418 ? 18.800 28.605 58.079 1.00 14.69 417 GLY B N 1
ATOM 10678 C CA . GLY B 1 418 ? 18.607 28.927 56.665 1.00 14.85 417 GLY B CA 1
ATOM 10679 C C . GLY B 1 418 ? 18.818 30.417 56.435 1.00 17.29 417 GLY B C 1
ATOM 10680 O O . GLY B 1 418 ? 19.494 30.836 55.494 1.00 14.64 417 GLY B O 1
ATOM 10681 N N . TYR B 1 419 ? 18.247 31.220 57.327 1.00 14.83 418 TYR B N 1
ATOM 10682 C CA . TYR B 1 419 ? 18.414 32.667 57.285 1.00 17.44 418 TYR B CA 1
ATOM 10683 C C . TYR B 1 419 ? 19.889 33.041 57.466 1.00 17.83 418 TYR B C 1
ATOM 10684 O O . TYR B 1 419 ? 20.418 33.901 56.749 1.00 16.94 418 TYR B O 1
ATOM 10693 N N . LEU B 1 420 ? 20.559 32.385 58.408 1.00 15.57 419 LEU B N 1
ATOM 10694 C CA . LEU B 1 420 ? 21.992 32.626 58.610 1.00 17.29 419 LEU B CA 1
ATOM 10695 C C . LEU B 1 420 ? 22.818 32.425 57.326 1.00 17.52 419 LEU B C 1
ATOM 10696 O O . LEU B 1 420 ? 23.640 33.272 56.979 1.00 16.30 419 LEU B O 1
ATOM 10701 N N . VAL B 1 421 ? 22.607 31.307 56.637 1.00 16.23 420 VAL B N 1
ATOM 10702 C CA . VAL B 1 421 ? 23.322 31.044 55.379 1.00 15.89 420 VAL B CA 1
ATOM 10703 C C . VAL B 1 421 ? 23.128 32.178 54.375 1.00 15.80 420 VAL B C 1
ATOM 10704 O O . VAL B 1 421 ? 24.077 32.615 53.716 1.00 18.29 420 VAL B O 1
ATOM 10708 N N . ARG B 1 422 ? 21.894 32.656 54.260 1.00 16.52 421 ARG B N 1
ATOM 10709 C CA . ARG B 1 422 ? 21.612 33.775 53.363 1.00 14.01 421 ARG B CA 1
ATOM 10710 C C . ARG B 1 422 ? 22.348 35.056 53.768 1.00 14.69 421 ARG B C 1
ATOM 10711 O O . ARG B 1 422 ? 22.766 35.836 52.905 1.00 15.45 421 ARG B O 1
ATOM 10719 N N . ARG B 1 423 ? 22.532 35.272 55.072 1.00 14.08 422 ARG B N 1
ATOM 10720 C CA . ARG B 1 423 ? 23.273 36.450 55.524 1.00 20.20 422 ARG B CA 1
ATOM 10721 C C . ARG B 1 423 ? 24.757 36.304 55.222 1.00 16.00 422 ARG B C 1
ATOM 10722 O O . ARG B 1 423 ? 25.422 37.267 54.837 1.00 16.45 422 ARG B O 1
ATOM 10730 N N . LEU B 1 424 ? 25.271 35.095 55.416 1.00 14.24 423 LEU B N 1
ATOM 10731 C CA . LEU B 1 424 ? 26.672 34.799 55.135 1.00 15.64 423 LEU B CA 1
ATOM 10732 C C . LEU B 1 424 ? 26.975 34.976 53.638 1.00 14.97 423 LEU B C 1
ATOM 10733 O O . LEU B 1 424 ? 28.019 35.512 53.266 1.00 14.88 423 LEU B O 1
ATOM 10738 N N . LEU B 1 425 ? 26.055 34.517 52.793 1.00 15.56 424 LEU B N 1
ATOM 10739 C CA . LEU B 1 425 ? 26.180 34.692 51.351 1.00 15.69 424 LEU B CA 1
ATOM 10740 C C . LEU B 1 425 ? 26.200 36.171 50.973 1.00 20.31 424 LEU B C 1
ATOM 10741 O O . LEU B 1 425 ? 27.036 36.606 50.173 1.00 18.23 424 LEU B O 1
ATOM 10746 N N . GLU B 1 426 ? 25.274 36.932 51.552 1.00 15.17 425 GLU B N 1
ATOM 10747 C CA . GLU B 1 426 ? 25.171 38.362 51.300 1.00 16.56 425 GLU B CA 1
ATOM 10748 C C . GLU B 1 426 ? 26.457 39.085 51.679 1.00 17.53 425 GLU B C 1
ATOM 10749 O O . GLU B 1 426 ? 26.985 39.882 50.903 1.00 17.21 425 GLU B O 1
ATOM 10755 N N . ASN B 1 427 ? 26.969 38.803 52.873 1.00 14.93 426 ASN B N 1
ATOM 10756 C CA . ASN B 1 427 ? 28.143 39.511 53.360 1.00 13.37 426 ASN B CA 1
ATOM 10757 C C . ASN B 1 427 ? 29.433 39.154 52.628 1.00 13.63 426 ASN B C 1
ATOM 10758 O O . ASN B 1 427 ? 30.334 39.986 52.545 1.00 14.07 426 ASN B O 1
ATOM 10763 N N . THR B 1 428 ? 29.534 37.924 52.118 1.00 13.39 427 THR B N 1
ATOM 10764 C CA . THR B 1 428 ? 30.815 37.447 51.575 1.00 17.01 427 THR B CA 1
ATOM 10765 C C . THR B 1 428 ? 30.877 37.451 50.050 1.00 17.74 427 THR B C 1
ATOM 10766 O O . THR B 1 428 ? 31.888 37.053 49.471 1.00 20.86 427 THR B O 1
ATOM 10770 N N . ALA B 1 429 ? 29.802 37.895 49.408 1.00 16.03 428 ALA B N 1
ATOM 10771 C CA . ALA B 1 429 ? 29.745 37.919 47.941 1.00 18.02 428 ALA B CA 1
ATOM 10772 C C . ALA B 1 429 ? 30.851 38.812 47.379 1.00 20.86 428 ALA B C 1
ATOM 10773 O O . ALA B 1 429 ? 31.209 39.822 47.995 1.00 16.38 428 ALA B O 1
ATOM 10775 N N . ASN B 1 430 ? 31.404 38.445 46.221 1.00 18.51 429 ASN B N 1
ATOM 10776 C CA . ASN B 1 430 ? 32.513 39.212 45.650 1.00 20.31 429 ASN B CA 1
ATOM 10777 C C . ASN B 1 430 ? 32.121 40.660 45.400 1.00 14.43 429 ASN B C 1
ATOM 10778 O O . ASN B 1 430 ? 32.918 41.573 45.592 1.00 18.12 429 ASN B O 1
ATOM 10783 N N . GLU B 1 431 ? 30.880 40.849 44.975 1.00 14.05 430 GLU B N 1
ATOM 10784 C CA . GLU B 1 431 ? 30.349 42.160 44.632 1.00 24.65 430 GLU B CA 1
ATOM 10785 C C . GLU B 1 431 ? 29.752 42.915 45.823 1.00 19.76 430 GLU B C 1
ATOM 10786 O O . GLU B 1 431 ? 29.290 44.042 45.668 1.00 21.56 430 GLU B O 1
ATOM 10792 N N . SER B 1 432 ? 29.761 42.299 47.004 1.00 15.93 431 SER B N 1
ATOM 10793 C CA . SER B 1 432 ? 29.160 42.916 48.192 1.00 15.42 431 SER B CA 1
ATOM 10794 C C . SER B 1 432 ? 29.866 44.194 48.594 1.00 17.73 431 SER B C 1
ATOM 10795 O O . SER B 1 432 ? 31.084 44.197 48.779 1.00 16.53 431 SER B O 1
ATOM 10798 N N . PHE B 1 433 ? 29.099 45.271 48.758 1.00 14.65 432 PHE B N 1
ATOM 10799 C CA . PHE B 1 433 ? 29.652 46.520 49.269 1.00 15.17 432 PHE B CA 1
ATOM 10800 C C . PHE B 1 433 ? 30.311 46.303 50.637 1.00 19.13 432 PHE B C 1
ATOM 10801 O O . PHE B 1 433 ? 31.303 46.949 50.968 1.00 15.91 432 PHE B O 1
ATOM 10809 N N . LEU B 1 434 ? 29.747 45.409 51.440 1.00 16.56 433 LEU B N 1
ATOM 10810 C CA . LEU B 1 434 ? 30.293 45.180 52.783 1.00 16.32 433 LEU B CA 1
ATOM 10811 C C . LEU B 1 434 ? 31.644 44.464 52.718 1.00 15.50 433 LEU B C 1
ATOM 10812 O O . LEU B 1 434 ? 32.595 44.873 53.371 1.00 17.67 433 LEU B O 1
ATOM 10817 N N . ARG B 1 435 ? 31.730 43.403 51.919 1.00 16.01 434 ARG B N 1
ATOM 10818 C CA . ARG B 1 435 ? 33.007 42.728 51.699 1.00 18.80 434 ARG B CA 1
ATOM 10819 C C . ARG B 1 435 ? 34.085 43.685 51.185 1.00 18.33 434 ARG B C 1
ATOM 10820 O O . ARG B 1 435 ? 35.201 43.722 51.712 1.00 19.21 434 ARG B O 1
ATOM 10828 N N . GLN B 1 436 ? 33.740 44.459 50.160 1.00 16.12 435 GLN B N 1
ATOM 10829 C CA . GLN B 1 436 ? 34.683 45.393 49.563 1.00 16.70 435 GLN B CA 1
ATOM 10830 C C . GLN B 1 436 ? 35.135 46.460 50.546 1.00 22.33 435 GLN B C 1
ATOM 10831 O O . GLN B 1 436 ? 36.299 46.837 50.555 1.00 23.03 435 GLN B O 1
ATOM 10837 N N . SER B 1 437 ? 34.215 46.941 51.376 1.00 17.01 436 SER B N 1
ATOM 10838 C CA . SER B 1 437 ? 34.544 47.961 52.368 1.00 17.48 436 SER B CA 1
ATOM 10839 C C . SER B 1 437 ? 35.335 47.408 53.548 1.00 17.73 436 SER B C 1
ATOM 10840 O O . SER B 1 437 ? 36.211 48.087 54.087 1.00 18.33 436 SER B O 1
ATOM 10843 N N . PHE B 1 438 ? 35.007 46.191 53.979 1.00 17.91 437 PHE B N 1
ATOM 10844 C CA . PHE B 1 438 ? 35.467 45.744 55.301 1.00 20.95 437 PHE B CA 1
ATOM 10845 C C . PHE B 1 438 ? 36.408 44.544 55.290 1.00 22.25 437 PHE B C 1
ATOM 10846 O O . PHE B 1 438 ? 37.099 44.281 56.275 1.00 23.55 437 PHE B O 1
ATOM 10854 N N . ALA B 1 439 ? 36.435 43.820 54.178 1.00 18.89 438 ALA B N 1
ATOM 10855 C CA . ALA B 1 439 ? 37.385 42.730 54.026 1.00 19.05 438 ALA B CA 1
ATOM 10856 C C . ALA B 1 439 ? 38.512 43.108 53.062 1.00 23.78 438 ALA B C 1
ATOM 10857 O O . ALA B 1 439 ? 39.667 42.793 53.309 1.00 30.47 438 ALA B O 1
ATOM 10859 N N . GLU B 1 440 ? 38.163 43.786 51.967 1.00 26.95 439 GLU B N 1
ATOM 10860 C CA . GLU B 1 440 ? 39.077 43.956 50.839 1.00 24.90 439 GLU B CA 1
ATOM 10861 C C . GLU B 1 440 ? 39.819 45.288 50.799 1.00 26.65 439 GLU B C 1
ATOM 10862 O O . GLU B 1 440 ? 40.643 45.495 49.909 1.00 31.16 439 GLU B O 1
ATOM 10868 N N . ASP B 1 441 ? 39.532 46.184 51.741 1.00 26.55 440 ASP B N 1
ATOM 10869 C CA . ASP B 1 441 ? 40.179 47.496 51.781 1.00 28.86 440 ASP B CA 1
ATOM 10870 C C . ASP B 1 441 ? 40.027 48.267 50.469 1.00 34.31 440 ASP B C 1
ATOM 10871 O O . ASP B 1 441 ? 40.963 48.925 50.030 1.00 36.48 440 ASP B O 1
ATOM 10876 N N . ALA B 1 442 ? 38.853 48.185 49.848 1.00 30.01 441 ALA B N 1
ATOM 10877 C CA . ALA B 1 442 ? 38.615 48.876 48.585 1.00 30.84 441 ALA B CA 1
ATOM 10878 C C . ALA B 1 442 ? 38.774 50.388 48.742 1.00 31.85 441 ALA B C 1
ATOM 10879 O O . ALA B 1 442 ? 38.500 50.939 49.806 1.00 30.17 441 ALA B O 1
ATOM 10881 N N . GLN B 1 443 ? 39.236 51.055 47.686 1.00 30.60 442 GLN B N 1
ATOM 10882 C CA . GLN B 1 443 ? 39.418 52.503 47.734 1.00 32.08 442 GLN B CA 1
ATOM 10883 C C . GLN B 1 443 ? 38.077 53.216 47.924 1.00 28.78 442 GLN B C 1
ATOM 10884 O O . GLN B 1 443 ? 37.081 52.860 47.290 1.00 29.46 442 GLN B O 1
ATOM 10886 N N . ILE B 1 444 ? 38.060 54.221 48.793 1.00 28.99 443 ILE B N 1
ATOM 10887 C CA . ILE B 1 444 ? 36.835 54.953 49.110 1.00 28.97 443 ILE B CA 1
ATOM 10888 C C . ILE B 1 444 ? 36.226 55.626 47.878 1.00 29.47 443 ILE B C 1
ATOM 10889 O O . ILE B 1 444 ? 35.011 55.580 47.677 1.00 26.46 443 ILE B O 1
ATOM 10894 N N . GLU B 1 445 ? 37.072 56.235 47.050 1.00 33.51 444 GLU B N 1
ATOM 10895 C CA . GLU B 1 445 ? 36.609 56.903 45.834 1.00 32.65 444 GLU B CA 1
ATOM 10896 C C . GLU B 1 445 ? 35.881 55.940 44.908 1.00 31.00 444 GLU B C 1
ATOM 10897 O O . GLU B 1 445 ? 34.883 56.304 44.284 1.00 32.37 444 GLU B O 1
ATOM 10903 N N . ARG B 1 446 ? 36.375 54.708 44.819 1.00 29.21 445 ARG B N 1
ATOM 10904 C CA . ARG B 1 446 ? 35.726 53.706 43.984 1.00 25.68 445 ARG B CA 1
ATOM 10905 C C . ARG B 1 446 ? 34.404 53.263 44.603 1.00 24.24 445 ARG B C 1
ATOM 10906 O O . ARG B 1 446 ? 33.396 53.133 43.906 1.00 23.07 445 ARG B O 1
ATOM 10908 N N . LEU B 1 447 ? 34.413 53.038 45.916 1.00 21.82 446 LEU B N 1
ATOM 10909 C CA . LEU B 1 447 ? 33.209 52.622 46.637 1.00 21.83 446 LEU B CA 1
ATOM 10910 C C . LEU B 1 447 ? 32.074 53.627 46.478 1.00 18.18 446 LEU B C 1
ATOM 10911 O O . LEU B 1 447 ? 30.917 53.241 46.341 1.00 19.23 446 LEU B O 1
ATOM 10916 N N . LEU B 1 448 ? 32.420 54.911 46.494 1.00 19.65 447 LEU B N 1
ATOM 10917 C CA . LEU B 1 448 ? 31.433 55.990 46.493 1.00 21.16 447 LEU B CA 1
ATOM 10918 C C . LEU B 1 448 ? 31.172 56.580 45.105 1.00 22.85 447 LEU B C 1
ATOM 10919 O O . LEU B 1 448 ? 30.490 57.595 44.976 1.00 22.15 447 LEU B O 1
ATOM 10924 N N . GLU B 1 449 ? 31.744 55.960 44.082 1.00 25.84 448 GLU B N 1
ATOM 10925 C CA . GLU B 1 449 ? 31.545 56.388 42.702 1.00 27.71 448 GLU B CA 1
ATOM 10926 C C . GLU B 1 449 ? 30.067 56.315 42.312 1.00 25.79 448 GLU B C 1
ATOM 10927 O O . GLU B 1 449 ? 29.355 55.396 42.725 1.00 20.41 448 GLU B O 1
ATOM 10933 N N . ASP B 1 450 ? 29.608 57.287 41.524 1.00 27.26 449 ASP B N 1
ATOM 10934 C CA . ASP B 1 450 ? 28.280 57.219 40.923 1.00 24.22 449 ASP B CA 1
ATOM 10935 C C . ASP B 1 450 ? 28.159 55.888 40.186 1.00 22.52 449 ASP B C 1
ATOM 10936 O O . ASP B 1 450 ? 28.889 55.632 39.227 1.00 28.13 449 ASP B O 1
ATOM 10941 N N . PRO B 1 451 ? 27.234 55.027 40.634 1.00 18.64 450 PRO B N 1
ATOM 10942 C CA . PRO B 1 451 ? 27.102 53.710 40.002 1.00 16.92 450 PRO B CA 1
ATOM 10943 C C . PRO B 1 451 ? 26.750 53.797 38.505 1.00 20.11 450 PRO B C 1
ATOM 10944 O O . PRO B 1 451 ? 27.023 52.858 37.765 1.00 17.69 450 PRO B O 1
ATOM 10948 N N . ALA B 1 452 ? 26.159 54.906 38.076 1.00 21.28 451 ALA B N 1
ATOM 10949 C CA . ALA B 1 452 ? 25.878 55.112 36.660 1.00 26.12 451 ALA B CA 1
ATOM 10950 C C . ALA B 1 452 ? 27.192 55.129 35.882 1.00 24.91 451 ALA B C 1
ATOM 10951 O O . ALA B 1 452 ? 27.293 54.556 34.801 1.00 26.01 451 ALA B O 1
ATOM 10953 N N . VAL B 1 453 ? 28.206 55.770 36.452 1.00 26.55 452 VAL B N 1
ATOM 10954 C CA . VAL B 1 453 ? 29.536 55.760 35.855 1.00 27.76 452 VAL B CA 1
ATOM 10955 C C . VAL B 1 453 ? 30.103 54.343 35.863 1.00 30.27 452 VAL B C 1
ATOM 10956 O O . VAL B 1 453 ? 30.684 53.890 34.876 1.00 32.56 452 VAL B O 1
ATOM 10960 N N . THR B 1 454 ? 29.910 53.640 36.974 1.00 27.35 453 THR B N 1
ATOM 10961 C CA . THR B 1 454 ? 30.356 52.255 37.084 1.00 25.81 453 THR B CA 1
ATOM 10962 C C . THR B 1 454 ? 29.722 51.387 35.989 1.00 25.25 453 THR B C 1
ATOM 10963 O O . THR B 1 454 ? 30.418 50.612 35.330 1.00 26.80 453 THR B O 1
ATOM 10967 N N . VAL B 1 455 ? 28.412 51.544 35.785 1.00 21.98 454 VAL B N 1
ATOM 10968 C CA . VAL B 1 455 ? 27.681 50.805 34.756 1.00 19.33 454 VAL B CA 1
ATOM 10969 C C . VAL B 1 455 ? 28.297 51.007 33.362 1.00 24.43 454 VAL B C 1
ATOM 10970 O O . VAL B 1 455 ? 28.556 50.040 32.645 1.00 26.08 454 VAL B O 1
ATOM 10974 N N . GLU B 1 456 ? 28.527 52.263 32.988 1.00 30.11 455 GLU B N 1
ATOM 10975 C CA . GLU B 1 456 ? 29.132 52.579 31.690 1.00 31.30 455 GLU B CA 1
ATOM 10976 C C . GLU B 1 456 ? 30.471 51.882 31.507 1.00 32.27 455 GLU B C 1
ATOM 10977 O O . GLU B 1 456 ? 30.739 51.295 30.458 1.00 33.03 455 GLU B O 1
ATOM 10980 N N . ARG B 1 457 ? 31.310 51.945 32.534 1.00 33.06 456 ARG B N 1
ATOM 10981 C CA . ARG B 1 457 ? 32.630 51.327 32.472 1.00 35.43 456 ARG B CA 1
ATOM 10982 C C . ARG B 1 457 ? 32.528 49.808 32.394 1.00 37.51 456 ARG B C 1
ATOM 10983 O O . ARG B 1 457 ? 33.248 49.169 31.618 1.00 40.99 456 ARG B O 1
ATOM 10991 N N . GLU B 1 458 ? 31.623 49.233 33.183 1.00 27.49 457 GLU B N 1
ATOM 10992 C CA . GLU B 1 458 ? 31.443 47.784 33.206 1.00 30.57 457 GLU B CA 1
ATOM 10993 C C . GLU B 1 458 ? 30.838 47.266 31.905 1.00 33.57 457 GLU B C 1
ATOM 10994 O O . GLU B 1 458 ? 31.249 46.221 31.397 1.00 36.18 457 GLU B O 1
ATOM 11000 N N . ARG B 1 459 ? 29.857 47.988 31.372 1.00 30.42 458 ARG B N 1
ATOM 11001 C CA . ARG B 1 459 ? 29.227 47.580 30.116 1.00 33.91 458 ARG B CA 1
ATOM 11002 C C . ARG B 1 459 ? 30.233 47.629 28.971 1.00 38.77 458 ARG B C 1
ATOM 11003 O O . ARG B 1 459 ? 30.249 46.749 28.105 1.00 41.23 458 ARG B O 1
ATOM 11011 N N . ALA B 1 460 ? 31.073 48.659 28.977 1.00 43.29 459 ALA B N 1
ATOM 11012 C CA . ALA B 1 460 ? 32.103 48.815 27.954 1.00 46.26 459 ALA B CA 1
ATOM 11013 C C . ALA B 1 460 ? 33.126 47.687 28.042 1.00 51.32 459 ALA B C 1
ATOM 11014 O O . ALA B 1 460 ? 33.537 47.130 27.025 1.00 55.91 459 ALA B O 1
ATOM 11016 N N . ALA B 1 461 ? 33.527 47.349 29.264 1.00 50.85 460 ALA B N 1
ATOM 11017 C CA . ALA B 1 461 ? 34.444 46.237 29.487 1.00 50.53 460 ALA B CA 1
ATOM 11018 C C . ALA B 1 461 ? 33.866 44.923 28.966 1.00 56.13 460 ALA B C 1
ATOM 11019 O O . ALA B 1 461 ? 34.541 44.190 28.244 1.00 62.43 460 ALA B O 1
ATOM 11021 N N . ARG B 1 462 ? 32.616 44.637 29.324 1.00 52.64 461 ARG B N 1
ATOM 11022 C CA . ARG B 1 462 ? 31.957 43.402 28.903 1.00 48.29 461 ARG B CA 1
ATOM 11023 C C . ARG B 1 462 ? 31.689 43.392 27.400 1.00 54.52 461 ARG B C 1
ATOM 11024 O O . ARG B 1 462 ? 31.428 42.340 26.815 1.00 57.05 461 ARG B O 1
ATOM 11026 N N . ALA B 1 463 ? 31.753 44.565 26.779 1.00 56.95 462 ALA B N 1
ATOM 11027 C CA . ALA B 1 463 ? 31.613 44.659 25.331 1.00 59.48 462 ALA B CA 1
ATOM 11028 C C . ALA B 1 463 ? 32.847 44.083 24.637 1.00 62.47 462 ALA B C 1
ATOM 11029 O O . ALA B 1 463 ? 32.797 43.716 23.462 1.00 66.97 462 ALA B O 1
ATOM 11031 N N . ALA B 1 464 ? 33.953 44.007 25.373 1.00 59.14 463 ALA B N 1
ATOM 11032 C CA . ALA B 1 464 ? 35.180 43.403 24.863 1.00 56.98 463 ALA B CA 1
ATOM 11033 C C . ALA B 1 464 ? 35.517 42.117 25.618 1.00 58.56 463 ALA B C 1
ATOM 11034 O O . ALA B 1 464 ? 34.798 41.119 25.521 1.00 59.92 463 ALA B O 1
ATOM 11036 N N . LYS B 1 471 ? 29.155 27.914 20.870 1.00 44.37 470 LYS B N 1
ATOM 11037 C CA . LYS B 1 471 ? 29.125 28.146 19.429 1.00 48.88 470 LYS B CA 1
ATOM 11038 C C . LYS B 1 471 ? 28.513 26.965 18.668 1.00 51.42 470 LYS B C 1
ATOM 11039 O O . LYS B 1 471 ? 28.638 25.810 19.083 1.00 51.62 470 LYS B O 1
ATOM 11041 N N . GLY B 1 472 ? 27.850 27.264 17.554 1.00 53.18 471 GLY B N 1
ATOM 11042 C CA . GLY B 1 472 ? 27.204 26.245 16.745 1.00 52.04 471 GLY B CA 1
ATOM 11043 C C . GLY B 1 472 ? 28.025 25.868 15.524 1.00 52.84 471 GLY B C 1
ATOM 11044 O O . GLY B 1 472 ? 29.047 26.494 15.240 1.00 53.21 471 GLY B O 1
ATOM 11045 N N . LEU B 1 473 ? 27.571 24.851 14.795 1.00 52.68 472 LEU B N 1
ATOM 11046 C CA . LEU B 1 473 ? 28.328 24.313 13.665 1.00 53.66 472 LEU B CA 1
ATOM 11047 C C . LEU B 1 473 ? 27.523 24.270 12.362 1.00 55.58 472 LEU B C 1
ATOM 11048 O O . LEU B 1 473 ? 26.362 23.856 12.342 1.00 55.13 472 LEU B O 1
ATOM 11050 N N . GLY B 1 474 ? 28.154 24.696 11.272 1.00 56.01 473 GLY B N 1
ATOM 11051 C CA . GLY B 1 474 ? 27.532 24.635 9.962 1.00 54.79 473 GLY B CA 1
ATOM 11052 C C . GLY B 1 474 ? 26.503 25.726 9.748 1.00 51.29 473 GLY B C 1
ATOM 11053 O O . GLY B 1 474 ? 25.522 25.532 9.026 1.00 50.75 473 GLY B O 1
ATOM 11054 N N . GLY B 1 475 ? 26.727 26.875 10.382 1.00 46.89 474 GLY B N 1
ATOM 11055 C CA . GLY B 1 475 ? 25.840 28.017 10.241 1.00 41.77 474 GLY B CA 1
ATOM 11056 C C . GLY B 1 475 ? 24.609 27.946 11.124 1.00 38.34 474 GLY B C 1
ATOM 11057 O O . GLY B 1 475 ? 23.790 28.864 11.126 1.00 42.43 474 GLY B O 1
ATOM 11058 N N . LEU B 1 476 ? 24.468 26.852 11.866 1.00 32.70 475 LEU B N 1
ATOM 11059 C CA . LEU B 1 476 ? 23.351 26.701 12.797 1.00 31.28 475 LEU B CA 1
ATOM 11060 C C . LEU B 1 476 ? 23.758 27.135 14.197 1.00 24.19 475 LEU B C 1
ATOM 11061 O O . LEU B 1 476 ? 24.858 26.832 14.642 1.00 27.02 475 LEU B O 1
ATOM 11066 N N . PRO B 1 477 ? 22.866 27.835 14.901 1.00 25.10 476 PRO B N 1
ATOM 11067 C CA . PRO B 1 477 ? 23.140 28.143 16.309 1.00 23.76 476 PRO B CA 1
ATOM 11068 C C . PRO B 1 477 ? 23.297 26.852 17.122 1.00 23.77 476 PRO B C 1
ATOM 11069 O O . PRO B 1 477 ? 22.829 25.803 16.684 1.00 22.96 476 PRO B O 1
ATOM 11073 N N . PRO B 1 478 ? 23.970 26.915 18.282 1.00 26.28 477 PRO B N 1
ATOM 11074 C CA . PRO B 1 478 ? 24.100 25.693 19.086 1.00 25.68 477 PRO B CA 1
ATOM 11075 C C . PRO B 1 478 ? 22.733 25.214 19.564 1.00 24.85 477 PRO B C 1
ATOM 11076 O O . PRO B 1 478 ? 21.779 25.988 19.551 1.00 19.53 477 PRO B O 1
ATOM 11080 N N . PHE B 1 479 ? 22.630 23.953 19.962 1.00 21.40 478 PHE B N 1
ATOM 11081 C CA . PHE B 1 479 ? 21.379 23.474 20.519 1.00 18.53 478 PHE B CA 1
ATOM 11082 C C . PHE B 1 479 ? 21.075 24.178 21.834 1.00 20.06 478 PHE B C 1
ATOM 11083 O O . PHE B 1 479 ? 21.950 24.352 22.672 1.00 20.56 478 PHE B O 1
ATOM 11091 N N . ASN B 1 480 ? 19.825 24.576 22.013 1.00 19.01 479 ASN B N 1
ATOM 11092 C CA . ASN B 1 480 ? 19.368 24.992 23.330 1.00 22.45 479 ASN B CA 1
ATOM 11093 C C . ASN B 1 480 ? 17.936 24.540 23.490 1.00 19.05 479 ASN B C 1
ATOM 11094 O O . ASN B 1 480 ? 17.184 24.526 22.518 1.00 13.42 479 ASN B O 1
ATOM 11099 N N . ASN B 1 481 ? 17.568 24.128 24.698 1.00 17.47 480 ASN B N 1
ATOM 11100 C CA . ASN B 1 481 ? 16.208 23.663 24.950 1.00 17.38 480 ASN B CA 1
ATOM 11101 C C . ASN B 1 481 ? 15.221 24.800 24.776 1.00 16.60 480 ASN B C 1
ATOM 11102 O O . ASN B 1 481 ? 15.504 25.937 25.161 1.00 15.25 480 ASN B O 1
ATOM 11107 N N . GLU B 1 482 ? 14.077 24.484 24.180 1.00 15.84 481 GLU B N 1
ATOM 11108 C CA . GLU B 1 482 ? 13.034 25.466 23.914 1.00 16.95 481 GLU B CA 1
ATOM 11109 C C . GLU B 1 482 ? 12.526 26.027 25.242 1.00 13.33 481 GLU B C 1
ATOM 11110 O O . GLU B 1 482 ? 12.405 25.293 26.210 1.00 14.84 481 GLU B O 1
ATOM 11116 N N . ALA B 1 483 ? 12.260 27.329 25.288 1.00 16.04 482 ALA B N 1
ATOM 11117 C CA . ALA B 1 483 ? 11.800 27.985 26.511 1.00 16.83 482 ALA B CA 1
ATOM 11118 C C . ALA B 1 483 ? 10.511 27.365 27.036 1.00 18.92 482 ALA B C 1
ATOM 11119 O O . ALA B 1 483 ? 9.594 27.087 26.271 1.00 16.95 482 ALA B O 1
ATOM 11121 N N . MET B 1 484 ? 10.448 27.163 28.346 1.00 18.06 483 MET B N 1
ATOM 11122 C CA . MET B 1 484 ? 9.263 26.601 28.983 1.00 15.02 483 MET B CA 1
ATOM 11123 C C . MET B 1 484 ? 8.181 27.684 29.049 1.00 16.91 483 MET B C 1
ATOM 11124 O O . MET B 1 484 ? 8.500 28.876 29.026 1.00 13.61 483 MET B O 1
ATOM 11129 N N . VAL B 1 485 ? 6.913 27.287 29.122 1.00 15.70 484 VAL B N 1
ATOM 11130 C CA . VAL B 1 485 ? 5.837 28.269 29.292 1.00 12.09 484 VAL B CA 1
ATOM 11131 C C . VAL B 1 485 ? 6.084 29.042 30.598 1.00 15.55 484 VAL B C 1
ATOM 11132 O O . VAL B 1 485 ? 6.598 28.490 31.567 1.00 13.31 484 VAL B O 1
ATOM 11136 N N . ASP B 1 486 ? 5.744 30.326 30.608 1.00 15.79 485 ASP B N 1
ATOM 11137 C CA . ASP B 1 486 ? 6.147 31.216 31.695 1.00 17.98 485 ASP B CA 1
ATOM 11138 C C . ASP B 1 486 ? 4.926 31.967 32.212 1.00 13.76 485 ASP B C 1
ATOM 11139 O O . ASP B 1 486 ? 4.581 33.035 31.710 1.00 14.77 485 ASP B O 1
ATOM 11144 N N . PHE B 1 487 ? 4.271 31.408 33.223 1.00 15.80 486 PHE B N 1
ATOM 11145 C CA . PHE B 1 487 ? 3.019 31.984 33.695 1.00 20.42 486 PHE B CA 1
ATOM 11146 C C . PHE B 1 487 ? 3.183 33.252 34.542 1.00 18.64 486 PHE B C 1
ATOM 11147 O O . PHE B 1 487 ? 2.207 33.779 35.051 1.00 12.82 486 PHE B O 1
ATOM 11155 N N . THR B 1 488 ? 4.404 33.768 34.660 1.00 16.36 487 THR B N 1
ATOM 11156 C CA . THR B 1 488 ? 4.561 35.124 35.193 1.00 16.04 487 THR B CA 1
ATOM 11157 C C . THR B 1 488 ? 4.011 36.136 34.180 1.00 21.55 487 THR B C 1
ATOM 11158 O O . THR B 1 488 ? 3.662 37.263 34.536 1.00 24.54 487 THR B O 1
ATOM 11162 N N . ARG B 1 489 ? 3.922 35.714 32.919 1.00 15.56 488 ARG B N 1
ATOM 11163 C CA . ARG B 1 489 ? 3.398 36.550 31.839 1.00 17.83 488 ARG B CA 1
ATOM 11164 C C . ARG B 1 489 ? 1.879 36.464 31.712 1.00 20.35 488 ARG B C 1
ATOM 11165 O O . ARG B 1 489 ? 1.319 35.370 31.570 1.00 17.05 488 ARG B O 1
ATOM 11173 N N . ALA B 1 490 ? 1.218 37.620 31.730 1.00 18.44 489 ALA B N 1
ATOM 11174 C CA . ALA B 1 490 ? -0.223 37.681 31.520 1.00 21.12 489 ALA B CA 1
ATOM 11175 C C . ALA B 1 490 ? -0.613 37.077 30.168 1.00 22.48 489 ALA B C 1
ATOM 11176 O O . ALA B 1 490 ? -1.663 36.441 30.044 1.00 21.95 489 ALA B O 1
ATOM 11178 N N . ASP B 1 491 ? 0.223 37.271 29.154 1.00 20.01 490 ASP B N 1
ATOM 11179 C CA . ASP B 1 491 ? -0.111 36.727 27.834 1.00 18.69 490 ASP B CA 1
ATOM 11180 C C . ASP B 1 491 ? -0.059 35.199 27.813 1.00 21.81 490 ASP B C 1
ATOM 11181 O O . ASP B 1 491 ? -0.896 34.562 27.179 1.00 18.70 490 ASP B O 1
ATOM 11186 N N . HIS B 1 492 ? 0.890 34.607 28.535 1.00 16.22 491 HIS B N 1
ATOM 11187 C CA . HIS B 1 492 ? 0.935 33.148 28.616 1.00 17.28 491 HIS B CA 1
ATOM 11188 C C . HIS B 1 492 ? -0.248 32.587 29.408 1.00 18.00 491 HIS B C 1
ATOM 11189 O O . HIS B 1 492 ? -0.826 31.558 29.034 1.00 16.97 491 HIS B O 1
ATOM 11196 N N . ARG B 1 493 ? -0.624 33.281 30.482 1.00 17.63 492 ARG B N 1
ATOM 11197 C CA . ARG B 1 493 ? -1.801 32.908 31.265 1.00 15.54 492 ARG B CA 1
ATOM 11198 C C . ARG B 1 493 ? -3.090 32.981 30.442 1.00 17.82 492 ARG B C 1
ATOM 11199 O O . ARG B 1 493 ? -3.979 32.146 30.598 1.00 18.94 492 ARG B O 1
ATOM 11207 N N . ALA B 1 494 ? -3.182 33.974 29.562 1.00 18.74 493 ALA B N 1
ATOM 11208 C CA . ALA B 1 494 ? -4.389 34.169 28.751 1.00 21.99 493 ALA B CA 1
ATOM 11209 C C . ALA B 1 494 ? -4.468 33.214 27.559 1.00 20.34 493 ALA B C 1
ATOM 11210 O O . ALA B 1 494 ? -5.559 32.928 27.054 1.00 19.90 493 ALA B O 1
ATOM 11212 N N . ALA B 1 495 ? -3.315 32.727 27.110 1.00 20.96 494 ALA B N 1
ATOM 11213 C CA . ALA B 1 495 ? -3.247 31.937 25.881 1.00 22.47 494 ALA B CA 1
ATOM 11214 C C . ALA B 1 495 ? -4.001 30.616 25.984 1.00 17.64 494 ALA B C 1
ATOM 11215 O O . ALA B 1 495 ? -4.666 30.198 25.034 1.00 19.12 494 ALA B O 1
ATOM 11217 N N . PHE B 1 496 ? -3.912 29.960 27.136 1.00 14.91 495 PHE B N 1
ATOM 11218 C CA . PHE B 1 496 ? -4.485 28.624 27.257 1.00 15.04 495 PHE B CA 1
ATOM 11219 C C . PHE B 1 496 ? -6.013 28.547 27.095 1.00 19.74 495 PHE B C 1
ATOM 11220 O O . PHE B 1 496 ? -6.491 27.775 26.261 1.00 17.20 495 PHE B O 1
ATOM 11228 N N . PRO B 1 497 ? -6.777 29.348 27.870 1.00 19.34 496 PRO B N 1
ATOM 11229 C CA . PRO B 1 497 ? -8.232 29.315 27.677 1.00 14.67 496 PRO B CA 1
ATOM 11230 C C . PRO B 1 497 ? -8.641 29.686 26.255 1.00 20.53 496 PRO B C 1
ATOM 11231 O O . PRO B 1 497 ? -9.596 29.112 25.735 1.00 20.64 496 PRO B O 1
ATOM 11235 N N . LYS B 1 498 ? -7.923 30.621 25.638 1.00 20.70 497 LYS B N 1
ATOM 11236 C CA . LYS B 1 498 ? -8.195 31.000 24.252 1.00 22.08 497 LYS B CA 1
ATOM 11237 C C . LYS B 1 498 ? -7.944 29.841 23.283 1.00 18.03 497 LYS B C 1
ATOM 11238 O O . LYS B 1 498 ? -8.732 29.594 22.370 1.00 18.12 497 LYS B O 1
ATOM 11244 N N . HIS B 1 499 ? -6.839 29.137 23.476 1.00 16.66 498 HIS B N 1
ATOM 11245 C CA . HIS B 1 499 ? -6.487 28.038 22.584 1.00 14.50 498 HIS B CA 1
ATOM 11246 C C . HIS B 1 499 ? -7.308 26.778 22.820 1.00 16.91 498 HIS B C 1
ATOM 11247 O O . HIS B 1 499 ? -7.588 26.028 21.883 1.00 16.05 498 HIS B O 1
ATOM 11254 N N . ILE B 1 500 ? -7.690 26.539 24.070 1.00 18.68 499 ILE B N 1
ATOM 11255 C CA . ILE B 1 500 ? -8.607 25.446 24.369 1.00 17.67 499 ILE B CA 1
ATOM 11256 C C . ILE B 1 500 ? -9.957 25.718 23.710 1.00 16.81 499 ILE B C 1
ATOM 11257 O O . ILE B 1 500 ? -10.568 24.821 23.117 1.00 21.84 499 ILE B O 1
ATOM 11262 N N . ALA B 1 501 ? -10.420 26.962 23.794 1.00 19.22 500 ALA B N 1
ATOM 11263 C CA . ALA B 1 501 ? -11.662 27.343 23.125 1.00 16.74 500 ALA B CA 1
ATOM 11264 C C . ALA B 1 501 ? -11.565 27.153 21.609 1.00 21.83 500 ALA B C 1
ATOM 11265 O O . ALA B 1 501 ? -12.508 26.699 20.975 1.00 21.30 500 ALA B O 1
ATOM 11267 N N . GLN B 1 502 ? -10.419 27.485 21.026 1.00 20.69 501 GLN B N 1
ATOM 11268 C CA . GLN B 1 502 ? -10.265 27.322 19.582 1.00 21.97 501 GLN B CA 1
ATOM 11269 C C . GLN B 1 502 ? -10.291 25.838 19.204 1.00 22.81 501 GLN B C 1
ATOM 11270 O O . GLN B 1 502 ? -10.903 25.456 18.208 1.00 18.94 501 GLN B O 1
ATOM 11276 N N . VAL B 1 503 ? -9.641 25.003 20.011 1.00 21.91 502 VAL B N 1
ATOM 11277 C CA . VAL B 1 503 ? -9.625 23.568 19.758 1.00 18.88 502 VAL B CA 1
ATOM 11278 C C . VAL B 1 503 ? -11.041 23.010 19.737 1.00 19.98 502 VAL B C 1
ATOM 11279 O O . VAL B 1 503 ? -11.384 22.164 18.896 1.00 20.79 502 VAL B O 1
ATOM 11283 N N . ARG B 1 504 ? -11.877 23.513 20.641 1.00 18.69 503 ARG B N 1
ATOM 11284 C CA . ARG B 1 504 ? -13.255 23.048 20.732 1.00 21.59 503 ARG B CA 1
ATOM 11285 C C . ARG B 1 504 ? -14.061 23.355 19.483 1.00 23.75 503 ARG B C 1
ATOM 11286 O O . ARG B 1 504 ? -15.045 22.673 19.214 1.00 27.09 503 ARG B O 1
ATOM 11294 N N . THR B 1 505 ? -13.644 24.360 18.712 1.00 22.24 504 THR B N 1
ATOM 11295 C CA . THR B 1 505 ? -14.314 24.637 17.440 1.00 21.88 504 THR B CA 1
ATOM 11296 C C . THR B 1 505 ? -13.908 23.630 16.374 1.00 21.30 504 THR B C 1
ATOM 11297 O O . THR B 1 505 ? -14.457 23.640 15.275 1.00 24.86 504 THR B O 1
ATOM 11301 N N . GLN B 1 506 ? -12.947 22.767 16.695 1.00 18.01 505 GLN B N 1
ATOM 11302 C CA . GLN B 1 506 ? -12.393 21.833 15.710 1.00 21.92 505 GLN B CA 1
ATOM 11303 C C . GLN B 1 506 ? -12.747 20.371 15.985 1.00 22.32 505 GLN B C 1
ATOM 11304 O O . GLN B 1 506 ? -12.206 19.467 15.346 1.00 19.10 505 GLN B O 1
ATOM 11310 N N . LEU B 1 507 ? -13.640 20.134 16.938 1.00 20.98 506 LEU B N 1
ATOM 11311 C CA . LEU B 1 507 ? -13.944 18.765 17.348 1.00 20.23 506 LEU B CA 1
ATOM 11312 C C . LEU B 1 507 ? -14.913 18.081 16.400 1.00 24.33 506 LEU B C 1
ATOM 11313 O O . LEU B 1 507 ? -15.703 18.738 15.722 1.00 27.03 506 LEU B O 1
ATOM 11318 N N . GLY B 1 508 ? -14.842 16.752 16.351 1.00 23.80 507 GLY B N 1
ATOM 11319 C CA . GLY B 1 508 ? -15.802 15.967 15.601 1.00 23.47 507 GLY B CA 1
ATOM 11320 C C . GLY B 1 508 ? -15.302 15.495 14.249 1.00 22.88 507 GLY B C 1
ATOM 11321 O O . GLY B 1 508 ? -16.051 14.909 13.480 1.00 22.67 507 GLY B O 1
ATOM 11322 N N . LYS B 1 509 ? -14.030 15.730 13.958 1.00 18.42 508 LYS B N 1
ATOM 11323 C CA . LYS B 1 509 ? -13.487 15.311 12.674 1.00 23.58 508 LYS B CA 1
ATOM 11324 C C . LYS B 1 509 ? -13.148 13.826 12.651 1.00 21.80 508 LYS B C 1
ATOM 11325 O O . LYS B 1 509 ? -12.921 13.196 13.692 1.00 20.65 508 LYS B O 1
ATOM 11331 N N . THR B 1 510 ? -13.104 13.282 11.445 1.00 18.35 509 THR B N 1
ATOM 11332 C CA . THR B 1 510 ? -12.678 11.915 11.236 1.00 19.55 509 THR B CA 1
ATOM 11333 C C . THR B 1 510 ? -11.255 11.949 10.707 1.00 22.58 509 THR B C 1
ATOM 11334 O O . THR B 1 510 ? -10.962 12.628 9.721 1.00 23.93 509 THR B O 1
ATOM 11338 N N . TYR B 1 511 ? -10.376 11.206 11.363 1.00 16.70 510 TYR B N 1
ATOM 11339 C CA . TYR B 1 511 ? -8.950 11.210 11.054 1.00 14.22 510 TYR B CA 1
ATOM 11340 C C . TYR B 1 511 ? -8.590 9.940 10.301 1.00 20.66 510 TYR B C 1
ATOM 11341 O O . TYR B 1 511 ? -8.750 8.835 10.818 1.00 15.84 510 TYR B O 1
ATOM 11350 N N . PRO B 1 512 ? -8.124 10.093 9.054 1.00 20.33 511 PRO B N 1
ATOM 11351 C CA . PRO B 1 512 ? -7.834 8.931 8.215 1.00 15.14 511 PRO B CA 1
ATOM 11352 C C . PRO B 1 512 ? -6.405 8.467 8.427 1.00 16.82 511 PRO B C 1
ATOM 11353 O O . PRO B 1 512 ? -5.641 9.118 9.149 1.00 16.53 511 PRO B O 1
ATOM 11357 N N . LEU B 1 513 ? -6.041 7.348 7.811 1.00 18.27 512 LEU B N 1
ATOM 11358 C CA . LEU B 1 513 ? -4.643 6.970 7.766 1.00 16.41 512 LEU B CA 1
ATOM 11359 C C . LEU B 1 513 ? -3.942 7.924 6.805 1.00 16.17 512 LEU B C 1
ATOM 11360 O O . LEU B 1 513 ? -4.590 8.586 5.989 1.00 14.08 512 LEU B O 1
ATOM 11365 N N . PHE B 1 514 ? -2.618 7.985 6.895 1.00 14.69 513 PHE B N 1
ATOM 11366 C CA . PHE B 1 514 ? -1.838 8.778 5.954 1.00 13.19 513 PHE B CA 1
ATOM 11367 C C . PHE B 1 514 ? -0.701 7.904 5.449 1.00 13.01 513 PHE B C 1
ATOM 11368 O O . PHE B 1 514 ? 0.199 7.540 6.200 1.00 14.39 513 PHE B O 1
ATOM 11376 N N . ILE B 1 515 ? -0.780 7.540 4.174 1.00 13.79 514 ILE B N 1
ATOM 11377 C CA . ILE B 1 515 ? 0.129 6.569 3.594 1.00 14.45 514 ILE B CA 1
ATOM 11378 C C . ILE B 1 515 ? 0.591 7.056 2.224 1.00 14.68 514 ILE B C 1
ATOM 11379 O O . ILE B 1 515 ? -0.232 7.337 1.354 1.00 14.21 514 ILE B O 1
ATOM 11384 N N . ASN B 1 516 ? 1.906 7.157 2.052 1.00 14.96 515 ASN B N 1
ATOM 11385 C CA . ASN B 1 516 ? 2.490 7.584 0.785 1.00 17.57 515 ASN B CA 1
ATOM 11386 C C . ASN B 1 516 ? 1.952 8.929 0.322 1.00 19.73 515 ASN B C 1
ATOM 11387 O O . ASN B 1 516 ? 1.688 9.114 -0.868 1.00 16.55 515 ASN B O 1
ATOM 11392 N N . GLY B 1 517 ? 1.773 9.850 1.264 1.00 19.18 516 GLY B N 1
ATOM 11393 C CA . GLY B 1 517 ? 1.310 11.194 0.955 1.00 19.88 516 GLY B CA 1
ATOM 11394 C C . GLY B 1 517 ? -0.188 11.315 0.714 1.00 25.36 516 GLY B C 1
ATOM 11395 O O . GLY B 1 517 ? -0.676 12.386 0.353 1.00 22.46 516 GLY B O 1
ATOM 11396 N N . LYS B 1 518 ? -0.919 10.218 0.899 1.00 14.46 517 LYS B N 1
ATOM 11397 C CA . LYS B 1 518 ? -2.347 10.199 0.604 1.00 18.43 517 LYS B CA 1
ATOM 11398 C C . LYS B 1 518 ? -3.180 9.804 1.830 1.00 17.73 517 LYS B C 1
ATOM 11399 O O . LYS B 1 518 ? -2.740 9.019 2.665 1.00 16.50 517 LYS B O 1
ATOM 11405 N N . GLU B 1 519 ? -4.371 10.376 1.948 1.00 17.48 518 GLU B N 1
ATOM 11406 C CA . GLU B 1 519 ? -5.277 9.981 3.016 1.00 18.31 518 GLU B CA 1
ATOM 11407 C C . GLU B 1 519 ? -6.021 8.712 2.612 1.00 20.51 518 GLU B C 1
ATOM 11408 O O . GLU B 1 519 ? -6.552 8.611 1.505 1.00 17.29 518 GLU B O 1
ATOM 11414 N N . VAL B 1 520 ? -6.013 7.729 3.507 1.00 18.48 519 VAL B N 1
ATOM 11415 C CA . VAL B 1 520 ? -6.646 6.438 3.263 1.00 17.11 519 VAL B CA 1
ATOM 11416 C C . VAL B 1 520 ? -7.645 6.203 4.383 1.00 22.63 519 VAL B C 1
ATOM 11417 O O . VAL B 1 520 ? -7.275 6.161 5.555 1.00 18.03 519 VAL B O 1
ATOM 11421 N N . ARG B 1 521 ? -8.914 6.072 4.027 1.00 18.03 520 ARG B N 1
ATOM 11422 C CA . ARG B 1 521 ? -9.956 5.920 5.034 1.00 21.61 520 ARG B CA 1
ATOM 11423 C C . ARG B 1 521 ? -10.329 4.446 5.185 1.00 22.95 520 ARG B C 1
ATOM 11424 O O . ARG B 1 521 ? -10.326 3.700 4.215 1.00 26.51 520 ARG B O 1
ATOM 11432 N N . THR B 1 522 ? -10.617 4.018 6.408 1.00 18.28 521 THR B N 1
ATOM 11433 C CA . THR B 1 522 ? -11.164 2.685 6.630 1.00 19.84 521 THR B CA 1
ATOM 11434 C C . THR B 1 522 ? -12.521 2.851 7.317 1.00 20.60 521 THR B C 1
ATOM 11435 O O . THR B 1 522 ? -12.917 3.962 7.664 1.00 21.57 521 THR B O 1
ATOM 11439 N N . ASN B 1 523 ? -13.243 1.759 7.510 1.00 16.83 522 ASN B N 1
ATOM 11440 C CA . ASN B 1 523 ? -14.575 1.875 8.077 1.00 17.29 522 ASN B CA 1
ATOM 11441 C C . ASN B 1 523 ? -14.669 1.404 9.520 1.00 21.62 522 ASN B C 1
ATOM 11442 O O . ASN B 1 523 ? -15.753 1.325 10.081 1.00 25.76 522 ASN B O 1
ATOM 11447 N N . ASP B 1 524 ? -13.520 1.112 10.118 1.00 16.44 523 ASP B N 1
ATOM 11448 C CA . ASP B 1 524 ? -13.459 0.815 11.541 1.00 16.16 523 ASP B CA 1
ATOM 11449 C C . ASP B 1 524 ? -13.008 2.099 12.239 1.00 15.74 523 ASP B C 1
ATOM 11450 O O . ASP B 1 524 ? -11.843 2.490 12.138 1.00 17.47 523 ASP B O 1
ATOM 11455 N N . LEU B 1 525 ? -13.949 2.760 12.913 1.00 17.24 524 LEU B N 1
ATOM 11456 C CA . LEU B 1 525 ? -13.699 4.036 13.582 1.00 18.36 524 LEU B CA 1
ATOM 11457 C C . LEU B 1 525 ? -13.761 3.864 15.091 1.00 23.48 524 LEU B C 1
ATOM 11458 O O . LEU B 1 525 ? -14.686 3.231 15.596 1.00 23.12 524 LEU B O 1
ATOM 11463 N N . ILE B 1 526 ? -12.791 4.444 15.798 1.00 18.75 525 ILE B N 1
ATOM 11464 C CA . ILE B 1 526 ? -12.806 4.487 17.257 1.00 18.68 525 ILE B CA 1
ATOM 11465 C C . ILE B 1 526 ? -12.783 5.936 17.735 1.00 19.06 525 ILE B C 1
ATOM 11466 O O . ILE B 1 526 ? -11.894 6.707 17.363 1.00 14.76 525 ILE B O 1
ATOM 11471 N N . PRO B 1 527 ? -13.770 6.316 18.557 1.00 16.79 526 PRO B N 1
ATOM 11472 C CA . PRO B 1 527 ? -13.820 7.687 19.070 1.00 15.42 526 PRO B CA 1
ATOM 11473 C C . PRO B 1 527 ? -12.682 7.952 20.033 1.00 17.80 526 PRO B C 1
ATOM 11474 O O . PRO B 1 527 ? -12.183 7.033 20.684 1.00 20.92 526 PRO B O 1
ATOM 11478 N N . THR B 1 528 ? -12.253 9.205 20.090 1.00 15.63 527 THR B N 1
ATOM 11479 C CA . THR B 1 528 ? -11.276 9.644 21.076 1.00 14.18 527 THR B CA 1
ATOM 11480 C C . THR B 1 528 ? -11.974 10.718 21.909 1.00 22.12 527 THR B C 1
ATOM 11481 O O . THR B 1 528 ? -12.578 11.641 21.354 1.00 18.89 527 THR B O 1
ATOM 11485 N N . VAL B 1 529 ? -11.932 10.569 23.236 1.00 15.67 528 VAL B N 1
ATOM 11486 C CA . VAL B 1 529 ? -12.691 11.443 24.129 1.00 15.38 528 VAL B CA 1
ATOM 11487 C C . VAL B 1 529 ? -11.832 12.093 25.224 1.00 14.66 528 VAL B C 1
ATOM 11488 O O . VAL B 1 529 ? -10.696 11.688 25.493 1.00 17.14 528 VAL B O 1
ATOM 11492 N N . ASN B 1 530 ? -12.408 13.105 25.855 1.00 14.12 529 ASN B N 1
ATOM 11493 C CA . ASN B 1 530 ? -11.747 13.864 26.896 1.00 15.20 529 ASN B CA 1
ATOM 11494 C C . ASN B 1 530 ? -11.839 13.034 28.174 1.00 15.01 529 ASN B C 1
ATOM 11495 O O . ASN B 1 530 ? -12.937 12.752 28.633 1.00 14.62 529 ASN B O 1
ATOM 11500 N N . PRO B 1 531 ? -10.692 12.625 28.741 1.00 13.78 530 PRO B N 1
ATOM 11501 C CA . PRO B 1 531 ? -10.725 11.749 29.925 1.00 16.49 530 PRO B CA 1
ATOM 11502 C C . PRO B 1 531 ? -11.309 12.437 31.154 1.00 15.43 530 PRO B C 1
ATOM 11503 O O . PRO B 1 531 ? -11.850 11.766 32.034 1.00 16.31 530 PRO B O 1
ATOM 11507 N N . ASN B 1 532 ? -11.197 13.760 31.214 1.00 16.47 531 ASN B N 1
ATOM 11508 C CA . ASN B 1 532 ? -11.848 14.525 32.276 1.00 19.33 531 ASN B CA 1
ATOM 11509 C C . ASN B 1 532 ? -13.332 14.785 32.006 1.00 20.93 531 ASN B C 1
ATOM 11510 O O . ASN B 1 532 ? -14.053 15.286 32.874 1.00 19.90 531 ASN B O 1
ATOM 11515 N N . LYS B 1 533 ? -13.795 14.426 30.809 1.00 17.23 532 LYS B N 1
ATOM 11516 C CA . LYS B 1 533 ? -15.199 14.619 30.447 1.00 16.48 532 LYS B CA 1
ATOM 11517 C C . LYS B 1 533 ? -15.550 13.759 29.231 1.00 24.26 532 LYS B C 1
ATOM 11518 O O . LYS B 1 533 ? -15.641 14.269 28.115 1.00 21.47 532 LYS B O 1
ATOM 11522 N N . PRO B 1 534 ? -15.731 12.445 29.449 1.00 19.57 533 PRO B N 1
ATOM 11523 C CA . PRO B 1 534 ? -15.781 11.447 28.367 1.00 18.56 533 PRO B CA 1
ATOM 11524 C C . PRO B 1 534 ? -16.947 11.645 27.412 1.00 19.73 533 PRO B C 1
ATOM 11525 O O . PRO B 1 534 ? -16.883 11.153 26.295 1.00 19.58 533 PRO B O 1
ATOM 11529 N N . SER B 1 535 ? -17.979 12.357 27.843 1.00 16.78 534 SER B N 1
ATOM 11530 C CA . SER B 1 535 ? -19.094 12.688 26.966 1.00 20.11 534 SER B CA 1
ATOM 11531 C C . SER B 1 535 ? -18.644 13.635 25.853 1.00 22.13 534 SER B C 1
ATOM 11532 O O . SER B 1 535 ? -19.322 13.765 24.838 1.00 23.83 534 SER B O 1
ATOM 11535 N N . GLU B 1 536 ? -17.505 14.297 26.050 1.00 20.62 535 GLU B N 1
ATOM 11536 C CA . GLU B 1 536 ? -16.952 15.178 25.027 1.00 21.06 535 GLU B CA 1
ATOM 11537 C C . GLU B 1 536 ? -16.074 14.396 24.061 1.00 21.50 535 GLU B C 1
ATOM 11538 O O . GLU B 1 536 ? -14.943 14.014 24.402 1.00 17.51 535 GLU B O 1
ATOM 11544 N N . VAL B 1 537 ? -16.595 14.170 22.856 1.00 17.75 536 VAL B N 1
ATOM 11545 C CA . VAL B 1 537 ? -15.877 13.425 21.819 1.00 21.01 536 VAL B CA 1
ATOM 11546 C C . VAL B 1 537 ? -15.036 14.358 20.935 1.00 21.59 536 VAL B C 1
ATOM 11547 O O . VAL B 1 537 ? -15.567 15.261 20.296 1.00 20.68 536 VAL B O 1
ATOM 11551 N N . LEU B 1 538 ? -13.728 14.140 20.902 1.00 17.50 537 LEU B N 1
ATOM 11552 C CA . LEU B 1 538 ? -12.841 15.005 20.124 1.00 18.32 537 LEU B CA 1
ATOM 11553 C C . LEU B 1 538 ? -12.826 14.656 18.636 1.00 16.84 537 LEU B C 1
ATOM 11554 O O . LEU B 1 538 ? -12.551 15.513 17.794 1.00 20.01 537 LEU B O 1
ATOM 11559 N N . GLY B 1 539 ? -13.117 13.398 18.318 1.00 15.80 538 GLY B N 1
ATOM 11560 C CA . GLY B 1 539 ? -13.133 12.964 16.933 1.00 16.10 538 GLY B CA 1
ATOM 11561 C C . GLY B 1 539 ? -13.183 11.457 16.784 1.00 19.06 538 GLY B C 1
ATOM 11562 O O . GLY B 1 539 ? -13.251 10.731 17.776 1.00 17.98 538 GLY B O 1
ATOM 11563 N N . GLN B 1 540 ? -13.148 10.997 15.535 1.00 15.70 539 GLN B N 1
ATOM 11564 C CA . GLN B 1 540 ? -13.190 9.579 15.212 1.00 17.71 539 GLN B CA 1
ATOM 11565 C C . GLN B 1 540 ? -11.927 9.194 14.451 1.00 20.04 539 GLN B C 1
ATOM 11566 O O . GLN B 1 540 ? -11.513 9.899 13.525 1.00 18.97 539 GLN B O 1
ATOM 11572 N N . ILE B 1 541 ? -11.323 8.069 14.819 1.00 16.94 540 ILE B N 1
ATOM 11573 C CA . ILE B 1 541 ? -10.063 7.657 14.195 1.00 17.23 540 ILE B CA 1
ATOM 11574 C C . ILE B 1 541 ? -10.218 6.383 13.375 1.00 16.79 540 ILE B C 1
ATOM 11575 O O . ILE B 1 541 ? -10.669 5.363 13.896 1.00 17.40 540 ILE B O 1
ATOM 11580 N N . CYS B 1 542 ? -9.829 6.435 12.100 1.00 14.30 541 CYS B N 1
ATOM 11581 C CA . CYS B 1 542 ? -9.796 5.243 11.264 1.00 15.11 541 CYS B CA 1
ATOM 11582 C C . CYS B 1 542 ? -8.728 4.273 11.745 1.00 14.03 541 CYS B C 1
ATOM 11583 O O . CYS B 1 542 ? -7.637 4.678 12.125 1.00 15.08 541 CYS B O 1
ATOM 11586 N N . GLN B 1 543 ? -9.046 2.984 11.698 1.00 17.72 542 GLN B N 1
ATOM 11587 C CA . GLN B 1 543 ? -8.117 1.941 12.117 1.00 15.21 542 GLN B CA 1
ATOM 11588 C C . GLN B 1 543 ? -7.563 1.190 10.909 1.00 15.83 542 GLN B C 1
ATOM 11589 O O . GLN B 1 543 ? -8.316 0.749 10.038 1.00 19.37 542 GLN B O 1
ATOM 11595 N N . ALA B 1 544 ? -6.244 1.040 10.865 1.00 14.59 543 ALA B N 1
ATOM 11596 C CA . ALA B 1 544 ? -5.598 0.263 9.811 1.00 14.04 543 ALA B CA 1
ATOM 11597 C C . ALA B 1 544 ? -5.680 -1.236 10.091 1.00 16.21 543 ALA B C 1
ATOM 11598 O O . ALA B 1 544 ? -5.385 -1.687 11.203 1.00 20.66 543 ALA B O 1
ATOM 11600 N N . GLY B 1 545 ? -6.072 -2.002 9.079 1.00 17.66 544 GLY B N 1
ATOM 11601 C CA . GLY B 1 545 ? -6.000 -3.449 9.135 1.00 17.15 544 GLY B CA 1
ATOM 11602 C C . GLY B 1 545 ? -4.618 -3.886 8.690 1.00 18.04 544 GLY B C 1
ATOM 11603 O O . GLY B 1 545 ? -3.760 -3.046 8.418 1.00 16.83 544 GLY B O 1
ATOM 11604 N N . THR B 1 546 ? -4.391 -5.193 8.619 1.00 17.80 545 THR B N 1
ATOM 11605 C CA . THR B 1 546 ? -3.108 -5.692 8.146 1.00 18.64 545 THR B CA 1
ATOM 11606 C C . THR B 1 546 ? -2.865 -5.248 6.698 1.00 18.53 545 THR B C 1
ATOM 11607 O O . THR B 1 546 ? -1.726 -5.006 6.304 1.00 20.89 545 THR B O 1
ATOM 11611 N N . THR B 1 547 ? -3.937 -5.104 5.926 1.00 16.99 546 THR B N 1
ATOM 11612 C CA . THR B 1 547 ? -3.806 -4.678 4.531 1.00 23.15 546 THR B CA 1
ATOM 11613 C C . THR B 1 547 ? -3.163 -3.297 4.429 1.00 19.83 546 THR B C 1
ATOM 11614 O O . THR B 1 547 ? -2.205 -3.091 3.676 1.00 17.07 546 THR B O 1
ATOM 11618 N N . GLU B 1 548 ? -3.681 -2.356 5.207 1.00 16.96 547 GLU B N 1
ATOM 11619 C CA . GLU B 1 548 ? -3.194 -0.988 5.164 1.00 16.55 547 GLU B CA 1
ATOM 11620 C C . GLU B 1 548 ? -1.817 -0.845 5.791 1.00 15.98 547 GLU B C 1
ATOM 11621 O O . GLU B 1 548 ? -1.008 -0.059 5.320 1.00 14.17 547 GLU B O 1
ATOM 11627 N N . VAL B 1 549 ? -1.552 -1.574 6.876 1.00 13.57 548 VAL B N 1
ATOM 11628 C CA . VAL B 1 549 ? -0.205 -1.574 7.440 1.00 14.18 548 VAL B CA 1
ATOM 11629 C C . VAL B 1 549 ? 0.784 -2.099 6.393 1.00 16.44 548 VAL B C 1
ATOM 11630 O O . VAL B 1 549 ? 1.855 -1.522 6.191 1.00 18.09 548 VAL B O 1
ATOM 11634 N N . GLY B 1 550 ? 0.405 -3.175 5.707 1.00 12.89 549 GLY B N 1
ATOM 11635 C CA . GLY B 1 550 ? 1.235 -3.731 4.642 1.00 18.61 549 GLY B CA 1
ATOM 11636 C C . GLY B 1 550 ? 1.465 -2.734 3.516 1.00 15.45 549 GLY B C 1
ATOM 11637 O O . GLY B 1 550 ? 2.568 -2.630 2.974 1.00 17.68 549 GLY B O 1
ATOM 11638 N N . ASP B 1 551 ? 0.416 -1.996 3.166 1.00 15.51 550 ASP B N 1
ATOM 11639 C CA . ASP B 1 551 ? 0.527 -0.908 2.196 1.00 16.55 550 ASP B CA 1
ATOM 11640 C C . ASP B 1 551 ? 1.509 0.167 2.661 1.00 17.15 550 ASP B C 1
ATOM 11641 O O . ASP B 1 551 ? 2.307 0.668 1.869 1.00 15.69 550 ASP B O 1
ATOM 11646 N N . ALA B 1 552 ? 1.431 0.536 3.940 1.00 15.57 551 ALA B N 1
ATOM 11647 C CA . ALA B 1 552 ? 2.301 1.578 4.486 1.00 15.38 551 ALA B CA 1
ATOM 11648 C C . ALA B 1 552 ? 3.759 1.129 4.483 1.00 14.94 551 ALA B C 1
ATOM 11649 O O . ALA B 1 552 ? 4.652 1.907 4.160 1.00 16.86 551 ALA B O 1
ATOM 11651 N N . ILE B 1 553 ? 3.989 -0.129 4.853 1.00 12.16 552 ILE B N 1
ATOM 11652 C CA . ILE B 1 553 ? 5.328 -0.702 4.828 1.00 14.02 552 ILE B CA 1
ATOM 11653 C C . ILE B 1 553 ? 5.861 -0.712 3.394 1.00 13.61 552 ILE B C 1
ATOM 11654 O O . ILE B 1 553 ? 7.031 -0.404 3.146 1.00 15.46 552 ILE B O 1
ATOM 11659 N N . ALA B 1 554 ? 4.986 -1.037 2.451 1.00 12.57 553 ALA B N 1
ATOM 11660 C CA . ALA B 1 554 ? 5.366 -1.051 1.037 1.00 12.86 553 ALA B CA 1
ATOM 11661 C C . ALA B 1 554 ? 5.743 0.356 0.549 1.00 16.54 553 ALA B C 1
ATOM 11662 O O . ALA B 1 554 ? 6.680 0.518 -0.233 1.00 16.06 553 ALA B O 1
ATOM 11664 N N . ALA B 1 555 ? 5.018 1.369 1.023 1.00 13.61 554 ALA B N 1
ATOM 11665 C CA . ALA B 1 555 ? 5.258 2.750 0.597 1.00 17.69 554 ALA B CA 1
ATOM 11666 C C . ALA B 1 555 ? 6.584 3.249 1.161 1.00 15.33 554 ALA B C 1
ATOM 11667 O O . ALA B 1 555 ? 7.353 3.935 0.474 1.00 17.02 554 ALA B O 1
ATOM 11669 N N . ALA B 1 556 ? 6.838 2.883 2.413 1.00 13.61 555 ALA B N 1
ATOM 11670 C CA . ALA B 1 556 ? 8.063 3.249 3.102 1.00 14.34 555 ALA B CA 1
ATOM 11671 C C . ALA B 1 556 ? 9.249 2.565 2.438 1.00 13.70 555 ALA B C 1
ATOM 11672 O O . ALA B 1 556 ? 10.293 3.178 2.218 1.00 15.08 555 ALA B O 1
ATOM 11674 N N . LYS B 1 557 ? 9.084 1.290 2.110 1.00 12.52 556 LYS B N 1
ATOM 11675 C CA . LYS B 1 557 ? 10.151 0.551 1.441 1.00 14.24 556 LYS B CA 1
ATOM 11676 C C . LYS B 1 557 ? 10.475 1.145 0.064 1.00 15.05 556 LYS B C 1
ATOM 11677 O O . LYS B 1 557 ? 11.631 1.136 -0.359 1.00 16.52 556 LYS B O 1
ATOM 11683 N N . ALA B 1 558 ? 9.458 1.658 -0.634 1.00 15.75 557 ALA B N 1
ATOM 11684 C CA . ALA B 1 558 ? 9.657 2.224 -1.974 1.00 15.86 557 ALA B CA 1
ATOM 11685 C C . ALA B 1 558 ? 10.296 3.619 -1.928 1.00 19.33 557 ALA B C 1
ATOM 11686 O O . ALA B 1 558 ? 11.004 4.012 -2.858 1.00 15.04 557 ALA B O 1
ATOM 11688 N N . ALA B 1 559 ? 10.046 4.358 -0.848 1.00 16.34 558 ALA B N 1
ATOM 11689 C CA . ALA B 1 559 ? 10.602 5.701 -0.672 1.00 13.46 558 ALA B CA 1
ATOM 11690 C C . ALA B 1 559 ? 12.021 5.644 -0.105 1.00 16.43 558 ALA B C 1
ATOM 11691 O O . ALA B 1 559 ? 12.784 6.607 -0.226 1.00 16.76 558 ALA B O 1
ATOM 11693 N N . PHE B 1 560 ? 12.355 4.516 0.517 1.00 15.49 559 PHE B N 1
ATOM 11694 C CA . PHE B 1 560 ? 13.636 4.338 1.200 1.00 15.60 559 PHE B CA 1
ATOM 11695 C C . PHE B 1 560 ? 14.878 4.617 0.327 1.00 16.57 559 PHE B C 1
ATOM 11696 O O . PHE B 1 560 ? 15.769 5.347 0.758 1.00 15.76 559 PHE B O 1
ATOM 11704 N N . PRO B 1 561 ? 14.941 4.058 -0.902 1.00 16.78 560 PRO B N 1
ATOM 11705 C CA . PRO B 1 561 ? 16.182 4.279 -1.661 1.00 18.04 560 PRO B CA 1
ATOM 11706 C C . PRO B 1 561 ? 16.520 5.747 -1.932 1.00 16.91 560 PRO B C 1
ATOM 11707 O O . PRO B 1 561 ? 17.674 6.139 -1.728 1.00 19.28 560 PRO B O 1
ATOM 11711 N N . ALA B 1 562 ? 15.548 6.542 -2.375 1.00 14.38 561 ALA B N 1
ATOM 11712 C CA . ALA B 1 562 ? 15.794 7.970 -2.607 1.00 17.39 561 ALA B CA 1
ATOM 11713 C C . ALA B 1 562 ? 16.016 8.742 -1.300 1.00 17.71 561 ALA B C 1
ATOM 11714 O O . ALA B 1 562 ? 16.762 9.721 -1.270 1.00 18.41 561 ALA B O 1
ATOM 11716 N N . TRP B 1 563 ? 15.367 8.312 -0.224 1.00 12.64 562 TRP B N 1
ATOM 11717 C CA . TRP B 1 563 ? 15.518 9.005 1.058 1.00 12.33 562 TRP B CA 1
ATOM 11718 C C . TRP B 1 563 ? 16.881 8.711 1.676 1.00 17.52 562 TRP B C 1
ATOM 11719 O O . TRP B 1 563 ? 17.538 9.608 2.208 1.00 18.93 562 TRP B O 1
ATOM 11730 N N . ARG B 1 564 ? 17.291 7.448 1.613 1.00 14.48 563 ARG B N 1
ATOM 11731 C CA . ARG B 1 564 ? 18.629 7.056 2.045 1.00 16.89 563 ARG B CA 1
ATOM 11732 C C . ARG B 1 564 ? 19.707 7.832 1.281 1.00 19.20 563 ARG B C 1
ATOM 11733 O O . ARG B 1 564 ? 20.725 8.223 1.860 1.00 16.61 563 ARG B O 1
ATOM 11741 N N . ASP B 1 565 ? 19.472 8.070 -0.011 1.00 12.68 564 ASP B N 1
ATOM 11742 C CA . ASP B 1 565 ? 20.444 8.782 -0.844 1.00 13.05 564 ASP B CA 1
ATOM 11743 C C . ASP B 1 565 ? 20.372 10.302 -0.700 1.00 17.61 564 ASP B C 1
ATOM 11744 O O . ASP B 1 565 ? 21.137 11.026 -1.327 1.00 18.52 564 ASP B O 1
ATOM 11749 N N . THR B 1 566 ? 19.446 10.792 0.114 1.00 16.98 565 THR B N 1
ATOM 11750 C CA . THR B 1 566 ? 19.348 12.226 0.357 1.00 17.91 565 THR B CA 1
ATOM 11751 C C . THR B 1 566 ? 20.438 12.643 1.349 1.00 17.16 565 THR B C 1
ATOM 11752 O O . THR B 1 566 ? 20.663 11.954 2.352 1.00 15.76 565 THR B O 1
ATOM 11756 N N . ASP B 1 567 ? 21.118 13.752 1.059 1.00 15.13 566 ASP B N 1
ATOM 11757 C CA . ASP B 1 567 ? 22.204 14.244 1.910 1.00 18.32 566 ASP B CA 1
ATOM 11758 C C . ASP B 1 567 ? 21.724 14.439 3.351 1.00 14.13 566 ASP B C 1
ATOM 11759 O O . ASP B 1 567 ? 20.635 14.977 3.574 1.00 17.21 566 ASP B O 1
ATOM 11764 N N . PRO B 1 568 ? 22.529 14.002 4.338 1.00 14.89 567 PRO B N 1
ATOM 11765 C CA . PRO B 1 568 ? 22.102 14.133 5.739 1.00 16.82 567 PRO B CA 1
ATOM 11766 C C . PRO B 1 568 ? 21.764 15.564 6.143 1.00 15.93 567 PRO B C 1
ATOM 11767 O O . PRO B 1 568 ? 20.869 15.768 6.972 1.00 19.29 567 PRO B O 1
ATOM 11771 N N . ARG B 1 569 ? 22.466 16.539 5.577 1.00 15.59 568 ARG B N 1
ATOM 11772 C CA . ARG B 1 569 ? 22.195 17.933 5.911 1.00 18.14 568 ARG B CA 1
ATOM 11773 C C . ARG B 1 569 ? 20.795 18.311 5.417 1.00 19.87 568 ARG B C 1
ATOM 11774 O O . ARG B 1 569 ? 20.075 19.076 6.066 1.00 17.00 568 ARG B O 1
ATOM 11782 N N . THR B 1 570 ? 20.412 17.754 4.269 1.00 18.19 569 THR B N 1
ATOM 11783 C CA . THR B 1 570 ? 19.085 17.987 3.702 1.00 15.24 569 THR B CA 1
ATOM 11784 C C . THR B 1 570 ? 18.010 17.288 4.530 1.00 14.05 569 THR B C 1
ATOM 11785 O O . THR B 1 570 ? 16.956 17.862 4.801 1.00 16.46 569 THR B O 1
ATOM 11789 N N . ARG B 1 571 ? 18.274 16.053 4.947 1.00 14.36 570 ARG B N 1
ATOM 11790 C CA . ARG B 1 571 ? 17.329 15.350 5.812 1.00 17.04 570 ARG B CA 1
ATOM 11791 C C . ARG B 1 571 ? 17.122 16.145 7.102 1.00 16.40 570 ARG B C 1
ATOM 11792 O O . ARG B 1 571 ? 15.995 16.312 7.572 1.00 19.64 570 ARG B O 1
ATOM 11800 N N . ALA B 1 572 ? 18.209 16.681 7.641 1.00 15.32 571 ALA B N 1
ATOM 11801 C CA . ALA B 1 572 ? 18.142 17.474 8.874 1.00 14.45 571 ALA B CA 1
ATOM 11802 C C . ALA B 1 572 ? 17.320 18.752 8.690 1.00 15.81 571 ALA B C 1
ATOM 11803 O O . ALA B 1 572 ? 16.649 19.211 9.619 1.00 15.85 571 ALA B O 1
ATOM 11805 N N . GLU B 1 573 ? 17.376 19.326 7.492 1.00 11.88 572 GLU B N 1
ATOM 11806 C CA . GLU B 1 573 ? 16.600 20.527 7.194 1.00 18.20 572 GLU B CA 1
ATOM 11807 C C . GLU B 1 573 ? 15.093 20.311 7.370 1.00 15.00 572 GLU B C 1
ATOM 11808 O O . GLU B 1 573 ? 14.380 21.210 7.802 1.00 18.72 572 GLU B O 1
ATOM 11814 N N . TYR B 1 574 ? 14.606 19.127 7.017 1.00 14.35 573 TYR B N 1
ATOM 11815 C CA . TYR B 1 574 ? 13.192 18.830 7.209 1.00 17.61 573 TYR B CA 1
ATOM 11816 C C . TYR B 1 574 ? 12.804 18.854 8.687 1.00 15.47 573 TYR B C 1
ATOM 11817 O O . TYR B 1 574 ? 11.722 19.316 9.045 1.00 16.02 573 TYR B O 1
ATOM 11826 N N . LEU B 1 575 ? 13.682 18.349 9.544 1.00 14.15 574 LEU B N 1
ATOM 11827 C CA . LEU B 1 575 ? 13.416 18.376 10.984 1.00 13.40 574 LEU B CA 1
ATOM 11828 C C . LEU B 1 575 ? 13.391 19.806 11.506 1.00 17.79 574 LEU B C 1
ATOM 11829 O O . LEU B 1 575 ? 12.548 20.159 12.333 1.00 14.48 574 LEU B O 1
ATOM 11834 N N . LEU B 1 576 ? 14.315 20.627 11.016 1.00 13.09 575 LEU B N 1
ATOM 11835 C CA . LEU B 1 576 ? 14.372 22.031 11.421 1.00 12.77 575 LEU B CA 1
ATOM 11836 C C . LEU B 1 576 ? 13.111 22.781 10.981 1.00 18.21 575 LEU B C 1
ATOM 11837 O O . LEU B 1 576 ? 12.599 23.629 11.708 1.00 16.90 575 LEU B O 1
ATOM 11842 N N . LYS B 1 577 ? 12.605 22.466 9.790 1.00 17.19 576 LYS B N 1
ATOM 11843 C CA . LYS B 1 577 ? 11.352 23.075 9.339 1.00 15.62 576 LYS B CA 1
ATOM 11844 C C . LYS B 1 577 ? 10.161 22.598 10.163 1.00 16.08 576 LYS B C 1
ATOM 11845 O O . LYS B 1 577 ? 9.286 23.394 10.508 1.00 18.28 576 LYS B O 1
ATOM 11851 N N . ALA B 1 578 ? 10.126 21.306 10.481 1.00 16.41 577 ALA B N 1
ATOM 11852 C CA . ALA B 1 578 ? 9.084 20.779 11.355 1.00 15.87 577 ALA B CA 1
ATOM 11853 C C . ALA B 1 578 ? 9.129 21.433 12.733 1.00 12.69 577 ALA B C 1
ATOM 11854 O O . ALA B 1 578 ? 8.088 21.714 13.317 1.00 14.70 577 ALA B O 1
ATOM 11856 N N . ALA B 1 579 ? 10.329 21.678 13.251 1.00 12.70 578 ALA B N 1
ATOM 11857 C CA . ALA B 1 579 ? 10.459 22.311 14.567 1.00 13.98 578 ALA B CA 1
ATOM 11858 C C . ALA B 1 579 ? 9.860 23.715 14.527 1.00 17.19 578 ALA B C 1
ATOM 11859 O O . ALA B 1 579 ? 9.127 24.113 15.433 1.00 21.26 578 ALA B O 1
ATOM 11861 N N . GLN B 1 580 ? 10.157 24.453 13.460 1.00 15.31 579 GLN B N 1
ATOM 11862 C CA . GLN B 1 580 ? 9.636 25.809 13.317 1.00 13.74 579 GLN B CA 1
ATOM 11863 C C . GLN B 1 580 ? 8.112 25.802 13.162 1.00 19.60 579 GLN B C 1
ATOM 11864 O O . GLN B 1 580 ? 7.411 26.663 13.705 1.00 23.08 579 GLN B O 1
ATOM 11870 N N . ALA B 1 581 ? 7.601 24.822 12.428 1.00 17.38 580 ALA B N 1
ATOM 11871 C CA . ALA B 1 581 ? 6.165 24.683 12.263 1.00 18.61 580 ALA B CA 1
ATOM 11872 C C . ALA B 1 581 ? 5.497 24.434 13.619 1.00 17.24 580 ALA B C 1
ATOM 11873 O O . ALA B 1 581 ? 4.462 25.021 13.928 1.00 22.43 580 ALA B O 1
ATOM 11875 N N . ALA B 1 582 ? 6.104 23.578 14.434 1.00 14.11 581 ALA B N 1
ATOM 11876 C CA . ALA B 1 582 ? 5.584 23.295 15.770 1.00 13.84 581 ALA B CA 1
ATOM 11877 C C . ALA B 1 582 ? 5.693 24.513 16.691 1.00 15.81 581 ALA B C 1
ATOM 11878 O O . ALA B 1 582 ? 4.777 24.811 17.458 1.00 16.24 581 ALA B O 1
ATOM 11880 N N . ARG B 1 583 ? 6.814 25.219 16.603 1.00 17.46 582 ARG B N 1
ATOM 11881 C CA . ARG B 1 583 ? 7.044 26.398 17.436 1.00 21.84 582 ARG B CA 1
ATOM 11882 C C . ARG B 1 583 ? 5.978 27.472 17.169 1.00 21.96 582 ARG B C 1
ATOM 11883 O O . ARG B 1 583 ? 5.492 28.127 18.088 1.00 17.98 582 ARG B O 1
ATOM 11891 N N . LYS B 1 584 ? 5.592 27.623 15.907 1.00 18.45 583 LYS B N 1
ATOM 11892 C CA . LYS B 1 584 ? 4.551 28.581 15.535 1.00 18.62 583 LYS B CA 1
ATOM 11893 C C . LYS B 1 584 ? 3.147 28.160 16.008 1.00 19.06 583 LYS B C 1
ATOM 11894 O O . LYS B 1 584 ? 2.211 28.953 15.977 1.00 24.67 583 LYS B O 1
ATOM 11896 N N . ARG B 1 585 ? 3.008 26.912 16.443 1.00 16.98 584 ARG B N 1
ATOM 11897 C CA . ARG B 1 585 ? 1.715 26.384 16.862 1.00 16.60 584 ARG B CA 1
ATOM 11898 C C . ARG B 1 585 ? 1.737 25.938 18.323 1.00 15.82 584 ARG B C 1
ATOM 11899 O O . ARG B 1 585 ? 0.886 25.158 18.745 1.00 15.96 584 ARG B O 1
ATOM 11907 N N . LEU B 1 586 ? 2.698 26.440 19.092 1.00 11.69 585 LEU B N 1
ATOM 11908 C CA . LEU B 1 586 ? 2.961 25.902 20.431 1.00 13.29 585 LEU B CA 1
ATOM 11909 C C . LEU B 1 586 ? 1.742 25.803 21.351 1.00 15.53 585 LEU B C 1
ATOM 11910 O O . LEU B 1 586 ? 1.470 24.731 21.892 1.00 14.07 585 LEU B O 1
ATOM 11915 N N . PHE B 1 587 ? 1.002 26.899 21.522 1.00 16.47 586 PHE B N 1
ATOM 11916 C CA . PHE B 1 587 ? -0.144 26.871 22.433 1.00 17.38 586 PHE B CA 1
ATOM 11917 C C . PHE B 1 587 ? -1.286 26.039 21.865 1.00 18.20 586 PHE B C 1
ATOM 11918 O O . PHE B 1 587 ? -1.993 25.357 22.603 1.00 14.21 586 PHE B O 1
ATOM 11926 N N . GLU B 1 588 ? -1.463 26.088 20.549 1.00 16.93 587 GLU B N 1
ATOM 11927 C CA . GLU B 1 588 ? -2.492 25.285 19.902 1.00 16.63 587 GLU B CA 1
ATOM 11928 C C . GLU B 1 588 ? -2.260 23.783 20.113 1.00 17.67 587 GLU B C 1
ATOM 11929 O O . GLU B 1 588 ? -3.169 23.055 20.519 1.00 16.67 587 GLU B O 1
ATOM 11935 N N . LEU B 1 589 ? -1.045 23.326 19.818 1.00 13.41 588 LEU B N 1
ATOM 11936 C CA . LEU B 1 589 ? -0.690 21.923 19.973 1.00 12.93 588 LEU B CA 1
ATOM 11937 C C . LEU B 1 589 ? -0.820 21.528 21.445 1.00 14.61 588 LEU B C 1
ATOM 11938 O O . LEU B 1 589 ? -1.254 20.425 21.773 1.00 14.43 588 LEU B O 1
ATOM 11943 N N . SER B 1 590 ? -0.439 22.446 22.326 1.00 11.91 589 SER B N 1
ATOM 11944 C CA . SER B 1 590 ? -0.550 22.208 23.771 1.00 10.25 589 SER B CA 1
ATOM 11945 C C . SER B 1 590 ? -2.007 22.008 24.172 1.00 11.76 589 SER B C 1
ATOM 11946 O O . SER B 1 590 ? -2.329 21.073 24.901 1.00 16.48 589 SER B O 1
ATOM 11949 N N . ALA B 1 591 ? -2.885 22.869 23.661 1.00 14.54 590 ALA B N 1
ATOM 11950 C CA . ALA B 1 591 ? -4.305 22.820 24.010 1.00 18.75 590 ALA B CA 1
ATOM 11951 C C . ALA B 1 591 ? -4.959 21.491 23.641 1.00 16.90 590 ALA B C 1
ATOM 11952 O O . ALA B 1 591 ? -5.808 20.979 24.375 1.00 13.10 590 ALA B O 1
ATOM 11954 N N . TRP B 1 592 ? -4.567 20.933 22.503 1.00 15.20 591 TRP B N 1
ATOM 11955 C CA . TRP B 1 592 ? -5.111 19.649 22.083 1.00 16.20 591 TRP B CA 1
ATOM 11956 C C . TRP B 1 592 ? -4.801 18.572 23.125 1.00 13.00 591 TRP B C 1
ATOM 11957 O O . TRP B 1 592 ? -5.631 17.707 23.405 1.00 13.86 591 TRP B O 1
ATOM 11968 N N . GLN B 1 593 ? -3.605 18.636 23.698 1.00 10.67 592 GLN B N 1
ATOM 11969 C CA . GLN B 1 593 ? -3.185 17.649 24.684 1.00 14.60 592 GLN B CA 1
ATOM 11970 C C . GLN B 1 593 ? -3.934 17.797 26.020 1.00 16.11 592 GLN B C 1
ATOM 11971 O O . GLN B 1 593 ? -4.217 16.806 26.682 1.00 12.90 592 GLN B O 1
ATOM 11977 N N . VAL B 1 594 ? -4.245 19.027 26.414 1.00 12.05 593 VAL B N 1
ATOM 11978 C CA . VAL B 1 594 ? -5.061 19.246 27.618 1.00 11.37 593 VAL B CA 1
ATOM 11979 C C . VAL B 1 594 ? -6.393 18.506 27.524 1.00 14.10 593 VAL B C 1
ATOM 11980 O O . VAL B 1 594 ? -6.807 17.834 28.476 1.00 14.75 593 VAL B O 1
ATOM 11984 N N . LEU B 1 595 ? -7.050 18.612 26.364 1.00 12.33 594 LEU B N 1
ATOM 11985 C CA . LEU B 1 595 ? -8.358 17.992 26.175 1.00 12.45 594 LEU B CA 1
ATOM 11986 C C . LEU B 1 595 ? -8.317 16.498 25.827 1.00 17.04 594 LEU B C 1
ATOM 11987 O O . LEU B 1 595 ? -9.171 15.742 26.298 1.00 13.16 594 LEU B O 1
ATOM 11992 N N . GLU B 1 596 ? -7.353 16.065 25.010 1.00 13.29 595 GLU B N 1
ATOM 11993 C CA . GLU B 1 596 ? -7.386 14.681 24.524 1.00 17.30 595 GLU B CA 1
ATOM 11994 C C . GLU B 1 596 ? -6.866 13.674 25.537 1.00 14.99 595 GLU B C 1
ATOM 11995 O O . GLU B 1 596 ? -7.320 12.533 25.567 1.00 14.27 595 GLU B O 1
ATOM 12001 N N . ILE B 1 597 ? -5.902 14.076 26.356 1.00 15.85 596 ILE B N 1
ATOM 12002 C CA . ILE B 1 597 ? -5.294 13.118 27.276 1.00 15.98 596 ILE B CA 1
ATOM 12003 C C . ILE B 1 597 ? -5.144 13.654 28.713 1.00 12.51 596 ILE B C 1
ATOM 12004 O O . ILE B 1 597 ? -4.565 12.990 29.566 1.00 13.86 596 ILE B O 1
ATOM 12009 N N . GLY B 1 598 ? -5.679 14.844 28.978 1.00 12.30 597 GLY B N 1
ATOM 12010 C CA . GLY B 1 598 ? -5.749 15.348 30.346 1.00 12.24 597 GLY B CA 1
ATOM 12011 C C . GLY B 1 598 ? -4.434 15.865 30.903 1.00 15.50 597 GLY B C 1
ATOM 12012 O O . GLY B 1 598 ? -4.170 15.760 32.105 1.00 14.64 597 GLY B O 1
ATOM 12013 N N . LYS B 1 599 ? -3.608 16.429 30.028 1.00 12.03 598 LYS B N 1
ATOM 12014 C CA . LYS B 1 599 ? -2.398 17.125 30.445 1.00 11.16 598 LYS B CA 1
ATOM 12015 C C . LYS B 1 599 ? -2.790 18.445 31.092 1.00 16.30 598 LYS B C 1
ATOM 12016 O O . LYS B 1 599 ? -3.674 19.140 30.586 1.00 14.52 598 LYS B O 1
ATOM 12022 N N . GLN B 1 600 ? -2.136 18.782 32.205 1.00 13.07 599 GLN B N 1
ATOM 12023 C CA . GLN B 1 600 ? -2.220 20.122 32.772 1.00 12.96 599 GLN B CA 1
ATOM 12024 C C . GLN B 1 600 ? -1.512 21.105 31.835 1.00 13.47 599 GLN B C 1
ATOM 12025 O O . GLN B 1 600 ? -0.710 20.690 30.990 1.00 15.12 599 GLN B O 1
ATOM 12031 N N . TRP B 1 601 ? -1.815 22.398 31.964 1.00 16.19 600 TRP B N 1
ATOM 12032 C CA . TRP B 1 601 ? -1.268 23.410 31.047 1.00 15.82 600 TRP B CA 1
ATOM 12033 C C . TRP B 1 601 ? 0.252 23.307 30.887 1.00 17.01 600 TRP B C 1
ATOM 12034 O O . TRP B 1 601 ? 0.768 23.292 29.769 1.00 15.78 600 TRP B O 1
ATOM 12045 N N . ASP B 1 602 ? 0.967 23.252 32.011 1.00 17.61 601 ASP B N 1
ATOM 12046 C CA . ASP B 1 602 ? 2.426 23.157 31.988 1.00 13.79 601 ASP B CA 1
ATOM 12047 C C . ASP B 1 602 ? 2.903 21.845 31.388 1.00 10.82 601 ASP B C 1
ATOM 12048 O O . ASP B 1 602 ? 3.912 21.811 30.695 1.00 13.40 601 ASP B O 1
ATOM 12053 N N . GLN B 1 603 ? 2.180 20.767 31.667 1.00 13.79 602 GLN B N 1
ATOM 12054 C CA . GLN B 1 603 ? 2.567 19.441 31.193 1.00 13.54 602 GLN B CA 1
ATOM 12055 C C . GLN B 1 603 ? 2.399 19.349 29.680 1.00 10.60 602 GLN B C 1
ATOM 12056 O O . GLN B 1 603 ? 3.255 18.796 28.982 1.00 12.46 602 GLN B O 1
ATOM 12062 N N . ALA B 1 604 ? 1.307 19.913 29.181 1.00 10.91 603 ALA B N 1
ATOM 12063 C CA . ALA B 1 604 ? 1.048 19.926 27.738 1.00 11.57 603 ALA B CA 1
ATOM 12064 C C . ALA B 1 604 ? 2.103 20.744 26.988 1.00 16.04 603 ALA B C 1
ATOM 12065 O O . ALA B 1 604 ? 2.709 20.267 26.017 1.00 12.20 603 ALA B O 1
ATOM 12067 N N . TYR B 1 605 ? 2.333 21.972 27.449 1.00 11.69 604 TYR B N 1
ATOM 12068 C CA . TYR B 1 605 ? 3.354 22.820 26.852 1.00 15.12 604 TYR B CA 1
ATOM 12069 C C . TYR B 1 605 ? 4.719 22.133 26.848 1.00 13.94 604 TYR B C 1
ATOM 12070 O O . TYR B 1 605 ? 5.416 22.171 25.843 1.00 14.18 604 TYR B O 1
ATOM 12079 N N . ALA B 1 606 ? 5.098 21.510 27.968 1.00 10.80 605 ALA B N 1
ATOM 12080 C CA . ALA B 1 606 ? 6.400 20.845 28.059 1.00 12.03 605 ALA B CA 1
ATOM 12081 C C . ALA B 1 606 ? 6.511 19.668 27.095 1.00 12.45 605 ALA B C 1
ATOM 12082 O O . ALA B 1 606 ? 7.603 19.360 26.618 1.00 12.09 605 ALA B O 1
ATOM 12084 N N . ASP B 1 607 ? 5.381 19.016 26.818 1.00 13.75 606 ASP B N 1
ATOM 12085 C CA . ASP B 1 607 ? 5.342 17.914 25.857 1.00 14.53 606 ASP B CA 1
ATOM 12086 C C . ASP B 1 607 ? 5.717 18.444 24.470 1.00 17.92 606 ASP B C 1
ATOM 12087 O O . ASP B 1 607 ? 6.512 17.836 23.743 1.00 14.79 606 ASP B O 1
ATOM 12092 N N . VAL B 1 608 ? 5.141 19.584 24.105 1.00 17.02 607 VAL B N 1
ATOM 12093 C CA . VAL B 1 608 ? 5.404 20.171 22.789 1.00 14.97 607 VAL B CA 1
ATOM 12094 C C . VAL B 1 608 ? 6.831 20.716 22.696 1.00 16.17 607 VAL B C 1
ATOM 12095 O O . VAL B 1 608 ? 7.501 20.520 21.683 1.00 14.40 607 VAL B O 1
ATOM 12099 N N . THR B 1 609 ? 7.311 21.369 23.756 1.00 13.42 608 THR B N 1
ATOM 12100 C CA . THR B 1 609 ? 8.686 21.863 23.742 1.00 13.45 608 THR B CA 1
ATOM 12101 C C . THR B 1 609 ? 9.663 20.706 23.637 1.00 11.51 608 THR B C 1
ATOM 12102 O O . THR B 1 609 ? 10.705 20.836 23.011 1.00 12.55 608 THR B O 1
ATOM 12106 N N . GLU B 1 610 ? 9.333 19.572 24.245 1.00 11.40 609 GLU B N 1
ATOM 12107 C CA . GLU B 1 610 ? 10.233 18.430 24.175 1.00 13.74 609 GLU B CA 1
ATOM 12108 C C . GLU B 1 610 ? 10.284 17.874 22.745 1.00 16.18 609 GLU B C 1
ATOM 12109 O O . GLU B 1 610 ? 11.341 17.448 22.278 1.00 16.18 609 GLU B O 1
ATOM 12115 N N . ALA B 1 611 ? 9.136 17.862 22.070 1.00 8.87 610 ALA B N 1
ATOM 12116 C CA . ALA B 1 611 ? 9.085 17.445 20.670 1.00 11.82 610 ALA B CA 1
ATOM 12117 C C . ALA B 1 611 ? 9.973 18.359 19.823 1.00 13.92 610 ALA B C 1
ATOM 12118 O O . ALA B 1 611 ? 10.761 17.897 18.993 1.00 13.45 610 ALA B O 1
ATOM 12120 N N . ILE B 1 612 ? 9.848 19.662 20.047 1.00 13.40 611 ILE B N 1
ATOM 12121 C CA . ILE B 1 612 ? 10.687 20.637 19.364 1.00 14.55 611 ILE B CA 1
ATOM 12122 C C . ILE B 1 612 ? 12.169 20.394 19.663 1.00 17.64 611 ILE B C 1
ATOM 12123 O O . ILE B 1 612 ? 13.008 20.428 18.757 1.00 13.97 611 ILE B O 1
ATOM 12128 N N . ASP B 1 613 ? 12.486 20.122 20.926 1.00 13.74 612 ASP B N 1
ATOM 12129 C CA . ASP B 1 613 ? 13.861 19.799 21.308 1.00 14.84 612 ASP B CA 1
ATOM 12130 C C . ASP B 1 613 ? 14.435 18.590 20.561 1.00 12.55 612 ASP B C 1
ATOM 12131 O O . ASP B 1 613 ? 15.559 18.653 20.072 1.00 11.22 612 ASP B O 1
ATOM 12136 N N . PHE B 1 614 ? 13.674 17.495 20.475 1.00 12.12 613 PHE B N 1
ATOM 12137 C CA . PHE B 1 614 ? 14.129 16.319 19.723 1.00 13.48 613 PHE B CA 1
ATOM 12138 C C . PHE B 1 614 ? 14.457 16.692 18.261 1.00 13.59 613 PHE B C 1
ATOM 12139 O O . PHE B 1 614 ? 15.489 16.292 17.712 1.00 11.21 613 PHE B O 1
ATOM 12147 N N . LEU B 1 615 ? 13.566 17.461 17.644 1.00 14.10 614 LEU B N 1
ATOM 12148 C CA . LEU B 1 615 ? 13.740 17.878 16.254 1.00 15.62 614 LEU B CA 1
ATOM 12149 C C . LEU B 1 615 ? 15.002 18.711 16.072 1.00 18.43 614 LEU B C 1
ATOM 12150 O O . LEU B 1 615 ? 15.781 18.463 15.146 1.00 17.58 614 LEU B O 1
ATOM 12155 N N . GLU B 1 616 ? 15.203 19.697 16.947 1.00 13.62 615 GLU B N 1
ATOM 12156 C CA . GLU B 1 616 ? 16.398 20.551 16.875 1.00 15.26 615 GLU B CA 1
ATOM 12157 C C . GLU B 1 616 ? 17.671 19.777 17.207 1.00 14.91 615 GLU B C 1
ATOM 12158 O O . GLU B 1 616 ? 18.719 19.986 16.587 1.00 10.94 615 GLU B O 1
ATOM 12164 N N . TYR B 1 617 ? 17.588 18.901 18.205 1.00 15.30 616 TYR B N 1
ATOM 12165 C CA . TYR B 1 617 ? 18.749 18.114 18.636 1.00 11.98 616 TYR B CA 1
ATOM 12166 C C . TYR B 1 617 ? 19.148 17.019 17.633 1.00 14.41 616 TYR B C 1
ATOM 12167 O O . TYR B 1 617 ? 20.321 16.896 17.269 1.00 13.86 616 TYR B O 1
ATOM 12176 N N . TYR B 1 618 ? 18.177 16.218 17.197 1.00 14.94 617 TYR B N 1
ATOM 12177 C CA . TYR B 1 618 ? 18.459 15.155 16.225 1.00 14.48 617 TYR B CA 1
ATOM 12178 C C . TYR B 1 618 ? 18.858 15.717 14.860 1.00 13.88 617 TYR B C 1
ATOM 12179 O O . TYR B 1 618 ? 19.660 15.112 14.156 1.00 13.32 617 TYR B O 1
ATOM 12188 N N . ALA B 1 619 ? 18.318 16.873 14.484 1.00 11.04 618 ALA B N 1
ATOM 12189 C CA . ALA B 1 619 ? 18.814 17.540 13.279 1.00 14.88 618 ALA B CA 1
ATOM 12190 C C . ALA B 1 619 ? 20.320 17.809 13.400 1.00 17.22 618 ALA B C 1
ATOM 12191 O O . ALA B 1 619 ? 21.104 17.498 12.506 1.00 13.28 618 ALA B O 1
ATOM 12193 N N . ARG B 1 620 ? 20.732 18.380 14.524 1.00 17.16 619 ARG B N 1
ATOM 12194 C CA . ARG B 1 620 ? 22.145 18.690 14.713 1.00 12.20 619 ARG B CA 1
ATOM 12195 C C . ARG B 1 620 ? 23.007 17.432 14.849 1.00 10.54 619 ARG B C 1
ATOM 12196 O O . ARG B 1 620 ? 24.151 17.401 14.393 1.00 13.88 619 ARG B O 1
ATOM 12204 N N . GLU B 1 621 ? 22.466 16.402 15.488 1.00 10.23 620 GLU B N 1
ATOM 12205 C CA . GLU B 1 621 ? 23.200 15.149 15.623 1.00 12.90 620 GLU B CA 1
ATOM 12206 C C . GLU B 1 621 ? 23.450 14.480 14.269 1.00 14.65 620 GLU B C 1
ATOM 12207 O O . GLU B 1 621 ? 24.502 13.907 14.046 1.00 16.55 620 GLU B O 1
ATOM 12213 N N . MET B 1 622 ? 22.477 14.531 13.368 1.00 12.27 621 MET B N 1
ATOM 12214 C CA . MET B 1 622 ? 22.698 13.916 12.054 1.00 12.06 621 MET B CA 1
ATOM 12215 C C . MET B 1 622 ? 23.714 14.711 11.257 1.00 12.73 621 MET B C 1
ATOM 12216 O O . MET B 1 622 ? 24.511 14.152 10.481 1.00 14.68 621 MET B O 1
ATOM 12221 N N . ILE B 1 623 ? 23.675 16.026 11.417 1.00 11.97 622 ILE B N 1
ATOM 12222 C CA . ILE B 1 623 ? 24.650 16.866 10.744 1.00 14.13 622 ILE B CA 1
ATOM 12223 C C . ILE B 1 623 ? 26.051 16.503 11.233 1.00 15.03 622 ILE B C 1
ATOM 12224 O O . ILE B 1 623 ? 26.982 16.406 10.449 1.00 16.25 622 ILE B O 1
ATOM 12229 N N . ARG B 1 624 ? 26.174 16.263 12.532 1.00 15.00 623 ARG B N 1
ATOM 12230 C CA . ARG B 1 624 ? 27.444 15.871 13.141 1.00 17.66 623 ARG B CA 1
ATOM 12231 C C . ARG B 1 624 ? 27.909 14.501 12.643 1.00 18.19 623 ARG B C 1
ATOM 12232 O O . ARG B 1 624 ? 29.077 14.317 12.315 1.00 22.02 623 ARG B O 1
ATOM 12240 N N . LEU B 1 625 ? 26.985 13.545 12.580 1.00 14.57 624 LEU B N 1
ATOM 12241 C CA . LEU B 1 625 ? 27.327 12.162 12.244 1.00 16.87 624 LEU B CA 1
ATOM 12242 C C . LEU B 1 625 ? 27.339 11.895 10.745 1.00 19.65 624 LEU B C 1
ATOM 12243 O O . LEU B 1 625 ? 27.795 10.838 10.304 1.00 20.28 624 LEU B O 1
ATOM 12248 N N . GLY B 1 626 ? 26.838 12.854 9.973 1.00 18.52 625 GLY B N 1
ATOM 12249 C CA . GLY B 1 626 ? 26.614 12.659 8.548 1.00 19.05 625 GLY B CA 1
ATOM 12250 C C . GLY B 1 626 ? 27.841 12.760 7.669 1.00 23.40 625 GLY B C 1
ATOM 12251 O O . GLY B 1 626 ? 27.802 12.372 6.507 1.00 23.99 625 GLY B O 1
ATOM 12252 N N . GLN B 1 627 ? 28.932 13.288 8.213 1.00 21.53 626 GLN B N 1
ATOM 12253 C CA . GLN B 1 627 ? 30.169 13.411 7.446 1.00 27.94 626 GLN B CA 1
ATOM 12254 C C . GLN B 1 627 ? 31.037 12.169 7.633 1.00 23.94 626 GLN B C 1
ATOM 12255 O O . GLN B 1 627 ? 31.390 11.837 8.759 1.00 24.21 626 GLN B O 1
ATOM 12257 N N . PRO B 1 628 ? 31.377 11.474 6.533 1.00 24.74 627 PRO B N 1
ATOM 12258 C CA . PRO B 1 628 ? 32.301 10.340 6.663 1.00 25.50 627 PRO B CA 1
ATOM 12259 C C . PRO B 1 628 ? 33.622 10.824 7.236 1.00 24.51 627 PRO B C 1
ATOM 12260 O O . PRO B 1 628 ? 34.132 11.847 6.782 1.00 25.30 627 PRO B O 1
ATOM 12264 N N . GLN B 1 629 ? 34.145 10.110 8.226 1.00 21.64 628 GLN B N 1
ATOM 12265 C CA . GLN B 1 629 ? 35.410 10.463 8.865 1.00 23.53 628 GLN B CA 1
ATOM 12266 C C . GLN B 1 629 ? 36.537 9.540 8.419 1.00 21.55 628 GLN B C 1
ATOM 12267 O O . GLN B 1 629 ? 36.358 8.321 8.365 1.00 19.77 628 GLN B O 1
ATOM 12273 N N . ARG B 1 630 ? 37.704 10.104 8.114 1.00 14.62 629 ARG B N 1
ATOM 12274 C CA . ARG B 1 630 ? 38.861 9.259 7.840 1.00 16.05 629 ARG B CA 1
ATOM 12275 C C . ARG B 1 630 ? 39.296 8.554 9.123 1.00 19.94 629 ARG B C 1
ATOM 12276 O O . ARG B 1 630 ? 39.393 9.183 10.180 1.00 17.50 629 ARG B O 1
ATOM 12284 N N . VAL B 1 631 ? 39.515 7.245 9.047 1.00 15.64 630 VAL B N 1
ATOM 12285 C CA . VAL B 1 631 ? 40.041 6.512 10.202 1.00 16.65 630 VAL B CA 1
ATOM 12286 C C . VAL B 1 631 ? 41.358 5.869 9.794 1.00 18.18 630 VAL B C 1
ATOM 12287 O O . VAL B 1 631 ? 41.534 5.502 8.641 1.00 15.58 630 VAL B O 1
ATOM 12291 N N . GLY B 1 632 ? 42.294 5.768 10.734 1.00 18.10 631 GLY B N 1
ATOM 12292 C CA . GLY B 1 632 ? 43.637 5.341 10.405 1.00 16.16 631 GLY B CA 1
ATOM 12293 C C . GLY B 1 632 ? 44.428 6.474 9.771 1.00 16.68 631 GLY B C 1
ATOM 12294 O O . GLY B 1 632 ? 43.871 7.498 9.361 1.00 17.82 631 GLY B O 1
ATOM 12295 N N . HIS B 1 633 ? 45.738 6.300 9.683 1.00 17.28 632 HIS B N 1
ATOM 12296 C CA . HIS B 1 633 ? 46.580 7.365 9.144 1.00 25.72 632 HIS B CA 1
ATOM 12297 C C . HIS B 1 633 ? 47.705 6.835 8.275 1.00 22.29 632 HIS B C 1
ATOM 12298 O O . HIS B 1 633 ? 48.700 7.525 8.035 1.00 19.11 632 HIS B O 1
ATOM 12305 N N . ALA B 1 634 ? 47.562 5.603 7.807 1.00 18.42 633 ALA B N 1
ATOM 12306 C CA . ALA B 1 634 ? 48.581 5.042 6.940 1.00 19.03 633 ALA B CA 1
ATOM 12307 C C . ALA B 1 634 ? 48.473 5.710 5.559 1.00 19.29 633 ALA B C 1
ATOM 12308 O O . ALA B 1 634 ? 47.369 5.944 5.059 1.00 18.87 633 ALA B O 1
ATOM 12310 N N . PRO B 1 635 ? 49.617 6.032 4.952 1.00 20.03 634 PRO B N 1
ATOM 12311 C CA . PRO B 1 635 ? 49.604 6.667 3.628 1.00 20.36 634 PRO B CA 1
ATOM 12312 C C . PRO B 1 635 ? 49.249 5.642 2.547 1.00 22.73 634 PRO B C 1
ATOM 12313 O O . PRO B 1 635 ? 49.231 4.447 2.831 1.00 20.13 634 PRO B O 1
ATOM 12317 N N . GLY B 1 636 ? 48.966 6.095 1.329 1.00 20.49 635 GLY B N 1
ATOM 12318 C CA . GLY B 1 636 ? 48.600 5.178 0.257 1.00 20.47 635 GLY B CA 1
ATOM 12319 C C . GLY B 1 636 ? 47.240 4.518 0.487 1.00 19.68 635 GLY B C 1
ATOM 12320 O O . GLY B 1 636 ? 46.843 3.596 -0.223 1.00 20.38 635 GLY B O 1
ATOM 12321 N N . GLU B 1 637 ? 46.518 5.011 1.474 1.00 19.16 636 GLU B N 1
ATOM 12322 C CA . GLU B 1 637 ? 45.283 4.381 1.914 1.00 18.43 636 GLU B CA 1
ATOM 12323 C C . GLU B 1 637 ? 44.337 5.421 2.493 1.00 21.04 636 GLU B C 1
ATOM 12324 O O . GLU B 1 637 ? 44.748 6.282 3.270 1.00 22.10 636 GLU B O 1
ATOM 12330 N N . LEU B 1 638 ? 43.067 5.333 2.112 1.00 17.51 637 LEU B N 1
ATOM 12331 C CA . LEU B 1 638 ? 42.024 6.135 2.727 1.00 17.01 637 LEU B CA 1
ATOM 12332 C C . LEU B 1 638 ? 40.948 5.201 3.241 1.00 20.48 637 LEU B C 1
ATOM 12333 O O . LEU B 1 638 ? 40.367 4.446 2.470 1.00 19.03 637 LEU B O 1
ATOM 12338 N N . ASN B 1 639 ? 40.719 5.214 4.551 1.00 16.02 638 ASN B N 1
ATOM 12339 C CA . ASN B 1 639 ? 39.555 4.549 5.116 1.00 15.42 638 ASN B CA 1
ATOM 12340 C C . ASN B 1 639 ? 38.557 5.588 5.589 1.00 15.04 638 ASN B C 1
ATOM 12341 O O . ASN B 1 639 ? 38.899 6.471 6.376 1.00 15.07 638 ASN B O 1
ATOM 12346 N N . HIS B 1 640 ? 37.318 5.482 5.125 1.00 14.70 639 HIS B N 1
ATOM 12347 C CA . HIS B 1 640 ? 36.271 6.373 5.613 1.00 16.32 639 HIS B CA 1
ATOM 12348 C C . HIS B 1 640 ? 35.166 5.578 6.276 1.00 14.97 639 HIS B C 1
ATOM 12349 O O . HIS B 1 640 ? 34.665 4.601 5.727 1.00 13.70 639 HIS B O 1
ATOM 12356 N N . TYR B 1 641 ? 34.844 5.996 7.498 1.00 14.71 640 TYR B N 1
ATOM 12357 C CA . TYR B 1 641 ? 33.878 5.349 8.365 1.00 14.56 640 TYR B CA 1
ATOM 12358 C C . TYR B 1 641 ? 32.656 6.264 8.380 1.00 13.31 640 TYR B C 1
ATOM 12359 O O . TYR B 1 641 ? 32.775 7.477 8.586 1.00 15.46 640 TYR B O 1
ATOM 12368 N N . PHE B 1 642 ? 31.483 5.694 8.140 1.00 14.80 641 PHE B N 1
ATOM 12369 C CA . PHE B 1 642 ? 30.262 6.483 8.071 1.00 12.19 641 PHE B CA 1
ATOM 12370 C C . PHE B 1 642 ? 29.078 5.584 8.348 1.00 15.78 641 PHE B C 1
ATOM 12371 O O . PHE B 1 642 ? 29.249 4.384 8.562 1.00 16.58 641 PHE B O 1
ATOM 12379 N N . TYR B 1 643 ? 27.882 6.157 8.353 1.00 16.50 642 TYR B N 1
ATOM 12380 C CA . TYR B 1 643 ? 26.694 5.412 8.764 1.00 14.34 642 TYR B CA 1
ATOM 12381 C C . TYR B 1 643 ? 25.630 5.384 7.671 1.00 17.86 642 TYR B C 1
ATOM 12382 O O . TYR B 1 643 ? 25.489 6.339 6.904 1.00 17.93 642 TYR B O 1
ATOM 12391 N N . GLU B 1 644 ? 24.885 4.283 7.607 1.00 16.57 643 GLU B N 1
ATOM 12392 C CA . GLU B 1 644 ? 23.765 4.160 6.674 1.00 16.47 643 GLU B CA 1
ATOM 12393 C C . GLU B 1 644 ? 22.506 3.746 7.413 1.00 13.08 643 GLU B C 1
ATOM 12394 O O . GLU B 1 644 ? 22.581 3.112 8.459 1.00 14.34 643 GLU B O 1
ATOM 12400 N N . PRO B 1 645 ? 21.335 4.121 6.881 1.00 17.98 644 PRO B N 1
ATOM 12401 C CA . PRO B 1 645 ? 20.102 3.688 7.546 1.00 16.97 644 PRO B CA 1
ATOM 12402 C C . PRO B 1 645 ? 19.831 2.200 7.334 1.00 17.99 644 PRO B C 1
ATOM 12403 O O . PRO B 1 645 ? 20.505 1.545 6.535 1.00 16.34 644 PRO B O 1
ATOM 12407 N N . LYS B 1 646 ? 18.837 1.684 8.047 1.00 17.61 645 LYS B N 1
ATOM 12408 C CA . LYS B 1 646 ? 18.503 0.268 8.014 1.00 17.65 645 LYS B CA 1
ATOM 12409 C C . LYS B 1 646 ? 17.390 -0.058 7.014 1.00 21.26 645 LYS B C 1
ATOM 12410 O O . LYS B 1 646 ? 17.474 -1.049 6.290 1.00 17.76 645 LYS B O 1
ATOM 12416 N N . GLY B 1 647 ? 16.354 0.775 6.962 1.00 18.95 646 GLY B N 1
ATOM 12417 C CA . GLY B 1 647 ? 15.238 0.525 6.063 1.00 18.08 646 GLY B CA 1
ATOM 12418 C C . GLY B 1 647 ? 13.915 1.058 6.589 1.00 18.26 646 GLY B C 1
ATOM 12419 O O . GLY B 1 647 ? 13.786 2.248 6.870 1.00 16.02 646 GLY B O 1
ATOM 12420 N N . VAL B 1 648 ? 12.923 0.181 6.711 1.00 12.13 647 VAL B N 1
ATOM 12421 C CA . VAL B 1 648 ? 11.632 0.588 7.253 1.00 11.84 647 VAL B CA 1
ATOM 12422 C C . VAL B 1 648 ? 11.608 0.415 8.768 1.00 14.81 647 VAL B C 1
ATOM 12423 O O . VAL B 1 648 ? 11.904 -0.665 9.292 1.00 14.02 647 VAL B O 1
ATOM 12427 N N . ALA B 1 649 ? 11.264 1.493 9.464 1.00 14.28 648 ALA B N 1
ATOM 12428 C CA . ALA B 1 649 ? 11.187 1.479 10.919 1.00 14.41 648 ALA B CA 1
ATOM 12429 C C . ALA B 1 649 ? 9.726 1.469 11.378 1.00 16.28 648 ALA B C 1
ATOM 12430 O O . ALA B 1 649 ? 8.920 2.295 10.953 1.00 17.43 648 ALA B O 1
ATOM 12432 N N . ALA B 1 650 ? 9.383 0.512 12.226 1.00 13.80 649 ALA B N 1
ATOM 12433 C CA . ALA B 1 650 ? 8.086 0.534 12.878 1.00 13.92 649 ALA B CA 1
ATOM 12434 C C . ALA B 1 650 ? 8.259 1.396 14.131 1.00 16.82 649 ALA B C 1
ATOM 12435 O O . ALA B 1 650 ? 9.181 1.171 14.915 1.00 15.41 649 ALA B O 1
ATOM 12437 N N . VAL B 1 651 ? 7.405 2.406 14.286 1.00 12.31 650 VAL B N 1
ATOM 12438 C CA . VAL B 1 651 ? 7.434 3.261 15.475 1.00 10.42 650 VAL B CA 1
ATOM 12439 C C . VAL B 1 651 ? 6.110 3.120 16.211 1.00 10.62 650 VAL B C 1
ATOM 12440 O O . VAL B 1 651 ? 5.051 3.426 15.666 1.00 14.27 650 VAL B O 1
ATOM 12444 N N . ILE B 1 652 ? 6.182 2.632 17.448 1.00 12.92 651 ILE B N 1
ATOM 12445 C CA . ILE B 1 652 ? 5.001 2.305 18.225 1.00 11.73 651 ILE B CA 1
ATOM 12446 C C . ILE B 1 652 ? 5.039 3.166 19.490 1.00 14.28 651 ILE B C 1
ATOM 12447 O O . ILE B 1 652 ? 5.884 2.973 20.366 1.00 12.29 651 ILE B O 1
ATOM 12452 N N . ALA B 1 653 ? 4.142 4.144 19.554 1.00 14.25 652 ALA B N 1
ATOM 12453 C CA . ALA B 1 653 ? 4.271 5.242 20.504 1.00 15.36 652 ALA B CA 1
ATOM 12454 C C . ALA B 1 653 ? 3.247 5.192 21.631 1.00 14.60 652 ALA B C 1
ATOM 12455 O O . ALA B 1 653 ? 2.148 4.660 21.463 1.00 16.17 652 ALA B O 1
ATOM 12457 N N . PRO B 1 654 ? 3.609 5.762 22.786 1.00 13.02 653 PRO B N 1
ATOM 12458 C CA . PRO B 1 654 ? 2.734 5.752 23.961 1.00 9.75 653 PRO B CA 1
ATOM 12459 C C . PRO B 1 654 ? 1.783 6.937 23.936 1.00 13.87 653 PRO B C 1
ATOM 12460 O O . PRO B 1 654 ? 1.990 7.871 23.156 1.00 15.74 653 PRO B O 1
ATOM 12464 N N . TRP B 1 655 ? 0.759 6.899 24.788 1.00 13.31 654 TRP B N 1
ATOM 12465 C CA . TRP B 1 655 ? -0.180 8.008 24.928 1.00 14.14 654 TRP B CA 1
ATOM 12466 C C . TRP B 1 655 ? 0.257 9.075 25.944 1.00 15.21 654 TRP B C 1
ATOM 12467 O O . TRP B 1 655 ? -0.255 10.189 25.915 1.00 13.69 654 TRP B O 1
ATOM 12478 N N . ASN B 1 656 ? 1.194 8.744 26.836 1.00 13.00 655 ASN B N 1
ATOM 12479 C CA . ASN B 1 656 ? 1.506 9.635 27.972 1.00 13.01 655 ASN B CA 1
ATOM 12480 C C . ASN B 1 656 ? 2.359 10.858 27.616 1.00 17.77 655 ASN B C 1
ATOM 12481 O O . ASN B 1 656 ? 2.237 11.910 28.248 1.00 16.96 655 ASN B O 1
ATOM 12486 N N . PHE B 1 657 ? 3.217 10.712 26.608 1.00 13.00 656 PHE B N 1
ATOM 12487 C CA . PHE B 1 657 ? 3.911 11.843 26.002 1.00 13.54 656 PHE B CA 1
ATOM 12488 C C . PHE B 1 657 ? 3.642 11.797 24.507 1.00 16.45 656 PHE B C 1
ATOM 12489 O O . PHE B 1 657 ? 4.511 11.425 23.732 1.00 15.42 656 PHE B O 1
ATOM 12497 N N . PRO B 1 658 ? 2.418 12.174 24.113 1.00 20.81 657 PRO B N 1
ATOM 12498 C CA . PRO B 1 658 ? 1.873 11.836 22.794 1.00 15.63 657 PRO B CA 1
ATOM 12499 C C . PRO B 1 658 ? 2.522 12.586 21.637 1.00 17.12 657 PRO B C 1
ATOM 12500 O O . PRO B 1 658 ? 2.508 12.067 20.524 1.00 16.79 657 PRO B O 1
ATOM 12504 N N . LEU B 1 659 ? 3.077 13.771 21.874 1.00 16.07 658 LEU B N 1
ATOM 12505 C CA . LEU B 1 659 ? 3.809 14.440 20.799 1.00 16.20 658 LEU B CA 1
ATOM 12506 C C . LEU B 1 659 ? 5.309 14.235 20.975 1.00 12.99 658 LEU B C 1
ATOM 12507 O O . LEU B 1 659 ? 5.987 13.883 20.024 1.00 18.64 658 LEU B O 1
ATOM 12512 N N . ALA B 1 660 ? 5.809 14.426 22.198 1.00 11.95 659 ALA B N 1
ATOM 12513 C CA . ALA B 1 660 ? 7.247 14.379 22.470 1.00 9.68 659 ALA B CA 1
ATOM 12514 C C . ALA B 1 660 ? 7.909 13.073 22.055 1.00 13.33 659 ALA B C 1
ATOM 12515 O O . ALA B 1 660 ? 8.827 13.057 21.230 1.00 14.89 659 ALA B O 1
ATOM 12517 N N . ILE B 1 661 ? 7.443 11.976 22.633 1.00 14.73 660 ILE B N 1
ATOM 12518 C CA . ILE B 1 661 ? 8.072 10.683 22.407 1.00 16.91 660 ILE B CA 1
ATOM 12519 C C . ILE B 1 661 ? 7.787 10.182 20.990 1.00 18.06 660 ILE B C 1
ATOM 12520 O O . ILE B 1 661 ? 8.652 9.578 20.349 1.00 15.06 660 ILE B O 1
ATOM 12525 N N . SER B 1 662 ? 6.589 10.460 20.490 1.00 13.36 661 SER B N 1
ATOM 12526 C CA . SER B 1 662 ? 6.276 10.109 19.103 1.00 13.06 661 SER B CA 1
ATOM 12527 C C . SER B 1 662 ? 7.217 10.838 18.162 1.00 14.65 661 SER B C 1
ATOM 12528 O O . SER B 1 662 ? 7.818 10.234 17.272 1.00 16.02 661 SER B O 1
ATOM 12531 N N . MET B 1 663 ? 7.347 12.144 18.363 1.00 15.17 662 MET B N 1
ATOM 12532 C CA . MET B 1 663 ? 8.181 12.942 17.475 1.00 17.08 662 MET B CA 1
ATOM 12533 C C . MET B 1 663 ? 9.644 12.558 17.623 1.00 16.81 662 MET B C 1
ATOM 12534 O O . MET B 1 663 ? 10.394 12.563 16.650 1.00 17.58 662 MET B O 1
ATOM 12539 N N . GLY B 1 664 ? 10.045 12.216 18.841 1.00 11.84 663 GLY B N 1
ATOM 12540 C CA . GLY B 1 664 ? 11.420 11.842 19.109 1.00 13.63 663 GLY B CA 1
ATOM 12541 C C . GLY B 1 664 ? 11.783 10.577 18.362 1.00 14.52 663 GLY B C 1
ATOM 12542 O O . GLY B 1 664 ? 12.748 10.551 17.608 1.00 11.79 663 GLY B O 1
ATOM 12543 N N . MET B 1 665 ? 10.989 9.530 18.551 1.00 14.12 664 MET B N 1
ATOM 12544 C CA . MET B 1 665 ? 11.261 8.255 17.892 1.00 14.93 664 MET B CA 1
ATOM 12545 C C . MET B 1 665 ? 11.150 8.351 16.374 1.00 13.74 664 MET B C 1
ATOM 12546 O O . MET B 1 665 ? 12.013 7.854 15.658 1.00 12.19 664 MET B O 1
ATOM 12551 N N . ALA B 1 666 ? 10.090 8.987 15.886 1.00 11.88 665 ALA B N 1
ATOM 12552 C CA . ALA B 1 666 ? 9.890 9.105 14.442 1.00 13.76 665 ALA B CA 1
ATOM 12553 C C . ALA B 1 666 ? 10.967 9.960 13.777 1.00 15.48 665 ALA B C 1
ATOM 12554 O O . ALA B 1 666 ? 11.498 9.587 12.731 1.00 11.82 665 ALA B O 1
ATOM 12556 N N . SER B 1 667 ? 11.292 11.105 14.376 1.00 15.05 666 SER B N 1
ATOM 12557 C CA . SER B 1 667 ? 12.224 12.026 13.730 1.00 16.07 666 SER B CA 1
ATOM 12558 C C . SER B 1 667 ? 13.646 11.481 13.727 1.00 13.62 666 SER B C 1
ATOM 12559 O O . SER B 1 667 ? 14.402 11.732 12.791 1.00 11.93 666 SER B O 1
ATOM 12562 N N . ALA B 1 668 ? 14.012 10.741 14.771 1.00 14.33 667 ALA B N 1
ATOM 12563 C CA . ALA B 1 668 ? 15.328 10.092 14.803 1.00 12.43 667 ALA B CA 1
ATOM 12564 C C . ALA B 1 668 ? 15.446 9.068 13.671 1.00 14.11 667 ALA B C 1
ATOM 12565 O O . ALA B 1 668 ? 16.468 9.002 12.981 1.00 13.78 667 ALA B O 1
ATOM 12567 N N . ALA B 1 669 ? 14.394 8.274 13.482 1.00 13.54 668 ALA B N 1
ATOM 12568 C CA . ALA B 1 669 ? 14.391 7.254 12.438 1.00 18.82 668 ALA B CA 1
ATOM 12569 C C . ALA B 1 669 ? 14.436 7.918 11.063 1.00 17.57 668 ALA B C 1
ATOM 12570 O O . ALA B 1 669 ? 15.185 7.493 10.173 1.00 14.82 668 ALA B O 1
ATOM 12572 N N . ILE B 1 670 ? 13.656 8.985 10.906 1.00 13.85 669 ILE B N 1
ATOM 12573 C CA . ILE B 1 670 ? 13.597 9.708 9.643 1.00 14.52 669 ILE B CA 1
ATOM 12574 C C . ILE B 1 670 ? 14.907 10.430 9.305 1.00 15.64 669 ILE B C 1
ATOM 12575 O O . ILE B 1 670 ? 15.411 10.309 8.180 1.00 11.80 669 ILE B O 1
ATOM 12580 N N . VAL B 1 671 ? 15.468 11.170 10.264 1.00 10.24 670 VAL B N 1
ATOM 12581 C CA . VAL B 1 671 ? 16.669 11.952 9.956 1.00 14.04 670 VAL B CA 1
ATOM 12582 C C . VAL B 1 671 ? 17.871 11.062 9.633 1.00 12.27 670 VAL B C 1
ATOM 12583 O O . VAL B 1 671 ? 18.770 11.476 8.892 1.00 16.37 670 VAL B O 1
ATOM 12587 N N . THR B 1 672 ? 17.876 9.838 10.164 1.00 10.25 671 THR B N 1
ATOM 12588 C CA . THR B 1 672 ? 18.980 8.908 9.931 1.00 10.30 671 THR B CA 1
ATOM 12589 C C . THR B 1 672 ? 18.838 8.194 8.585 1.00 13.28 671 THR B C 1
ATOM 12590 O O . THR B 1 672 ? 19.704 7.408 8.204 1.00 14.03 671 THR B O 1
ATOM 12594 N N . GLY B 1 673 ? 17.750 8.467 7.868 1.00 14.62 672 GLY B N 1
ATOM 12595 C CA . GLY B 1 673 ? 17.589 7.952 6.509 1.00 10.90 672 GLY B CA 1
ATOM 12596 C C . GLY B 1 673 ? 16.640 6.767 6.404 1.00 15.10 672 GLY B C 1
ATOM 12597 O O . GLY B 1 673 ? 16.519 6.139 5.343 1.00 14.43 672 GLY B O 1
ATOM 12598 N N . ASN B 1 674 ? 15.960 6.443 7.503 1.00 12.54 673 ASN B N 1
ATOM 12599 C CA . ASN B 1 674 ? 14.967 5.381 7.459 1.00 12.65 673 ASN B CA 1
ATOM 12600 C C . ASN B 1 674 ? 13.620 5.957 7.071 1.00 15.91 673 ASN B C 1
ATOM 12601 O O . ASN B 1 674 ? 13.438 7.175 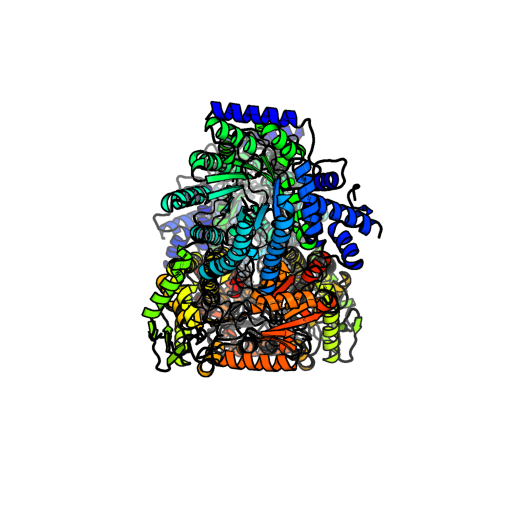7.089 1.00 14.45 673 ASN B O 1
ATOM 12606 N N . CYS B 1 675 ? 12.683 5.083 6.707 1.00 12.65 674 CYS B N 1
ATOM 12607 C CA . CYS B 1 675 ? 11.294 5.486 6.493 1.00 10.88 674 CYS B CA 1
ATOM 12608 C C . CYS B 1 675 ? 10.421 4.812 7.551 1.00 13.02 674 CYS B C 1
ATOM 12609 O O . CYS B 1 675 ? 10.707 3.697 7.981 1.00 17.81 674 CYS B O 1
ATOM 12612 N N . VAL B 1 676 ? 9.357 5.494 7.954 1.00 13.05 675 VAL B N 1
ATOM 12613 C CA . VAL B 1 676 ? 8.652 5.161 9.193 1.00 11.10 675 VAL B CA 1
ATOM 12614 C C . VAL B 1 676 ? 7.201 4.766 8.945 1.00 15.14 675 VAL B C 1
ATOM 12615 O O . VAL B 1 676 ? 6.496 5.405 8.150 1.00 14.69 675 VAL B O 1
ATOM 12619 N N . VAL B 1 677 ? 6.781 3.682 9.591 1.00 12.35 676 VAL B N 1
ATOM 12620 C CA . VAL B 1 677 ? 5.370 3.355 9.719 1.00 11.08 676 VAL B CA 1
ATOM 12621 C C . VAL B 1 677 ? 5.044 3.541 11.204 1.00 12.07 676 VAL B C 1
ATOM 12622 O O . VAL B 1 677 ? 5.582 2.841 12.054 1.00 14.14 676 VAL B O 1
ATOM 12626 N N . PHE B 1 678 ? 4.153 4.483 11.487 1.00 11.12 677 PHE B N 1
ATOM 12627 C CA . PHE B 1 678 ? 3.956 5.018 12.831 1.00 12.79 677 PHE B CA 1
ATOM 12628 C C . PHE B 1 678 ? 2.577 4.665 13.375 1.00 14.63 677 PHE B C 1
ATOM 12629 O O . PHE B 1 678 ? 1.567 5.009 12.771 1.00 14.80 677 PHE B O 1
ATOM 12637 N N . LYS B 1 679 ? 2.540 3.986 14.525 1.00 15.86 678 LYS B N 1
ATOM 12638 C CA . LYS B 1 679 ? 1.282 3.652 15.190 1.00 16.97 678 LYS B CA 1
ATOM 12639 C C . LYS B 1 679 ? 1.171 4.448 16.495 1.00 15.45 678 LYS B C 1
ATOM 12640 O O . LYS B 1 679 ? 1.802 4.101 17.488 1.00 14.30 678 LYS B O 1
ATOM 12646 N N . PRO B 1 680 ? 0.385 5.535 16.493 1.00 13.09 679 PRO B N 1
ATOM 12647 C CA . PRO B 1 680 ? 0.187 6.227 17.771 1.00 14.63 679 PRO B CA 1
ATOM 12648 C C . PRO B 1 680 ? -0.701 5.384 18.659 1.00 16.58 679 PRO B C 1
ATOM 12649 O O . PRO B 1 680 ? -1.333 4.452 18.167 1.00 16.99 679 PRO B O 1
ATOM 12653 N N . SER B 1 681 ? -0.748 5.683 19.952 1.00 12.91 680 SER B N 1
ATOM 12654 C CA A SER B 1 681 ? -1.715 5.040 20.826 0.45 14.77 680 SER B CA 1
ATOM 12655 C CA B SER B 1 681 ? -1.720 5.032 20.817 0.55 14.64 680 SER B CA 1
ATOM 12656 C C . SER B 1 681 ? -3.110 5.525 20.443 1.00 17.24 680 SER B C 1
ATOM 12657 O O . SER B 1 681 ? -3.284 6.687 20.065 1.00 17.78 680 SER B O 1
ATOM 12662 N N . GLY B 1 682 ? -4.096 4.640 20.535 1.00 14.55 681 GLY B N 1
ATOM 12663 C CA . GLY B 1 682 ? -5.458 4.989 20.160 1.00 15.39 681 GLY B CA 1
ATOM 12664 C C . GLY B 1 682 ? -5.966 6.283 20.774 1.00 21.76 681 GLY B C 1
ATOM 12665 O O . GLY B 1 682 ? -6.485 7.159 20.067 1.00 20.04 681 GLY B O 1
ATOM 12666 N N . ILE B 1 683 ? -5.783 6.432 22.086 1.00 16.22 682 ILE B N 1
ATOM 12667 C CA . ILE B 1 683 ? -6.406 7.546 22.798 1.00 19.05 682 ILE B CA 1
ATOM 12668 C C . ILE B 1 683 ? -5.711 8.894 22.587 1.00 15.96 682 ILE B C 1
ATOM 12669 O O . ILE B 1 683 ? -6.202 9.940 23.027 1.00 19.29 682 ILE B O 1
ATOM 12674 N N . THR B 1 684 ? -4.570 8.870 21.910 1.00 15.27 683 THR B N 1
ATOM 12675 C CA . THR B 1 684 ? -3.908 10.106 21.502 1.00 14.57 683 THR B CA 1
ATOM 12676 C C . THR B 1 684 ? -3.603 10.139 19.995 1.00 10.95 683 THR B C 1
ATOM 12677 O O . THR B 1 684 ? -2.578 10.673 19.569 1.00 13.61 683 THR B O 1
ATOM 12681 N N . SER B 1 685 ? -4.507 9.567 19.208 1.00 11.31 684 SER B N 1
ATOM 12682 C CA . SER B 1 685 ? -4.365 9.544 17.749 1.00 13.17 684 SER B CA 1
ATOM 12683 C C . SER B 1 685 ? -4.400 10.922 17.090 1.00 17.94 684 SER B C 1
ATOM 12684 O O . SER B 1 685 ? -3.761 11.143 16.052 1.00 15.62 684 SER B O 1
ATOM 12687 N N . ILE B 1 686 ? -5.159 11.846 17.670 1.00 16.16 685 ILE B N 1
ATOM 12688 C CA . ILE B 1 686 ? -5.187 13.199 17.136 1.00 14.12 685 ILE B CA 1
ATOM 12689 C C . ILE B 1 686 ? -3.820 13.852 17.305 1.00 15.37 685 ILE B C 1
ATOM 12690 O O . ILE B 1 686 ? -3.318 14.471 16.374 1.00 13.09 685 ILE B O 1
ATOM 12695 N N . ILE B 1 687 ? -3.205 13.702 18.480 1.00 14.48 686 ILE B N 1
ATOM 12696 C CA . ILE B 1 687 ? -1.843 14.199 18.652 1.00 12.52 686 ILE B CA 1
ATOM 12697 C C . ILE B 1 687 ? -0.910 13.537 17.626 1.00 15.75 686 ILE B C 1
ATOM 12698 O O . ILE B 1 687 ? 0.010 14.168 17.105 1.00 14.09 686 ILE B O 1
ATOM 12703 N N . GLY B 1 688 ? -1.148 12.259 17.342 1.00 14.82 687 GLY B N 1
ATOM 12704 C CA . GLY B 1 688 ? -0.380 11.557 16.327 1.00 16.36 687 GLY B CA 1
ATOM 12705 C C . GLY B 1 688 ? -0.545 12.206 14.960 1.00 14.96 687 GLY B C 1
ATOM 12706 O O . GLY B 1 688 ? 0.408 12.275 14.181 1.00 15.16 687 GLY B O 1
ATOM 12707 N N . TRP B 1 689 ? -1.749 12.702 14.682 1.00 14.75 688 TRP B N 1
ATOM 12708 C CA . TRP B 1 689 ? -2.040 13.394 13.427 1.00 12.16 688 TRP B CA 1
ATOM 12709 C C . TRP B 1 689 ? -1.231 14.700 13.320 1.00 18.17 688 TRP B C 1
ATOM 12710 O O . TRP B 1 689 ? -0.903 15.154 12.225 1.00 17.07 688 TRP B O 1
ATOM 12721 N N . HIS B 1 690 ? -0.885 15.290 14.463 1.00 15.74 689 HIS B N 1
ATOM 12722 C CA . HIS B 1 690 ? -0.002 16.456 14.452 1.00 14.55 689 HIS B CA 1
ATOM 12723 C C . HIS B 1 690 ? 1.333 16.180 13.746 1.00 18.00 689 HIS B C 1
ATOM 12724 O O . HIS B 1 690 ? 1.883 17.065 13.096 1.00 15.77 689 HIS B O 1
ATOM 12731 N N . LEU B 1 691 ? 1.834 14.951 13.855 1.00 11.28 690 LEU B N 1
ATOM 12732 C CA . LEU B 1 691 ? 3.060 14.565 13.153 1.00 13.38 690 LEU B CA 1
ATOM 12733 C C . LEU B 1 691 ? 2.867 14.614 11.645 1.00 16.11 690 LEU B C 1
ATOM 12734 O O . LEU B 1 691 ? 3.777 15.018 10.911 1.00 13.29 690 LEU B O 1
ATOM 12739 N N . VAL B 1 692 ? 1.683 14.205 11.190 1.00 16.53 691 VAL B N 1
ATOM 12740 C CA . VAL B 1 692 ? 1.337 14.295 9.771 1.00 15.09 691 VAL B CA 1
ATOM 12741 C C . VAL B 1 692 ? 1.334 15.748 9.329 1.00 15.77 691 VAL B C 1
ATOM 12742 O O . VAL B 1 692 ? 1.898 16.089 8.286 1.00 17.94 691 VAL B O 1
ATOM 12746 N N . GLU B 1 693 ? 0.688 16.603 10.119 1.00 15.77 692 GLU B N 1
ATOM 12747 C CA . GLU B 1 693 ? 0.581 18.023 9.788 1.00 17.88 692 GLU B CA 1
ATOM 12748 C C . GLU B 1 693 ? 1.953 18.674 9.756 1.00 17.87 692 GLU B C 1
ATOM 12749 O O . GLU B 1 693 ? 2.261 19.460 8.865 1.00 19.44 692 GLU B O 1
ATOM 12755 N N . LEU B 1 694 ? 2.768 18.348 10.753 1.00 19.39 693 LEU B N 1
ATOM 12756 C CA . LEU B 1 694 ? 4.079 18.955 10.887 1.00 17.65 693 LEU B CA 1
ATOM 12757 C C . LEU B 1 694 ? 5.027 18.511 9.770 1.00 18.37 693 LEU B C 1
ATOM 12758 O O . LEU B 1 694 ? 5.683 19.346 9.144 1.00 17.82 693 LEU B O 1
ATOM 12763 N N . PHE B 1 695 ? 5.083 17.209 9.496 1.00 14.92 694 PHE B N 1
ATOM 12764 C CA . PHE B 1 695 ? 5.977 16.722 8.446 1.00 13.08 694 PHE B CA 1
ATOM 12765 C C . PHE B 1 695 ? 5.497 17.139 7.056 1.00 15.54 694 PHE B C 1
ATOM 12766 O O . PHE B 1 695 ? 6.310 17.384 6.163 1.00 16.72 694 PHE B O 1
ATOM 12774 N N . ARG B 1 696 ? 4.182 17.227 6.868 1.00 19.22 695 ARG B N 1
ATOM 12775 C CA . ARG B 1 696 ? 3.670 17.705 5.584 1.00 23.75 695 ARG B CA 1
ATOM 12776 C C . ARG B 1 696 ? 3.963 19.197 5.393 1.00 22.39 695 ARG B C 1
ATOM 12777 O O . ARG B 1 696 ? 4.346 19.617 4.305 1.00 23.65 695 ARG B O 1
ATOM 12785 N N . GLU B 1 697 ? 3.809 19.996 6.447 1.00 21.20 696 GLU B N 1
ATOM 12786 C CA . GLU B 1 697 ? 4.191 21.405 6.371 1.00 22.18 696 GLU B CA 1
ATOM 12787 C C . GLU B 1 697 ? 5.685 21.564 6.067 1.00 22.70 696 GLU B C 1
ATOM 12788 O O . GLU B 1 697 ? 6.084 22.476 5.347 1.00 25.29 696 GLU B O 1
ATOM 12794 N N . ALA B 1 698 ? 6.504 20.656 6.583 1.00 18.26 697 ALA B N 1
ATOM 12795 C CA . ALA B 1 698 ? 7.939 20.686 6.302 1.00 20.17 697 ALA B CA 1
ATOM 12796 C C . ALA B 1 698 ? 8.252 20.234 4.879 1.00 23.48 697 ALA B C 1
ATOM 12797 O O . ALA B 1 698 ? 9.379 20.402 4.410 1.00 23.76 697 ALA B O 1
ATOM 12799 N N . GLY B 1 699 ? 7.268 19.638 4.210 1.00 23.15 698 GLY B N 1
ATOM 12800 C CA . GLY B 1 699 ? 7.456 19.156 2.849 1.00 21.14 698 GLY B CA 1
ATOM 12801 C C . GLY B 1 699 ? 8.185 17.823 2.752 1.00 19.76 698 GLY B C 1
ATOM 12802 O O . GLY B 1 699 ? 8.819 17.526 1.740 1.00 16.68 698 GLY B O 1
ATOM 12803 N N . LEU B 1 700 ? 8.095 17.009 3.802 1.00 16.02 699 LEU B N 1
ATOM 12804 C CA . LEU B 1 700 ? 8.731 15.692 3.792 1.00 17.74 699 LEU B CA 1
ATOM 12805 C C . LEU B 1 700 ? 8.249 14.842 2.607 1.00 20.09 699 LEU B C 1
ATOM 12806 O O . LEU B 1 700 ? 7.059 14.807 2.313 1.00 21.33 699 LEU B O 1
ATOM 12811 N N . PRO B 1 701 ? 9.179 14.169 1.907 1.00 17.86 700 PRO B N 1
ATOM 12812 C CA . PRO B 1 701 ? 8.785 13.390 0.723 1.00 19.44 700 PRO B CA 1
ATOM 12813 C C . PRO B 1 701 ? 7.800 12.265 1.061 1.00 21.39 700 PRO B C 1
ATOM 12814 O O . PRO B 1 701 ? 7.842 11.706 2.155 1.00 16.63 700 PRO B O 1
ATOM 12818 N N . GLU B 1 702 ? 6.908 11.952 0.127 1.00 19.00 701 GLU B N 1
ATOM 12819 C CA . GLU B 1 702 ? 5.876 10.946 0.369 1.00 21.68 701 GLU B CA 1
ATOM 12820 C C . GLU B 1 702 ? 6.455 9.558 0.693 1.00 21.28 701 GLU B C 1
ATOM 12821 O O . GLU B 1 702 ? 7.432 9.113 0.083 1.00 19.22 701 GLU B O 1
ATOM 12827 N N . GLY B 1 703 ? 5.869 8.893 1.687 1.00 17.57 702 GLY B N 1
ATOM 12828 C CA . GLY B 1 703 ? 6.288 7.546 2.037 1.00 12.58 702 GLY B CA 1
ATOM 12829 C C . GLY B 1 703 ? 7.354 7.493 3.115 1.00 12.47 702 GLY B C 1
ATOM 12830 O O . GLY B 1 703 ? 7.572 6.449 3.721 1.00 15.78 702 GLY B O 1
ATOM 12831 N N . VAL B 1 704 ? 8.015 8.615 3.366 1.00 16.08 703 VAL B N 1
ATOM 12832 C CA . VAL B 1 704 ? 9.026 8.666 4.420 1.00 11.68 703 VAL B CA 1
ATOM 12833 C C . VAL B 1 704 ? 8.358 8.594 5.796 1.00 15.33 703 VAL B C 1
ATOM 12834 O O . VAL B 1 704 ? 8.892 7.986 6.736 1.00 13.30 703 VAL B O 1
ATOM 12838 N N . PHE B 1 705 ? 7.176 9.191 5.909 1.00 11.53 704 PHE B N 1
ATOM 12839 C CA . PHE B 1 705 ? 6.398 9.085 7.153 1.00 12.29 704 PHE B CA 1
ATOM 12840 C C . PHE B 1 705 ? 4.975 8.635 6.849 1.00 15.66 704 PHE B C 1
ATOM 12841 O O . PHE B 1 705 ? 4.272 9.263 6.046 1.00 15.34 704 PHE B O 1
ATOM 12849 N N . ASN B 1 706 ? 4.565 7.539 7.479 1.00 11.45 705 ASN B N 1
ATOM 12850 C CA . ASN B 1 706 ? 3.232 6.981 7.293 1.00 12.07 705 ASN B CA 1
ATOM 12851 C C . ASN B 1 706 ? 2.531 6.776 8.644 1.00 11.53 705 ASN B C 1
ATOM 12852 O O . ASN B 1 706 ? 3.107 6.220 9.568 1.00 15.56 705 ASN B O 1
ATOM 12857 N N . PHE B 1 707 ? 1.284 7.226 8.720 1.00 14.31 706 PHE B N 1
ATOM 12858 C CA . PHE B 1 707 ? 0.507 7.285 9.955 1.00 13.86 706 PHE B CA 1
ATOM 12859 C C . PHE B 1 707 ? -0.547 6.185 9.903 1.00 17.25 706 PHE B C 1
ATOM 12860 O O . PHE B 1 707 ? -1.475 6.254 9.104 1.00 17.37 706 PHE B O 1
ATOM 12868 N N . THR B 1 708 ? -0.375 5.146 10.724 1.00 15.47 707 THR B N 1
ATOM 12869 C CA . THR B 1 708 ? -1.302 4.014 10.709 1.00 11.96 707 THR B CA 1
ATOM 12870 C C . THR B 1 708 ? -1.742 3.599 12.114 1.00 15.90 707 THR B C 1
ATOM 12871 O O . THR B 1 708 ? -1.325 2.552 12.615 1.00 14.45 707 THR B O 1
ATOM 12875 N N . PRO B 1 709 ? -2.590 4.418 12.748 1.00 14.36 708 PRO B N 1
ATOM 12876 C CA . PRO B 1 709 ? -3.244 3.942 13.977 1.00 14.94 708 PRO B CA 1
ATOM 12877 C C . PRO B 1 709 ? -3.999 2.661 13.653 1.00 17.41 708 PRO B C 1
ATOM 12878 O O . PRO B 1 709 ? -4.472 2.495 12.519 1.00 15.05 708 PRO B O 1
ATOM 12882 N N . GLY B 1 710 ? -4.080 1.747 14.612 1.00 15.21 709 GLY B N 1
ATOM 12883 C CA . GLY B 1 710 ? -4.799 0.508 14.388 1.00 16.49 709 GLY B CA 1
ATOM 12884 C C . GLY B 1 710 ? -4.947 -0.257 15.687 1.00 14.85 709 GLY B C 1
ATOM 12885 O O . GLY B 1 710 ? -4.270 0.048 16.661 1.00 16.87 709 GLY B O 1
ATOM 12886 N N . ARG B 1 711 ? -5.837 -1.247 15.699 1.00 21.51 710 ARG B N 1
ATOM 12887 C CA . ARG B 1 711 ? -6.002 -2.116 16.861 1.00 21.55 710 ARG B CA 1
ATOM 12888 C C . ARG B 1 711 ? -4.823 -3.073 16.976 1.00 22.51 710 ARG B C 1
ATOM 12889 O O . ARG B 1 711 ? -4.550 -3.840 16.051 1.00 19.68 710 ARG B O 1
ATOM 12897 N N . GLY B 1 712 ? -4.133 -3.035 18.113 1.00 20.16 711 GLY B N 1
ATOM 12898 C CA . GLY B 1 712 ? -2.992 -3.910 18.330 1.00 16.60 711 GLY B CA 1
ATOM 12899 C C . GLY B 1 712 ? -3.373 -5.364 18.137 1.00 18.60 711 GLY B C 1
ATOM 12900 O O . GLY B 1 712 ? -2.599 -6.156 17.599 1.00 20.50 711 GLY B O 1
ATOM 12901 N N . SER B 1 713 ? -4.592 -5.707 18.546 1.00 18.70 712 SER B N 1
ATOM 12902 C CA . SER B 1 713 ? -5.086 -7.069 18.408 1.00 20.36 712 SER B CA 1
ATOM 12903 C C . SER B 1 713 ? -5.310 -7.469 16.959 1.00 22.94 712 SER B C 1
ATOM 12904 O O . SER B 1 713 ? -5.448 -8.652 16.658 1.00 24.71 712 SER B O 1
ATOM 12907 N N . VAL B 1 714 ? -5.354 -6.488 16.061 1.00 20.57 713 VAL B N 1
ATOM 12908 C CA . VAL B 1 714 ? -5.523 -6.793 14.646 1.00 21.69 713 VAL B CA 1
ATOM 12909 C C . VAL B 1 714 ? -4.185 -6.764 13.909 1.00 17.08 713 VAL B C 1
ATOM 12910 O O . VAL B 1 714 ? -3.871 -7.672 13.129 1.00 18.68 713 VAL B O 1
ATOM 12914 N N . MET B 1 715 ? -3.395 -5.726 14.154 1.00 16.96 714 MET B N 1
ATOM 12915 C CA . MET B 1 715 ? -2.221 -5.487 13.312 1.00 18.89 714 MET B CA 1
ATOM 12916 C C . MET B 1 715 ? -0.918 -5.319 14.094 1.00 21.07 714 MET B C 1
ATOM 12917 O O . MET B 1 715 ? 0.117 -5.031 13.509 1.00 17.39 714 MET B O 1
ATOM 12922 N N . GLY B 1 716 ? -0.968 -5.508 15.412 1.00 21.06 715 GLY B N 1
ATOM 12923 C CA . GLY B 1 716 ? 0.205 -5.288 16.244 1.00 17.94 715 GLY B CA 1
ATOM 12924 C C . GLY B 1 716 ? 1.368 -6.225 15.959 1.00 16.39 715 GLY B C 1
ATOM 12925 O O . GLY B 1 716 ? 2.480 -5.787 15.667 1.00 16.74 715 GLY B O 1
ATOM 12926 N N . ASP B 1 717 ? 1.112 -7.523 16.053 1.00 16.88 716 ASP B N 1
ATOM 12927 C CA . ASP B 1 717 ? 2.115 -8.518 15.717 1.00 19.04 716 ASP B CA 1
ATOM 12928 C C . ASP B 1 717 ? 2.473 -8.416 14.233 1.00 19.22 716 ASP B C 1
ATOM 12929 O O . ASP B 1 717 ? 3.616 -8.632 13.847 1.00 22.42 716 ASP B O 1
ATOM 12934 N N . TYR B 1 718 ? 1.487 -8.094 13.402 1.00 15.37 717 TYR B N 1
ATOM 12935 C CA . TYR B 1 718 ? 1.709 -8.050 11.960 1.00 16.01 717 TYR B CA 1
ATOM 12936 C C . TYR B 1 718 ? 2.801 -7.034 11.628 1.00 16.24 717 TYR B C 1
ATOM 12937 O O . TYR B 1 718 ? 3.690 -7.291 10.804 1.00 17.17 717 TYR B O 1
ATOM 12946 N N . LEU B 1 719 ? 2.723 -5.880 12.277 1.00 12.10 718 LEU B N 1
ATOM 12947 C CA . LEU B 1 719 ? 3.680 -4.809 12.049 1.00 15.82 718 LEU B CA 1
ATOM 12948 C C . LEU B 1 719 ? 5.079 -5.225 12.498 1.00 21.41 718 LEU B C 1
ATOM 12949 O O . LEU B 1 719 ? 6.068 -4.977 11.803 1.00 21.21 718 LEU B O 1
ATOM 12954 N N . VAL B 1 720 ? 5.151 -5.875 13.654 1.00 15.41 719 VAL B N 1
ATOM 12955 C CA . VAL B 1 720 ? 6.424 -6.279 14.235 1.00 12.89 719 VAL B CA 1
ATOM 12956 C C . VAL B 1 720 ? 7.042 -7.462 13.495 1.00 13.64 719 VAL B C 1
ATOM 12957 O O . VAL B 1 720 ? 8.261 -7.531 13.335 1.00 17.85 719 VAL B O 1
ATOM 12961 N N . ASP B 1 721 ? 6.194 -8.374 13.019 1.00 13.56 720 ASP B N 1
ATOM 12962 C CA . ASP B 1 721 ? 6.645 -9.614 12.399 1.00 13.41 720 ASP B CA 1
ATOM 12963 C C . ASP B 1 721 ? 7.075 -9.435 10.951 1.00 13.63 720 ASP B C 1
ATOM 12964 O O . ASP B 1 721 ? 7.802 -10.274 10.421 1.00 15.28 720 ASP B O 1
ATOM 12969 N N . HIS B 1 722 ? 6.609 -8.363 10.315 1.00 11.86 721 HIS B N 1
ATOM 12970 C CA . HIS B 1 722 ? 6.761 -8.183 8.862 1.00 16.52 721 HIS B CA 1
ATOM 12971 C C . HIS B 1 722 ? 8.229 -8.250 8.404 1.00 15.57 721 HIS B C 1
ATOM 12972 O O . HIS B 1 722 ? 9.110 -7.607 9.001 1.00 16.33 721 HIS B O 1
ATOM 12979 N N . PRO B 1 723 ? 8.502 -9.029 7.343 1.00 15.01 722 PRO B N 1
ATOM 12980 C CA . PRO B 1 723 ? 9.884 -9.193 6.873 1.00 16.59 722 PRO B CA 1
ATOM 12981 C C . PRO B 1 723 ? 10.547 -7.902 6.396 1.00 17.03 722 PRO B C 1
ATOM 12982 O O . PRO B 1 723 ? 11.767 -7.821 6.441 1.00 18.56 722 PRO B O 1
ATOM 12986 N N . ASP B 1 724 ? 9.777 -6.915 5.951 1.00 16.94 723 ASP B N 1
ATOM 12987 C CA . ASP B 1 724 ? 10.382 -5.672 5.468 1.00 15.59 723 ASP B CA 1
ATOM 12988 C C . ASP B 1 724 ? 10.658 -4.635 6.563 1.00 18.96 723 ASP B C 1
ATOM 12989 O O . ASP B 1 724 ? 11.115 -3.532 6.268 1.00 18.03 723 ASP B O 1
ATOM 12994 N N . ILE B 1 725 ? 10.372 -4.978 7.818 1.00 17.13 724 ILE B N 1
ATOM 12995 C CA . ILE B 1 725 ? 10.750 -4.118 8.936 1.00 17.92 724 ILE B CA 1
ATOM 12996 C C . ILE B 1 725 ? 12.195 -4.415 9.338 1.00 14.60 724 ILE B C 1
ATOM 12997 O O . ILE B 1 725 ? 12.563 -5.575 9.491 1.00 17.02 724 ILE B O 1
ATOM 13002 N N . SER B 1 726 ? 13.014 -3.371 9.483 1.00 11.56 725 SER B N 1
ATOM 13003 C CA . SER B 1 726 ? 14.411 -3.543 9.894 1.00 14.04 725 SER B CA 1
ATOM 13004 C C . SER B 1 726 ? 14.694 -2.997 11.283 1.00 15.17 725 SER B C 1
ATOM 13005 O O . SER B 1 726 ? 15.707 -3.335 11.900 1.00 16.99 725 SER B O 1
ATOM 13008 N N . LEU B 1 727 ? 13.830 -2.117 11.760 1.00 14.34 726 LEU B N 1
ATOM 13009 C CA . LEU B 1 727 ? 13.989 -1.624 13.124 1.00 14.22 726 LEU B CA 1
ATOM 13010 C C . LEU B 1 727 ? 12.641 -1.316 13.734 1.00 13.81 726 LEU B C 1
ATOM 13011 O O . LEU B 1 727 ? 11.694 -0.956 13.034 1.00 13.42 726 LEU B O 1
ATOM 13016 N N . ILE B 1 728 ? 12.567 -1.458 15.055 1.00 12.82 727 ILE B N 1
ATOM 13017 C CA . ILE B 1 728 ? 11.355 -1.168 15.788 1.00 13.72 727 ILE B CA 1
ATOM 13018 C C . ILE B 1 728 ? 11.703 -0.249 16.955 1.00 16.20 727 ILE B C 1
ATOM 13019 O O . ILE B 1 728 ? 12.540 -0.592 17.794 1.00 14.73 727 ILE B O 1
ATOM 13024 N N . ALA B 1 729 ? 11.092 0.933 16.978 1.00 12.14 728 ALA B N 1
ATOM 13025 C CA . ALA B 1 729 ? 11.243 1.848 18.105 1.00 13.01 728 ALA B CA 1
ATOM 13026 C C . ALA B 1 729 ? 9.956 1.810 18.909 1.00 17.52 728 ALA B C 1
ATOM 13027 O O . ALA B 1 729 ? 8.873 2.118 18.395 1.00 13.88 728 ALA B O 1
ATOM 13029 N N . PHE B 1 730 ? 10.074 1.410 20.170 1.00 14.69 729 PHE B N 1
ATOM 13030 C CA . PHE B 1 730 ? 8.905 1.218 20.996 1.00 16.29 729 PHE B CA 1
ATOM 13031 C C . PHE B 1 730 ? 9.123 1.903 22.331 1.00 14.85 729 PHE B C 1
ATOM 13032 O O . PHE B 1 730 ? 10.196 1.800 22.914 1.00 12.74 729 PHE B O 1
ATOM 13040 N N . THR B 1 731 ? 8.105 2.609 22.799 1.00 14.14 730 THR B N 1
ATOM 13041 C CA . THR B 1 731 ? 8.098 3.106 24.171 1.00 15.33 730 THR B CA 1
ATOM 13042 C C . THR B 1 731 ? 6.756 2.743 24.771 1.00 13.50 730 THR B C 1
ATOM 13043 O O . THR B 1 731 ? 5.710 3.055 24.206 1.00 12.84 730 THR B O 1
ATOM 13047 N N . GLY B 1 732 ? 6.784 2.077 25.919 1.00 17.64 731 GLY B N 1
ATOM 13048 C CA . GLY B 1 732 ? 5.561 1.659 26.575 1.00 12.13 731 GLY B CA 1
ATOM 13049 C C . GLY B 1 732 ? 5.838 0.655 27.674 1.00 17.74 731 GLY B C 1
ATOM 13050 O O . GLY B 1 732 ? 6.892 0.704 28.307 1.00 19.54 731 GLY B O 1
ATOM 13051 N N . SER B 1 733 ? 4.908 -0.268 27.899 1.00 16.32 732 SER B N 1
ATOM 13052 C CA . SER B 1 733 ? 5.028 -1.173 29.048 1.00 19.92 732 SER B CA 1
ATOM 13053 C C . SER B 1 733 ? 6.054 -2.277 28.829 1.00 21.16 732 SER B C 1
ATOM 13054 O O . SER B 1 733 ? 6.349 -2.647 27.690 1.00 13.98 732 SER B O 1
ATOM 13057 N N . MET B 1 734 ? 6.567 -2.824 29.929 1.00 17.82 733 MET B N 1
ATOM 13058 C CA . MET B 1 734 ? 7.525 -3.920 29.866 1.00 16.87 733 MET B CA 1
ATOM 13059 C C . MET B 1 734 ? 6.938 -5.147 29.176 1.00 18.33 733 MET B C 1
ATOM 13060 O O . MET B 1 734 ? 7.618 -5.805 28.388 1.00 18.47 733 MET B O 1
ATOM 13065 N N . GLU B 1 735 ? 5.680 -5.459 29.486 1.00 14.78 734 GLU B N 1
ATOM 13066 C CA . GLU B 1 735 ? 5.038 -6.639 28.916 1.00 15.81 734 GLU B CA 1
ATOM 13067 C C . GLU B 1 735 ? 5.051 -6.582 27.389 1.00 16.61 734 GLU B C 1
ATOM 13068 O O . GLU B 1 735 ? 5.468 -7.529 26.722 1.00 20.16 734 GLU B O 1
ATOM 13070 N N . THR B 1 736 ? 4.598 -5.464 26.837 1.00 13.55 735 THR B N 1
ATOM 13071 C CA . THR B 1 736 ? 4.552 -5.327 25.379 1.00 16.00 735 THR B CA 1
ATOM 13072 C C . THR B 1 736 ? 5.957 -5.235 24.789 1.00 14.86 735 THR B C 1
ATOM 13073 O O . THR B 1 736 ? 6.234 -5.827 23.746 1.00 16.35 735 THR B O 1
ATOM 13077 N N . GLY B 1 737 ? 6.844 -4.506 25.460 1.00 12.86 736 GLY B N 1
ATOM 13078 C CA . GLY B 1 737 ? 8.226 -4.396 25.005 1.00 13.94 736 GLY B CA 1
ATOM 13079 C C . GLY B 1 737 ? 8.915 -5.746 24.887 1.00 15.24 736 GLY B C 1
ATOM 13080 O O . GLY B 1 737 ? 9.576 -6.040 23.888 1.00 15.40 736 GLY B O 1
ATOM 13081 N N . LEU B 1 738 ? 8.758 -6.581 25.909 1.00 13.52 737 LEU B N 1
ATOM 13082 C CA . LEU B 1 738 ? 9.384 -7.904 25.906 1.00 13.10 737 LEU B CA 1
ATOM 13083 C C . LEU B 1 738 ? 8.809 -8.827 24.827 1.00 16.96 737 LEU B C 1
ATOM 13084 O O . LEU B 1 738 ? 9.533 -9.649 24.258 1.00 18.63 737 LEU B O 1
ATOM 13089 N N . ARG B 1 739 ? 7.507 -8.708 24.569 1.00 15.55 738 ARG B N 1
ATOM 13090 C CA . ARG B 1 739 ? 6.885 -9.498 23.511 1.00 17.35 738 ARG B CA 1
ATOM 13091 C C . ARG B 1 739 ? 7.477 -9.098 22.167 1.00 13.44 738 ARG B C 1
ATOM 13092 O O . ARG B 1 739 ? 7.834 -9.960 21.358 1.00 15.97 738 ARG B O 1
ATOM 13100 N N . ILE B 1 740 ? 7.588 -7.791 21.934 1.00 13.16 739 ILE B N 1
ATOM 13101 C CA . ILE B 1 740 ? 8.164 -7.279 20.686 1.00 16.02 739 ILE B CA 1
ATOM 13102 C C . ILE B 1 740 ? 9.591 -7.790 20.497 1.00 19.13 739 ILE B C 1
ATOM 13103 O O . ILE B 1 740 ? 9.973 -8.220 19.402 1.00 17.20 739 ILE B O 1
ATOM 13108 N N . ILE B 1 741 ? 10.377 -7.752 21.569 1.00 15.02 740 ILE B N 1
ATOM 13109 C CA . ILE B 1 741 ? 11.763 -8.202 21.514 1.00 15.91 740 ILE B CA 1
ATOM 13110 C C . ILE B 1 741 ? 11.846 -9.682 21.119 1.00 17.76 740 ILE B C 1
ATOM 13111 O O . ILE B 1 741 ? 12.650 -10.076 20.266 1.00 15.90 740 ILE B O 1
ATOM 13116 N N . GLU B 1 742 ? 11.000 -10.498 21.732 1.00 13.30 741 GLU B N 1
ATOM 13117 C CA . GLU B 1 742 ? 10.970 -11.920 21.415 1.00 17.41 741 GLU B CA 1
ATOM 13118 C C . GLU B 1 742 ? 10.570 -12.179 19.956 1.00 18.12 741 GLU B C 1
ATOM 13119 O O . GLU B 1 742 ? 11.246 -12.933 19.255 1.00 17.22 741 GLU B O 1
ATOM 13125 N N . ARG B 1 743 ? 9.492 -11.544 19.496 1.00 14.36 742 ARG B N 1
ATOM 13126 C CA . ARG B 1 743 ? 9.020 -11.753 18.122 1.00 18.02 742 ARG B CA 1
ATOM 13127 C C . ARG B 1 743 ? 9.981 -11.189 17.077 1.00 18.83 742 ARG B C 1
ATOM 13128 O O . ARG B 1 743 ? 10.201 -11.805 16.040 1.00 18.32 742 ARG B O 1
ATOM 13136 N N . ALA B 1 744 ? 10.556 -10.024 17.354 1.00 12.15 743 ALA B N 1
ATOM 13137 C CA . ALA B 1 744 ? 11.435 -9.357 16.397 1.00 14.99 743 ALA B CA 1
ATOM 13138 C C . ALA B 1 744 ? 12.719 -10.129 16.124 1.00 17.49 743 ALA B C 1
ATOM 13139 O O . ALA B 1 744 ? 13.350 -9.948 15.080 1.00 19.05 743 ALA B O 1
ATOM 13141 N N . ALA B 1 745 ? 13.104 -10.987 17.059 1.00 14.95 744 ALA B N 1
ATOM 13142 C CA . ALA B 1 745 ? 14.362 -11.713 16.948 1.00 16.89 744 ALA B CA 1
ATOM 13143 C C . ALA B 1 745 ? 14.336 -12.759 15.823 1.00 16.88 744 ALA B C 1
ATOM 13144 O O . ALA B 1 745 ? 15.381 -13.132 15.301 1.00 19.54 744 ALA B O 1
ATOM 13146 N N . LYS B 1 746 ? 13.150 -13.227 15.446 1.00 17.15 745 LYS B N 1
ATOM 13147 C CA . LYS B 1 746 ? 13.036 -14.186 14.345 1.00 17.86 745 LYS B CA 1
ATOM 13148 C C . LYS B 1 746 ? 13.354 -13.540 12.998 1.00 16.63 745 LYS B C 1
ATOM 13149 O O . LYS B 1 746 ? 12.950 -12.408 12.728 1.00 17.82 745 LYS B O 1
ATOM 13151 N N . VAL B 1 747 ? 14.078 -14.265 12.152 1.00 16.66 746 VAL B N 1
ATOM 13152 C CA . VAL B 1 747 ? 14.290 -13.838 10.769 1.00 13.51 746 VAL B CA 1
ATOM 13153 C C . VAL B 1 747 ? 13.399 -14.672 9.862 1.00 20.20 746 VAL B C 1
ATOM 13154 O O . VAL B 1 747 ? 13.610 -15.875 9.719 1.00 15.84 746 VAL B O 1
ATOM 13158 N N . HIS B 1 748 ? 12.388 -14.030 9.285 1.00 20.45 747 HIS B N 1
ATOM 13159 C CA . HIS B 1 748 ? 11.422 -14.694 8.404 1.00 21.27 747 HIS B CA 1
ATOM 13160 C C . HIS B 1 748 ? 11.926 -14.696 6.966 1.00 19.26 747 HIS B C 1
ATOM 13161 O O . HIS B 1 748 ? 12.785 -13.892 6.618 1.00 19.59 747 HIS B O 1
ATOM 13168 N N . PRO B 1 749 ? 11.392 -15.601 6.119 1.00 22.65 748 PRO B N 1
ATOM 13169 C CA . PRO B 1 749 ? 11.766 -15.581 4.697 1.00 19.65 748 PRO B CA 1
ATOM 13170 C C . PRO B 1 749 ? 11.607 -14.194 4.069 1.00 21.13 748 PRO B C 1
ATOM 13171 O O . PRO B 1 749 ? 10.585 -13.538 4.281 1.00 24.51 748 PRO B O 1
ATOM 13175 N N . GLY B 1 750 ? 12.623 -13.753 3.331 1.00 21.26 749 GLY B N 1
ATOM 13176 C CA . GLY B 1 750 ? 12.603 -12.454 2.678 1.00 26.08 749 GLY B CA 1
ATOM 13177 C C . GLY B 1 750 ? 13.035 -11.286 3.557 1.00 23.65 749 GLY B C 1
ATOM 13178 O O . GLY B 1 750 ? 13.126 -10.147 3.093 1.00 19.91 749 GLY B O 1
ATOM 13179 N N . GLN B 1 751 ? 13.298 -11.556 4.832 1.00 18.76 750 GLN B N 1
ATOM 13180 C CA . GLN B 1 751 ? 13.691 -10.496 5.758 1.00 19.88 750 GLN B CA 1
ATOM 13181 C C . GLN B 1 751 ? 15.158 -10.106 5.545 1.00 19.12 750 GLN B C 1
ATOM 13182 O O . GLN B 1 751 ? 16.046 -10.954 5.617 1.00 16.84 750 GLN B O 1
ATOM 13188 N N . ALA B 1 752 ? 15.406 -8.823 5.288 1.00 16.31 751 ALA B N 1
ATOM 13189 C CA . ALA B 1 752 ? 16.749 -8.355 4.928 1.00 17.72 751 ALA B CA 1
ATOM 13190 C C . ALA B 1 752 ? 17.731 -8.262 6.094 1.00 20.22 751 ALA B C 1
ATOM 13191 O O . ALA B 1 752 ? 18.913 -8.586 5.938 1.00 15.59 751 ALA B O 1
ATOM 13193 N N . ASN B 1 753 ? 17.246 -7.815 7.252 1.00 14.03 752 ASN B N 1
ATOM 13194 C CA . ASN B 1 753 ? 18.116 -7.579 8.409 1.00 14.49 752 ASN B CA 1
ATOM 13195 C C . ASN B 1 753 ? 17.673 -8.302 9.672 1.00 16.40 752 ASN B C 1
ATOM 13196 O O . ASN B 1 753 ? 16.512 -8.699 9.807 1.00 18.07 752 ASN B O 1
ATOM 13201 N N . VAL B 1 754 ? 18.608 -8.462 10.604 1.00 10.65 753 VAL B N 1
ATOM 13202 C CA . VAL B 1 754 ? 18.257 -8.788 11.975 1.00 13.55 753 VAL B CA 1
ATOM 13203 C C . VAL B 1 754 ? 17.652 -7.510 12.531 1.00 12.39 753 VAL B C 1
ATOM 13204 O O . VAL B 1 754 ? 18.291 -6.457 12.500 1.00 12.17 753 VAL B O 1
ATOM 13208 N N . LYS B 1 755 ? 16.420 -7.589 13.022 1.00 13.03 754 LYS B N 1
ATOM 13209 C CA . LYS B 1 755 ? 15.707 -6.395 13.474 1.00 15.06 754 LYS B CA 1
ATOM 13210 C C . LYS B 1 755 ? 16.344 -5.717 14.687 1.00 14.79 754 LYS B C 1
ATOM 13211 O O . LYS B 1 755 ? 16.678 -6.369 15.679 1.00 13.79 754 LYS B O 1
ATOM 13217 N N . LYS B 1 756 ? 16.511 -4.400 14.598 1.00 13.06 755 LYS B N 1
ATOM 13218 C CA . LYS B 1 756 ? 17.120 -3.624 15.681 1.00 14.22 755 LYS B CA 1
ATOM 13219 C C . LYS B 1 756 ? 16.015 -3.078 16.581 1.00 16.78 755 LYS B C 1
ATOM 13220 O O . LYS B 1 756 ? 15.036 -2.510 16.089 1.00 14.54 755 LYS B O 1
ATOM 13226 N N . ILE B 1 757 ? 16.174 -3.261 17.894 1.00 14.32 756 ILE B N 1
ATOM 13227 C CA . ILE B 1 757 ? 15.185 -2.825 18.871 1.00 14.06 756 ILE B CA 1
ATOM 13228 C C . ILE B 1 757 ? 15.660 -1.560 19.578 1.00 17.87 756 ILE B C 1
ATOM 13229 O O . ILE B 1 757 ? 16.765 -1.514 20.125 1.00 14.08 756 ILE B O 1
ATOM 13234 N N . ILE B 1 758 ? 14.833 -0.526 19.538 1.00 13.63 757 ILE B N 1
ATOM 13235 C CA . ILE B 1 758 ? 15.067 0.666 20.337 1.00 12.90 757 ILE B CA 1
ATOM 13236 C C . ILE B 1 758 ? 13.861 0.745 21.262 1.00 17.41 757 ILE B C 1
ATOM 13237 O O . ILE B 1 758 ? 12.732 0.964 20.817 1.00 14.97 757 ILE B O 1
ATOM 13242 N N . SER B 1 759 ? 14.087 0.514 22.553 1.00 17.48 758 SER B N 1
ATOM 13243 C CA . SER B 1 759 ? 12.968 0.294 23.445 1.00 16.01 758 SER B CA 1
ATOM 13244 C C . SER B 1 759 ? 13.153 0.992 24.784 1.00 17.67 758 SER B C 1
ATOM 13245 O O . SER B 1 759 ? 14.193 0.853 25.435 1.00 13.56 758 SER B O 1
ATOM 13248 N N . GLU B 1 760 ? 12.135 1.745 25.179 1.00 14.34 759 GLU B N 1
ATOM 13249 C CA . GLU B 1 760 ? 12.119 2.390 26.489 1.00 16.17 759 GLU B CA 1
ATOM 13250 C C . GLU B 1 760 ? 10.883 1.851 27.190 1.00 18.21 759 GLU B C 1
ATOM 13251 O O . GLU B 1 760 ? 9.767 2.018 26.704 1.00 18.18 759 GLU B O 1
ATOM 13257 N N . MET B 1 761 ? 11.072 1.168 28.314 1.00 12.57 760 MET B N 1
ATOM 13258 C CA . MET B 1 761 ? 9.948 0.517 28.958 1.00 15.60 760 MET B CA 1
ATOM 13259 C C . MET B 1 761 ? 9.715 1.137 30.341 1.00 18.86 760 MET B C 1
ATOM 13260 O O . MET B 1 761 ? 10.117 2.276 30.595 1.00 19.22 760 MET B O 1
ATOM 13265 N N . GLY B 1 762 ? 9.062 0.409 31.222 1.00 14.55 761 GLY B N 1
ATOM 13266 C CA . GLY B 1 762 ? 8.600 1.015 32.465 1.00 20.13 761 GLY B CA 1
ATOM 13267 C C . GLY B 1 762 ? 9.640 1.195 33.558 1.00 19.13 761 GLY B C 1
ATOM 13268 O O . GLY B 1 762 ? 10.826 0.907 33.378 1.00 11.97 761 GLY B O 1
ATOM 13269 N N . GLY B 1 763 ? 9.177 1.684 34.703 1.00 16.64 762 GLY B N 1
ATOM 13270 C CA . GLY B 1 763 ? 10.015 1.794 35.876 1.00 12.25 762 GLY B CA 1
ATOM 13271 C C . GLY B 1 763 ? 9.174 1.656 37.124 1.00 12.14 762 GLY B C 1
ATOM 13272 O O . GLY B 1 763 ? 7.953 1.819 37.078 1.00 16.24 762 GLY B O 1
ATOM 13273 N N . LYS B 1 764 ? 9.830 1.309 38.224 1.00 11.62 763 LYS B N 1
ATOM 13274 C CA . LYS B 1 764 ? 9.227 1.346 39.552 1.00 11.32 763 LYS B CA 1
ATOM 13275 C C . LYS B 1 764 ? 10.178 2.199 40.385 1.00 14.26 763 LYS B C 1
ATOM 13276 O O . LYS B 1 764 ? 10.972 1.690 41.181 1.00 15.55 763 LYS B O 1
ATOM 13282 N N . ASN B 1 765 ? 10.115 3.508 40.168 1.00 12.01 764 ASN B N 1
ATOM 13283 C CA . ASN B 1 765 ? 11.204 4.386 40.574 1.00 10.93 764 ASN B CA 1
ATOM 13284 C C . ASN B 1 765 ? 11.068 4.870 42.007 1.00 16.62 764 ASN B C 1
ATOM 13285 O O . ASN B 1 765 ? 9.976 5.240 42.447 1.00 12.98 764 ASN B O 1
ATOM 13290 N N . ALA B 1 766 ? 12.185 4.854 42.726 1.00 12.43 765 ALA B N 1
ATOM 13291 C CA . ALA B 1 766 ? 12.199 5.297 44.114 1.00 9.02 765 ALA B CA 1
ATOM 13292 C C . ALA B 1 766 ? 12.917 6.625 44.262 1.00 10.74 765 ALA B C 1
ATOM 13293 O O . ALA B 1 766 ? 13.862 6.925 43.522 1.00 10.81 765 ALA B O 1
ATOM 13295 N N . ILE B 1 767 ? 12.455 7.422 45.219 1.00 9.58 766 ILE B N 1
ATOM 13296 C CA . ILE B 1 767 ? 13.232 8.545 45.729 1.00 8.87 766 ILE B CA 1
ATOM 13297 C C . ILE B 1 767 ? 13.587 8.249 47.185 1.00 12.84 766 ILE B C 1
ATOM 13298 O O . ILE B 1 767 ? 12.709 7.935 47.990 1.00 10.78 766 ILE B O 1
ATOM 13303 N N . ILE B 1 768 ? 14.871 8.340 47.516 1.00 11.58 767 ILE B N 1
ATOM 13304 C CA . ILE B 1 768 ? 15.321 8.146 48.903 1.00 11.10 767 ILE B CA 1
ATOM 13305 C C . ILE B 1 768 ? 15.314 9.469 49.664 1.00 10.08 767 ILE B C 1
ATOM 13306 O O . ILE B 1 768 ? 15.767 10.487 49.139 1.00 10.66 767 ILE B O 1
ATOM 13311 N N . ILE B 1 769 ? 14.750 9.454 50.879 1.00 9.60 768 ILE B N 1
ATOM 13312 C CA . ILE B 1 769 ? 14.741 10.619 51.755 1.00 9.64 768 ILE B CA 1
ATOM 13313 C C . ILE B 1 769 ? 15.665 10.301 52.937 1.00 12.97 768 ILE B C 1
ATOM 13314 O O . ILE B 1 769 ? 15.282 9.579 53.843 1.00 14.18 768 ILE B O 1
ATOM 13319 N N . ASP B 1 770 ? 16.892 10.819 52.891 1.00 10.74 769 ASP B N 1
ATOM 13320 C CA . ASP B 1 770 ? 17.901 10.554 53.910 1.00 11.60 769 ASP B CA 1
ATOM 13321 C C . ASP B 1 770 ? 17.579 11.335 55.180 1.00 11.88 769 ASP B C 1
ATOM 13322 O O . ASP B 1 770 ? 16.766 12.258 55.153 1.00 12.54 769 ASP B O 1
ATOM 13327 N N . ASP B 1 771 ? 18.251 10.993 56.279 1.00 10.77 770 ASP B N 1
ATOM 13328 C CA . ASP B 1 771 ? 18.032 11.666 57.562 1.00 16.56 770 ASP B CA 1
ATOM 13329 C C . ASP B 1 771 ? 18.245 13.168 57.487 1.00 17.43 770 ASP B C 1
ATOM 13330 O O . ASP B 1 771 ? 17.545 13.936 58.146 1.00 15.81 770 ASP B O 1
ATOM 13335 N N . ASP B 1 772 ? 19.225 13.583 56.694 1.00 12.15 771 ASP B N 1
ATOM 13336 C CA . ASP B 1 772 ? 19.609 14.994 56.661 1.00 15.87 771 ASP B CA 1
ATOM 13337 C C . ASP B 1 772 ? 18.956 15.761 55.498 1.00 16.56 771 ASP B C 1
ATOM 13338 O O . ASP B 1 772 ? 19.342 16.891 55.191 1.00 21.29 771 ASP B O 1
ATOM 13343 N N . ALA B 1 773 ? 17.985 15.130 54.849 1.00 12.30 772 ALA B N 1
ATOM 13344 C CA . ALA B 1 773 ? 17.294 15.749 53.716 1.00 14.31 772 ALA B CA 1
ATOM 13345 C C . ALA B 1 773 ? 16.671 17.088 54.108 1.00 14.27 772 ALA B C 1
ATOM 13346 O O . ALA B 1 773 ? 16.218 17.268 55.244 1.00 13.50 772 ALA B O 1
ATOM 13348 N N . ASP B 1 774 ? 16.697 18.036 53.178 1.00 12.00 773 ASP B N 1
ATOM 13349 C CA . ASP B 1 774 ? 15.961 19.284 53.319 1.00 14.46 773 ASP B CA 1
ATOM 13350 C C . ASP B 1 774 ? 14.516 18.999 52.936 1.00 16.02 773 ASP B C 1
ATOM 13351 O O . ASP B 1 774 ? 14.196 18.863 51.756 1.00 15.70 773 ASP B O 1
ATOM 13356 N N . LEU B 1 775 ? 13.648 18.917 53.936 1.00 15.57 774 LEU B N 1
ATOM 13357 C CA . LEU B 1 775 ? 12.263 18.516 53.709 1.00 15.94 774 LEU B CA 1
ATOM 13358 C C . LEU B 1 775 ? 11.462 19.614 53.017 1.00 12.36 774 LEU B C 1
ATOM 13359 O O . LEU B 1 775 ? 10.467 19.327 52.356 1.00 12.55 774 LEU B O 1
ATOM 13364 N N . ASP B 1 776 ? 11.900 20.865 53.145 1.00 13.13 775 ASP B N 1
ATOM 13365 C CA . ASP B 1 776 ? 11.251 21.945 52.399 1.00 12.24 775 ASP B CA 1
ATOM 13366 C C . ASP B 1 776 ? 11.351 21.693 50.892 1.00 15.15 775 ASP B C 1
ATOM 13367 O O . ASP B 1 776 ? 10.476 22.104 50.136 1.00 14.54 775 ASP B O 1
ATOM 13372 N N . GLU B 1 777 ? 12.427 21.038 50.464 1.00 10.58 776 GLU B N 1
ATOM 13373 C CA . GLU B 1 777 ? 12.611 20.728 49.046 1.00 15.35 776 GLU B CA 1
ATOM 13374 C C . GLU B 1 777 ? 12.067 19.341 48.741 1.00 13.06 776 GLU B C 1
ATOM 13375 O O . GLU B 1 777 ? 11.424 19.124 47.716 1.00 15.92 776 GLU B O 1
ATOM 13381 N N . ALA B 1 778 ? 12.348 18.396 49.632 1.00 12.73 777 ALA B N 1
ATOM 13382 C CA . ALA B 1 778 ? 12.016 17.001 49.370 1.00 14.08 777 ALA B CA 1
ATOM 13383 C C . ALA B 1 778 ? 10.515 16.821 49.188 1.00 12.96 777 ALA B C 1
ATOM 13384 O O . ALA B 1 778 ? 10.074 16.175 48.248 1.00 10.33 777 ALA B O 1
ATOM 13386 N N . VAL B 1 779 ? 9.731 17.412 50.084 1.00 11.31 778 VAL B N 1
ATOM 13387 C CA . VAL B 1 779 ? 8.290 17.193 50.070 1.00 8.91 778 VAL B CA 1
ATOM 13388 C C . VAL B 1 779 ? 7.587 17.626 48.758 1.00 13.85 778 VAL B C 1
ATOM 13389 O O . VAL B 1 779 ? 6.912 16.808 48.135 1.00 13.31 778 VAL B O 1
ATOM 13393 N N . PRO B 1 780 ? 7.744 18.892 48.329 1.00 12.43 779 PRO B N 1
ATOM 13394 C CA . PRO B 1 780 ? 7.055 19.230 47.071 1.00 14.21 779 PRO B CA 1
ATOM 13395 C C . PRO B 1 780 ? 7.624 18.522 45.845 1.00 16.07 779 PRO B C 1
ATOM 13396 O O . PRO B 1 780 ? 6.879 18.295 44.877 1.00 13.04 779 PRO B O 1
ATOM 13400 N N . HIS B 1 781 ? 8.909 18.176 45.869 1.00 15.03 780 HIS B N 1
ATOM 13401 C CA . HIS B 1 781 ? 9.494 17.434 44.749 1.00 15.43 780 HIS B CA 1
ATOM 13402 C C . HIS B 1 781 ? 8.985 15.997 44.676 1.00 14.81 780 HIS B C 1
ATOM 13403 O O . HIS B 1 781 ? 8.770 15.470 43.588 1.00 13.82 780 HIS B O 1
ATOM 13410 N N . VAL B 1 782 ? 8.806 15.361 45.831 1.00 11.78 781 VAL B N 1
ATOM 13411 C CA . VAL B 1 782 ? 8.242 14.015 45.857 1.00 10.36 781 VAL B CA 1
ATOM 13412 C C . VAL B 1 782 ? 6.786 14.045 45.408 1.00 12.34 781 VAL B C 1
ATOM 13413 O O . VAL B 1 782 ? 6.360 13.201 44.603 1.00 14.69 781 VAL B O 1
ATOM 13417 N N . LEU B 1 783 ? 6.030 15.023 45.900 1.00 10.88 782 LEU B N 1
ATOM 13418 C CA . LEU B 1 783 ? 4.628 15.154 45.503 1.00 12.15 782 LEU B CA 1
ATOM 13419 C C . LEU B 1 783 ? 4.508 15.298 43.978 1.00 14.73 782 LEU B C 1
ATOM 13420 O O . LEU B 1 783 ? 3.671 14.652 43.345 1.00 13.00 782 LEU B O 1
ATOM 13425 N N . TYR B 1 784 ? 5.341 16.153 43.389 1.00 11.12 783 TYR B N 1
ATOM 13426 C CA . TYR B 1 784 ? 5.274 16.370 41.937 1.00 11.23 783 TYR B CA 1
ATOM 13427 C C . TYR B 1 784 ? 5.736 15.143 41.141 1.00 14.54 783 TYR B C 1
ATOM 13428 O O . TYR B 1 784 ? 5.177 14.806 40.082 1.00 13.38 783 TYR B O 1
ATOM 13437 N N . SER B 1 785 ? 6.758 14.477 41.665 1.00 14.64 784 SER B N 1
ATOM 13438 C CA . SER B 1 785 ? 7.311 13.282 41.036 1.00 14.38 784 SER B CA 1
ATOM 13439 C C . SER B 1 785 ? 6.290 12.154 41.015 1.00 14.61 784 SER B C 1
ATOM 13440 O O . SER B 1 785 ? 6.236 11.374 40.066 1.00 16.21 784 SER B O 1
ATOM 13443 N N . ALA B 1 786 ? 5.492 12.078 42.075 1.00 10.72 785 ALA B N 1
ATOM 13444 C CA . ALA B 1 786 ? 4.483 11.034 42.223 1.00 9.92 785 ALA B CA 1
ATOM 13445 C C . ALA B 1 786 ? 3.179 11.345 41.494 1.00 14.74 785 ALA B C 1
ATOM 13446 O O . ALA B 1 786 ? 2.551 10.444 40.920 1.00 13.91 785 ALA B O 1
ATOM 13448 N N . PHE B 1 787 ? 2.766 12.610 41.521 1.00 10.58 786 PHE B N 1
ATOM 13449 C CA . PHE B 1 787 ? 1.412 12.965 41.098 1.00 15.21 786 PHE B CA 1
ATOM 13450 C C . PHE B 1 787 ? 1.293 13.916 39.905 1.00 11.48 786 PHE B C 1
ATOM 13451 O O . PHE B 1 787 ? 0.184 14.162 39.421 1.00 13.80 786 PHE B O 1
ATOM 13459 N N . GLY B 1 788 ? 2.415 14.452 39.439 1.00 12.69 787 GLY B N 1
ATOM 13460 C CA . GLY B 1 788 ? 2.406 15.259 38.224 1.00 11.30 787 GLY B CA 1
ATOM 13461 C C . GLY B 1 788 ? 1.850 14.417 37.091 1.00 12.28 787 GLY B C 1
ATOM 13462 O O . GLY B 1 788 ? 2.234 13.258 36.940 1.00 12.67 787 GLY B O 1
ATOM 13463 N N . PHE B 1 789 ? 0.924 14.992 36.325 1.00 13.75 788 PHE B N 1
ATOM 13464 C CA . PHE B 1 789 ? 0.213 14.265 35.269 1.00 17.50 788 PHE B CA 1
ATOM 13465 C C . PHE B 1 789 ? -0.337 12.932 35.783 1.00 16.52 788 PHE B C 1
ATOM 13466 O O . PHE B 1 789 ? -0.239 11.922 35.099 1.00 11.56 788 PHE B O 1
ATOM 13474 N N . GLN B 1 790 ? -0.889 12.928 37.001 1.00 13.64 789 GLN B N 1
ATOM 13475 C CA . GLN B 1 790 ? -1.595 11.744 37.525 1.00 14.61 789 GLN B CA 1
ATOM 13476 C C . GLN B 1 790 ? -0.653 10.574 37.746 1.00 12.01 789 GLN B C 1
ATOM 13477 O O . GLN B 1 790 ? -1.119 9.439 37.835 1.00 13.02 789 GLN B O 1
ATOM 13483 N N . GLY B 1 791 ? 0.657 10.811 37.775 1.00 11.68 790 GLY B N 1
ATOM 13484 C CA . GLY B 1 791 ? 1.595 9.715 37.964 1.00 10.21 790 GLY B CA 1
ATOM 13485 C C . GLY B 1 791 ? 1.843 8.895 36.694 1.00 17.46 790 GLY B C 1
ATOM 13486 O O . GLY B 1 791 ? 2.475 7.833 36.736 1.00 15.17 790 GLY B O 1
ATOM 13487 N N . GLN B 1 792 ? 1.370 9.395 35.557 1.00 16.37 791 GLN B N 1
ATOM 13488 C CA . GLN B 1 792 ? 1.443 8.639 34.305 1.00 13.01 791 GLN B CA 1
ATOM 13489 C C . GLN B 1 792 ? 2.748 8.865 33.524 1.00 11.49 791 GLN B C 1
ATOM 13490 O O . GLN B 1 792 ? 2.738 9.267 32.362 1.00 15.40 791 GLN B O 1
ATOM 13496 N N . LYS B 1 793 ? 3.871 8.580 34.166 1.00 12.35 792 LYS B N 1
ATOM 13497 C CA . LYS B 1 793 ? 5.177 8.755 33.542 1.00 15.63 792 LYS B CA 1
ATOM 13498 C C . LYS B 1 793 ? 6.023 7.539 33.848 1.00 19.02 792 LYS B C 1
ATOM 13499 O O . LYS B 1 793 ? 5.971 7.005 34.959 1.00 11.92 792 LYS B O 1
ATOM 13505 N N . CYS B 1 794 ? 6.791 7.074 32.871 1.00 12.77 793 CYS B N 1
ATOM 13506 C CA . CYS B 1 794 ? 7.706 5.968 33.154 1.00 12.40 793 CYS B CA 1
ATOM 13507 C C . CYS B 1 794 ? 8.761 6.369 34.176 1.00 13.58 793 CYS B C 1
ATOM 13508 O O . CYS B 1 794 ? 9.335 5.507 34.838 1.00 15.14 793 CYS B O 1
ATOM 13511 N N . SER B 1 795 ? 9.000 7.675 34.303 1.00 10.52 794 SER B N 1
ATOM 13512 C CA . SER B 1 795 ? 9.965 8.209 35.261 1.00 12.51 794 SER B CA 1
ATOM 13513 C C . SER B 1 795 ? 9.378 8.516 36.642 1.00 12.73 794 SER B C 1
ATOM 13514 O O . SER B 1 795 ? 10.123 8.899 37.540 1.00 11.35 794 SER B O 1
ATOM 13517 N N . ALA B 1 796 ? 8.059 8.373 36.805 1.00 8.62 795 ALA B N 1
ATOM 13518 C CA . ALA B 1 796 ? 7.391 8.829 38.033 1.00 8.35 795 ALA B CA 1
ATOM 13519 C C . ALA B 1 796 ? 7.882 8.136 39.299 1.00 8.44 795 ALA B C 1
ATOM 13520 O O . ALA B 1 796 ? 8.150 6.941 39.309 1.00 13.28 795 ALA B O 1
ATOM 13522 N N . CYS B 1 797 ? 7.936 8.894 40.381 1.00 10.31 796 CYS B N 1
ATOM 13523 C CA . CYS B 1 797 ? 8.188 8.297 41.687 1.00 12.46 796 CYS B CA 1
ATOM 13524 C C . CYS B 1 797 ? 6.976 7.496 42.161 1.00 12.14 796 CYS B C 1
ATOM 13525 O O . CYS B 1 797 ? 5.901 8.060 42.382 1.00 13.21 796 CYS B O 1
ATOM 13528 N N . SER B 1 798 ? 7.140 6.183 42.302 1.00 8.95 797 SER B N 1
ATOM 13529 C CA . SER B 1 798 ? 6.054 5.340 42.803 1.00 14.66 797 SER B CA 1
ATOM 13530 C C . SER B 1 798 ? 6.403 4.746 44.166 1.00 13.42 797 SER B C 1
ATOM 13531 O O . SER B 1 798 ? 5.562 4.126 44.826 1.00 10.19 797 SER B O 1
ATOM 13534 N N . ARG B 1 799 ? 7.658 4.919 44.571 1.00 11.16 798 ARG B N 1
ATOM 13535 C CA . ARG B 1 799 ? 8.092 4.476 45.892 1.00 13.00 798 ARG B CA 1
ATOM 13536 C C . ARG B 1 799 ? 8.902 5.610 46.525 1.00 16.22 798 ARG B C 1
ATOM 13537 O O . ARG B 1 799 ? 9.845 6.118 45.923 1.00 16.78 798 ARG B O 1
ATOM 13545 N N . VAL B 1 800 ? 8.537 6.019 47.731 1.00 15.37 799 VAL B N 1
ATOM 13546 C CA . VAL B 1 800 ? 9.390 6.939 48.460 1.00 12.51 799 VAL B CA 1
ATOM 13547 C C . VAL B 1 800 ? 9.932 6.190 49.671 1.00 12.99 799 VAL B C 1
ATOM 13548 O O . VAL B 1 800 ? 9.172 5.668 50.501 1.00 12.30 799 VAL B O 1
ATOM 13552 N N . ILE B 1 801 ? 11.252 6.073 49.714 1.00 14.19 800 ILE B N 1
ATOM 13553 C CA . ILE B 1 801 ? 11.929 5.262 50.713 1.00 12.41 800 ILE B CA 1
ATOM 13554 C C . ILE B 1 801 ? 12.539 6.203 51.736 1.00 15.34 800 ILE B C 1
ATOM 13555 O O . ILE B 1 801 ? 13.459 6.962 51.427 1.00 13.73 800 ILE B O 1
ATOM 13560 N N . VAL B 1 802 ? 12.007 6.169 52.950 1.00 12.47 801 VAL B N 1
ATOM 13561 C CA . VAL B 1 802 ? 12.293 7.217 53.915 1.00 15.01 801 VAL B CA 1
ATOM 13562 C C . VAL B 1 802 ? 13.028 6.646 55.115 1.00 13.86 801 VAL B C 1
ATOM 13563 O O . VAL B 1 802 ? 12.609 5.636 55.682 1.00 12.38 801 VAL B O 1
ATOM 13567 N N . LEU B 1 803 ? 14.137 7.286 55.478 1.00 11.24 802 LEU B N 1
ATOM 13568 C CA . LEU B 1 803 ? 14.935 6.855 56.621 1.00 11.14 802 LEU B CA 1
ATOM 13569 C C . LEU B 1 803 ? 14.138 6.966 57.917 1.00 15.07 802 LEU B C 1
ATOM 13570 O O . LEU B 1 803 ? 13.387 7.917 58.120 1.00 12.93 802 LEU B O 1
ATOM 13575 N N . ASP B 1 804 ? 14.336 5.971 58.774 1.00 12.49 803 ASP B N 1
ATOM 13576 C CA . ASP B 1 804 ? 13.592 5.754 60.006 1.00 15.75 803 ASP B CA 1
ATOM 13577 C C . ASP B 1 804 ? 13.366 7.039 60.802 1.00 15.67 803 ASP B C 1
ATOM 13578 O O . ASP B 1 804 ? 12.228 7.389 61.134 1.00 18.80 803 ASP B O 1
ATOM 13583 N N . ALA B 1 805 ? 14.445 7.770 61.057 1.00 15.89 804 ALA B N 1
ATOM 13584 C CA . ALA B 1 805 ? 14.408 8.886 62.005 1.00 18.64 804 ALA B CA 1
ATOM 13585 C C . ALA B 1 805 ? 13.720 10.139 61.486 1.00 15.86 804 ALA B C 1
ATOM 13586 O O . ALA B 1 805 ? 13.443 11.060 62.253 1.00 17.37 804 ALA B O 1
ATOM 13588 N N . VAL B 1 806 ? 13.462 10.195 60.184 1.00 13.31 805 VAL B N 1
ATOM 13589 C CA . VAL B 1 806 ? 12.828 11.373 59.609 1.00 13.35 805 VAL B CA 1
ATOM 13590 C C . VAL B 1 806 ? 11.438 10.994 59.065 1.00 17.40 805 VAL B C 1
ATOM 13591 O O . VAL B 1 806 ? 10.693 11.836 58.560 1.00 16.15 805 VAL B O 1
ATOM 13595 N N . TYR B 1 807 ? 11.078 9.724 59.215 1.00 16.36 806 TYR B N 1
ATOM 13596 C CA . TYR B 1 807 ? 9.854 9.198 58.610 1.00 16.30 806 TYR B CA 1
ATOM 13597 C C . TYR B 1 807 ? 8.580 9.924 59.050 1.00 18.09 806 TYR B C 1
ATOM 13598 O O . TYR B 1 807 ? 7.807 10.381 58.216 1.00 16.03 806 TYR B O 1
ATOM 13607 N N . ASP B 1 808 ? 8.341 10.000 60.354 1.00 14.76 807 ASP B N 1
ATOM 13608 C CA . ASP B 1 808 ? 7.098 10.581 60.845 1.00 11.68 807 ASP B CA 1
ATOM 13609 C C . ASP B 1 808 ? 6.933 12.035 60.421 1.00 15.95 807 ASP B C 1
ATOM 13610 O O . ASP B 1 808 ? 5.846 12.457 60.020 1.00 17.52 807 ASP B O 1
ATOM 13615 N N . LYS B 1 809 ? 8.017 12.794 60.494 1.00 13.58 808 LYS B N 1
ATOM 13616 C CA . LYS B 1 809 ? 8.009 14.204 60.116 1.00 13.50 808 LYS B CA 1
ATOM 13617 C C . LYS B 1 809 ? 7.797 14.374 58.605 1.00 16.73 808 LYS B C 1
ATOM 13618 O O . LYS B 1 809 ? 7.009 15.204 58.156 1.00 11.79 808 LYS B O 1
ATOM 13624 N N . PHE B 1 810 ? 8.518 13.587 57.823 1.00 12.03 809 PHE B N 1
ATOM 13625 C CA . PHE B 1 810 ? 8.366 13.646 56.375 1.00 14.45 809 PHE B CA 1
ATOM 13626 C C . PHE B 1 810 ? 6.934 13.327 55.924 1.00 14.10 809 PHE B C 1
ATOM 13627 O O . PHE B 1 810 ? 6.345 14.065 55.131 1.00 11.05 809 PHE B O 1
ATOM 13635 N N . ILE B 1 811 ? 6.385 12.228 56.428 1.00 14.77 810 ILE B N 1
ATOM 13636 C CA . ILE B 1 811 ? 5.053 11.795 56.027 1.00 18.48 810 ILE B CA 1
ATOM 13637 C C . ILE B 1 811 ? 3.963 12.778 56.442 1.00 16.83 810 ILE B C 1
ATOM 13638 O O . ILE B 1 811 ? 3.013 13.011 55.693 1.00 18.33 810 ILE B O 1
ATOM 13643 N N . GLU B 1 812 ? 4.101 13.370 57.626 1.00 14.02 811 GLU B N 1
ATOM 13644 C CA . GLU B 1 812 ? 3.142 14.386 58.057 1.00 10.90 811 GLU B CA 1
ATOM 13645 C C . GLU B 1 812 ? 3.115 15.566 57.090 1.00 12.47 811 GLU B C 1
ATOM 13646 O O . GLU B 1 812 ? 2.047 16.039 56.698 1.00 15.21 811 GLU B O 1
ATOM 13652 N N . ARG B 1 813 ? 4.289 16.035 56.689 1.00 12.97 812 ARG B N 1
ATOM 13653 C CA . ARG B 1 813 ? 4.353 17.177 55.780 1.00 15.54 812 ARG B CA 1
ATOM 13654 C C . ARG B 1 813 ? 3.883 16.835 54.360 1.00 15.22 812 ARG B C 1
ATOM 13655 O O . ARG B 1 813 ? 3.180 17.629 53.743 1.00 12.37 812 ARG B O 1
ATOM 13663 N N . LEU B 1 814 ? 4.255 15.654 53.862 1.00 13.87 813 LEU B N 1
ATOM 13664 C CA . LEU B 1 814 ? 3.833 15.196 52.527 1.00 13.53 813 LEU B CA 1
ATOM 13665 C C . LEU B 1 814 ? 2.313 15.034 52.448 1.00 14.40 813 LEU B C 1
ATOM 13666 O O . LEU B 1 814 ? 1.674 15.521 51.516 1.00 13.26 813 LEU B O 1
ATOM 13671 N N . VAL B 1 815 ? 1.735 14.351 53.432 1.00 13.77 814 VAL B N 1
ATOM 13672 C CA . VAL B 1 815 ? 0.289 14.163 53.485 1.00 13.85 814 VAL B CA 1
ATOM 13673 C C . VAL B 1 815 ? -0.456 15.499 53.605 1.00 17.03 814 VAL B C 1
ATOM 13674 O O . VAL B 1 815 ? -1.446 15.731 52.915 1.00 17.36 814 VAL B O 1
ATOM 13678 N N . SER B 1 816 ? 0.026 16.376 54.480 1.00 13.68 815 SER B N 1
ATOM 13679 C CA . SER B 1 816 ? -0.570 17.696 54.641 1.00 16.20 815 SER B CA 1
ATOM 13680 C C . SER B 1 816 ? -0.506 18.535 53.371 1.00 13.99 815 SER B C 1
ATOM 13681 O O . SER B 1 816 ? -1.457 19.248 53.035 1.00 15.78 815 SER B O 1
ATOM 13684 N N . MET B 1 817 ? 0.608 18.452 52.654 1.00 9.98 816 MET B N 1
ATOM 13685 C CA . MET B 1 817 ? 0.681 19.136 51.367 1.00 11.37 816 MET B CA 1
ATOM 13686 C C . MET B 1 817 ? -0.285 18.539 50.347 1.00 13.84 816 MET B C 1
ATOM 13687 O O . MET B 1 817 ? -0.969 19.270 49.639 1.00 13.72 816 MET B O 1
ATOM 13692 N N . ALA B 1 818 ? -0.316 17.210 50.265 1.00 13.37 817 ALA B N 1
ATOM 13693 C CA . ALA B 1 818 ? -1.266 16.506 49.403 1.00 17.20 817 ALA B CA 1
ATOM 13694 C C . ALA B 1 818 ? -2.705 16.948 49.671 1.00 16.23 817 ALA B C 1
ATOM 13695 O O . ALA B 1 818 ? -3.464 17.196 48.730 1.00 14.60 817 ALA B O 1
ATOM 13697 N N . LYS B 1 819 ? -3.071 17.053 50.952 1.00 11.67 818 LYS B N 1
ATOM 13698 C CA . LYS B 1 819 ? -4.423 17.445 51.352 1.00 13.47 818 LYS B CA 1
ATOM 13699 C C . LYS B 1 819 ? -4.830 18.811 50.818 1.00 12.79 818 LYS B C 1
ATOM 13700 O O . LYS B 1 819 ? -6.013 19.093 50.686 1.00 14.00 818 LYS B O 1
ATOM 13704 N N . ALA B 1 820 ? -3.848 19.664 50.547 1.00 12.17 819 ALA B N 1
ATOM 13705 C CA . ALA B 1 820 ? -4.106 21.018 50.055 1.00 16.86 819 ALA B CA 1
ATOM 13706 C C . ALA B 1 820 ? -4.398 21.043 48.551 1.00 16.11 819 ALA B C 1
ATOM 13707 O O . ALA B 1 820 ? -5.008 21.982 48.056 1.00 13.19 819 ALA B O 1
ATOM 13709 N N . THR B 1 821 ? -3.939 20.022 47.834 1.00 14.77 820 THR B N 1
ATOM 13710 C CA . THR B 1 821 ? -4.104 19.976 46.376 1.00 14.37 820 THR B CA 1
ATOM 13711 C C . THR B 1 821 ? -5.517 19.531 46.006 1.00 17.87 820 THR B C 1
ATOM 13712 O O . THR B 1 821 ? -6.195 18.874 46.801 1.00 19.51 820 THR B O 1
ATOM 13716 N N . LYS B 1 822 ? -5.955 19.901 44.803 1.00 14.27 821 LYS B N 1
ATOM 13717 C CA . LYS B 1 822 ? -7.282 19.527 44.314 1.00 20.24 821 LYS B CA 1
ATOM 13718 C C . LYS B 1 822 ? -7.181 18.655 43.062 1.00 14.57 821 LYS B C 1
ATOM 13719 O O . LYS B 1 822 ? -6.354 18.908 42.182 1.00 18.74 821 LYS B O 1
ATOM 13723 N N . VAL B 1 823 ? -8.012 17.624 42.996 1.00 13.87 822 VAL B N 1
ATOM 13724 C CA . VAL B 1 823 ? -8.104 16.782 41.811 1.00 16.52 822 VAL B CA 1
ATOM 13725 C C . VAL B 1 823 ? -9.290 17.218 40.956 1.00 18.26 822 VAL B C 1
ATOM 13726 O O . VAL B 1 823 ? -10.420 17.315 41.440 1.00 17.46 822 VAL B O 1
ATOM 13730 N N . GLY B 1 824 ? -9.036 17.480 39.679 1.00 18.37 823 GLY B N 1
ATOM 13731 C CA . GLY B 1 824 ? -10.096 17.902 38.788 1.00 13.33 823 GLY B CA 1
ATOM 13732 C C . GLY B 1 824 ? -9.603 18.078 37.366 1.00 14.39 823 GLY B C 1
ATOM 13733 O O . GLY B 1 824 ? -8.425 17.866 37.090 1.00 14.61 823 GLY B O 1
ATOM 13734 N N . PRO B 1 825 ? -10.509 18.474 36.453 1.00 15.17 824 PRO B N 1
ATOM 13735 C CA . PRO B 1 825 ? -10.192 18.672 35.031 1.00 16.57 824 PRO B CA 1
ATOM 13736 C C . PRO B 1 825 ? -8.908 19.473 34.790 1.00 17.68 824 PRO B C 1
ATOM 13737 O O . PRO B 1 825 ? -8.687 20.500 35.437 1.00 17.31 824 PRO B O 1
ATOM 13741 N N . SER B 1 826 ? -8.069 18.991 33.871 1.00 13.74 825 SER B N 1
ATOM 13742 C CA . SER B 1 826 ? -6.782 19.622 33.601 1.00 13.97 825 SER B CA 1
ATOM 13743 C C . SER B 1 826 ? -6.925 20.953 32.878 1.00 18.64 825 SER B C 1
ATOM 13744 O O . SER B 1 826 ? -5.970 21.734 32.833 1.00 17.92 825 SER B O 1
ATOM 13747 N N . GLU B 1 827 ? -8.099 21.226 32.307 1.00 15.06 826 GLU B N 1
ATOM 13748 C CA . GLU B 1 827 ? -8.271 22.516 31.640 1.00 11.36 826 GLU B CA 1
ATOM 13749 C C . GLU B 1 827 ? -8.409 23.636 32.661 1.00 17.69 826 GLU B C 1
ATOM 13750 O O . GLU B 1 827 ? -8.225 24.805 32.330 1.00 18.17 826 GLU B O 1
ATOM 13756 N N . ASP B 1 828 ? -8.709 23.271 33.907 1.00 13.29 827 ASP B N 1
ATOM 13757 C CA . ASP B 1 828 ? -8.768 24.245 34.991 1.00 12.52 827 ASP B CA 1
ATOM 13758 C C . ASP B 1 828 ? -7.430 24.214 35.717 1.00 16.37 827 ASP B C 1
ATOM 13759 O O . ASP B 1 828 ? -7.070 23.214 36.345 1.00 18.27 827 ASP B O 1
ATOM 13764 N N . PRO B 1 829 ? -6.681 25.315 35.635 1.00 16.27 828 PRO B N 1
ATOM 13765 C CA . PRO B 1 829 ? -5.304 25.311 36.137 1.00 16.74 828 PRO B CA 1
ATOM 13766 C C . PRO B 1 829 ? -5.241 25.277 37.664 1.00 18.52 828 PRO B C 1
ATOM 13767 O O . PRO B 1 829 ? -4.155 25.115 38.216 1.00 19.73 828 PRO B O 1
ATOM 13771 N N . ALA B 1 830 ? -6.387 25.399 38.333 1.00 16.83 829 ALA B N 1
ATOM 13772 C CA . ALA B 1 830 ? -6.419 25.324 39.799 1.00 18.11 829 ALA B CA 1
ATOM 13773 C C . ALA B 1 830 ? -6.184 23.900 40.285 1.00 18.42 829 ALA B C 1
ATOM 13774 O O . ALA B 1 830 ? -5.763 23.688 41.416 1.00 20.55 829 ALA B O 1
ATOM 13776 N N . ASN B 1 831 ? -6.478 22.918 39.438 1.00 15.62 830 ASN B N 1
ATOM 13777 C CA . ASN B 1 831 ? -6.302 21.522 39.827 1.00 16.44 830 ASN B CA 1
ATOM 13778 C C . ASN B 1 831 ? -4.855 21.061 39.690 1.00 19.29 830 ASN B C 1
ATOM 13779 O O . ASN B 1 831 ? -4.165 21.417 38.732 1.00 18.62 830 ASN B O 1
ATOM 13784 N N . TYR B 1 832 ? -4.393 20.292 40.671 1.00 14.38 831 TYR B N 1
ATOM 13785 C CA . TYR B 1 832 ? -3.019 19.792 40.675 1.00 11.16 831 TYR B CA 1
ATOM 13786 C C . TYR B 1 832 ? -2.866 18.640 39.675 1.00 14.49 831 TYR B C 1
ATOM 13787 O O . TYR B 1 832 ? -1.887 18.563 38.926 1.00 14.30 831 TYR B O 1
ATOM 13796 N N . MET B 1 833 ? -3.836 17.735 39.697 1.00 11.68 832 MET B N 1
ATOM 13797 C CA . MET B 1 833 ? -3.897 16.613 38.768 1.00 13.13 832 MET B CA 1
ATOM 13798 C C . MET B 1 833 ? -5.365 16.319 38.467 1.00 15.85 832 MET B C 1
ATOM 13799 O O . MET B 1 833 ? -6.264 16.845 39.139 1.00 16.07 832 MET B O 1
ATOM 13804 N N . GLY B 1 834 ? -5.610 15.481 37.460 1.00 13.00 833 GLY B N 1
ATOM 13805 C CA . GLY B 1 834 ? -6.967 15.202 37.023 1.00 13.36 833 GLY B CA 1
ATOM 13806 C C . GLY B 1 834 ? -7.177 13.746 36.672 1.00 14.98 833 GLY B C 1
ATOM 13807 O O . GLY B 1 834 ? -6.506 12.880 37.216 1.00 14.50 833 GLY B O 1
ATOM 13808 N N . ALA B 1 835 ? -8.099 13.479 35.750 1.00 11.09 834 ALA B N 1
ATOM 13809 C CA . ALA B 1 835 ? -8.424 12.112 35.363 1.00 12.84 834 ALA B CA 1
ATOM 13810 C C . ALA B 1 835 ? -7.246 11.396 34.694 1.00 11.82 834 ALA B C 1
ATOM 13811 O O . ALA B 1 835 ? -6.394 12.029 34.051 1.00 12.98 834 ALA B O 1
ATOM 13813 N N . VAL B 1 836 ? -7.201 10.075 34.857 1.00 12.01 835 VAL B N 1
ATOM 13814 C CA . VAL B 1 836 ? -6.189 9.261 34.202 1.00 12.05 835 VAL B CA 1
ATOM 13815 C C . VAL B 1 836 ? -6.669 8.988 32.771 1.00 13.64 835 VAL B C 1
ATOM 13816 O O . VAL B 1 836 ? -7.756 9.427 32.386 1.00 15.45 835 VAL B O 1
ATOM 13820 N N . ALA B 1 837 ? -5.855 8.272 31.999 1.00 14.70 836 ALA B N 1
ATOM 13821 C CA . ALA B 1 837 ? -5.984 8.231 30.533 1.00 17.33 836 ALA B CA 1
ATOM 13822 C C . ALA B 1 837 ? -7.330 7.772 29.970 1.00 17.77 836 ALA B C 1
ATOM 13823 O O . ALA B 1 837 ? -7.850 8.377 29.022 1.00 16.88 836 ALA B O 1
ATOM 13825 N N . ASP B 1 838 ? -7.873 6.690 30.517 1.00 15.14 837 ASP B N 1
ATOM 13826 C CA . ASP B 1 838 ? -9.135 6.152 30.018 1.00 18.73 837 ASP B CA 1
ATOM 13827 C C . ASP B 1 838 ? -9.772 5.208 31.027 1.00 18.89 837 ASP B C 1
ATOM 13828 O O . ASP B 1 838 ? -9.260 5.044 32.136 1.00 15.26 837 ASP B O 1
ATOM 13833 N N . ASP B 1 839 ? -10.884 4.588 30.646 1.00 16.94 838 ASP B N 1
ATOM 13834 C CA . ASP B 1 839 ? -11.631 3.755 31.580 1.00 19.26 838 ASP B CA 1
ATOM 13835 C C . ASP B 1 839 ? -10.798 2.576 32.069 1.00 21.01 838 ASP B C 1
ATOM 13836 O O . ASP B 1 839 ? -10.773 2.293 33.263 1.00 18.96 838 ASP B O 1
ATOM 13841 N N . LYS B 1 840 ? -10.118 1.900 31.147 1.00 20.15 839 LYS B N 1
ATOM 13842 C CA . LYS B 1 840 ? -9.266 0.761 31.496 1.00 22.13 839 LYS B CA 1
ATOM 13843 C C . LYS B 1 840 ? -8.181 1.154 32.505 1.00 21.32 839 LYS B C 1
ATOM 13844 O O . LYS B 1 840 ? -7.947 0.437 33.479 1.00 17.02 839 LYS B O 1
ATOM 13846 N N . ALA B 1 841 ? -7.528 2.291 32.273 1.00 15.55 840 ALA B N 1
ATOM 13847 C CA . ALA B 1 841 ? -6.516 2.791 33.206 1.00 18.58 840 ALA B CA 1
ATOM 13848 C C . ALA B 1 841 ? -7.100 3.024 34.600 1.00 16.74 840 ALA B C 1
ATOM 13849 O O . ALA B 1 841 ? -6.513 2.605 35.600 1.00 18.21 840 ALA B O 1
ATOM 13851 N N . MET B 1 842 ? -8.255 3.680 34.656 1.00 15.53 841 MET B N 1
ATOM 13852 C CA . MET B 1 842 ? -8.910 3.997 35.930 1.00 20.36 841 MET B CA 1
ATOM 13853 C C . MET B 1 842 ? -9.220 2.741 36.724 1.00 21.51 841 MET B C 1
ATOM 13854 O O . MET B 1 842 ? -9.013 2.696 37.938 1.00 16.94 841 MET B O 1
ATOM 13859 N N . LYS B 1 843 ? -9.721 1.722 36.035 1.00 18.72 842 LYS B N 1
ATOM 13860 C CA . LYS B 1 843 ? -10.108 0.478 36.695 1.00 21.41 842 LYS B CA 1
ATOM 13861 C C . LYS B 1 843 ? -8.886 -0.289 37.187 1.00 20.86 842 LYS B C 1
ATOM 13862 O O . LYS B 1 843 ? -8.874 -0.813 38.305 1.00 20.09 842 LYS B O 1
ATOM 13868 N N . SER B 1 844 ? -7.857 -0.327 36.346 1.00 18.65 843 SER B N 1
ATOM 13869 C CA . SER B 1 844 ? -6.579 -0.947 36.681 1.00 18.87 843 SER B CA 1
ATOM 13870 C C . SER B 1 844 ? -5.922 -0.291 37.901 1.00 17.35 843 SER B C 1
ATOM 13871 O O . SER B 1 844 ? -5.503 -0.969 38.846 1.00 17.58 843 SER B O 1
ATOM 13874 N N . ILE B 1 845 ? -5.843 1.031 37.878 1.00 12.56 844 ILE B N 1
ATOM 13875 C CA . ILE B 1 845 ? -5.199 1.774 38.950 1.00 17.04 844 ILE B CA 1
ATOM 13876 C C . ILE B 1 845 ? -5.972 1.642 40.261 1.00 22.16 844 ILE B C 1
ATOM 13877 O O . ILE B 1 845 ? -5.379 1.402 41.322 1.00 17.35 844 ILE B O 1
ATOM 13882 N N . LYS B 1 846 ? -7.294 1.778 40.186 1.00 18.64 845 LYS B N 1
ATOM 13883 C CA . LYS B 1 846 ? -8.130 1.607 41.365 1.00 20.90 845 LYS B CA 1
ATOM 13884 C C . LYS B 1 846 ? -7.960 0.217 41.984 1.00 19.84 845 LYS B C 1
ATOM 13885 O O . LYS B 1 846 ? -7.959 0.083 43.208 1.00 19.33 845 LYS B O 1
ATOM 13891 N N . GLU B 1 847 ? -7.829 -0.811 41.144 1.00 15.35 846 GLU B N 1
ATOM 13892 C CA . GLU B 1 847 ? -7.601 -2.171 41.637 1.00 15.72 846 GLU B CA 1
ATOM 13893 C C . GLU B 1 847 ? -6.261 -2.254 42.380 1.00 16.49 846 GLU B C 1
ATOM 13894 O O . GLU B 1 847 ? -6.176 -2.855 43.447 1.00 15.76 846 GLU B O 1
ATOM 13896 N N . TYR B 1 848 ? -5.230 -1.637 41.808 1.00 13.91 847 TYR B N 1
ATOM 13897 C CA . TYR B 1 848 ? -3.921 -1.556 42.454 1.00 14.51 847 TYR B CA 1
ATOM 13898 C C . TYR B 1 848 ? -3.981 -0.802 43.782 1.00 17.99 847 TYR B C 1
ATOM 13899 O O . TYR B 1 848 ? -3.303 -1.169 44.744 1.00 15.32 847 TYR B O 1
ATOM 13908 N N . ALA B 1 849 ? -4.784 0.257 43.835 1.00 16.87 848 ALA B N 1
ATOM 13909 C CA . ALA B 1 849 ? -4.970 0.988 45.081 1.00 17.88 848 ALA B CA 1
ATOM 13910 C C . ALA B 1 849 ? -5.569 0.086 46.165 1.00 19.86 848 ALA B C 1
ATOM 13911 O O . ALA B 1 849 ? -5.141 0.129 47.315 1.00 19.84 848 ALA B O 1
ATOM 13913 N N . GLU B 1 850 ? -6.541 -0.743 45.796 1.00 16.75 849 GLU B N 1
ATOM 13914 C CA . GLU B 1 850 ? -7.159 -1.659 46.757 1.00 18.06 849 GLU B CA 1
ATOM 13915 C C . GLU B 1 850 ? -6.180 -2.726 47.239 1.00 15.69 849 GLU B C 1
ATOM 13916 O O . GLU B 1 850 ? -6.182 -3.088 48.414 1.00 19.57 849 GLU B O 1
ATOM 13922 N N . ILE B 1 851 ? -5.353 -3.217 46.324 1.00 14.42 850 ILE B N 1
ATOM 13923 C CA . ILE B 1 851 ? -4.295 -4.176 46.635 1.00 20.36 850 ILE B CA 1
ATOM 13924 C C . ILE B 1 851 ? -3.301 -3.555 47.621 1.00 18.71 850 ILE B C 1
ATOM 13925 O O . ILE B 1 851 ? -2.967 -4.153 48.646 1.00 18.81 850 ILE B O 1
ATOM 13930 N N . GLY B 1 852 ? -2.841 -2.346 47.314 1.00 14.57 851 GLY B N 1
ATOM 13931 C CA . GLY B 1 852 ? -1.924 -1.642 48.197 1.00 18.03 851 GLY B CA 1
ATOM 13932 C C . GLY B 1 852 ? -2.505 -1.337 49.572 1.00 21.09 851 GLY B C 1
ATOM 13933 O O . GLY B 1 852 ? -1.788 -1.351 50.584 1.00 17.62 851 GLY B O 1
ATOM 13934 N N . LYS B 1 853 ? -3.807 -1.074 49.625 1.00 22.97 852 LYS B N 1
ATOM 13935 C CA . LYS B 1 853 ? -4.457 -0.764 50.896 1.00 24.14 852 LYS B CA 1
ATOM 13936 C C . LYS B 1 853 ? -4.554 -1.986 51.801 1.00 23.41 852 LYS B C 1
ATOM 13937 O O . LYS B 1 853 ? -4.660 -1.859 53.019 1.00 25.71 852 LYS B O 1
ATOM 13943 N N . ARG B 1 854 ? -4.493 -3.169 51.207 1.00 21.52 853 ARG B N 1
ATOM 13944 C CA . ARG B 1 854 ? -4.466 -4.393 51.987 1.00 20.64 853 ARG B CA 1
ATOM 13945 C C . ARG B 1 854 ? -3.027 -4.850 52.263 1.00 24.23 853 ARG B C 1
ATOM 13946 O O . ARG B 1 854 ? -2.795 -5.746 53.061 1.00 28.62 853 ARG B O 1
ATOM 13948 N N . GLU B 1 855 ? -2.060 -4.238 51.593 1.00 22.33 854 GLU B N 1
ATOM 13949 C CA . GLU B 1 855 ? -0.658 -4.551 51.856 1.00 19.85 854 GLU B CA 1
ATOM 13950 C C . GLU B 1 855 ? -0.090 -3.621 52.932 1.00 15.50 854 GLU B C 1
ATOM 13951 O O . GLU B 1 855 ? 0.528 -4.068 53.891 1.00 17.50 854 GLU B O 1
ATOM 13957 N N . GLY B 1 856 ? -0.305 -2.323 52.764 1.00 19.04 855 GLY B N 1
ATOM 13958 C CA . GLY B 1 856 ? 0.149 -1.345 53.735 1.00 20.18 855 GLY B CA 1
ATOM 13959 C C . GLY B 1 856 ? -1.019 -0.668 54.425 1.00 21.46 855 GLY B C 1
ATOM 13960 O O . GLY B 1 856 ? -2.042 -1.298 54.699 1.00 24.95 855 GLY B O 1
ATOM 13961 N N . HIS B 1 857 ? -0.870 0.622 54.708 1.00 19.39 856 HIS B N 1
ATOM 13962 C CA . HIS B 1 857 ? -1.947 1.369 55.340 1.00 22.68 856 HIS B CA 1
ATOM 13963 C C . HIS B 1 857 ? -2.172 2.709 54.669 1.00 21.65 856 HIS B C 1
ATOM 13964 O O . HIS B 1 857 ? -1.236 3.473 54.456 1.00 19.55 856 HIS B O 1
ATOM 13971 N N . VAL B 1 858 ? -3.428 2.987 54.342 1.00 19.79 857 VAL B N 1
ATOM 13972 C CA . VAL B 1 858 ? -3.770 4.224 53.656 1.00 21.41 857 VAL B CA 1
ATOM 13973 C C . VAL B 1 858 ? -3.393 5.456 54.490 1.00 18.26 857 VAL B C 1
ATOM 13974 O O . VAL B 1 858 ? -3.732 5.555 55.663 1.00 16.35 857 VAL B O 1
ATOM 13978 N N . LEU B 1 859 ? -2.644 6.377 53.893 1.00 16.85 858 LEU B N 1
ATOM 13979 C CA . LEU B 1 859 ? -2.266 7.595 54.594 1.00 19.08 858 LEU B CA 1
ATOM 13980 C C . LEU B 1 859 ? -3.056 8.789 54.081 1.00 19.94 858 LEU B C 1
ATOM 13981 O O . LEU B 1 859 ? -3.366 9.711 54.829 1.00 17.75 858 LEU B O 1
ATOM 13986 N N . TYR B 1 860 ? -3.362 8.768 52.792 1.00 17.53 859 TYR B N 1
ATOM 13987 C CA . TYR B 1 860 ? -4.143 9.824 52.176 1.00 16.40 859 TYR B CA 1
ATOM 13988 C C . TYR B 1 860 ? -4.891 9.267 50.976 1.00 17.34 859 TYR B C 1
ATOM 13989 O O . TYR B 1 860 ? -4.352 8.459 50.203 1.00 13.85 859 TYR B O 1
ATOM 13998 N N . GLU B 1 861 ? -6.141 9.695 50.829 1.00 14.37 860 GLU B N 1
ATOM 13999 C CA . GLU B 1 861 ? -6.919 9.346 49.650 1.00 16.29 860 GLU B CA 1
ATOM 14000 C C . GLU B 1 861 ? -7.801 10.540 49.330 1.00 18.34 860 GLU B C 1
ATOM 14001 O O . GLU B 1 861 ? -8.758 10.814 50.047 1.00 20.28 860 GLU B O 1
ATOM 14007 N N . SER B 1 862 ? -7.462 11.269 48.271 1.00 16.36 861 SER B N 1
ATOM 14008 C CA . SER B 1 862 ? -8.103 12.553 48.009 1.00 14.30 861 SER B CA 1
ATOM 14009 C C . SER B 1 862 ? -9.577 12.428 47.645 1.00 16.63 861 SER B C 1
ATOM 14010 O O . SER B 1 862 ? -10.024 11.374 47.192 1.00 17.59 861 SER B O 1
ATOM 14013 N N . PRO B 1 863 ? -10.340 13.514 47.840 1.00 15.41 862 PRO B N 1
ATOM 14014 C CA . PRO B 1 863 ? -11.646 13.611 47.186 1.00 18.23 862 PRO B CA 1
ATOM 14015 C C . PRO B 1 863 ? -11.445 13.634 45.661 1.00 18.96 862 PRO B C 1
ATOM 14016 O O . PRO B 1 863 ? -10.340 13.953 45.193 1.00 14.76 862 PRO B O 1
ATOM 14020 N N . VAL B 1 864 ? -12.485 13.292 44.909 1.00 13.83 863 VAL B N 1
ATOM 14021 C CA . VAL B 1 864 ? -12.496 13.490 43.449 1.00 15.05 863 VAL B CA 1
ATOM 14022 C C . VAL B 1 864 ? -13.835 14.128 43.077 1.00 16.88 863 VAL B C 1
ATOM 14023 O O . VAL B 1 864 ? -14.783 14.057 43.863 1.00 17.77 863 VAL B O 1
ATOM 14027 N N . PRO B 1 865 ? -13.923 14.776 41.900 1.00 19.84 864 PRO B N 1
ATOM 14028 C CA . PRO B 1 865 ? -15.208 15.400 41.552 1.00 20.92 864 PRO B CA 1
ATOM 14029 C C . PRO B 1 865 ? -16.307 14.364 41.362 1.00 20.54 864 PRO B C 1
ATOM 14030 O O . PRO B 1 865 ? -16.010 13.228 40.994 1.00 22.04 864 PRO B O 1
ATOM 14034 N N . ALA B 1 866 ? -17.556 14.746 41.616 1.00 19.69 865 ALA B N 1
ATOM 14035 C CA . ALA B 1 866 ? -18.680 13.874 41.326 1.00 24.05 865 ALA B CA 1
ATOM 14036 C C . ALA B 1 866 ? -18.939 13.913 39.825 1.00 26.15 865 ALA B C 1
ATOM 14037 O O . ALA B 1 866 ? -18.484 14.830 39.134 1.00 27.38 865 ALA B O 1
ATOM 14039 N N . GLY B 1 867 ? -19.668 12.926 39.319 1.00 27.28 866 GLY B N 1
ATOM 14040 C CA . GLY B 1 867 ? -20.039 12.918 37.911 1.00 27.54 866 GLY B CA 1
ATOM 14041 C C . GLY B 1 867 ? -19.016 12.225 37.029 1.00 30.00 866 GLY B C 1
ATOM 14042 O O . GLY B 1 867 ? -18.212 11.431 37.500 1.00 28.55 866 GLY B O 1
ATOM 14043 N N . GLU B 1 868 ? -19.045 12.526 35.736 1.00 26.31 867 GLU B N 1
ATOM 14044 C CA . GLU B 1 868 ? -18.230 11.794 34.782 1.00 20.98 867 GLU B CA 1
ATOM 14045 C C . GLU B 1 868 ? -16.763 12.204 34.811 1.00 18.88 867 GLU B C 1
ATOM 14046 O O . GLU B 1 868 ? -16.417 13.308 35.237 1.00 22.53 867 GLU B O 1
ATOM 14052 N N . GLY B 1 869 ? -15.908 11.307 34.329 1.00 15.57 868 GLY B N 1
ATOM 14053 C CA . GLY B 1 869 ? -14.471 11.539 34.314 1.00 17.64 868 GLY B CA 1
ATOM 14054 C C . GLY B 1 869 ? -13.743 10.339 34.898 1.00 20.20 868 GLY B C 1
ATOM 14055 O O . GLY B 1 869 ? -14.257 9.676 35.787 1.00 20.21 868 GLY B O 1
ATOM 14056 N N . TYR B 1 870 ? -12.549 10.057 34.397 1.00 13.93 869 TYR B N 1
ATOM 14057 C CA . TYR B 1 870 ? -11.813 8.875 34.820 1.00 16.23 869 TYR B CA 1
ATOM 14058 C C . TYR B 1 870 ? -10.911 9.214 35.996 1.00 12.33 869 TYR B C 1
ATOM 14059 O O . TYR B 1 870 ? -9.701 9.079 35.914 1.00 15.38 869 TYR B O 1
ATOM 14068 N N . PHE B 1 871 ? -11.531 9.651 37.090 1.00 15.97 870 PHE B N 1
ATOM 14069 C CA . PHE B 1 871 ? -10.805 10.124 38.255 1.00 19.81 870 PHE B CA 1
ATOM 14070 C C . PHE B 1 871 ? -10.361 8.985 39.167 1.00 20.62 870 PHE B C 1
ATOM 14071 O O . PHE B 1 871 ? -11.147 8.098 39.504 1.00 20.66 870 PHE B O 1
ATOM 14079 N N . VAL B 1 872 ? -9.093 9.030 39.557 1.00 19.93 871 VAL B N 1
ATOM 14080 C CA . VAL B 1 872 ? -8.553 8.158 40.591 1.00 15.36 871 VAL B CA 1
ATOM 14081 C C . VAL B 1 872 ? -8.043 9.089 41.674 1.00 14.52 871 VAL B C 1
ATOM 14082 O O . VAL B 1 872 ? -7.367 10.081 41.371 1.00 15.10 871 VAL B O 1
ATOM 14086 N N . PRO B 1 873 ? -8.361 8.787 42.941 1.00 14.93 872 PRO B N 1
ATOM 14087 C CA . PRO B 1 873 ? -7.904 9.664 44.025 1.00 16.07 872 PRO B CA 1
ATOM 14088 C C . PRO B 1 873 ? -6.387 9.740 44.073 1.00 14.86 872 PRO B C 1
ATOM 14089 O O . PRO B 1 873 ? -5.719 8.743 43.792 1.00 11.86 872 PRO B O 1
ATOM 14093 N N . MET B 1 874 ? -5.854 10.917 44.380 1.00 13.88 873 MET B N 1
ATOM 14094 C CA . MET B 1 874 ? -4.448 11.043 44.741 1.00 15.19 873 MET B CA 1
ATOM 14095 C C . MET B 1 874 ? -4.268 10.188 45.990 1.00 15.81 873 MET B C 1
ATOM 14096 O O . MET B 1 874 ? -4.871 10.471 47.025 1.00 14.65 873 MET B O 1
ATOM 14101 N N . THR B 1 875 ? -3.457 9.138 45.887 1.00 16.29 874 THR B N 1
ATOM 14102 C CA . THR B 1 875 ? -3.413 8.106 46.918 1.00 15.59 874 THR B CA 1
ATOM 14103 C C . THR B 1 875 ? -2.006 7.886 47.470 1.00 15.25 874 THR B C 1
ATOM 14104 O O . THR B 1 875 ? -1.056 7.739 46.709 1.00 15.43 874 THR B O 1
ATOM 14108 N N . ILE B 1 876 ? -1.881 7.883 48.795 1.00 17.27 875 ILE B N 1
ATOM 14109 C CA . ILE B 1 876 ? -0.598 7.648 49.453 1.00 15.73 875 ILE B CA 1
ATOM 14110 C C . ILE B 1 876 ? -0.769 6.519 50.464 1.00 14.43 875 ILE B C 1
ATOM 14111 O O . ILE B 1 876 ? -1.650 6.577 51.331 1.00 15.31 875 ILE B O 1
ATOM 14116 N N . ILE B 1 877 ? 0.060 5.487 50.338 1.00 12.75 876 ILE B N 1
ATOM 14117 C CA . ILE B 1 877 ? -0.033 4.304 51.187 1.00 11.47 876 ILE B CA 1
ATOM 14118 C C . ILE B 1 877 ? 1.303 4.053 51.885 1.00 16.30 876 ILE B C 1
ATOM 14119 O O . ILE B 1 877 ? 2.341 4.017 51.226 1.00 12.64 876 ILE B O 1
ATOM 14124 N N . GLY B 1 878 ? 1.275 3.880 53.210 1.00 15.20 877 GLY B N 1
ATOM 14125 C CA . GLY B 1 878 ? 2.496 3.636 53.968 1.00 17.29 877 GLY B CA 1
ATOM 14126 C C . GLY B 1 878 ? 2.641 2.186 54.399 1.00 17.42 877 GLY B C 1
ATOM 14127 O O . GLY B 1 878 ? 1.755 1.377 54.149 1.00 15.12 877 GLY B O 1
ATOM 14128 N N . GLY B 1 879 ? 3.760 1.858 55.041 1.00 20.04 878 GLY B N 1
ATOM 14129 C CA . GLY B 1 879 ? 3.998 0.511 55.549 1.00 16.94 878 GLY B CA 1
ATOM 14130 C C . GLY B 1 879 ? 4.358 -0.489 54.462 1.00 16.19 878 GLY B C 1
ATOM 14131 O O . GLY B 1 879 ? 4.256 -1.710 54.639 1.00 17.13 878 GLY B O 1
ATOM 14132 N N . ILE B 1 880 ? 4.792 0.028 53.324 1.00 16.53 879 ILE B N 1
ATOM 14133 C CA . ILE B 1 880 ? 5.082 -0.827 52.181 1.00 13.69 879 ILE B CA 1
ATOM 14134 C C . ILE B 1 880 ? 6.506 -1.372 52.283 1.00 18.55 879 ILE B C 1
ATOM 14135 O O . ILE B 1 880 ? 7.430 -0.657 52.689 1.00 16.94 879 ILE B O 1
ATOM 14140 N N . LYS B 1 881 ? 6.657 -2.650 51.953 1.00 14.67 880 LYS B N 1
ATOM 14141 C CA . LYS B 1 881 ? 7.939 -3.343 52.006 1.00 15.50 880 LYS B CA 1
ATOM 14142 C C . LYS B 1 881 ? 8.242 -3.947 50.630 1.00 17.88 880 LYS B C 1
ATOM 14143 O O . LYS B 1 881 ? 7.325 -4.138 49.829 1.00 17.55 880 LYS B O 1
ATOM 14149 N N . PRO B 1 882 ? 9.525 -4.265 50.354 1.00 17.10 881 PRO B N 1
ATOM 14150 C CA . PRO B 1 882 ? 9.892 -4.712 49.000 1.00 13.45 881 PRO B CA 1
ATOM 14151 C C . PRO B 1 882 ? 9.121 -5.950 48.548 1.00 17.33 881 PRO B C 1
ATOM 14152 O O . PRO B 1 882 ? 8.950 -6.163 47.350 1.00 17.71 881 PRO B O 1
ATOM 14156 N N . GLU B 1 883 ? 8.649 -6.751 49.496 1.00 16.44 882 GLU B N 1
ATOM 14157 C CA . GLU B 1 883 ? 7.955 -7.983 49.148 1.00 21.39 882 GLU B CA 1
ATOM 14158 C C . GLU B 1 883 ? 6.505 -7.745 48.690 1.00 21.48 882 GLU B C 1
ATOM 14159 O O . GLU B 1 883 ? 5.831 -8.676 48.270 1.00 25.30 882 GLU B O 1
ATOM 14165 N N . HIS B 1 884 ? 6.031 -6.505 48.770 1.00 18.66 883 HIS B N 1
ATOM 14166 C CA . HIS B 1 884 ? 4.647 -6.194 48.393 1.00 16.05 883 HIS B CA 1
ATOM 14167 C C . HIS B 1 884 ? 4.490 -5.931 46.902 1.00 14.56 883 HIS B C 1
ATOM 14168 O O . HIS B 1 884 ? 5.413 -5.437 46.247 1.00 14.65 883 HIS B O 1
ATOM 14175 N N . ARG B 1 885 ? 3.307 -6.239 46.374 1.00 14.96 884 ARG B N 1
ATOM 14176 C CA . ARG B 1 885 ? 3.036 -6.042 44.952 1.00 12.59 884 ARG B CA 1
ATOM 14177 C C . ARG B 1 885 ? 3.183 -4.581 44.552 1.00 13.08 884 ARG B C 1
ATOM 14178 O O . ARG B 1 885 ? 3.788 -4.282 43.531 1.00 15.92 884 ARG B O 1
ATOM 14186 N N . ILE B 1 886 ? 2.675 -3.654 45.368 1.00 14.86 885 ILE B N 1
ATOM 14187 C CA . ILE B 1 886 ? 2.775 -2.248 44.974 1.00 11.64 885 ILE B CA 1
ATOM 14188 C C . ILE B 1 886 ? 4.154 -1.647 45.223 1.00 13.52 885 ILE B C 1
ATOM 14189 O O . ILE B 1 886 ? 4.383 -0.477 44.922 1.00 13.32 885 ILE B O 1
ATOM 14194 N N . ALA B 1 887 ? 5.075 -2.447 45.755 1.00 13.89 886 ALA B N 1
ATOM 14195 C CA . ALA B 1 887 ? 6.497 -2.076 45.740 1.00 10.79 886 ALA B CA 1
ATOM 14196 C C . ALA B 1 887 ? 7.255 -2.587 44.511 1.00 16.84 886 ALA B C 1
ATOM 14197 O O . ALA B 1 887 ? 8.449 -2.292 44.343 1.00 13.98 886 ALA B O 1
ATOM 14199 N N . GLN B 1 888 ? 6.576 -3.355 43.656 1.00 13.88 887 GLN B N 1
ATOM 14200 C CA . GLN B 1 888 ? 7.249 -4.047 42.550 1.00 12.08 887 GLN B CA 1
ATOM 14201 C C . GLN B 1 888 ? 6.644 -3.782 41.161 1.00 13.66 887 GLN B C 1
ATOM 14202 O O . GLN B 1 888 ? 7.364 -3.697 40.149 1.00 16.46 887 GLN B O 1
ATOM 14208 N N . GLU B 1 889 ? 5.324 -3.662 41.117 1.00 11.40 888 GLU B N 1
ATOM 14209 C CA . GLU B 1 889 ? 4.597 -3.577 39.845 1.00 13.10 888 GLU B CA 1
ATOM 14210 C C . GLU B 1 889 ? 4.264 -2.139 39.482 1.00 13.88 888 GLU B C 1
ATOM 14211 O O . GLU B 1 889 ? 3.797 -1.376 40.325 1.00 16.67 888 GLU B O 1
ATOM 14217 N N . GLU B 1 890 ? 4.491 -1.775 38.221 1.00 13.56 889 GLU B N 1
ATOM 14218 C CA . GLU B 1 890 ? 4.264 -0.412 37.772 1.00 13.62 889 GLU B CA 1
ATOM 14219 C C . GLU B 1 890 ? 2.767 -0.160 37.621 1.00 18.01 889 GLU B C 1
ATOM 14220 O O . GLU B 1 890 ? 2.111 -0.804 36.801 1.00 19.01 889 GLU B O 1
ATOM 14226 N N . ILE B 1 891 ? 2.245 0.788 38.400 1.00 13.51 890 ILE B N 1
ATOM 14227 C CA . ILE B 1 891 ? 0.821 1.105 38.426 1.00 16.19 890 ILE B CA 1
ATOM 14228 C C . ILE B 1 891 ? 0.452 2.165 37.375 1.00 19.23 890 ILE B C 1
ATOM 14229 O O . ILE B 1 891 ? -0.651 2.148 36.810 1.00 15.24 890 ILE B O 1
ATOM 14234 N N . PHE B 1 892 ? 1.383 3.088 37.134 1.00 15.71 891 PHE B N 1
ATOM 14235 C CA . PHE B 1 892 ? 1.206 4.156 36.155 1.00 14.37 891 PHE B CA 1
ATOM 14236 C C . PHE B 1 892 ? 0.018 5.049 36.502 1.00 15.31 891 PHE B C 1
ATOM 14237 O O . PHE B 1 892 ? -0.770 5.425 35.637 1.00 12.86 891 PHE B O 1
ATOM 14245 N N . GLY B 1 893 ? -0.107 5.394 37.779 1.00 13.96 892 GLY B N 1
ATOM 14246 C CA . GLY B 1 893 ? -1.186 6.258 38.216 1.00 12.48 892 GLY B CA 1
ATOM 14247 C C . GLY B 1 893 ? -0.858 6.888 39.559 1.00 15.30 892 GLY B C 1
ATOM 14248 O O . GLY B 1 893 ? 0.219 6.678 40.091 1.00 13.37 892 GLY B O 1
ATOM 14249 N N . PRO B 1 894 ? -1.793 7.661 40.115 1.00 15.27 893 PRO B N 1
ATOM 14250 C CA . PRO B 1 894 ? -1.486 8.433 41.325 1.00 15.54 893 PRO B CA 1
ATOM 14251 C C . PRO B 1 894 ? -1.560 7.597 42.607 1.00 15.23 893 PRO B C 1
ATOM 14252 O O . PRO B 1 894 ? -2.387 7.870 43.481 1.00 14.64 893 PRO B O 1
ATOM 14256 N N . VAL B 1 895 ? -0.708 6.581 42.708 1.00 16.93 894 VAL B N 1
ATOM 14257 C CA . VAL B 1 895 ? -0.642 5.750 43.913 1.00 16.90 894 VAL B CA 1
ATOM 14258 C C . VAL B 1 895 ? 0.805 5.674 44.354 1.00 16.34 894 VAL B C 1
ATOM 14259 O O . VAL B 1 895 ? 1.640 5.075 43.668 1.00 15.57 894 VAL B O 1
ATOM 14263 N N . LEU B 1 896 ? 1.104 6.300 45.490 1.00 14.67 895 LEU B N 1
ATOM 14264 C CA . LEU B 1 896 ? 2.479 6.386 45.975 1.00 12.36 895 LEU B CA 1
ATOM 14265 C C . LEU B 1 896 ? 2.702 5.485 47.186 1.00 13.34 895 LEU B C 1
ATOM 14266 O O . LEU B 1 896 ? 1.979 5.580 48.175 1.00 12.78 895 LEU B O 1
ATOM 14271 N N . ALA B 1 897 ? 3.713 4.624 47.106 1.00 12.53 896 ALA B N 1
ATOM 14272 C CA . ALA B 1 897 ? 4.066 3.746 48.218 1.00 10.80 896 ALA B CA 1
ATOM 14273 C C . ALA B 1 897 ? 5.164 4.376 49.051 1.00 10.30 896 ALA B C 1
ATOM 14274 O O . ALA B 1 897 ? 6.182 4.831 48.521 1.00 13.94 896 ALA B O 1
ATOM 14276 N N . VAL B 1 898 ? 4.959 4.392 50.362 1.00 13.24 897 VAL B N 1
ATOM 14277 C CA . VAL B 1 898 ? 5.956 4.914 51.283 1.00 13.23 897 VAL B CA 1
ATOM 14278 C C . VAL B 1 898 ? 6.553 3.759 52.072 1.00 14.37 897 VAL B C 1
ATOM 14279 O O . VAL B 1 898 ? 5.827 3.003 52.715 1.00 13.24 897 VAL B O 1
ATOM 14283 N N . MET B 1 899 ? 7.877 3.643 52.028 1.00 12.17 898 MET B N 1
ATOM 14284 C CA . MET B 1 899 ? 8.595 2.514 52.609 1.00 11.01 898 MET B CA 1
ATOM 14285 C C . MET B 1 899 ? 9.557 3.056 53.667 1.00 16.53 898 MET B C 1
ATOM 14286 O O . MET B 1 899 ? 10.238 4.057 53.428 1.00 14.29 898 MET B O 1
ATOM 14291 N N . ARG B 1 900 ? 9.586 2.416 54.836 1.00 12.86 899 ARG B N 1
ATOM 14292 C CA . ARG B 1 900 ? 10.381 2.906 55.953 1.00 12.37 899 ARG B CA 1
ATOM 14293 C C . ARG B 1 900 ? 11.656 2.082 56.127 1.00 11.80 899 ARG B C 1
ATOM 14294 O O . ARG B 1 900 ? 11.606 0.937 56.567 1.00 15.02 899 ARG B O 1
ATOM 14302 N N . ALA B 1 901 ? 12.794 2.685 55.794 1.00 15.49 900 ALA B N 1
ATOM 14303 C CA . ALA B 1 901 ? 14.090 2.007 55.840 1.00 13.98 900 ALA B CA 1
ATOM 14304 C C . ALA B 1 901 ? 14.763 2.213 57.193 1.00 13.48 900 ALA B C 1
ATOM 14305 O O . ALA B 1 901 ? 14.728 3.313 57.752 1.00 12.26 900 ALA B O 1
ATOM 14307 N N . LYS B 1 902 ? 15.393 1.159 57.706 1.00 12.47 901 LYS B N 1
ATOM 14308 C CA . LYS B 1 902 ? 15.970 1.202 59.053 1.00 12.86 901 LYS B CA 1
ATOM 14309 C C . LYS B 1 902 ? 17.303 1.946 59.065 1.00 18.88 901 LYS B C 1
ATOM 14310 O O . LYS B 1 902 ? 17.701 2.501 60.085 1.00 16.03 901 LYS B O 1
ATOM 14316 N N . ASP B 1 903 ? 17.988 1.952 57.923 1.00 15.07 902 ASP B N 1
ATOM 14317 C CA . ASP B 1 903 ? 19.246 2.685 57.774 1.00 16.51 902 ASP B CA 1
ATOM 14318 C C . ASP B 1 903 ? 19.543 2.925 56.296 1.00 16.96 902 ASP B C 1
ATOM 14319 O O . ASP B 1 903 ? 18.785 2.478 55.431 1.00 16.30 902 ASP B O 1
ATOM 14324 N N . PHE B 1 904 ? 20.609 3.666 56.000 1.00 18.36 903 PHE B N 1
ATOM 14325 C CA . PHE B 1 904 ? 20.861 4.063 54.608 1.00 14.88 903 PHE B CA 1
ATOM 14326 C C . PHE B 1 904 ? 21.198 2.863 53.734 1.00 14.09 903 PHE B C 1
ATOM 14327 O O . PHE B 1 904 ? 20.805 2.809 52.568 1.00 14.56 903 PHE B O 1
ATOM 14335 N N . ASP B 1 905 ? 21.935 1.910 54.293 1.00 17.84 904 ASP B N 1
ATOM 14336 C CA . ASP B 1 905 ? 22.232 0.689 53.564 1.00 18.93 904 ASP B CA 1
ATOM 14337 C C . ASP B 1 905 ? 20.963 -0.013 53.124 1.00 19.97 904 ASP B C 1
ATOM 14338 O O . ASP B 1 905 ? 20.877 -0.493 51.995 1.00 14.11 904 ASP B O 1
ATOM 14343 N N . GLN B 1 906 ? 19.974 -0.080 54.011 1.00 17.49 905 GLN B N 1
ATOM 14344 C CA . GLN B 1 906 ? 18.729 -0.738 53.647 1.00 14.24 905 GLN B CA 1
ATOM 14345 C C . GLN B 1 906 ? 17.978 0.087 52.618 1.00 13.58 905 GLN B C 1
ATOM 14346 O O . GLN B 1 906 ? 17.306 -0.470 51.742 1.00 13.92 905 GLN B O 1
ATOM 14352 N N . ALA B 1 907 ? 18.065 1.412 52.732 1.00 12.18 906 ALA B N 1
ATOM 14353 C CA . ALA B 1 907 ? 17.418 2.289 51.750 1.00 12.49 906 ALA B CA 1
ATOM 14354 C C . ALA B 1 907 ? 17.907 1.993 50.336 1.00 14.74 906 ALA B C 1
ATOM 14355 O O . ALA B 1 907 ? 17.114 1.933 49.395 1.00 14.05 906 ALA B O 1
ATOM 14357 N N . ILE B 1 908 ? 19.216 1.814 50.198 1.00 13.40 907 ILE B N 1
ATOM 14358 C CA . ILE B 1 908 ? 19.817 1.517 48.900 1.00 13.01 907 ILE B CA 1
ATOM 14359 C C . ILE B 1 908 ? 19.403 0.128 48.434 1.00 11.77 907 ILE B C 1
ATOM 14360 O O . ILE B 1 908 ? 18.987 -0.061 47.284 1.00 13.14 907 ILE B O 1
ATOM 14365 N N . GLU B 1 909 ? 19.517 -0.840 49.334 1.00 12.39 908 GLU B N 1
ATOM 14366 C CA . GLU B 1 909 ? 19.116 -2.214 49.046 1.00 15.80 908 GLU B CA 1
ATOM 14367 C C . GLU B 1 909 ? 17.658 -2.266 48.558 1.00 16.65 908 GLU B C 1
ATOM 14368 O O . GLU B 1 909 ? 17.342 -2.904 47.543 1.00 13.09 908 GLU B O 1
ATOM 14374 N N . TRP B 1 910 ? 16.774 -1.575 49.275 1.00 14.29 909 TRP B N 1
ATOM 14375 C CA . TRP B 1 910 ? 15.370 -1.484 48.874 1.00 14.07 909 TRP B CA 1
ATOM 14376 C C . TRP B 1 910 ? 15.139 -0.748 47.543 1.00 14.09 909 TRP B C 1
ATOM 14377 O O . TRP B 1 910 ? 14.296 -1.152 46.740 1.00 12.85 909 TRP B O 1
ATOM 14388 N N . ALA B 1 911 ? 15.861 0.345 47.314 1.00 11.81 910 ALA B N 1
ATOM 14389 C CA . ALA B 1 911 ? 15.749 1.050 46.040 1.00 12.71 910 ALA B CA 1
ATOM 14390 C C . ALA B 1 911 ? 16.073 0.116 44.875 1.00 14.65 910 ALA B C 1
ATOM 14391 O O . ALA B 1 911 ? 15.446 0.183 43.813 1.00 12.84 910 ALA B O 1
ATOM 14393 N N . ASN B 1 912 ? 17.045 -0.758 45.099 1.00 11.28 911 ASN B N 1
ATOM 14394 C CA . ASN B 1 912 ? 17.516 -1.690 44.084 1.00 11.72 911 ASN B CA 1
ATOM 14395 C C . ASN B 1 912 ? 16.780 -3.031 44.081 1.00 18.31 911 ASN B C 1
ATOM 14396 O O . ASN B 1 912 ? 17.281 -3.993 43.510 1.00 15.28 911 ASN B O 1
ATOM 14401 N N . SER B 1 913 ? 15.602 -3.100 44.711 1.00 13.00 912 SER B N 1
ATOM 14402 C CA . SER B 1 913 ? 14.942 -4.389 44.928 1.00 12.52 912 SER B CA 1
ATOM 14403 C C . SER B 1 913 ? 13.894 -4.793 43.880 1.00 15.13 912 SER B C 1
ATOM 14404 O O . SER B 1 913 ? 13.201 -5.790 44.070 1.00 15.14 912 SER B O 1
ATOM 14407 N N . THR B 1 914 ? 13.767 -4.028 42.799 1.00 15.93 913 THR B N 1
ATOM 14408 C CA . THR B 1 914 ? 12.770 -4.317 41.771 1.00 15.32 913 THR B CA 1
ATOM 14409 C C . THR B 1 914 ? 13.461 -4.831 40.511 1.00 14.64 913 THR B C 1
ATOM 14410 O O . THR B 1 914 ? 14.683 -4.932 40.465 1.00 14.01 913 THR B O 1
ATOM 14414 N N . GLN B 1 915 ? 12.686 -5.176 39.493 1.00 13.48 914 GLN B N 1
ATOM 14415 C CA . GLN B 1 915 ? 13.301 -5.641 38.258 1.00 16.97 914 GLN B CA 1
ATOM 14416 C C . GLN B 1 915 ? 13.603 -4.477 37.319 1.00 14.58 914 GLN B C 1
ATOM 14417 O O . GLN B 1 915 ? 14.128 -4.675 36.206 1.00 13.90 914 GLN B O 1
ATOM 14423 N N . PHE B 1 916 ? 13.278 -3.266 37.767 1.00 12.66 915 PHE B N 1
ATOM 14424 C CA . PHE B 1 916 ? 13.424 -2.075 36.922 1.00 16.87 915 PHE B CA 1
ATOM 14425 C C . PHE B 1 916 ? 14.598 -1.211 37.358 1.00 15.60 915 PHE B C 1
ATOM 14426 O O . PHE B 1 916 ? 15.111 -1.358 38.470 1.00 13.38 915 PHE B O 1
ATOM 14434 N N . ALA B 1 917 ? 14.994 -0.284 36.489 1.00 15.40 916 ALA B N 1
ATOM 14435 C CA . ALA B 1 917 ? 16.132 0.573 36.778 1.00 13.69 916 ALA B CA 1
ATOM 14436 C C . ALA B 1 917 ? 16.122 1.816 35.901 1.00 12.99 916 ALA B C 1
ATOM 14437 O O . ALA B 1 917 ? 17.121 2.137 35.241 1.00 15.71 916 ALA B O 1
ATOM 14439 N N . LEU B 1 918 ? 14.992 2.513 35.885 1.00 11.66 917 LEU B N 1
ATOM 14440 C CA . LEU B 1 918 ? 14.832 3.615 34.957 1.00 11.86 917 LEU B CA 1
ATOM 14441 C C . LEU B 1 918 ? 15.284 4.929 35.577 1.00 11.79 917 LEU B C 1
ATOM 14442 O O . LEU B 1 918 ? 16.327 5.470 35.197 1.00 12.10 917 LEU B O 1
ATOM 14447 N N . THR B 1 919 ? 14.512 5.441 36.537 1.00 14.35 918 THR B N 1
ATOM 14448 C CA . THR B 1 919 ? 14.928 6.637 37.261 1.00 13.54 918 THR B CA 1
ATOM 14449 C C . THR B 1 919 ? 14.996 6.391 38.767 1.00 11.80 918 THR B C 1
ATOM 14450 O O . THR B 1 919 ? 14.487 5.391 39.290 1.00 13.12 918 THR B O 1
ATOM 14454 N N . GLY B 1 920 ? 15.635 7.316 39.464 1.00 9.10 919 GLY B N 1
ATOM 14455 C CA . GLY B 1 920 ? 15.656 7.265 40.923 1.00 8.52 919 GLY B CA 1
ATOM 14456 C C . GLY B 1 920 ? 15.971 8.657 41.401 1.00 10.53 919 GLY B C 1
ATOM 14457 O O . GLY B 1 920 ? 16.451 9.492 40.633 1.00 12.19 919 GLY B O 1
ATOM 14458 N N . GLY B 1 921 ? 15.705 8.923 42.673 1.00 12.57 920 GLY B N 1
ATOM 14459 C CA . GLY B 1 921 ? 16.077 10.195 43.244 1.00 9.96 920 GLY B CA 1
ATOM 14460 C C . GLY B 1 921 ? 16.626 9.997 44.647 1.00 12.50 920 GLY B C 1
ATOM 14461 O O . GLY B 1 921 ? 16.381 8.972 45.280 1.00 10.58 920 GLY B O 1
ATOM 14462 N N . ILE B 1 922 ? 17.411 10.956 45.115 1.00 11.47 921 ILE B N 1
ATOM 14463 C CA . ILE B 1 922 ? 17.812 10.954 46.514 1.00 9.00 921 ILE B CA 1
ATOM 14464 C C . ILE B 1 922 ? 17.885 12.376 47.040 1.00 15.52 921 ILE B C 1
ATOM 14465 O O . ILE B 1 922 ? 18.499 13.253 46.420 1.00 13.85 921 ILE B O 1
ATOM 14470 N N . PHE B 1 923 ? 17.233 12.607 48.178 1.00 15.55 922 PHE B N 1
ATOM 14471 C CA . PHE B 1 923 ? 17.428 13.841 48.913 1.00 12.09 922 PHE B CA 1
ATOM 14472 C C . PHE B 1 923 ? 18.341 13.543 50.089 1.00 11.25 922 PHE B C 1
ATOM 14473 O O . PHE B 1 923 ? 17.994 12.768 50.977 1.00 12.75 922 PHE B O 1
ATOM 14481 N N . SER B 1 924 ? 19.530 14.130 50.049 1.00 14.11 923 SER B N 1
ATOM 14482 C CA . SER B 1 924 ? 20.548 13.914 51.062 1.00 11.61 923 SER B CA 1
ATOM 14483 C C . SER B 1 924 ? 21.572 15.022 50.948 1.00 17.72 923 SER B C 1
ATOM 14484 O O . SER B 1 924 ? 21.832 15.523 49.862 1.00 14.73 923 SER B O 1
ATOM 14487 N N . ARG B 1 925 ? 22.148 15.408 52.078 1.00 13.92 924 ARG B N 1
ATOM 14488 C CA . ARG B 1 925 ? 23.167 16.438 52.082 1.00 10.27 924 ARG B CA 1
ATOM 14489 C C . ARG B 1 925 ? 24.403 15.859 52.734 1.00 14.58 924 ARG B C 1
ATOM 14490 O O . ARG B 1 925 ? 25.161 16.557 53.401 1.00 15.54 924 ARG B O 1
ATOM 14498 N N . SER B 1 926 ? 24.576 14.554 52.537 1.00 14.09 925 SER B N 1
ATOM 14499 C CA . SER B 1 926 ? 25.739 13.828 53.022 1.00 15.61 925 SER B CA 1
ATOM 14500 C C . SER B 1 926 ? 26.610 13.403 51.843 1.00 18.16 925 SER B C 1
ATOM 14501 O O . SER B 1 926 ? 26.173 12.610 51.004 1.00 13.45 925 SER B O 1
ATOM 14504 N N . PRO B 1 927 ? 27.845 13.928 51.776 1.00 18.22 926 PRO B N 1
ATOM 14505 C CA . PRO B 1 927 ? 28.758 13.588 50.677 1.00 16.95 926 PRO B CA 1
ATOM 14506 C C . PRO B 1 927 ? 28.970 12.074 50.555 1.00 16.85 926 PRO B C 1
ATOM 14507 O O . PRO B 1 927 ? 29.027 11.538 49.449 1.00 16.13 926 PRO B O 1
ATOM 14511 N N . GLU B 1 928 ? 29.049 11.387 51.688 1.00 15.10 927 GLU B N 1
ATOM 14512 C CA . GLU B 1 928 ? 29.293 9.948 51.682 1.00 17.69 927 GLU B CA 1
ATOM 14513 C C . GLU B 1 928 ? 28.088 9.182 51.136 1.00 14.46 927 GLU B C 1
ATOM 14514 O O . GLU B 1 928 ? 28.233 8.272 50.317 1.00 15.52 927 GLU B O 1
ATOM 14520 N N . HIS B 1 929 ? 26.898 9.562 51.586 1.00 13.53 928 HIS B N 1
ATOM 14521 C CA . HIS B 1 929 ? 25.676 8.914 51.120 1.00 14.49 928 HIS B CA 1
ATOM 14522 C C . HIS B 1 929 ? 25.384 9.203 49.649 1.00 15.94 928 HIS B C 1
ATOM 14523 O O . HIS B 1 929 ? 24.895 8.330 48.930 1.00 12.70 928 HIS B O 1
ATOM 14530 N N . LEU B 1 930 ? 25.685 10.419 49.201 1.00 14.22 929 LEU B N 1
ATOM 14531 C CA . LEU B 1 930 ? 25.520 10.760 47.788 1.00 14.72 929 LEU B CA 1
ATOM 14532 C C . LEU B 1 930 ? 26.481 9.972 46.913 1.00 14.36 929 LEU B C 1
ATOM 14533 O O . LEU B 1 930 ? 26.098 9.494 45.846 1.00 13.61 929 LEU B O 1
ATOM 14538 N N . ALA B 1 931 ? 27.727 9.838 47.365 1.00 14.25 930 ALA B N 1
ATOM 14539 C CA . ALA B 1 931 ? 28.722 9.051 46.646 1.00 19.94 930 ALA B CA 1
ATOM 14540 C C . ALA B 1 931 ? 28.269 7.598 46.536 1.00 19.67 930 ALA B C 1
ATOM 14541 O O . ALA B 1 931 ? 28.378 6.978 45.476 1.00 12.88 930 ALA B O 1
ATOM 14543 N N . LYS B 1 932 ? 27.772 7.051 47.642 1.00 15.70 931 LYS B N 1
ATOM 14544 C CA . LYS B 1 932 ? 27.265 5.687 47.648 1.00 14.59 931 LYS B CA 1
ATOM 14545 C C . LYS B 1 932 ? 26.090 5.527 46.677 1.00 14.19 931 LYS B C 1
ATOM 14546 O O . LYS B 1 932 ? 26.007 4.536 45.945 1.00 16.07 931 LYS B O 1
ATOM 14552 N N . ALA B 1 933 ? 25.190 6.507 46.656 1.00 12.59 932 ALA B N 1
ATOM 14553 C CA . ALA B 1 933 ? 24.072 6.467 45.715 1.00 14.33 932 ALA B CA 1
ATOM 14554 C C . ALA B 1 933 ? 24.540 6.574 44.253 1.00 15.12 932 ALA B C 1
ATOM 14555 O O . ALA B 1 933 ? 24.031 5.872 43.389 1.00 11.49 932 ALA B O 1
ATOM 14557 N N . ARG B 1 934 ? 25.496 7.457 43.971 1.00 15.64 933 ARG B N 1
ATOM 14558 C CA . ARG B 1 934 ? 26.002 7.580 42.600 1.00 16.05 933 ARG B CA 1
ATOM 14559 C C . ARG B 1 934 ? 26.540 6.247 42.115 1.00 17.08 933 ARG B C 1
ATOM 14560 O O . ARG B 1 934 ? 26.342 5.867 40.966 1.00 15.19 933 ARG B O 1
ATOM 14568 N N . ARG B 1 935 ? 27.217 5.531 43.002 1.00 16.74 934 ARG B N 1
ATOM 14569 C CA . ARG B 1 935 ? 27.826 4.265 42.623 1.00 18.57 934 ARG B CA 1
ATOM 14570 C C . ARG B 1 935 ? 26.843 3.096 42.580 1.00 19.82 934 ARG B C 1
ATOM 14571 O O . ARG B 1 935 ? 26.848 2.306 41.628 1.00 17.40 934 ARG B O 1
ATOM 14579 N N . GLU B 1 936 ? 26.003 2.982 43.606 1.00 14.52 935 GLU B N 1
ATOM 14580 C CA . GLU B 1 936 ? 25.207 1.770 43.808 1.00 13.70 935 GLU B CA 1
ATOM 14581 C C . GLU B 1 936 ? 23.738 1.863 43.381 1.00 14.47 935 GLU B C 1
ATOM 14582 O O . GLU B 1 936 ? 23.103 0.842 43.099 1.00 14.97 935 GLU B O 1
ATOM 14588 N N . PHE B 1 937 ? 23.186 3.074 43.361 1.00 15.74 936 PHE B N 1
ATOM 14589 C CA . PHE B 1 937 ? 21.784 3.263 42.993 1.00 13.67 936 PHE B CA 1
ATOM 14590 C C . PHE B 1 937 ? 21.737 3.290 41.463 1.00 15.40 936 PHE B C 1
ATOM 14591 O O . PHE B 1 937 ? 21.576 4.339 40.844 1.00 12.48 936 PHE B O 1
ATOM 14599 N N . ARG B 1 938 ? 21.872 2.106 40.871 1.00 14.48 937 ARG B N 1
ATOM 14600 C CA . ARG B 1 938 ? 22.190 1.972 39.447 1.00 14.28 937 ARG B CA 1
ATOM 14601 C C . ARG B 1 938 ? 20.997 2.088 38.503 1.00 20.24 937 ARG B C 1
ATOM 14602 O O . ARG B 1 938 ? 20.697 1.160 37.751 1.00 23.22 937 ARG B O 1
ATOM 14610 N N . VAL B 1 939 ? 20.333 3.240 38.524 1.00 13.68 938 VAL B N 1
ATOM 14611 C CA . VAL B 1 939 ? 19.285 3.522 37.545 1.00 11.53 938 VAL B CA 1
ATOM 14612 C C . VAL B 1 939 ? 19.869 4.267 36.330 1.00 14.65 938 VAL B C 1
ATOM 14613 O O . VAL B 1 939 ? 20.991 4.770 36.387 1.00 14.24 938 VAL B O 1
ATOM 14617 N N . GLY B 1 940 ? 19.118 4.331 35.234 1.00 16.73 939 GLY B N 1
ATOM 14618 C CA . GLY B 1 940 ? 19.585 5.032 34.039 1.00 10.43 939 GLY B CA 1
ATOM 14619 C C . GLY B 1 940 ? 19.693 6.538 34.247 1.00 13.42 939 GLY B C 1
ATOM 14620 O O . GLY B 1 940 ? 20.574 7.203 33.695 1.00 14.29 939 GLY B O 1
ATOM 14621 N N . ASN B 1 941 ? 18.795 7.073 35.068 1.00 9.65 940 ASN B N 1
ATOM 14622 C CA . ASN B 1 941 ? 18.785 8.497 35.383 1.00 8.28 940 ASN B CA 1
ATOM 14623 C C . ASN B 1 941 ? 18.594 8.700 36.876 1.00 12.53 940 ASN B C 1
ATOM 14624 O O . ASN B 1 941 ? 17.493 8.509 37.403 1.00 12.08 940 ASN B O 1
ATOM 14629 N N . LEU B 1 942 ? 19.667 9.082 37.549 1.00 11.92 941 LEU B N 1
ATOM 14630 C CA . LEU B 1 942 ? 19.610 9.327 38.994 1.00 12.08 941 LEU B CA 1
ATOM 14631 C C . LEU B 1 942 ? 19.610 10.822 39.249 1.00 10.32 941 LEU B C 1
ATOM 14632 O O . LEU B 1 942 ? 20.476 11.534 38.751 1.00 15.59 941 LEU B O 1
ATOM 14637 N N . TYR B 1 943 ? 18.672 11.287 40.067 1.00 11.90 942 TYR B N 1
ATOM 14638 C CA . TYR B 1 943 ? 18.574 12.706 40.380 1.00 11.25 942 TYR B CA 1
ATOM 14639 C C . TYR B 1 943 ? 18.892 12.984 41.845 1.00 13.55 942 TYR B C 1
ATOM 14640 O O . TYR B 1 943 ? 18.353 12.332 42.738 1.00 12.22 942 TYR B O 1
ATOM 14649 N N . ILE B 1 944 ? 19.758 13.961 42.085 1.00 8.59 943 ILE B N 1
ATOM 14650 C CA . ILE B 1 944 ? 20.151 14.314 43.454 1.00 10.67 943 ILE B CA 1
ATOM 14651 C C . ILE B 1 944 ? 19.511 15.641 43.837 1.00 13.22 943 ILE B C 1
ATOM 14652 O O . ILE B 1 944 ? 19.685 16.646 43.147 1.00 11.15 943 ILE B O 1
ATOM 14657 N N . ASN B 1 945 ? 18.748 15.620 44.929 1.00 15.59 944 ASN B N 1
ATOM 14658 C CA . ASN B 1 945 ? 18.105 16.811 45.483 1.00 12.85 944 ASN B CA 1
ATOM 14659 C C . ASN B 1 945 ? 17.149 17.558 44.571 1.00 14.41 944 ASN B C 1
ATOM 14660 O O . ASN B 1 945 ? 17.118 18.789 44.560 1.00 14.51 944 ASN B O 1
ATOM 14665 N N . ARG B 1 946 ? 16.364 16.799 43.809 1.00 11.77 945 ARG B N 1
ATOM 14666 C CA . ARG B 1 946 ? 15.305 17.355 42.982 1.00 12.32 945 ARG B CA 1
ATOM 14667 C C . ARG B 1 946 ? 14.436 16.206 42.502 1.00 14.47 945 ARG B C 1
ATOM 14668 O O . ARG B 1 946 ? 14.798 15.047 42.668 1.00 13.07 945 ARG B O 1
ATOM 14676 N N . ASN B 1 947 ? 13.295 16.534 41.912 1.00 10.80 946 ASN B N 1
ATOM 14677 C CA . ASN B 1 947 ? 12.383 15.528 41.372 1.00 14.97 946 ASN B CA 1
ATOM 14678 C C . ASN B 1 947 ? 13.052 14.613 40.338 1.00 14.95 946 ASN B C 1
ATOM 14679 O O . ASN B 1 947 ? 14.050 14.990 39.723 1.00 11.72 946 ASN B O 1
ATOM 14684 N N . ASN B 1 948 ? 12.523 13.401 40.164 1.00 11.29 947 ASN B N 1
ATOM 14685 C CA . ASN B 1 948 ? 13.143 12.458 39.245 1.00 12.71 947 ASN B CA 1
ATOM 14686 C C . ASN B 1 948 ? 12.443 12.397 37.900 1.00 13.25 947 ASN B C 1
ATOM 14687 O O . ASN B 1 948 ? 12.669 11.474 37.130 1.00 14.33 947 ASN B O 1
ATOM 14692 N N . THR B 1 949 ? 11.590 13.377 37.628 1.00 13.62 948 THR B N 1
ATOM 14693 C CA . THR B 1 949 ? 10.863 13.409 36.361 1.00 15.36 948 THR B CA 1
ATOM 14694 C C . THR B 1 949 ? 11.323 14.596 35.515 1.00 16.51 948 THR B C 1
ATOM 14695 O O . THR B 1 949 ? 12.165 15.371 35.944 1.00 19.95 948 THR B O 1
ATOM 14699 N N . GLY B 1 950 ? 10.781 14.736 34.310 1.00 17.31 949 GLY B N 1
ATOM 14700 C CA . GLY B 1 950 ? 11.052 15.919 33.501 1.00 20.87 949 GLY B CA 1
ATOM 14701 C C . GLY B 1 950 ? 12.433 16.014 32.865 1.00 20.51 949 GLY B C 1
ATOM 14702 O O . GLY B 1 950 ? 12.988 17.107 32.715 1.00 17.54 949 GLY B O 1
ATOM 14703 N N . ALA B 1 951 ? 12.993 14.872 32.492 1.00 15.05 950 ALA B N 1
ATOM 14704 C CA . ALA B 1 951 ? 14.263 14.846 31.772 1.00 14.84 950 ALA B CA 1
ATOM 14705 C C . ALA B 1 951 ? 14.216 15.696 30.493 1.00 13.42 950 ALA B C 1
ATOM 14706 O O . ALA B 1 951 ? 13.249 15.638 29.722 1.00 15.68 950 ALA B O 1
ATOM 14708 N N . LEU B 1 952 ? 15.267 16.483 30.281 1.00 11.45 951 LEU B N 1
ATOM 14709 C CA . LEU B 1 952 ? 15.364 17.351 29.115 1.00 12.64 951 LEU B CA 1
ATOM 14710 C C . LEU B 1 952 ? 16.374 16.821 28.104 1.00 14.23 951 LEU B C 1
ATOM 14711 O O . LEU B 1 952 ? 17.375 16.208 28.471 1.00 11.82 951 LEU B O 1
ATOM 14716 N N . VAL B 1 953 ? 16.107 17.070 26.830 1.00 15.75 952 VAL B N 1
ATOM 14717 C CA . VAL B 1 953 ? 17.037 16.697 25.766 1.00 10.97 952 VAL B CA 1
ATOM 14718 C C . VAL B 1 953 ? 18.429 17.286 26.029 1.00 12.81 952 VAL B C 1
ATOM 14719 O O . VAL B 1 953 ? 18.543 18.421 26.494 1.00 14.33 952 VAL B O 1
ATOM 14723 N N . GLU B 1 954 ? 19.462 16.483 25.755 1.00 13.40 953 GLU B N 1
ATOM 14724 C CA . GLU B 1 954 ? 20.881 16.795 25.980 1.00 12.82 953 GLU B CA 1
ATOM 14725 C C . GLU B 1 954 ? 21.316 16.846 27.454 1.00 15.53 953 GLU B C 1
ATOM 14726 O O . GLU B 1 954 ? 22.309 16.229 27.832 1.00 13.93 953 GLU B O 1
ATOM 14732 N N . ARG B 1 955 ? 20.581 17.586 28.273 1.00 11.75 954 ARG B N 1
ATOM 14733 C CA . ARG B 1 955 ? 20.875 17.647 29.705 1.00 11.90 954 ARG B CA 1
ATOM 14734 C C . ARG B 1 955 ? 20.658 16.301 30.396 1.00 8.45 954 ARG B C 1
ATOM 14735 O O . ARG B 1 955 ? 21.511 15.840 31.164 1.00 11.17 954 ARG B O 1
ATOM 14743 N N . GLN B 1 956 ? 19.542 15.648 30.105 1.00 10.86 955 GLN B N 1
ATOM 14744 C CA . GLN B 1 956 ? 19.268 14.342 30.696 1.00 13.89 955 GLN B CA 1
ATOM 14745 C C . GLN B 1 956 ? 18.830 13.308 29.656 1.00 14.26 955 GLN B C 1
ATOM 14746 O O . GLN B 1 956 ? 17.644 13.000 29.545 1.00 11.41 955 GLN B O 1
ATOM 14752 N N . PRO B 1 957 ? 19.791 12.765 28.893 1.00 11.88 956 PRO B N 1
ATOM 14753 C CA . PRO B 1 957 ? 19.446 11.655 27.986 1.00 13.06 956 PRO B CA 1
ATOM 14754 C C . PRO B 1 957 ? 18.813 10.527 28.797 1.00 13.23 956 PRO B C 1
ATOM 14755 O O . PRO B 1 957 ? 19.299 10.165 29.878 1.00 16.37 956 PRO B O 1
ATOM 14759 N N . PHE B 1 958 ? 17.706 10.002 28.292 1.00 11.62 957 PHE B N 1
ATOM 14760 C CA . PHE B 1 958 ? 16.778 9.256 29.136 1.00 14.17 957 PHE B CA 1
ATOM 14761 C C . PHE B 1 958 ? 16.689 7.796 28.738 1.00 18.00 957 PHE B C 1
ATOM 14762 O O . PHE B 1 958 ? 16.517 7.474 27.556 1.00 16.74 957 PHE B O 1
ATOM 14770 N N . GLY B 1 959 ? 16.787 6.913 29.725 1.00 13.83 958 GLY B N 1
ATOM 14771 C CA . GLY B 1 959 ? 16.629 5.494 29.481 1.00 13.52 958 GLY B CA 1
ATOM 14772 C C . GLY B 1 959 ? 17.548 4.643 30.332 1.00 12.39 958 GLY B C 1
ATOM 14773 O O . GLY B 1 959 ? 18.554 5.118 30.870 1.00 15.56 958 GLY B O 1
ATOM 14774 N N . GLY B 1 960 ? 17.211 3.368 30.452 1.00 13.37 959 GLY B N 1
ATOM 14775 C CA . GLY B 1 960 ? 17.977 2.491 31.315 1.00 13.34 959 GLY B CA 1
ATOM 14776 C C . GLY B 1 960 ? 17.988 1.076 30.785 1.00 14.97 959 GLY B C 1
ATOM 14777 O O . GLY B 1 960 ? 17.554 0.815 29.652 1.00 13.23 959 GLY B O 1
ATOM 14778 N N . ALA B 1 961 ? 18.497 0.174 31.617 1.00 13.14 960 ALA B N 1
ATOM 14779 C CA . ALA B 1 961 ? 18.565 -1.245 31.305 1.00 13.05 960 ALA B CA 1
ATOM 14780 C C . ALA B 1 961 ? 17.657 -2.038 32.252 1.00 14.00 960 ALA B C 1
ATOM 14781 O O . ALA B 1 961 ? 16.553 -1.585 32.581 1.00 15.44 960 ALA B O 1
ATOM 14783 N N . ARG B 1 962 ? 18.129 -3.203 32.702 1.00 13.93 961 ARG B N 1
ATOM 14784 C CA . ARG B 1 962 ? 17.281 -4.159 33.422 1.00 14.63 961 ARG B CA 1
ATOM 14785 C C . ARG B 1 962 ? 15.984 -4.359 32.639 1.00 14.96 961 ARG B C 1
ATOM 14786 O O . ARG B 1 962 ? 16.014 -4.518 31.418 1.00 11.99 961 ARG B O 1
ATOM 14794 N N . MET B 1 963 ? 14.844 -4.330 33.318 1.00 12.18 962 MET B N 1
ATOM 14795 C CA . MET B 1 963 ? 13.574 -4.470 32.611 1.00 14.27 962 MET B CA 1
ATOM 14796 C C . MET B 1 963 ? 12.984 -3.116 32.178 1.00 14.74 962 MET B C 1
ATOM 14797 O O . MET B 1 963 ? 11.838 -3.033 31.721 1.00 13.32 962 MET B O 1
ATOM 14802 N N . SER B 1 964 ? 13.787 -2.063 32.284 1.00 12.44 963 SER B N 1
ATOM 14803 C CA . SER B 1 964 ? 13.332 -0.719 31.918 1.00 11.95 963 SER B CA 1
ATOM 14804 C C . SER B 1 964 ? 13.702 -0.313 30.491 1.00 11.90 963 SER B C 1
ATOM 14805 O O . SER B 1 964 ? 13.281 0.738 30.007 1.00 16.49 963 SER B O 1
ATOM 14808 N N . GLY B 1 965 ? 14.502 -1.130 29.822 1.00 12.14 964 GLY B N 1
ATOM 14809 C CA . GLY B 1 965 ? 14.896 -0.801 28.458 1.00 12.90 964 GLY B CA 1
ATOM 14810 C C . GLY B 1 965 ? 16.034 -1.658 27.966 1.00 14.17 964 GLY B C 1
ATOM 14811 O O . GLY B 1 965 ? 16.378 -2.673 28.588 1.00 13.85 964 GLY B O 1
ATOM 14812 N N . VAL B 1 966 ? 16.624 -1.243 26.846 1.00 15.91 965 VAL B N 1
ATOM 14813 C CA . VAL B 1 966 ? 17.753 -1.957 26.266 1.00 13.69 965 VAL B CA 1
ATOM 14814 C C . VAL B 1 966 ? 19.002 -1.080 26.196 1.00 17.84 965 VAL B C 1
ATOM 14815 O O . VAL B 1 966 ? 19.895 -1.326 25.390 1.00 13.30 965 VAL B O 1
ATOM 14819 N N . GLY B 1 967 ? 19.069 -0.065 27.053 1.00 14.45 966 GLY B N 1
ATOM 14820 C CA . GLY B 1 967 ? 20.266 0.753 27.139 1.00 16.65 966 GLY B CA 1
ATOM 14821 C C . GLY B 1 967 ? 20.355 1.831 26.074 1.00 15.24 966 GLY B C 1
ATOM 14822 O O . GLY B 1 967 ? 21.408 2.415 25.861 1.00 18.38 966 GLY B O 1
ATOM 14823 N N . THR B 1 968 ? 19.243 2.108 25.406 1.00 12.57 967 THR B N 1
ATOM 14824 C CA . THR B 1 968 ? 19.194 3.216 24.475 1.00 13.51 967 THR B CA 1
ATOM 14825 C C . THR B 1 968 ? 18.687 4.454 25.215 1.00 15.58 967 THR B C 1
ATOM 14826 O O . THR B 1 968 ? 17.758 4.368 26.028 1.00 16.86 967 THR B O 1
ATOM 14830 N N . LYS B 1 969 ? 19.294 5.605 24.940 1.00 11.91 968 LYS B N 1
ATOM 14831 C CA . LYS B 1 969 ? 18.922 6.826 25.645 1.00 14.06 968 LYS B CA 1
ATOM 14832 C C . LYS B 1 969 ? 18.520 7.935 24.682 1.00 12.50 968 LYS B C 1
ATOM 14833 O O . LYS B 1 969 ? 19.376 8.572 24.072 1.00 14.44 968 LYS B O 1
ATOM 14839 N N . ALA B 1 970 ? 17.218 8.172 24.570 1.00 10.37 969 ALA B N 1
ATOM 14840 C CA . ALA B 1 970 ? 16.695 9.268 23.770 1.00 13.32 969 ALA B CA 1
ATOM 14841 C C . ALA B 1 970 ? 17.192 10.606 24.291 1.00 15.15 969 ALA B C 1
ATOM 14842 O O . ALA B 1 970 ? 17.354 10.786 25.503 1.00 13.87 969 ALA B O 1
ATOM 14844 N N . GLY B 1 971 ? 17.426 11.544 23.378 1.00 14.52 970 GLY B N 1
ATOM 14845 C CA . GLY B 1 971 ? 17.848 12.885 23.750 1.00 13.20 970 GLY B CA 1
ATOM 14846 C C . GLY B 1 971 ? 19.320 13.006 24.100 1.00 16.41 970 GLY B C 1
ATOM 14847 O O . GLY B 1 971 ? 19.732 13.989 24.721 1.00 11.50 970 GLY B O 1
ATOM 14848 N N . GLY B 1 972 ? 20.109 12.013 23.693 1.00 11.75 971 GLY B N 1
ATOM 14849 C CA . GLY B 1 972 ? 21.534 11.997 23.965 1.00 11.26 971 GLY B CA 1
ATOM 14850 C C . GLY B 1 972 ? 22.375 11.678 22.739 1.00 15.85 971 GLY B C 1
ATOM 14851 O O . GLY B 1 972 ? 21.831 11.341 21.683 1.00 15.55 971 GLY B O 1
ATOM 14852 N N . PRO B 1 973 ? 23.708 11.782 22.875 1.00 14.92 972 PRO B N 1
ATOM 14853 C CA . PRO B 1 973 ? 24.673 11.687 21.768 1.00 16.07 972 PRO B CA 1
ATOM 14854 C C . PRO B 1 973 ? 24.983 10.267 21.289 1.00 14.79 972 PRO B C 1
ATOM 14855 O O . PRO B 1 973 ? 25.782 10.126 20.364 1.00 15.30 972 PRO B O 1
ATOM 14859 N N . ASP B 1 974 ? 24.386 9.249 21.900 1.00 14.11 973 ASP B N 1
ATOM 14860 C CA . ASP B 1 974 ? 24.536 7.874 21.420 1.00 15.76 973 ASP B CA 1
ATOM 14861 C C . ASP B 1 974 ? 23.283 7.374 20.677 1.00 13.74 973 ASP B C 1
ATOM 14862 O O . ASP B 1 974 ? 23.269 6.263 20.153 1.00 12.81 973 ASP B O 1
ATOM 14867 N N . TYR B 1 975 ? 22.230 8.181 20.661 1.00 9.03 974 TYR B N 1
ATOM 14868 C CA . TYR B 1 975 ? 20.913 7.719 20.212 1.00 12.38 974 TYR B CA 1
ATOM 14869 C C . TYR B 1 975 ? 20.787 7.420 18.713 1.00 11.39 974 TYR B C 1
ATOM 14870 O O . TYR B 1 975 ? 20.277 6.368 18.332 1.00 13.36 974 TYR B O 1
ATOM 14879 N N . LEU B 1 976 ? 21.218 8.348 17.869 1.00 11.66 975 LEU B N 1
ATOM 14880 C CA . LEU B 1 976 ? 21.040 8.170 16.427 1.00 11.59 975 LEU B CA 1
ATOM 14881 C C . LEU B 1 976 ? 21.788 6.961 15.865 1.00 9.88 975 LEU B C 1
ATOM 14882 O O . LEU B 1 976 ? 21.339 6.353 14.892 1.00 12.53 975 LEU B O 1
ATOM 14887 N N . LEU B 1 977 ? 22.941 6.624 16.440 1.00 9.67 976 LEU B N 1
ATOM 14888 C CA . LEU B 1 977 ? 23.695 5.466 15.947 1.00 14.90 976 LEU B CA 1
ATOM 14889 C C . LEU B 1 977 ? 22.868 4.175 15.992 1.00 18.36 976 LEU B C 1
ATOM 14890 O O . LEU B 1 977 ? 23.078 3.271 15.177 1.00 14.98 976 LEU B O 1
ATOM 14895 N N . HIS B 1 978 ? 21.914 4.096 16.920 1.00 15.11 977 HIS B N 1
ATOM 14896 C CA . HIS B 1 978 ? 21.074 2.899 17.035 1.00 13.34 977 HIS B CA 1
ATOM 14897 C C . HIS B 1 978 ? 20.149 2.711 15.821 1.00 13.66 977 HIS B C 1
ATOM 14898 O O . HIS B 1 978 ? 19.626 1.618 15.588 1.00 13.66 977 HIS B O 1
ATOM 14905 N N . PHE B 1 979 ? 19.955 3.778 15.055 1.00 13.66 978 PHE B N 1
ATOM 14906 C CA . PHE B 1 979 ? 19.059 3.739 13.904 1.00 13.50 978 PHE B CA 1
ATOM 14907 C C . PHE B 1 979 ? 19.814 3.479 12.613 1.00 13.27 978 PHE B C 1
ATOM 14908 O O . PHE B 1 979 ? 19.224 3.472 11.538 1.00 12.71 978 PHE B O 1
ATOM 14916 N N . MET B 1 980 ? 21.116 3.245 12.725 1.00 14.16 979 MET B N 1
ATOM 14917 C CA . MET B 1 980 ? 21.961 3.114 11.546 1.00 13.33 979 MET B CA 1
ATOM 14918 C C . MET B 1 980 ? 22.903 1.931 11.689 1.00 15.84 979 MET B C 1
ATOM 14919 O O . MET B 1 980 ? 22.989 1.324 12.756 1.00 13.71 979 MET B O 1
ATOM 14924 N N . ASP B 1 981 ? 23.600 1.603 10.606 1.00 17.20 980 ASP B N 1
ATOM 14925 C CA . ASP B 1 981 ? 24.704 0.662 10.678 1.00 17.00 980 ASP B CA 1
ATOM 14926 C C . ASP B 1 981 ? 25.935 1.322 10.081 1.00 15.64 980 ASP B C 1
ATOM 14927 O O . ASP B 1 981 ? 25.838 2.050 9.100 1.00 17.17 980 ASP B O 1
ATOM 14932 N N . PRO B 1 982 ? 27.102 1.063 10.670 1.00 15.75 981 PRO B N 1
ATOM 14933 C CA . PRO B 1 982 ? 28.338 1.661 10.168 1.00 13.56 981 PRO B CA 1
ATOM 14934 C C . PRO B 1 982 ? 28.830 0.958 8.909 1.00 16.90 981 PRO B C 1
ATOM 14935 O O . PRO B 1 982 ? 28.539 -0.216 8.700 1.00 13.57 981 PRO B O 1
ATOM 14939 N N . ARG B 1 983 ? 29.560 1.691 8.078 1.00 12.85 982 ARG B N 1
ATOM 14940 C CA . ARG B 1 983 ? 30.185 1.154 6.879 1.00 12.21 982 ARG B CA 1
ATOM 14941 C C . ARG B 1 983 ? 31.572 1.760 6.791 1.00 12.56 982 ARG B C 1
ATOM 14942 O O . ARG B 1 983 ? 31.789 2.894 7.232 1.00 16.37 982 ARG B O 1
ATOM 14950 N N . VAL B 1 984 ? 32.508 1.013 6.214 1.00 12.89 983 VAL B N 1
ATOM 14951 C CA . VAL B 1 984 ? 33.834 1.538 5.929 1.00 13.30 983 VAL B CA 1
ATOM 14952 C C . VAL B 1 984 ? 34.137 1.337 4.455 1.00 17.22 983 VAL B C 1
ATOM 14953 O O . VAL B 1 984 ? 33.844 0.277 3.913 1.00 17.67 983 VAL B O 1
ATOM 14957 N N . VAL B 1 985 ? 34.699 2.360 3.811 1.00 14.00 984 VAL B N 1
ATOM 14958 C CA . VAL B 1 985 ? 35.248 2.210 2.463 1.00 16.92 984 VAL B CA 1
ATOM 14959 C C . VAL B 1 985 ? 36.751 2.406 2.576 1.00 14.89 984 VAL B C 1
ATOM 14960 O O . VAL B 1 985 ? 37.221 3.402 3.138 1.00 15.44 984 VAL B O 1
ATOM 14964 N N . THR B 1 986 ? 37.496 1.429 2.084 1.00 15.19 985 THR B N 1
ATOM 14965 C CA . THR B 1 986 ? 38.946 1.450 2.119 1.00 15.67 985 THR B CA 1
ATOM 14966 C C . THR B 1 986 ? 39.478 1.493 0.693 1.00 16.18 985 THR B C 1
ATOM 14967 O O . THR B 1 986 ? 39.202 0.603 -0.101 1.00 16.23 985 THR B O 1
ATOM 14971 N N . GLU B 1 987 ? 40.225 2.538 0.370 1.00 16.59 986 GLU B N 1
ATOM 14972 C CA . GLU B 1 987 ? 40.769 2.671 -0.976 1.00 17.13 986 GLU B CA 1
ATOM 14973 C C . GLU B 1 987 ? 42.287 2.663 -0.987 1.00 17.72 986 GLU B C 1
ATOM 14974 O O . GLU B 1 987 ? 42.924 3.454 -0.283 1.00 17.94 986 GLU B O 1
ATOM 14980 N N . ASN B 1 988 ? 42.851 1.755 -1.778 1.00 18.08 987 ASN B N 1
ATOM 14981 C CA . ASN B 1 988 ? 44.259 1.792 -2.138 1.00 18.76 987 ASN B CA 1
ATOM 14982 C C . ASN B 1 988 ? 44.463 2.911 -3.152 1.00 23.80 987 ASN B C 1
ATOM 14983 O O . ASN B 1 988 ? 44.050 2.790 -4.309 1.00 19.33 987 ASN B O 1
ATOM 14988 N N . THR B 1 989 ? 45.117 3.988 -2.727 1.00 19.47 988 THR B N 1
ATOM 14989 C CA . THR B 1 989 ? 45.291 5.166 -3.575 1.00 22.41 988 THR B CA 1
ATOM 14990 C C . THR B 1 989 ? 46.566 5.143 -4.411 1.00 21.78 988 THR B C 1
ATOM 14991 O O . THR B 1 989 ? 46.831 6.067 -5.194 1.00 21.19 988 THR B O 1
ATOM 14995 N N . MET B 1 990 ? 47.363 4.092 -4.264 1.00 20.93 989 MET B N 1
ATOM 14996 C CA . MET B 1 990 ? 48.587 4.005 -5.034 1.00 21.91 989 MET B CA 1
ATOM 14997 C C . MET B 1 990 ? 48.325 3.440 -6.439 1.00 21.95 989 MET B C 1
ATOM 14998 O O . MET B 1 990 ? 47.679 2.406 -6.585 1.00 21.93 989 MET B O 1
ATOM 15003 N N . ARG B 1 991 ? 48.793 4.157 -7.454 1.00 22.57 990 ARG B N 1
ATOM 15004 C CA . ARG B 1 991 ? 48.773 3.679 -8.839 1.00 22.94 990 ARG B CA 1
ATOM 15005 C C . ARG B 1 991 ? 50.163 3.859 -9.408 1.00 23.84 990 ARG B C 1
ATOM 15006 O O . ARG B 1 991 ? 50.706 4.957 -9.347 1.00 27.78 990 ARG B O 1
ATOM 15014 N N . ARG B 1 992 ? 50.725 2.791 -9.969 1.00 24.18 991 ARG B N 1
ATOM 15015 C CA . ARG B 1 992 ? 52.036 2.839 -10.613 1.00 25.08 991 ARG B CA 1
ATOM 15016 C C . ARG B 1 992 ? 53.109 3.483 -9.717 1.00 25.46 991 ARG B C 1
ATOM 15017 O O . ARG B 1 992 ? 53.933 4.280 -10.170 1.00 26.18 991 ARG B O 1
ATOM 15025 N N . GLY B 1 993 ? 53.085 3.132 -8.439 1.00 25.00 992 GLY B N 1
ATOM 15026 C CA . GLY B 1 993 ? 54.135 3.556 -7.530 1.00 26.69 992 GLY B CA 1
ATOM 15027 C C . GLY B 1 993 ? 53.968 4.928 -6.905 1.00 28.25 992 GLY B C 1
ATOM 15028 O O . GLY B 1 993 ? 54.855 5.380 -6.177 1.00 30.85 992 GLY B O 1
ATOM 15029 N N . PHE B 1 994 ? 52.853 5.602 -7.169 1.00 24.80 993 PHE B N 1
ATOM 15030 C CA . PHE B 1 994 ? 52.608 6.886 -6.509 1.00 24.65 993 PHE B CA 1
ATOM 15031 C C . PHE B 1 994 ? 51.209 7.025 -5.912 1.00 26.47 993 PHE B C 1
ATOM 15032 O O . PHE B 1 994 ? 50.234 6.466 -6.423 1.00 23.52 993 PHE B O 1
ATOM 15040 N N . ALA B 1 995 ? 51.119 7.779 -4.821 1.00 23.47 994 ALA B N 1
ATOM 15041 C CA . ALA B 1 995 ? 49.846 8.053 -4.180 1.00 22.65 994 ALA B CA 1
ATOM 15042 C C . ALA B 1 995 ? 49.785 9.518 -3.782 1.00 25.93 994 ALA B C 1
ATOM 15043 O O . ALA B 1 995 ? 50.803 10.110 -3.435 1.00 25.99 994 ALA B O 1
ATOM 15045 N N . PRO B 1 996 ? 48.588 10.110 -3.831 1.00 24.48 995 PRO B N 1
ATOM 15046 C CA . PRO B 1 996 ? 48.448 11.478 -3.337 1.00 26.15 995 PRO B CA 1
ATOM 15047 C C . PRO B 1 996 ? 48.776 11.491 -1.850 1.00 28.75 995 PRO B C 1
ATOM 15048 O O . PRO B 1 996 ? 48.462 10.531 -1.149 1.00 21.46 995 PRO B O 1
ATOM 15052 N N . ILE B 1 997 ? 49.418 12.553 -1.384 1.00 23.72 996 ILE B N 1
ATOM 15053 C CA . ILE B 1 997 ? 49.720 12.683 0.034 1.00 25.55 996 ILE B CA 1
ATOM 15054 C C . ILE B 1 997 ? 48.591 13.459 0.694 1.00 23.26 996 ILE B C 1
ATOM 15055 O O . ILE B 1 997 ? 48.249 14.552 0.248 1.00 28.32 996 ILE B O 1
ATOM 15060 N N . GLU B 1 998 ? 47.999 12.890 1.740 1.00 22.91 997 GLU B N 1
ATOM 15061 C CA . GLU B 1 998 ? 46.852 13.509 2.397 1.00 24.82 997 GLU B CA 1
A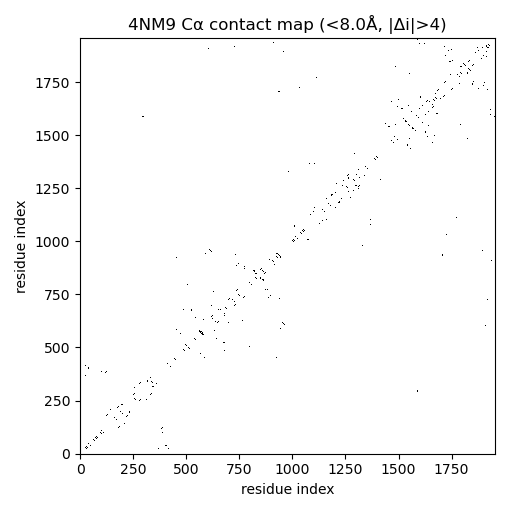TOM 15062 C C . GLU B 1 998 ? 47.265 14.174 3.708 1.00 31.92 997 GLU B C 1
ATOM 15063 O O . GLU B 1 998 ? 48.274 13.799 4.309 1.00 27.22 997 GLU B O 1
ATOM 15069 N N . GLU B 1 999 ? 46.481 15.159 4.142 1.00 35.58 998 GLU B N 1
ATOM 15070 C CA . GLU B 1 999 ? 46.860 16.022 5.265 1.00 37.59 998 GLU B CA 1
ATOM 15071 C C . GLU B 1 999 ? 47.205 15.251 6.544 1.00 35.14 998 GLU B C 1
ATOM 15072 O O . GLU B 1 999 ? 48.177 15.576 7.226 1.00 36.99 998 GLU B O 1
ATOM 15074 N N . ASP B 1 1000 ? 46.426 14.219 6.849 1.00 26.85 999 ASP B N 1
ATOM 15075 C CA . ASP B 1 1000 ? 46.629 13.462 8.080 1.00 28.83 999 ASP B CA 1
ATOM 15076 C C . ASP B 1 1000 ? 47.433 12.165 7.916 1.00 26.77 999 ASP B C 1
ATOM 15077 O O . ASP B 1 1000 ? 47.480 11.355 8.840 1.00 30.28 999 ASP B O 1
ATOM 15079 N N . ASP B 1 1001 ? 48.048 11.962 6.752 1.00 21.36 1000 ASP B N 1
ATOM 15080 C CA . ASP B 1 1001 ? 48.934 10.817 6.550 1.00 24.18 1000 ASP B CA 1
ATOM 15081 C C . ASP B 1 1001 ? 50.093 10.835 7.537 1.00 28.59 1000 ASP B C 1
ATOM 15082 O O . ASP B 1 1001 ? 50.648 11.894 7.828 1.00 28.39 1000 ASP B O 1
ATOM 15087 N N . ASP B 1 1002 ? 50.479 9.660 8.023 1.00 27.99 1001 ASP B N 1
ATOM 15088 C CA . ASP B 1 1002 ? 51.781 9.498 8.658 1.00 33.44 1001 ASP B CA 1
ATOM 15089 C C . ASP B 1 1002 ? 52.851 9.436 7.562 1.00 32.23 1001 ASP B C 1
ATOM 15090 O O . ASP B 1 1002 ? 53.031 8.404 6.916 1.00 35.76 1001 ASP B O 1
ATOM 15095 N N . TRP B 1 1003 ? 53.561 10.539 7.347 1.00 32.18 1002 TRP B N 1
ATOM 15096 C CA . TRP B 1 1003 ? 54.530 10.606 6.251 1.00 32.34 1002 TRP B CA 1
ATOM 15097 C C . TRP B 1 1003 ? 55.947 10.860 6.788 1.00 35.84 1002 TRP B C 1
ATOM 15098 O O . TRP B 1 1003 ? 56.245 10.505 7.928 1.00 35.22 1002 TRP B O 1
ATOM 15109 N N . VAL B 1 1004 ? 56.812 11.470 5.983 1.00 37.29 1003 VAL B N 1
ATOM 15110 C CA . VAL B 1 1004 ? 58.223 11.620 6.358 1.00 41.62 1003 VAL B CA 1
ATOM 15111 C C . VAL B 1 1004 ? 58.642 13.050 6.710 1.00 45.70 1003 VAL B C 1
ATOM 15112 O O . VAL B 1 1004 ? 57.865 13.996 6.574 1.00 49.00 1003 VAL B O 1
#

Foldseek 3Di:
DVVVVVLLVLLLVQLVVLVVVCPQPAFVCCVCVDPNNVQLLVCLVDVLSVVLVLLCLLLVVLCPDPVSQVQSCCQSANPPVSHVHPVVNVVSLVLLVLQFQAAALVSNVVSQLVVVVVQAAAAEEAFDFAAQFQVQLVVRLVRLLVNLVVCLVPLVVDFARDADDACRSHHNRAAFRYHYEYEQNSNDNPQFLLQLVVSLVSSLVSVLVSVVSCVVSLHAYEYEAADLRCRVSSVVSQVVSCLVVQPRARYEYEAALQFPCRVVVLVVVLVVCVVSVGAYEYEYYNDQQQVVQQVVCQVFVHDRGGDDPVLSSLLSLLVSLLVQLLVLVRYAYEHEDLQSLSVSSNVSSCVVNVRDLSRYAYEYRRSTSVSSQVSCCVPNVGYYYHHYYHDVSSSSVVSSSVSCQCSPPPRLSCCVSPVVHDSCVSNDNSVVVVVVVVVVVVVQAPPPDHDADFDGAQRSSDPCSSVLQVVLLVVLVVQFAEEAAWAAQNDGHADPDWDWAFFQQFRVHTRYIYGADFLVVLVRLLVLQQVCQVVLQVDQLLVLLLLLLQLLVVLVVCQSNQLSLLLGLFNAFSRRSSLLSSLLSSLSNQLSRLSVVQRDWDFDDFAPLKTKTKHWTFFEEEEEEEESLSQRNVQSNVLSLLSSRRYAYEYAGDPSNLVSVVSVVVSSVSSVPRGSSYIYHHHDCVRCVLVNLQPLRHQEYEDEEALVVLVVSVVNQQDHDPPRDHSHFYFYFHAFAEEEEEASSFPLSQVQVQLLCLQQNQQLQDSQRHQEYEYEQVCVVVNLVSNQSSLQSAAEHRSSNSSHRYYAGGDPVLLVQLVVVLVQLCVQFPWPDFYDHDPDGRRDGTQTETEPDDCVGPSLEDDSSGNHHYYHYAHHLVRSLVSSPSYQGAWEYEYGDSRPVSVVVCVPRSRHLYYYYSGHTDSAHQDRRFGHGDRSRTPPATGRHSCHSVSSIDMDMDMDSQDDPHDGDDDDSHPDD/DVVLLVQLLVLLVVLVVVLVLDAFPCCPCVDLNNVQLLVCLVDVLSVVLVLLCLLLVVLCPDPVSQVQSCCQSANDPVRHDPSQVVNSVVVVVRSLVLLVLQFQEAALVSNVVSQLVCVVVQAAAAEEAFDFAQQFQVQLVVRLVRLLVNLVVCLVPLQVDFARDADDACRSHHNRAAHRYHYEYEQNSNDNVQFLLQLVVNLVSSLVSVLVSVVSCVVSLHAYEYEADDLRCRVSSLSSQVVSCLVVQPRARYAYEAALQFPCRVVVLVVVLVVCVVSVGAYEYEYHNDQQQVVQQVVCQVFVHPRGGDDPVLSSLLSLLVSLLVQLLVLVRYAYEHEDLQSLSVSSNVSSNVVSVRDLSRYAYEYRRSTSVSSQVSCCVPVVGYYYHHYYHDVSSSSVVSSSVSCQCSPPPHLSCCVSVVVHDSCVSNPNSVVVCVVVVVVVVVAAPDPDHDADFDGAQRSSDPCSSVLQVVLLVVLLVQAAEEAAWAAQNDGDADDDWDWAFFQQFRVHTRYIYGADFLVVLVRLLVLQQVCQVVLQVDQLLVLLLLLLQLLVVLVVCQSNLLSVLLGLFNAFSRRSSLLSSLLSSLSNLLSRLSVVQRDFDFDDFAPLKTKTKHWTFFEEEEEEEESLSQRNVQSNVLSLLRSRRYAYEYAGEPSSLVSVCSVVVSSVSSVPRGSSYIYHHHDCVRCVLVNLQDLRHAEYEYEEALVSLVVSVVNQQDHDPPRDHSYFYFYFHAAAAEEEEASSFSLSLVQVQLLCLQQNQQLQDSQRHQEYEYEAVCVVVSLVSNQSSLQSAAEHRSSNSSHRYYAGGHQVLLVQLVVVLVQLCVQFPWDDFYDHDPDGRSDGTQTEGEPDACVGPSLEDDSSGNYHYYHYAHHLVRSLVSSPSYQAAWEYEYGDSRPVSVVCCVPRSRHQYYYYSGHRDDAHQDNRFGHGDRSRTPPATGNHSVHSSSRIDMDMDMDSQDDPHDGDGDPSHPDD

Sequence (1957 aa):
SMLNSELNTKIVNRGKEFFGSISGEKPSLFNKGAWMGKAMDWSMQNEQFKIQMFRFVDVFPSSLTTSKLLTEHIREYFGNEQDMPNKVLTSNIEEMARQFIVGETTKEAVKNLEKLRKDGFAAVVDVLGEATLSEEEAEVYTNTYLELLEALKKEQGSWKGLPGKGGDPGLDWGHAPKVNIAVKPTALFCLANPQDFEGSVVAILDRMRRIFKKVMELNGFLCIDMESYRHKEIILEVFRRLKLEYRDYPHLGIVLQAYLKDNDKDLDDLLAWAKEHKVQISVRLVKGAYWDYETVKAKQNDWEVPVWTIKAESDAAYERQARKILENHQICHFACASHNIRTISAVMEMARELNVPEDRYEFQVLYGMAEPVRKGILKVAGRIRLYAPYGNMVPGMGYLVRRLLENTANESFLRQSFAEDAQIERLLEDPAVTVERERAARAAKGLGGLPPFNNEAMVDFTRADHRAAFPKHIAQVRTQLGKTYPLFINGKEVRTNDLIPTVNPNKPSEVLGQICQAGTTEVGDAIAAAKAAFPAWRDTDPRTRAEYLLKAAQAARKRLFELSAWQVLEIGKQWDQAYADVTEAIDFLEYYAREMIRLGQPQRVGHAPGELNHYFYEPKGVAAVIAPWNFPLAISMGMASAAIVTGNCVVFKPSSGITSIIGWHLVELFREAGLPEGVFNFTPGRGSVMGDYLVDHPDISLIAFTGSMETGLRIIERAAKVHPGQANVKKIISEMGGKNAIIIDDDADLDEAVPHVLYSAFGFQGQKCSACSRVIVLDAVYDKFIERLVSMAKATKVGPSEDPANYMGAVADDKAMKSIKEYAEIGKREGHVLYESPVPAGEGYFVPMTIIGGIKPEHRIAQEEIFGPVLAVMRAKDFDQAIEWANSTQFALTGGIFSRSPEHLAKARREFRVGNLYINRNNTGALVERQPFGGARMSGVGTKAGGPDYLLHFMDPRVVTENTMRRGFAPIEEDDDWVNSELNTKIVNRGKEFFGSISGEKPSLFNKGAWMGKAMDWSMQNEQFKIQMFRFVDVFPSSLTTSKLLTEHIREYFGNEQDMPAFMAVLNKVLTSNIEEMARQFIVGETTKEAVKNLEKLRKDGFAAVVDVLGEATLSEEEAEVYTNTYLELLEALKKEQGSWKGLPGKGGDPGLDWGHAPKVNIAVKPTALFCLANPQDFEGSVVAILDRMRRIFKKVMELNGFLCIDMESYRHKEIILEVFRRLKLEYRDYPHLGIVLQAYLKDNDKDLDDLLAWAKEHKVQISVRLVKGAYWDYETVKAKQNDWEVPVWTIKAESDAAYERQARKILENHQICHFACASHNIRTISAVMEMARELNVPEDRYEFQVLYGMAEPVRKGILKVAGRIRLYAPYGNMVPGMGYLVRRLLENTANESFLRQSFAEDAQIERLLEDPAVTVERERAARAAKGLGGLPPFNNEAMVDFTRADHRAAFPKHIAQVRTQLGKTYPLFINGKEVRTNDLIPTVNPNKPSEVLGQICQAGTTEVGDAIAAAKAAFPAWRDTDPRTRAEYLLKAAQAARKRLFELSAWQVLEIGKQWDQAYADVTEAIDFLEYYAREMIRLGQPQRVGHAPGELNHYFYEPKGVAAVIAPWNFPLAISMGMASAAIVTGNCVVFKPSSGITSIIGWHLVELFREAGLPEGVFNFTPGRGSVMGDYLVDHPDISLIAFTGSMETGLRIIERAAKVHPGQANVKKIISEMGGKNAIIIDDDADLDEAVPHVLYSAFGFQGQKCSACSRVIVLDAVYDKFIERLVSMAKATKVGPSEDPANYMGAVADDKAMKSIKEYAEIGKREGHVLYESPVPAGEGYFVPMTIIGGIKPEHRIAQEEIFGPVLAVMRAKDFDQAIEWANSTQFALTGGIFSRSPEHLAKARREFRVGNLYINRNNTGALVERQPFGGARMSGVGTKAGGPDYLLHFMDPRVVTENTMRRGFAPIEEDDDWV

Organism: Geobacter sulfurreducens (strain ATCC 51573 / DSM 12127 / PCA) (NCBI:txid243231)

InterPro domains:
  IPR002872 Proline dehydrogenase domain [PF01619] (128-435)
  IPR005932 1-pyrroline-5-carboxylate dehydrogenase [TIGR01237] (479-987)
  IPR005932 1-pyrroline-5-carboxylate dehydrogenase [cd07124] (478-988)
  IPR015590 Aldehyde dehydrogenase domain [PF00171] (524-983)
  IPR016160 Aldehyde dehydrogenase, cysteine active site [PS00070] (786-797)
  IPR016161 Aldehyde/histidinol dehydrogenase [SSF53720] (476-987)
  IPR016162 Aldehyde dehydrogenase, N-terminal [G3DSA:3.40.605.10] (482-986)
  IPR016163 Aldehyde dehydrogenase, C-terminal [G3DSA:3.40.309.10] (761-951)
  IPR025703 Bifunctional protein PutA [PIRSF000197] (92-982)
  IPR029041 FAD-linked oxidoreductase-like [SSF51730] (122-457)
  IPR041514 L-glutamate gamma-semialdehyde dehydrogenase-like, N-terminal [PF18083] (9-119)
  IPR050485 Proline metabolism enzyme [PTHR42862] (97-998)

Radius of gyration: 44.58 Å; Cα contacts (8 Å, |Δi|>4): 4202; chains: 2; bounding box: 114×108×116 Å

Secondary structure (DSSP, 8-state):
-HHHHHHHHHHHHHHHHHHHTTTT---GGG-TTSHHHHHHHHHHH-HHHHHHHHHHHHHGGG--SHHHHHHHHHHHH-STTT---HHHHHHHHHHHHTT-S-SSHHHHHHHHHHHHHTT-EEEEEE--PPP-SHHHHHHHHHHHHHHHHHHHHHGGGPPPPP-SSS-TTSBTTTB-S-EEEE-GGGG-TT--GGGHHHHHHHHHHHHHHHHHHHHHTT-EEEE----GGGHHHHHHHHHHHHHHTTT---EEEEEETTBTTHHHHHHHHHHHHHHTT--EEEEEE--S-HHHHHHHHHHTTPPP-B-SSHHHHHHHHHHHHHHHHHTTTTEEEEEE---HHHHHHHHHHHHHTT--GGGEEEEEETTS-HHHHHHHHHHT--EEEEEEE--HHHHHHHHHHHHHHHH-TT-HHHHHHTS---HHHHTS-HHHHHHHHHHHHH---STTSPPP-PPPPP-TTSHHHHHHHHHHHHHHHTT-SEEEPEEETTEEE--S-EEEEEETTEEEEEEEEEE---HHHHHHHHHHHHHHHHHHHTS-HHHHHHHHHHHHHHHHTTHHHHHHHHHHHH---HHHHHHHHHHHHHHHHHHHHHHHHHSS-EEE---TTEEEEEEEEE-SEEEEE--SSSTTHHHHHHHHHHHHTT-EEEEE--GGGHHHHHHHHHHHHHHTPPTTSEEE----HHHHHHHHHH-TTEEEEEEES-HHHHHHHHHHHT---TT--SPPEEEEE----EEEEE-TT--HHHHHHHHHHHHHGGGG-STT-EEEEEEEGGGHHHHHHHHHHHHHH--B--TTSTT-SB---S-HHHHHHHHHHHHHHHHHSEEEEE----SSSS-----EEEES--TTSGGGTS---SSEEEEEEESSHHHHHHHHT-SS--SEEEEE---HHHHHHHHHH---SEEEESS-S----TTTS-B--SGGGBSS--BTSTTTGGGGEEEEEEEEE--BTTB-PPPTT----/-HHHHHHHHHHHHHHHHHHTT---GGG-TTSHHHHHHHHHHH-HHHHHHHHHHHHHGGG--SHHHHHHHHHHHH-SGGGS-TT--HHHHHHHHHHHHHHHTT-S-SSHHHHHHHHHHHHHTT-EEEEEE--PPP-SHHHHHHHHHHHHHHHHHHHHHHTTSPPPP-SSS-TTSBTTTB-S-EEEE-GGGG-TT--GGGHHHHHHHHHHHHHHHHHHHHHTT-EEEE----GGGHHHHHHHHHHHHHHTTT---EEEEEETTBTTHHHHHHHHHHHHHHHT--EEEEEE--S-HHHHHHHHHHTTPPP-B-SSHHHHHHHHHHHHHHHHHTTTTEEEEEE---HHHHHHHHHHHHHTT--GGGEEEEEETTS-HHHHHHHHHHT--EEEEEEES-HHHHHHHHHHHHHHHH-TT-HHHHHHTS---HHHHTS-HHHHHHHHHHHHT---STTPPPP-PPPPP-TTSHHHHHHHHHHHHHHHTTTTEEE-EEETTEEE--S-EEEEEETTEEEEEEEEEE---HHHHHHHHHHHHHHHHHHHTS-HHHHHHHHHHHHHHHHTTHHHHHHHHHHHH---HHHHHHHHHHHHHHHHHHHHHHHHHTS-EEE---TTEEEEEEEEE-SEEEEE--SSSTTHHHHHHHHHHHHTT-EEEEE--GGGHHHHHHHHHHHHHTTPPTTSEEE----HHHHHHHHHH-TTEEEEEEES-HHHHHHHHHHHT---TT--SPPEEEEE----EEEEE-TT--HHHHHHHHHHHHHGGGG-STT-EEEEEEEGGGHHHHHHHHHHHHHH--B--TTSTT-SB---SSHHHHHHHHHHHHHHHHHSEEEEE----SSSS-----EEEES--TTSGGGTS---SSEEEEEEESSHHHHHHHHT-SS--SEEEEE---HHHHHHHHHH---SEEEESS-S----TTTS-B--SGGGBSS--BTSTTTGGGGEEEEEEEEE--BTTB-PPPTT----

Solvent-accessible surface area: 66896 Å² total; per-residue (Å²): 116,87,126,85,60,63,32,34,75,38,8,20,82,78,0,76,68,9,32,53,90,20,81,74,48,108,2,53,7,7,72,136,78,43,94,27,2,51,10,0,52,108,1,30,75,51,106,68,26,20,23,54,8,0,32,0,0,6,0,16,36,22,14,110,72,90,87,20,18,74,81,5,21,47,49,14,25,28,119,98,100,82,67,123,73,92,69,35,31,61,47,0,47,61,3,1,115,38,2,10,2,5,69,79,18,77,79,0,12,47,38,6,55,137,28,24,92,100,19,21,0,14,0,5,6,10,20,43,91,48,15,8,3,73,64,45,0,51,101,18,0,73,34,0,49,102,0,0,70,27,4,91,151,64,28,74,96,30,87,14,11,116,49,167,53,71,69,119,31,60,0,6,12,55,9,12,30,3,9,0,0,0,61,0,27,15,0,30,18,41,16,54,1,26,30,39,92,26,0,0,58,23,0,8,62,20,0,53,95,0,0,103,24,0,34,114,9,102,0,20,0,4,0,2,9,24,16,45,70,28,6,49,0,0,7,35,0,0,54,71,0,1,61,79,59,105,132,32,63,48,0,1,0,6,4,5,0,6,4,73,48,2,46,135,16,2,77,65,4,6,58,40,0,108,104,67,131,8,79,3,4,0,18,0,28,39,30,64,41,71,51,70,8,0,6,81,3,61,37,33,50,53,139,14,17,0,49,48,40,78,9,19,9,15,15,0,0,18,109,2,0,65,81,0,1,79,24,46,71,35,0,35,0,4,1,21,10,22,8,0,9,0,0,0,0,0,17,26,7,1,69,76,53,131,12,64,64,65,47,27,8,1,12,5,37,47,15,4,0,43,10,0,50,53,6,0,57,89,80,18,26,12,0,3,1,14,0,0,5,10,89,29,64,19,1,1,6,30,0,0,70,20,0,34,58,1,0,39,116,42,13,18,6,24,58,17,11,35,90,93,38,69,57,102,69,19,0,40,20,6,50,77,30,10,107,123,78,106,66,69,84,88,125,134,29,136,68,82,30,87,69,16,94,23,41,35,47,5,19,2,14,113,67,82,22,46,62,12,0,72,112,34,7,56,69,0,82,119,54,45,59,111,37,12,9,0,17,12,74,33,103,98,47,172,26,163,52,77,56,73,3,42,4,1,9,103,28,75,29,63,0,0,54,2,0,11,2,23,50,98,40,0,15,76,0,1,58,10,0,108,82,19,20,66,76,4,60,80,35,82,33,87,61,9,0,61,44,0,22,108,0,0,79,2,0,73,140,48,13,33,37,0,0,0,8,0,2,2,1,0,0,1,10,12,32,16,0,13,38,1,0,11,38,0,0,4,9,0,22,12,0,0,42,14,4,41,123,23,20,55,72,107,60,23,15,63,7,1,4,10,34,2,58,11,32,45,20,15,22,6,4,0,0,0,24,8,16,51,5,39,3,0,0,18,2,0,3,7,0,0,0,0,0,0,0,0,0,0,0,0,0,32,4,21,40,45,2,0,1,0,1,20,2,0,1,56,0,5,119,95,5,47,23,55,78,1,0,8,0,0,0,1,8,97,42,116,82,0,17,48,76,0,4,30,28,45,40,0,9,0,0,0,10,7,18,54,48,72,61,1,31,122,10,11,96,89,1,9,92,27,55,126,74,11,40,12,16,12,40,26,5,2,22,0,0,3,3,4,0,0,0,0,2,34,0,5,26,16,29,81,0,0,37,45,0,0,66,1,3,0,5,1,0,3,0,12,11,9,9,2,17,4,0,0,0,5,62,94,12,23,99,135,0,13,102,17,0,16,20,12,0,136,23,9,120,16,1,45,2,57,63,36,32,21,53,0,0,0,0,4,39,53,71,19,42,52,51,2,91,116,38,7,100,49,0,61,95,45,3,140,74,65,20,79,7,111,58,47,104,71,80,16,39,9,0,26,0,1,0,0,2,50,3,21,24,141,36,115,0,0,45,52,47,9,50,8,0,4,0,0,0,0,104,0,140,54,13,91,34,0,5,110,36,6,65,42,7,85,20,9,0,2,0,0,0,1,0,14,1,50,109,44,6,40,44,0,85,106,44,1,53,9,4,1,0,1,0,14,36,17,0,0,44,22,60,6,46,20,2,0,31,2,4,19,84,2,0,2,36,7,7,2,18,1,1,49,28,8,1,46,37,0,8,13,12,11,0,10,1,20,36,7,29,18,67,16,16,14,21,99,64,115,69,18,48,59,90,105,85,90,14,37,77,101,6,22,84,83,0,87,66,1,31,53,67,13,101,64,64,88,1,29,3,6,68,124,65,31,44,17,2,90,0,0,33,91,1,29,121,49,105,69,17,23,25,54,0,0,32,0,0,5,0,18,31,24,16,111,78,88,75,25,21,64,65,5,2,112,33,12,17,28,98,126,109,82,22,34,112,37,36,95,124,32,16,62,69,5,36,66,31,0,53,82,4,0,120,58,1,12,1,4,70,77,15,80,64,0,11,95,30,6,44,111,24,24,183,94,20,13,0,14,0,4,7,11,19,42,76,46,14,8,1,70,64,40,0,52,102,16,0,75,34,0,46,104,0,0,72,27,4,80,131,60,33,72,94,26,90,17,10,119,48,167,53,73,68,124,36,59,0,5,10,47,9,12,33,2,9,0,0,0,62,0,27,15,0,28,18,40,16,52,2,25,32,40,94,28,0,0,58,22,0,8,63,20,0,54,95,0,1,110,28,0,33,97,9,101,0,19,0,4,0,2,10,24,16,47,71,27,6,51,1,0,6,36,0,0,54,67,0,2,66,78,59,120,136,28,64,44,0,1,0,5,2,6,0,6,4,71,50,1,51,142,12,2,67,60,3,8,57,39,0,96,83,67,135,6,82,2,2,0,17,0,28,37,28,69,40,72,53,70,8,0,8,83,3,57,37,34,80,55,143,18,17,0,48,46,39,66,8,17,10,15,15,0,0,20,112,2,0,72,70,0,1,87,38,50,68,31,1,33,1,4,1,21,10,22,9,0,9,0,0,0,0,0,15,18,8,0,64,89,58,127,10,55,59,64,43,25,7,2,11,4,34,42,6,3,0,20,3,0,40,94,6,0,55,83,64,15,28,12,0,2,2,15,0,0,4,9,88,27,63,18,1,1,5,32,0,0,74,21,0,30,59,0,0,37,108,98,14,17,6,26,54,15,12,35,87,120,29,68,66,107,66,18,0,41,30,5,50,76,25,13,87,130,76,124,66,65,79,91,126,141,39,79,69,83,29,90,68,17,78,21,40,29,47,4,18,2,19,114,66,81,20,48,42,14,0,68,141,58,6,57,74,0,82,101,54,47,54,102,55,14,16,0,22,12,45,30,110,118,49,141,18,140,54,64,54,71,2,41,4,1,9,60,26,82,30,60,0,0,54,2,0,10,2,22,52,96,36,0,15,74,0,0,59,12,0,109,81,18,20,64,77,5,58,75,33,84,32,89,60,10,0,60,43,0,23,105,0,0,100,6,0,79,82,47,12,33,41,0,0,0,13,1,1,2,1,0,0,1,9,13,32,15,0,14,37,1,0,10,33,0,0,4,10,0,24,10,1,0,44,16,3,42,128,22,20,51,75,104,58,23,14,68,8,0,2,9,34,2,60,10,33,45,19,16,21,6,3,0,0,0,22,8,18,52,5,40,2,0,0,20,2,0,2,7,0,0,0,0,0,0,0,0,0,0,0,0,0,30,3,22,37,45,2,0,1,0,0,30,4,0,5,61,0,4,169,118,7,46,22,54,100,1,1,8,0,0,0,1,7,98,42,114,78,0,18,50,75,0,4,30,29,45,39,0,8,1,0,0,11,6,16,55,47,71,61,1,34,122,10,11,84,87,1,11,24,42,65,129,74,10,38,11,16,12,40,25,6,2,23,0,1,4,4,3,0,0,0,0,2,34,0,6,26,16,27,79,0,0,38,48,0,0,67,1,3,0,5,1,0,3,0,12,11,10,9,3,19,4,0,0,0,5,64,92,12,22,99,123,0,13,97,14,0,23,21,12,0,96,24,9,91,14,2,49,2,60,64,36,43,20,54,0,0,0,0,5,43,51,70,20,28,129,54,3,89,52,40,6,104,50,0,58,92,46,3,138,75,67,21,78,8,110,60,48,105,70,85,15,36,11,0,25,0,1,0,0,2,36,1,98,21,135,35,116,1,0,50,53,49,10,45,8,0,5,0,1,0,0,97,0,140,54,13,89,31,0,6,110,24,6,63,41,8,82,22,8,0,1,0,0,0,2,0,14,1,49,94,42,7,39,44,0,83,100,44,1,57,9,2,1,0,1,0,13,35,17,0,1,43,23,56,5,46,18,2,0,28,1,3,20,82,4,0,2,36,8,7,2,18,1,1,51,28,7,3,46,37,0,8,14,12,10,0,9,1,17,36,8,27,17,66,13,17,10,18,89,70,118,67,19,54,59,90

B-factor: mean 21.48, std 9.23, range [8.13, 92.41]

Nearest PDB structures (foldseek):
  4nm9-assembly1_B  TM=1.001E+00  e=0.000E+00  Geobacter sulfurreducens PCA
  7na0-assembly1_B  TM=9.998E-01  e=0.000E+00  Geobacter sulfurreducens PCA
  4nmf-assembly1_B  TM=1.001E+00  e=0.000E+00  Geobacter sulfurreducens PCA
  4nm9-assembly1_A  TM=1.000E+00  e=0.000E+00  Geobacter sulfurreducens PCA
  4nmd-assembly1_A  TM=9.996E-01  e=0.000E+00  Geobacter sulfurreducens PCA